Protein 2K1O (pdb70)

Structure (mmCIF, N/CA/C/O backbone):
data_2K1O
#
_entry.id   2K1O
#
loop_
_atom_site.group_PDB
_atom_site.id
_atom_site.type_symbol
_atom_site.label_atom_id
_atom_site.label_alt_id
_atom_site.label_comp_id
_atom_site.label_asym_id
_atom_site.label_entity_id
_atom_site.label_seq_id
_atom_site.pdbx_PDB_ins_code
_atom_site.Cartn_x
_atom_site.Cartn_y
_atom_site.Cartn_z
_atom_site.occupancy
_atom_site.B_iso_or_equiv
_atom_site.auth_seq_id
_atom_site.auth_comp_id
_atom_site.auth_asym_id
_atom_site.auth_atom_id
_atom_site.pdbx_PDB_model_num
ATOM 1 N N . LYS A 1 13 ? -3.185 -3.077 -0.099 1.00 0.00 21 LYS A N 1
ATOM 2 C CA . LYS A 1 13 ? -1.923 -3.011 -0.903 1.00 0.00 21 LYS A CA 1
ATOM 3 C C . LYS A 1 13 ? -1.991 -3.956 -2.118 1.00 0.00 21 LYS A C 1
ATOM 4 O O . LYS A 1 13 ? -2.738 -4.937 -2.099 1.00 0.00 21 LYS A O 1
ATOM 23 N N . ARG A 1 14 ? -1.212 -3.673 -3.177 1.00 0.00 22 ARG A N 1
ATOM 24 C CA . ARG A 1 14 ? -1.107 -4.474 -4.425 1.00 0.00 22 ARG A CA 1
ATOM 25 C C . ARG A 1 14 ? 0.351 -4.615 -4.890 1.00 0.00 22 ARG A C 1
ATOM 26 O O . ARG A 1 14 ? 1.220 -3.847 -4.476 1.00 0.00 22 ARG A O 1
ATOM 47 N N . ASN A 1 15 ? 0.598 -5.574 -5.783 1.00 0.00 23 ASN A N 1
ATOM 48 C CA . ASN A 1 15 ? 1.889 -5.867 -6.415 1.00 0.00 23 ASN A CA 1
ATOM 49 C C . ASN A 1 15 ? 1.678 -6.193 -7.906 1.00 0.00 23 ASN A C 1
ATOM 50 O O . ASN A 1 15 ? 0.637 -6.725 -8.300 1.00 0.00 23 ASN A O 1
ATOM 61 N N . PHE A 1 16 ? 2.680 -5.881 -8.726 1.00 0.00 24 PHE A N 1
ATOM 62 C CA . PHE A 1 16 ? 2.643 -5.966 -10.191 1.00 0.00 24 PHE A CA 1
ATOM 63 C C . PHE A 1 16 ? 3.701 -6.965 -10.674 1.00 0.00 24 PHE A C 1
ATOM 64 O O . PHE A 1 16 ? 4.901 -6.689 -10.634 1.00 0.00 24 PHE A O 1
ATOM 81 N N . SER A 1 17 ? 3.271 -8.176 -11.032 1.00 0.00 25 SER A N 1
ATOM 82 C CA . SER A 1 17 ? 4.185 -9.284 -11.337 1.00 0.00 25 SER A CA 1
ATOM 83 C C . SER A 1 17 ? 4.887 -9.144 -12.696 1.00 0.00 25 SER A C 1
ATOM 84 O O . SER A 1 17 ? 4.436 -8.422 -13.593 1.00 0.00 25 SER A O 1
ATOM 92 N N . VAL A 1 18 ? 5.999 -9.870 -12.852 1.00 0.00 26 VAL A N 1
ATOM 93 C CA . VAL A 1 18 ? 6.783 -9.979 -14.092 1.00 0.00 26 VAL A CA 1
ATOM 94 C C . VAL A 1 18 ? 7.212 -11.442 -14.273 1.00 0.00 26 VAL A C 1
ATOM 95 O O . VAL A 1 18 ? 7.649 -12.091 -13.320 1.00 0.00 26 VAL A O 1
ATOM 108 N N . THR A 1 19 ? 7.067 -11.975 -15.490 1.00 0.00 27 THR A N 1
ATOM 109 C CA . THR A 1 19 ? 7.286 -13.400 -15.807 1.00 0.00 27 THR A CA 1
ATOM 110 C C . THR A 1 19 ? 7.684 -13.584 -17.278 1.00 0.00 27 THR A C 1
ATOM 111 O O . THR A 1 19 ? 6.995 -13.084 -18.168 1.00 0.00 27 THR A O 1
ATOM 122 N N . PHE A 1 20 ? 8.814 -14.249 -17.549 1.00 0.00 28 PHE A N 1
ATOM 123 C CA . PHE A 1 20 ? 9.340 -14.483 -18.909 1.00 0.00 28 PHE A CA 1
ATOM 124 C C . PHE A 1 20 ? 10.308 -15.687 -18.983 1.00 0.00 28 PHE A C 1
ATOM 125 O O . PHE A 1 20 ? 10.582 -16.354 -17.981 1.00 0.00 28 PHE A O 1
ATOM 142 N N . TYR A 1 21 ? 10.836 -15.956 -20.184 1.00 0.00 29 TYR A N 1
ATOM 143 C CA . TYR A 1 21 ? 11.702 -17.098 -20.513 1.00 0.00 29 TYR A CA 1
ATOM 144 C C . TYR A 1 21 ? 13.026 -16.670 -21.172 1.00 0.00 29 TYR A C 1
ATOM 145 O O . TYR A 1 21 ? 13.115 -15.615 -21.799 1.00 0.00 29 TYR A O 1
ATOM 163 N N . LEU A 1 22 ? 14.048 -17.519 -21.028 1.00 0.00 30 LEU A N 1
ATOM 164 C CA . LEU A 1 22 ? 15.446 -17.334 -21.436 1.00 0.00 30 LEU A CA 1
ATOM 165 C C . LEU A 1 22 ? 16.058 -18.660 -21.934 1.00 0.00 30 LEU A C 1
ATOM 166 O O . LEU A 1 22 ? 15.495 -19.746 -21.762 1.00 0.00 30 LEU A O 1
ATOM 182 N N . SER A 1 23 ? 17.255 -18.554 -22.510 1.00 0.00 31 SER A N 1
ATOM 183 C CA . SER A 1 23 ? 18.089 -19.696 -22.935 1.00 0.00 31 SER A CA 1
ATOM 184 C C . SER A 1 23 ? 18.827 -20.340 -21.751 1.00 0.00 31 SER A C 1
ATOM 185 O O . SER A 1 23 ? 19.019 -19.697 -20.716 1.00 0.00 31 SER A O 1
ATOM 193 N N . LYS A 1 24 ? 19.303 -21.585 -21.916 1.00 0.00 32 LYS A N 1
ATOM 194 C CA . LYS A 1 24 ? 20.053 -22.330 -20.881 1.00 0.00 32 LYS A CA 1
ATOM 195 C C . LYS A 1 24 ? 21.269 -21.549 -20.368 1.00 0.00 32 LYS A C 1
ATOM 196 O O . LYS A 1 24 ? 21.415 -21.320 -19.170 1.00 0.00 32 LYS A O 1
ATOM 215 N N . GLU A 1 25 ? 22.118 -21.108 -21.296 1.00 0.00 33 GLU A N 1
ATOM 216 C CA . GLU A 1 25 ? 23.373 -20.403 -21.018 1.00 0.00 33 GLU A CA 1
ATOM 217 C C . GLU A 1 25 ? 23.128 -19.006 -20.431 1.00 0.00 33 GLU A C 1
ATOM 218 O O . GLU A 1 25 ? 23.828 -18.588 -19.514 1.00 0.00 33 GLU A O 1
ATOM 230 N N . GLU A 1 26 ? 22.103 -18.297 -20.915 1.00 0.00 34 GLU A N 1
ATOM 231 C CA . GLU A 1 26 ? 21.684 -16.998 -20.374 1.00 0.00 34 GLU A CA 1
ATOM 232 C C . GLU A 1 26 ? 21.236 -17.117 -18.909 1.00 0.00 34 GLU A C 1
ATOM 233 O O . GLU A 1 26 ? 21.713 -16.378 -18.044 1.00 0.00 34 GLU A O 1
ATOM 245 N N . HIS A 1 27 ? 20.354 -18.079 -18.613 1.00 0.00 35 HIS A N 1
ATOM 246 C CA . HIS A 1 27 ? 19.919 -18.347 -17.241 1.00 0.00 35 HIS A CA 1
ATOM 247 C C . HIS A 1 27 ? 21.082 -18.793 -16.343 1.00 0.00 35 HIS A C 1
ATOM 248 O O . HIS A 1 27 ? 21.169 -18.350 -15.202 1.00 0.00 35 HIS A O 1
ATOM 262 N N . ASP A 1 28 ? 22.023 -19.593 -16.856 1.00 0.00 36 ASP A N 1
ATOM 263 C CA . ASP A 1 28 ? 23.244 -19.966 -16.131 1.00 0.00 36 ASP A CA 1
ATOM 264 C C . ASP A 1 28 ? 24.210 -18.792 -15.874 1.00 0.00 36 ASP A C 1
ATOM 265 O O . ASP A 1 28 ? 24.811 -18.730 -14.800 1.00 0.00 36 ASP A O 1
ATOM 274 N N . VAL A 1 29 ? 24.329 -17.824 -16.792 1.00 0.00 37 VAL A N 1
ATOM 275 C CA . VAL A 1 29 ? 25.048 -16.561 -16.539 1.00 0.00 37 VAL A CA 1
ATOM 276 C C . VAL A 1 29 ? 24.377 -15.780 -15.406 1.00 0.00 37 VAL A C 1
ATOM 277 O O . VAL A 1 29 ? 25.059 -15.394 -14.455 1.00 0.00 37 VAL A O 1
ATOM 290 N N . LEU A 1 30 ? 23.049 -15.605 -15.441 1.00 0.00 38 LEU A N 1
ATOM 291 C CA . LEU A 1 30 ? 22.315 -14.967 -14.337 1.00 0.00 38 LEU A CA 1
ATOM 292 C C . LEU A 1 30 ? 22.473 -15.739 -13.013 1.00 0.00 38 LEU A C 1
ATOM 293 O O . LEU A 1 30 ? 22.714 -15.121 -11.980 1.00 0.00 38 LEU A O 1
ATOM 309 N N . ARG A 1 31 ? 22.416 -17.078 -13.036 1.00 0.00 39 ARG A N 1
ATOM 310 C CA . ARG A 1 31 ? 22.654 -17.965 -11.881 1.00 0.00 39 ARG A CA 1
ATOM 311 C C . ARG A 1 31 ? 24.038 -17.765 -11.263 1.00 0.00 39 ARG A C 1
ATOM 312 O O . ARG A 1 31 ? 24.122 -17.609 -10.047 1.00 0.00 39 ARG A O 1
ATOM 333 N N . ARG A 1 32 ? 25.110 -17.721 -12.065 1.00 0.00 40 ARG A N 1
ATOM 334 C CA . ARG A 1 32 ? 26.476 -17.465 -11.566 1.00 0.00 40 ARG A CA 1
ATOM 335 C C . ARG A 1 32 ? 26.597 -16.065 -10.954 1.00 0.00 40 ARG A C 1
ATOM 336 O O . ARG A 1 32 ? 27.066 -15.923 -9.824 1.00 0.00 40 ARG A O 1
ATOM 357 N N . LEU A 1 33 ? 26.156 -15.036 -11.684 1.00 0.00 41 LEU A N 1
ATOM 358 C CA . LEU A 1 33 ? 26.210 -13.641 -11.229 1.00 0.00 41 LEU A CA 1
ATOM 359 C C . LEU A 1 33 ? 25.386 -13.417 -9.946 1.00 0.00 41 LEU A C 1
ATOM 360 O O . LEU A 1 33 ? 25.814 -12.662 -9.072 1.00 0.00 41 LEU A O 1
ATOM 376 N N . ALA A 1 34 ? 24.252 -14.113 -9.804 1.00 0.00 42 ALA A N 1
ATOM 377 C CA . ALA A 1 34 ? 23.486 -14.170 -8.566 1.00 0.00 42 ALA A CA 1
ATOM 378 C C . ALA A 1 34 ? 24.278 -14.865 -7.445 1.00 0.00 42 ALA A C 1
ATOM 379 O O . ALA A 1 34 ? 24.577 -14.238 -6.435 1.00 0.00 42 ALA A O 1
ATOM 386 N N . ASP A 1 35 ? 24.675 -16.129 -7.623 1.00 0.00 43 ASP A N 1
ATOM 387 C CA . ASP A 1 35 ? 25.386 -16.937 -6.618 1.00 0.00 43 ASP A CA 1
ATOM 388 C C . ASP A 1 35 ? 26.688 -16.298 -6.086 1.00 0.00 43 ASP A C 1
ATOM 389 O O . ASP A 1 35 ? 27.058 -16.524 -4.931 1.00 0.00 43 ASP A O 1
ATOM 398 N N . GLU A 1 36 ? 27.353 -15.455 -6.884 1.00 0.00 44 GLU A N 1
ATOM 399 C CA . GLU A 1 36 ? 28.504 -14.642 -6.461 1.00 0.00 44 GLU A CA 1
ATOM 400 C C . GLU A 1 36 ? 28.215 -13.681 -5.275 1.00 0.00 44 GLU A C 1
ATOM 401 O O . GLU A 1 36 ? 29.149 -13.298 -4.565 1.00 0.00 44 GLU A O 1
ATOM 413 N N . GLU A 1 37 ? 26.949 -13.320 -5.007 1.00 0.00 45 GLU A N 1
ATOM 414 C CA . GLU A 1 37 ? 26.555 -12.370 -3.942 1.00 0.00 45 GLU A CA 1
ATOM 415 C C . GLU A 1 37 ? 25.244 -12.726 -3.203 1.00 0.00 45 GLU A C 1
ATOM 416 O O . GLU A 1 37 ? 25.167 -12.599 -1.978 1.00 0.00 45 GLU A O 1
ATOM 428 N N . VAL A 1 38 ? 24.215 -13.156 -3.940 1.00 0.00 46 VAL A N 1
ATOM 429 C CA . VAL A 1 38 ? 22.822 -13.386 -3.517 1.00 0.00 46 VAL A CA 1
ATOM 430 C C . VAL A 1 38 ? 22.220 -14.544 -4.330 1.00 0.00 46 VAL A C 1
ATOM 431 O O . VAL A 1 38 ? 21.686 -14.353 -5.419 1.00 0.00 46 VAL A O 1
ATOM 444 N N . GLU A 1 39 ? 22.342 -15.771 -3.816 1.00 0.00 47 GLU A N 1
ATOM 445 C CA . GLU A 1 39 ? 21.932 -17.060 -4.424 1.00 0.00 47 GLU A CA 1
ATOM 446 C C . GLU A 1 39 ? 20.411 -17.301 -4.598 1.00 0.00 47 GLU A C 1
ATOM 447 O O . GLU A 1 39 ? 19.855 -18.354 -4.276 1.00 0.00 47 GLU A O 1
ATOM 459 N N . SER A 1 40 ? 19.740 -16.295 -5.143 1.00 0.00 48 SER A N 1
ATOM 460 C CA . SER A 1 40 ? 18.304 -16.223 -5.442 1.00 0.00 48 SER A CA 1
ATOM 461 C C . SER A 1 40 ? 18.097 -15.478 -6.766 1.00 0.00 48 SER A C 1
ATOM 462 O O . SER A 1 40 ? 18.057 -14.247 -6.801 1.00 0.00 48 SER A O 1
ATOM 470 N N . VAL A 1 41 ? 18.048 -16.218 -7.883 1.00 0.00 49 VAL A N 1
ATOM 471 C CA . VAL A 1 41 ? 18.090 -15.657 -9.255 1.00 0.00 49 VAL A CA 1
ATOM 472 C C . VAL A 1 41 ? 16.972 -14.638 -9.507 1.00 0.00 49 VAL A C 1
ATOM 473 O O . VAL A 1 41 ? 17.224 -13.587 -10.085 1.00 0.00 49 VAL A O 1
ATOM 486 N N . ASN A 1 42 ? 15.755 -14.890 -9.020 1.00 0.00 50 ASN A N 1
ATOM 487 C CA . ASN A 1 42 ? 14.632 -13.946 -9.104 1.00 0.00 50 ASN A CA 1
ATOM 488 C C . ASN A 1 42 ? 14.902 -12.618 -8.365 1.00 0.00 50 ASN A C 1
ATOM 489 O O . ASN A 1 42 ? 14.692 -11.544 -8.933 1.00 0.00 50 ASN A O 1
ATOM 500 N N . SER A 1 43 ? 15.418 -12.676 -7.131 1.00 0.00 51 SER A N 1
ATOM 501 C CA . SER A 1 43 ? 15.785 -11.483 -6.349 1.00 0.00 51 SER A CA 1
ATOM 502 C C . SER A 1 43 ? 16.943 -10.719 -7.004 1.00 0.00 51 SER A C 1
ATOM 503 O O . SER A 1 43 ? 16.871 -9.500 -7.182 1.00 0.00 51 SER A O 1
ATOM 511 N N . PHE A 1 44 ? 17.969 -11.445 -7.462 1.00 0.00 52 PHE A N 1
ATOM 512 C CA . PHE A 1 44 ? 19.084 -10.901 -8.238 1.00 0.00 52 PHE A CA 1
ATOM 513 C C . PHE A 1 44 ? 18.617 -10.185 -9.513 1.00 0.00 52 PHE A C 1
ATOM 514 O O . PHE A 1 44 ? 19.041 -9.059 -9.762 1.00 0.00 52 PHE A O 1
ATOM 531 N N . VAL A 1 45 ? 17.720 -10.787 -10.304 1.00 0.00 53 VAL A N 1
ATOM 532 C CA . VAL A 1 45 ? 17.172 -10.157 -11.518 1.00 0.00 53 VAL A CA 1
ATOM 533 C C . VAL A 1 45 ? 16.378 -8.893 -11.177 1.00 0.00 53 VAL A C 1
ATOM 534 O O . VAL A 1 45 ? 16.610 -7.859 -11.799 1.00 0.00 53 VAL A O 1
ATOM 547 N N . LYS A 1 46 ? 15.513 -8.909 -10.152 1.00 0.00 54 LYS A N 1
ATOM 548 C CA . LYS A 1 46 ? 14.795 -7.699 -9.700 1.00 0.00 54 LYS A CA 1
ATOM 549 C C . LYS A 1 46 ? 15.769 -6.571 -9.313 1.00 0.00 54 LYS A C 1
ATOM 550 O O . LYS A 1 46 ? 15.611 -5.438 -9.773 1.00 0.00 54 LYS A O 1
ATOM 569 N N . ARG A 1 47 ? 16.824 -6.890 -8.548 1.00 0.00 55 ARG A N 1
ATOM 570 C CA . ARG A 1 47 ? 17.925 -5.969 -8.187 1.00 0.00 55 ARG A CA 1
ATOM 571 C C . ARG A 1 47 ? 18.669 -5.431 -9.418 1.00 0.00 55 ARG A C 1
ATOM 572 O O . ARG A 1 47 ? 18.879 -4.226 -9.521 1.00 0.00 55 ARG A O 1
ATOM 593 N N . HIS A 1 48 ? 19.028 -6.307 -10.360 1.00 0.00 56 HIS A N 1
ATOM 594 C CA . HIS A 1 48 ? 19.683 -5.975 -11.637 1.00 0.00 56 HIS A CA 1
ATOM 595 C C . HIS A 1 48 ? 18.878 -4.960 -12.443 1.00 0.00 56 HIS A C 1
ATOM 596 O O . HIS A 1 48 ? 19.408 -3.924 -12.840 1.00 0.00 56 HIS A O 1
ATOM 610 N N . ILE A 1 49 ? 17.581 -5.207 -12.617 1.00 0.00 57 ILE A N 1
ATOM 611 C CA . ILE A 1 49 ? 16.666 -4.312 -13.338 1.00 0.00 57 ILE A CA 1
ATOM 612 C C . ILE A 1 49 ? 16.576 -2.957 -12.631 1.00 0.00 57 ILE A C 1
ATOM 613 O O . ILE A 1 49 ? 16.800 -1.927 -13.263 1.00 0.00 57 ILE A O 1
ATOM 629 N N . LEU A 1 50 ? 16.326 -2.946 -11.315 1.00 0.00 58 LEU A N 1
ATOM 630 C CA . LEU A 1 50 ? 16.257 -1.720 -10.527 1.00 0.00 58 LEU A CA 1
ATOM 631 C C . LEU A 1 50 ? 17.539 -0.880 -10.679 1.00 0.00 58 LEU A C 1
ATOM 632 O O . LEU A 1 50 ? 17.458 0.269 -11.114 1.00 0.00 58 LEU A O 1
ATOM 648 N N . LYS A 1 51 ? 18.713 -1.463 -10.388 1.00 0.00 59 LYS A N 1
ATOM 649 C CA . LYS A 1 51 ? 20.011 -0.764 -10.407 1.00 0.00 59 LYS A CA 1
ATOM 650 C C . LYS A 1 51 ? 20.399 -0.241 -11.797 1.00 0.00 59 LYS A C 1
ATOM 651 O O . LYS A 1 51 ? 20.944 0.857 -11.914 1.00 0.00 59 LYS A O 1
ATOM 670 N N . THR A 1 52 ? 20.114 -1.007 -12.855 1.00 0.00 60 THR A N 1
ATOM 671 C CA . THR A 1 52 ? 20.403 -0.597 -14.246 1.00 0.00 60 THR A CA 1
ATOM 672 C C . THR A 1 52 ? 19.472 0.514 -14.751 1.00 0.00 60 THR A C 1
ATOM 673 O O . THR A 1 52 ? 19.898 1.324 -15.578 1.00 0.00 60 THR A O 1
ATOM 684 N N . ILE A 1 53 ? 18.239 0.614 -14.235 1.00 0.00 61 ILE A N 1
ATOM 685 C CA . ILE A 1 53 ? 17.332 1.745 -14.505 1.00 0.00 61 ILE A CA 1
ATOM 686 C C . ILE A 1 53 ? 17.757 3.000 -13.718 1.00 0.00 61 ILE A C 1
ATOM 687 O O . ILE A 1 53 ? 17.860 4.079 -14.308 1.00 0.00 61 ILE A O 1
ATOM 703 N N . ILE A 1 54 ? 18.016 2.883 -12.407 1.00 0.00 62 ILE A N 1
ATOM 704 C CA . ILE A 1 54 ? 18.333 4.007 -11.509 1.00 0.00 62 ILE A CA 1
ATOM 705 C C . ILE A 1 54 ? 19.074 3.532 -10.241 1.00 0.00 62 ILE A C 1
ATOM 706 O O . ILE A 1 54 ? 18.939 2.388 -9.811 1.00 0.00 62 ILE A O 1
ATOM 722 N N . TYR A 1 55 ? 19.834 4.422 -9.602 1.00 0.00 63 TYR A N 1
ATOM 723 C CA . TYR A 1 55 ? 20.587 4.151 -8.378 1.00 0.00 63 TYR A CA 1
ATOM 724 C C . TYR A 1 55 ? 20.596 5.391 -7.468 1.00 0.00 63 TYR A C 1
ATOM 725 O O . TYR A 1 55 ? 20.653 6.530 -7.941 1.00 0.00 63 TYR A O 1
ATOM 743 N N . LYS A 1 56 ? 20.502 5.147 -6.155 1.00 0.00 64 LYS A N 1
ATOM 744 C CA . LYS A 1 56 ? 20.333 6.146 -5.071 1.00 0.00 64 LYS A CA 1
ATOM 745 C C . LYS A 1 56 ? 19.215 7.174 -5.351 1.00 0.00 64 LYS A C 1
ATOM 746 O O . LYS A 1 56 ? 19.386 8.381 -5.151 1.00 0.00 64 LYS A O 1
ATOM 765 N N . LYS A 1 57 ? 18.075 6.683 -5.859 1.00 0.00 65 LYS A N 1
ATOM 766 C CA . LYS A 1 57 ? 16.881 7.478 -6.219 1.00 0.00 65 LYS A CA 1
ATOM 767 C C . LYS A 1 57 ? 16.252 8.220 -5.025 1.00 0.00 65 LYS A C 1
ATOM 768 O O . LYS A 1 57 ? 16.481 7.865 -3.866 1.00 0.00 65 LYS A O 1
ATOM 787 N N . GLY A 1 58 ? 15.400 9.205 -5.325 1.00 0.00 66 GLY A N 1
ATOM 788 C CA . GLY A 1 58 ? 14.683 10.029 -4.334 1.00 0.00 66 GLY A CA 1
ATOM 789 C C . GLY A 1 58 ? 13.154 9.872 -4.341 1.00 0.00 66 GLY A C 1
ATOM 790 O O . GLY A 1 58 ? 12.475 10.498 -3.524 1.00 0.00 66 GLY A O 1
ATOM 794 N N . THR A 1 59 ? 12.594 9.051 -5.239 1.00 0.00 67 THR A N 1
ATOM 795 C CA . THR A 1 59 ? 11.141 8.807 -5.360 1.00 0.00 67 THR A CA 1
ATOM 796 C C . THR A 1 59 ? 10.562 8.040 -4.165 1.00 0.00 67 THR A C 1
ATOM 797 O O . THR A 1 59 ? 9.492 8.391 -3.664 1.00 0.00 67 THR A O 1
ATOM 808 N N . ASN A 1 60 ? 11.283 7.020 -3.684 1.00 0.00 68 ASN A N 1
ATOM 809 C CA . ASN A 1 60 ? 11.008 6.256 -2.459 1.00 0.00 68 ASN A CA 1
ATOM 810 C C . ASN A 1 60 ? 12.266 5.495 -1.983 1.00 0.00 68 ASN A C 1
ATOM 811 O O . ASN A 1 60 ? 13.221 5.315 -2.746 1.00 0.00 68 ASN A O 1
ATOM 822 N N . GLN A 1 61 ? 12.247 5.015 -0.737 1.00 0.00 69 GLN A N 1
ATOM 823 C CA . GLN A 1 61 ? 13.311 4.205 -0.122 1.00 0.00 69 GLN A CA 1
ATOM 824 C C . GLN A 1 61 ? 12.759 3.240 0.949 1.00 0.00 69 GLN A C 1
ATOM 825 O O . GLN A 1 61 ? 11.615 3.373 1.394 1.00 0.00 69 GLN A O 1
ATOM 839 N N . ASP A 1 62 ? 13.580 2.279 1.381 1.00 0.00 70 ASP A N 1
ATOM 840 C CA . ASP A 1 62 ? 13.256 1.287 2.421 1.00 0.00 70 ASP A CA 1
ATOM 841 C C . ASP A 1 62 ? 14.524 0.859 3.203 1.00 0.00 70 ASP A C 1
ATOM 842 O O . ASP A 1 62 ? 15.642 1.279 2.882 1.00 0.00 70 ASP A O 1
ATOM 851 N N . SER A 1 63 ? 14.358 0.019 4.226 1.00 0.00 71 SER A N 1
ATOM 852 C CA . SER A 1 63 ? 15.415 -0.476 5.128 1.00 0.00 71 SER A CA 1
ATOM 853 C C . SER A 1 63 ? 15.233 -1.943 5.563 1.00 0.00 71 SER A C 1
ATOM 854 O O . SER A 1 63 ? 15.997 -2.446 6.394 1.00 0.00 71 SER A O 1
ATOM 862 N N . SER A 1 64 ? 14.251 -2.647 4.991 1.00 0.00 72 SER A N 1
ATOM 863 C CA . SER A 1 64 ? 13.912 -4.048 5.289 1.00 0.00 72 SER A CA 1
ATOM 864 C C . SER A 1 64 ? 13.464 -4.822 4.032 1.00 0.00 72 SER A C 1
ATOM 865 O O . SER A 1 64 ? 13.386 -4.264 2.932 1.00 0.00 72 SER A O 1
ATOM 873 N N . ILE A 1 65 ? 13.188 -6.122 4.190 1.00 0.00 73 ILE A N 1
ATOM 874 C CA . ILE A 1 65 ? 12.844 -7.086 3.127 1.00 0.00 73 ILE A CA 1
ATOM 875 C C . ILE A 1 65 ? 11.728 -8.056 3.569 1.00 0.00 73 ILE A C 1
ATOM 876 O O . ILE A 1 65 ? 11.420 -8.176 4.760 1.00 0.00 73 ILE A O 1
ATOM 892 N N . ASN A 1 66 ? 11.119 -8.749 2.596 1.00 0.00 74 ASN A N 1
ATOM 893 C CA . ASN A 1 66 ? 10.105 -9.797 2.806 1.00 0.00 74 ASN A CA 1
ATOM 894 C C . ASN A 1 66 ? 10.609 -10.989 3.652 1.00 0.00 74 ASN A C 1
ATOM 895 O O . ASN A 1 66 ? 9.798 -11.539 4.433 1.00 0.00 74 ASN A O 1
ATOM 907 N N . LYS B 1 13 ? 16.984 -26.702 -28.298 1.00 0.00 21 LYS B N 1
ATOM 908 C CA . LYS B 1 13 ? 17.424 -26.587 -26.871 1.00 0.00 21 LYS B CA 1
ATOM 909 C C . LYS B 1 13 ? 16.228 -26.368 -25.927 1.00 0.00 21 LYS B C 1
ATOM 910 O O . LYS B 1 13 ? 15.198 -25.830 -26.338 1.00 0.00 21 LYS B O 1
ATOM 929 N N . ARG B 1 14 ? 16.369 -26.764 -24.650 1.00 0.00 22 ARG B N 1
ATOM 930 C CA . ARG B 1 14 ? 15.429 -26.436 -23.548 1.00 0.00 22 ARG B CA 1
ATOM 931 C C . ARG B 1 14 ? 15.380 -24.924 -23.255 1.00 0.00 22 ARG B C 1
ATOM 932 O O . ARG B 1 14 ? 16.235 -24.164 -23.709 1.00 0.00 22 ARG B O 1
ATOM 953 N N . ASN B 1 15 ? 14.405 -24.506 -22.446 1.00 0.00 23 ASN B N 1
ATOM 954 C CA . ASN B 1 15 ? 14.172 -23.122 -22.029 1.00 0.00 23 ASN B CA 1
ATOM 955 C C . ASN B 1 15 ? 14.085 -23.032 -20.496 1.00 0.00 23 ASN B C 1
ATOM 956 O O . ASN B 1 15 ? 13.679 -23.975 -19.814 1.00 0.00 23 ASN B O 1
ATOM 967 N N . PHE B 1 16 ? 14.465 -21.869 -19.975 1.00 0.00 24 PHE B N 1
ATOM 968 C CA . PHE B 1 16 ? 14.631 -21.568 -18.548 1.00 0.00 24 PHE B CA 1
ATOM 969 C C . PHE B 1 16 ? 13.879 -20.286 -18.187 1.00 0.00 24 PHE B C 1
ATOM 970 O O . PHE B 1 16 ? 13.924 -19.318 -18.941 1.00 0.00 24 PHE B O 1
ATOM 987 N N . SER B 1 17 ? 13.181 -20.258 -17.051 1.00 0.00 25 SER B N 1
ATOM 988 C CA . SER B 1 17 ? 12.180 -19.219 -16.769 1.00 0.00 25 SER B CA 1
ATOM 989 C C . SER B 1 17 ? 12.550 -18.340 -15.567 1.00 0.00 25 SER B C 1
ATOM 990 O O . SER B 1 17 ? 13.342 -18.730 -14.702 1.00 0.00 25 SER B O 1
ATOM 998 N N . VAL B 1 18 ? 11.994 -17.127 -15.530 1.00 0.00 26 VAL B N 1
ATOM 999 C CA . VAL B 1 18 ? 12.273 -16.102 -14.512 1.00 0.00 26 VAL B CA 1
ATOM 1000 C C . VAL B 1 18 ? 10.960 -15.422 -14.112 1.00 0.00 26 VAL B C 1
ATOM 1001 O O . VAL B 1 18 ? 10.213 -14.960 -14.979 1.00 0.00 26 VAL B O 1
ATOM 1014 N N . THR B 1 19 ? 10.687 -15.341 -12.805 1.00 0.00 27 THR B N 1
ATOM 1015 C CA . THR B 1 19 ? 9.458 -14.751 -12.237 1.00 0.00 27 THR B CA 1
ATOM 1016 C C . THR B 1 19 ? 9.750 -13.959 -10.954 1.00 0.00 27 THR B C 1
ATOM 1017 O O . THR B 1 19 ? 10.523 -14.405 -10.105 1.00 0.00 27 THR B O 1
ATOM 1028 N N . PHE B 1 20 ? 9.158 -12.768 -10.815 1.00 0.00 28 PHE B N 1
ATOM 1029 C CA . PHE B 1 20 ? 9.316 -11.866 -9.656 1.00 0.00 28 PHE B CA 1
ATOM 1030 C C . PHE B 1 20 ? 8.204 -10.794 -9.616 1.00 0.00 28 PHE B C 1
ATOM 1031 O O . PHE B 1 20 ? 7.260 -10.828 -10.410 1.00 0.00 28 PHE B O 1
ATOM 1048 N N . TYR B 1 21 ? 8.321 -9.825 -8.701 1.00 0.00 29 TYR B N 1
ATOM 1049 C CA . TYR B 1 21 ? 7.352 -8.742 -8.495 1.00 0.00 29 TYR B CA 1
ATOM 1050 C C . TYR B 1 21 ? 7.995 -7.350 -8.530 1.00 0.00 29 TYR B C 1
ATOM 1051 O O . TYR B 1 21 ? 9.133 -7.146 -8.097 1.00 0.00 29 TYR B O 1
ATOM 1069 N N . LEU B 1 22 ? 7.207 -6.374 -8.979 1.00 0.00 30 LEU B N 1
ATOM 1070 C CA . LEU B 1 22 ? 7.493 -4.941 -8.977 1.00 0.00 30 LEU B CA 1
ATOM 1071 C C . LEU B 1 22 ? 6.378 -4.175 -8.252 1.00 0.00 30 LEU B C 1
ATOM 1072 O O . LEU B 1 22 ? 5.262 -4.666 -8.054 1.00 0.00 30 LEU B O 1
ATOM 1088 N N . SER B 1 23 ? 6.701 -2.943 -7.883 1.00 0.00 31 SER B N 1
ATOM 1089 C CA . SER B 1 23 ? 5.752 -1.965 -7.335 1.00 0.00 31 SER B CA 1
ATOM 1090 C C . SER B 1 23 ? 4.909 -1.319 -8.443 1.00 0.00 31 SER B C 1
ATOM 1091 O O . SER B 1 23 ? 5.306 -1.301 -9.613 1.00 0.00 31 SER B O 1
ATOM 1099 N N . LYS B 1 24 ? 3.755 -0.744 -8.069 1.00 0.00 32 LYS B N 1
ATOM 1100 C CA . LYS B 1 24 ? 2.790 -0.137 -9.009 1.00 0.00 32 LYS B CA 1
ATOM 1101 C C . LYS B 1 24 ? 3.441 0.891 -9.939 1.00 0.00 32 LYS B C 1
ATOM 1102 O O . LYS B 1 24 ? 3.279 0.829 -11.156 1.00 0.00 32 LYS B O 1
ATOM 1121 N N . GLU B 1 25 ? 4.210 1.815 -9.357 1.00 0.00 33 GLU B N 1
ATOM 1122 C CA . GLU B 1 25 ? 4.812 2.939 -10.086 1.00 0.00 33 GLU B CA 1
ATOM 1123 C C . GLU B 1 25 ? 5.960 2.496 -11.002 1.00 0.00 33 GLU B C 1
ATOM 1124 O O . GLU B 1 25 ? 6.009 2.909 -12.159 1.00 0.00 33 GLU B O 1
ATOM 1136 N N . GLU B 1 26 ? 6.872 1.635 -10.529 1.00 0.00 34 GLU B N 1
ATOM 1137 C CA . GLU B 1 26 ? 7.997 1.177 -11.360 1.00 0.00 34 GLU B CA 1
ATOM 1138 C C . GLU B 1 26 ? 7.530 0.270 -12.513 1.00 0.00 34 GLU B C 1
ATOM 1139 O O . GLU B 1 26 ? 8.035 0.394 -13.632 1.00 0.00 34 GLU B O 1
ATOM 1151 N N . HIS B 1 27 ? 6.520 -0.585 -12.282 1.00 0.00 35 HIS B N 1
ATOM 1152 C CA . HIS B 1 27 ? 5.898 -1.363 -13.359 1.00 0.00 35 HIS B CA 1
ATOM 1153 C C . HIS B 1 27 ? 5.170 -0.457 -14.364 1.00 0.00 35 HIS B C 1
ATOM 1154 O O . HIS B 1 27 ? 5.369 -0.617 -15.564 1.00 0.00 35 HIS B O 1
ATOM 1168 N N . ASP B 1 28 ? 4.405 0.546 -13.912 1.00 0.00 36 ASP B N 1
ATOM 1169 C CA . ASP B 1 28 ? 3.743 1.518 -14.797 1.00 0.00 36 ASP B CA 1
ATOM 1170 C C . ASP B 1 28 ? 4.731 2.347 -15.645 1.00 0.00 36 ASP B C 1
ATOM 1171 O O . ASP B 1 28 ? 4.506 2.537 -16.844 1.00 0.00 36 ASP B O 1
ATOM 1180 N N . VAL B 1 29 ? 5.857 2.787 -15.066 1.00 0.00 37 VAL B N 1
ATOM 1181 C CA . VAL B 1 29 ? 6.951 3.433 -15.813 1.00 0.00 37 VAL B CA 1
ATOM 1182 C C . VAL B 1 29 ? 7.517 2.486 -16.873 1.00 0.00 37 VAL B C 1
ATOM 1183 O O . VAL B 1 29 ? 7.603 2.867 -18.042 1.00 0.00 37 VAL B O 1
ATOM 1196 N N . LEU B 1 30 ? 7.846 1.238 -16.519 1.00 0.00 38 LEU B N 1
ATOM 1197 C CA . LEU B 1 30 ? 8.315 0.256 -17.503 1.00 0.00 38 LEU B CA 1
ATOM 1198 C C . LEU B 1 30 ? 7.251 -0.095 -18.556 1.00 0.00 38 LEU B C 1
ATOM 1199 O O . LEU B 1 30 ? 7.610 -0.305 -19.711 1.00 0.00 38 LEU B O 1
ATOM 1215 N N . ARG B 1 31 ? 5.955 -0.079 -18.218 1.00 0.00 39 ARG B N 1
ATOM 1216 C CA . ARG B 1 31 ? 4.851 -0.217 -19.181 1.00 0.00 39 ARG B CA 1
ATOM 1217 C C . ARG B 1 31 ? 4.827 0.933 -20.184 1.00 0.00 39 ARG B C 1
ATOM 1218 O O . ARG B 1 31 ? 4.679 0.669 -21.371 1.00 0.00 39 ARG B O 1
ATOM 1239 N N . ARG B 1 32 ? 5.011 2.187 -19.755 1.00 0.00 40 ARG B N 1
ATOM 1240 C CA . ARG B 1 32 ? 5.111 3.354 -20.659 1.00 0.00 40 ARG B CA 1
ATOM 1241 C C . ARG B 1 32 ? 6.336 3.262 -21.582 1.00 0.00 40 ARG B C 1
ATOM 1242 O O . ARG B 1 32 ? 6.212 3.404 -22.800 1.00 0.00 40 ARG B O 1
ATOM 1263 N N . LEU B 1 33 ? 7.504 2.964 -21.008 1.00 0.00 41 LEU B N 1
ATOM 1264 C CA . LEU B 1 33 ? 8.758 2.766 -21.750 1.00 0.00 41 LEU B CA 1
ATOM 1265 C C . LEU B 1 33 ? 8.669 1.597 -22.753 1.00 0.00 41 LEU B C 1
ATOM 1266 O O . LEU B 1 33 ? 9.198 1.705 -23.860 1.00 0.00 41 LEU B O 1
ATOM 1282 N N . ALA B 1 34 ? 7.959 0.518 -22.406 1.00 0.00 42 ALA B N 1
ATOM 1283 C CA . ALA B 1 34 ? 7.623 -0.564 -23.326 1.00 0.00 42 ALA B CA 1
ATOM 1284 C C . ALA B 1 34 ? 6.649 -0.098 -24.424 1.00 0.00 42 ALA B C 1
ATOM 1285 O O . ALA B 1 34 ? 6.957 -0.227 -25.604 1.00 0.00 42 ALA B O 1
ATOM 1292 N N . ASP B 1 35 ? 5.503 0.490 -24.063 1.00 0.00 43 ASP B N 1
ATOM 1293 C CA . ASP B 1 35 ? 4.465 0.986 -24.983 1.00 0.00 43 ASP B CA 1
ATOM 1294 C C . ASP B 1 35 ? 4.979 1.990 -26.036 1.00 0.00 43 ASP B C 1
ATOM 1295 O O . ASP B 1 35 ? 4.446 2.046 -27.146 1.00 0.00 43 ASP B O 1
ATOM 1304 N N . GLU B 1 36 ? 6.048 2.732 -25.729 1.00 0.00 44 GLU B N 1
ATOM 1305 C CA . GLU B 1 36 ? 6.774 3.571 -26.694 1.00 0.00 44 GLU B CA 1
ATOM 1306 C C . GLU B 1 36 ? 7.294 2.816 -27.948 1.00 0.00 44 GLU B C 1
ATOM 1307 O O . GLU B 1 36 ? 7.437 3.434 -29.006 1.00 0.00 44 GLU B O 1
ATOM 1319 N N . GLU B 1 37 ? 7.544 1.497 -27.875 1.00 0.00 45 GLU B N 1
ATOM 1320 C CA . GLU B 1 37 ? 8.140 0.701 -28.973 1.00 0.00 45 GLU B CA 1
ATOM 1321 C C . GLU B 1 37 ? 7.569 -0.728 -29.130 1.00 0.00 45 GLU B C 1
ATOM 1322 O O . GLU B 1 37 ? 7.269 -1.152 -30.249 1.00 0.00 45 GLU B O 1
ATOM 1334 N N . VAL B 1 38 ? 7.418 -1.466 -28.025 1.00 0.00 46 VAL B N 1
ATOM 1335 C CA . VAL B 1 38 ? 6.994 -2.878 -27.929 1.00 0.00 46 VAL B CA 1
ATOM 1336 C C . VAL B 1 38 ? 6.210 -3.093 -26.623 1.00 0.00 46 VAL B C 1
ATOM 1337 O O . VAL B 1 38 ? 6.775 -3.412 -25.581 1.00 0.00 46 VAL B O 1
ATOM 1350 N N . GLU B 1 39 ? 4.891 -2.871 -26.661 1.00 0.00 47 GLU B N 1
ATOM 1351 C CA . GLU B 1 39 ? 4.007 -2.781 -25.477 1.00 0.00 47 GLU B CA 1
ATOM 1352 C C . GLU B 1 39 ? 3.967 -4.003 -24.532 1.00 0.00 47 GLU B C 1
ATOM 1353 O O . GLU B 1 39 ? 3.494 -3.886 -23.400 1.00 0.00 47 GLU B O 1
ATOM 1365 N N . SER B 1 40 ? 4.457 -5.167 -24.971 1.00 0.00 48 SER B N 1
ATOM 1366 C CA . SER B 1 40 ? 4.612 -6.384 -24.159 1.00 0.00 48 SER B CA 1
ATOM 1367 C C . SER B 1 40 ? 5.669 -6.200 -23.051 1.00 0.00 48 SER B C 1
ATOM 1368 O O . SER B 1 40 ? 6.865 -6.394 -23.273 1.00 0.00 48 SER B O 1
ATOM 1376 N N . VAL B 1 41 ? 5.242 -5.771 -21.854 1.00 0.00 49 VAL B N 1
ATOM 1377 C CA . VAL B 1 41 ? 6.129 -5.314 -20.757 1.00 0.00 49 VAL B CA 1
ATOM 1378 C C . VAL B 1 41 ? 7.145 -6.376 -20.323 1.00 0.00 49 VAL B C 1
ATOM 1379 O O . VAL B 1 41 ? 8.321 -6.069 -20.148 1.00 0.00 49 VAL B O 1
ATOM 1392 N N . ASN B 1 42 ? 6.732 -7.640 -20.191 1.00 0.00 50 ASN B N 1
ATOM 1393 C CA . ASN B 1 42 ? 7.646 -8.734 -19.843 1.00 0.00 50 ASN B CA 1
ATOM 1394 C C . ASN B 1 42 ? 8.686 -9.019 -20.948 1.00 0.00 50 ASN B C 1
ATOM 1395 O O . ASN B 1 42 ? 9.845 -9.288 -20.634 1.00 0.00 50 ASN B O 1
ATOM 1406 N N . SER B 1 43 ? 8.318 -8.882 -22.228 1.00 0.00 51 SER B N 1
ATOM 1407 C CA . SER B 1 43 ? 9.263 -8.948 -23.354 1.00 0.00 51 SER B CA 1
ATOM 1408 C C . SER B 1 43 ? 10.224 -7.755 -23.360 1.00 0.00 51 SER B C 1
ATOM 1409 O O . SER B 1 43 ? 11.427 -7.936 -23.521 1.00 0.00 51 SER B O 1
ATOM 1417 N N . PHE B 1 44 ? 9.738 -6.541 -23.084 1.00 0.00 52 PHE B N 1
ATOM 1418 C CA . PHE B 1 44 ? 10.578 -5.350 -22.904 1.00 0.00 52 PHE B CA 1
ATOM 1419 C C . PHE B 1 44 ? 11.608 -5.523 -21.771 1.00 0.00 52 PHE B C 1
ATOM 1420 O O . PHE B 1 44 ? 12.788 -5.230 -21.962 1.00 0.00 52 PHE B O 1
ATOM 1437 N N . VAL B 1 45 ? 11.201 -6.074 -20.620 1.00 0.00 53 VAL B N 1
ATOM 1438 C CA . VAL B 1 45 ? 12.116 -6.418 -19.513 1.00 0.00 53 VAL B CA 1
ATOM 1439 C C . VAL B 1 45 ? 13.129 -7.498 -19.924 1.00 0.00 53 VAL B C 1
ATOM 1440 O O . VAL B 1 45 ? 14.328 -7.309 -19.719 1.00 0.00 53 VAL B O 1
ATOM 1453 N N . LYS B 1 46 ? 12.695 -8.584 -20.582 1.00 0.00 54 LYS B N 1
ATOM 1454 C CA . LYS B 1 46 ? 13.593 -9.608 -21.156 1.00 0.00 54 LYS B CA 1
ATOM 1455 C C . LYS B 1 46 ? 14.658 -8.979 -22.068 1.00 0.00 54 LYS B C 1
ATOM 1456 O O . LYS B 1 46 ? 15.848 -9.227 -21.889 1.00 0.00 54 LYS B O 1
ATOM 1475 N N . ARG B 1 47 ? 14.238 -8.118 -23.003 1.00 0.00 55 ARG B N 1
ATOM 1476 C CA . ARG B 1 47 ? 15.109 -7.380 -23.944 1.00 0.00 55 ARG B CA 1
ATOM 1477 C C . ARG B 1 47 ? 16.097 -6.458 -23.222 1.00 0.00 55 ARG B C 1
ATOM 1478 O O . ARG B 1 47 ? 17.278 -6.466 -23.560 1.00 0.00 55 ARG B O 1
ATOM 1499 N N . HIS B 1 48 ? 15.651 -5.728 -22.194 1.00 0.00 56 HIS B N 1
ATOM 1500 C CA . HIS B 1 48 ? 16.507 -4.904 -21.322 1.00 0.00 56 HIS B CA 1
ATOM 1501 C C . HIS B 1 48 ? 17.633 -5.715 -20.673 1.00 0.00 56 HIS B C 1
ATOM 1502 O O . HIS B 1 48 ? 18.802 -5.330 -20.744 1.00 0.00 56 HIS B O 1
ATOM 1516 N N . ILE B 1 49 ? 17.294 -6.870 -20.096 1.00 0.00 57 ILE B N 1
ATOM 1517 C CA . ILE B 1 49 ? 18.266 -7.755 -19.439 1.00 0.00 57 ILE B CA 1
ATOM 1518 C C . ILE B 1 49 ? 19.250 -8.324 -20.463 1.00 0.00 57 ILE B C 1
ATOM 1519 O O . ILE B 1 49 ? 20.458 -8.183 -20.274 1.00 0.00 57 ILE B O 1
ATOM 1535 N N . LEU B 1 50 ? 18.750 -8.885 -21.573 1.00 0.00 58 LEU B N 1
ATOM 1536 C CA . LEU B 1 50 ? 19.585 -9.411 -22.658 1.00 0.00 58 LEU B CA 1
ATOM 1537 C C . LEU B 1 50 ? 20.577 -8.354 -23.160 1.00 0.00 58 LEU B C 1
ATOM 1538 O O . LEU B 1 50 ? 21.779 -8.594 -23.102 1.00 0.00 58 LEU B O 1
ATOM 1554 N N . LYS B 1 51 ? 20.095 -7.170 -23.570 1.00 0.00 59 LYS B N 1
ATOM 1555 C CA . LYS B 1 51 ? 20.927 -6.075 -24.103 1.00 0.00 59 LYS B CA 1
ATOM 1556 C C . LYS B 1 51 ? 22.024 -5.624 -23.128 1.00 0.00 59 LYS B C 1
ATOM 1557 O O . LYS B 1 51 ? 23.135 -5.302 -23.552 1.00 0.00 59 LYS B O 1
ATOM 1576 N N . THR B 1 52 ? 21.727 -5.622 -21.825 1.00 0.00 60 THR B N 1
ATOM 1577 C CA . THR B 1 52 ? 22.700 -5.284 -20.770 1.00 0.00 60 THR B CA 1
ATOM 1578 C C . THR B 1 52 ? 23.755 -6.385 -20.581 1.00 0.00 60 THR B C 1
ATOM 1579 O O . THR B 1 52 ? 24.945 -6.084 -20.462 1.00 0.00 60 THR B O 1
ATOM 1590 N N . ILE B 1 53 ? 23.341 -7.657 -20.556 1.00 0.00 61 ILE B N 1
ATOM 1591 C CA . ILE B 1 53 ? 24.211 -8.810 -20.267 1.00 0.00 61 ILE B CA 1
ATOM 1592 C C . ILE B 1 53 ? 25.081 -9.219 -21.474 1.00 0.00 61 ILE B C 1
ATOM 1593 O O . ILE B 1 53 ? 26.241 -9.596 -21.285 1.00 0.00 61 ILE B O 1
ATOM 1609 N N . ILE B 1 54 ? 24.560 -9.136 -22.705 1.00 0.00 62 ILE B N 1
ATOM 1610 C CA . ILE B 1 54 ? 25.206 -9.648 -23.926 1.00 0.00 62 ILE B CA 1
ATOM 1611 C C . ILE B 1 54 ? 24.775 -8.864 -25.186 1.00 0.00 62 ILE B C 1
ATOM 1612 O O . ILE B 1 54 ? 23.619 -8.469 -25.334 1.00 0.00 62 ILE B O 1
ATOM 1628 N N . TYR B 1 55 ? 25.712 -8.656 -26.122 1.00 0.00 63 TYR B N 1
ATOM 1629 C CA . TYR B 1 55 ? 25.480 -7.873 -27.353 1.00 0.00 63 TYR B CA 1
ATOM 1630 C C . TYR B 1 55 ? 26.018 -8.541 -28.642 1.00 0.00 63 TYR B C 1
ATOM 1631 O O . TYR B 1 55 ? 25.943 -7.961 -29.729 1.00 0.00 63 TYR B O 1
ATOM 1649 N N . LYS B 1 56 ? 26.544 -9.775 -28.540 1.00 0.00 64 LYS B N 1
ATOM 1650 C CA . LYS B 1 56 ? 27.149 -10.549 -29.646 1.00 0.00 64 LYS B CA 1
ATOM 1651 C C . LYS B 1 56 ? 26.859 -12.061 -29.522 1.00 0.00 64 LYS B C 1
ATOM 1652 O O . LYS B 1 56 ? 27.742 -12.902 -29.705 1.00 0.00 64 LYS B O 1
ATOM 1671 N N . LYS B 1 57 ? 25.619 -12.409 -29.141 1.00 0.00 65 LYS B N 1
ATOM 1672 C CA . LYS B 1 57 ? 25.133 -13.800 -29.001 1.00 0.00 65 LYS B CA 1
ATOM 1673 C C . LYS B 1 57 ? 25.340 -14.595 -30.305 1.00 0.00 65 LYS B C 1
ATOM 1674 O O . LYS B 1 57 ? 25.083 -14.080 -31.395 1.00 0.00 65 LYS B O 1
ATOM 1693 N N . GLY B 1 58 ? 25.809 -15.841 -30.191 1.00 0.00 66 GLY B N 1
ATOM 1694 C CA . GLY B 1 58 ? 26.271 -16.650 -31.331 1.00 0.00 66 GLY B CA 1
ATOM 1695 C C . GLY B 1 58 ? 25.185 -17.019 -32.352 1.00 0.00 66 GLY B C 1
ATOM 1696 O O . GLY B 1 58 ? 25.442 -16.982 -33.559 1.00 0.00 66 GLY B O 1
ATOM 1700 N N . THR B 1 59 ? 23.970 -17.330 -31.882 1.00 0.00 67 THR B N 1
ATOM 1701 C CA . THR B 1 59 ? 22.834 -17.772 -32.721 1.00 0.00 67 THR B CA 1
ATOM 1702 C C . THR B 1 59 ? 21.492 -17.320 -32.119 1.00 0.00 67 THR B C 1
ATOM 1703 O O . THR B 1 59 ? 21.389 -17.090 -30.910 1.00 0.00 67 THR B O 1
ATOM 1714 N N . ASN B 1 60 ? 20.462 -17.173 -32.961 1.00 0.00 68 ASN B N 1
ATOM 1715 C CA . ASN B 1 60 ? 19.181 -16.522 -32.640 1.00 0.00 68 ASN B CA 1
ATOM 1716 C C . ASN B 1 60 ? 17.968 -17.225 -33.303 1.00 0.00 68 ASN B C 1
ATOM 1717 O O . ASN B 1 60 ? 17.108 -16.579 -33.908 1.00 0.00 68 ASN B O 1
ATOM 1728 N N . GLN B 1 61 ? 17.924 -18.561 -33.231 1.00 0.00 69 GLN B N 1
ATOM 1729 C CA . GLN B 1 61 ? 16.873 -19.407 -33.823 1.00 0.00 69 GLN B CA 1
ATOM 1730 C C . GLN B 1 61 ? 15.447 -19.088 -33.313 1.00 0.00 69 GLN B C 1
ATOM 1731 O O . GLN B 1 61 ? 15.259 -18.539 -32.223 1.00 0.00 69 GLN B O 1
ATOM 1745 N N . ASP B 1 62 ? 14.436 -19.529 -34.070 1.00 0.00 70 ASP B N 1
ATOM 1746 C CA . ASP B 1 62 ? 13.006 -19.492 -33.718 1.00 0.00 70 ASP B CA 1
ATOM 1747 C C . ASP B 1 62 ? 12.293 -20.793 -34.148 1.00 0.00 70 ASP B C 1
ATOM 1748 O O . ASP B 1 62 ? 12.776 -21.525 -35.019 1.00 0.00 70 ASP B O 1
ATOM 1757 N N . SER B 1 63 ? 11.129 -21.072 -33.548 1.00 0.00 71 SER B N 1
ATOM 1758 C CA . SER B 1 63 ? 10.376 -22.334 -33.713 1.00 0.00 71 SER B CA 1
ATOM 1759 C C . SER B 1 63 ? 8.849 -22.158 -33.843 1.00 0.00 71 SER B C 1
ATOM 1760 O O . SER B 1 63 ? 8.100 -23.140 -33.805 1.00 0.00 71 SER B O 1
ATOM 1768 N N . SER B 1 64 ? 8.370 -20.919 -34.010 1.00 0.00 72 SER B N 1
ATOM 1769 C CA . SER B 1 64 ? 6.944 -20.601 -34.207 1.00 0.00 72 SER B CA 1
ATOM 1770 C C . SER B 1 64 ? 6.378 -21.213 -35.502 1.00 0.00 72 SER B C 1
ATOM 1771 O O . SER B 1 64 ? 7.094 -21.360 -36.500 1.00 0.00 72 SER B O 1
ATOM 1779 N N . ILE B 1 65 ? 5.083 -21.549 -35.493 1.00 0.00 73 ILE B N 1
ATOM 1780 C CA . ILE B 1 65 ? 4.348 -22.220 -36.582 1.00 0.00 73 ILE B CA 1
ATOM 1781 C C . ILE B 1 65 ? 2.911 -21.677 -36.740 1.00 0.00 73 ILE B C 1
ATOM 1782 O O . ILE B 1 65 ? 2.382 -20.994 -35.856 1.00 0.00 73 ILE B O 1
ATOM 1798 N N . ASN B 1 66 ? 2.287 -21.960 -37.893 1.00 0.00 74 ASN B N 1
ATOM 1799 C CA . ASN B 1 66 ? 0.902 -21.575 -38.221 1.00 0.00 74 ASN B CA 1
ATOM 1800 C C . ASN B 1 66 ? -0.135 -22.258 -37.300 1.00 0.00 74 ASN B C 1
ATOM 1801 O O . ASN B 1 66 ? -1.125 -21.584 -36.934 1.00 0.00 74 ASN B O 1
ATOM 1813 N N . LYS A 1 13 ? -1.722 -2.919 -0.467 1.00 0.00 21 LYS A N 2
ATOM 1814 C CA . LYS A 1 13 ? -0.849 -3.689 -1.409 1.00 0.00 21 LYS A CA 2
ATOM 1815 C C . LYS A 1 13 ? -0.904 -3.095 -2.827 1.00 0.00 21 LYS A C 2
ATOM 1816 O O . LYS A 1 13 ? -1.978 -2.700 -3.287 1.00 0.00 21 LYS A O 2
ATOM 1835 N N . ARG A 1 14 ? 0.242 -3.039 -3.529 1.00 0.00 22 ARG A N 2
ATOM 1836 C CA . ARG A 1 14 ? 0.380 -2.520 -4.919 1.00 0.00 22 ARG A CA 2
ATOM 1837 C C . ARG A 1 14 ? 1.383 -3.329 -5.767 1.00 0.00 22 ARG A C 2
ATOM 1838 O O . ARG A 1 14 ? 2.147 -2.782 -6.558 1.00 0.00 22 ARG A O 2
ATOM 1859 N N . ASN A 1 15 ? 1.393 -4.644 -5.547 1.00 0.00 23 ASN A N 2
ATOM 1860 C CA . ASN A 1 15 ? 2.209 -5.652 -6.223 1.00 0.00 23 ASN A CA 2
ATOM 1861 C C . ASN A 1 15 ? 1.811 -5.790 -7.704 1.00 0.00 23 ASN A C 2
ATOM 1862 O O . ASN A 1 15 ? 0.656 -6.068 -8.036 1.00 0.00 23 ASN A O 2
ATOM 1873 N N . PHE A 1 16 ? 2.805 -5.649 -8.577 1.00 0.00 24 PHE A N 2
ATOM 1874 C CA . PHE A 1 16 ? 2.717 -5.805 -10.035 1.00 0.00 24 PHE A CA 2
ATOM 1875 C C . PHE A 1 16 ? 3.778 -6.802 -10.519 1.00 0.00 24 PHE A C 2
ATOM 1876 O O . PHE A 1 16 ? 4.980 -6.543 -10.442 1.00 0.00 24 PHE A O 2
ATOM 1893 N N . SER A 1 17 ? 3.337 -7.995 -10.928 1.00 0.00 25 SER A N 2
ATOM 1894 C CA . SER A 1 17 ? 4.225 -9.122 -11.243 1.00 0.00 25 SER A CA 2
ATOM 1895 C C . SER A 1 17 ? 4.922 -8.994 -12.605 1.00 0.00 25 SER A C 2
ATOM 1896 O O . SER A 1 17 ? 4.466 -8.286 -13.509 1.00 0.00 25 SER A O 2
ATOM 1904 N N . VAL A 1 18 ? 6.031 -9.719 -12.764 1.00 0.00 26 VAL A N 2
ATOM 1905 C CA . VAL A 1 18 ? 6.814 -9.823 -14.004 1.00 0.00 26 VAL A CA 2
ATOM 1906 C C . VAL A 1 18 ? 7.216 -11.292 -14.204 1.00 0.00 26 VAL A C 2
ATOM 1907 O O . VAL A 1 18 ? 7.643 -11.959 -13.261 1.00 0.00 26 VAL A O 2
ATOM 1920 N N . THR A 1 19 ? 7.054 -11.810 -15.427 1.00 0.00 27 THR A N 2
ATOM 1921 C CA . THR A 1 19 ? 7.246 -13.235 -15.761 1.00 0.00 27 THR A CA 2
ATOM 1922 C C . THR A 1 19 ? 7.620 -13.414 -17.239 1.00 0.00 27 THR A C 2
ATOM 1923 O O . THR A 1 19 ? 6.923 -12.907 -18.120 1.00 0.00 27 THR A O 2
ATOM 1934 N N . PHE A 1 20 ? 8.742 -14.086 -17.524 1.00 0.00 28 PHE A N 2
ATOM 1935 C CA . PHE A 1 20 ? 9.261 -14.297 -18.890 1.00 0.00 28 PHE A CA 2
ATOM 1936 C C . PHE A 1 20 ? 10.210 -15.513 -18.997 1.00 0.00 28 PHE A C 2
ATOM 1937 O O . PHE A 1 20 ? 10.506 -16.189 -18.007 1.00 0.00 28 PHE A O 2
ATOM 1954 N N . TYR A 1 21 ? 10.703 -15.777 -20.214 1.00 0.00 29 TYR A N 2
ATOM 1955 C CA . TYR A 1 21 ? 11.542 -16.931 -20.568 1.00 0.00 29 TYR A CA 2
ATOM 1956 C C . TYR A 1 21 ? 12.869 -16.522 -21.230 1.00 0.00 29 TYR A C 2
ATOM 1957 O O . TYR A 1 21 ? 12.958 -15.498 -21.908 1.00 0.00 29 TYR A O 2
ATOM 1975 N N . LEU A 1 22 ? 13.892 -17.356 -21.034 1.00 0.00 30 LEU A N 2
ATOM 1976 C CA . LEU A 1 22 ? 15.294 -17.180 -21.432 1.00 0.00 30 LEU A CA 2
ATOM 1977 C C . LEU A 1 22 ? 15.873 -18.502 -21.971 1.00 0.00 30 LEU A C 2
ATOM 1978 O O . LEU A 1 22 ? 15.211 -19.543 -21.986 1.00 0.00 30 LEU A O 2
ATOM 1994 N N . SER A 1 23 ? 17.136 -18.462 -22.385 1.00 0.00 31 SER A N 2
ATOM 1995 C CA . SER A 1 23 ? 17.946 -19.643 -22.742 1.00 0.00 31 SER A CA 2
ATOM 1996 C C . SER A 1 23 ? 18.667 -20.221 -21.517 1.00 0.00 31 SER A C 2
ATOM 1997 O O . SER A 1 23 ? 18.932 -19.502 -20.549 1.00 0.00 31 SER A O 2
ATOM 2005 N N . LYS A 1 24 ? 19.030 -21.510 -21.563 1.00 0.00 32 LYS A N 2
ATOM 2006 C CA . LYS A 1 24 ? 19.824 -22.194 -20.525 1.00 0.00 32 LYS A CA 2
ATOM 2007 C C . LYS A 1 24 ? 21.145 -21.481 -20.224 1.00 0.00 32 LYS A C 2
ATOM 2008 O O . LYS A 1 24 ? 21.479 -21.289 -19.060 1.00 0.00 32 LYS A O 2
ATOM 2027 N N . GLU A 1 25 ? 21.875 -21.051 -21.256 1.00 0.00 33 GLU A N 2
ATOM 2028 C CA . GLU A 1 25 ? 23.162 -20.347 -21.097 1.00 0.00 33 GLU A CA 2
ATOM 2029 C C . GLU A 1 25 ? 22.997 -18.987 -20.396 1.00 0.00 33 GLU A C 2
ATOM 2030 O O . GLU A 1 25 ? 23.775 -18.639 -19.506 1.00 0.00 33 GLU A O 2
ATOM 2042 N N . GLU A 1 26 ? 21.956 -18.233 -20.768 1.00 0.00 34 GLU A N 2
ATOM 2043 C CA . GLU A 1 26 ? 21.606 -16.955 -20.137 1.00 0.00 34 GLU A CA 2
ATOM 2044 C C . GLU A 1 26 ? 21.215 -17.145 -18.664 1.00 0.00 34 GLU A C 2
ATOM 2045 O O . GLU A 1 26 ? 21.730 -16.455 -17.782 1.00 0.00 34 GLU A O 2
ATOM 2057 N N . HIS A 1 27 ? 20.321 -18.096 -18.377 1.00 0.00 35 HIS A N 2
ATOM 2058 C CA . HIS A 1 27 ? 19.890 -18.377 -17.004 1.00 0.00 35 HIS A CA 2
ATOM 2059 C C . HIS A 1 27 ? 21.055 -18.858 -16.127 1.00 0.00 35 HIS A C 2
ATOM 2060 O O . HIS A 1 27 ? 21.200 -18.402 -14.993 1.00 0.00 35 HIS A O 2
ATOM 2074 N N . ASP A 1 28 ? 21.940 -19.703 -16.668 1.00 0.00 36 ASP A N 2
ATOM 2075 C CA . ASP A 1 28 ? 23.157 -20.157 -15.993 1.00 0.00 36 ASP A CA 2
ATOM 2076 C C . ASP A 1 28 ? 24.130 -19.009 -15.667 1.00 0.00 36 ASP A C 2
ATOM 2077 O O . ASP A 1 28 ? 24.576 -18.915 -14.521 1.00 0.00 36 ASP A O 2
ATOM 2086 N N . VAL A 1 29 ? 24.443 -18.110 -16.614 1.00 0.00 37 VAL A N 2
ATOM 2087 C CA . VAL A 1 29 ? 25.345 -16.977 -16.322 1.00 0.00 37 VAL A CA 2
ATOM 2088 C C . VAL A 1 29 ? 24.718 -15.970 -15.347 1.00 0.00 37 VAL A C 2
ATOM 2089 O O . VAL A 1 29 ? 25.405 -15.511 -14.434 1.00 0.00 37 VAL A O 2
ATOM 2102 N N . LEU A 1 30 ? 23.410 -15.695 -15.446 1.00 0.00 38 LEU A N 2
ATOM 2103 C CA . LEU A 1 30 ? 22.684 -14.910 -14.436 1.00 0.00 38 LEU A CA 2
ATOM 2104 C C . LEU A 1 30 ? 22.767 -15.572 -13.049 1.00 0.00 38 LEU A C 2
ATOM 2105 O O . LEU A 1 30 ? 23.092 -14.899 -12.073 1.00 0.00 38 LEU A O 2
ATOM 2121 N N . ARG A 1 31 ? 22.548 -16.894 -12.951 1.00 0.00 39 ARG A N 2
ATOM 2122 C CA . ARG A 1 31 ? 22.705 -17.654 -11.700 1.00 0.00 39 ARG A CA 2
ATOM 2123 C C . ARG A 1 31 ? 24.137 -17.623 -11.168 1.00 0.00 39 ARG A C 2
ATOM 2124 O O . ARG A 1 31 ? 24.300 -17.534 -9.958 1.00 0.00 39 ARG A O 2
ATOM 2145 N N . ARG A 1 32 ? 25.174 -17.649 -12.012 1.00 0.00 40 ARG A N 2
ATOM 2146 C CA . ARG A 1 32 ? 26.588 -17.525 -11.591 1.00 0.00 40 ARG A CA 2
ATOM 2147 C C . ARG A 1 32 ? 26.861 -16.152 -10.960 1.00 0.00 40 ARG A C 2
ATOM 2148 O O . ARG A 1 32 ? 27.330 -16.072 -9.823 1.00 0.00 40 ARG A O 2
ATOM 2169 N N . LEU A 1 33 ? 26.488 -15.079 -11.663 1.00 0.00 41 LEU A N 2
ATOM 2170 C CA . LEU A 1 33 ? 26.605 -13.703 -11.166 1.00 0.00 41 LEU A CA 2
ATOM 2171 C C . LEU A 1 33 ? 25.781 -13.468 -9.885 1.00 0.00 41 LEU A C 2
ATOM 2172 O O . LEU A 1 33 ? 26.216 -12.710 -9.014 1.00 0.00 41 LEU A O 2
ATOM 2188 N N . ALA A 1 34 ? 24.637 -14.145 -9.732 1.00 0.00 42 ALA A N 2
ATOM 2189 C CA . ALA A 1 34 ? 23.890 -14.190 -8.478 1.00 0.00 42 ALA A CA 2
ATOM 2190 C C . ALA A 1 34 ? 24.655 -14.957 -7.377 1.00 0.00 42 ALA A C 2
ATOM 2191 O O . ALA A 1 34 ? 24.887 -14.415 -6.301 1.00 0.00 42 ALA A O 2
ATOM 2198 N N . ASP A 1 35 ? 25.083 -16.197 -7.641 1.00 0.00 43 ASP A N 2
ATOM 2199 C CA . ASP A 1 35 ? 25.774 -17.105 -6.709 1.00 0.00 43 ASP A CA 2
ATOM 2200 C C . ASP A 1 35 ? 27.097 -16.549 -6.147 1.00 0.00 43 ASP A C 2
ATOM 2201 O O . ASP A 1 35 ? 27.484 -16.898 -5.029 1.00 0.00 43 ASP A O 2
ATOM 2210 N N . GLU A 1 36 ? 27.752 -15.631 -6.864 1.00 0.00 44 GLU A N 2
ATOM 2211 C CA . GLU A 1 36 ? 28.849 -14.809 -6.323 1.00 0.00 44 GLU A CA 2
ATOM 2212 C C . GLU A 1 36 ? 28.495 -14.006 -5.043 1.00 0.00 44 GLU A C 2
ATOM 2213 O O . GLU A 1 36 ? 29.409 -13.587 -4.328 1.00 0.00 44 GLU A O 2
ATOM 2225 N N . GLU A 1 37 ? 27.207 -13.827 -4.705 1.00 0.00 45 GLU A N 2
ATOM 2226 C CA . GLU A 1 37 ? 26.741 -13.182 -3.460 1.00 0.00 45 GLU A CA 2
ATOM 2227 C C . GLU A 1 37 ? 25.514 -13.874 -2.821 1.00 0.00 45 GLU A C 2
ATOM 2228 O O . GLU A 1 37 ? 25.560 -14.246 -1.646 1.00 0.00 45 GLU A O 2
ATOM 2240 N N . VAL A 1 38 ? 24.425 -14.053 -3.582 1.00 0.00 46 VAL A N 2
ATOM 2241 C CA . VAL A 1 38 ? 23.115 -14.604 -3.183 1.00 0.00 46 VAL A CA 2
ATOM 2242 C C . VAL A 1 38 ? 22.469 -15.223 -4.432 1.00 0.00 46 VAL A C 2
ATOM 2243 O O . VAL A 1 38 ? 21.955 -14.511 -5.293 1.00 0.00 46 VAL A O 2
ATOM 2256 N N . GLU A 1 39 ? 22.528 -16.552 -4.561 1.00 0.00 47 GLU A N 2
ATOM 2257 C CA . GLU A 1 39 ? 22.145 -17.294 -5.783 1.00 0.00 47 GLU A CA 2
ATOM 2258 C C . GLU A 1 39 ? 20.685 -17.154 -6.263 1.00 0.00 47 GLU A C 2
ATOM 2259 O O . GLU A 1 39 ? 20.383 -17.549 -7.389 1.00 0.00 47 GLU A O 2
ATOM 2271 N N . SER A 1 40 ? 19.782 -16.623 -5.432 1.00 0.00 48 SER A N 2
ATOM 2272 C CA . SER A 1 40 ? 18.345 -16.435 -5.700 1.00 0.00 48 SER A CA 2
ATOM 2273 C C . SER A 1 40 ? 18.070 -15.573 -6.945 1.00 0.00 48 SER A C 2
ATOM 2274 O O . SER A 1 40 ? 18.018 -14.342 -6.861 1.00 0.00 48 SER A O 2
ATOM 2282 N N . VAL A 1 41 ? 17.907 -16.212 -8.113 1.00 0.00 49 VAL A N 2
ATOM 2283 C CA . VAL A 1 41 ? 17.824 -15.546 -9.432 1.00 0.00 49 VAL A CA 2
ATOM 2284 C C . VAL A 1 41 ? 16.701 -14.507 -9.498 1.00 0.00 49 VAL A C 2
ATOM 2285 O O . VAL A 1 41 ? 16.911 -13.429 -10.042 1.00 0.00 49 VAL A O 2
ATOM 2298 N N . ASN A 1 42 ? 15.536 -14.775 -8.901 1.00 0.00 50 ASN A N 2
ATOM 2299 C CA . ASN A 1 42 ? 14.420 -13.820 -8.819 1.00 0.00 50 ASN A CA 2
ATOM 2300 C C . ASN A 1 42 ? 14.815 -12.486 -8.145 1.00 0.00 50 ASN A C 2
ATOM 2301 O O . ASN A 1 42 ? 14.628 -11.415 -8.728 1.00 0.00 50 ASN A O 2
ATOM 2312 N N . SER A 1 43 ? 15.422 -12.549 -6.955 1.00 0.00 51 SER A N 2
ATOM 2313 C CA . SER A 1 43 ? 15.928 -11.384 -6.211 1.00 0.00 51 SER A CA 2
ATOM 2314 C C . SER A 1 43 ? 17.072 -10.692 -6.958 1.00 0.00 51 SER A C 2
ATOM 2315 O O . SER A 1 43 ? 17.039 -9.477 -7.157 1.00 0.00 51 SER A O 2
ATOM 2323 N N . PHE A 1 44 ? 18.045 -11.465 -7.454 1.00 0.00 52 PHE A N 2
ATOM 2324 C CA . PHE A 1 44 ? 19.167 -10.951 -8.243 1.00 0.00 52 PHE A CA 2
ATOM 2325 C C . PHE A 1 44 ? 18.701 -10.178 -9.486 1.00 0.00 52 PHE A C 2
ATOM 2326 O O . PHE A 1 44 ? 19.125 -9.042 -9.693 1.00 0.00 52 PHE A O 2
ATOM 2343 N N . VAL A 1 45 ? 17.792 -10.750 -10.284 1.00 0.00 53 VAL A N 2
ATOM 2344 C CA . VAL A 1 45 ? 17.242 -10.104 -11.487 1.00 0.00 53 VAL A CA 2
ATOM 2345 C C . VAL A 1 45 ? 16.430 -8.853 -11.127 1.00 0.00 53 VAL A C 2
ATOM 2346 O O . VAL A 1 45 ? 16.668 -7.804 -11.721 1.00 0.00 53 VAL A O 2
ATOM 2359 N N . LYS A 1 46 ? 15.557 -8.897 -10.109 1.00 0.00 54 LYS A N 2
ATOM 2360 C CA . LYS A 1 46 ? 14.829 -7.709 -9.611 1.00 0.00 54 LYS A CA 2
ATOM 2361 C C . LYS A 1 46 ? 15.781 -6.549 -9.263 1.00 0.00 54 LYS A C 2
ATOM 2362 O O . LYS A 1 46 ? 15.602 -5.425 -9.738 1.00 0.00 54 LYS A O 2
ATOM 2381 N N . ARG A 1 47 ? 16.829 -6.837 -8.483 1.00 0.00 55 ARG A N 2
ATOM 2382 C CA . ARG A 1 47 ? 17.866 -5.873 -8.058 1.00 0.00 55 ARG A CA 2
ATOM 2383 C C . ARG A 1 47 ? 18.708 -5.357 -9.231 1.00 0.00 55 ARG A C 2
ATOM 2384 O O . ARG A 1 47 ? 18.938 -4.154 -9.325 1.00 0.00 55 ARG A O 2
ATOM 2405 N N . HIS A 1 48 ? 19.096 -6.236 -10.159 1.00 0.00 56 HIS A N 2
ATOM 2406 C CA . HIS A 1 48 ? 19.783 -5.899 -11.418 1.00 0.00 56 HIS A CA 2
ATOM 2407 C C . HIS A 1 48 ? 18.997 -4.895 -12.261 1.00 0.00 56 HIS A C 2
ATOM 2408 O O . HIS A 1 48 ? 19.540 -3.873 -12.681 1.00 0.00 56 HIS A O 2
ATOM 2422 N N . ILE A 1 49 ? 17.704 -5.148 -12.453 1.00 0.00 57 ILE A N 2
ATOM 2423 C CA . ILE A 1 49 ? 16.802 -4.275 -13.213 1.00 0.00 57 ILE A CA 2
ATOM 2424 C C . ILE A 1 49 ? 16.677 -2.911 -12.531 1.00 0.00 57 ILE A C 2
ATOM 2425 O O . ILE A 1 49 ? 16.928 -1.893 -13.177 1.00 0.00 57 ILE A O 2
ATOM 2441 N N . LEU A 1 50 ? 16.370 -2.893 -11.227 1.00 0.00 58 LEU A N 2
ATOM 2442 C CA . LEU A 1 50 ? 16.257 -1.667 -10.433 1.00 0.00 58 LEU A CA 2
ATOM 2443 C C . LEU A 1 50 ? 17.530 -0.811 -10.545 1.00 0.00 58 LEU A C 2
ATOM 2444 O O . LEU A 1 50 ? 17.448 0.341 -10.971 1.00 0.00 58 LEU A O 2
ATOM 2460 N N . LYS A 1 51 ? 18.704 -1.388 -10.247 1.00 0.00 59 LYS A N 2
ATOM 2461 C CA . LYS A 1 51 ? 20.005 -0.700 -10.318 1.00 0.00 59 LYS A CA 2
ATOM 2462 C C . LYS A 1 51 ? 20.302 -0.148 -11.720 1.00 0.00 59 LYS A C 2
ATOM 2463 O O . LYS A 1 51 ? 20.724 0.999 -11.851 1.00 0.00 59 LYS A O 2
ATOM 2482 N N . THR A 1 52 ? 20.056 -0.942 -12.766 1.00 0.00 60 THR A N 2
ATOM 2483 C CA . THR A 1 52 ? 20.288 -0.529 -14.164 1.00 0.00 60 THR A CA 2
ATOM 2484 C C . THR A 1 52 ? 19.377 0.636 -14.578 1.00 0.00 60 THR A C 2
ATOM 2485 O O . THR A 1 52 ? 19.828 1.551 -15.270 1.00 0.00 60 THR A O 2
ATOM 2496 N N . ILE A 1 53 ? 18.108 0.639 -14.141 1.00 0.00 61 ILE A N 2
ATOM 2497 C CA . ILE A 1 53 ? 17.165 1.745 -14.384 1.00 0.00 61 ILE A CA 2
ATOM 2498 C C . ILE A 1 53 ? 17.564 3.005 -13.593 1.00 0.00 61 ILE A C 2
ATOM 2499 O O . ILE A 1 53 ? 17.555 4.104 -14.157 1.00 0.00 61 ILE A O 2
ATOM 2515 N N . ILE A 1 54 ? 17.928 2.866 -12.312 1.00 0.00 62 ILE A N 2
ATOM 2516 C CA . ILE A 1 54 ? 18.256 3.988 -11.422 1.00 0.00 62 ILE A CA 2
ATOM 2517 C C . ILE A 1 54 ? 19.265 3.598 -10.323 1.00 0.00 62 ILE A C 2
ATOM 2518 O O . ILE A 1 54 ? 19.067 2.663 -9.545 1.00 0.00 62 ILE A O 2
ATOM 2534 N N . TYR A 1 55 ? 20.346 4.374 -10.227 1.00 0.00 63 TYR A N 2
ATOM 2535 C CA . TYR A 1 55 ? 21.475 4.156 -9.307 1.00 0.00 63 TYR A CA 2
ATOM 2536 C C . TYR A 1 55 ? 21.247 4.851 -7.947 1.00 0.00 63 TYR A C 2
ATOM 2537 O O . TYR A 1 55 ? 22.059 5.661 -7.491 1.00 0.00 63 TYR A O 2
ATOM 2555 N N . LYS A 1 56 ? 20.101 4.555 -7.313 1.00 0.00 64 LYS A N 2
ATOM 2556 C CA . LYS A 1 56 ? 19.620 5.141 -6.048 1.00 0.00 64 LYS A CA 2
ATOM 2557 C C . LYS A 1 56 ? 19.097 4.031 -5.125 1.00 0.00 64 LYS A C 2
ATOM 2558 O O . LYS A 1 56 ? 17.983 3.530 -5.297 1.00 0.00 64 LYS A O 2
ATOM 2577 N N . LYS A 1 57 ? 19.933 3.641 -4.158 1.00 0.00 65 LYS A N 2
ATOM 2578 C CA . LYS A 1 57 ? 19.692 2.571 -3.167 1.00 0.00 65 LYS A CA 2
ATOM 2579 C C . LYS A 1 57 ? 20.050 3.070 -1.760 1.00 0.00 65 LYS A C 2
ATOM 2580 O O . LYS A 1 57 ? 21.184 3.480 -1.514 1.00 0.00 65 LYS A O 2
ATOM 2599 N N . GLY A 1 58 ? 19.075 3.027 -0.848 1.00 0.00 66 GLY A N 2
ATOM 2600 C CA . GLY A 1 58 ? 19.227 3.432 0.562 1.00 0.00 66 GLY A CA 2
ATOM 2601 C C . GLY A 1 58 ? 17.904 3.765 1.266 1.00 0.00 66 GLY A C 2
ATOM 2602 O O . GLY A 1 58 ? 17.764 3.530 2.468 1.00 0.00 66 GLY A O 2
ATOM 2606 N N . THR A 1 59 ? 16.912 4.264 0.518 1.00 0.00 67 THR A N 2
ATOM 2607 C CA . THR A 1 59 ? 15.559 4.611 1.011 1.00 0.00 67 THR A CA 2
ATOM 2608 C C . THR A 1 59 ? 14.777 3.398 1.547 1.00 0.00 67 THR A C 2
ATOM 2609 O O . THR A 1 59 ? 13.919 3.545 2.423 1.00 0.00 67 THR A O 2
ATOM 2620 N N . ASN A 1 60 ? 15.092 2.192 1.060 1.00 0.00 68 ASN A N 2
ATOM 2621 C CA . ASN A 1 60 ? 14.469 0.914 1.429 1.00 0.00 68 ASN A CA 2
ATOM 2622 C C . ASN A 1 60 ? 15.532 -0.199 1.584 1.00 0.00 68 ASN A C 2
ATOM 2623 O O . ASN A 1 60 ? 16.687 -0.032 1.182 1.00 0.00 68 ASN A O 2
ATOM 2634 N N . GLN A 1 61 ? 15.132 -1.342 2.155 1.00 0.00 69 GLN A N 2
ATOM 2635 C CA . GLN A 1 61 ? 16.024 -2.454 2.532 1.00 0.00 69 GLN A CA 2
ATOM 2636 C C . GLN A 1 61 ? 15.413 -3.843 2.234 1.00 0.00 69 GLN A C 2
ATOM 2637 O O . GLN A 1 61 ? 15.549 -4.781 3.021 1.00 0.00 69 GLN A O 2
ATOM 2651 N N . ASP A 1 62 ? 14.679 -3.959 1.124 1.00 0.00 70 ASP A N 2
ATOM 2652 C CA . ASP A 1 62 ? 14.009 -5.189 0.673 1.00 0.00 70 ASP A CA 2
ATOM 2653 C C . ASP A 1 62 ? 14.971 -6.394 0.542 1.00 0.00 70 ASP A C 2
ATOM 2654 O O . ASP A 1 62 ? 15.805 -6.444 -0.369 1.00 0.00 70 ASP A O 2
ATOM 2663 N N . SER A 1 63 ? 14.842 -7.368 1.451 1.00 0.00 71 SER A N 2
ATOM 2664 C CA . SER A 1 63 ? 15.671 -8.589 1.515 1.00 0.00 71 SER A CA 2
ATOM 2665 C C . SER A 1 63 ? 14.909 -9.844 1.991 1.00 0.00 71 SER A C 2
ATOM 2666 O O . SER A 1 63 ? 15.515 -10.892 2.238 1.00 0.00 71 SER A O 2
ATOM 2674 N N . SER A 1 64 ? 13.581 -9.751 2.126 1.00 0.00 72 SER A N 2
ATOM 2675 C CA . SER A 1 64 ? 12.701 -10.818 2.631 1.00 0.00 72 SER A CA 2
ATOM 2676 C C . SER A 1 64 ? 12.702 -12.079 1.751 1.00 0.00 72 SER A C 2
ATOM 2677 O O . SER A 1 64 ? 12.915 -12.009 0.535 1.00 0.00 72 SER A O 2
ATOM 2685 N N . ILE A 1 65 ? 12.411 -13.237 2.358 1.00 0.00 73 ILE A N 2
ATOM 2686 C CA . ILE A 1 65 ? 12.279 -14.530 1.663 1.00 0.00 73 ILE A CA 2
ATOM 2687 C C . ILE A 1 65 ? 11.217 -14.476 0.541 1.00 0.00 73 ILE A C 2
ATOM 2688 O O . ILE A 1 65 ? 10.080 -14.046 0.761 1.00 0.00 73 ILE A O 2
ATOM 2704 N N . ASN A 1 66 ? 11.607 -14.900 -0.669 1.00 0.00 74 ASN A N 2
ATOM 2705 C CA . ASN A 1 66 ? 10.797 -14.893 -1.898 1.00 0.00 74 ASN A CA 2
ATOM 2706 C C . ASN A 1 66 ? 11.155 -16.089 -2.802 1.00 0.00 74 ASN A C 2
ATOM 2707 O O . ASN A 1 66 ? 10.280 -16.962 -3.004 1.00 0.00 74 ASN A O 2
ATOM 2719 N N . LYS B 1 13 ? 14.498 -28.511 -21.634 1.00 0.00 21 LYS B N 2
ATOM 2720 C CA . LYS B 1 13 ? 15.997 -28.510 -21.683 1.00 0.00 21 LYS B CA 2
ATOM 2721 C C . LYS B 1 13 ? 16.621 -27.173 -22.137 1.00 0.00 21 LYS B C 2
ATOM 2722 O O . LYS B 1 13 ? 17.425 -26.609 -21.396 1.00 0.00 21 LYS B O 2
ATOM 2741 N N . ARG B 1 14 ? 16.294 -26.642 -23.332 1.00 0.00 22 ARG B N 2
ATOM 2742 C CA . ARG B 1 14 ? 16.983 -25.472 -23.946 1.00 0.00 22 ARG B CA 2
ATOM 2743 C C . ARG B 1 14 ? 16.625 -24.104 -23.351 1.00 0.00 22 ARG B C 2
ATOM 2744 O O . ARG B 1 14 ? 17.390 -23.148 -23.469 1.00 0.00 22 ARG B O 2
ATOM 2765 N N . ASN B 1 15 ? 15.489 -24.021 -22.672 1.00 0.00 23 ASN B N 2
ATOM 2766 C CA . ASN B 1 15 ? 14.882 -22.790 -22.167 1.00 0.00 23 ASN B CA 2
ATOM 2767 C C . ASN B 1 15 ? 14.532 -22.891 -20.677 1.00 0.00 23 ASN B C 2
ATOM 2768 O O . ASN B 1 15 ? 14.187 -23.952 -20.153 1.00 0.00 23 ASN B O 2
ATOM 2779 N N . PHE B 1 16 ? 14.644 -21.740 -20.019 1.00 0.00 24 PHE B N 2
ATOM 2780 C CA . PHE B 1 16 ? 14.593 -21.532 -18.568 1.00 0.00 24 PHE B CA 2
ATOM 2781 C C . PHE B 1 16 ? 13.831 -20.238 -18.257 1.00 0.00 24 PHE B C 2
ATOM 2782 O O . PHE B 1 16 ? 13.881 -19.297 -19.044 1.00 0.00 24 PHE B O 2
ATOM 2799 N N . SER B 1 17 ? 13.137 -20.164 -17.121 1.00 0.00 25 SER B N 2
ATOM 2800 C CA . SER B 1 17 ? 12.152 -19.101 -16.860 1.00 0.00 25 SER B CA 2
ATOM 2801 C C . SER B 1 17 ? 12.490 -18.266 -15.617 1.00 0.00 25 SER B C 2
ATOM 2802 O O . SER B 1 17 ? 13.234 -18.705 -14.732 1.00 0.00 25 SER B O 2
ATOM 2810 N N . VAL B 1 18 ? 11.967 -17.037 -15.561 1.00 0.00 26 VAL B N 2
ATOM 2811 C CA . VAL B 1 18 ? 12.233 -16.054 -14.496 1.00 0.00 26 VAL B CA 2
ATOM 2812 C C . VAL B 1 18 ? 10.930 -15.343 -14.114 1.00 0.00 26 VAL B C 2
ATOM 2813 O O . VAL B 1 18 ? 10.189 -14.881 -14.987 1.00 0.00 26 VAL B O 2
ATOM 2826 N N . THR B 1 19 ? 10.671 -15.228 -12.806 1.00 0.00 27 THR B N 2
ATOM 2827 C CA . THR B 1 19 ? 9.476 -14.582 -12.233 1.00 0.00 27 THR B CA 2
ATOM 2828 C C . THR B 1 19 ? 9.818 -13.791 -10.963 1.00 0.00 27 THR B C 2
ATOM 2829 O O . THR B 1 19 ? 10.657 -14.218 -10.165 1.00 0.00 27 THR B O 2
ATOM 2840 N N . PHE B 1 20 ? 9.189 -12.625 -10.776 1.00 0.00 28 PHE B N 2
ATOM 2841 C CA . PHE B 1 20 ? 9.345 -11.739 -9.606 1.00 0.00 28 PHE B CA 2
ATOM 2842 C C . PHE B 1 20 ? 8.223 -10.678 -9.556 1.00 0.00 28 PHE B C 2
ATOM 2843 O O . PHE B 1 20 ? 7.283 -10.708 -10.355 1.00 0.00 28 PHE B O 2
ATOM 2860 N N . TYR B 1 21 ? 8.326 -9.719 -8.629 1.00 0.00 29 TYR B N 2
ATOM 2861 C CA . TYR B 1 21 ? 7.386 -8.604 -8.454 1.00 0.00 29 TYR B CA 2
ATOM 2862 C C . TYR B 1 21 ? 8.090 -7.243 -8.479 1.00 0.00 29 TYR B C 2
ATOM 2863 O O . TYR B 1 21 ? 9.259 -7.123 -8.116 1.00 0.00 29 TYR B O 2
ATOM 2881 N N . LEU B 1 22 ? 7.332 -6.209 -8.847 1.00 0.00 30 LEU B N 2
ATOM 2882 C CA . LEU B 1 22 ? 7.676 -4.787 -8.766 1.00 0.00 30 LEU B CA 2
ATOM 2883 C C . LEU B 1 22 ? 6.499 -4.015 -8.142 1.00 0.00 30 LEU B C 2
ATOM 2884 O O . LEU B 1 22 ? 5.427 -4.570 -7.884 1.00 0.00 30 LEU B O 2
ATOM 2900 N N . SER B 1 23 ? 6.702 -2.721 -7.910 1.00 0.00 31 SER B N 2
ATOM 2901 C CA . SER B 1 23 ? 5.627 -1.806 -7.493 1.00 0.00 31 SER B CA 2
ATOM 2902 C C . SER B 1 23 ? 4.759 -1.379 -8.683 1.00 0.00 31 SER B C 2
ATOM 2903 O O . SER B 1 23 ? 5.216 -1.376 -9.829 1.00 0.00 31 SER B O 2
ATOM 2911 N N . LYS B 1 24 ? 3.519 -0.946 -8.414 1.00 0.00 32 LYS B N 2
ATOM 2912 C CA . LYS B 1 24 ? 2.644 -0.308 -9.414 1.00 0.00 32 LYS B CA 2
ATOM 2913 C C . LYS B 1 24 ? 3.327 0.864 -10.124 1.00 0.00 32 LYS B C 2
ATOM 2914 O O . LYS B 1 24 ? 3.187 1.000 -11.334 1.00 0.00 32 LYS B O 2
ATOM 2933 N N . GLU B 1 25 ? 4.084 1.686 -9.395 1.00 0.00 33 GLU B N 2
ATOM 2934 C CA . GLU B 1 25 ? 4.762 2.866 -9.958 1.00 0.00 33 GLU B CA 2
ATOM 2935 C C . GLU B 1 25 ? 5.852 2.467 -10.969 1.00 0.00 33 GLU B C 2
ATOM 2936 O O . GLU B 1 25 ? 5.872 2.956 -12.101 1.00 0.00 33 GLU B O 2
ATOM 2948 N N . GLU B 1 26 ? 6.729 1.536 -10.580 1.00 0.00 34 GLU B N 2
ATOM 2949 C CA . GLU B 1 26 ? 7.778 0.995 -11.449 1.00 0.00 34 GLU B CA 2
ATOM 2950 C C . GLU B 1 26 ? 7.173 0.318 -12.684 1.00 0.00 34 GLU B C 2
ATOM 2951 O O . GLU B 1 26 ? 7.574 0.595 -13.818 1.00 0.00 34 GLU B O 2
ATOM 2963 N N . HIS B 1 27 ? 6.186 -0.558 -12.474 1.00 0.00 35 HIS B N 2
ATOM 2964 C CA . HIS B 1 27 ? 5.546 -1.300 -13.555 1.00 0.00 35 HIS B CA 2
ATOM 2965 C C . HIS B 1 27 ? 4.789 -0.379 -14.520 1.00 0.00 35 HIS B C 2
ATOM 2966 O O . HIS B 1 27 ? 4.884 -0.574 -15.725 1.00 0.00 35 HIS B O 2
ATOM 2980 N N . ASP B 1 28 ? 4.119 0.673 -14.034 1.00 0.00 36 ASP B N 2
ATOM 2981 C CA . ASP B 1 28 ? 3.484 1.697 -14.876 1.00 0.00 36 ASP B CA 2
ATOM 2982 C C . ASP B 1 28 ? 4.500 2.495 -15.718 1.00 0.00 36 ASP B C 2
ATOM 2983 O O . ASP B 1 28 ? 4.287 2.683 -16.920 1.00 0.00 36 ASP B O 2
ATOM 2992 N N . VAL B 1 29 ? 5.627 2.921 -15.126 1.00 0.00 37 VAL B N 2
ATOM 2993 C CA . VAL B 1 29 ? 6.715 3.586 -15.869 1.00 0.00 37 VAL B CA 2
ATOM 2994 C C . VAL B 1 29 ? 7.290 2.667 -16.954 1.00 0.00 37 VAL B C 2
ATOM 2995 O O . VAL B 1 29 ? 7.379 3.069 -18.118 1.00 0.00 37 VAL B O 2
ATOM 3008 N N . LEU B 1 30 ? 7.629 1.419 -16.613 1.00 0.00 38 LEU B N 2
ATOM 3009 C CA . LEU B 1 30 ? 8.121 0.433 -17.580 1.00 0.00 38 LEU B CA 2
ATOM 3010 C C . LEU B 1 30 ? 7.061 0.050 -18.625 1.00 0.00 38 LEU B C 2
ATOM 3011 O O . LEU B 1 30 ? 7.417 -0.161 -19.780 1.00 0.00 38 LEU B O 2
ATOM 3027 N N . ARG B 1 31 ? 5.768 0.022 -18.274 1.00 0.00 39 ARG B N 2
ATOM 3028 C CA . ARG B 1 31 ? 4.663 -0.193 -19.221 1.00 0.00 39 ARG B CA 2
ATOM 3029 C C . ARG B 1 31 ? 4.580 0.924 -20.255 1.00 0.00 39 ARG B C 2
ATOM 3030 O O . ARG B 1 31 ? 4.524 0.616 -21.440 1.00 0.00 39 ARG B O 2
ATOM 3051 N N . ARG B 1 32 ? 4.644 2.200 -19.854 1.00 0.00 40 ARG B N 2
ATOM 3052 C CA . ARG B 1 32 ? 4.692 3.338 -20.796 1.00 0.00 40 ARG B CA 2
ATOM 3053 C C . ARG B 1 32 ? 5.925 3.263 -21.708 1.00 0.00 40 ARG B C 2
ATOM 3054 O O . ARG B 1 32 ? 5.809 3.373 -22.931 1.00 0.00 40 ARG B O 2
ATOM 3075 N N . LEU B 1 33 ? 7.096 3.008 -21.116 1.00 0.00 41 LEU B N 2
ATOM 3076 C CA . LEU B 1 33 ? 8.363 2.875 -21.840 1.00 0.00 41 LEU B CA 2
ATOM 3077 C C . LEU B 1 33 ? 8.360 1.696 -22.837 1.00 0.00 41 LEU B C 2
ATOM 3078 O O . LEU B 1 33 ? 8.893 1.825 -23.939 1.00 0.00 41 LEU B O 2
ATOM 3094 N N . ALA B 1 34 ? 7.714 0.578 -22.490 1.00 0.00 42 ALA B N 2
ATOM 3095 C CA . ALA B 1 34 ? 7.469 -0.543 -23.395 1.00 0.00 42 ALA B CA 2
ATOM 3096 C C . ALA B 1 34 ? 6.417 -0.210 -24.468 1.00 0.00 42 ALA B C 2
ATOM 3097 O O . ALA B 1 34 ? 6.639 -0.494 -25.641 1.00 0.00 42 ALA B O 2
ATOM 3104 N N . ASP B 1 35 ? 5.287 0.405 -24.115 1.00 0.00 43 ASP B N 2
ATOM 3105 C CA . ASP B 1 35 ? 4.222 0.802 -25.051 1.00 0.00 43 ASP B CA 2
ATOM 3106 C C . ASP B 1 35 ? 4.700 1.790 -26.130 1.00 0.00 43 ASP B C 2
ATOM 3107 O O . ASP B 1 35 ? 4.162 1.799 -27.239 1.00 0.00 43 ASP B O 2
ATOM 3116 N N . GLU B 1 36 ? 5.743 2.578 -25.845 1.00 0.00 44 GLU B N 2
ATOM 3117 C CA . GLU B 1 36 ? 6.419 3.427 -26.834 1.00 0.00 44 GLU B CA 2
ATOM 3118 C C . GLU B 1 36 ? 7.015 2.656 -28.043 1.00 0.00 44 GLU B C 2
ATOM 3119 O O . GLU B 1 36 ? 7.103 3.223 -29.136 1.00 0.00 44 GLU B O 2
ATOM 3131 N N . GLU B 1 37 ? 7.425 1.382 -27.891 1.00 0.00 45 GLU B N 2
ATOM 3132 C CA . GLU B 1 37 ? 8.254 0.685 -28.906 1.00 0.00 45 GLU B CA 2
ATOM 3133 C C . GLU B 1 37 ? 8.176 -0.865 -28.980 1.00 0.00 45 GLU B C 2
ATOM 3134 O O . GLU B 1 37 ? 8.681 -1.449 -29.943 1.00 0.00 45 GLU B O 2
ATOM 3146 N N . VAL B 1 38 ? 7.544 -1.545 -28.015 1.00 0.00 46 VAL B N 2
ATOM 3147 C CA . VAL B 1 38 ? 7.455 -3.024 -27.896 1.00 0.00 46 VAL B CA 2
ATOM 3148 C C . VAL B 1 38 ? 6.035 -3.512 -27.547 1.00 0.00 46 VAL B C 2
ATOM 3149 O O . VAL B 1 38 ? 5.645 -4.601 -27.968 1.00 0.00 46 VAL B O 2
ATOM 3162 N N . GLU B 1 39 ? 5.235 -2.710 -26.829 1.00 0.00 47 GLU B N 2
ATOM 3163 C CA . GLU B 1 39 ? 3.817 -2.968 -26.482 1.00 0.00 47 GLU B CA 2
ATOM 3164 C C . GLU B 1 39 ? 3.560 -4.170 -25.536 1.00 0.00 47 GLU B C 2
ATOM 3165 O O . GLU B 1 39 ? 2.410 -4.545 -25.288 1.00 0.00 47 GLU B O 2
ATOM 3177 N N . SER B 1 40 ? 4.625 -4.745 -24.966 1.00 0.00 48 SER B N 2
ATOM 3178 C CA . SER B 1 40 ? 4.596 -5.893 -24.040 1.00 0.00 48 SER B CA 2
ATOM 3179 C C . SER B 1 40 ? 5.671 -5.737 -22.958 1.00 0.00 48 SER B C 2
ATOM 3180 O O . SER B 1 40 ? 6.870 -5.774 -23.241 1.00 0.00 48 SER B O 2
ATOM 3188 N N . VAL B 1 41 ? 5.250 -5.514 -21.705 1.00 0.00 49 VAL B N 2
ATOM 3189 C CA . VAL B 1 41 ? 6.151 -5.122 -20.598 1.00 0.00 49 VAL B CA 2
ATOM 3190 C C . VAL B 1 41 ? 7.159 -6.221 -20.250 1.00 0.00 49 VAL B C 2
ATOM 3191 O O . VAL B 1 41 ? 8.340 -5.942 -20.059 1.00 0.00 49 VAL B O 2
ATOM 3204 N N . ASN B 1 42 ? 6.722 -7.482 -20.195 1.00 0.00 50 ASN B N 2
ATOM 3205 C CA . ASN B 1 42 ? 7.591 -8.601 -19.817 1.00 0.00 50 ASN B CA 2
ATOM 3206 C C . ASN B 1 42 ? 8.668 -8.917 -20.873 1.00 0.00 50 ASN B C 2
ATOM 3207 O O . ASN B 1 42 ? 9.821 -9.140 -20.508 1.00 0.00 50 ASN B O 2
ATOM 3218 N N . SER B 1 43 ? 8.342 -8.871 -22.170 1.00 0.00 51 SER B N 2
ATOM 3219 C CA . SER B 1 43 ? 9.335 -9.040 -23.244 1.00 0.00 51 SER B CA 2
ATOM 3220 C C . SER B 1 43 ? 10.255 -7.821 -23.381 1.00 0.00 51 SER B C 2
ATOM 3221 O O . SER B 1 43 ? 11.451 -7.993 -23.612 1.00 0.00 51 SER B O 2
ATOM 3229 N N . PHE B 1 44 ? 9.757 -6.602 -23.131 1.00 0.00 52 PHE B N 2
ATOM 3230 C CA . PHE B 1 44 ? 10.594 -5.405 -22.975 1.00 0.00 52 PHE B CA 2
ATOM 3231 C C . PHE B 1 44 ? 11.622 -5.564 -21.838 1.00 0.00 52 PHE B C 2
ATOM 3232 O O . PHE B 1 44 ? 12.809 -5.310 -22.043 1.00 0.00 52 PHE B O 2
ATOM 3249 N N . VAL B 1 45 ? 11.207 -6.049 -20.660 1.00 0.00 53 VAL B N 2
ATOM 3250 C CA . VAL B 1 45 ? 12.119 -6.349 -19.535 1.00 0.00 53 VAL B CA 2
ATOM 3251 C C . VAL B 1 45 ? 13.113 -7.468 -19.886 1.00 0.00 53 VAL B C 2
ATOM 3252 O O . VAL B 1 45 ? 14.311 -7.313 -19.654 1.00 0.00 53 VAL B O 2
ATOM 3265 N N . LYS B 1 46 ? 12.668 -8.556 -20.526 1.00 0.00 54 LYS B N 2
ATOM 3266 C CA . LYS B 1 46 ? 13.552 -9.623 -21.041 1.00 0.00 54 LYS B CA 2
ATOM 3267 C C . LYS B 1 46 ? 14.636 -9.073 -21.984 1.00 0.00 54 LYS B C 2
ATOM 3268 O O . LYS B 1 46 ? 15.816 -9.373 -21.805 1.00 0.00 54 LYS B O 2
ATOM 3287 N N . ARG B 1 47 ? 14.254 -8.208 -22.932 1.00 0.00 55 ARG B N 2
ATOM 3288 C CA . ARG B 1 47 ? 15.173 -7.487 -23.839 1.00 0.00 55 ARG B CA 2
ATOM 3289 C C . ARG B 1 47 ? 16.149 -6.584 -23.074 1.00 0.00 55 ARG B C 2
ATOM 3290 O O . ARG B 1 47 ? 17.343 -6.633 -23.343 1.00 0.00 55 ARG B O 2
ATOM 3311 N N . HIS B 1 48 ? 15.664 -5.810 -22.099 1.00 0.00 56 HIS B N 2
ATOM 3312 C CA . HIS B 1 48 ? 16.477 -4.949 -21.219 1.00 0.00 56 HIS B CA 2
ATOM 3313 C C . HIS B 1 48 ? 17.601 -5.723 -20.520 1.00 0.00 56 HIS B C 2
ATOM 3314 O O . HIS B 1 48 ? 18.764 -5.319 -20.574 1.00 0.00 56 HIS B O 2
ATOM 3328 N N . ILE B 1 49 ? 17.281 -6.879 -19.937 1.00 0.00 57 ILE B N 2
ATOM 3329 C CA . ILE B 1 49 ? 18.265 -7.741 -19.262 1.00 0.00 57 ILE B CA 2
ATOM 3330 C C . ILE B 1 49 ? 19.259 -8.321 -20.276 1.00 0.00 57 ILE B C 2
ATOM 3331 O O . ILE B 1 49 ? 20.469 -8.184 -20.089 1.00 0.00 57 ILE B O 2
ATOM 3347 N N . LEU B 1 50 ? 18.761 -8.900 -21.376 1.00 0.00 58 LEU B N 2
ATOM 3348 C CA . LEU B 1 50 ? 19.577 -9.505 -22.421 1.00 0.00 58 LEU B CA 2
ATOM 3349 C C . LEU B 1 50 ? 20.571 -8.497 -23.022 1.00 0.00 58 LEU B C 2
ATOM 3350 O O . LEU B 1 50 ? 21.761 -8.790 -23.100 1.00 0.00 58 LEU B O 2
ATOM 3366 N N . LYS B 1 51 ? 20.118 -7.286 -23.370 1.00 0.00 59 LYS B N 2
ATOM 3367 C CA . LYS B 1 51 ? 20.968 -6.197 -23.884 1.00 0.00 59 LYS B CA 2
ATOM 3368 C C . LYS B 1 51 ? 22.073 -5.798 -22.894 1.00 0.00 59 LYS B C 2
ATOM 3369 O O . LYS B 1 51 ? 23.212 -5.588 -23.300 1.00 0.00 59 LYS B O 2
ATOM 3388 N N . THR B 1 52 ? 21.749 -5.744 -21.599 1.00 0.00 60 THR B N 2
ATOM 3389 C CA . THR B 1 52 ? 22.676 -5.360 -20.513 1.00 0.00 60 THR B CA 2
ATOM 3390 C C . THR B 1 52 ? 23.728 -6.442 -20.186 1.00 0.00 60 THR B C 2
ATOM 3391 O O . THR B 1 52 ? 24.732 -6.142 -19.539 1.00 0.00 60 THR B O 2
ATOM 3402 N N . ILE B 1 53 ? 23.548 -7.691 -20.643 1.00 0.00 61 ILE B N 2
ATOM 3403 C CA . ILE B 1 53 ? 24.411 -8.841 -20.291 1.00 0.00 61 ILE B CA 2
ATOM 3404 C C . ILE B 1 53 ? 25.091 -9.475 -21.525 1.00 0.00 61 ILE B C 2
ATOM 3405 O O . ILE B 1 53 ? 26.219 -9.960 -21.421 1.00 0.00 61 ILE B O 2
ATOM 3421 N N . ILE B 1 54 ? 24.465 -9.403 -22.704 1.00 0.00 62 ILE B N 2
ATOM 3422 C CA . ILE B 1 54 ? 24.874 -10.032 -23.974 1.00 0.00 62 ILE B CA 2
ATOM 3423 C C . ILE B 1 54 ? 24.852 -8.963 -25.085 1.00 0.00 62 ILE B C 2
ATOM 3424 O O . ILE B 1 54 ? 24.038 -8.959 -26.011 1.00 0.00 62 ILE B O 2
ATOM 3440 N N . TYR B 1 55 ? 25.750 -7.991 -24.938 1.00 0.00 63 TYR B N 2
ATOM 3441 C CA . TYR B 1 55 ? 25.915 -6.837 -25.838 1.00 0.00 63 TYR B CA 2
ATOM 3442 C C . TYR B 1 55 ? 26.220 -7.211 -27.305 1.00 0.00 63 TYR B C 2
ATOM 3443 O O . TYR B 1 55 ? 25.831 -6.476 -28.218 1.00 0.00 63 TYR B O 2
ATOM 3461 N N . LYS B 1 56 ? 26.916 -8.336 -27.539 1.00 0.00 64 LYS B N 2
ATOM 3462 C CA . LYS B 1 56 ? 27.372 -8.809 -28.856 1.00 0.00 64 LYS B CA 2
ATOM 3463 C C . LYS B 1 56 ? 27.658 -10.318 -28.815 1.00 0.00 64 LYS B C 2
ATOM 3464 O O . LYS B 1 56 ? 28.532 -10.771 -28.074 1.00 0.00 64 LYS B O 2
ATOM 3483 N N . LYS B 1 57 ? 26.927 -11.079 -29.638 1.00 0.00 65 LYS B N 2
ATOM 3484 C CA . LYS B 1 57 ? 27.083 -12.542 -29.835 1.00 0.00 65 LYS B CA 2
ATOM 3485 C C . LYS B 1 57 ? 27.064 -12.978 -31.316 1.00 0.00 65 LYS B C 2
ATOM 3486 O O . LYS B 1 57 ? 26.926 -14.160 -31.635 1.00 0.00 65 LYS B O 2
ATOM 3505 N N . GLY B 1 58 ? 27.211 -12.015 -32.227 1.00 0.00 66 GLY B N 2
ATOM 3506 C CA . GLY B 1 58 ? 27.049 -12.197 -33.680 1.00 0.00 66 GLY B CA 2
ATOM 3507 C C . GLY B 1 58 ? 25.685 -12.785 -34.085 1.00 0.00 66 GLY B C 2
ATOM 3508 O O . GLY B 1 58 ? 24.714 -12.737 -33.323 1.00 0.00 66 GLY B O 2
ATOM 3512 N N . THR B 1 59 ? 25.601 -13.338 -35.298 1.00 0.00 67 THR B N 2
ATOM 3513 C CA . THR B 1 59 ? 24.466 -14.180 -35.731 1.00 0.00 67 THR B CA 2
ATOM 3514 C C . THR B 1 59 ? 24.455 -15.536 -35.007 1.00 0.00 67 THR B C 2
ATOM 3515 O O . THR B 1 59 ? 25.491 -16.041 -34.563 1.00 0.00 67 THR B O 2
ATOM 3526 N N . ASN B 1 60 ? 23.269 -16.147 -34.902 1.00 0.00 68 ASN B N 2
ATOM 3527 C CA . ASN B 1 60 ? 23.032 -17.432 -34.220 1.00 0.00 68 ASN B CA 2
ATOM 3528 C C . ASN B 1 60 ? 21.997 -18.309 -34.980 1.00 0.00 68 ASN B C 2
ATOM 3529 O O . ASN B 1 60 ? 21.428 -19.249 -34.419 1.00 0.00 68 ASN B O 2
ATOM 3540 N N . GLN B 1 61 ? 21.715 -17.973 -36.243 1.00 0.00 69 GLN B N 2
ATOM 3541 C CA . GLN B 1 61 ? 20.682 -18.570 -37.100 1.00 0.00 69 GLN B CA 2
ATOM 3542 C C . GLN B 1 61 ? 20.999 -18.372 -38.598 1.00 0.00 69 GLN B C 2
ATOM 3543 O O . GLN B 1 61 ? 21.877 -17.583 -38.959 1.00 0.00 69 GLN B O 2
ATOM 3557 N N . ASP B 1 62 ? 20.254 -19.052 -39.475 1.00 0.00 70 ASP B N 2
ATOM 3558 C CA . ASP B 1 62 ? 20.305 -18.885 -40.936 1.00 0.00 70 ASP B CA 2
ATOM 3559 C C . ASP B 1 62 ? 18.936 -19.177 -41.587 1.00 0.00 70 ASP B C 2
ATOM 3560 O O . ASP B 1 62 ? 18.193 -20.059 -41.145 1.00 0.00 70 ASP B O 2
ATOM 3569 N N . SER B 1 63 ? 18.622 -18.444 -42.659 1.00 0.00 71 SER B N 2
ATOM 3570 C CA . SER B 1 63 ? 17.398 -18.570 -43.467 1.00 0.00 71 SER B CA 2
ATOM 3571 C C . SER B 1 63 ? 17.622 -18.297 -44.969 1.00 0.00 71 SER B C 2
ATOM 3572 O O . SER B 1 63 ? 16.658 -18.162 -45.731 1.00 0.00 71 SER B O 2
ATOM 3580 N N . SER B 1 64 ? 18.883 -18.204 -45.412 1.00 0.00 72 SER B N 2
ATOM 3581 C CA . SER B 1 64 ? 19.253 -17.906 -46.806 1.00 0.00 72 SER B CA 2
ATOM 3582 C C . SER B 1 64 ? 18.782 -18.982 -47.806 1.00 0.00 72 SER B C 2
ATOM 3583 O O . SER B 1 64 ? 18.637 -20.161 -47.461 1.00 0.00 72 SER B O 2
ATOM 3591 N N . ILE B 1 65 ? 18.544 -18.573 -49.058 1.00 0.00 73 ILE B N 2
ATOM 3592 C CA . ILE B 1 65 ? 18.123 -19.444 -50.168 1.00 0.00 73 ILE B CA 2
ATOM 3593 C C . ILE B 1 65 ? 19.180 -20.518 -50.514 1.00 0.00 73 ILE B C 2
ATOM 3594 O O . ILE B 1 65 ? 20.388 -20.295 -50.374 1.00 0.00 73 ILE B O 2
ATOM 3610 N N . ASN B 1 66 ? 18.720 -21.683 -50.990 1.00 0.00 74 ASN B N 2
ATOM 3611 C CA . ASN B 1 66 ? 19.543 -22.820 -51.440 1.00 0.00 74 ASN B CA 2
ATOM 3612 C C . ASN B 1 66 ? 18.853 -23.600 -52.581 1.00 0.00 74 ASN B C 2
ATOM 3613 O O . ASN B 1 66 ? 17.605 -23.711 -52.583 1.00 0.00 74 ASN B O 2
ATOM 3625 N N . LYS A 1 13 ? -2.241 -0.132 -0.709 1.00 0.00 21 LYS A N 3
ATOM 3626 C CA . LYS A 1 13 ? -1.005 -0.632 -1.392 1.00 0.00 21 LYS A CA 3
ATOM 3627 C C . LYS A 1 13 ? -1.342 -1.746 -2.397 1.00 0.00 21 LYS A C 3
ATOM 3628 O O . LYS A 1 13 ? -2.269 -2.526 -2.167 1.00 0.00 21 LYS A O 3
ATOM 3647 N N . ARG A 1 14 ? -0.596 -1.835 -3.511 1.00 0.00 22 ARG A N 3
ATOM 3648 C CA . ARG A 1 14 ? -0.734 -2.858 -4.581 1.00 0.00 22 ARG A CA 3
ATOM 3649 C C . ARG A 1 14 ? 0.639 -3.324 -5.091 1.00 0.00 22 ARG A C 3
ATOM 3650 O O . ARG A 1 14 ? 1.625 -2.593 -4.997 1.00 0.00 22 ARG A O 3
ATOM 3671 N N . ASN A 1 15 ? 0.679 -4.514 -5.690 1.00 0.00 23 ASN A N 3
ATOM 3672 C CA . ASN A 1 15 ? 1.870 -5.140 -6.269 1.00 0.00 23 ASN A CA 3
ATOM 3673 C C . ASN A 1 15 ? 1.551 -5.766 -7.636 1.00 0.00 23 ASN A C 3
ATOM 3674 O O . ASN A 1 15 ? 0.427 -6.193 -7.910 1.00 0.00 23 ASN A O 3
ATOM 3685 N N . PHE A 1 16 ? 2.571 -5.792 -8.489 1.00 0.00 24 PHE A N 3
ATOM 3686 C CA . PHE A 1 16 ? 2.504 -6.098 -9.921 1.00 0.00 24 PHE A CA 3
ATOM 3687 C C . PHE A 1 16 ? 3.674 -7.003 -10.315 1.00 0.00 24 PHE A C 3
ATOM 3688 O O . PHE A 1 16 ? 4.768 -6.862 -9.772 1.00 0.00 24 PHE A O 3
ATOM 3705 N N . SER A 1 17 ? 3.464 -7.933 -11.248 1.00 0.00 25 SER A N 3
ATOM 3706 C CA . SER A 1 17 ? 4.403 -9.040 -11.489 1.00 0.00 25 SER A CA 3
ATOM 3707 C C . SER A 1 17 ? 4.986 -9.030 -12.905 1.00 0.00 25 SER A C 3
ATOM 3708 O O . SER A 1 17 ? 4.442 -8.418 -13.830 1.00 0.00 25 SER A O 3
ATOM 3716 N N . VAL A 1 18 ? 6.124 -9.708 -13.069 1.00 0.00 26 VAL A N 3
ATOM 3717 C CA . VAL A 1 18 ? 6.875 -9.818 -14.327 1.00 0.00 26 VAL A CA 3
ATOM 3718 C C . VAL A 1 18 ? 7.282 -11.286 -14.515 1.00 0.00 26 VAL A C 3
ATOM 3719 O O . VAL A 1 18 ? 7.776 -11.919 -13.580 1.00 0.00 26 VAL A O 3
ATOM 3732 N N . THR A 1 19 ? 7.050 -11.842 -15.710 1.00 0.00 27 THR A N 3
ATOM 3733 C CA . THR A 1 19 ? 7.212 -13.282 -16.004 1.00 0.00 27 THR A CA 3
ATOM 3734 C C . THR A 1 19 ? 7.525 -13.529 -17.489 1.00 0.00 27 THR A C 3
ATOM 3735 O O . THR A 1 19 ? 6.782 -13.088 -18.368 1.00 0.00 27 THR A O 3
ATOM 3746 N N . PHE A 1 20 ? 8.663 -14.176 -17.773 1.00 0.00 28 PHE A N 3
ATOM 3747 C CA . PHE A 1 20 ? 9.219 -14.385 -19.124 1.00 0.00 28 PHE A CA 3
ATOM 3748 C C . PHE A 1 20 ? 10.201 -15.579 -19.173 1.00 0.00 28 PHE A C 3
ATOM 3749 O O . PHE A 1 20 ? 10.362 -16.315 -18.197 1.00 0.00 28 PHE A O 3
ATOM 3766 N N . TYR A 1 21 ? 10.882 -15.760 -20.312 1.00 0.00 29 TYR A N 3
ATOM 3767 C CA . TYR A 1 21 ? 11.871 -16.817 -20.558 1.00 0.00 29 TYR A CA 3
ATOM 3768 C C . TYR A 1 21 ? 13.206 -16.270 -21.081 1.00 0.00 29 TYR A C 3
ATOM 3769 O O . TYR A 1 21 ? 13.251 -15.257 -21.780 1.00 0.00 29 TYR A O 3
ATOM 3787 N N . LEU A 1 22 ? 14.281 -17.006 -20.789 1.00 0.00 30 LEU A N 3
ATOM 3788 C CA . LEU A 1 22 ? 15.630 -16.861 -21.346 1.00 0.00 30 LEU A CA 3
ATOM 3789 C C . LEU A 1 22 ? 16.174 -18.248 -21.745 1.00 0.00 30 LEU A C 3
ATOM 3790 O O . LEU A 1 22 ? 15.516 -19.277 -21.558 1.00 0.00 30 LEU A O 3
ATOM 3806 N N . SER A 1 23 ? 17.380 -18.274 -22.306 1.00 0.00 31 SER A N 3
ATOM 3807 C CA . SER A 1 23 ? 18.063 -19.515 -22.713 1.00 0.00 31 SER A CA 3
ATOM 3808 C C . SER A 1 23 ? 18.792 -20.158 -21.528 1.00 0.00 31 SER A C 3
ATOM 3809 O O . SER A 1 23 ? 19.267 -19.450 -20.642 1.00 0.00 31 SER A O 3
ATOM 3817 N N . LYS A 1 24 ? 18.960 -21.487 -21.539 1.00 0.00 32 LYS A N 3
ATOM 3818 C CA . LYS A 1 24 ? 19.697 -22.268 -20.520 1.00 0.00 32 LYS A CA 3
ATOM 3819 C C . LYS A 1 24 ? 21.059 -21.671 -20.151 1.00 0.00 32 LYS A C 3
ATOM 3820 O O . LYS A 1 24 ? 21.381 -21.539 -18.976 1.00 0.00 32 LYS A O 3
ATOM 3839 N N . GLU A 1 25 ? 21.848 -21.296 -21.157 1.00 0.00 33 GLU A N 3
ATOM 3840 C CA . GLU A 1 25 ? 23.202 -20.741 -20.981 1.00 0.00 33 GLU A CA 3
ATOM 3841 C C . GLU A 1 25 ? 23.180 -19.343 -20.337 1.00 0.00 33 GLU A C 3
ATOM 3842 O O . GLU A 1 25 ? 23.954 -19.064 -19.421 1.00 0.00 33 GLU A O 3
ATOM 3854 N N . GLU A 1 26 ? 22.251 -18.478 -20.763 1.00 0.00 34 GLU A N 3
ATOM 3855 C CA . GLU A 1 26 ? 22.016 -17.172 -20.131 1.00 0.00 34 GLU A CA 3
ATOM 3856 C C . GLU A 1 26 ? 21.564 -17.339 -18.673 1.00 0.00 34 GLU A C 3
ATOM 3857 O O . GLU A 1 26 ? 22.113 -16.707 -17.771 1.00 0.00 34 GLU A O 3
ATOM 3869 N N . HIS A 1 27 ? 20.591 -18.224 -18.423 1.00 0.00 35 HIS A N 3
ATOM 3870 C CA . HIS A 1 27 ? 20.108 -18.516 -17.071 1.00 0.00 35 HIS A CA 3
ATOM 3871 C C . HIS A 1 27 ? 21.217 -19.055 -16.160 1.00 0.00 35 HIS A C 3
ATOM 3872 O O . HIS A 1 27 ? 21.344 -18.595 -15.032 1.00 0.00 35 HIS A O 3
ATOM 3886 N N . ASP A 1 28 ? 22.066 -19.961 -16.652 1.00 0.00 36 ASP A N 3
ATOM 3887 C CA . ASP A 1 28 ? 23.249 -20.460 -15.938 1.00 0.00 36 ASP A CA 3
ATOM 3888 C C . ASP A 1 28 ? 24.245 -19.336 -15.582 1.00 0.00 36 ASP A C 3
ATOM 3889 O O . ASP A 1 28 ? 24.671 -19.238 -14.427 1.00 0.00 36 ASP A O 3
ATOM 3898 N N . VAL A 1 29 ? 24.568 -18.443 -16.528 1.00 0.00 37 VAL A N 3
ATOM 3899 C CA . VAL A 1 29 ? 25.417 -17.265 -16.264 1.00 0.00 37 VAL A CA 3
ATOM 3900 C C . VAL A 1 29 ? 24.792 -16.346 -15.207 1.00 0.00 37 VAL A C 3
ATOM 3901 O O . VAL A 1 29 ? 25.456 -16.016 -14.222 1.00 0.00 37 VAL A O 3
ATOM 3914 N N . LEU A 1 30 ? 23.514 -15.975 -15.355 1.00 0.00 38 LEU A N 3
ATOM 3915 C CA . LEU A 1 30 ? 22.786 -15.160 -14.372 1.00 0.00 38 LEU A CA 3
ATOM 3916 C C . LEU A 1 30 ? 22.723 -15.835 -12.993 1.00 0.00 38 LEU A C 3
ATOM 3917 O O . LEU A 1 30 ? 22.894 -15.162 -11.981 1.00 0.00 38 LEU A O 3
ATOM 3933 N N . ARG A 1 31 ? 22.529 -17.158 -12.938 1.00 0.00 39 ARG A N 3
ATOM 3934 C CA . ARG A 1 31 ? 22.492 -17.957 -11.704 1.00 0.00 39 ARG A CA 3
ATOM 3935 C C . ARG A 1 31 ? 23.826 -17.939 -10.959 1.00 0.00 39 ARG A C 3
ATOM 3936 O O . ARG A 1 31 ? 23.829 -17.713 -9.752 1.00 0.00 39 ARG A O 3
ATOM 3957 N N . ARG A 1 32 ? 24.958 -18.092 -11.657 1.00 0.00 40 ARG A N 3
ATOM 3958 C CA . ARG A 1 32 ? 26.303 -17.968 -11.054 1.00 0.00 40 ARG A CA 3
ATOM 3959 C C . ARG A 1 32 ? 26.572 -16.544 -10.549 1.00 0.00 40 ARG A C 3
ATOM 3960 O O . ARG A 1 32 ? 27.005 -16.363 -9.410 1.00 0.00 40 ARG A O 3
ATOM 3981 N N . LEU A 1 33 ? 26.250 -15.532 -11.360 1.00 0.00 41 LEU A N 3
ATOM 3982 C CA . LEU A 1 33 ? 26.388 -14.121 -10.976 1.00 0.00 41 LEU A CA 3
ATOM 3983 C C . LEU A 1 33 ? 25.499 -13.765 -9.762 1.00 0.00 41 LEU A C 3
ATOM 3984 O O . LEU A 1 33 ? 25.935 -13.039 -8.872 1.00 0.00 41 LEU A O 3
ATOM 4000 N N . ALA A 1 34 ? 24.294 -14.340 -9.674 1.00 0.00 42 ALA A N 3
ATOM 4001 C CA . ALA A 1 34 ? 23.444 -14.260 -8.489 1.00 0.00 42 ALA A CA 3
ATOM 4002 C C . ALA A 1 34 ? 24.065 -14.985 -7.282 1.00 0.00 42 ALA A C 3
ATOM 4003 O O . ALA A 1 34 ? 24.141 -14.402 -6.205 1.00 0.00 42 ALA A O 3
ATOM 4010 N N . ASP A 1 35 ? 24.528 -16.227 -7.430 1.00 0.00 43 ASP A N 3
ATOM 4011 C CA . ASP A 1 35 ? 25.146 -17.011 -6.348 1.00 0.00 43 ASP A CA 3
ATOM 4012 C C . ASP A 1 35 ? 26.382 -16.332 -5.727 1.00 0.00 43 ASP A C 3
ATOM 4013 O O . ASP A 1 35 ? 26.628 -16.489 -4.528 1.00 0.00 43 ASP A O 3
ATOM 4022 N N . GLU A 1 36 ? 27.130 -15.537 -6.500 1.00 0.00 44 GLU A N 3
ATOM 4023 C CA . GLU A 1 36 ? 28.250 -14.734 -5.988 1.00 0.00 44 GLU A CA 3
ATOM 4024 C C . GLU A 1 36 ? 27.867 -13.623 -4.977 1.00 0.00 44 GLU A C 3
ATOM 4025 O O . GLU A 1 36 ? 28.742 -13.192 -4.221 1.00 0.00 44 GLU A O 3
ATOM 4037 N N . GLU A 1 37 ? 26.611 -13.142 -4.928 1.00 0.00 45 GLU A N 3
ATOM 4038 C CA . GLU A 1 37 ? 26.249 -11.949 -4.120 1.00 0.00 45 GLU A CA 3
ATOM 4039 C C . GLU A 1 37 ? 24.785 -11.816 -3.622 1.00 0.00 45 GLU A C 3
ATOM 4040 O O . GLU A 1 37 ? 24.519 -10.974 -2.760 1.00 0.00 45 GLU A O 3
ATOM 4052 N N . VAL A 1 38 ? 23.840 -12.628 -4.112 1.00 0.00 46 VAL A N 3
ATOM 4053 C CA . VAL A 1 38 ? 22.386 -12.546 -3.817 1.00 0.00 46 VAL A CA 3
ATOM 4054 C C . VAL A 1 38 ? 21.748 -13.922 -3.549 1.00 0.00 46 VAL A C 3
ATOM 4055 O O . VAL A 1 38 ? 20.807 -14.013 -2.762 1.00 0.00 46 VAL A O 3
ATOM 4068 N N . GLU A 1 39 ? 22.260 -15.002 -4.156 1.00 0.00 47 GLU A N 3
ATOM 4069 C CA . GLU A 1 39 ? 21.841 -16.410 -3.961 1.00 0.00 47 GLU A CA 3
ATOM 4070 C C . GLU A 1 39 ? 20.396 -16.760 -4.407 1.00 0.00 47 GLU A C 3
ATOM 4071 O O . GLU A 1 39 ? 19.934 -17.888 -4.216 1.00 0.00 47 GLU A O 3
ATOM 4083 N N . SER A 1 40 ? 19.697 -15.819 -5.055 1.00 0.00 48 SER A N 3
ATOM 4084 C CA . SER A 1 40 ? 18.296 -15.941 -5.503 1.00 0.00 48 SER A CA 3
ATOM 4085 C C . SER A 1 40 ? 18.110 -15.257 -6.862 1.00 0.00 48 SER A C 3
ATOM 4086 O O . SER A 1 40 ? 18.136 -14.030 -6.944 1.00 0.00 48 SER A O 3
ATOM 4094 N N . VAL A 1 41 ? 17.974 -16.036 -7.945 1.00 0.00 49 VAL A N 3
ATOM 4095 C CA . VAL A 1 41 ? 18.001 -15.529 -9.340 1.00 0.00 49 VAL A CA 3
ATOM 4096 C C . VAL A 1 41 ? 16.881 -14.520 -9.624 1.00 0.00 49 VAL A C 3
ATOM 4097 O O . VAL A 1 41 ? 17.123 -13.494 -10.254 1.00 0.00 49 VAL A O 3
ATOM 4110 N N . ASN A 1 42 ? 15.674 -14.762 -9.110 1.00 0.00 50 ASN A N 3
ATOM 4111 C CA . ASN A 1 42 ? 14.536 -13.837 -9.195 1.00 0.00 50 ASN A CA 3
ATOM 4112 C C . ASN A 1 42 ? 14.853 -12.456 -8.586 1.00 0.00 50 ASN A C 3
ATOM 4113 O O . ASN A 1 42 ? 14.741 -11.435 -9.269 1.00 0.00 50 ASN A O 3
ATOM 4124 N N . SER A 1 43 ? 15.316 -12.426 -7.333 1.00 0.00 51 SER A N 3
ATOM 4125 C CA . SER A 1 43 ? 15.717 -11.198 -6.632 1.00 0.00 51 SER A CA 3
ATOM 4126 C C . SER A 1 43 ? 16.904 -10.517 -7.314 1.00 0.00 51 SER A C 3
ATOM 4127 O O . SER A 1 43 ? 16.906 -9.298 -7.472 1.00 0.00 51 SER A O 3
ATOM 4135 N N . PHE A 1 44 ? 17.884 -11.296 -7.778 1.00 0.00 52 PHE A N 3
ATOM 4136 C CA . PHE A 1 44 ? 19.043 -10.800 -8.520 1.00 0.00 52 PHE A CA 3
ATOM 4137 C C . PHE A 1 44 ? 18.642 -10.086 -9.817 1.00 0.00 52 PHE A C 3
ATOM 4138 O O . PHE A 1 44 ? 19.058 -8.950 -10.029 1.00 0.00 52 PHE A O 3
ATOM 4155 N N . VAL A 1 45 ? 17.800 -10.697 -10.660 1.00 0.00 53 VAL A N 3
ATOM 4156 C CA . VAL A 1 45 ? 17.328 -10.066 -11.909 1.00 0.00 53 VAL A CA 3
ATOM 4157 C C . VAL A 1 45 ? 16.482 -8.820 -11.612 1.00 0.00 53 VAL A C 3
ATOM 4158 O O . VAL A 1 45 ? 16.719 -7.773 -12.212 1.00 0.00 53 VAL A O 3
ATOM 4171 N N . LYS A 1 46 ? 15.570 -8.875 -10.630 1.00 0.00 54 LYS A N 3
ATOM 4172 C CA . LYS A 1 46 ? 14.787 -7.710 -10.166 1.00 0.00 54 LYS A CA 3
ATOM 4173 C C . LYS A 1 46 ? 15.691 -6.530 -9.761 1.00 0.00 54 LYS A C 3
ATOM 4174 O O . LYS A 1 46 ? 15.518 -5.412 -10.250 1.00 0.00 54 LYS A O 3
ATOM 4193 N N . ARG A 1 47 ? 16.700 -6.790 -8.920 1.00 0.00 55 ARG A N 3
ATOM 4194 C CA . ARG A 1 47 ? 17.700 -5.797 -8.469 1.00 0.00 55 ARG A CA 3
ATOM 4195 C C . ARG A 1 47 ? 18.603 -5.302 -9.604 1.00 0.00 55 ARG A C 3
ATOM 4196 O O . ARG A 1 47 ? 18.848 -4.103 -9.681 1.00 0.00 55 ARG A O 3
ATOM 4217 N N . HIS A 1 48 ? 19.029 -6.175 -10.518 1.00 0.00 56 HIS A N 3
ATOM 4218 C CA . HIS A 1 48 ? 19.785 -5.819 -11.731 1.00 0.00 56 HIS A CA 3
ATOM 4219 C C . HIS A 1 48 ? 19.047 -4.795 -12.592 1.00 0.00 56 HIS A C 3
ATOM 4220 O O . HIS A 1 48 ? 19.614 -3.768 -12.968 1.00 0.00 56 HIS A O 3
ATOM 4234 N N . ILE A 1 49 ? 17.760 -5.032 -12.848 1.00 0.00 57 ILE A N 3
ATOM 4235 C CA . ILE A 1 49 ? 16.906 -4.118 -13.619 1.00 0.00 57 ILE A CA 3
ATOM 4236 C C . ILE A 1 49 ? 16.746 -2.787 -12.879 1.00 0.00 57 ILE A C 3
ATOM 4237 O O . ILE A 1 49 ? 16.995 -1.739 -13.474 1.00 0.00 57 ILE A O 3
ATOM 4253 N N . LEU A 1 50 ? 16.415 -2.828 -11.580 1.00 0.00 58 LEU A N 3
ATOM 4254 C CA . LEU A 1 50 ? 16.307 -1.637 -10.731 1.00 0.00 58 LEU A CA 3
ATOM 4255 C C . LEU A 1 50 ? 17.586 -0.782 -10.801 1.00 0.00 58 LEU A C 3
ATOM 4256 O O . LEU A 1 50 ? 17.520 0.372 -11.216 1.00 0.00 58 LEU A O 3
ATOM 4272 N N . LYS A 1 51 ? 18.752 -1.364 -10.481 1.00 0.00 59 LYS A N 3
ATOM 4273 C CA . LYS A 1 51 ? 20.063 -0.691 -10.484 1.00 0.00 59 LYS A CA 3
ATOM 4274 C C . LYS A 1 51 ? 20.438 -0.112 -11.853 1.00 0.00 59 LYS A C 3
ATOM 4275 O O . LYS A 1 51 ? 20.947 1.006 -11.922 1.00 0.00 59 LYS A O 3
ATOM 4294 N N . THR A 1 52 ? 20.179 -0.848 -12.937 1.00 0.00 60 THR A N 3
ATOM 4295 C CA . THR A 1 52 ? 20.469 -0.389 -14.311 1.00 0.00 60 THR A CA 3
ATOM 4296 C C . THR A 1 52 ? 19.592 0.807 -14.708 1.00 0.00 60 THR A C 3
ATOM 4297 O O . THR A 1 52 ? 20.080 1.750 -15.334 1.00 0.00 60 THR A O 3
ATOM 4308 N N . ILE A 1 53 ? 18.307 0.793 -14.332 1.00 0.00 61 ILE A N 3
ATOM 4309 C CA . ILE A 1 53 ? 17.350 1.874 -14.624 1.00 0.00 61 ILE A CA 3
ATOM 4310 C C . ILE A 1 53 ? 17.590 3.111 -13.740 1.00 0.00 61 ILE A C 3
ATOM 4311 O O . ILE A 1 53 ? 17.523 4.237 -14.244 1.00 0.00 61 ILE A O 3
ATOM 4327 N N . ILE A 1 54 ? 17.891 2.928 -12.449 1.00 0.00 62 ILE A N 3
ATOM 4328 C CA . ILE A 1 54 ? 18.085 4.018 -11.484 1.00 0.00 62 ILE A CA 3
ATOM 4329 C C . ILE A 1 54 ? 19.071 3.640 -10.361 1.00 0.00 62 ILE A C 3
ATOM 4330 O O . ILE A 1 54 ? 18.941 2.625 -9.679 1.00 0.00 62 ILE A O 3
ATOM 4346 N N . TYR A 1 55 ? 20.057 4.513 -10.137 1.00 0.00 63 TYR A N 3
ATOM 4347 C CA . TYR A 1 55 ? 21.138 4.335 -9.156 1.00 0.00 63 TYR A CA 3
ATOM 4348 C C . TYR A 1 55 ? 20.751 4.925 -7.783 1.00 0.00 63 TYR A C 3
ATOM 4349 O O . TYR A 1 55 ? 21.400 5.839 -7.266 1.00 0.00 63 TYR A O 3
ATOM 4367 N N . LYS A 1 56 ? 19.642 4.425 -7.214 1.00 0.00 64 LYS A N 3
ATOM 4368 C CA . LYS A 1 56 ? 19.019 4.907 -5.968 1.00 0.00 64 LYS A CA 3
ATOM 4369 C C . LYS A 1 56 ? 18.481 3.733 -5.135 1.00 0.00 64 LYS A C 3
ATOM 4370 O O . LYS A 1 56 ? 17.427 3.167 -5.432 1.00 0.00 64 LYS A O 3
ATOM 4389 N N . LYS A 1 57 ? 19.245 3.360 -4.102 1.00 0.00 65 LYS A N 3
ATOM 4390 C CA . LYS A 1 57 ? 18.883 2.368 -3.063 1.00 0.00 65 LYS A CA 3
ATOM 4391 C C . LYS A 1 57 ? 17.643 2.793 -2.249 1.00 0.00 65 LYS A C 3
ATOM 4392 O O . LYS A 1 57 ? 17.232 3.957 -2.282 1.00 0.00 65 LYS A O 3
ATOM 4411 N N . GLY A 1 58 ? 17.081 1.858 -1.478 1.00 0.00 66 GLY A N 3
ATOM 4412 C CA . GLY A 1 58 ? 15.930 2.115 -0.592 1.00 0.00 66 GLY A CA 3
ATOM 4413 C C . GLY A 1 58 ? 15.653 1.023 0.451 1.00 0.00 66 GLY A C 3
ATOM 4414 O O . GLY A 1 58 ? 15.303 1.342 1.589 1.00 0.00 66 GLY A O 3
ATOM 4418 N N . THR A 1 59 ? 15.857 -0.255 0.103 1.00 0.00 67 THR A N 3
ATOM 4419 C CA . THR A 1 59 ? 15.651 -1.419 0.990 1.00 0.00 67 THR A CA 3
ATOM 4420 C C . THR A 1 59 ? 16.760 -2.464 0.832 1.00 0.00 67 THR A C 3
ATOM 4421 O O . THR A 1 59 ? 17.366 -2.583 -0.237 1.00 0.00 67 THR A O 3
ATOM 4432 N N . ASN A 1 60 ? 17.001 -3.260 1.879 1.00 0.00 68 ASN A N 3
ATOM 4433 C CA . ASN A 1 60 ? 17.855 -4.457 1.822 1.00 0.00 68 ASN A CA 3
ATOM 4434 C C . ASN A 1 60 ? 17.119 -5.654 1.175 1.00 0.00 68 ASN A C 3
ATOM 4435 O O . ASN A 1 60 ? 15.898 -5.627 0.991 1.00 0.00 68 ASN A O 3
ATOM 4446 N N . GLN A 1 61 ? 17.857 -6.723 0.852 1.00 0.00 69 GLN A N 3
ATOM 4447 C CA . GLN A 1 61 ? 17.295 -7.998 0.377 1.00 0.00 69 GLN A CA 3
ATOM 4448 C C . GLN A 1 61 ? 16.357 -8.639 1.426 1.00 0.00 69 GLN A C 3
ATOM 4449 O O . GLN A 1 61 ? 16.625 -8.595 2.630 1.00 0.00 69 GLN A O 3
ATOM 4463 N N . ASP A 1 62 ? 15.282 -9.281 0.960 1.00 0.00 70 ASP A N 3
ATOM 4464 C CA . ASP A 1 62 ? 14.319 -10.039 1.774 1.00 0.00 70 ASP A CA 3
ATOM 4465 C C . ASP A 1 62 ? 13.716 -11.214 0.971 1.00 0.00 70 ASP A C 3
ATOM 4466 O O . ASP A 1 62 ? 13.731 -11.208 -0.264 1.00 0.00 70 ASP A O 3
ATOM 4475 N N . SER A 1 63 ? 13.190 -12.229 1.665 1.00 0.00 71 SER A N 3
ATOM 4476 C CA . SER A 1 63 ? 12.573 -13.427 1.086 1.00 0.00 71 SER A CA 3
ATOM 4477 C C . SER A 1 63 ? 11.709 -14.140 2.133 1.00 0.00 71 SER A C 3
ATOM 4478 O O . SER A 1 63 ? 12.214 -14.729 3.094 1.00 0.00 71 SER A O 3
ATOM 4486 N N . SER A 1 64 ? 10.391 -14.084 1.943 1.00 0.00 72 SER A N 3
ATOM 4487 C CA . SER A 1 64 ? 9.384 -14.770 2.778 1.00 0.00 72 SER A CA 3
ATOM 4488 C C . SER A 1 64 ? 9.343 -16.302 2.612 1.00 0.00 72 SER A C 3
ATOM 4489 O O . SER A 1 64 ? 8.591 -16.982 3.316 1.00 0.00 72 SER A O 3
ATOM 4497 N N . ILE A 1 65 ? 10.123 -16.858 1.678 1.00 0.00 73 ILE A N 3
ATOM 4498 C CA . ILE A 1 65 ? 10.196 -18.301 1.383 1.00 0.00 73 ILE A CA 3
ATOM 4499 C C . ILE A 1 65 ? 10.792 -19.062 2.587 1.00 0.00 73 ILE A C 3
ATOM 4500 O O . ILE A 1 65 ? 11.826 -18.662 3.135 1.00 0.00 73 ILE A O 3
ATOM 4516 N N . ASN A 1 66 ? 10.134 -20.158 2.996 1.00 0.00 74 ASN A N 3
ATOM 4517 C CA . ASN A 1 66 ? 10.551 -21.031 4.110 1.00 0.00 74 ASN A CA 3
ATOM 4518 C C . ASN A 1 66 ? 11.944 -21.663 3.906 1.00 0.00 74 ASN A C 3
ATOM 4519 O O . ASN A 1 66 ? 12.772 -21.592 4.842 1.00 0.00 74 ASN A O 3
ATOM 4531 N N . LYS B 1 13 ? 13.293 -28.099 -23.223 1.00 0.00 21 LYS B N 3
ATOM 4532 C CA . LYS B 1 13 ? 14.776 -28.249 -23.080 1.00 0.00 21 LYS B CA 3
ATOM 4533 C C . LYS B 1 13 ? 15.484 -26.911 -22.783 1.00 0.00 21 LYS B C 3
ATOM 4534 O O . LYS B 1 13 ? 15.854 -26.670 -21.635 1.00 0.00 21 LYS B O 3
ATOM 4553 N N . ARG B 1 14 ? 15.696 -26.034 -23.784 1.00 0.00 22 ARG B N 3
ATOM 4554 C CA . ARG B 1 14 ? 16.557 -24.821 -23.674 1.00 0.00 22 ARG B CA 3
ATOM 4555 C C . ARG B 1 14 ? 15.890 -23.587 -23.043 1.00 0.00 22 ARG B C 3
ATOM 4556 O O . ARG B 1 14 ? 16.579 -22.651 -22.653 1.00 0.00 22 ARG B O 3
ATOM 4577 N N . ASN B 1 15 ? 14.568 -23.606 -22.907 1.00 0.00 23 ASN B N 3
ATOM 4578 C CA . ASN B 1 15 ? 13.753 -22.574 -22.256 1.00 0.00 23 ASN B CA 3
ATOM 4579 C C . ASN B 1 15 ? 13.894 -22.644 -20.725 1.00 0.00 23 ASN B C 3
ATOM 4580 O O . ASN B 1 15 ? 13.502 -23.627 -20.092 1.00 0.00 23 ASN B O 3
ATOM 4591 N N . PHE B 1 16 ? 14.424 -21.569 -20.145 1.00 0.00 24 PHE B N 3
ATOM 4592 C CA . PHE B 1 16 ? 14.641 -21.370 -18.707 1.00 0.00 24 PHE B CA 3
ATOM 4593 C C . PHE B 1 16 ? 13.930 -20.091 -18.241 1.00 0.00 24 PHE B C 3
ATOM 4594 O O . PHE B 1 16 ? 14.245 -18.985 -18.684 1.00 0.00 24 PHE B O 3
ATOM 4611 N N . SER B 1 17 ? 12.897 -20.250 -17.409 1.00 0.00 25 SER B N 3
ATOM 4612 C CA . SER B 1 17 ? 11.975 -19.165 -17.052 1.00 0.00 25 SER B CA 3
ATOM 4613 C C . SER B 1 17 ? 12.517 -18.236 -15.955 1.00 0.00 25 SER B C 3
ATOM 4614 O O . SER B 1 17 ? 13.378 -18.611 -15.150 1.00 0.00 25 SER B O 3
ATOM 4622 N N . VAL B 1 18 ? 11.999 -17.005 -15.911 1.00 0.00 26 VAL B N 3
ATOM 4623 C CA . VAL B 1 18 ? 12.355 -15.965 -14.932 1.00 0.00 26 VAL B CA 3
ATOM 4624 C C . VAL B 1 18 ? 11.081 -15.228 -14.508 1.00 0.00 26 VAL B C 3
ATOM 4625 O O . VAL B 1 18 ? 10.321 -14.756 -15.358 1.00 0.00 26 VAL B O 3
ATOM 4638 N N . THR B 1 19 ? 10.849 -15.115 -13.198 1.00 0.00 27 THR B N 3
ATOM 4639 C CA . THR B 1 19 ? 9.663 -14.458 -12.615 1.00 0.00 27 THR B CA 3
ATOM 4640 C C . THR B 1 19 ? 10.024 -13.671 -11.350 1.00 0.00 27 THR B C 3
ATOM 4641 O O . THR B 1 19 ? 10.898 -14.090 -10.590 1.00 0.00 27 THR B O 3
ATOM 4652 N N . PHE B 1 20 ? 9.369 -12.528 -11.116 1.00 0.00 28 PHE B N 3
ATOM 4653 C CA . PHE B 1 20 ? 9.512 -11.706 -9.897 1.00 0.00 28 PHE B CA 3
ATOM 4654 C C . PHE B 1 20 ? 8.360 -10.688 -9.739 1.00 0.00 28 PHE B C 3
ATOM 4655 O O . PHE B 1 20 ? 7.470 -10.595 -10.587 1.00 0.00 28 PHE B O 3
ATOM 4672 N N . TYR B 1 21 ? 8.390 -9.912 -8.647 1.00 0.00 29 TYR B N 3
ATOM 4673 C CA . TYR B 1 21 ? 7.351 -8.949 -8.262 1.00 0.00 29 TYR B CA 3
ATOM 4674 C C . TYR B 1 21 ? 7.911 -7.542 -8.000 1.00 0.00 29 TYR B C 3
ATOM 4675 O O . TYR B 1 21 ? 9.069 -7.365 -7.613 1.00 0.00 29 TYR B O 3
ATOM 4693 N N . LEU B 1 22 ? 7.053 -6.542 -8.211 1.00 0.00 30 LEU B N 3
ATOM 4694 C CA . LEU B 1 22 ? 7.311 -5.100 -8.173 1.00 0.00 30 LEU B CA 3
ATOM 4695 C C . LEU B 1 22 ? 6.128 -4.363 -7.514 1.00 0.00 30 LEU B C 3
ATOM 4696 O O . LEU B 1 22 ? 5.105 -4.958 -7.159 1.00 0.00 30 LEU B O 3
ATOM 4712 N N . SER B 1 23 ? 6.259 -3.047 -7.394 1.00 0.00 31 SER B N 3
ATOM 4713 C CA . SER B 1 23 ? 5.192 -2.129 -6.948 1.00 0.00 31 SER B CA 3
ATOM 4714 C C . SER B 1 23 ? 4.410 -1.561 -8.143 1.00 0.00 31 SER B C 3
ATOM 4715 O O . SER B 1 23 ? 4.918 -1.538 -9.265 1.00 0.00 31 SER B O 3
ATOM 4723 N N . LYS B 1 24 ? 3.185 -1.065 -7.914 1.00 0.00 32 LYS B N 3
ATOM 4724 C CA . LYS B 1 24 ? 2.309 -0.510 -8.971 1.00 0.00 32 LYS B CA 3
ATOM 4725 C C . LYS B 1 24 ? 2.965 0.623 -9.765 1.00 0.00 32 LYS B C 3
ATOM 4726 O O . LYS B 1 24 ? 2.950 0.599 -10.991 1.00 0.00 32 LYS B O 3
ATOM 4745 N N . GLU B 1 25 ? 3.562 1.597 -9.077 1.00 0.00 33 GLU B N 3
ATOM 4746 C CA . GLU B 1 25 ? 4.223 2.748 -9.719 1.00 0.00 33 GLU B CA 3
ATOM 4747 C C . GLU B 1 25 ? 5.450 2.320 -10.546 1.00 0.00 33 GLU B C 3
ATOM 4748 O O . GLU B 1 25 ? 5.627 2.771 -11.677 1.00 0.00 33 GLU B O 3
ATOM 4760 N N . GLU B 1 26 ? 6.263 1.398 -10.020 1.00 0.00 34 GLU B N 3
ATOM 4761 C CA . GLU B 1 26 ? 7.404 0.818 -10.740 1.00 0.00 34 GLU B CA 3
ATOM 4762 C C . GLU B 1 26 ? 6.958 0.098 -12.022 1.00 0.00 34 GLU B C 3
ATOM 4763 O O . GLU B 1 26 ? 7.521 0.326 -13.095 1.00 0.00 34 GLU B O 3
ATOM 4775 N N . HIS B 1 27 ? 5.933 -0.756 -11.925 1.00 0.00 35 HIS B N 3
ATOM 4776 C CA . HIS B 1 27 ? 5.408 -1.487 -13.079 1.00 0.00 35 HIS B CA 3
ATOM 4777 C C . HIS B 1 27 ? 4.756 -0.554 -14.108 1.00 0.00 35 HIS B C 3
ATOM 4778 O O . HIS B 1 27 ? 4.962 -0.742 -15.301 1.00 0.00 35 HIS B O 3
ATOM 4792 N N . ASP B 1 28 ? 4.051 0.499 -13.681 1.00 0.00 36 ASP B N 3
ATOM 4793 C CA . ASP B 1 28 ? 3.504 1.529 -14.574 1.00 0.00 36 ASP B CA 3
ATOM 4794 C C . ASP B 1 28 ? 4.599 2.310 -15.333 1.00 0.00 36 ASP B C 3
ATOM 4795 O O . ASP B 1 28 ? 4.481 2.520 -16.545 1.00 0.00 36 ASP B O 3
ATOM 4804 N N . VAL B 1 29 ? 5.695 2.682 -14.657 1.00 0.00 37 VAL B N 3
ATOM 4805 C CA . VAL B 1 29 ? 6.878 3.286 -15.297 1.00 0.00 37 VAL B CA 3
ATOM 4806 C C . VAL B 1 29 ? 7.500 2.329 -16.320 1.00 0.00 37 VAL B C 3
ATOM 4807 O O . VAL B 1 29 ? 7.728 2.731 -17.462 1.00 0.00 37 VAL B O 3
ATOM 4820 N N . LEU B 1 30 ? 7.709 1.054 -15.962 1.00 0.00 38 LEU B N 3
ATOM 4821 C CA . LEU B 1 30 ? 8.168 0.031 -16.911 1.00 0.00 38 LEU B CA 3
ATOM 4822 C C . LEU B 1 30 ? 7.193 -0.155 -18.081 1.00 0.00 38 LEU B C 3
ATOM 4823 O O . LEU B 1 30 ? 7.641 -0.274 -19.216 1.00 0.00 38 LEU B O 3
ATOM 4839 N N . ARG B 1 31 ? 5.876 -0.144 -17.843 1.00 0.00 39 ARG B N 3
ATOM 4840 C CA . ARG B 1 31 ? 4.841 -0.289 -18.876 1.00 0.00 39 ARG B CA 3
ATOM 4841 C C . ARG B 1 31 ? 4.892 0.842 -19.901 1.00 0.00 39 ARG B C 3
ATOM 4842 O O . ARG B 1 31 ? 4.875 0.552 -21.092 1.00 0.00 39 ARG B O 3
ATOM 4863 N N . ARG B 1 32 ? 5.028 2.103 -19.473 1.00 0.00 40 ARG B N 3
ATOM 4864 C CA . ARG B 1 32 ? 5.218 3.255 -20.380 1.00 0.00 40 ARG B CA 3
ATOM 4865 C C . ARG B 1 32 ? 6.531 3.150 -21.170 1.00 0.00 40 ARG B C 3
ATOM 4866 O O . ARG B 1 32 ? 6.530 3.237 -22.401 1.00 0.00 40 ARG B O 3
ATOM 4887 N N . LEU B 1 33 ? 7.637 2.909 -20.458 1.00 0.00 41 LEU B N 3
ATOM 4888 C CA . LEU B 1 33 ? 8.981 2.765 -21.029 1.00 0.00 41 LEU B CA 3
ATOM 4889 C C . LEU B 1 33 ? 9.056 1.627 -22.067 1.00 0.00 41 LEU B C 3
ATOM 4890 O O . LEU B 1 33 ? 9.693 1.781 -23.109 1.00 0.00 41 LEU B O 3
ATOM 4906 N N . ALA B 1 34 ? 8.362 0.516 -21.803 1.00 0.00 42 ALA B N 3
ATOM 4907 C CA . ALA B 1 34 ? 8.171 -0.582 -22.738 1.00 0.00 42 ALA B CA 3
ATOM 4908 C C . ALA B 1 34 ? 7.283 -0.172 -23.923 1.00 0.00 42 ALA B C 3
ATOM 4909 O O . ALA B 1 34 ? 7.744 -0.212 -25.059 1.00 0.00 42 ALA B O 3
ATOM 4916 N N . ASP B 1 35 ? 6.042 0.266 -23.676 1.00 0.00 43 ASP B N 3
ATOM 4917 C CA . ASP B 1 35 ? 5.037 0.588 -24.701 1.00 0.00 43 ASP B CA 3
ATOM 4918 C C . ASP B 1 35 ? 5.471 1.674 -25.707 1.00 0.00 43 ASP B C 3
ATOM 4919 O O . ASP B 1 35 ? 4.974 1.697 -26.836 1.00 0.00 43 ASP B O 3
ATOM 4928 N N . GLU B 1 36 ? 6.444 2.519 -25.349 1.00 0.00 44 GLU B N 3
ATOM 4929 C CA . GLU B 1 36 ? 7.173 3.379 -26.298 1.00 0.00 44 GLU B CA 3
ATOM 4930 C C . GLU B 1 36 ? 7.719 2.630 -27.547 1.00 0.00 44 GLU B C 3
ATOM 4931 O O . GLU B 1 36 ? 7.810 3.223 -28.625 1.00 0.00 44 GLU B O 3
ATOM 4943 N N . GLU B 1 37 ? 8.046 1.331 -27.436 1.00 0.00 45 GLU B N 3
ATOM 4944 C CA . GLU B 1 37 ? 8.659 0.513 -28.508 1.00 0.00 45 GLU B CA 3
ATOM 4945 C C . GLU B 1 37 ? 8.158 -0.951 -28.596 1.00 0.00 45 GLU B C 3
ATOM 4946 O O . GLU B 1 37 ? 8.202 -1.553 -29.672 1.00 0.00 45 GLU B O 3
ATOM 4958 N N . VAL B 1 38 ? 7.702 -1.537 -27.482 1.00 0.00 46 VAL B N 3
ATOM 4959 C CA . VAL B 1 38 ? 7.399 -2.964 -27.267 1.00 0.00 46 VAL B CA 3
ATOM 4960 C C . VAL B 1 38 ? 6.258 -3.064 -26.243 1.00 0.00 46 VAL B C 3
ATOM 4961 O O . VAL B 1 38 ? 6.475 -3.014 -25.035 1.00 0.00 46 VAL B O 3
ATOM 4974 N N . GLU B 1 39 ? 5.018 -3.168 -26.724 1.00 0.00 47 GLU B N 3
ATOM 4975 C CA . GLU B 1 39 ? 3.800 -3.200 -25.885 1.00 0.00 47 GLU B CA 3
ATOM 4976 C C . GLU B 1 39 ? 3.774 -4.289 -24.787 1.00 0.00 47 GLU B C 3
ATOM 4977 O O . GLU B 1 39 ? 3.143 -4.096 -23.746 1.00 0.00 47 GLU B O 3
ATOM 4989 N N . SER B 1 40 ? 4.473 -5.416 -24.986 1.00 0.00 48 SER B N 3
ATOM 4990 C CA . SER B 1 40 ? 4.658 -6.460 -23.964 1.00 0.00 48 SER B CA 3
ATOM 4991 C C . SER B 1 40 ? 5.757 -6.075 -22.965 1.00 0.00 48 SER B C 3
ATOM 4992 O O . SER B 1 40 ? 6.948 -6.127 -23.280 1.00 0.00 48 SER B O 3
ATOM 5000 N N . VAL B 1 41 ? 5.365 -5.721 -21.735 1.00 0.00 49 VAL B N 3
ATOM 5001 C CA . VAL B 1 41 ? 6.292 -5.340 -20.645 1.00 0.00 49 VAL B CA 3
ATOM 5002 C C . VAL B 1 41 ? 7.293 -6.459 -20.335 1.00 0.00 49 VAL B C 3
ATOM 5003 O O . VAL B 1 41 ? 8.478 -6.196 -20.142 1.00 0.00 49 VAL B O 3
ATOM 5016 N N . ASN B 1 42 ? 6.855 -7.724 -20.342 1.00 0.00 50 ASN B N 3
ATOM 5017 C CA . ASN B 1 42 ? 7.747 -8.855 -20.076 1.00 0.00 50 ASN B CA 3
ATOM 5018 C C . ASN B 1 42 ? 8.717 -9.142 -21.242 1.00 0.00 50 ASN B C 3
ATOM 5019 O O . ASN B 1 42 ? 9.884 -9.454 -20.995 1.00 0.00 50 ASN B O 3
ATOM 5030 N N . SER B 1 43 ? 8.297 -8.943 -22.502 1.00 0.00 51 SER B N 3
ATOM 5031 C CA . SER B 1 43 ? 9.202 -9.033 -23.662 1.00 0.00 51 SER B CA 3
ATOM 5032 C C . SER B 1 43 ? 10.219 -7.888 -23.672 1.00 0.00 51 SER B C 3
ATOM 5033 O O . SER B 1 43 ? 11.402 -8.114 -23.922 1.00 0.00 51 SER B O 3
ATOM 5041 N N . PHE B 1 44 ? 9.796 -6.675 -23.299 1.00 0.00 52 PHE B N 3
ATOM 5042 C CA . PHE B 1 44 ? 10.688 -5.540 -23.049 1.00 0.00 52 PHE B CA 3
ATOM 5043 C C . PHE B 1 44 ? 11.731 -5.845 -21.962 1.00 0.00 52 PHE B C 3
ATOM 5044 O O . PHE B 1 44 ? 12.912 -5.597 -22.181 1.00 0.00 52 PHE B O 3
ATOM 5061 N N . VAL B 1 45 ? 11.338 -6.433 -20.823 1.00 0.00 53 VAL B N 3
ATOM 5062 C CA . VAL B 1 45 ? 12.289 -6.844 -19.768 1.00 0.00 53 VAL B CA 3
ATOM 5063 C C . VAL B 1 45 ? 13.286 -7.893 -20.282 1.00 0.00 53 VAL B C 3
ATOM 5064 O O . VAL B 1 45 ? 14.492 -7.722 -20.104 1.00 0.00 53 VAL B O 3
ATOM 5077 N N . LYS B 1 46 ? 12.823 -8.931 -20.992 1.00 0.00 54 LYS B N 3
ATOM 5078 C CA . LYS B 1 46 ? 13.694 -9.906 -21.678 1.00 0.00 54 LYS B CA 3
ATOM 5079 C C . LYS B 1 46 ? 14.699 -9.215 -22.616 1.00 0.00 54 LYS B C 3
ATOM 5080 O O . LYS B 1 46 ? 15.902 -9.455 -22.510 1.00 0.00 54 LYS B O 3
ATOM 5099 N N . ARG B 1 47 ? 14.230 -8.305 -23.481 1.00 0.00 55 ARG B N 3
ATOM 5100 C CA . ARG B 1 47 ? 15.073 -7.495 -24.384 1.00 0.00 55 ARG B CA 3
ATOM 5101 C C . ARG B 1 47 ? 16.086 -6.640 -23.616 1.00 0.00 55 ARG B C 3
ATOM 5102 O O . ARG B 1 47 ? 17.255 -6.642 -23.977 1.00 0.00 55 ARG B O 3
ATOM 5123 N N . HIS B 1 48 ? 15.671 -5.970 -22.541 1.00 0.00 56 HIS B N 3
ATOM 5124 C CA . HIS B 1 48 ? 16.533 -5.168 -21.659 1.00 0.00 56 HIS B CA 3
ATOM 5125 C C . HIS B 1 48 ? 17.699 -5.977 -21.088 1.00 0.00 56 HIS B C 3
ATOM 5126 O O . HIS B 1 48 ? 18.854 -5.564 -21.198 1.00 0.00 56 HIS B O 3
ATOM 5140 N N . ILE B 1 49 ? 17.416 -7.157 -20.537 1.00 0.00 57 ILE B N 3
ATOM 5141 C CA . ILE B 1 49 ? 18.437 -8.048 -19.966 1.00 0.00 57 ILE B CA 3
ATOM 5142 C C . ILE B 1 49 ? 19.402 -8.523 -21.059 1.00 0.00 57 ILE B C 3
ATOM 5143 O O . ILE B 1 49 ? 20.617 -8.393 -20.897 1.00 0.00 57 ILE B O 3
ATOM 5159 N N . LEU B 1 50 ? 18.873 -8.989 -22.199 1.00 0.00 58 LEU B N 3
ATOM 5160 C CA . LEU B 1 50 ? 19.686 -9.413 -23.343 1.00 0.00 58 LEU B CA 3
ATOM 5161 C C . LEU B 1 50 ? 20.588 -8.277 -23.855 1.00 0.00 58 LEU B C 3
ATOM 5162 O O . LEU B 1 50 ? 21.802 -8.450 -23.900 1.00 0.00 58 LEU B O 3
ATOM 5178 N N . LYS B 1 51 ? 20.041 -7.093 -24.158 1.00 0.00 59 LYS B N 3
ATOM 5179 C CA . LYS B 1 51 ? 20.801 -5.922 -24.643 1.00 0.00 59 LYS B CA 3
ATOM 5180 C C . LYS B 1 51 ? 21.867 -5.413 -23.659 1.00 0.00 59 LYS B C 3
ATOM 5181 O O . LYS B 1 51 ? 22.849 -4.809 -24.089 1.00 0.00 59 LYS B O 3
ATOM 5200 N N . THR B 1 52 ? 21.699 -5.666 -22.358 1.00 0.00 60 THR B N 3
ATOM 5201 C CA . THR B 1 52 ? 22.669 -5.292 -21.307 1.00 0.00 60 THR B CA 3
ATOM 5202 C C . THR B 1 52 ? 23.848 -6.279 -21.192 1.00 0.00 60 THR B C 3
ATOM 5203 O O . THR B 1 52 ? 24.887 -5.924 -20.633 1.00 0.00 60 THR B O 3
ATOM 5214 N N . ILE B 1 53 ? 23.729 -7.508 -21.722 1.00 0.00 61 ILE B N 3
ATOM 5215 C CA . ILE B 1 53 ? 24.651 -8.628 -21.422 1.00 0.00 61 ILE B CA 3
ATOM 5216 C C . ILE B 1 53 ? 25.188 -9.329 -22.692 1.00 0.00 61 ILE B C 3
ATOM 5217 O O . ILE B 1 53 ? 26.306 -9.849 -22.680 1.00 0.00 61 ILE B O 3
ATOM 5233 N N . ILE B 1 54 ? 24.447 -9.290 -23.802 1.00 0.00 62 ILE B N 3
ATOM 5234 C CA . ILE B 1 54 ? 24.698 -10.025 -25.051 1.00 0.00 62 ILE B CA 3
ATOM 5235 C C . ILE B 1 54 ? 24.742 -9.037 -26.228 1.00 0.00 62 ILE B C 3
ATOM 5236 O O . ILE B 1 54 ? 23.847 -8.205 -26.397 1.00 0.00 62 ILE B O 3
ATOM 5252 N N . TYR B 1 55 ? 25.783 -9.160 -27.059 1.00 0.00 63 TYR B N 3
ATOM 5253 C CA . TYR B 1 55 ? 26.108 -8.198 -28.130 1.00 0.00 63 TYR B CA 3
ATOM 5254 C C . TYR B 1 55 ? 26.446 -8.856 -29.488 1.00 0.00 63 TYR B C 3
ATOM 5255 O O . TYR B 1 55 ? 26.738 -8.150 -30.457 1.00 0.00 63 TYR B O 3
ATOM 5273 N N . LYS B 1 56 ? 26.398 -10.197 -29.574 1.00 0.00 64 LYS B N 3
ATOM 5274 C CA . LYS B 1 56 ? 26.761 -11.007 -30.753 1.00 0.00 64 LYS B CA 3
ATOM 5275 C C . LYS B 1 56 ? 25.841 -12.235 -30.865 1.00 0.00 64 LYS B C 3
ATOM 5276 O O . LYS B 1 56 ? 26.003 -13.211 -30.130 1.00 0.00 64 LYS B O 3
ATOM 5295 N N . LYS B 1 57 ? 24.875 -12.169 -31.788 1.00 0.00 65 LYS B N 3
ATOM 5296 C CA . LYS B 1 57 ? 23.973 -13.275 -32.180 1.00 0.00 65 LYS B CA 3
ATOM 5297 C C . LYS B 1 57 ? 23.661 -13.266 -33.688 1.00 0.00 65 LYS B C 3
ATOM 5298 O O . LYS B 1 57 ? 24.047 -12.336 -34.402 1.00 0.00 65 LYS B O 3
ATOM 5317 N N . GLY B 1 58 ? 22.932 -14.279 -34.163 1.00 0.00 66 GLY B N 3
ATOM 5318 C CA . GLY B 1 58 ? 22.422 -14.356 -35.541 1.00 0.00 66 GLY B CA 3
ATOM 5319 C C . GLY B 1 58 ? 21.250 -13.404 -35.828 1.00 0.00 66 GLY B C 3
ATOM 5320 O O . GLY B 1 58 ? 20.662 -12.806 -34.924 1.00 0.00 66 GLY B O 3
ATOM 5324 N N . THR B 1 59 ? 20.888 -13.274 -37.105 1.00 0.00 67 THR B N 3
ATOM 5325 C CA . THR B 1 59 ? 19.806 -12.390 -37.594 1.00 0.00 67 THR B CA 3
ATOM 5326 C C . THR B 1 59 ? 18.393 -12.816 -37.173 1.00 0.00 67 THR B C 3
ATOM 5327 O O . THR B 1 59 ? 17.487 -11.983 -37.126 1.00 0.00 67 THR B O 3
ATOM 5338 N N . ASN B 1 60 ? 18.196 -14.103 -36.871 1.00 0.00 68 ASN B N 3
ATOM 5339 C CA . ASN B 1 60 ? 16.905 -14.709 -36.521 1.00 0.00 68 ASN B CA 3
ATOM 5340 C C . ASN B 1 60 ? 16.232 -14.092 -35.270 1.00 0.00 68 ASN B C 3
ATOM 5341 O O . ASN B 1 60 ? 16.901 -13.632 -34.338 1.00 0.00 68 ASN B O 3
ATOM 5352 N N . GLN B 1 61 ? 14.896 -14.134 -35.242 1.00 0.00 69 GLN B N 3
ATOM 5353 C CA . GLN B 1 61 ? 14.018 -13.688 -34.150 1.00 0.00 69 GLN B CA 3
ATOM 5354 C C . GLN B 1 61 ? 12.670 -14.446 -34.165 1.00 0.00 69 GLN B C 3
ATOM 5355 O O . GLN B 1 61 ? 12.380 -15.202 -35.095 1.00 0.00 69 GLN B O 3
ATOM 5369 N N . ASP B 1 62 ? 11.820 -14.217 -33.158 1.00 0.00 70 ASP B N 3
ATOM 5370 C CA . ASP B 1 62 ? 10.451 -14.756 -33.079 1.00 0.00 70 ASP B CA 3
ATOM 5371 C C . ASP B 1 62 ? 9.482 -13.773 -32.387 1.00 0.00 70 ASP B C 3
ATOM 5372 O O . ASP B 1 62 ? 9.876 -12.98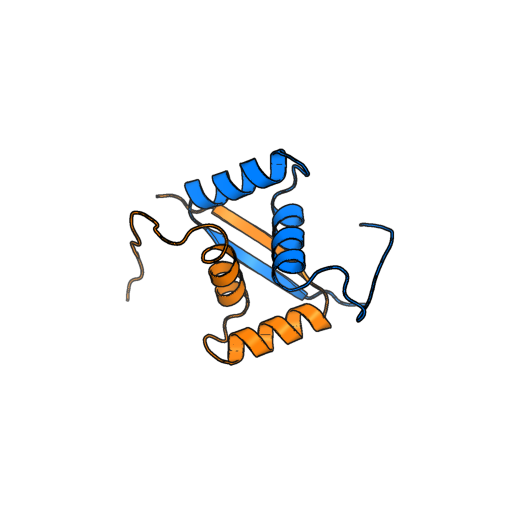4 -31.522 1.00 0.00 70 ASP B O 3
ATOM 5381 N N . SER B 1 63 ? 8.204 -13.845 -32.767 1.00 0.00 71 SER B N 3
ATOM 5382 C CA . SER B 1 63 ? 7.091 -13.026 -32.259 1.00 0.00 71 SER B CA 3
ATOM 5383 C C . SER B 1 63 ? 5.739 -13.770 -32.231 1.00 0.00 71 SER B C 3
ATOM 5384 O O . SER B 1 63 ? 4.694 -13.154 -31.997 1.00 0.00 71 SER B O 3
ATOM 5392 N N . SER B 1 64 ? 5.738 -15.089 -32.469 1.00 0.00 72 SER B N 3
ATOM 5393 C CA . SER B 1 64 ? 4.528 -15.929 -32.510 1.00 0.00 72 SER B CA 3
ATOM 5394 C C . SER B 1 64 ? 3.729 -15.901 -31.195 1.00 0.00 72 SER B C 3
ATOM 5395 O O . SER B 1 64 ? 4.303 -15.883 -30.099 1.00 0.00 72 SER B O 3
ATOM 5403 N N . ILE B 1 65 ? 2.395 -15.911 -31.304 1.00 0.00 73 ILE B N 3
ATOM 5404 C CA . ILE B 1 65 ? 1.437 -15.861 -30.185 1.00 0.00 73 ILE B CA 3
ATOM 5405 C C . ILE B 1 65 ? 0.093 -16.507 -30.584 1.00 0.00 73 ILE B C 3
ATOM 5406 O O . ILE B 1 65 ? -0.266 -16.539 -31.768 1.00 0.00 73 ILE B O 3
ATOM 5422 N N . ASN B 1 66 ? -0.657 -17.018 -29.597 1.00 0.00 74 ASN B N 3
ATOM 5423 C CA . ASN B 1 66 ? -1.984 -17.634 -29.754 1.00 0.00 74 ASN B CA 3
ATOM 5424 C C . ASN B 1 66 ? -2.871 -17.410 -28.512 1.00 0.00 74 ASN B C 3
ATOM 5425 O O . ASN B 1 66 ? -2.395 -17.640 -27.375 1.00 0.00 74 ASN B O 3
ATOM 5437 N N . LYS A 1 13 ? -0.894 -4.445 0.499 1.00 0.00 21 LYS A N 4
ATOM 5438 C CA . LYS A 1 13 ? -0.732 -3.414 -0.579 1.00 0.00 21 LYS A CA 4
ATOM 5439 C C . LYS A 1 13 ? -0.758 -4.068 -1.975 1.00 0.00 21 LYS A C 4
ATOM 5440 O O . LYS A 1 13 ? -0.501 -5.267 -2.104 1.00 0.00 21 LYS A O 4
ATOM 5459 N N . ARG A 1 14 ? -1.070 -3.295 -3.030 1.00 0.00 22 ARG A N 4
ATOM 5460 C CA . ARG A 1 14 ? -1.003 -3.742 -4.445 1.00 0.00 22 ARG A CA 4
ATOM 5461 C C . ARG A 1 14 ? 0.440 -4.070 -4.869 1.00 0.00 22 ARG A C 4
ATOM 5462 O O . ARG A 1 14 ? 1.389 -3.428 -4.421 1.00 0.00 22 ARG A O 4
ATOM 5483 N N . ASN A 1 15 ? 0.583 -5.021 -5.793 1.00 0.00 23 ASN A N 4
ATOM 5484 C CA . ASN A 1 15 ? 1.834 -5.416 -6.450 1.00 0.00 23 ASN A CA 4
ATOM 5485 C C . ASN A 1 15 ? 1.563 -5.849 -7.902 1.00 0.00 23 ASN A C 4
ATOM 5486 O O . ASN A 1 15 ? 0.455 -6.260 -8.256 1.00 0.00 23 ASN A O 4
ATOM 5497 N N . PHE A 1 16 ? 2.602 -5.756 -8.732 1.00 0.00 24 PHE A N 4
ATOM 5498 C CA . PHE A 1 16 ? 2.556 -5.965 -10.183 1.00 0.00 24 PHE A CA 4
ATOM 5499 C C . PHE A 1 16 ? 3.612 -6.999 -10.583 1.00 0.00 24 PHE A C 4
ATOM 5500 O O . PHE A 1 16 ? 4.782 -6.846 -10.234 1.00 0.00 24 PHE A O 4
ATOM 5517 N N . SER A 1 17 ? 3.219 -8.076 -11.262 1.00 0.00 25 SER A N 4
ATOM 5518 C CA . SER A 1 17 ? 4.113 -9.216 -11.511 1.00 0.00 25 SER A CA 4
ATOM 5519 C C . SER A 1 17 ? 4.824 -9.136 -12.870 1.00 0.00 25 SER A C 4
ATOM 5520 O O . SER A 1 17 ? 4.400 -8.413 -13.778 1.00 0.00 25 SER A O 4
ATOM 5528 N N . VAL A 1 18 ? 5.917 -9.894 -13.008 1.00 0.00 26 VAL A N 4
ATOM 5529 C CA . VAL A 1 18 ? 6.707 -10.031 -14.241 1.00 0.00 26 VAL A CA 4
ATOM 5530 C C . VAL A 1 18 ? 7.100 -11.505 -14.417 1.00 0.00 26 VAL A C 4
ATOM 5531 O O . VAL A 1 18 ? 7.497 -12.171 -13.460 1.00 0.00 26 VAL A O 4
ATOM 5544 N N . THR A 1 19 ? 6.973 -12.028 -15.641 1.00 0.00 27 THR A N 4
ATOM 5545 C CA . THR A 1 19 ? 7.169 -13.455 -15.962 1.00 0.00 27 THR A CA 4
ATOM 5546 C C . THR A 1 19 ? 7.566 -13.644 -17.432 1.00 0.00 27 THR A C 4
ATOM 5547 O O . THR A 1 19 ? 6.861 -13.181 -18.331 1.00 0.00 27 THR A O 4
ATOM 5558 N N . PHE A 1 20 ? 8.714 -14.284 -17.691 1.00 0.00 28 PHE A N 4
ATOM 5559 C CA . PHE A 1 20 ? 9.236 -14.538 -19.048 1.00 0.00 28 PHE A CA 4
ATOM 5560 C C . PHE A 1 20 ? 10.162 -15.768 -19.113 1.00 0.00 28 PHE A C 4
ATOM 5561 O O . PHE A 1 20 ? 10.635 -16.269 -18.092 1.00 0.00 28 PHE A O 4
ATOM 5578 N N . TYR A 1 21 ? 10.456 -16.231 -20.333 1.00 0.00 29 TYR A N 4
ATOM 5579 C CA . TYR A 1 21 ? 11.412 -17.311 -20.604 1.00 0.00 29 TYR A CA 4
ATOM 5580 C C . TYR A 1 21 ? 12.779 -16.781 -21.068 1.00 0.00 29 TYR A C 4
ATOM 5581 O O . TYR A 1 21 ? 12.895 -15.709 -21.663 1.00 0.00 29 TYR A O 4
ATOM 5599 N N . LEU A 1 22 ? 13.809 -17.594 -20.831 1.00 0.00 30 LEU A N 4
ATOM 5600 C CA . LEU A 1 22 ? 15.202 -17.416 -21.233 1.00 0.00 30 LEU A CA 4
ATOM 5601 C C . LEU A 1 22 ? 15.750 -18.716 -21.837 1.00 0.00 30 LEU A C 4
ATOM 5602 O O . LEU A 1 22 ? 15.223 -19.810 -21.622 1.00 0.00 30 LEU A O 4
ATOM 5618 N N . SER A 1 23 ? 16.867 -18.582 -22.540 1.00 0.00 31 SER A N 4
ATOM 5619 C CA . SER A 1 23 ? 17.751 -19.694 -22.909 1.00 0.00 31 SER A CA 4
ATOM 5620 C C . SER A 1 23 ? 18.483 -20.232 -21.676 1.00 0.00 31 SER A C 4
ATOM 5621 O O . SER A 1 23 ? 18.766 -19.485 -20.736 1.00 0.00 31 SER A O 4
ATOM 5629 N N . LYS A 1 24 ? 18.868 -21.515 -21.707 1.00 0.00 32 LYS A N 4
ATOM 5630 C CA . LYS A 1 24 ? 19.769 -22.121 -20.712 1.00 0.00 32 LYS A CA 4
ATOM 5631 C C . LYS A 1 24 ? 21.058 -21.313 -20.522 1.00 0.00 32 LYS A C 4
ATOM 5632 O O . LYS A 1 24 ? 21.523 -21.169 -19.398 1.00 0.00 32 LYS A O 4
ATOM 5651 N N . GLU A 1 25 ? 21.622 -20.770 -21.604 1.00 0.00 33 GLU A N 4
ATOM 5652 C CA . GLU A 1 25 ? 22.906 -20.048 -21.565 1.00 0.00 33 GLU A CA 4
ATOM 5653 C C . GLU A 1 25 ? 22.802 -18.706 -20.822 1.00 0.00 33 GLU A C 4
ATOM 5654 O O . GLU A 1 25 ? 23.555 -18.457 -19.880 1.00 0.00 33 GLU A O 4
ATOM 5666 N N . GLU A 1 26 ? 21.850 -17.845 -21.201 1.00 0.00 34 GLU A N 4
ATOM 5667 C CA . GLU A 1 26 ? 21.661 -16.548 -20.532 1.00 0.00 34 GLU A CA 4
ATOM 5668 C C . GLU A 1 26 ? 21.128 -16.711 -19.095 1.00 0.00 34 GLU A C 4
ATOM 5669 O O . GLU A 1 26 ? 21.544 -15.974 -18.199 1.00 0.00 34 GLU A O 4
ATOM 5681 N N . HIS A 1 27 ? 20.269 -17.714 -18.847 1.00 0.00 35 HIS A N 4
ATOM 5682 C CA . HIS A 1 27 ? 19.834 -18.066 -17.490 1.00 0.00 35 HIS A CA 4
ATOM 5683 C C . HIS A 1 27 ? 21.010 -18.522 -16.617 1.00 0.00 35 HIS A C 4
ATOM 5684 O O . HIS A 1 27 ? 21.157 -18.018 -15.507 1.00 0.00 35 HIS A O 4
ATOM 5698 N N . ASP A 1 28 ? 21.895 -19.391 -17.121 1.00 0.00 36 ASP A N 4
ATOM 5699 C CA . ASP A 1 28 ? 23.109 -19.800 -16.405 1.00 0.00 36 ASP A CA 4
ATOM 5700 C C . ASP A 1 28 ? 24.032 -18.610 -16.092 1.00 0.00 36 ASP A C 4
ATOM 5701 O O . ASP A 1 28 ? 24.469 -18.476 -14.951 1.00 0.00 36 ASP A O 4
ATOM 5710 N N . VAL A 1 29 ? 24.273 -17.702 -17.051 1.00 0.00 37 VAL A N 4
ATOM 5711 C CA . VAL A 1 29 ? 25.042 -16.464 -16.804 1.00 0.00 37 VAL A CA 4
ATOM 5712 C C . VAL A 1 29 ? 24.434 -15.658 -15.648 1.00 0.00 37 VAL A C 4
ATOM 5713 O O . VAL A 1 29 ? 25.140 -15.352 -14.682 1.00 0.00 37 VAL A O 4
ATOM 5726 N N . LEU A 1 30 ? 23.126 -15.371 -15.696 1.00 0.00 38 LEU A N 4
ATOM 5727 C CA . LEU A 1 30 ? 22.423 -14.683 -14.605 1.00 0.00 38 LEU A CA 4
ATOM 5728 C C . LEU A 1 30 ? 22.495 -15.460 -13.281 1.00 0.00 38 LEU A C 4
ATOM 5729 O O . LEU A 1 30 ? 22.696 -14.847 -12.236 1.00 0.00 38 LEU A O 4
ATOM 5745 N N . ARG A 1 31 ? 22.380 -16.794 -13.306 1.00 0.00 39 ARG A N 4
ATOM 5746 C CA . ARG A 1 31 ? 22.479 -17.660 -12.121 1.00 0.00 39 ARG A CA 4
ATOM 5747 C C . ARG A 1 31 ? 23.847 -17.570 -11.446 1.00 0.00 39 ARG A C 4
ATOM 5748 O O . ARG A 1 31 ? 23.889 -17.381 -10.234 1.00 0.00 39 ARG A O 4
ATOM 5769 N N . ARG A 1 32 ? 24.962 -17.646 -12.186 1.00 0.00 40 ARG A N 4
ATOM 5770 C CA . ARG A 1 32 ? 26.309 -17.501 -11.590 1.00 0.00 40 ARG A CA 4
ATOM 5771 C C . ARG A 1 32 ? 26.549 -16.081 -11.064 1.00 0.00 40 ARG A C 4
ATOM 5772 O O . ARG A 1 32 ? 27.046 -15.920 -9.948 1.00 0.00 40 ARG A O 4
ATOM 5793 N N . LEU A 1 33 ? 26.123 -15.058 -11.817 1.00 0.00 41 LEU A N 4
ATOM 5794 C CA . LEU A 1 33 ? 26.198 -13.660 -11.365 1.00 0.00 41 LEU A CA 4
ATOM 5795 C C . LEU A 1 33 ? 25.360 -13.421 -10.086 1.00 0.00 41 LEU A C 4
ATOM 5796 O O . LEU A 1 33 ? 25.810 -12.725 -9.177 1.00 0.00 41 LEU A O 4
ATOM 5812 N N . ALA A 1 34 ? 24.189 -14.058 -9.971 1.00 0.00 42 ALA A N 4
ATOM 5813 C CA . ALA A 1 34 ? 23.383 -14.063 -8.752 1.00 0.00 42 ALA A CA 4
ATOM 5814 C C . ALA A 1 34 ? 24.058 -14.828 -7.603 1.00 0.00 42 ALA A C 4
ATOM 5815 O O . ALA A 1 34 ? 24.153 -14.302 -6.498 1.00 0.00 42 ALA A O 4
ATOM 5822 N N . ASP A 1 35 ? 24.543 -16.051 -7.830 1.00 0.00 43 ASP A N 4
ATOM 5823 C CA . ASP A 1 35 ? 25.206 -16.881 -6.813 1.00 0.00 43 ASP A CA 4
ATOM 5824 C C . ASP A 1 35 ? 26.468 -16.223 -6.223 1.00 0.00 43 ASP A C 4
ATOM 5825 O O . ASP A 1 35 ? 26.802 -16.465 -5.061 1.00 0.00 43 ASP A O 4
ATOM 5834 N N . GLU A 1 36 ? 27.144 -15.356 -6.986 1.00 0.00 44 GLU A N 4
ATOM 5835 C CA . GLU A 1 36 ? 28.277 -14.556 -6.503 1.00 0.00 44 GLU A CA 4
ATOM 5836 C C . GLU A 1 36 ? 27.931 -13.569 -5.358 1.00 0.00 44 GLU A C 4
ATOM 5837 O O . GLU A 1 36 ? 28.812 -13.256 -4.552 1.00 0.00 44 GLU A O 4
ATOM 5849 N N . GLU A 1 37 ? 26.681 -13.082 -5.244 1.00 0.00 45 GLU A N 4
ATOM 5850 C CA . GLU A 1 37 ? 26.341 -11.967 -4.326 1.00 0.00 45 GLU A CA 4
ATOM 5851 C C . GLU A 1 37 ? 24.900 -11.903 -3.754 1.00 0.00 45 GLU A C 4
ATOM 5852 O O . GLU A 1 37 ? 24.654 -11.115 -2.837 1.00 0.00 45 GLU A O 4
ATOM 5864 N N . VAL A 1 38 ? 23.952 -12.718 -4.236 1.00 0.00 46 VAL A N 4
ATOM 5865 C CA . VAL A 1 38 ? 22.521 -12.712 -3.833 1.00 0.00 46 VAL A CA 4
ATOM 5866 C C . VAL A 1 38 ? 21.951 -14.128 -3.617 1.00 0.00 46 VAL A C 4
ATOM 5867 O O . VAL A 1 38 ? 21.116 -14.318 -2.734 1.00 0.00 46 VAL A O 4
ATOM 5880 N N . GLU A 1 39 ? 22.414 -15.132 -4.375 1.00 0.00 47 GLU A N 4
ATOM 5881 C CA . GLU A 1 39 ? 22.039 -16.563 -4.264 1.00 0.00 47 GLU A CA 4
ATOM 5882 C C . GLU A 1 39 ? 20.550 -16.899 -4.544 1.00 0.00 47 GLU A C 4
ATOM 5883 O O . GLU A 1 39 ? 20.105 -18.031 -4.334 1.00 0.00 47 GLU A O 4
ATOM 5895 N N . SER A 1 40 ? 19.788 -15.933 -5.073 1.00 0.00 48 SER A N 4
ATOM 5896 C CA . SER A 1 40 ? 18.356 -16.039 -5.406 1.00 0.00 48 SER A CA 4
ATOM 5897 C C . SER A 1 40 ? 18.070 -15.312 -6.722 1.00 0.00 48 SER A C 4
ATOM 5898 O O . SER A 1 40 ? 17.990 -14.084 -6.749 1.00 0.00 48 SER A O 4
ATOM 5906 N N . VAL A 1 41 ? 17.974 -16.054 -7.834 1.00 0.00 49 VAL A N 4
ATOM 5907 C CA . VAL A 1 41 ? 17.948 -15.497 -9.208 1.00 0.00 49 VAL A CA 4
ATOM 5908 C C . VAL A 1 41 ? 16.798 -14.504 -9.426 1.00 0.00 49 VAL A C 4
ATOM 5909 O O . VAL A 1 41 ? 17.012 -13.455 -10.025 1.00 0.00 49 VAL A O 4
ATOM 5922 N N . ASN A 1 42 ? 15.603 -14.769 -8.893 1.00 0.00 50 ASN A N 4
ATOM 5923 C CA . ASN A 1 42 ? 14.460 -13.847 -8.980 1.00 0.00 50 ASN A CA 4
ATOM 5924 C C . ASN A 1 42 ? 14.745 -12.483 -8.311 1.00 0.00 50 ASN A C 4
ATOM 5925 O O . ASN A 1 42 ? 14.531 -11.431 -8.916 1.00 0.00 50 ASN A O 4
ATOM 5936 N N . SER A 1 43 ? 15.292 -12.498 -7.090 1.00 0.00 51 SER A N 4
ATOM 5937 C CA . SER A 1 43 ? 15.684 -11.299 -6.337 1.00 0.00 51 SER A CA 4
ATOM 5938 C C . SER A 1 43 ? 16.840 -10.559 -7.010 1.00 0.00 51 SER A C 4
ATOM 5939 O O . SER A 1 43 ? 16.791 -9.339 -7.171 1.00 0.00 51 SER A O 4
ATOM 5947 N N . PHE A 1 44 ? 17.835 -11.304 -7.504 1.00 0.00 52 PHE A N 4
ATOM 5948 C CA . PHE A 1 44 ? 18.928 -10.762 -8.308 1.00 0.00 52 PHE A CA 4
ATOM 5949 C C . PHE A 1 44 ? 18.427 -10.052 -9.572 1.00 0.00 52 PHE A C 4
ATOM 5950 O O . PHE A 1 44 ? 18.847 -8.930 -9.836 1.00 0.00 52 PHE A O 4
ATOM 5967 N N . VAL A 1 45 ? 17.501 -10.649 -10.332 1.00 0.00 53 VAL A N 4
ATOM 5968 C CA . VAL A 1 45 ? 16.922 -10.020 -11.533 1.00 0.00 53 VAL A CA 4
ATOM 5969 C C . VAL A 1 45 ? 16.122 -8.760 -11.177 1.00 0.00 53 VAL A C 4
ATOM 5970 O O . VAL A 1 45 ? 16.326 -7.726 -11.808 1.00 0.00 53 VAL A O 4
ATOM 5983 N N . LYS A 1 46 ? 15.297 -8.780 -10.119 1.00 0.00 54 LYS A N 4
ATOM 5984 C CA . LYS A 1 46 ? 14.590 -7.585 -9.602 1.00 0.00 54 LYS A CA 4
ATOM 5985 C C . LYS A 1 46 ? 15.575 -6.441 -9.290 1.00 0.00 54 LYS A C 4
ATOM 5986 O O . LYS A 1 46 ? 15.421 -5.320 -9.783 1.00 0.00 54 LYS A O 4
ATOM 6005 N N . ARG A 1 47 ? 16.635 -6.749 -8.530 1.00 0.00 55 ARG A N 4
ATOM 6006 C CA . ARG A 1 47 ? 17.738 -5.833 -8.175 1.00 0.00 55 ARG A CA 4
ATOM 6007 C C . ARG A 1 47 ? 18.503 -5.321 -9.402 1.00 0.00 55 ARG A C 4
ATOM 6008 O O . ARG A 1 47 ? 18.752 -4.124 -9.491 1.00 0.00 55 ARG A O 4
ATOM 6029 N N . HIS A 1 48 ? 18.822 -6.194 -10.357 1.00 0.00 56 HIS A N 4
ATOM 6030 C CA . HIS A 1 48 ? 19.466 -5.864 -11.638 1.00 0.00 56 HIS A CA 4
ATOM 6031 C C . HIS A 1 48 ? 18.658 -4.850 -12.439 1.00 0.00 56 HIS A C 4
ATOM 6032 O O . HIS A 1 48 ? 19.201 -3.838 -12.875 1.00 0.00 56 HIS A O 4
ATOM 6046 N N . ILE A 1 49 ? 17.352 -5.070 -12.582 1.00 0.00 57 ILE A N 4
ATOM 6047 C CA . ILE A 1 49 ? 16.461 -4.154 -13.306 1.00 0.00 57 ILE A CA 4
ATOM 6048 C C . ILE A 1 49 ? 16.391 -2.804 -12.592 1.00 0.00 57 ILE A C 4
ATOM 6049 O O . ILE A 1 49 ? 16.578 -1.778 -13.240 1.00 0.00 57 ILE A O 4
ATOM 6065 N N . LEU A 1 50 ? 16.214 -2.779 -11.263 1.00 0.00 58 LEU A N 4
ATOM 6066 C CA . LEU A 1 50 ? 16.258 -1.533 -10.493 1.00 0.00 58 LEU A CA 4
ATOM 6067 C C . LEU A 1 50 ? 17.580 -0.775 -10.721 1.00 0.00 58 LEU A C 4
ATOM 6068 O O . LEU A 1 50 ? 17.557 0.375 -11.159 1.00 0.00 58 LEU A O 4
ATOM 6084 N N . LYS A 1 51 ? 18.724 -1.438 -10.497 1.00 0.00 59 LYS A N 4
ATOM 6085 C CA . LYS A 1 51 ? 20.078 -0.870 -10.629 1.00 0.00 59 LYS A CA 4
ATOM 6086 C C . LYS A 1 51 ? 20.367 -0.315 -12.030 1.00 0.00 59 LYS A C 4
ATOM 6087 O O . LYS A 1 51 ? 21.006 0.727 -12.158 1.00 0.00 59 LYS A O 4
ATOM 6106 N N . THR A 1 52 ? 19.913 -1.003 -13.079 1.00 0.00 60 THR A N 4
ATOM 6107 C CA . THR A 1 52 ? 20.152 -0.607 -14.482 1.00 0.00 60 THR A CA 4
ATOM 6108 C C . THR A 1 52 ? 19.177 0.463 -14.990 1.00 0.00 60 THR A C 4
ATOM 6109 O O . THR A 1 52 ? 19.536 1.243 -15.874 1.00 0.00 60 THR A O 4
ATOM 6120 N N . ILE A 1 53 ? 17.966 0.551 -14.423 1.00 0.00 61 ILE A N 4
ATOM 6121 C CA . ILE A 1 53 ? 16.987 1.611 -14.717 1.00 0.00 61 ILE A CA 4
ATOM 6122 C C . ILE A 1 53 ? 17.315 2.923 -13.980 1.00 0.00 61 ILE A C 4
ATOM 6123 O O . ILE A 1 53 ? 17.159 3.997 -14.568 1.00 0.00 61 ILE A O 4
ATOM 6139 N N . ILE A 1 54 ? 17.781 2.867 -12.724 1.00 0.00 62 ILE A N 4
ATOM 6140 C CA . ILE A 1 54 ? 18.032 4.051 -11.885 1.00 0.00 62 ILE A CA 4
ATOM 6141 C C . ILE A 1 54 ? 19.196 3.836 -10.894 1.00 0.00 62 ILE A C 4
ATOM 6142 O O . ILE A 1 54 ? 19.381 2.756 -10.332 1.00 0.00 62 ILE A O 4
ATOM 6158 N N . TYR A 1 55 ? 19.969 4.902 -10.657 1.00 0.00 63 TYR A N 4
ATOM 6159 C CA . TYR A 1 55 ? 21.278 4.881 -9.973 1.00 0.00 63 TYR A CA 4
ATOM 6160 C C . TYR A 1 55 ? 21.300 5.778 -8.712 1.00 0.00 63 TYR A C 4
ATOM 6161 O O . TYR A 1 55 ? 22.337 6.326 -8.333 1.00 0.00 63 TYR A O 4
ATOM 6179 N N . LYS A 1 56 ? 20.140 5.942 -8.054 1.00 0.00 64 LYS A N 4
ATOM 6180 C CA . LYS A 1 56 ? 19.869 6.840 -6.901 1.00 0.00 64 LYS A CA 4
ATOM 6181 C C . LYS A 1 56 ? 20.554 6.468 -5.560 1.00 0.00 64 LYS A C 4
ATOM 6182 O O . LYS A 1 56 ? 20.036 6.784 -4.485 1.00 0.00 64 LYS A O 4
ATOM 6201 N N . LYS A 1 57 ? 21.696 5.771 -5.608 1.00 0.00 65 LYS A N 4
ATOM 6202 C CA . LYS A 1 57 ? 22.501 5.338 -4.445 1.00 0.00 65 LYS A CA 4
ATOM 6203 C C . LYS A 1 57 ? 22.988 6.524 -3.588 1.00 0.00 65 LYS A C 4
ATOM 6204 O O . LYS A 1 57 ? 23.133 7.646 -4.081 1.00 0.00 65 LYS A O 4
ATOM 6223 N N . GLY A 1 58 ? 23.285 6.256 -2.313 1.00 0.00 66 GLY A N 4
ATOM 6224 C CA . GLY A 1 58 ? 23.841 7.243 -1.370 1.00 0.00 66 GLY A CA 4
ATOM 6225 C C . GLY A 1 58 ? 23.832 6.803 0.102 1.00 0.00 66 GLY A C 4
ATOM 6226 O O . GLY A 1 58 ? 24.759 7.134 0.847 1.00 0.00 66 GLY A O 4
ATOM 6230 N N . THR A 1 59 ? 22.830 6.010 0.506 1.00 0.00 67 THR A N 4
ATOM 6231 C CA . THR A 1 59 ? 22.650 5.492 1.881 1.00 0.00 67 THR A CA 4
ATOM 6232 C C . THR A 1 59 ? 22.145 4.043 1.841 1.00 0.00 67 THR A C 4
ATOM 6233 O O . THR A 1 59 ? 21.413 3.657 0.925 1.00 0.00 67 THR A O 4
ATOM 6244 N N . ASN A 1 60 ? 22.527 3.230 2.831 1.00 0.00 68 ASN A N 4
ATOM 6245 C CA . ASN A 1 60 ? 22.111 1.827 2.951 1.00 0.00 68 ASN A CA 4
ATOM 6246 C C . ASN A 1 60 ? 20.581 1.689 3.135 1.00 0.00 68 ASN A C 4
ATOM 6247 O O . ASN A 1 60 ? 19.992 2.336 4.006 1.00 0.00 68 ASN A O 4
ATOM 6258 N N . GLN A 1 61 ? 19.952 0.826 2.330 1.00 0.00 69 GLN A N 4
ATOM 6259 C CA . GLN A 1 61 ? 18.522 0.488 2.390 1.00 0.00 69 GLN A CA 4
ATOM 6260 C C . GLN A 1 61 ? 18.284 -0.909 1.778 1.00 0.00 69 GLN A C 4
ATOM 6261 O O . GLN A 1 61 ? 19.038 -1.350 0.905 1.00 0.00 69 GLN A O 4
ATOM 6275 N N . ASP A 1 62 ? 17.230 -1.606 2.211 1.00 0.00 70 ASP A N 4
ATOM 6276 C CA . ASP A 1 62 ? 16.775 -2.865 1.601 1.00 0.00 70 ASP A CA 4
ATOM 6277 C C . ASP A 1 62 ? 16.409 -2.710 0.106 1.00 0.00 70 ASP A C 4
ATOM 6278 O O . ASP A 1 62 ? 15.819 -1.707 -0.308 1.00 0.00 70 ASP A O 4
ATOM 6287 N N . SER A 1 63 ? 16.770 -3.712 -0.705 1.00 0.00 71 SER A N 4
ATOM 6288 C CA . SER A 1 63 ? 16.563 -3.735 -2.165 1.00 0.00 71 SER A CA 4
ATOM 6289 C C . SER A 1 63 ? 16.606 -5.182 -2.689 1.00 0.00 71 SER A C 4
ATOM 6290 O O . SER A 1 63 ? 17.548 -5.614 -3.359 1.00 0.00 71 SER A O 4
ATOM 6298 N N . SER A 1 64 ? 15.615 -5.974 -2.269 1.00 0.00 72 SER A N 4
ATOM 6299 C CA . SER A 1 64 ? 15.506 -7.425 -2.497 1.00 0.00 72 SER A CA 4
ATOM 6300 C C . SER A 1 64 ? 14.056 -7.923 -2.334 1.00 0.00 72 SER A C 4
ATOM 6301 O O . SER A 1 64 ? 13.191 -7.193 -1.835 1.00 0.00 72 SER A O 4
ATOM 6309 N N . ILE A 1 65 ? 13.788 -9.172 -2.738 1.00 0.00 73 ILE A N 4
ATOM 6310 C CA . ILE A 1 65 ? 12.494 -9.871 -2.580 1.00 0.00 73 ILE A CA 4
ATOM 6311 C C . ILE A 1 65 ? 12.684 -11.330 -2.107 1.00 0.00 73 ILE A C 4
ATOM 6312 O O . ILE A 1 65 ? 13.806 -11.845 -2.072 1.00 0.00 73 ILE A O 4
ATOM 6328 N N . ASN A 1 66 ? 11.578 -11.986 -1.724 1.00 0.00 74 ASN A N 4
ATOM 6329 C CA . ASN A 1 66 ? 11.522 -13.383 -1.256 1.00 0.00 74 ASN A CA 4
ATOM 6330 C C . ASN A 1 66 ? 12.147 -14.396 -2.242 1.00 0.00 74 ASN A C 4
ATOM 6331 O O . ASN A 1 66 ? 12.931 -15.258 -1.781 1.00 0.00 74 ASN A O 4
ATOM 6343 N N . LYS B 1 13 ? 16.899 -25.647 -28.533 1.00 0.00 21 LYS B N 4
ATOM 6344 C CA . LYS B 1 13 ? 17.658 -25.247 -27.304 1.00 0.00 21 LYS B CA 4
ATOM 6345 C C . LYS B 1 13 ? 16.779 -25.396 -26.046 1.00 0.00 21 LYS B C 4
ATOM 6346 O O . LYS B 1 13 ? 15.575 -25.149 -26.114 1.00 0.00 21 LYS B O 4
ATOM 6365 N N . ARG B 1 14 ? 17.353 -25.797 -24.897 1.00 0.00 22 ARG B N 4
ATOM 6366 C CA . ARG B 1 14 ? 16.650 -25.826 -23.588 1.00 0.00 22 ARG B CA 4
ATOM 6367 C C . ARG B 1 14 ? 16.193 -24.419 -23.162 1.00 0.00 22 ARG B C 4
ATOM 6368 O O . ARG B 1 14 ? 16.857 -23.427 -23.464 1.00 0.00 22 ARG B O 4
ATOM 6389 N N . ASN B 1 15 ? 15.093 -24.354 -22.409 1.00 0.00 23 ASN B N 4
ATOM 6390 C CA . ASN B 1 15 ? 14.426 -23.121 -21.984 1.00 0.00 23 ASN B CA 4
ATOM 6391 C C . ASN B 1 15 ? 14.216 -23.114 -20.461 1.00 0.00 23 ASN B C 4
ATOM 6392 O O . ASN B 1 15 ? 13.881 -24.132 -19.851 1.00 0.00 23 ASN B O 4
ATOM 6403 N N . PHE B 1 16 ? 14.410 -21.939 -19.870 1.00 0.00 24 PHE B N 4
ATOM 6404 C CA . PHE B 1 16 ? 14.437 -21.677 -18.429 1.00 0.00 24 PHE B CA 4
ATOM 6405 C C . PHE B 1 16 ? 13.632 -20.408 -18.122 1.00 0.00 24 PHE B C 4
ATOM 6406 O O . PHE B 1 16 ? 13.920 -19.350 -18.674 1.00 0.00 24 PHE B O 4
ATOM 6423 N N . SER B 1 17 ? 12.608 -20.494 -17.275 1.00 0.00 25 SER B N 4
ATOM 6424 C CA . SER B 1 17 ? 11.713 -19.361 -16.982 1.00 0.00 25 SER B CA 4
ATOM 6425 C C . SER B 1 17 ? 12.133 -18.599 -15.717 1.00 0.00 25 SER B C 4
ATOM 6426 O O . SER B 1 17 ? 12.788 -19.143 -14.821 1.00 0.00 25 SER B O 4
ATOM 6434 N N . VAL B 1 18 ? 11.773 -17.312 -15.665 1.00 0.00 26 VAL B N 4
ATOM 6435 C CA . VAL B 1 18 ? 12.084 -16.354 -14.597 1.00 0.00 26 VAL B CA 4
ATOM 6436 C C . VAL B 1 18 ? 10.807 -15.583 -14.243 1.00 0.00 26 VAL B C 4
ATOM 6437 O O . VAL B 1 18 ? 10.139 -15.037 -15.126 1.00 0.00 26 VAL B O 4
ATOM 6450 N N . THR B 1 19 ? 10.483 -15.522 -12.946 1.00 0.00 27 THR B N 4
ATOM 6451 C CA . THR B 1 19 ? 9.270 -14.870 -12.417 1.00 0.00 27 THR B CA 4
ATOM 6452 C C . THR B 1 19 ? 9.563 -14.106 -11.120 1.00 0.00 27 THR B C 4
ATOM 6453 O O . THR B 1 19 ? 10.355 -14.554 -10.288 1.00 0.00 27 THR B O 4
ATOM 6464 N N . PHE B 1 20 ? 8.949 -12.930 -10.954 1.00 0.00 28 PHE B N 4
ATOM 6465 C CA . PHE B 1 20 ? 9.108 -12.052 -9.781 1.00 0.00 28 PHE B CA 4
ATOM 6466 C C . PHE B 1 20 ? 7.987 -10.995 -9.693 1.00 0.00 28 PHE B C 4
ATOM 6467 O O . PHE B 1 20 ? 7.084 -10.944 -10.533 1.00 0.00 28 PHE B O 4
ATOM 6484 N N . TYR B 1 21 ? 8.060 -10.135 -8.674 1.00 0.00 29 TYR B N 4
ATOM 6485 C CA . TYR B 1 21 ? 7.093 -9.072 -8.391 1.00 0.00 29 TYR B CA 4
ATOM 6486 C C . TYR B 1 21 ? 7.766 -7.701 -8.238 1.00 0.00 29 TYR B C 4
ATOM 6487 O O . TYR B 1 21 ? 8.936 -7.593 -7.864 1.00 0.00 29 TYR B O 4
ATOM 6505 N N . LEU B 1 22 ? 6.989 -6.654 -8.515 1.00 0.00 30 LEU B N 4
ATOM 6506 C CA . LEU B 1 22 ? 7.368 -5.242 -8.514 1.00 0.00 30 LEU B CA 4
ATOM 6507 C C . LEU B 1 22 ? 6.313 -4.391 -7.796 1.00 0.00 30 LEU B C 4
ATOM 6508 O O . LEU B 1 22 ? 5.185 -4.820 -7.524 1.00 0.00 30 LEU B O 4
ATOM 6524 N N . SER B 1 23 ? 6.701 -3.153 -7.521 1.00 0.00 31 SER B N 4
ATOM 6525 C CA . SER B 1 23 ? 5.822 -2.069 -7.073 1.00 0.00 31 SER B CA 4
ATOM 6526 C C . SER B 1 23 ? 5.050 -1.452 -8.249 1.00 0.00 31 SER B C 4
ATOM 6527 O O . SER B 1 23 ? 5.467 -1.542 -9.410 1.00 0.00 31 SER B O 4
ATOM 6535 N N . LYS B 1 24 ? 3.932 -0.783 -7.938 1.00 0.00 32 LYS B N 4
ATOM 6536 C CA . LYS B 1 24 ? 3.056 -0.119 -8.920 1.00 0.00 32 LYS B CA 4
ATOM 6537 C C . LYS B 1 24 ? 3.820 0.898 -9.773 1.00 0.00 32 LYS B C 4
ATOM 6538 O O . LYS B 1 24 ? 3.673 0.919 -10.991 1.00 0.00 32 LYS B O 4
ATOM 6557 N N . GLU B 1 25 ? 4.660 1.715 -9.132 1.00 0.00 33 GLU B N 4
ATOM 6558 C CA . GLU B 1 25 ? 5.405 2.798 -9.789 1.00 0.00 33 GLU B CA 4
ATOM 6559 C C . GLU B 1 25 ? 6.525 2.274 -10.703 1.00 0.00 33 GLU B C 4
ATOM 6560 O O . GLU B 1 25 ? 6.637 2.708 -11.848 1.00 0.00 33 GLU B O 4
ATOM 6572 N N . GLU B 1 26 ? 7.343 1.320 -10.238 1.00 0.00 34 GLU B N 4
ATOM 6573 C CA . GLU B 1 26 ? 8.428 0.777 -11.070 1.00 0.00 34 GLU B CA 4
ATOM 6574 C C . GLU B 1 26 ? 7.885 -0.064 -12.241 1.00 0.00 34 GLU B C 4
ATOM 6575 O O . GLU B 1 26 ? 8.409 0.033 -13.354 1.00 0.00 34 GLU B O 4
ATOM 6587 N N . HIS B 1 27 ? 6.793 -0.823 -12.039 1.00 0.00 35 HIS B N 4
ATOM 6588 C CA . HIS B 1 27 ? 6.113 -1.501 -13.150 1.00 0.00 35 HIS B CA 4
ATOM 6589 C C . HIS B 1 27 ? 5.481 -0.504 -14.136 1.00 0.00 35 HIS B C 4
ATOM 6590 O O . HIS B 1 27 ? 5.650 -0.670 -15.339 1.00 0.00 35 HIS B O 4
ATOM 6604 N N . ASP B 1 28 ? 4.841 0.575 -13.665 1.00 0.00 36 ASP B N 4
ATOM 6605 C CA . ASP B 1 28 ? 4.321 1.654 -14.523 1.00 0.00 36 ASP B CA 4
ATOM 6606 C C . ASP B 1 28 ? 5.414 2.305 -15.393 1.00 0.00 36 ASP B C 4
ATOM 6607 O O . ASP B 1 28 ? 5.206 2.484 -16.596 1.00 0.00 36 ASP B O 4
ATOM 6616 N N . VAL B 1 29 ? 6.592 2.597 -14.826 1.00 0.00 37 VAL B N 4
ATOM 6617 C CA . VAL B 1 29 ? 7.756 3.094 -15.583 1.00 0.00 37 VAL B CA 4
ATOM 6618 C C . VAL B 1 29 ? 8.200 2.080 -16.642 1.00 0.00 37 VAL B C 4
ATOM 6619 O O . VAL B 1 29 ? 8.309 2.440 -17.816 1.00 0.00 37 VAL B O 4
ATOM 6632 N N . LEU B 1 30 ? 8.399 0.807 -16.273 1.00 0.00 38 LEU B N 4
ATOM 6633 C CA . LEU B 1 30 ? 8.760 -0.240 -17.238 1.00 0.00 38 LEU B CA 4
ATOM 6634 C C . LEU B 1 30 ? 7.702 -0.398 -18.342 1.00 0.00 38 LEU B C 4
ATOM 6635 O O . LEU B 1 30 ? 8.063 -0.486 -19.511 1.00 0.00 38 LEU B O 4
ATOM 6651 N N . ARG B 1 31 ? 6.406 -0.375 -18.008 1.00 0.00 39 ARG B N 4
ATOM 6652 C CA . ARG B 1 31 ? 5.297 -0.470 -18.971 1.00 0.00 39 ARG B CA 4
ATOM 6653 C C . ARG B 1 31 ? 5.228 0.729 -19.915 1.00 0.00 39 ARG B C 4
ATOM 6654 O O . ARG B 1 31 ? 4.944 0.533 -21.090 1.00 0.00 39 ARG B O 4
ATOM 6675 N N . ARG B 1 32 ? 5.516 1.952 -19.453 1.00 0.00 40 ARG B N 4
ATOM 6676 C CA . ARG B 1 32 ? 5.609 3.149 -20.316 1.00 0.00 40 ARG B CA 4
ATOM 6677 C C . ARG B 1 32 ? 6.777 3.039 -21.307 1.00 0.00 40 ARG B C 4
ATOM 6678 O O . ARG B 1 32 ? 6.583 3.179 -22.517 1.00 0.00 40 ARG B O 4
ATOM 6699 N N . LEU B 1 33 ? 7.975 2.731 -20.802 1.00 0.00 41 LEU B N 4
ATOM 6700 C CA . LEU B 1 33 ? 9.174 2.544 -21.631 1.00 0.00 41 LEU B CA 4
ATOM 6701 C C . LEU B 1 33 ? 9.040 1.346 -22.595 1.00 0.00 41 LEU B C 4
ATOM 6702 O O . LEU B 1 33 ? 9.556 1.405 -23.712 1.00 0.00 41 LEU B O 4
ATOM 6718 N N . ALA B 1 34 ? 8.301 0.301 -22.205 1.00 0.00 42 ALA B N 4
ATOM 6719 C CA . ALA B 1 34 ? 7.889 -0.782 -23.089 1.00 0.00 42 ALA B CA 4
ATOM 6720 C C . ALA B 1 34 ? 6.926 -0.282 -24.182 1.00 0.00 42 ALA B C 4
ATOM 6721 O O . ALA B 1 34 ? 7.247 -0.364 -25.363 1.00 0.00 42 ALA B O 4
ATOM 6728 N N . ASP B 1 35 ? 5.775 0.291 -23.813 1.00 0.00 43 ASP B N 4
ATOM 6729 C CA . ASP B 1 35 ? 4.744 0.799 -24.735 1.00 0.00 43 ASP B CA 4
ATOM 6730 C C . ASP B 1 35 ? 5.258 1.827 -25.764 1.00 0.00 43 ASP B C 4
ATOM 6731 O O . ASP B 1 35 ? 4.709 1.924 -26.865 1.00 0.00 43 ASP B O 4
ATOM 6740 N N . GLU B 1 36 ? 6.345 2.543 -25.457 1.00 0.00 44 GLU B N 4
ATOM 6741 C CA . GLU B 1 36 ? 7.078 3.384 -26.416 1.00 0.00 44 GLU B CA 4
ATOM 6742 C C . GLU B 1 36 ? 7.534 2.655 -27.711 1.00 0.00 44 GLU B C 4
ATOM 6743 O O . GLU B 1 36 ? 7.680 3.306 -28.750 1.00 0.00 44 GLU B O 4
ATOM 6755 N N . GLU B 1 37 ? 7.731 1.326 -27.694 1.00 0.00 45 GLU B N 4
ATOM 6756 C CA . GLU B 1 37 ? 8.235 0.555 -28.854 1.00 0.00 45 GLU B CA 4
ATOM 6757 C C . GLU B 1 37 ? 7.844 -0.944 -28.917 1.00 0.00 45 GLU B C 4
ATOM 6758 O O . GLU B 1 37 ? 7.693 -1.487 -30.014 1.00 0.00 45 GLU B O 4
ATOM 6770 N N . VAL B 1 38 ? 7.663 -1.614 -27.773 1.00 0.00 46 VAL B N 4
ATOM 6771 C CA . VAL B 1 38 ? 7.363 -3.050 -27.606 1.00 0.00 46 VAL B CA 4
ATOM 6772 C C . VAL B 1 38 ? 6.433 -3.213 -26.394 1.00 0.00 46 VAL B C 4
ATOM 6773 O O . VAL B 1 38 ? 6.881 -3.442 -25.274 1.00 0.00 46 VAL B O 4
ATOM 6786 N N . GLU B 1 39 ? 5.123 -3.039 -26.598 1.00 0.00 47 GLU B N 4
ATOM 6787 C CA . GLU B 1 39 ? 4.106 -2.998 -25.524 1.00 0.00 47 GLU B CA 4
ATOM 6788 C C . GLU B 1 39 ? 4.014 -4.248 -24.622 1.00 0.00 47 GLU B C 4
ATOM 6789 O O . GLU B 1 39 ? 3.477 -4.168 -23.516 1.00 0.00 47 GLU B O 4
ATOM 6801 N N . SER B 1 40 ? 4.546 -5.396 -25.061 1.00 0.00 48 SER B N 4
ATOM 6802 C CA . SER B 1 40 ? 4.724 -6.604 -24.241 1.00 0.00 48 SER B CA 4
ATOM 6803 C C . SER B 1 40 ? 5.786 -6.380 -23.151 1.00 0.00 48 SER B C 4
ATOM 6804 O O . SER B 1 40 ? 6.981 -6.575 -23.381 1.00 0.00 48 SER B O 4
ATOM 6812 N N . VAL B 1 41 ? 5.362 -5.933 -21.960 1.00 0.00 49 VAL B N 4
ATOM 6813 C CA . VAL B 1 41 ? 6.249 -5.518 -20.849 1.00 0.00 49 VAL B CA 4
ATOM 6814 C C . VAL B 1 41 ? 7.247 -6.611 -20.459 1.00 0.00 49 VAL B C 4
ATOM 6815 O O . VAL B 1 41 ? 8.428 -6.333 -20.269 1.00 0.00 49 VAL B O 4
ATOM 6828 N N . ASN B 1 42 ? 6.808 -7.869 -20.388 1.00 0.00 50 ASN B N 4
ATOM 6829 C CA . ASN B 1 42 ? 7.682 -9.002 -20.084 1.00 0.00 50 ASN B CA 4
ATOM 6830 C C . ASN B 1 42 ? 8.733 -9.266 -21.182 1.00 0.00 50 ASN B C 4
ATOM 6831 O O . ASN B 1 42 ? 9.892 -9.520 -20.858 1.00 0.00 50 ASN B O 4
ATOM 6842 N N . SER B 1 43 ? 8.374 -9.139 -22.467 1.00 0.00 51 SER B N 4
ATOM 6843 C CA . SER B 1 43 ? 9.334 -9.234 -23.582 1.00 0.00 51 SER B CA 4
ATOM 6844 C C . SER B 1 43 ? 10.325 -8.061 -23.581 1.00 0.00 51 SER B C 4
ATOM 6845 O O . SER B 1 43 ? 11.531 -8.257 -23.731 1.00 0.00 51 SER B O 4
ATOM 6853 N N . PHE B 1 44 ? 9.842 -6.844 -23.305 1.00 0.00 52 PHE B N 4
ATOM 6854 C CA . PHE B 1 44 ? 10.675 -5.660 -23.086 1.00 0.00 52 PHE B CA 4
ATOM 6855 C C . PHE B 1 44 ? 11.681 -5.858 -21.937 1.00 0.00 52 PHE B C 4
ATOM 6856 O O . PHE B 1 44 ? 12.863 -5.569 -22.113 1.00 0.00 52 PHE B O 4
ATOM 6873 N N . VAL B 1 45 ? 11.262 -6.408 -20.790 1.00 0.00 53 VAL B N 4
ATOM 6874 C CA . VAL B 1 45 ? 12.174 -6.729 -19.673 1.00 0.00 53 VAL B CA 4
ATOM 6875 C C . VAL B 1 45 ? 13.192 -7.811 -20.067 1.00 0.00 53 VAL B C 4
ATOM 6876 O O . VAL B 1 45 ? 14.384 -7.626 -19.826 1.00 0.00 53 VAL B O 4
ATOM 6889 N N . LYS B 1 46 ? 12.774 -8.890 -20.747 1.00 0.00 54 LYS B N 4
ATOM 6890 C CA . LYS B 1 46 ? 13.679 -9.923 -21.300 1.00 0.00 54 LYS B CA 4
ATOM 6891 C C . LYS B 1 46 ? 14.771 -9.288 -22.182 1.00 0.00 54 LYS B C 4
ATOM 6892 O O . LYS B 1 46 ? 15.960 -9.526 -21.969 1.00 0.00 54 LYS B O 4
ATOM 6911 N N . ARG B 1 47 ? 14.373 -8.417 -23.120 1.00 0.00 55 ARG B N 4
ATOM 6912 C CA . ARG B 1 47 ? 15.262 -7.633 -24.004 1.00 0.00 55 ARG B CA 4
ATOM 6913 C C . ARG B 1 47 ? 16.195 -6.695 -23.226 1.00 0.00 55 ARG B C 4
ATOM 6914 O O . ARG B 1 47 ? 17.393 -6.691 -23.490 1.00 0.00 55 ARG B O 4
ATOM 6935 N N . HIS B 1 48 ? 15.675 -5.954 -22.245 1.00 0.00 56 HIS B N 4
ATOM 6936 C CA . HIS B 1 48 ? 16.442 -5.058 -21.362 1.00 0.00 56 HIS B CA 4
ATOM 6937 C C . HIS B 1 48 ? 17.580 -5.780 -20.644 1.00 0.00 56 HIS B C 4
ATOM 6938 O O . HIS B 1 48 ? 18.726 -5.326 -20.675 1.00 0.00 56 HIS B O 4
ATOM 6952 N N . ILE B 1 49 ? 17.284 -6.939 -20.054 1.00 0.00 57 ILE B N 4
ATOM 6953 C CA . ILE B 1 49 ? 18.280 -7.766 -19.364 1.00 0.00 57 ILE B CA 4
ATOM 6954 C C . ILE B 1 49 ? 19.312 -8.288 -20.366 1.00 0.00 57 ILE B C 4
ATOM 6955 O O . ILE B 1 49 ? 20.505 -8.073 -20.165 1.00 0.00 57 ILE B O 4
ATOM 6971 N N . LEU B 1 50 ? 18.864 -8.896 -21.472 1.00 0.00 58 LEU B N 4
ATOM 6972 C CA . LEU B 1 50 ? 19.731 -9.430 -22.519 1.00 0.00 58 LEU B CA 4
ATOM 6973 C C . LEU B 1 50 ? 20.722 -8.371 -23.027 1.00 0.00 58 LEU B C 4
ATOM 6974 O O . LEU B 1 50 ? 21.929 -8.577 -22.917 1.00 0.00 58 LEU B O 4
ATOM 6990 N N . LYS B 1 51 ? 20.224 -7.231 -23.527 1.00 0.00 59 LYS B N 4
ATOM 6991 C CA . LYS B 1 51 ? 21.044 -6.178 -24.157 1.00 0.00 59 LYS B CA 4
ATOM 6992 C C . LYS B 1 51 ? 22.020 -5.502 -23.187 1.00 0.00 59 LYS B C 4
ATOM 6993 O O . LYS B 1 51 ? 23.080 -5.043 -23.614 1.00 0.00 59 LYS B O 4
ATOM 7012 N N . THR B 1 52 ? 21.692 -5.457 -21.893 1.00 0.00 60 THR B N 4
ATOM 7013 C CA . THR B 1 52 ? 22.599 -4.935 -20.853 1.00 0.00 60 THR B CA 4
ATOM 7014 C C . THR B 1 52 ? 23.691 -5.951 -20.484 1.00 0.00 60 THR B C 4
ATOM 7015 O O . THR B 1 52 ? 24.850 -5.570 -20.302 1.00 0.00 60 THR B O 4
ATOM 7026 N N . ILE B 1 53 ? 23.350 -7.243 -20.398 1.00 0.00 61 ILE B N 4
ATOM 7027 C CA . ILE B 1 53 ? 24.287 -8.327 -20.051 1.00 0.00 61 ILE B CA 4
ATOM 7028 C C . ILE B 1 53 ? 25.270 -8.636 -21.199 1.00 0.00 61 ILE B C 4
ATOM 7029 O O . ILE B 1 53 ? 26.456 -8.859 -20.935 1.00 0.00 61 ILE B O 4
ATOM 7045 N N . ILE B 1 54 ? 24.816 -8.635 -22.459 1.00 0.00 62 ILE B N 4
ATOM 7046 C CA . ILE B 1 54 ? 25.616 -9.003 -23.643 1.00 0.00 62 ILE B CA 4
ATOM 7047 C C . ILE B 1 54 ? 25.055 -8.371 -24.936 1.00 0.00 62 ILE B C 4
ATOM 7048 O O . ILE B 1 54 ? 23.857 -8.113 -25.048 1.00 0.00 62 ILE B O 4
ATOM 7064 N N . TYR B 1 55 ? 25.917 -8.148 -25.936 1.00 0.00 63 TYR B N 4
ATOM 7065 C CA . TYR B 1 55 ? 25.535 -7.503 -27.210 1.00 0.00 63 TYR B CA 4
ATOM 7066 C C . TYR B 1 55 ? 25.968 -8.267 -28.481 1.00 0.00 63 TYR B C 4
ATOM 7067 O O . TYR B 1 55 ? 25.425 -8.023 -29.561 1.00 0.00 63 TYR B O 4
ATOM 7085 N N . LYS B 1 56 ? 26.904 -9.225 -28.361 1.00 0.00 64 LYS B N 4
ATOM 7086 C CA . LYS B 1 56 ? 27.486 -10.020 -29.469 1.00 0.00 64 LYS B CA 4
ATOM 7087 C C . LYS B 1 56 ? 27.584 -11.513 -29.097 1.00 0.00 64 LYS B C 4
ATOM 7088 O O . LYS B 1 56 ? 28.651 -12.126 -29.180 1.00 0.00 64 LYS B O 4
ATOM 7107 N N . LYS B 1 57 ? 26.471 -12.069 -28.595 1.00 0.00 65 LYS B N 4
ATOM 7108 C CA . LYS B 1 57 ? 26.345 -13.459 -28.100 1.00 0.00 65 LYS B CA 4
ATOM 7109 C C . LYS B 1 57 ? 26.765 -14.533 -29.123 1.00 0.00 65 LYS B C 4
ATOM 7110 O O . LYS B 1 57 ? 26.716 -14.312 -30.334 1.00 0.00 65 LYS B O 4
ATOM 7129 N N . GLY B 1 58 ? 27.104 -15.723 -28.618 1.00 0.00 66 GLY B N 4
ATOM 7130 C CA . GLY B 1 58 ? 27.508 -16.890 -29.422 1.00 0.00 66 GLY B CA 4
ATOM 7131 C C . GLY B 1 58 ? 26.384 -17.902 -29.704 1.00 0.00 66 GLY B C 4
ATOM 7132 O O . GLY B 1 58 ? 26.578 -18.822 -30.502 1.00 0.00 66 GLY B O 4
ATOM 7136 N N . THR B 1 59 ? 25.216 -17.751 -29.070 1.00 0.00 67 THR B N 4
ATOM 7137 C CA . THR B 1 59 ? 24.042 -18.632 -29.233 1.00 0.00 67 THR B CA 4
ATOM 7138 C C . THR B 1 59 ? 23.532 -18.652 -30.685 1.00 0.00 67 THR B C 4
ATOM 7139 O O . THR B 1 59 ? 23.517 -17.623 -31.366 1.00 0.00 67 THR B O 4
ATOM 7150 N N . ASN B 1 60 ? 23.088 -19.822 -31.154 1.00 0.00 68 ASN B N 4
ATOM 7151 C CA . ASN B 1 60 ? 22.515 -20.021 -32.496 1.00 0.00 68 ASN B CA 4
ATOM 7152 C C . ASN B 1 60 ? 21.092 -19.427 -32.640 1.00 0.00 68 ASN B C 4
ATOM 7153 O O . ASN B 1 60 ? 20.476 -18.993 -31.660 1.00 0.00 68 ASN B O 4
ATOM 7164 N N . GLN B 1 61 ? 20.555 -19.446 -33.865 1.00 0.00 69 GLN B N 4
ATOM 7165 C CA . GLN B 1 61 ? 19.190 -19.011 -34.207 1.00 0.00 69 GLN B CA 4
ATOM 7166 C C . GLN B 1 61 ? 18.535 -19.914 -35.277 1.00 0.00 69 GLN B C 4
ATOM 7167 O O . GLN B 1 61 ? 19.113 -20.913 -35.712 1.00 0.00 69 GLN B O 4
ATOM 7181 N N . ASP B 1 62 ? 17.346 -19.520 -35.743 1.00 0.00 70 ASP B N 4
ATOM 7182 C CA . ASP B 1 62 ? 16.615 -20.123 -36.868 1.00 0.00 70 ASP B CA 4
ATOM 7183 C C . ASP B 1 62 ? 16.264 -19.061 -37.933 1.00 0.00 70 ASP B C 4
ATOM 7184 O O . ASP B 1 62 ? 16.491 -17.861 -37.738 1.00 0.00 70 ASP B O 4
ATOM 7193 N N . SER B 1 63 ? 15.704 -19.496 -39.067 1.00 0.00 71 SER B N 4
ATOM 7194 C CA . SER B 1 63 ? 15.258 -18.639 -40.185 1.00 0.00 71 SER B CA 4
ATOM 7195 C C . SER B 1 63 ? 13.928 -17.896 -39.946 1.00 0.00 71 SER B C 4
ATOM 7196 O O . SER B 1 63 ? 13.435 -17.192 -40.833 1.00 0.00 71 SER B O 4
ATOM 7204 N N . SER B 1 64 ? 13.342 -18.049 -38.756 1.00 0.00 72 SER B N 4
ATOM 7205 C CA . SER B 1 64 ? 12.067 -17.453 -38.322 1.00 0.00 72 SER B CA 4
ATOM 7206 C C . SER B 1 64 ? 12.044 -15.913 -38.371 1.00 0.00 72 SER B C 4
ATOM 7207 O O . SER B 1 64 ? 13.087 -15.253 -38.306 1.00 0.00 72 SER B O 4
ATOM 7215 N N . ILE B 1 65 ? 10.835 -15.336 -38.421 1.00 0.00 73 ILE B N 4
ATOM 7216 C CA . ILE B 1 65 ? 10.576 -13.886 -38.478 1.00 0.00 73 ILE B CA 4
ATOM 7217 C C . ILE B 1 65 ? 9.481 -13.522 -37.456 1.00 0.00 73 ILE B C 4
ATOM 7218 O O . ILE B 1 65 ? 8.484 -14.241 -37.327 1.00 0.00 73 ILE B O 4
ATOM 7234 N N . ASN B 1 66 ? 9.675 -12.416 -36.723 1.00 0.00 74 ASN B N 4
ATOM 7235 C CA . ASN B 1 66 ? 8.731 -11.877 -35.728 1.00 0.00 74 ASN B CA 4
ATOM 7236 C C . ASN B 1 66 ? 7.330 -11.577 -36.310 1.00 0.00 74 ASN B C 4
ATOM 7237 O O . ASN B 1 66 ? 7.234 -10.895 -37.357 1.00 0.00 74 ASN B O 4
ATOM 7249 N N . LYS A 1 13 ? -3.383 -2.313 -3.301 1.00 0.00 21 LYS A N 5
ATOM 7250 C CA . LYS A 1 13 ? -2.020 -2.812 -2.925 1.00 0.00 21 LYS A CA 5
ATOM 7251 C C . LYS A 1 13 ? -1.006 -2.534 -4.057 1.00 0.00 21 LYS A C 5
ATOM 7252 O O . LYS A 1 13 ? -1.406 -2.408 -5.215 1.00 0.00 21 LYS A O 5
ATOM 7271 N N . ARG A 1 14 ? 0.300 -2.410 -3.746 1.00 0.00 22 ARG A N 5
ATOM 7272 C CA . ARG A 1 14 ? 1.326 -1.822 -4.652 1.00 0.00 22 ARG A CA 5
ATOM 7273 C C . ARG A 1 14 ? 2.313 -2.797 -5.312 1.00 0.00 22 ARG A C 5
ATOM 7274 O O . ARG A 1 14 ? 3.185 -2.353 -6.055 1.00 0.00 22 ARG A O 5
ATOM 7295 N N . ASN A 1 15 ? 2.175 -4.103 -5.076 1.00 0.00 23 ASN A N 5
ATOM 7296 C CA . ASN A 1 15 ? 2.927 -5.147 -5.777 1.00 0.00 23 ASN A CA 5
ATOM 7297 C C . ASN A 1 15 ? 2.388 -5.340 -7.207 1.00 0.00 23 ASN A C 5
ATOM 7298 O O . ASN A 1 15 ? 1.186 -5.496 -7.433 1.00 0.00 23 ASN A O 5
ATOM 7309 N N . PHE A 1 16 ? 3.311 -5.303 -8.165 1.00 0.00 24 PHE A N 5
ATOM 7310 C CA . PHE A 1 16 ? 3.077 -5.419 -9.609 1.00 0.00 24 PHE A CA 5
ATOM 7311 C C . PHE A 1 16 ? 4.090 -6.397 -10.221 1.00 0.00 24 PHE A C 5
ATOM 7312 O O . PHE A 1 16 ? 5.298 -6.157 -10.200 1.00 0.00 24 PHE A O 5
ATOM 7329 N N . SER A 1 17 ? 3.612 -7.558 -10.673 1.00 0.00 25 SER A N 5
ATOM 7330 C CA . SER A 1 17 ? 4.469 -8.701 -11.016 1.00 0.00 25 SER A CA 5
ATOM 7331 C C . SER A 1 17 ? 5.096 -8.609 -12.416 1.00 0.00 25 SER A C 5
ATOM 7332 O O . SER A 1 17 ? 4.582 -7.937 -13.316 1.00 0.00 25 SER A O 5
ATOM 7340 N N . VAL A 1 18 ? 6.221 -9.305 -12.608 1.00 0.00 26 VAL A N 5
ATOM 7341 C CA . VAL A 1 18 ? 6.988 -9.364 -13.863 1.00 0.00 26 VAL A CA 5
ATOM 7342 C C . VAL A 1 18 ? 7.452 -10.805 -14.088 1.00 0.00 26 VAL A C 5
ATOM 7343 O O . VAL A 1 18 ? 8.040 -11.422 -13.198 1.00 0.00 26 VAL A O 5
ATOM 7356 N N . THR A 1 19 ? 7.189 -11.350 -15.278 1.00 0.00 27 THR A N 5
ATOM 7357 C CA . THR A 1 19 ? 7.500 -12.744 -15.636 1.00 0.00 27 THR A CA 5
ATOM 7358 C C . THR A 1 19 ? 7.958 -12.833 -17.094 1.00 0.00 27 THR A C 5
ATOM 7359 O O . THR A 1 19 ? 7.427 -12.124 -17.948 1.00 0.00 27 THR A O 5
ATOM 7370 N N . PHE A 1 20 ? 8.955 -13.678 -17.386 1.00 0.00 28 PHE A N 5
ATOM 7371 C CA . PHE A 1 20 ? 9.448 -13.969 -18.746 1.00 0.00 28 PHE A CA 5
ATOM 7372 C C . PHE A 1 20 ? 10.324 -15.240 -18.780 1.00 0.00 28 PHE A C 5
ATOM 7373 O O . PHE A 1 20 ? 10.499 -15.925 -17.769 1.00 0.00 28 PHE A O 5
ATOM 7390 N N . TYR A 1 21 ? 10.888 -15.545 -19.952 1.00 0.00 29 TYR A N 5
ATOM 7391 C CA . TYR A 1 21 ? 11.773 -16.688 -20.205 1.00 0.00 29 TYR A CA 5
ATOM 7392 C C . TYR A 1 21 ? 13.151 -16.247 -20.726 1.00 0.00 29 TYR A C 5
ATOM 7393 O O . TYR A 1 21 ? 13.294 -15.160 -21.277 1.00 0.00 29 TYR A O 5
ATOM 7411 N N . LEU A 1 22 ? 14.150 -17.119 -20.573 1.00 0.00 30 LEU A N 5
ATOM 7412 C CA . LEU A 1 22 ? 15.537 -16.970 -21.031 1.00 0.00 30 LEU A CA 5
ATOM 7413 C C . LEU A 1 22 ? 16.053 -18.296 -21.611 1.00 0.00 30 LEU A C 5
ATOM 7414 O O . LEU A 1 22 ? 15.387 -19.335 -21.516 1.00 0.00 30 LEU A O 5
ATOM 7430 N N . SER A 1 23 ? 17.241 -18.271 -22.209 1.00 0.00 31 SER A N 5
ATOM 7431 C CA . SER A 1 23 ? 17.935 -19.487 -22.680 1.00 0.00 31 SER A CA 5
ATOM 7432 C C . SER A 1 23 ? 18.625 -20.255 -21.540 1.00 0.00 31 SER A C 5
ATOM 7433 O O . SER A 1 23 ? 18.797 -19.733 -20.435 1.00 0.00 31 SER A O 5
ATOM 7441 N N . LYS A 1 24 ? 19.037 -21.504 -21.808 1.00 0.00 32 LYS A N 5
ATOM 7442 C CA . LYS A 1 24 ? 19.717 -22.370 -20.824 1.00 0.00 32 LYS A CA 5
ATOM 7443 C C . LYS A 1 24 ? 21.040 -21.762 -20.345 1.00 0.00 32 LYS A C 5
ATOM 7444 O O . LYS A 1 24 ? 21.265 -21.596 -19.147 1.00 0.00 32 LYS A O 5
ATOM 7463 N N . GLU A 1 25 ? 21.900 -21.388 -21.295 1.00 0.00 33 GLU A N 5
ATOM 7464 C CA . GLU A 1 25 ? 23.215 -20.792 -21.018 1.00 0.00 33 GLU A CA 5
ATOM 7465 C C . GLU A 1 25 ? 23.091 -19.361 -20.476 1.00 0.00 33 GLU A C 5
ATOM 7466 O O . GLU A 1 25 ? 23.842 -18.966 -19.588 1.00 0.00 33 GLU A O 5
ATOM 7478 N N . GLU A 1 26 ? 22.113 -18.593 -20.960 1.00 0.00 34 GLU A N 5
ATOM 7479 C CA . GLU A 1 26 ? 21.799 -17.250 -20.465 1.00 0.00 34 GLU A CA 5
ATOM 7480 C C . GLU A 1 26 ? 21.402 -17.261 -18.981 1.00 0.00 34 GLU A C 5
ATOM 7481 O O . GLU A 1 26 ? 21.964 -16.513 -18.178 1.00 0.00 34 GLU A O 5
ATOM 7493 N N . HIS A 1 27 ? 20.470 -18.138 -18.597 1.00 0.00 35 HIS A N 5
ATOM 7494 C CA . HIS A 1 27 ? 20.051 -18.288 -17.203 1.00 0.00 35 HIS A CA 5
ATOM 7495 C C . HIS A 1 27 ? 21.167 -18.877 -16.327 1.00 0.00 35 HIS A C 5
ATOM 7496 O O . HIS A 1 27 ? 21.347 -18.420 -15.204 1.00 0.00 35 HIS A O 5
ATOM 7510 N N . ASP A 1 28 ? 21.981 -19.810 -16.839 1.00 0.00 36 ASP A N 5
ATOM 7511 C CA . ASP A 1 28 ? 23.174 -20.307 -16.135 1.00 0.00 36 ASP A CA 5
ATOM 7512 C C . ASP A 1 28 ? 24.229 -19.209 -15.864 1.00 0.00 36 ASP A C 5
ATOM 7513 O O . ASP A 1 28 ? 24.768 -19.131 -14.758 1.00 0.00 36 ASP A O 5
ATOM 7522 N N . VAL A 1 29 ? 24.484 -18.314 -16.829 1.00 0.00 37 VAL A N 5
ATOM 7523 C CA . VAL A 1 29 ? 25.332 -17.123 -16.626 1.00 0.00 37 VAL A CA 5
ATOM 7524 C C . VAL A 1 29 ? 24.730 -16.202 -15.562 1.00 0.00 37 VAL A C 5
ATOM 7525 O O . VAL A 1 29 ? 25.436 -15.822 -14.625 1.00 0.00 37 VAL A O 5
ATOM 7538 N N . LEU A 1 30 ? 23.428 -15.893 -15.631 1.00 0.00 38 LEU A N 5
ATOM 7539 C CA . LEU A 1 30 ? 22.765 -15.136 -14.563 1.00 0.00 38 LEU A CA 5
ATOM 7540 C C . LEU A 1 30 ? 22.836 -15.857 -13.208 1.00 0.00 38 LEU A C 5
ATOM 7541 O O . LEU A 1 30 ? 23.020 -15.188 -12.197 1.00 0.00 38 LEU A O 5
ATOM 7557 N N . ARG A 1 31 ? 22.764 -17.194 -13.157 1.00 0.00 39 ARG A N 5
ATOM 7558 C CA . ARG A 1 31 ? 22.940 -17.977 -11.923 1.00 0.00 39 ARG A CA 5
ATOM 7559 C C . ARG A 1 31 ? 24.352 -17.868 -11.352 1.00 0.00 39 ARG A C 5
ATOM 7560 O O . ARG A 1 31 ? 24.467 -17.745 -10.140 1.00 0.00 39 ARG A O 5
ATOM 7581 N N . ARG A 1 32 ? 25.414 -17.826 -12.165 1.00 0.00 40 ARG A N 5
ATOM 7582 C CA . ARG A 1 32 ? 26.783 -17.534 -11.685 1.00 0.00 40 ARG A CA 5
ATOM 7583 C C . ARG A 1 32 ? 26.890 -16.117 -11.098 1.00 0.00 40 ARG A C 5
ATOM 7584 O O . ARG A 1 32 ? 27.328 -15.936 -9.958 1.00 0.00 40 ARG A O 5
ATOM 7605 N N . LEU A 1 33 ? 26.424 -15.121 -11.859 1.00 0.00 41 LEU A N 5
ATOM 7606 C CA . LEU A 1 33 ? 26.378 -13.711 -11.443 1.00 0.00 41 LEU A CA 5
ATOM 7607 C C . LEU A 1 33 ? 25.556 -13.508 -10.152 1.00 0.00 41 LEU A C 5
ATOM 7608 O O . LEU A 1 33 ? 25.944 -12.715 -9.295 1.00 0.00 41 LEU A O 5
ATOM 7624 N N . ALA A 1 34 ? 24.463 -14.256 -9.991 1.00 0.00 42 ALA A N 5
ATOM 7625 C CA . ALA A 1 34 ? 23.658 -14.309 -8.778 1.00 0.00 42 ALA A CA 5
ATOM 7626 C C . ALA A 1 34 ? 24.397 -15.015 -7.622 1.00 0.00 42 ALA A C 5
ATOM 7627 O O . ALA A 1 34 ? 24.549 -14.434 -6.551 1.00 0.00 42 ALA A O 5
ATOM 7634 N N . ASP A 1 35 ? 24.906 -16.234 -7.831 1.00 0.00 43 ASP A N 5
ATOM 7635 C CA . ASP A 1 35 ? 25.639 -17.051 -6.847 1.00 0.00 43 ASP A CA 5
ATOM 7636 C C . ASP A 1 35 ? 26.898 -16.370 -6.275 1.00 0.00 43 ASP A C 5
ATOM 7637 O O . ASP A 1 35 ? 27.321 -16.694 -5.162 1.00 0.00 43 ASP A O 5
ATOM 7646 N N . GLU A 1 36 ? 27.450 -15.372 -6.976 1.00 0.00 44 GLU A N 5
ATOM 7647 C CA . GLU A 1 36 ? 28.415 -14.411 -6.412 1.00 0.00 44 GLU A CA 5
ATOM 7648 C C . GLU A 1 36 ? 27.990 -13.787 -5.054 1.00 0.00 44 GLU A C 5
ATOM 7649 O O . GLU A 1 36 ? 28.855 -13.419 -4.255 1.00 0.00 44 GLU A O 5
ATOM 7661 N N . GLU A 1 37 ? 26.684 -13.691 -4.752 1.00 0.00 45 GLU A N 5
ATOM 7662 C CA . GLU A 1 37 ? 26.164 -13.105 -3.500 1.00 0.00 45 GLU A CA 5
ATOM 7663 C C . GLU A 1 37 ? 24.786 -13.626 -3.018 1.00 0.00 45 GLU A C 5
ATOM 7664 O O . GLU A 1 37 ? 24.596 -13.793 -1.811 1.00 0.00 45 GLU A O 5
ATOM 7676 N N . VAL A 1 38 ? 23.837 -13.893 -3.925 1.00 0.00 46 VAL A N 5
ATOM 7677 C CA . VAL A 1 38 ? 22.435 -14.287 -3.672 1.00 0.00 46 VAL A CA 5
ATOM 7678 C C . VAL A 1 38 ? 21.956 -15.145 -4.853 1.00 0.00 46 VAL A C 5
ATOM 7679 O O . VAL A 1 38 ? 21.527 -14.617 -5.876 1.00 0.00 46 VAL A O 5
ATOM 7692 N N . GLU A 1 39 ? 22.091 -16.471 -4.752 1.00 0.00 47 GLU A N 5
ATOM 7693 C CA . GLU A 1 39 ? 21.969 -17.411 -5.889 1.00 0.00 47 GLU A CA 5
ATOM 7694 C C . GLU A 1 39 ? 20.611 -17.466 -6.625 1.00 0.00 47 GLU A C 5
ATOM 7695 O O . GLU A 1 39 ? 20.544 -17.992 -7.739 1.00 0.00 47 GLU A O 5
ATOM 7707 N N . SER A 1 40 ? 19.530 -16.967 -6.022 1.00 0.00 48 SER A N 5
ATOM 7708 C CA . SER A 1 40 ? 18.183 -16.932 -6.608 1.00 0.00 48 SER A CA 5
ATOM 7709 C C . SER A 1 40 ? 18.086 -15.925 -7.767 1.00 0.00 48 SER A C 5
ATOM 7710 O O . SER A 1 40 ? 17.978 -14.715 -7.562 1.00 0.00 48 SER A O 5
ATOM 7718 N N . VAL A 1 41 ? 18.128 -16.424 -9.013 1.00 0.00 49 VAL A N 5
ATOM 7719 C CA . VAL A 1 41 ? 18.180 -15.603 -10.246 1.00 0.00 49 VAL A CA 5
ATOM 7720 C C . VAL A 1 41 ? 17.052 -14.574 -10.331 1.00 0.00 49 VAL A C 5
ATOM 7721 O O . VAL A 1 41 ? 17.299 -13.441 -10.726 1.00 0.00 49 VAL A O 5
ATOM 7734 N N . ASN A 1 42 ? 15.828 -14.913 -9.925 1.00 0.00 50 ASN A N 5
ATOM 7735 C CA . ASN A 1 42 ? 14.712 -13.960 -9.929 1.00 0.00 50 ASN A CA 5
ATOM 7736 C C . ASN A 1 42 ? 14.908 -12.788 -8.942 1.00 0.00 50 ASN A C 5
ATOM 7737 O O . ASN A 1 42 ? 14.658 -11.637 -9.303 1.00 0.00 50 ASN A O 5
ATOM 7748 N N . SER A 1 43 ? 15.427 -13.048 -7.736 1.00 0.00 51 SER A N 5
ATOM 7749 C CA . SER A 1 43 ? 15.803 -11.999 -6.774 1.00 0.00 51 SER A CA 5
ATOM 7750 C C . SER A 1 43 ? 16.988 -11.174 -7.283 1.00 0.00 51 SER A C 5
ATOM 7751 O O . SER A 1 43 ? 16.961 -9.947 -7.214 1.00 0.00 51 SER A O 5
ATOM 7759 N N . PHE A 1 44 ? 17.993 -11.822 -7.880 1.00 0.00 52 PHE A N 5
ATOM 7760 C CA . PHE A 1 44 ? 19.113 -11.144 -8.536 1.00 0.00 52 PHE A CA 5
ATOM 7761 C C . PHE A 1 44 ? 18.649 -10.211 -9.667 1.00 0.00 52 PHE A C 5
ATOM 7762 O O . PHE A 1 44 ? 19.059 -9.054 -9.699 1.00 0.00 52 PHE A O 5
ATOM 7779 N N . VAL A 1 45 ? 17.743 -10.658 -10.545 1.00 0.00 53 VAL A N 5
ATOM 7780 C CA . VAL A 1 45 ? 17.132 -9.826 -11.600 1.00 0.00 53 VAL A CA 5
ATOM 7781 C C . VAL A 1 45 ? 16.360 -8.643 -11.002 1.00 0.00 53 VAL A C 5
ATOM 7782 O O . VAL A 1 45 ? 16.554 -7.516 -11.452 1.00 0.00 53 VAL A O 5
ATOM 7795 N N . LYS A 1 46 ? 15.560 -8.846 -9.943 1.00 0.00 54 LYS A N 5
ATOM 7796 C CA . LYS A 1 46 ? 14.881 -7.743 -9.232 1.00 0.00 54 LYS A CA 5
ATOM 7797 C C . LYS A 1 46 ? 15.875 -6.690 -8.714 1.00 0.00 54 LYS A C 5
ATOM 7798 O O . LYS A 1 46 ? 15.700 -5.501 -8.973 1.00 0.00 54 LYS A O 5
ATOM 7817 N N . ARG A 1 47 ? 16.949 -7.120 -8.040 1.00 0.00 55 ARG A N 5
ATOM 7818 C CA . ARG A 1 47 ? 18.027 -6.245 -7.519 1.00 0.00 55 ARG A CA 5
ATOM 7819 C C . ARG A 1 47 ? 18.764 -5.512 -8.649 1.00 0.00 55 ARG A C 5
ATOM 7820 O O . ARG A 1 47 ? 18.921 -4.296 -8.601 1.00 0.00 55 ARG A O 5
ATOM 7841 N N . HIS A 1 48 ? 19.134 -6.236 -9.707 1.00 0.00 56 HIS A N 5
ATOM 7842 C CA . HIS A 1 48 ? 19.731 -5.712 -10.943 1.00 0.00 56 HIS A CA 5
ATOM 7843 C C . HIS A 1 48 ? 18.902 -4.580 -11.548 1.00 0.00 56 HIS A C 5
ATOM 7844 O O . HIS A 1 48 ? 19.433 -3.503 -11.803 1.00 0.00 56 HIS A O 5
ATOM 7858 N N . ILE A 1 49 ? 17.588 -4.767 -11.676 1.00 0.00 57 ILE A N 5
ATOM 7859 C CA . ILE A 1 49 ? 16.647 -3.736 -12.142 1.00 0.00 57 ILE A CA 5
ATOM 7860 C C . ILE A 1 49 ? 16.620 -2.541 -11.177 1.00 0.00 57 ILE A C 5
ATOM 7861 O O . ILE A 1 49 ? 16.858 -1.410 -11.608 1.00 0.00 57 ILE A O 5
ATOM 7877 N N . LEU A 1 50 ? 16.453 -2.787 -9.873 1.00 0.00 58 LEU A N 5
ATOM 7878 C CA . LEU A 1 50 ? 16.507 -1.770 -8.809 1.00 0.00 58 LEU A CA 5
ATOM 7879 C C . LEU A 1 50 ? 17.865 -1.035 -8.684 1.00 0.00 58 LEU A C 5
ATOM 7880 O O . LEU A 1 50 ? 17.932 -0.012 -7.998 1.00 0.00 58 LEU A O 5
ATOM 7896 N N . LYS A 1 51 ? 18.923 -1.528 -9.348 1.00 0.00 59 LYS A N 5
ATOM 7897 C CA . LYS A 1 51 ? 20.278 -0.941 -9.371 1.00 0.00 59 LYS A CA 5
ATOM 7898 C C . LYS A 1 51 ? 20.751 -0.486 -10.772 1.00 0.00 59 LYS A C 5
ATOM 7899 O O . LYS A 1 51 ? 21.870 0.013 -10.893 1.00 0.00 59 LYS A O 5
ATOM 7918 N N . THR A 1 52 ? 19.931 -0.618 -11.827 1.00 0.00 60 THR A N 5
ATOM 7919 C CA . THR A 1 52 ? 20.313 -0.216 -13.204 1.00 0.00 60 THR A CA 5
ATOM 7920 C C . THR A 1 52 ? 19.198 0.453 -14.024 1.00 0.00 60 THR A C 5
ATOM 7921 O O . THR A 1 52 ? 19.471 1.391 -14.774 1.00 0.00 60 THR A O 5
ATOM 7932 N N . ILE A 1 53 ? 17.932 0.047 -13.849 1.00 0.00 61 ILE A N 5
ATOM 7933 C CA . ILE A 1 53 ? 16.756 0.759 -14.396 1.00 0.00 61 ILE A CA 5
ATOM 7934 C C . ILE A 1 53 ? 16.442 2.024 -13.571 1.00 0.00 61 ILE A C 5
ATOM 7935 O O . ILE A 1 53 ? 15.876 2.991 -14.085 1.00 0.00 61 ILE A O 5
ATOM 7951 N N . ILE A 1 54 ? 16.869 2.026 -12.305 1.00 0.00 62 ILE A N 5
ATOM 7952 C CA . ILE A 1 54 ? 16.793 3.122 -11.335 1.00 0.00 62 ILE A CA 5
ATOM 7953 C C . ILE A 1 54 ? 18.036 3.058 -10.422 1.00 0.00 62 ILE A C 5
ATOM 7954 O O . ILE A 1 54 ? 18.684 2.014 -10.321 1.00 0.00 62 ILE A O 5
ATOM 7970 N N . TYR A 1 55 ? 18.391 4.175 -9.780 1.00 0.00 63 TYR A N 5
ATOM 7971 C CA . TYR A 1 55 ? 19.573 4.301 -8.913 1.00 0.00 63 TYR A CA 5
ATOM 7972 C C . TYR A 1 55 ? 19.292 5.281 -7.754 1.00 0.00 63 TYR A C 5
ATOM 7973 O O . TYR A 1 55 ? 19.894 6.354 -7.641 1.00 0.00 63 TYR A O 5
ATOM 7991 N N . LYS A 1 56 ? 18.289 4.938 -6.931 1.00 0.00 64 LYS A N 5
ATOM 7992 C CA . LYS A 1 56 ? 17.650 5.827 -5.936 1.00 0.00 64 LYS A CA 5
ATOM 7993 C C . LYS A 1 56 ? 17.507 5.148 -4.559 1.00 0.00 64 LYS A C 5
ATOM 7994 O O . LYS A 1 56 ? 16.434 5.127 -3.952 1.00 0.00 64 LYS A O 5
ATOM 8013 N N . LYS A 1 57 ? 18.605 4.532 -4.099 1.00 0.00 65 LYS A N 5
ATOM 8014 C CA . LYS A 1 57 ? 18.749 3.898 -2.768 1.00 0.00 65 LYS A CA 5
ATOM 8015 C C . LYS A 1 57 ? 18.484 4.864 -1.597 1.00 0.00 65 LYS A C 5
ATOM 8016 O O . LYS A 1 57 ? 18.493 6.085 -1.768 1.00 0.00 65 LYS A O 5
ATOM 8035 N N . GLY A 1 58 ? 18.289 4.309 -0.395 1.00 0.00 66 GLY A N 5
ATOM 8036 C CA . GLY A 1 58 ? 18.126 5.088 0.847 1.00 0.00 66 GLY A CA 5
ATOM 8037 C C . GLY A 1 58 ? 17.412 4.374 2.005 1.00 0.00 66 GLY A C 5
ATOM 8038 O O . GLY A 1 58 ? 17.478 4.849 3.142 1.00 0.00 66 GLY A O 5
ATOM 8042 N N . THR A 1 59 ? 16.733 3.248 1.749 1.00 0.00 67 THR A N 5
ATOM 8043 C CA . THR A 1 59 ? 15.973 2.476 2.756 1.00 0.00 67 THR A CA 5
ATOM 8044 C C . THR A 1 59 ? 15.971 0.964 2.458 1.00 0.00 67 THR A C 5
ATOM 8045 O O . THR A 1 59 ? 16.507 0.518 1.438 1.00 0.00 67 THR A O 5
ATOM 8056 N N . ASN A 1 60 ? 15.377 0.165 3.350 1.00 0.00 68 ASN A N 5
ATOM 8057 C CA . ASN A 1 60 ? 15.287 -1.298 3.284 1.00 0.00 68 ASN A CA 5
ATOM 8058 C C . ASN A 1 60 ? 13.931 -1.792 3.841 1.00 0.00 68 ASN A C 5
ATOM 8059 O O . ASN A 1 60 ? 13.289 -1.111 4.646 1.00 0.00 68 ASN A O 5
ATOM 8070 N N . GLN A 1 61 ? 13.493 -2.980 3.417 1.00 0.00 69 GLN A N 5
ATOM 8071 C CA . GLN A 1 61 ? 12.241 -3.609 3.858 1.00 0.00 69 GLN A CA 5
ATOM 8072 C C . GLN A 1 61 ? 12.328 -4.113 5.315 1.00 0.00 69 GLN A C 5
ATOM 8073 O O . GLN A 1 61 ? 13.414 -4.346 5.853 1.00 0.00 69 GLN A O 5
ATOM 8087 N N . ASP A 1 62 ? 11.170 -4.373 5.931 1.00 0.00 70 ASP A N 5
ATOM 8088 C CA . ASP A 1 62 ? 11.055 -5.061 7.233 1.00 0.00 70 ASP A CA 5
ATOM 8089 C C . ASP A 1 62 ? 11.333 -6.583 7.157 1.00 0.00 70 ASP A C 5
ATOM 8090 O O . ASP A 1 62 ? 11.371 -7.266 8.184 1.00 0.00 70 ASP A O 5
ATOM 8099 N N . SER A 1 63 ? 11.527 -7.119 5.947 1.00 0.00 71 SER A N 5
ATOM 8100 C CA . SER A 1 63 ? 11.798 -8.528 5.650 1.00 0.00 71 SER A CA 5
ATOM 8101 C C . SER A 1 63 ? 12.513 -8.639 4.294 1.00 0.00 71 SER A C 5
ATOM 8102 O O . SER A 1 63 ? 11.910 -8.456 3.230 1.00 0.00 71 SER A O 5
ATOM 8110 N N . SER A 1 64 ? 13.814 -8.921 4.353 1.00 0.00 72 SER A N 5
ATOM 8111 C CA . SER A 1 64 ? 14.717 -9.138 3.206 1.00 0.00 72 SER A CA 5
ATOM 8112 C C . SER A 1 64 ? 15.535 -10.429 3.383 1.00 0.00 72 SER A C 5
ATOM 8113 O O . SER A 1 64 ? 15.680 -10.936 4.501 1.00 0.00 72 SER A O 5
ATOM 8121 N N . ILE A 1 65 ? 16.082 -10.960 2.281 1.00 0.00 73 ILE A N 5
ATOM 8122 C CA . ILE A 1 65 ? 16.754 -12.276 2.224 1.00 0.00 73 ILE A CA 5
ATOM 8123 C C . ILE A 1 65 ? 18.074 -12.236 1.435 1.00 0.00 73 ILE A C 5
ATOM 8124 O O . ILE A 1 65 ? 18.288 -11.349 0.601 1.00 0.00 73 ILE A O 5
ATOM 8140 N N . ASN A 1 66 ? 18.937 -13.228 1.676 1.00 0.00 74 ASN A N 5
ATOM 8141 C CA . ASN A 1 66 ? 20.208 -13.484 0.977 1.00 0.00 74 ASN A CA 5
ATOM 8142 C C . ASN A 1 66 ? 20.546 -14.992 0.942 1.00 0.00 74 ASN A C 5
ATOM 8143 O O . ASN A 1 66 ? 20.111 -15.735 1.855 1.00 0.00 74 ASN A O 5
ATOM 8155 N N . LYS B 1 13 ? 10.613 -27.061 -27.924 1.00 0.00 21 LYS B N 5
ATOM 8156 C CA . LYS B 1 13 ? 11.693 -26.168 -27.393 1.00 0.00 21 LYS B CA 5
ATOM 8157 C C . LYS B 1 13 ? 11.765 -26.233 -25.855 1.00 0.00 21 LYS B C 5
ATOM 8158 O O . LYS B 1 13 ? 10.808 -26.665 -25.208 1.00 0.00 21 LYS B O 5
ATOM 8177 N N . ARG B 1 14 ? 12.883 -25.785 -25.257 1.00 0.00 22 ARG B N 5
ATOM 8178 C CA . ARG B 1 14 ? 13.066 -25.602 -23.796 1.00 0.00 22 ARG B CA 5
ATOM 8179 C C . ARG B 1 14 ? 13.589 -24.193 -23.483 1.00 0.00 22 ARG B C 5
ATOM 8180 O O . ARG B 1 14 ? 14.376 -23.634 -24.247 1.00 0.00 22 ARG B O 5
ATOM 8201 N N . ASN B 1 15 ? 13.176 -23.644 -22.340 1.00 0.00 23 ASN B N 5
ATOM 8202 C CA . ASN B 1 15 ? 13.573 -22.336 -21.815 1.00 0.00 23 ASN B CA 5
ATOM 8203 C C . ASN B 1 15 ? 13.615 -22.350 -20.275 1.00 0.00 23 ASN B C 5
ATOM 8204 O O . ASN B 1 15 ? 13.021 -23.208 -19.619 1.00 0.00 23 ASN B O 5
ATOM 8215 N N . PHE B 1 16 ? 14.318 -21.368 -19.711 1.00 0.00 24 PHE B N 5
ATOM 8216 C CA . PHE B 1 16 ? 14.553 -21.182 -18.274 1.00 0.00 24 PHE B CA 5
ATOM 8217 C C . PHE B 1 16 ? 13.840 -19.912 -17.799 1.00 0.00 24 PHE B C 5
ATOM 8218 O O . PHE B 1 16 ? 14.067 -18.833 -18.346 1.00 0.00 24 PHE B O 5
ATOM 8235 N N . SER B 1 17 ? 12.917 -20.035 -16.845 1.00 0.00 25 SER B N 5
ATOM 8236 C CA . SER B 1 17 ? 11.970 -18.960 -16.521 1.00 0.00 25 SER B CA 5
ATOM 8237 C C . SER B 1 17 ? 12.475 -18.006 -15.427 1.00 0.00 25 SER B C 5
ATOM 8238 O O . SER B 1 17 ? 13.365 -18.336 -14.635 1.00 0.00 25 SER B O 5
ATOM 8246 N N . VAL B 1 18 ? 11.903 -16.798 -15.388 1.00 0.00 26 VAL B N 5
ATOM 8247 C CA . VAL B 1 18 ? 12.244 -15.717 -14.447 1.00 0.00 26 VAL B CA 5
ATOM 8248 C C . VAL B 1 18 ? 10.942 -15.051 -13.979 1.00 0.00 26 VAL B C 5
ATOM 8249 O O . VAL B 1 18 ? 10.156 -14.598 -14.812 1.00 0.00 26 VAL B O 5
ATOM 8262 N N . THR B 1 19 ? 10.692 -15.001 -12.664 1.00 0.00 27 THR B N 5
ATOM 8263 C CA . THR B 1 19 ? 9.402 -14.568 -12.074 1.00 0.00 27 THR B CA 5
ATOM 8264 C C . THR B 1 19 ? 9.593 -13.784 -10.762 1.00 0.00 27 THR B C 5
ATOM 8265 O O . THR B 1 19 ? 10.121 -14.308 -9.780 1.00 0.00 27 THR B O 5
ATOM 8276 N N . PHE B 1 20 ? 9.206 -12.503 -10.734 1.00 0.00 28 PHE B N 5
ATOM 8277 C CA . PHE B 1 20 ? 9.444 -11.578 -9.607 1.00 0.00 28 PHE B CA 5
ATOM 8278 C C . PHE B 1 20 ? 8.408 -10.429 -9.546 1.00 0.00 28 PHE B C 5
ATOM 8279 O O . PHE B 1 20 ? 7.396 -10.448 -10.250 1.00 0.00 28 PHE B O 5
ATOM 8296 N N . TYR B 1 21 ? 8.659 -9.422 -8.700 1.00 0.00 29 TYR B N 5
ATOM 8297 C CA . TYR B 1 21 ? 7.782 -8.267 -8.462 1.00 0.00 29 TYR B CA 5
ATOM 8298 C C . TYR B 1 21 ? 8.533 -6.929 -8.501 1.00 0.00 29 TYR B C 5
ATOM 8299 O O . TYR B 1 21 ? 9.712 -6.857 -8.162 1.00 0.00 29 TYR B O 5
ATOM 8317 N N . LEU B 1 22 ? 7.802 -5.865 -8.845 1.00 0.00 30 LEU B N 5
ATOM 8318 C CA . LEU B 1 22 ? 8.195 -4.453 -8.770 1.00 0.00 30 LEU B CA 5
ATOM 8319 C C . LEU B 1 22 ? 7.057 -3.626 -8.135 1.00 0.00 30 LEU B C 5
ATOM 8320 O O . LEU B 1 22 ? 5.992 -4.152 -7.795 1.00 0.00 30 LEU B O 5
ATOM 8336 N N . SER B 1 23 ? 7.288 -2.325 -7.974 1.00 0.00 31 SER B N 5
ATOM 8337 C CA . SER B 1 23 ? 6.308 -1.369 -7.423 1.00 0.00 31 SER B CA 5
ATOM 8338 C C . SER B 1 23 ? 5.376 -0.808 -8.505 1.00 0.00 31 SER B C 5
ATOM 8339 O O . SER B 1 23 ? 5.768 -0.701 -9.666 1.00 0.00 31 SER B O 5
ATOM 8347 N N . LYS B 1 24 ? 4.157 -0.395 -8.129 1.00 0.00 32 LYS B N 5
ATOM 8348 C CA . LYS B 1 24 ? 3.108 0.117 -9.041 1.00 0.00 32 LYS B CA 5
ATOM 8349 C C . LYS B 1 24 ? 3.576 1.208 -10.010 1.00 0.00 32 LYS B C 5
ATOM 8350 O O . LYS B 1 24 ? 3.390 1.076 -11.216 1.00 0.00 32 LYS B O 5
ATOM 8369 N N . GLU B 1 25 ? 4.182 2.283 -9.499 1.00 0.00 33 GLU B N 5
ATOM 8370 C CA . GLU B 1 25 ? 4.613 3.427 -10.327 1.00 0.00 33 GLU B CA 5
ATOM 8371 C C . GLU B 1 25 ? 5.789 3.062 -11.252 1.00 0.00 33 GLU B C 5
ATOM 8372 O O . GLU B 1 25 ? 5.803 3.426 -12.427 1.00 0.00 33 GLU B O 5
ATOM 8384 N N . GLU B 1 26 ? 6.746 2.284 -10.742 1.00 0.00 34 GLU B N 5
ATOM 8385 C CA . GLU B 1 26 ? 7.848 1.708 -11.524 1.00 0.00 34 GLU B CA 5
ATOM 8386 C C . GLU B 1 26 ? 7.327 0.828 -12.670 1.00 0.00 34 GLU B C 5
ATOM 8387 O O . GLU B 1 26 ? 7.721 1.011 -13.823 1.00 0.00 34 GLU B O 5
ATOM 8399 N N . HIS B 1 27 ? 6.412 -0.097 -12.370 1.00 0.00 35 HIS B N 5
ATOM 8400 C CA . HIS B 1 27 ? 5.795 -0.976 -13.362 1.00 0.00 35 HIS B CA 5
ATOM 8401 C C . HIS B 1 27 ? 5.000 -0.195 -14.413 1.00 0.00 35 HIS B C 5
ATOM 8402 O O . HIS B 1 27 ? 5.166 -0.453 -15.601 1.00 0.00 35 HIS B O 5
ATOM 8416 N N . ASP B 1 28 ? 4.211 0.809 -14.011 1.00 0.00 36 ASP B N 5
ATOM 8417 C CA . ASP B 1 28 ? 3.501 1.707 -14.929 1.00 0.00 36 ASP B CA 5
ATOM 8418 C C . ASP B 1 28 ? 4.453 2.426 -15.901 1.00 0.00 36 ASP B C 5
ATOM 8419 O O . ASP B 1 28 ? 4.241 2.378 -17.115 1.00 0.00 36 ASP B O 5
ATOM 8428 N N . VAL B 1 29 ? 5.530 3.040 -15.397 1.00 0.00 37 VAL B N 5
ATOM 8429 C CA . VAL B 1 29 ? 6.548 3.702 -16.232 1.00 0.00 37 VAL B CA 5
ATOM 8430 C C . VAL B 1 29 ? 7.215 2.712 -17.194 1.00 0.00 37 VAL B C 5
ATOM 8431 O O . VAL B 1 29 ? 7.314 3.001 -18.387 1.00 0.00 37 VAL B O 5
ATOM 8444 N N . LEU B 1 30 ? 7.619 1.525 -16.725 1.00 0.00 38 LEU B N 5
ATOM 8445 C CA . LEU B 1 30 ? 8.205 0.485 -17.581 1.00 0.00 38 LEU B CA 5
ATOM 8446 C C . LEU B 1 30 ? 7.209 -0.056 -18.622 1.00 0.00 38 LEU B C 5
ATOM 8447 O O . LEU B 1 30 ? 7.598 -0.295 -19.763 1.00 0.00 38 LEU B O 5
ATOM 8463 N N . ARG B 1 31 ? 5.922 -0.193 -18.278 1.00 0.00 39 ARG B N 5
ATOM 8464 C CA . ARG B 1 31 ? 4.841 -0.588 -19.198 1.00 0.00 39 ARG B CA 5
ATOM 8465 C C . ARG B 1 31 ? 4.581 0.465 -20.277 1.00 0.00 39 ARG B C 5
ATOM 8466 O O . ARG B 1 31 ? 4.395 0.101 -21.433 1.00 0.00 39 ARG B O 5
ATOM 8487 N N . ARG B 1 32 ? 4.637 1.757 -19.942 1.00 0.00 40 ARG B N 5
ATOM 8488 C CA . ARG B 1 32 ? 4.587 2.871 -20.914 1.00 0.00 40 ARG B CA 5
ATOM 8489 C C . ARG B 1 32 ? 5.805 2.871 -21.848 1.00 0.00 40 ARG B C 5
ATOM 8490 O O . ARG B 1 32 ? 5.651 2.992 -23.065 1.00 0.00 40 ARG B O 5
ATOM 8511 N N . LEU B 1 33 ? 7.005 2.648 -21.302 1.00 0.00 41 LEU B N 5
ATOM 8512 C CA . LEU B 1 33 ? 8.239 2.491 -22.085 1.00 0.00 41 LEU B CA 5
ATOM 8513 C C . LEU B 1 33 ? 8.169 1.269 -23.028 1.00 0.00 41 LEU B C 5
ATOM 8514 O O . LEU B 1 33 ? 8.555 1.365 -24.192 1.00 0.00 41 LEU B O 5
ATOM 8530 N N . ALA B 1 34 ? 7.605 0.147 -22.566 1.00 0.00 42 ALA B N 5
ATOM 8531 C CA . ALA B 1 34 ? 7.315 -1.014 -23.405 1.00 0.00 42 ALA B CA 5
ATOM 8532 C C . ALA B 1 34 ? 6.288 -0.690 -24.503 1.00 0.00 42 ALA B C 5
ATOM 8533 O O . ALA B 1 34 ? 6.535 -0.979 -25.670 1.00 0.00 42 ALA B O 5
ATOM 8540 N N . ASP B 1 35 ? 5.159 -0.061 -24.169 1.00 0.00 43 ASP B N 5
ATOM 8541 C CA . ASP B 1 35 ? 4.118 0.343 -25.125 1.00 0.00 43 ASP B CA 5
ATOM 8542 C C . ASP B 1 35 ? 4.640 1.267 -26.243 1.00 0.00 43 ASP B C 5
ATOM 8543 O O . ASP B 1 35 ? 4.181 1.180 -27.384 1.00 0.00 43 ASP B O 5
ATOM 8552 N N . GLU B 1 36 ? 5.633 2.111 -25.944 1.00 0.00 44 GLU B N 5
ATOM 8553 C CA . GLU B 1 36 ? 6.287 2.989 -26.924 1.00 0.00 44 GLU B CA 5
ATOM 8554 C C . GLU B 1 36 ? 7.026 2.250 -28.069 1.00 0.00 44 GLU B C 5
ATOM 8555 O O . GLU B 1 36 ? 7.134 2.807 -29.166 1.00 0.00 44 GLU B O 5
ATOM 8567 N N . GLU B 1 37 ? 7.521 1.015 -27.867 1.00 0.00 45 GLU B N 5
ATOM 8568 C CA . GLU B 1 37 ? 8.420 0.349 -28.842 1.00 0.00 45 GLU B CA 5
ATOM 8569 C C . GLU B 1 37 ? 8.392 -1.200 -28.921 1.00 0.00 45 GLU B C 5
ATOM 8570 O O . GLU B 1 37 ? 8.989 -1.763 -29.843 1.00 0.00 45 GLU B O 5
ATOM 8582 N N . VAL B 1 38 ? 7.694 -1.905 -28.020 1.00 0.00 46 VAL B N 5
ATOM 8583 C CA . VAL B 1 38 ? 7.627 -3.390 -27.952 1.00 0.00 46 VAL B CA 5
ATOM 8584 C C . VAL B 1 38 ? 6.204 -3.927 -27.690 1.00 0.00 46 VAL B C 5
ATOM 8585 O O . VAL B 1 38 ? 5.886 -5.040 -28.104 1.00 0.00 46 VAL B O 5
ATOM 8598 N N . GLU B 1 39 ? 5.330 -3.139 -27.049 1.00 0.00 47 GLU B N 5
ATOM 8599 C CA . GLU B 1 39 ? 3.903 -3.419 -26.767 1.00 0.00 47 GLU B CA 5
ATOM 8600 C C . GLU B 1 39 ? 3.607 -4.548 -25.750 1.00 0.00 47 GLU B C 5
ATOM 8601 O O . GLU B 1 39 ? 2.445 -4.749 -25.387 1.00 0.00 47 GLU B O 5
ATOM 8613 N N . SER B 1 40 ? 4.634 -5.229 -25.227 1.00 0.00 48 SER B N 5
ATOM 8614 C CA . SER B 1 40 ? 4.519 -6.339 -24.261 1.00 0.00 48 SER B CA 5
ATOM 8615 C C . SER B 1 40 ? 5.625 -6.278 -23.201 1.00 0.00 48 SER B C 5
ATOM 8616 O O . SER B 1 40 ? 6.813 -6.262 -23.526 1.00 0.00 48 SER B O 5
ATOM 8624 N N . VAL B 1 41 ? 5.246 -6.228 -21.916 1.00 0.00 49 VAL B N 5
ATOM 8625 C CA . VAL B 1 41 ? 6.188 -6.029 -20.790 1.00 0.00 49 VAL B CA 5
ATOM 8626 C C . VAL B 1 41 ? 7.173 -7.194 -20.648 1.00 0.00 49 VAL B C 5
ATOM 8627 O O . VAL B 1 41 ? 8.361 -6.963 -20.437 1.00 0.00 49 VAL B O 5
ATOM 8640 N N . ASN B 1 42 ? 6.715 -8.441 -20.802 1.00 0.00 50 ASN B N 5
ATOM 8641 C CA . ASN B 1 42 ? 7.564 -9.629 -20.644 1.00 0.00 50 ASN B CA 5
ATOM 8642 C C . ASN B 1 42 ? 8.745 -9.636 -21.635 1.00 0.00 50 ASN B C 5
ATOM 8643 O O . ASN B 1 42 ? 9.899 -9.780 -21.227 1.00 0.00 50 ASN B O 5
ATOM 8654 N N . SER B 1 43 ? 8.479 -9.416 -22.928 1.00 0.00 51 SER B N 5
ATOM 8655 C CA . SER B 1 43 ? 9.510 -9.359 -23.968 1.00 0.00 51 SER B CA 5
ATOM 8656 C C . SER B 1 43 ? 10.333 -8.069 -23.896 1.00 0.00 51 SER B C 5
ATOM 8657 O O . SER B 1 43 ? 11.540 -8.122 -24.120 1.00 0.00 51 SER B O 5
ATOM 8665 N N . PHE B 1 44 ? 9.739 -6.937 -23.494 1.00 0.00 52 PHE B N 5
ATOM 8666 C CA . PHE B 1 44 ? 10.475 -5.695 -23.225 1.00 0.00 52 PHE B CA 5
ATOM 8667 C C . PHE B 1 44 ? 11.540 -5.864 -22.128 1.00 0.00 52 PHE B C 5
ATOM 8668 O O . PHE B 1 44 ? 12.704 -5.530 -22.353 1.00 0.00 52 PHE B O 5
ATOM 8685 N N . VAL B 1 45 ? 11.183 -6.426 -20.964 1.00 0.00 53 VAL B N 5
ATOM 8686 C CA . VAL B 1 45 ? 12.158 -6.678 -19.886 1.00 0.00 53 VAL B CA 5
ATOM 8687 C C . VAL B 1 45 ? 13.160 -7.761 -20.301 1.00 0.00 53 VAL B C 5
ATOM 8688 O O . VAL B 1 45 ? 14.354 -7.553 -20.115 1.00 0.00 53 VAL B O 5
ATOM 8701 N N . LYS B 1 46 ? 12.743 -8.847 -20.970 1.00 0.00 54 LYS B N 5
ATOM 8702 C CA . LYS B 1 46 ? 13.674 -9.845 -21.545 1.00 0.00 54 LYS B CA 5
ATOM 8703 C C . LYS B 1 46 ? 14.742 -9.200 -22.446 1.00 0.00 54 LYS B C 5
ATOM 8704 O O . LYS B 1 46 ? 15.935 -9.432 -22.258 1.00 0.00 54 LYS B O 5
ATOM 8723 N N . ARG B 1 47 ? 14.316 -8.342 -23.383 1.00 0.00 55 ARG B N 5
ATOM 8724 C CA . ARG B 1 47 ? 15.171 -7.552 -24.293 1.00 0.00 55 ARG B CA 5
ATOM 8725 C C . ARG B 1 47 ? 16.115 -6.608 -23.542 1.00 0.00 55 ARG B C 5
ATOM 8726 O O . ARG B 1 47 ? 17.309 -6.601 -23.831 1.00 0.00 55 ARG B O 5
ATOM 8747 N N . HIS B 1 48 ? 15.611 -5.871 -22.546 1.00 0.00 56 HIS B N 5
ATOM 8748 C CA . HIS B 1 48 ? 16.425 -5.020 -21.661 1.00 0.00 56 HIS B CA 5
ATOM 8749 C C . HIS B 1 48 ? 17.528 -5.807 -20.948 1.00 0.00 56 HIS B C 5
ATOM 8750 O O . HIS B 1 48 ? 18.704 -5.447 -21.023 1.00 0.00 56 HIS B O 5
ATOM 8764 N N . ILE B 1 49 ? 17.151 -6.908 -20.297 1.00 0.00 57 ILE B N 5
ATOM 8765 C CA . ILE B 1 49 ? 18.045 -7.747 -19.492 1.00 0.00 57 ILE B CA 5
ATOM 8766 C C . ILE B 1 49 ? 19.106 -8.427 -20.364 1.00 0.00 57 ILE B C 5
ATOM 8767 O O . ILE B 1 49 ? 20.277 -8.409 -19.995 1.00 0.00 57 ILE B O 5
ATOM 8783 N N . LEU B 1 50 ? 18.738 -8.926 -21.552 1.00 0.00 58 LEU B N 5
ATOM 8784 C CA . LEU B 1 50 ? 19.690 -9.381 -22.564 1.00 0.00 58 LEU B CA 5
ATOM 8785 C C . LEU B 1 50 ? 20.682 -8.262 -22.923 1.00 0.00 58 LEU B C 5
ATOM 8786 O O . LEU B 1 50 ? 21.879 -8.409 -22.679 1.00 0.00 58 LEU B O 5
ATOM 8802 N N . LYS B 1 51 ? 20.188 -7.133 -23.457 1.00 0.00 59 LYS B N 5
ATOM 8803 C CA . LYS B 1 51 ? 21.020 -6.052 -24.011 1.00 0.00 59 LYS B CA 5
ATOM 8804 C C . LYS B 1 51 ? 22.002 -5.465 -22.989 1.00 0.00 59 LYS B C 5
ATOM 8805 O O . LYS B 1 51 ? 23.182 -5.304 -23.298 1.00 0.00 59 LYS B O 5
ATOM 8824 N N . THR B 1 52 ? 21.534 -5.162 -21.775 1.00 0.00 60 THR B N 5
ATOM 8825 C CA . THR B 1 52 ? 22.374 -4.539 -20.735 1.00 0.00 60 THR B CA 5
ATOM 8826 C C . THR B 1 52 ? 23.447 -5.489 -20.176 1.00 0.00 60 THR B C 5
ATOM 8827 O O . THR B 1 52 ? 24.548 -5.047 -19.836 1.00 0.00 60 THR B O 5
ATOM 8838 N N . ILE B 1 53 ? 23.174 -6.804 -20.128 1.00 0.00 61 ILE B N 5
ATOM 8839 C CA . ILE B 1 53 ? 24.158 -7.831 -19.743 1.00 0.00 61 ILE B CA 5
ATOM 8840 C C . ILE B 1 53 ? 25.163 -8.092 -20.881 1.00 0.00 61 ILE B C 5
ATOM 8841 O O . ILE B 1 53 ? 26.367 -8.170 -20.620 1.00 0.00 61 ILE B O 5
ATOM 8857 N N . ILE B 1 54 ? 24.697 -8.202 -22.132 1.00 0.00 62 ILE B N 5
ATOM 8858 C CA . ILE B 1 54 ? 25.535 -8.487 -23.307 1.00 0.00 62 ILE B CA 5
ATOM 8859 C C . ILE B 1 54 ? 24.927 -7.939 -24.614 1.00 0.00 62 ILE B C 5
ATOM 8860 O O . ILE B 1 54 ? 23.783 -8.214 -24.981 1.00 0.00 62 ILE B O 5
ATOM 8876 N N . TYR B 1 55 ? 25.735 -7.188 -25.366 1.00 0.00 63 TYR B N 5
ATOM 8877 C CA . TYR B 1 55 ? 25.359 -6.536 -26.631 1.00 0.00 63 TYR B CA 5
ATOM 8878 C C . TYR B 1 55 ? 25.451 -7.502 -27.835 1.00 0.00 63 TYR B C 5
ATOM 8879 O O . TYR B 1 55 ? 26.176 -7.258 -28.805 1.00 0.00 63 TYR B O 5
ATOM 8897 N N . LYS B 1 56 ? 24.730 -8.632 -27.752 1.00 0.00 64 LYS B N 5
ATOM 8898 C CA . LYS B 1 56 ? 24.779 -9.770 -28.695 1.00 0.00 64 LYS B CA 5
ATOM 8899 C C . LYS B 1 56 ? 23.366 -10.204 -29.132 1.00 0.00 64 LYS B C 5
ATOM 8900 O O . LYS B 1 56 ? 22.930 -11.335 -28.906 1.00 0.00 64 LYS B O 5
ATOM 8919 N N . LYS B 1 57 ? 22.628 -9.251 -29.716 1.00 0.00 65 LYS B N 5
ATOM 8920 C CA . LYS B 1 57 ? 21.311 -9.459 -30.360 1.00 0.00 65 LYS B CA 5
ATOM 8921 C C . LYS B 1 57 ? 21.357 -10.467 -31.528 1.00 0.00 65 LYS B C 5
ATOM 8922 O O . LYS B 1 57 ? 22.430 -10.783 -32.047 1.00 0.00 65 LYS B O 5
ATOM 8941 N N . GLY B 1 58 ? 20.182 -10.931 -31.965 1.00 0.00 66 GLY B N 5
ATOM 8942 C CA . GLY B 1 58 ? 20.007 -11.777 -33.161 1.00 0.00 66 GLY B CA 5
ATOM 8943 C C . GLY B 1 58 ? 19.615 -13.237 -32.882 1.00 0.00 66 GLY B C 5
ATOM 8944 O O . GLY B 1 58 ? 19.522 -14.036 -33.818 1.00 0.00 66 GLY B O 5
ATOM 8948 N N . THR B 1 59 ? 19.397 -13.607 -31.616 1.00 0.00 67 THR B N 5
ATOM 8949 C CA . THR B 1 59 ? 18.932 -14.944 -31.193 1.00 0.00 67 THR B CA 5
ATOM 8950 C C . THR B 1 59 ? 17.519 -15.277 -31.705 1.00 0.00 67 THR B C 5
ATOM 8951 O O . THR B 1 59 ? 16.711 -14.387 -31.993 1.00 0.00 67 THR B O 5
ATOM 8962 N N . ASN B 1 60 ? 17.207 -16.577 -31.821 1.00 0.00 68 ASN B N 5
ATOM 8963 C CA . ASN B 1 60 ? 15.870 -17.063 -32.198 1.00 0.00 68 ASN B CA 5
ATOM 8964 C C . ASN B 1 60 ? 14.798 -16.747 -31.124 1.00 0.00 68 ASN B C 5
ATOM 8965 O O . ASN B 1 60 ? 15.116 -16.539 -29.949 1.00 0.00 68 ASN B O 5
ATOM 8976 N N . GLN B 1 61 ? 13.524 -16.690 -31.534 1.00 0.00 69 GLN B N 5
ATOM 8977 C CA . GLN B 1 61 ? 12.429 -16.186 -30.687 1.00 0.00 69 GLN B CA 5
ATOM 8978 C C . GLN B 1 61 ? 12.048 -17.102 -29.506 1.00 0.00 69 GLN B C 5
ATOM 8979 O O . GLN B 1 61 ? 12.017 -18.331 -29.618 1.00 0.00 69 GLN B O 5
ATOM 8993 N N . ASP B 1 62 ? 11.683 -16.474 -28.387 1.00 0.00 70 ASP B N 5
ATOM 8994 C CA . ASP B 1 62 ? 11.015 -17.054 -27.212 1.00 0.00 70 ASP B CA 5
ATOM 8995 C C . ASP B 1 62 ? 10.348 -15.938 -26.376 1.00 0.00 70 ASP B C 5
ATOM 8996 O O . ASP B 1 62 ? 10.624 -14.752 -26.577 1.00 0.00 70 ASP B O 5
ATOM 9005 N N . SER B 1 63 ? 9.433 -16.301 -25.465 1.00 0.00 71 SER B N 5
ATOM 9006 C CA . SER B 1 63 ? 8.547 -15.366 -24.732 1.00 0.00 71 SER B CA 5
ATOM 9007 C C . SER B 1 63 ? 7.750 -14.405 -25.651 1.00 0.00 71 SER B C 5
ATOM 9008 O O . SER B 1 63 ? 7.343 -13.314 -25.250 1.00 0.00 71 SER B O 5
ATOM 9016 N N . SER B 1 64 ? 7.520 -14.798 -26.910 1.00 0.00 72 SER B N 5
ATOM 9017 C CA . SER B 1 64 ? 6.875 -13.989 -27.962 1.00 0.00 72 SER B CA 5
ATOM 9018 C C . SER B 1 64 ? 5.335 -13.942 -27.893 1.00 0.00 72 SER B C 5
ATOM 9019 O O . SER B 1 64 ? 4.692 -13.303 -28.731 1.00 0.00 72 SER B O 5
ATOM 9027 N N . ILE B 1 65 ? 4.733 -14.600 -26.896 1.00 0.00 73 ILE B N 5
ATOM 9028 C CA . ILE B 1 65 ? 3.280 -14.726 -26.688 1.00 0.00 73 ILE B CA 5
ATOM 9029 C C . ILE B 1 65 ? 2.942 -14.804 -25.183 1.00 0.00 73 ILE B C 5
ATOM 9030 O O . ILE B 1 65 ? 3.798 -15.157 -24.363 1.00 0.00 73 ILE B O 5
ATOM 9046 N N . ASN B 1 66 ? 1.693 -14.479 -24.821 1.00 0.00 74 ASN B N 5
ATOM 9047 C CA . ASN B 1 66 ? 1.152 -14.486 -23.451 1.00 0.00 74 ASN B CA 5
ATOM 9048 C C . ASN B 1 66 ? -0.261 -15.099 -23.406 1.00 0.00 74 ASN B C 5
ATOM 9049 O O . ASN B 1 66 ? -0.498 -15.984 -22.551 1.00 0.00 74 ASN B O 5
ATOM 9061 N N . LYS A 1 13 ? -1.653 -0.082 -1.169 1.00 0.00 21 LYS A N 6
ATOM 9062 C CA . LYS A 1 13 ? -0.347 -0.643 -1.637 1.00 0.00 21 LYS A CA 6
ATOM 9063 C C . LYS A 1 13 ? -0.566 -1.886 -2.520 1.00 0.00 21 LYS A C 6
ATOM 9064 O O . LYS A 1 13 ? -1.426 -2.713 -2.213 1.00 0.00 21 LYS A O 6
ATOM 9083 N N . ARG A 1 14 ? 0.200 -2.022 -3.615 1.00 0.00 22 ARG A N 6
ATOM 9084 C CA . ARG A 1 14 ? 0.155 -3.151 -4.579 1.00 0.00 22 ARG A CA 6
ATOM 9085 C C . ARG A 1 14 ? 1.564 -3.604 -4.993 1.00 0.00 22 ARG A C 6
ATOM 9086 O O . ARG A 1 14 ? 2.543 -2.885 -4.795 1.00 0.00 22 ARG A O 6
ATOM 9107 N N . ASN A 1 15 ? 1.646 -4.776 -5.628 1.00 0.00 23 ASN A N 6
ATOM 9108 C CA . ASN A 1 15 ? 2.855 -5.355 -6.222 1.00 0.00 23 ASN A CA 6
ATOM 9109 C C . ASN A 1 15 ? 2.534 -5.864 -7.638 1.00 0.00 23 ASN A C 6
ATOM 9110 O O . ASN A 1 15 ? 1.423 -6.324 -7.915 1.00 0.00 23 ASN A O 6
ATOM 9121 N N . PHE A 1 16 ? 3.513 -5.758 -8.535 1.00 0.00 24 PHE A N 6
ATOM 9122 C CA . PHE A 1 16 ? 3.351 -5.903 -9.985 1.00 0.00 24 PHE A CA 6
ATOM 9123 C C . PHE A 1 16 ? 4.423 -6.844 -10.546 1.00 0.00 24 PHE A C 6
ATOM 9124 O O . PHE A 1 16 ? 5.604 -6.504 -10.576 1.00 0.00 24 PHE A O 6
ATOM 9141 N N . SER A 1 17 ? 4.036 -8.068 -10.908 1.00 0.00 25 SER A N 6
ATOM 9142 C CA . SER A 1 17 ? 4.980 -9.136 -11.271 1.00 0.00 25 SER A CA 6
ATOM 9143 C C . SER A 1 17 ? 5.374 -9.125 -12.759 1.00 0.00 25 SER A C 6
ATOM 9144 O O . SER A 1 17 ? 4.693 -8.542 -13.610 1.00 0.00 25 SER A O 6
ATOM 9152 N N . VAL A 1 18 ? 6.505 -9.766 -13.061 1.00 0.00 26 VAL A N 6
ATOM 9153 C CA . VAL A 1 18 ? 7.156 -9.868 -14.373 1.00 0.00 26 VAL A CA 6
ATOM 9154 C C . VAL A 1 18 ? 7.622 -11.319 -14.575 1.00 0.00 26 VAL A C 6
ATOM 9155 O O . VAL A 1 18 ? 8.265 -11.895 -13.691 1.00 0.00 26 VAL A O 6
ATOM 9168 N N . THR A 1 19 ? 7.289 -11.922 -15.725 1.00 0.00 27 THR A N 6
ATOM 9169 C CA . THR A 1 19 ? 7.462 -13.367 -15.994 1.00 0.00 27 THR A CA 6
ATOM 9170 C C . THR A 1 19 ? 7.849 -13.645 -17.461 1.00 0.00 27 THR A C 6
ATOM 9171 O O . THR A 1 19 ? 7.108 -13.300 -18.381 1.00 0.00 27 THR A O 6
ATOM 9182 N N . PHE A 1 20 ? 9.021 -14.243 -17.713 1.00 0.00 28 PHE A N 6
ATOM 9183 C CA . PHE A 1 20 ? 9.544 -14.485 -19.076 1.00 0.00 28 PHE A CA 6
ATOM 9184 C C . PHE A 1 20 ? 10.498 -15.696 -19.177 1.00 0.00 28 PHE A C 6
ATOM 9185 O O . PHE A 1 20 ? 10.769 -16.388 -18.192 1.00 0.00 28 PHE A O 6
ATOM 9202 N N . TYR A 1 21 ? 11.018 -15.940 -20.387 1.00 0.00 29 TYR A N 6
ATOM 9203 C CA . TYR A 1 21 ? 11.888 -17.067 -20.746 1.00 0.00 29 TYR A CA 6
ATOM 9204 C C . TYR A 1 21 ? 13.232 -16.618 -21.344 1.00 0.00 29 TYR A C 6
ATOM 9205 O O . TYR A 1 21 ? 13.347 -15.550 -21.944 1.00 0.00 29 TYR A O 6
ATOM 9223 N N . LEU A 1 22 ? 14.239 -17.478 -21.190 1.00 0.00 30 LEU A N 6
ATOM 9224 C CA . LEU A 1 22 ? 15.647 -17.321 -21.563 1.00 0.00 30 LEU A CA 6
ATOM 9225 C C . LEU A 1 22 ? 16.211 -18.646 -22.111 1.00 0.00 30 LEU A C 6
ATOM 9226 O O . LEU A 1 22 ? 15.578 -19.705 -22.026 1.00 0.00 30 LEU A O 6
ATOM 9242 N N . SER A 1 23 ? 17.431 -18.581 -22.639 1.00 0.00 31 SER A N 6
ATOM 9243 C CA . SER A 1 23 ? 18.210 -19.757 -23.062 1.00 0.00 31 SER A CA 6
ATOM 9244 C C . SER A 1 23 ? 18.920 -20.433 -21.874 1.00 0.00 31 SER A C 6
ATOM 9245 O O . SER A 1 23 ? 19.106 -19.820 -20.822 1.00 0.00 31 SER A O 6
ATOM 9253 N N . LYS A 1 24 ? 19.339 -21.697 -22.030 1.00 0.00 32 LYS A N 6
ATOM 9254 C CA . LYS A 1 24 ? 19.981 -22.506 -20.973 1.00 0.00 32 LYS A CA 6
ATOM 9255 C C . LYS A 1 24 ? 21.293 -21.900 -20.466 1.00 0.00 32 LYS A C 6
ATOM 9256 O O . LYS A 1 24 ? 21.461 -21.727 -19.263 1.00 0.00 32 LYS A O 6
ATOM 9275 N N . GLU A 1 25 ? 22.217 -21.563 -21.368 1.00 0.00 33 GLU A N 6
ATOM 9276 C CA . GLU A 1 25 ? 23.525 -20.985 -21.003 1.00 0.00 33 GLU A CA 6
ATOM 9277 C C . GLU A 1 25 ? 23.375 -19.577 -20.398 1.00 0.00 33 GLU A C 6
ATOM 9278 O O . GLU A 1 25 ? 24.022 -19.239 -19.410 1.00 0.00 33 GLU A O 6
ATOM 9290 N N . GLU A 1 26 ? 22.466 -18.775 -20.952 1.00 0.00 34 GLU A N 6
ATOM 9291 C CA . GLU A 1 26 ? 22.071 -17.460 -20.434 1.00 0.00 34 GLU A CA 6
ATOM 9292 C C . GLU A 1 26 ? 21.524 -17.545 -18.996 1.00 0.00 34 GLU A C 6
ATOM 9293 O O . GLU A 1 26 ? 21.987 -16.825 -18.108 1.00 0.00 34 GLU A O 6
ATOM 9305 N N . HIS A 1 27 ? 20.581 -18.456 -18.743 1.00 0.00 35 HIS A N 6
ATOM 9306 C CA . HIS A 1 27 ? 20.044 -18.698 -17.401 1.00 0.00 35 HIS A CA 6
ATOM 9307 C C . HIS A 1 27 ? 21.107 -19.230 -16.429 1.00 0.00 35 HIS A C 6
ATOM 9308 O O . HIS A 1 27 ? 21.182 -18.759 -15.298 1.00 0.00 35 HIS A O 6
ATOM 9322 N N . ASP A 1 28 ? 21.984 -20.137 -16.871 1.00 0.00 36 ASP A N 6
ATOM 9323 C CA . ASP A 1 28 ? 23.121 -20.625 -16.079 1.00 0.00 36 ASP A CA 6
ATOM 9324 C C . ASP A 1 28 ? 24.108 -19.502 -15.693 1.00 0.00 36 ASP A C 6
ATOM 9325 O O . ASP A 1 28 ? 24.577 -19.457 -14.553 1.00 0.00 36 ASP A O 6
ATOM 9334 N N . VAL A 1 29 ? 24.376 -18.551 -16.598 1.00 0.00 37 VAL A N 6
ATOM 9335 C CA . VAL A 1 29 ? 25.140 -17.330 -16.292 1.00 0.00 37 VAL A CA 6
ATOM 9336 C C . VAL A 1 29 ? 24.422 -16.473 -15.244 1.00 0.00 37 VAL A C 6
ATOM 9337 O O . VAL A 1 29 ? 25.058 -16.077 -14.267 1.00 0.00 37 VAL A O 6
ATOM 9350 N N . LEU A 1 30 ? 23.108 -16.228 -15.372 1.00 0.00 38 LEU A N 6
ATOM 9351 C CA . LEU A 1 30 ? 22.352 -15.507 -14.332 1.00 0.00 38 LEU A CA 6
ATOM 9352 C C . LEU A 1 30 ? 22.358 -16.241 -12.979 1.00 0.00 38 LEU A C 6
ATOM 9353 O O . LEU A 1 30 ? 22.560 -15.602 -11.949 1.00 0.00 38 LEU A O 6
ATOM 9369 N N . ARG A 1 31 ? 22.206 -17.574 -12.965 1.00 0.00 39 ARG A N 6
ATOM 9370 C CA . ARG A 1 31 ? 22.329 -18.425 -11.765 1.00 0.00 39 ARG A CA 6
ATOM 9371 C C . ARG A 1 31 ? 23.690 -18.257 -11.088 1.00 0.00 39 ARG A C 6
ATOM 9372 O O . ARG A 1 31 ? 23.727 -18.018 -9.885 1.00 0.00 39 ARG A O 6
ATOM 9393 N N . ARG A 1 32 ? 24.795 -18.321 -11.840 1.00 0.00 40 ARG A N 6
ATOM 9394 C CA . ARG A 1 32 ? 26.161 -18.123 -11.319 1.00 0.00 40 ARG A CA 6
ATOM 9395 C C . ARG A 1 32 ? 26.357 -16.714 -10.746 1.00 0.00 40 ARG A C 6
ATOM 9396 O O . ARG A 1 32 ? 26.788 -16.571 -9.603 1.00 0.00 40 ARG A O 6
ATOM 9417 N N . LEU A 1 33 ? 25.995 -15.682 -11.513 1.00 0.00 41 LEU A N 6
ATOM 9418 C CA . LEU A 1 33 ? 26.096 -14.279 -11.087 1.00 0.00 41 LEU A CA 6
ATOM 9419 C C . LEU A 1 33 ? 25.268 -13.992 -9.821 1.00 0.00 41 LEU A C 6
ATOM 9420 O O . LEU A 1 33 ? 25.742 -13.290 -8.926 1.00 0.00 41 LEU A O 6
ATOM 9436 N N . ALA A 1 34 ? 24.063 -14.564 -9.718 1.00 0.00 42 ALA A N 6
ATOM 9437 C CA . ALA A 1 34 ? 23.241 -14.476 -8.517 1.00 0.00 42 ALA A CA 6
ATOM 9438 C C . ALA A 1 34 ? 23.847 -15.253 -7.336 1.00 0.00 42 ALA A C 6
ATOM 9439 O O . ALA A 1 34 ? 23.932 -14.716 -6.234 1.00 0.00 42 ALA A O 6
ATOM 9446 N N . ASP A 1 35 ? 24.303 -16.492 -7.538 1.00 0.00 43 ASP A N 6
ATOM 9447 C CA . ASP A 1 35 ? 24.915 -17.326 -6.494 1.00 0.00 43 ASP A CA 6
ATOM 9448 C C . ASP A 1 35 ? 26.165 -16.686 -5.859 1.00 0.00 43 ASP A C 6
ATOM 9449 O O . ASP A 1 35 ? 26.366 -16.799 -4.648 1.00 0.00 43 ASP A O 6
ATOM 9458 N N . GLU A 1 36 ? 26.972 -15.964 -6.644 1.00 0.00 44 GLU A N 6
ATOM 9459 C CA . GLU A 1 36 ? 28.126 -15.204 -6.137 1.00 0.00 44 GLU A CA 6
ATOM 9460 C C . GLU A 1 36 ? 27.772 -13.993 -5.237 1.00 0.00 44 GLU A C 6
ATOM 9461 O O . GLU A 1 36 ? 28.666 -13.470 -4.565 1.00 0.00 44 GLU A O 6
ATOM 9473 N N . GLU A 1 37 ? 26.511 -13.534 -5.188 1.00 0.00 45 GLU A N 6
ATOM 9474 C CA . GLU A 1 37 ? 26.151 -12.234 -4.580 1.00 0.00 45 GLU A CA 6
ATOM 9475 C C . GLU A 1 37 ? 24.890 -12.239 -3.690 1.00 0.00 45 GLU A C 6
ATOM 9476 O O . GLU A 1 37 ? 24.886 -11.599 -2.635 1.00 0.00 45 GLU A O 6
ATOM 9488 N N . VAL A 1 38 ? 23.819 -12.934 -4.098 1.00 0.00 46 VAL A N 6
ATOM 9489 C CA . VAL A 1 38 ? 22.455 -12.823 -3.527 1.00 0.00 46 VAL A CA 6
ATOM 9490 C C . VAL A 1 38 ? 21.674 -14.150 -3.459 1.00 0.00 46 VAL A C 6
ATOM 9491 O O . VAL A 1 38 ? 20.536 -14.169 -2.996 1.00 0.00 46 VAL A O 6
ATOM 9504 N N . GLU A 1 39 ? 22.266 -15.260 -3.914 1.00 0.00 47 GLU A N 6
ATOM 9505 C CA . GLU A 1 39 ? 21.763 -16.648 -3.847 1.00 0.00 47 GLU A CA 6
ATOM 9506 C C . GLU A 1 39 ? 20.580 -16.995 -4.785 1.00 0.00 47 GLU A C 6
ATOM 9507 O O . GLU A 1 39 ? 20.432 -18.166 -5.145 1.00 0.00 47 GLU A O 6
ATOM 9519 N N . SER A 1 40 ? 19.775 -16.025 -5.247 1.00 0.00 48 SER A N 6
ATOM 9520 C CA . SER A 1 40 ? 18.571 -16.284 -6.068 1.00 0.00 48 SER A CA 6
ATOM 9521 C C . SER A 1 40 ? 18.387 -15.317 -7.249 1.00 0.00 48 SER A C 6
ATOM 9522 O O . SER A 1 40 ? 18.583 -14.104 -7.144 1.00 0.00 48 SER A O 6
ATOM 9530 N N . VAL A 1 41 ? 17.988 -15.868 -8.407 1.00 0.00 49 VAL A N 6
ATOM 9531 C CA . VAL A 1 41 ? 17.842 -15.112 -9.674 1.00 0.00 49 VAL A CA 6
ATOM 9532 C C . VAL A 1 41 ? 16.687 -14.108 -9.610 1.00 0.00 49 VAL A C 6
ATOM 9533 O O . VAL A 1 41 ? 16.821 -13.006 -10.132 1.00 0.00 49 VAL A O 6
ATOM 9546 N N . ASN A 1 42 ? 15.578 -14.429 -8.931 1.00 0.00 50 ASN A N 6
ATOM 9547 C CA . ASN A 1 42 ? 14.435 -13.509 -8.817 1.00 0.00 50 ASN A CA 6
ATOM 9548 C C . ASN A 1 42 ? 14.834 -12.184 -8.131 1.00 0.00 50 ASN A C 6
ATOM 9549 O O . ASN A 1 42 ? 14.519 -11.100 -8.629 1.00 0.00 50 ASN A O 6
ATOM 9560 N N . SER A 1 43 ? 15.599 -12.258 -7.036 1.00 0.00 51 SER A N 6
ATOM 9561 C CA . SER A 1 43 ? 16.102 -11.073 -6.327 1.00 0.00 51 SER A CA 6
ATOM 9562 C C . SER A 1 43 ? 17.278 -10.406 -7.043 1.00 0.00 51 SER A C 6
ATOM 9563 O O . SER A 1 43 ? 17.333 -9.177 -7.083 1.00 0.00 51 SER A O 6
ATOM 9571 N N . PHE A 1 44 ? 18.157 -11.179 -7.690 1.00 0.00 52 PHE A N 6
ATOM 9572 C CA . PHE A 1 44 ? 19.194 -10.642 -8.582 1.00 0.00 52 PHE A CA 6
ATOM 9573 C C . PHE A 1 44 ? 18.600 -9.754 -9.685 1.00 0.00 52 PHE A C 6
ATOM 9574 O O . PHE A 1 44 ? 19.006 -8.603 -9.842 1.00 0.00 52 PHE A O 6
ATOM 9591 N N . VAL A 1 45 ? 17.599 -10.257 -10.418 1.00 0.00 53 VAL A N 6
ATOM 9592 C CA . VAL A 1 45 ? 16.978 -9.526 -11.533 1.00 0.00 53 VAL A CA 6
ATOM 9593 C C . VAL A 1 45 ? 16.129 -8.350 -11.038 1.00 0.00 53 VAL A C 6
ATOM 9594 O O . VAL A 1 45 ? 16.272 -7.254 -11.584 1.00 0.00 53 VAL A O 6
ATOM 9607 N N . LYS A 1 46 ? 15.316 -8.499 -9.973 1.00 0.00 54 LYS A N 6
ATOM 9608 C CA . LYS A 1 46 ? 14.558 -7.343 -9.444 1.00 0.00 54 LYS A CA 6
ATOM 9609 C C . LYS A 1 46 ? 15.488 -6.202 -8.986 1.00 0.00 54 LYS A C 6
ATOM 9610 O O . LYS A 1 46 ? 15.241 -5.051 -9.343 1.00 0.00 54 LYS A O 6
ATOM 9629 N N . ARG A 1 47 ? 16.609 -6.503 -8.298 1.00 0.00 55 ARG A N 6
ATOM 9630 C CA . ARG A 1 47 ? 17.626 -5.485 -7.944 1.00 0.00 55 ARG A CA 6
ATOM 9631 C C . ARG A 1 47 ? 18.385 -4.928 -9.150 1.00 0.00 55 ARG A C 6
ATOM 9632 O O . ARG A 1 47 ? 18.638 -3.729 -9.174 1.00 0.00 55 ARG A O 6
ATOM 9653 N N . HIS A 1 48 ? 18.694 -5.741 -10.164 1.00 0.00 56 HIS A N 6
ATOM 9654 C CA . HIS A 1 48 ? 19.300 -5.273 -11.425 1.00 0.00 56 HIS A CA 6
ATOM 9655 C C . HIS A 1 48 ? 18.454 -4.187 -12.097 1.00 0.00 56 HIS A C 6
ATOM 9656 O O . HIS A 1 48 ? 18.961 -3.114 -12.427 1.00 0.00 56 HIS A O 6
ATOM 9670 N N . ILE A 1 49 ? 17.148 -4.434 -12.223 1.00 0.00 57 ILE A N 6
ATOM 9671 C CA . ILE A 1 49 ? 16.184 -3.491 -12.808 1.00 0.00 57 ILE A CA 6
ATOM 9672 C C . ILE A 1 49 ? 16.049 -2.234 -11.936 1.00 0.00 57 ILE A C 6
ATOM 9673 O O . ILE A 1 49 ? 16.171 -1.121 -12.453 1.00 0.00 57 ILE A O 6
ATOM 9689 N N . LEU A 1 50 ? 15.884 -2.403 -10.616 1.00 0.00 58 LEU A N 6
ATOM 9690 C CA . LEU A 1 50 ? 15.821 -1.304 -9.646 1.00 0.00 58 LEU A CA 6
ATOM 9691 C C . LEU A 1 50 ? 17.053 -0.394 -9.764 1.00 0.00 58 LEU A C 6
ATOM 9692 O O . LEU A 1 50 ? 16.904 0.801 -10.006 1.00 0.00 58 LEU A O 6
ATOM 9708 N N . LYS A 1 51 ? 18.268 -0.955 -9.682 1.00 0.00 59 LYS A N 6
ATOM 9709 C CA . LYS A 1 51 ? 19.530 -0.216 -9.827 1.00 0.00 59 LYS A CA 6
ATOM 9710 C C . LYS A 1 51 ? 19.595 0.536 -11.158 1.00 0.00 59 LYS A C 6
ATOM 9711 O O . LYS A 1 51 ? 19.724 1.757 -11.163 1.00 0.00 59 LYS A O 6
ATOM 9730 N N . THR A 1 52 ? 19.500 -0.180 -12.283 1.00 0.00 60 THR A N 6
ATOM 9731 C CA . THR A 1 52 ? 19.833 0.373 -13.609 1.00 0.00 60 THR A CA 6
ATOM 9732 C C . THR A 1 52 ? 18.823 1.407 -14.144 1.00 0.00 60 THR A C 6
ATOM 9733 O O . THR A 1 52 ? 19.155 2.177 -15.048 1.00 0.00 60 THR A O 6
ATOM 9744 N N . ILE A 1 53 ? 17.616 1.487 -13.558 1.00 0.00 61 ILE A N 6
ATOM 9745 C CA . ILE A 1 53 ? 16.557 2.445 -13.945 1.00 0.00 61 ILE A CA 6
ATOM 9746 C C . ILE A 1 53 ? 16.264 3.478 -12.834 1.00 0.00 61 ILE A C 6
ATOM 9747 O O . ILE A 1 53 ? 15.873 4.605 -13.139 1.00 0.00 61 ILE A O 6
ATOM 9763 N N . ILE A 1 54 ? 16.493 3.141 -11.557 1.00 0.00 62 ILE A N 6
ATOM 9764 C CA . ILE A 1 54 ? 16.037 3.909 -10.382 1.00 0.00 62 ILE A CA 6
ATOM 9765 C C . ILE A 1 54 ? 17.163 4.058 -9.337 1.00 0.00 62 ILE A C 6
ATOM 9766 O O . ILE A 1 54 ? 17.051 3.684 -8.166 1.00 0.00 62 ILE A O 6
ATOM 9782 N N . TYR A 1 55 ? 18.256 4.683 -9.763 1.00 0.00 63 TYR A N 6
ATOM 9783 C CA . TYR A 1 55 ? 19.371 5.134 -8.907 1.00 0.00 63 TYR A CA 6
ATOM 9784 C C . TYR A 1 55 ? 18.957 6.055 -7.735 1.00 0.00 63 TYR A C 6
ATOM 9785 O O . TYR A 1 55 ? 19.709 6.195 -6.768 1.00 0.00 63 TYR A O 6
ATOM 9803 N N . LYS A 1 56 ? 17.735 6.615 -7.763 1.00 0.00 64 LYS A N 6
ATOM 9804 C CA . LYS A 1 56 ? 17.063 7.298 -6.634 1.00 0.00 64 LYS A CA 6
ATOM 9805 C C . LYS A 1 56 ? 16.628 6.369 -5.476 1.00 0.00 64 LYS A C 6
ATOM 9806 O O . LYS A 1 56 ? 15.944 6.815 -4.553 1.00 0.00 64 LYS A O 6
ATOM 9825 N N . LYS A 1 57 ? 17.032 5.092 -5.513 1.00 0.00 65 LYS A N 6
ATOM 9826 C CA . LYS A 1 57 ? 16.790 4.035 -4.508 1.00 0.00 65 LYS A CA 6
ATOM 9827 C C . LYS A 1 57 ? 15.295 3.833 -4.196 1.00 0.00 65 LYS A C 6
ATOM 9828 O O . LYS A 1 57 ? 14.822 4.081 -3.083 1.00 0.00 65 LYS A O 6
ATOM 9847 N N . GLY A 1 58 ? 14.548 3.405 -5.218 1.00 0.00 66 GLY A N 6
ATOM 9848 C CA . GLY A 1 58 ? 13.130 3.027 -5.109 1.00 0.00 66 GLY A CA 6
ATOM 9849 C C . GLY A 1 58 ? 12.863 1.826 -4.181 1.00 0.00 66 GLY A C 6
ATOM 9850 O O . GLY A 1 58 ? 13.787 1.161 -3.702 1.00 0.00 66 GLY A O 6
ATOM 9854 N N . THR A 1 59 ? 11.581 1.543 -3.930 1.00 0.00 67 THR A N 6
ATOM 9855 C CA . THR A 1 59 ? 11.111 0.396 -3.123 1.00 0.00 67 THR A CA 6
ATOM 9856 C C . THR A 1 59 ? 11.407 -0.966 -3.781 1.00 0.00 67 THR A C 6
ATOM 9857 O O . THR A 1 59 ? 11.694 -1.051 -4.977 1.00 0.00 67 THR A O 6
ATOM 9868 N N . ASN A 1 60 ? 11.353 -2.045 -2.986 1.00 0.00 68 ASN A N 6
ATOM 9869 C CA . ASN A 1 60 ? 11.780 -3.398 -3.378 1.00 0.00 68 ASN A CA 6
ATOM 9870 C C . ASN A 1 60 ? 10.910 -4.500 -2.721 1.00 0.00 68 ASN A C 6
ATOM 9871 O O . ASN A 1 60 ? 10.145 -4.234 -1.792 1.00 0.00 68 ASN A O 6
ATOM 9882 N N . GLN A 1 61 ? 11.062 -5.750 -3.179 1.00 0.00 69 GLN A N 6
ATOM 9883 C CA . GLN A 1 61 ? 10.337 -6.946 -2.717 1.00 0.00 69 GLN A CA 6
ATOM 9884 C C . GLN A 1 61 ? 11.318 -8.068 -2.316 1.00 0.00 69 GLN A C 6
ATOM 9885 O O . GLN A 1 61 ? 11.290 -9.181 -2.845 1.00 0.00 69 GLN A O 6
ATOM 9899 N N . ASP A 1 62 ? 12.234 -7.742 -1.398 1.00 0.00 70 ASP A N 6
ATOM 9900 C CA . ASP A 1 62 ? 13.171 -8.680 -0.746 1.00 0.00 70 ASP A CA 6
ATOM 9901 C C . ASP A 1 62 ? 13.425 -8.309 0.740 1.00 0.00 70 ASP A C 6
ATOM 9902 O O . ASP A 1 62 ? 14.473 -8.613 1.312 1.00 0.00 70 ASP A O 6
ATOM 9911 N N . SER A 1 63 ? 12.474 -7.599 1.366 1.00 0.00 71 SER A N 6
ATOM 9912 C CA . SER A 1 63 ? 12.600 -7.014 2.718 1.00 0.00 71 SER A CA 6
ATOM 9913 C C . SER A 1 63 ? 11.251 -7.006 3.473 1.00 0.00 71 SER A C 6
ATOM 9914 O O . SER A 1 63 ? 10.905 -6.061 4.188 1.00 0.00 71 SER A O 6
ATOM 9922 N N . SER A 1 64 ? 10.452 -8.060 3.268 1.00 0.00 72 SER A N 6
ATOM 9923 C CA . SER A 1 64 ? 9.040 -8.166 3.688 1.00 0.00 72 SER A CA 6
ATOM 9924 C C . SER A 1 64 ? 8.724 -9.401 4.554 1.00 0.00 72 SER A C 6
ATOM 9925 O O . SER A 1 64 ? 7.567 -9.620 4.924 1.00 0.00 72 SER A O 6
ATOM 9933 N N . ILE A 1 65 ? 9.746 -10.190 4.918 1.00 0.00 73 ILE A N 6
ATOM 9934 C CA . ILE A 1 65 ? 9.659 -11.429 5.713 1.00 0.00 73 ILE A CA 6
ATOM 9935 C C . ILE A 1 65 ? 10.740 -11.401 6.812 1.00 0.00 73 ILE A C 6
ATOM 9936 O O . ILE A 1 65 ? 11.873 -10.973 6.566 1.00 0.00 73 ILE A O 6
ATOM 9952 N N . ASN A 1 66 ? 10.380 -11.840 8.027 1.00 0.00 74 ASN A N 6
ATOM 9953 C CA . ASN A 1 66 ? 11.255 -11.890 9.213 1.00 0.00 74 ASN A CA 6
ATOM 9954 C C . ASN A 1 66 ? 12.521 -12.751 9.011 1.00 0.00 74 ASN A C 6
ATOM 9955 O O . ASN A 1 66 ? 13.627 -12.265 9.340 1.00 0.00 74 ASN A O 6
ATOM 9967 N N . LYS B 1 13 ? 16.790 -29.881 -23.480 1.00 0.00 21 LYS B N 6
ATOM 9968 C CA . LYS B 1 13 ? 16.066 -28.689 -22.933 1.00 0.00 21 LYS B CA 6
ATOM 9969 C C . LYS B 1 13 ? 16.501 -27.404 -23.665 1.00 0.00 21 LYS B C 6
ATOM 9970 O O . LYS B 1 13 ? 17.701 -27.180 -23.832 1.00 0.00 21 LYS B O 6
ATOM 9989 N N . ARG B 1 14 ? 15.548 -26.553 -24.095 1.00 0.00 22 ARG B N 6
ATOM 9990 C CA . ARG B 1 14 ? 15.802 -25.338 -24.921 1.00 0.00 22 ARG B CA 6
ATOM 9991 C C . ARG B 1 14 ? 15.229 -24.027 -24.344 1.00 0.00 22 ARG B C 6
ATOM 9992 O O . ARG B 1 14 ? 15.416 -22.961 -24.926 1.00 0.00 22 ARG B O 6
ATOM 10013 N N . ASN B 1 15 ? 14.578 -24.090 -23.182 1.00 0.00 23 ASN B N 6
ATOM 10014 C CA . ASN B 1 15 ? 13.928 -22.960 -22.501 1.00 0.00 23 ASN B CA 6
ATOM 10015 C C . ASN B 1 15 ? 14.130 -23.038 -20.979 1.00 0.00 23 ASN B C 6
ATOM 10016 O O . ASN B 1 15 ? 13.982 -24.102 -20.376 1.00 0.00 23 ASN B O 6
ATOM 10027 N N . PHE B 1 16 ? 14.433 -21.894 -20.368 1.00 0.00 24 PHE B N 6
ATOM 10028 C CA . PHE B 1 16 ? 14.644 -21.698 -18.928 1.00 0.00 24 PHE B CA 6
ATOM 10029 C C . PHE B 1 16 ? 13.964 -20.392 -18.497 1.00 0.00 24 PHE B C 6
ATOM 10030 O O . PHE B 1 16 ? 13.995 -19.420 -19.245 1.00 0.00 24 PHE B O 6
ATOM 10047 N N . SER B 1 17 ? 13.321 -20.347 -17.328 1.00 0.00 25 SER B N 6
ATOM 10048 C CA . SER B 1 17 ? 12.334 -19.296 -17.018 1.00 0.00 25 SER B CA 6
ATOM 10049 C C . SER B 1 17 ? 12.710 -18.434 -15.807 1.00 0.00 25 SER B C 6
ATOM 10050 O O . SER B 1 17 ? 13.463 -18.856 -14.922 1.00 0.00 25 SER B O 6
ATOM 10058 N N . VAL B 1 18 ? 12.195 -17.200 -15.774 1.00 0.00 26 VAL B N 6
ATOM 10059 C CA . VAL B 1 18 ? 12.498 -16.181 -14.754 1.00 0.00 26 VAL B CA 6
ATOM 10060 C C . VAL B 1 18 ? 11.204 -15.459 -14.359 1.00 0.00 26 VAL B C 6
ATOM 10061 O O . VAL B 1 18 ? 10.454 -15.003 -15.223 1.00 0.00 26 VAL B O 6
ATOM 10074 N N . THR B 1 19 ? 10.947 -15.341 -13.052 1.00 0.00 27 THR B N 6
ATOM 10075 C CA . THR B 1 19 ? 9.722 -14.742 -12.486 1.00 0.00 27 THR B CA 6
ATOM 10076 C C . THR B 1 19 ? 10.036 -13.950 -11.206 1.00 0.00 27 THR B C 6
ATOM 10077 O O . THR B 1 19 ? 10.771 -14.436 -10.345 1.00 0.00 27 THR B O 6
ATOM 10088 N N . PHE B 1 20 ? 9.521 -12.719 -11.073 1.00 0.00 28 PHE B N 6
ATOM 10089 C CA . PHE B 1 20 ? 9.737 -11.857 -9.889 1.00 0.00 28 PHE B CA 6
ATOM 10090 C C . PHE B 1 20 ? 8.725 -10.702 -9.787 1.00 0.00 28 PHE B C 6
ATOM 10091 O O . PHE B 1 20 ? 8.209 -10.218 -10.795 1.00 0.00 28 PHE B O 6
ATOM 10108 N N . TYR B 1 21 ? 8.488 -10.208 -8.566 1.00 0.00 29 TYR B N 6
ATOM 10109 C CA . TYR B 1 21 ? 7.739 -8.966 -8.329 1.00 0.00 29 TYR B CA 6
ATOM 10110 C C . TYR B 1 21 ? 8.588 -7.698 -8.547 1.00 0.00 29 TYR B C 6
ATOM 10111 O O . TYR B 1 21 ? 9.794 -7.691 -8.296 1.00 0.00 29 TYR B O 6
ATOM 10129 N N . LEU B 1 22 ? 7.903 -6.612 -8.921 1.00 0.00 30 LEU B N 6
ATOM 10130 C CA . LEU B 1 22 ? 8.347 -5.214 -8.917 1.00 0.00 30 LEU B CA 6
ATOM 10131 C C . LEU B 1 22 ? 7.289 -4.332 -8.223 1.00 0.00 30 LEU B C 6
ATOM 10132 O O . LEU B 1 22 ? 6.202 -4.795 -7.851 1.00 0.00 30 LEU B O 6
ATOM 10148 N N . SER B 1 23 ? 7.596 -3.045 -8.072 1.00 0.00 31 SER B N 6
ATOM 10149 C CA . SER B 1 23 ? 6.676 -2.037 -7.512 1.00 0.00 31 SER B CA 6
ATOM 10150 C C . SER B 1 23 ? 5.736 -1.448 -8.578 1.00 0.00 31 SER B C 6
ATOM 10151 O O . SER B 1 23 ? 6.042 -1.482 -9.769 1.00 0.00 31 SER B O 6
ATOM 10159 N N . LYS B 1 24 ? 4.597 -0.873 -8.162 1.00 0.00 32 LYS B N 6
ATOM 10160 C CA . LYS B 1 24 ? 3.565 -0.315 -9.067 1.00 0.00 32 LYS B CA 6
ATOM 10161 C C . LYS B 1 24 ? 4.101 0.770 -10.003 1.00 0.00 32 LYS B C 6
ATOM 10162 O O . LYS B 1 24 ? 3.943 0.670 -11.215 1.00 0.00 32 LYS B O 6
ATOM 10181 N N . GLU B 1 25 ? 4.744 1.801 -9.452 1.00 0.00 33 GLU B N 6
ATOM 10182 C CA . GLU B 1 25 ? 5.260 2.935 -10.243 1.00 0.00 33 GLU B CA 6
ATOM 10183 C C . GLU B 1 25 ? 6.442 2.524 -11.136 1.00 0.00 33 GLU B C 6
ATOM 10184 O O . GLU B 1 25 ? 6.560 2.976 -12.271 1.00 0.00 33 GLU B O 6
ATOM 10196 N N . GLU B 1 26 ? 7.283 1.608 -10.653 1.00 0.00 34 GLU B N 6
ATOM 10197 C CA . GLU B 1 26 ? 8.355 0.968 -11.426 1.00 0.00 34 GLU B CA 6
ATOM 10198 C C . GLU B 1 26 ? 7.805 0.193 -12.637 1.00 0.00 34 GLU B C 6
ATOM 10199 O O . GLU B 1 26 ? 8.252 0.407 -13.765 1.00 0.00 34 GLU B O 6
ATOM 10211 N N . HIS B 1 27 ? 6.804 -0.668 -12.429 1.00 0.00 35 HIS B N 6
ATOM 10212 C CA . HIS B 1 27 ? 6.137 -1.400 -13.512 1.00 0.00 35 HIS B CA 6
ATOM 10213 C C . HIS B 1 27 ? 5.400 -0.467 -14.488 1.00 0.00 35 HIS B C 6
ATOM 10214 O O . HIS B 1 27 ? 5.458 -0.685 -15.694 1.00 0.00 35 HIS B O 6
ATOM 10228 N N . ASP B 1 28 ? 4.785 0.620 -14.009 1.00 0.00 36 ASP B N 6
ATOM 10229 C CA . ASP B 1 28 ? 4.171 1.653 -14.860 1.00 0.00 36 ASP B CA 6
ATOM 10230 C C . ASP B 1 28 ? 5.197 2.410 -15.733 1.00 0.00 36 ASP B C 6
ATOM 10231 O O . ASP B 1 28 ? 4.954 2.636 -16.923 1.00 0.00 36 ASP B O 6
ATOM 10240 N N . VAL B 1 29 ? 6.374 2.747 -15.186 1.00 0.00 37 VAL B N 6
ATOM 10241 C CA . VAL B 1 29 ? 7.503 3.291 -15.963 1.00 0.00 37 VAL B CA 6
ATOM 10242 C C . VAL B 1 29 ? 7.961 2.291 -17.029 1.00 0.00 37 VAL B C 6
ATOM 10243 O O . VAL B 1 29 ? 8.084 2.665 -18.195 1.00 0.00 37 VAL B O 6
ATOM 10256 N N . LEU B 1 30 ? 8.140 1.011 -16.677 1.00 0.00 38 LEU B N 6
ATOM 10257 C CA . LEU B 1 30 ? 8.442 -0.041 -17.656 1.00 0.00 38 LEU B CA 6
ATOM 10258 C C . LEU B 1 30 ? 7.345 -0.172 -18.725 1.00 0.00 38 LEU B C 6
ATOM 10259 O O . LEU B 1 30 ? 7.671 -0.299 -19.902 1.00 0.00 38 LEU B O 6
ATOM 10275 N N . ARG B 1 31 ? 6.060 -0.089 -18.355 1.00 0.00 39 ARG B N 6
ATOM 10276 C CA . ARG B 1 31 ? 4.916 -0.115 -19.284 1.00 0.00 39 ARG B CA 6
ATOM 10277 C C . ARG B 1 31 ? 4.966 1.029 -20.288 1.00 0.00 39 ARG B C 6
ATOM 10278 O O . ARG B 1 31 ? 4.770 0.762 -21.466 1.00 0.00 39 ARG B O 6
ATOM 10299 N N . ARG B 1 32 ? 5.289 2.260 -19.880 1.00 0.00 40 ARG B N 6
ATOM 10300 C CA . ARG B 1 32 ? 5.487 3.395 -20.810 1.00 0.00 40 ARG B CA 6
ATOM 10301 C C . ARG B 1 32 ? 6.701 3.206 -21.729 1.00 0.00 40 ARG B C 6
ATOM 10302 O O . ARG B 1 32 ? 6.566 3.318 -22.950 1.00 0.00 40 ARG B O 6
ATOM 10323 N N . LEU B 1 33 ? 7.857 2.852 -21.160 1.00 0.00 41 LEU B N 6
ATOM 10324 C CA . LEU B 1 33 ? 9.086 2.576 -21.919 1.00 0.00 41 LEU B CA 6
ATOM 10325 C C . LEU B 1 33 ? 8.895 1.448 -22.954 1.00 0.00 41 LEU B C 6
ATOM 10326 O O . LEU B 1 33 ? 9.407 1.538 -24.071 1.00 0.00 41 LEU B O 6
ATOM 10342 N N . ALA B 1 34 ? 8.120 0.418 -22.602 1.00 0.00 42 ALA B N 6
ATOM 10343 C CA . ALA B 1 34 ? 7.683 -0.638 -23.507 1.00 0.00 42 ALA B CA 6
ATOM 10344 C C . ALA B 1 34 ? 6.684 -0.111 -24.561 1.00 0.00 42 ALA B C 6
ATOM 10345 O O . ALA B 1 34 ? 6.902 -0.288 -25.756 1.00 0.00 42 ALA B O 6
ATOM 10352 N N . ASP B 1 35 ? 5.612 0.572 -24.141 1.00 0.00 43 ASP B N 6
ATOM 10353 C CA . ASP B 1 35 ? 4.526 1.106 -24.982 1.00 0.00 43 ASP B CA 6
ATOM 10354 C C . ASP B 1 35 ? 4.980 2.113 -26.059 1.00 0.00 43 ASP B C 6
ATOM 10355 O O . ASP B 1 35 ? 4.309 2.248 -27.084 1.00 0.00 43 ASP B O 6
ATOM 10364 N N . GLU B 1 36 ? 6.139 2.762 -25.893 1.00 0.00 44 GLU B N 6
ATOM 10365 C CA . GLU B 1 36 ? 6.812 3.473 -26.998 1.00 0.00 44 GLU B CA 6
ATOM 10366 C C . GLU B 1 36 ? 7.084 2.608 -28.260 1.00 0.00 44 GLU B C 6
ATOM 10367 O O . GLU B 1 36 ? 7.259 3.170 -29.344 1.00 0.00 44 GLU B O 6
ATOM 10379 N N . GLU B 1 37 ? 7.079 1.268 -28.166 1.00 0.00 45 GLU B N 6
ATOM 10380 C CA . GLU B 1 37 ? 7.275 0.341 -29.300 1.00 0.00 45 GLU B CA 6
ATOM 10381 C C . GLU B 1 37 ? 6.371 -0.914 -29.248 1.00 0.00 45 GLU B C 6
ATOM 10382 O O . GLU B 1 37 ? 5.668 -1.203 -30.219 1.00 0.00 45 GLU B O 6
ATOM 10394 N N . VAL B 1 38 ? 6.383 -1.656 -28.132 1.00 0.00 46 VAL B N 6
ATOM 10395 C CA . VAL B 1 38 ? 5.688 -2.931 -27.883 1.00 0.00 46 VAL B CA 6
ATOM 10396 C C . VAL B 1 38 ? 5.433 -3.031 -26.372 1.00 0.00 46 VAL B C 6
ATOM 10397 O O . VAL B 1 38 ? 6.336 -3.337 -25.595 1.00 0.00 46 VAL B O 6
ATOM 10410 N N . GLU B 1 39 ? 4.207 -2.730 -25.949 1.00 0.00 47 GLU B N 6
ATOM 10411 C CA . GLU B 1 39 ? 3.761 -2.560 -24.553 1.00 0.00 47 GLU B CA 6
ATOM 10412 C C . GLU B 1 39 ? 3.890 -3.778 -23.613 1.00 0.00 47 GLU B C 6
ATOM 10413 O O . GLU B 1 39 ? 3.676 -3.650 -22.404 1.00 0.00 47 GLU B O 6
ATOM 10425 N N . SER B 1 40 ? 4.216 -4.956 -24.144 1.00 0.00 48 SER B N 6
ATOM 10426 C CA . SER B 1 40 ? 4.447 -6.212 -23.410 1.00 0.00 48 SER B CA 6
ATOM 10427 C C . SER B 1 40 ? 5.654 -6.131 -22.459 1.00 0.00 48 SER B C 6
ATOM 10428 O O . SER B 1 40 ? 6.773 -6.487 -22.831 1.00 0.00 48 SER B O 6
ATOM 10436 N N . VAL B 1 41 ? 5.437 -5.654 -21.224 1.00 0.00 49 VAL B N 6
ATOM 10437 C CA . VAL B 1 41 ? 6.489 -5.391 -20.211 1.00 0.00 49 VAL B CA 6
ATOM 10438 C C . VAL B 1 41 ? 7.439 -6.568 -20.008 1.00 0.00 49 VAL B C 6
ATOM 10439 O O . VAL B 1 41 ? 8.646 -6.364 -19.960 1.00 0.00 49 VAL B O 6
ATOM 10452 N N . ASN B 1 42 ? 6.935 -7.799 -19.918 1.00 0.00 50 ASN B N 6
ATOM 10453 C CA . ASN B 1 42 ? 7.787 -8.975 -19.723 1.00 0.00 50 ASN B CA 6
ATOM 10454 C C . ASN B 1 42 ? 8.750 -9.232 -20.899 1.00 0.00 50 ASN B C 6
ATOM 10455 O O . ASN B 1 42 ? 9.943 -9.425 -20.675 1.00 0.00 50 ASN B O 6
ATOM 10466 N N . SER B 1 43 ? 8.270 -9.151 -22.144 1.00 0.00 51 SER B N 6
ATOM 10467 C CA . SER B 1 43 ? 9.107 -9.250 -23.351 1.00 0.00 51 SER B CA 6
ATOM 10468 C C . SER B 1 43 ? 10.102 -8.089 -23.451 1.00 0.00 51 SER B C 6
ATOM 10469 O O . SER B 1 43 ? 11.279 -8.307 -23.736 1.00 0.00 51 SER B O 6
ATOM 10477 N N . PHE B 1 44 ? 9.658 -6.865 -23.146 1.00 0.00 52 PHE B N 6
ATOM 10478 C CA . PHE B 1 44 ? 10.503 -5.669 -23.076 1.00 0.00 52 PHE B CA 6
ATOM 10479 C C . PHE B 1 44 ? 11.639 -5.815 -22.045 1.00 0.00 52 PHE B C 6
ATOM 10480 O O . PHE B 1 44 ? 12.802 -5.588 -22.375 1.00 0.00 52 PHE B O 6
ATOM 10497 N N . VAL B 1 45 ? 11.333 -6.265 -20.821 1.00 0.00 53 VAL B N 6
ATOM 10498 C CA . VAL B 1 45 ? 12.328 -6.533 -19.765 1.00 0.00 53 VAL B CA 6
ATOM 10499 C C . VAL B 1 45 ? 13.294 -7.649 -20.177 1.00 0.00 53 VAL B C 6
ATOM 10500 O O . VAL B 1 45 ? 14.502 -7.488 -20.018 1.00 0.00 53 VAL B O 6
ATOM 10513 N N . LYS B 1 46 ? 12.807 -8.741 -20.782 1.00 0.00 54 LYS B N 6
ATOM 10514 C CA . LYS B 1 46 ? 13.654 -9.815 -21.336 1.00 0.00 54 LYS B CA 6
ATOM 10515 C C . LYS B 1 46 ? 14.663 -9.273 -22.360 1.00 0.00 54 LYS B C 6
ATOM 10516 O O . LYS B 1 46 ? 15.860 -9.534 -22.246 1.00 0.00 54 LYS B O 6
ATOM 10535 N N . ARG B 1 47 ? 14.194 -8.460 -23.319 1.00 0.00 55 ARG B N 6
ATOM 10536 C CA . ARG B 1 47 ? 15.016 -7.778 -24.345 1.00 0.00 55 ARG B CA 6
ATOM 10537 C C . ARG B 1 47 ? 16.049 -6.834 -23.711 1.00 0.00 55 ARG B C 6
ATOM 10538 O O . ARG B 1 47 ? 17.223 -6.884 -24.071 1.00 0.00 55 ARG B O 6
ATOM 10559 N N . HIS B 1 48 ? 15.631 -6.028 -22.735 1.00 0.00 56 HIS B N 6
ATOM 10560 C CA . HIS B 1 48 ? 16.486 -5.127 -21.945 1.00 0.00 56 HIS B CA 6
ATOM 10561 C C . HIS B 1 48 ? 17.630 -5.862 -21.240 1.00 0.00 56 HIS B C 6
ATOM 10562 O O . HIS B 1 48 ? 18.791 -5.482 -21.383 1.00 0.00 56 HIS B O 6
ATOM 10576 N N . ILE B 1 49 ? 17.327 -6.951 -20.533 1.00 0.00 57 ILE B N 6
ATOM 10577 C CA . ILE B 1 49 ? 18.327 -7.757 -19.815 1.00 0.00 57 ILE B CA 6
ATOM 10578 C C . ILE B 1 49 ? 19.303 -8.414 -20.796 1.00 0.00 57 ILE B C 6
ATOM 10579 O O . ILE B 1 49 ? 20.514 -8.319 -20.594 1.00 0.00 57 ILE B O 6
ATOM 10595 N N . LEU B 1 50 ? 18.799 -8.994 -21.894 1.00 0.00 58 LEU B N 6
ATOM 10596 C CA . LEU B 1 50 ? 19.619 -9.536 -22.978 1.00 0.00 58 LEU B CA 6
ATOM 10597 C C . LEU B 1 50 ? 20.605 -8.479 -23.501 1.00 0.00 58 LEU B C 6
ATOM 10598 O O . LEU B 1 50 ? 21.812 -8.685 -23.409 1.00 0.00 58 LEU B O 6
ATOM 10614 N N . LYS B 1 51 ? 20.119 -7.317 -23.962 1.00 0.00 59 LYS B N 6
ATOM 10615 C CA . LYS B 1 51 ? 20.966 -6.224 -24.482 1.00 0.00 59 LYS B CA 6
ATOM 10616 C C . LYS B 1 51 ? 21.939 -5.630 -23.454 1.00 0.00 59 LYS B C 6
ATOM 10617 O O . LYS B 1 51 ? 22.988 -5.119 -23.843 1.00 0.00 59 LYS B O 6
ATOM 10636 N N . THR B 1 52 ? 21.623 -5.700 -22.159 1.00 0.00 60 THR B N 6
ATOM 10637 C CA . THR B 1 52 ? 22.506 -5.226 -21.073 1.00 0.00 60 THR B CA 6
ATOM 10638 C C . THR B 1 52 ? 23.661 -6.198 -20.771 1.00 0.00 60 THR B C 6
ATOM 10639 O O . THR B 1 52 ? 24.700 -5.771 -20.260 1.00 0.00 60 THR B O 6
ATOM 10650 N N . ILE B 1 53 ? 23.519 -7.492 -21.094 1.00 0.00 61 ILE B N 6
ATOM 10651 C CA . ILE B 1 53 ? 24.433 -8.564 -20.642 1.00 0.00 61 ILE B CA 6
ATOM 10652 C C . ILE B 1 53 ? 25.121 -9.293 -21.821 1.00 0.00 61 ILE B C 6
ATOM 10653 O O . ILE B 1 53 ? 26.226 -9.817 -21.657 1.00 0.00 61 ILE B O 6
ATOM 10669 N N . ILE B 1 54 ? 24.537 -9.263 -23.025 1.00 0.00 62 ILE B N 6
ATOM 10670 C CA . ILE B 1 54 ? 25.029 -9.914 -24.250 1.00 0.00 62 ILE B CA 6
ATOM 10671 C C . ILE B 1 54 ? 24.985 -8.913 -25.421 1.00 0.00 62 ILE B C 6
ATOM 10672 O O . ILE B 1 54 ? 23.983 -8.227 -25.631 1.00 0.00 62 ILE B O 6
ATOM 10688 N N . TYR B 1 55 ? 26.072 -8.861 -26.203 1.00 0.00 63 TYR B N 6
ATOM 10689 C CA . TYR B 1 55 ? 26.263 -7.878 -27.288 1.00 0.00 63 TYR B CA 6
ATOM 10690 C C . TYR B 1 55 ? 26.625 -8.512 -28.646 1.00 0.00 63 TYR B C 6
ATOM 10691 O O . TYR B 1 55 ? 26.190 -8.009 -29.686 1.00 0.00 63 TYR B O 6
ATOM 10709 N N . LYS B 1 56 ? 27.370 -9.630 -28.648 1.00 0.00 64 LYS B N 6
ATOM 10710 C CA . LYS B 1 56 ? 27.719 -10.448 -29.826 1.00 0.00 64 LYS B CA 6
ATOM 10711 C C . LYS B 1 56 ? 28.162 -11.851 -29.379 1.00 0.00 64 LYS B C 6
ATOM 10712 O O . LYS B 1 56 ? 29.147 -11.997 -28.655 1.00 0.00 64 LYS B O 6
ATOM 10731 N N . LYS B 1 57 ? 27.394 -12.877 -29.768 1.00 0.00 65 LYS B N 6
ATOM 10732 C CA . LYS B 1 57 ? 27.565 -14.282 -29.318 1.00 0.00 65 LYS B CA 6
ATOM 10733 C C . LYS B 1 57 ? 27.286 -15.340 -30.405 1.00 0.00 65 LYS B C 6
ATOM 10734 O O . LYS B 1 57 ? 27.039 -16.508 -30.105 1.00 0.00 65 LYS B O 6
ATOM 10753 N N . GLY B 1 58 ? 27.323 -14.928 -31.671 1.00 0.00 66 GLY B N 6
ATOM 10754 C CA . GLY B 1 58 ? 27.102 -15.793 -32.841 1.00 0.00 66 GLY B CA 6
ATOM 10755 C C . GLY B 1 58 ? 26.677 -15.047 -34.112 1.00 0.00 66 GLY B C 6
ATOM 10756 O O . GLY B 1 58 ? 26.561 -13.817 -34.125 1.00 0.00 66 GLY B O 6
ATOM 10760 N N . THR B 1 59 ? 26.422 -15.811 -35.179 1.00 0.00 67 THR B N 6
ATOM 10761 C CA . THR B 1 59 ? 26.019 -15.318 -36.518 1.00 0.00 67 THR B CA 6
ATOM 10762 C C . THR B 1 59 ? 24.627 -15.788 -36.959 1.00 0.00 67 THR B C 6
ATOM 10763 O O . THR B 1 59 ? 23.988 -15.152 -37.800 1.00 0.00 67 THR B O 6
ATOM 10774 N N . ASN B 1 60 ? 24.159 -16.900 -36.391 1.00 0.00 68 ASN B N 6
ATOM 10775 C CA . ASN B 1 60 ? 22.916 -17.603 -36.728 1.00 0.00 68 ASN B CA 6
ATOM 10776 C C . ASN B 1 60 ? 22.289 -18.276 -35.485 1.00 0.00 68 ASN B C 6
ATOM 10777 O O . ASN B 1 60 ? 22.939 -18.397 -34.441 1.00 0.00 68 ASN B O 6
ATOM 10788 N N . GLN B 1 61 ? 21.031 -18.719 -35.595 1.00 0.00 69 GLN B N 6
ATOM 10789 C CA . GLN B 1 61 ? 20.259 -19.321 -34.495 1.00 0.00 69 GLN B CA 6
ATOM 10790 C C . GLN B 1 61 ? 19.196 -20.331 -34.978 1.00 0.00 69 GLN B C 6
ATOM 10791 O O . GLN B 1 61 ? 18.917 -20.444 -36.174 1.00 0.00 69 GLN B O 6
ATOM 10805 N N . ASP B 1 62 ? 18.559 -21.020 -34.025 1.00 0.00 70 ASP B N 6
ATOM 10806 C CA . ASP B 1 62 ? 17.423 -21.932 -34.232 1.00 0.00 70 ASP B CA 6
ATOM 10807 C C . ASP B 1 62 ? 16.368 -21.706 -33.133 1.00 0.00 70 ASP B C 6
ATOM 10808 O O . ASP B 1 62 ? 16.695 -21.690 -31.940 1.00 0.00 70 ASP B O 6
ATOM 10817 N N . SER B 1 63 ? 15.108 -21.509 -33.534 1.00 0.00 71 SER B N 6
ATOM 10818 C CA . SER B 1 63 ? 14.034 -20.963 -32.679 1.00 0.00 71 SER B CA 6
ATOM 10819 C C . SER B 1 63 ? 12.642 -21.570 -32.954 1.00 0.00 71 SER B C 6
ATOM 10820 O O . SER B 1 63 ? 11.616 -20.993 -32.573 1.00 0.00 71 SER B O 6
ATOM 10828 N N . SER B 1 64 ? 12.587 -22.730 -33.621 1.00 0.00 72 SER B N 6
ATOM 10829 C CA . SER B 1 64 ? 11.349 -23.472 -33.920 1.00 0.00 72 SER B CA 6
ATOM 10830 C C . SER B 1 64 ? 10.569 -23.916 -32.665 1.00 0.00 72 SER B C 6
ATOM 10831 O O . SER B 1 64 ? 11.112 -23.985 -31.556 1.00 0.00 72 SER B O 6
ATOM 10839 N N . ILE B 1 65 ? 9.278 -24.235 -32.847 1.00 0.00 73 ILE B N 6
ATOM 10840 C CA . ILE B 1 65 ? 8.309 -24.541 -31.774 1.00 0.00 73 ILE B CA 6
ATOM 10841 C C . ILE B 1 65 ? 7.515 -25.832 -32.102 1.00 0.00 73 ILE B C 6
ATOM 10842 O O . ILE B 1 65 ? 6.320 -25.950 -31.811 1.00 0.00 73 ILE B O 6
ATOM 10858 N N . ASN B 1 66 ? 8.195 -26.802 -32.735 1.00 0.00 74 ASN B N 6
ATOM 10859 C CA . ASN B 1 66 ? 7.658 -28.068 -33.274 1.00 0.00 74 ASN B CA 6
ATOM 10860 C C . ASN B 1 66 ? 6.330 -27.898 -34.055 1.00 0.00 74 ASN B C 6
ATOM 10861 O O . ASN B 1 66 ? 5.307 -28.539 -33.713 1.00 0.00 74 ASN B O 6
ATOM 10873 N N . LYS A 1 13 ? -1.275 0.385 -0.352 1.00 0.00 21 LYS A N 7
ATOM 10874 C CA . LYS A 1 13 ? -0.227 0.197 -1.407 1.00 0.00 21 LYS A CA 7
ATOM 10875 C C . LYS A 1 13 ? -0.435 -1.133 -2.160 1.00 0.00 21 LYS A C 7
ATOM 10876 O O . LYS A 1 13 ? -1.140 -2.017 -1.666 1.00 0.00 21 LYS A O 7
ATOM 10895 N N . ARG A 1 14 ? 0.165 -1.289 -3.353 1.00 0.00 22 ARG A N 7
ATOM 10896 C CA . ARG A 1 14 ? 0.067 -2.490 -4.220 1.00 0.00 22 ARG A CA 7
ATOM 10897 C C . ARG A 1 14 ? 1.430 -2.908 -4.793 1.00 0.00 22 ARG A C 7
ATOM 10898 O O . ARG A 1 14 ? 2.370 -2.116 -4.835 1.00 0.00 22 ARG A O 7
ATOM 10919 N N . ASN A 1 15 ? 1.501 -4.143 -5.293 1.00 0.00 23 ASN A N 7
ATOM 10920 C CA . ASN A 1 15 ? 2.668 -4.747 -5.937 1.00 0.00 23 ASN A CA 7
ATOM 10921 C C . ASN A 1 15 ? 2.266 -5.429 -7.251 1.00 0.00 23 ASN A C 7
ATOM 10922 O O . ASN A 1 15 ? 1.134 -5.885 -7.427 1.00 0.00 23 ASN A O 7
ATOM 10933 N N . PHE A 1 16 ? 3.219 -5.463 -8.177 1.00 0.00 24 PHE A N 7
ATOM 10934 C CA . PHE A 1 16 ? 3.030 -5.795 -9.593 1.00 0.00 24 PHE A CA 7
ATOM 10935 C C . PHE A 1 16 ? 4.138 -6.740 -10.062 1.00 0.00 24 PHE A C 7
ATOM 10936 O O . PHE A 1 16 ? 5.269 -6.642 -9.590 1.00 0.00 24 PHE A O 7
ATOM 10953 N N . SER A 1 17 ? 3.834 -7.661 -10.979 1.00 0.00 25 SER A N 7
ATOM 10954 C CA . SER A 1 17 ? 4.692 -8.825 -11.245 1.00 0.00 25 SER A CA 7
ATOM 10955 C C . SER A 1 17 ? 5.173 -8.894 -12.701 1.00 0.00 25 SER A C 7
ATOM 10956 O O . SER A 1 17 ? 4.568 -8.312 -13.608 1.00 0.00 25 SER A O 7
ATOM 10964 N N . VAL A 1 18 ? 6.293 -9.589 -12.924 1.00 0.00 26 VAL A N 7
ATOM 10965 C CA . VAL A 1 18 ? 6.968 -9.707 -14.225 1.00 0.00 26 VAL A CA 7
ATOM 10966 C C . VAL A 1 18 ? 7.431 -11.156 -14.419 1.00 0.00 26 VAL A C 7
ATOM 10967 O O . VAL A 1 18 ? 8.114 -11.710 -13.554 1.00 0.00 26 VAL A O 7
ATOM 10980 N N . THR A 1 19 ? 7.065 -11.768 -15.553 1.00 0.00 27 THR A N 7
ATOM 10981 C CA . THR A 1 19 ? 7.347 -13.183 -15.876 1.00 0.00 27 THR A CA 7
ATOM 10982 C C . THR A 1 19 ? 7.691 -13.371 -17.361 1.00 0.00 27 THR A C 7
ATOM 10983 O O . THR A 1 19 ? 7.064 -12.764 -18.233 1.00 0.00 27 THR A O 7
ATOM 10994 N N . PHE A 1 20 ? 8.711 -14.187 -17.660 1.00 0.00 28 PHE A N 7
ATOM 10995 C CA . PHE A 1 20 ? 9.216 -14.461 -19.023 1.00 0.00 28 PHE A CA 7
ATOM 10996 C C . PHE A 1 20 ? 10.170 -15.679 -19.049 1.00 0.00 28 PHE A C 7
ATOM 10997 O O . PHE A 1 20 ? 10.358 -16.366 -18.042 1.00 0.00 28 PHE A O 7
ATOM 11014 N N . TYR A 1 21 ? 10.795 -15.934 -20.204 1.00 0.00 29 TYR A N 7
ATOM 11015 C CA . TYR A 1 21 ? 11.733 -17.037 -20.444 1.00 0.00 29 TYR A CA 7
ATOM 11016 C C . TYR A 1 21 ? 13.069 -16.556 -21.030 1.00 0.00 29 TYR A C 7
ATOM 11017 O O . TYR A 1 21 ? 13.121 -15.567 -21.762 1.00 0.00 29 TYR A O 7
ATOM 11035 N N . LEU A 1 22 ? 14.136 -17.305 -20.741 1.00 0.00 30 LEU A N 7
ATOM 11036 C CA . LEU A 1 22 ? 15.506 -17.117 -21.231 1.00 0.00 30 LEU A CA 7
ATOM 11037 C C . LEU A 1 22 ? 16.104 -18.453 -21.709 1.00 0.00 30 LEU A C 7
ATOM 11038 O O . LEU A 1 22 ? 15.527 -19.531 -21.527 1.00 0.00 30 LEU A O 7
ATOM 11054 N N . SER A 1 23 ? 17.286 -18.360 -22.314 1.00 0.00 31 SER A N 7
ATOM 11055 C CA . SER A 1 23 ? 18.066 -19.504 -22.820 1.00 0.00 31 SER A CA 7
ATOM 11056 C C . SER A 1 23 ? 18.912 -20.149 -21.713 1.00 0.00 31 SER A C 7
ATOM 11057 O O . SER A 1 23 ? 19.181 -19.521 -20.687 1.00 0.00 31 SER A O 7
ATOM 11065 N N . LYS A 1 24 ? 19.380 -21.388 -21.932 1.00 0.00 32 LYS A N 7
ATOM 11066 C CA . LYS A 1 24 ? 20.137 -22.177 -20.935 1.00 0.00 32 LYS A CA 7
ATOM 11067 C C . LYS A 1 24 ? 21.377 -21.440 -20.409 1.00 0.00 32 LYS A C 7
ATOM 11068 O O . LYS A 1 24 ? 21.525 -21.239 -19.206 1.00 0.00 32 LYS A O 7
ATOM 11087 N N . GLU A 1 25 ? 22.243 -20.994 -21.325 1.00 0.00 33 GLU A N 7
ATOM 11088 C CA . GLU A 1 25 ? 23.514 -20.332 -20.984 1.00 0.00 33 GLU A CA 7
ATOM 11089 C C . GLU A 1 25 ? 23.311 -18.927 -20.396 1.00 0.00 33 GLU A C 7
ATOM 11090 O O . GLU A 1 25 ? 24.040 -18.530 -19.490 1.00 0.00 33 GLU A O 7
ATOM 11102 N N . GLU A 1 26 ? 22.295 -18.189 -20.859 1.00 0.00 34 GLU A N 7
ATOM 11103 C CA . GLU A 1 26 ? 21.898 -16.909 -20.255 1.00 0.00 34 GLU A CA 7
ATOM 11104 C C . GLU A 1 26 ? 21.493 -17.105 -18.785 1.00 0.00 34 GLU A C 7
ATOM 11105 O O . GLU A 1 26 ? 22.032 -16.452 -17.889 1.00 0.00 34 GLU A O 7
ATOM 11117 N N . HIS A 1 27 ? 20.573 -18.041 -18.522 1.00 0.00 35 HIS A N 7
ATOM 11118 C CA . HIS A 1 27 ? 20.132 -18.338 -17.158 1.00 0.00 35 HIS A CA 7
ATOM 11119 C C . HIS A 1 27 ? 21.277 -18.850 -16.270 1.00 0.00 35 HIS A C 7
ATOM 11120 O O . HIS A 1 27 ? 21.382 -18.420 -15.124 1.00 0.00 35 HIS A O 7
ATOM 11134 N N . ASP A 1 28 ? 22.188 -19.678 -16.796 1.00 0.00 36 ASP A N 7
ATOM 11135 C CA . ASP A 1 28 ? 23.402 -20.108 -16.086 1.00 0.00 36 ASP A CA 7
ATOM 11136 C C . ASP A 1 28 ? 24.331 -18.934 -15.711 1.00 0.00 36 ASP A C 7
ATOM 11137 O O . ASP A 1 28 ? 24.816 -18.879 -14.578 1.00 0.00 36 ASP A O 7
ATOM 11146 N N . VAL A 1 29 ? 24.563 -17.974 -16.618 1.00 0.00 37 VAL A N 7
ATOM 11147 C CA . VAL A 1 29 ? 25.339 -16.754 -16.326 1.00 0.00 37 VAL A CA 7
ATOM 11148 C C . VAL A 1 29 ? 24.650 -15.912 -15.249 1.00 0.00 37 VAL A C 7
ATOM 11149 O O . VAL A 1 29 ? 25.286 -15.566 -14.252 1.00 0.00 37 VAL A O 7
ATOM 11162 N N . LEU A 1 30 ? 23.350 -15.626 -15.389 1.00 0.00 38 LEU A N 7
ATOM 11163 C CA . LEU A 1 30 ? 22.589 -14.888 -14.374 1.00 0.00 38 LEU A CA 7
ATOM 11164 C C . LEU A 1 30 ? 22.587 -15.615 -13.019 1.00 0.00 38 LEU A C 7
ATOM 11165 O O . LEU A 1 30 ? 22.748 -14.968 -11.986 1.00 0.00 38 LEU A O 7
ATOM 11181 N N . ARG A 1 31 ? 22.478 -16.950 -13.004 1.00 0.00 39 ARG A N 7
ATOM 11182 C CA . ARG A 1 31 ? 22.583 -17.778 -11.793 1.00 0.00 39 ARG A CA 7
ATOM 11183 C C . ARG A 1 31 ? 23.956 -17.663 -11.132 1.00 0.00 39 ARG A C 7
ATOM 11184 O O . ARG A 1 31 ? 24.001 -17.466 -9.924 1.00 0.00 39 ARG A O 7
ATOM 11205 N N . ARG A 1 32 ? 25.066 -17.725 -11.876 1.00 0.00 40 ARG A N 7
ATOM 11206 C CA . ARG A 1 32 ? 26.424 -17.548 -11.315 1.00 0.00 40 ARG A CA 7
ATOM 11207 C C . ARG A 1 32 ? 26.616 -16.149 -10.714 1.00 0.00 40 ARG A C 7
ATOM 11208 O O . ARG A 1 32 ? 27.055 -16.016 -9.569 1.00 0.00 40 ARG A O 7
ATOM 11229 N N . LEU A 1 33 ? 26.236 -15.110 -11.462 1.00 0.00 41 LEU A N 7
ATOM 11230 C CA . LEU A 1 33 ? 26.298 -13.715 -11.013 1.00 0.00 41 LEU A CA 7
ATOM 11231 C C . LEU A 1 33 ? 25.390 -13.451 -9.794 1.00 0.00 41 LEU A C 7
ATOM 11232 O O . LEU A 1 33 ? 25.766 -12.669 -8.918 1.00 0.00 41 LEU A O 7
ATOM 11248 N N . ALA A 1 34 ? 24.243 -14.132 -9.689 1.00 0.00 42 ALA A N 7
ATOM 11249 C CA . ALA A 1 34 ? 23.419 -14.130 -8.484 1.00 0.00 42 ALA A CA 7
ATOM 11250 C C . ALA A 1 34 ? 24.086 -14.887 -7.323 1.00 0.00 42 ALA A C 7
ATOM 11251 O O . ALA A 1 34 ? 24.213 -14.340 -6.232 1.00 0.00 42 ALA A O 7
ATOM 11258 N N . ASP A 1 35 ? 24.539 -16.123 -7.537 1.00 0.00 43 ASP A N 7
ATOM 11259 C CA . ASP A 1 35 ? 25.178 -16.990 -6.534 1.00 0.00 43 ASP A CA 7
ATOM 11260 C C . ASP A 1 35 ? 26.460 -16.390 -5.927 1.00 0.00 43 ASP A C 7
ATOM 11261 O O . ASP A 1 35 ? 26.833 -16.748 -4.807 1.00 0.00 43 ASP A O 7
ATOM 11270 N N . GLU A 1 36 ? 27.102 -15.441 -6.617 1.00 0.00 44 GLU A N 7
ATOM 11271 C CA . GLU A 1 36 ? 28.173 -14.603 -6.060 1.00 0.00 44 GLU A CA 7
ATOM 11272 C C . GLU A 1 36 ? 27.807 -13.903 -4.727 1.00 0.00 44 GLU A C 7
ATOM 11273 O O . GLU A 1 36 ? 28.679 -13.776 -3.861 1.00 0.00 44 GLU A O 7
ATOM 11285 N N . GLU A 1 37 ? 26.544 -13.486 -4.518 1.00 0.00 45 GLU A N 7
ATOM 11286 C CA . GLU A 1 37 ? 26.093 -12.852 -3.255 1.00 0.00 45 GLU A CA 7
ATOM 11287 C C . GLU A 1 37 ? 24.565 -12.801 -2.999 1.00 0.00 45 GLU A C 7
ATOM 11288 O O . GLU A 1 37 ? 24.147 -12.788 -1.838 1.00 0.00 45 GLU A O 7
ATOM 11300 N N . VAL A 1 38 ? 23.718 -12.779 -4.038 1.00 0.00 46 VAL A N 7
ATOM 11301 C CA . VAL A 1 38 ? 22.241 -12.710 -3.931 1.00 0.00 46 VAL A CA 7
ATOM 11302 C C . VAL A 1 38 ? 21.598 -14.097 -3.744 1.00 0.00 46 VAL A C 7
ATOM 11303 O O . VAL A 1 38 ? 20.580 -14.218 -3.064 1.00 0.00 46 VAL A O 7
ATOM 11316 N N . GLU A 1 39 ? 22.209 -15.149 -4.307 1.00 0.00 47 GLU A N 7
ATOM 11317 C CA . GLU A 1 39 ? 21.835 -16.573 -4.149 1.00 0.00 47 GLU A CA 7
ATOM 11318 C C . GLU A 1 39 ? 20.501 -16.996 -4.812 1.00 0.00 47 GLU A C 7
ATOM 11319 O O . GLU A 1 39 ? 20.081 -18.147 -4.677 1.00 0.00 47 GLU A O 7
ATOM 11331 N N . SER A 1 40 ? 19.840 -16.104 -5.566 1.00 0.00 48 SER A N 7
ATOM 11332 C CA . SER A 1 40 ? 18.621 -16.420 -6.339 1.00 0.00 48 SER A CA 7
ATOM 11333 C C . SER A 1 40 ? 18.438 -15.537 -7.586 1.00 0.00 48 SER A C 7
ATOM 11334 O O . SER A 1 40 ? 18.573 -14.312 -7.533 1.00 0.00 48 SER A O 7
ATOM 11342 N N . VAL A 1 41 ? 18.119 -16.160 -8.735 1.00 0.00 49 VAL A N 7
ATOM 11343 C CA . VAL A 1 41 ? 17.946 -15.461 -10.031 1.00 0.00 49 VAL A CA 7
ATOM 11344 C C . VAL A 1 41 ? 16.813 -14.434 -10.021 1.00 0.00 49 VAL A C 7
ATOM 11345 O O . VAL A 1 41 ? 16.966 -13.362 -10.594 1.00 0.00 49 VAL A O 7
ATOM 11358 N N . ASN A 1 42 ? 15.690 -14.723 -9.360 1.00 0.00 50 ASN A N 7
ATOM 11359 C CA . ASN A 1 42 ? 14.533 -13.823 -9.328 1.00 0.00 50 ASN A CA 7
ATOM 11360 C C . ASN A 1 42 ? 14.845 -12.506 -8.597 1.00 0.00 50 ASN A C 7
ATOM 11361 O O . ASN A 1 42 ? 14.643 -11.426 -9.154 1.00 0.00 50 ASN A O 7
ATOM 11372 N N . SER A 1 43 ? 15.416 -12.584 -7.390 1.00 0.00 51 SER A N 7
ATOM 11373 C CA . SER A 1 43 ? 15.833 -11.404 -6.622 1.00 0.00 51 SER A CA 7
ATOM 11374 C C . SER A 1 43 ? 16.997 -10.667 -7.296 1.00 0.00 51 SER A C 7
ATOM 11375 O O . SER A 1 43 ? 17.004 -9.436 -7.343 1.00 0.00 51 SER A O 7
ATOM 11383 N N . PHE A 1 44 ? 17.933 -11.402 -7.912 1.00 0.00 52 PHE A N 7
ATOM 11384 C CA . PHE A 1 44 ? 19.017 -10.817 -8.706 1.00 0.00 52 PHE A CA 7
ATOM 11385 C C . PHE A 1 44 ? 18.503 -10.004 -9.902 1.00 0.00 52 PHE A C 7
ATOM 11386 O O . PHE A 1 44 ? 18.854 -8.835 -10.030 1.00 0.00 52 PHE A O 7
ATOM 11403 N N . VAL A 1 45 ? 17.645 -10.577 -10.756 1.00 0.00 53 VAL A N 7
ATOM 11404 C CA . VAL A 1 45 ? 17.104 -9.879 -11.940 1.00 0.00 53 VAL A CA 7
ATOM 11405 C C . VAL A 1 45 ? 16.230 -8.686 -11.533 1.00 0.00 53 VAL A C 7
ATOM 11406 O O . VAL A 1 45 ? 16.391 -7.603 -12.098 1.00 0.00 53 VAL A O 7
ATOM 11419 N N . LYS A 1 46 ? 15.395 -8.826 -10.493 1.00 0.00 54 LYS A N 7
ATOM 11420 C CA . LYS A 1 46 ? 14.666 -7.710 -9.853 1.00 0.00 54 LYS A CA 7
ATOM 11421 C C . LYS A 1 46 ? 15.607 -6.542 -9.508 1.00 0.00 54 LYS A C 7
ATOM 11422 O O . LYS A 1 46 ? 15.419 -5.421 -9.987 1.00 0.00 54 LYS A O 7
ATOM 11441 N N . ARG A 1 47 ? 16.651 -6.811 -8.712 1.00 0.00 55 ARG A N 7
ATOM 11442 C CA . ARG A 1 47 ? 17.637 -5.808 -8.263 1.00 0.00 55 ARG A CA 7
ATOM 11443 C C . ARG A 1 47 ? 18.445 -5.216 -9.423 1.00 0.00 55 ARG A C 7
ATOM 11444 O O . ARG A 1 47 ? 18.636 -4.006 -9.464 1.00 0.00 55 ARG A O 7
ATOM 11465 N N . HIS A 1 48 ? 18.854 -6.040 -10.389 1.00 0.00 56 HIS A N 7
ATOM 11466 C CA . HIS A 1 48 ? 19.549 -5.636 -11.622 1.00 0.00 56 HIS A CA 7
ATOM 11467 C C . HIS A 1 48 ? 18.756 -4.600 -12.420 1.00 0.00 56 HIS A C 7
ATOM 11468 O O . HIS A 1 48 ? 19.284 -3.542 -12.761 1.00 0.00 56 HIS A O 7
ATOM 11482 N N . ILE A 1 49 ? 17.471 -4.860 -12.667 1.00 0.00 57 ILE A N 7
ATOM 11483 C CA . ILE A 1 49 ? 16.598 -3.938 -13.406 1.00 0.00 57 ILE A CA 7
ATOM 11484 C C . ILE A 1 49 ? 16.362 -2.657 -12.600 1.00 0.00 57 ILE A C 7
ATOM 11485 O O . ILE A 1 49 ? 16.524 -1.569 -13.151 1.00 0.00 57 ILE A O 7
ATOM 11501 N N . LEU A 1 50 ? 16.085 -2.759 -11.294 1.00 0.00 58 LEU A N 7
ATOM 11502 C CA . LEU A 1 50 ? 15.937 -1.584 -10.425 1.00 0.00 58 LEU A CA 7
ATOM 11503 C C . LEU A 1 50 ? 17.185 -0.680 -10.442 1.00 0.00 58 LEU A C 7
ATOM 11504 O O . LEU A 1 50 ? 17.068 0.519 -10.693 1.00 0.00 58 LEU A O 7
ATOM 11520 N N . LYS A 1 51 ? 18.387 -1.249 -10.264 1.00 0.00 59 LYS A N 7
ATOM 11521 C CA . LYS A 1 51 ? 19.659 -0.505 -10.341 1.00 0.00 59 LYS A CA 7
ATOM 11522 C C . LYS A 1 51 ? 19.928 0.100 -11.727 1.00 0.00 59 LYS A C 7
ATOM 11523 O O . LYS A 1 51 ? 20.518 1.177 -11.819 1.00 0.00 59 LYS A O 7
ATOM 11542 N N . THR A 1 52 ? 19.482 -0.564 -12.798 1.00 0.00 60 THR A N 7
ATOM 11543 C CA . THR A 1 52 ? 19.637 -0.082 -14.185 1.00 0.00 60 THR A CA 7
ATOM 11544 C C . THR A 1 52 ? 18.650 1.044 -14.543 1.00 0.00 60 THR A C 7
ATOM 11545 O O . THR A 1 52 ? 19.016 1.952 -15.292 1.00 0.00 60 THR A O 7
ATOM 11556 N N . ILE A 1 53 ? 17.420 1.019 -14.008 1.00 0.00 61 ILE A N 7
ATOM 11557 C CA . ILE A 1 53 ? 16.318 1.900 -14.438 1.00 0.00 61 ILE A CA 7
ATOM 11558 C C . ILE A 1 53 ? 16.036 3.013 -13.412 1.00 0.00 61 ILE A C 7
ATOM 11559 O O . ILE A 1 53 ? 16.236 4.186 -13.737 1.00 0.00 61 ILE A O 7
ATOM 11575 N N . ILE A 1 54 ? 15.607 2.679 -12.185 1.00 0.00 62 ILE A N 7
ATOM 11576 C CA . ILE A 1 54 ? 15.326 3.644 -11.103 1.00 0.00 62 ILE A CA 7
ATOM 11577 C C . ILE A 1 54 ? 15.233 2.963 -9.721 1.00 0.00 62 ILE A C 7
ATOM 11578 O O . ILE A 1 54 ? 14.593 1.921 -9.552 1.00 0.00 62 ILE A O 7
ATOM 11594 N N . TYR A 1 55 ? 15.853 3.592 -8.717 1.00 0.00 63 TYR A N 7
ATOM 11595 C CA . TYR A 1 55 ? 15.820 3.238 -7.297 1.00 0.00 63 TYR A CA 7
ATOM 11596 C C . TYR A 1 55 ? 16.221 4.475 -6.466 1.00 0.00 63 TYR A C 7
ATOM 11597 O O . TYR A 1 55 ? 16.850 5.408 -6.981 1.00 0.00 63 TYR A O 7
ATOM 11615 N N . LYS A 1 56 ? 15.857 4.487 -5.180 1.00 0.00 64 LYS A N 7
ATOM 11616 C CA . LYS A 1 56 ? 16.101 5.600 -4.237 1.00 0.00 64 LYS A CA 7
ATOM 11617 C C . LYS A 1 56 ? 16.422 5.064 -2.833 1.00 0.00 64 LYS A C 7
ATOM 11618 O O . LYS A 1 56 ? 15.534 4.908 -1.993 1.00 0.00 64 LYS A O 7
ATOM 11637 N N . LYS A 1 57 ? 17.699 4.707 -2.620 1.00 0.00 65 LYS A N 7
ATOM 11638 C CA . LYS A 1 57 ? 18.216 3.959 -1.445 1.00 0.00 65 LYS A CA 7
ATOM 11639 C C . LYS A 1 57 ? 17.460 2.632 -1.192 1.00 0.00 65 LYS A C 7
ATOM 11640 O O . LYS A 1 57 ? 17.335 2.166 -0.059 1.00 0.00 65 LYS A O 7
ATOM 11659 N N . GLY A 1 58 ? 16.914 2.049 -2.266 1.00 0.00 66 GLY A N 7
ATOM 11660 C CA . GLY A 1 58 ? 16.007 0.893 -2.258 1.00 0.00 66 GLY A CA 7
ATOM 11661 C C . GLY A 1 58 ? 14.714 1.151 -3.042 1.00 0.00 66 GLY A C 7
ATOM 11662 O O . GLY A 1 58 ? 14.606 2.122 -3.799 1.00 0.00 66 GLY A O 7
ATOM 11666 N N . THR A 1 59 ? 13.728 0.271 -2.846 1.00 0.00 67 THR A N 7
ATOM 11667 C CA . THR A 1 59 ? 12.310 0.448 -3.223 1.00 0.00 67 THR A CA 7
ATOM 11668 C C . THR A 1 59 ? 11.417 -0.515 -2.422 1.00 0.00 67 THR A C 7
ATOM 11669 O O . THR A 1 59 ? 11.924 -1.403 -1.729 1.00 0.00 67 THR A O 7
ATOM 11680 N N . ASN A 1 60 ? 10.093 -0.374 -2.531 1.00 0.00 68 ASN A N 7
ATOM 11681 C CA . ASN A 1 60 ? 9.107 -1.275 -1.922 1.00 0.00 68 ASN A CA 7
ATOM 11682 C C . ASN A 1 60 ? 9.249 -2.723 -2.448 1.00 0.00 68 ASN A C 7
ATOM 11683 O O . ASN A 1 60 ? 9.101 -2.982 -3.645 1.00 0.00 68 ASN A O 7
ATOM 11694 N N . GLN A 1 61 ? 9.540 -3.657 -1.539 1.00 0.00 69 GLN A N 7
ATOM 11695 C CA . GLN A 1 61 ? 9.844 -5.076 -1.796 1.00 0.00 69 GLN A CA 7
ATOM 11696 C C . GLN A 1 61 ? 9.229 -5.971 -0.694 1.00 0.00 69 GLN A C 7
ATOM 11697 O O . GLN A 1 61 ? 8.723 -5.473 0.316 1.00 0.00 69 GLN A O 7
ATOM 11711 N N . ASP A 1 62 ? 9.293 -7.296 -0.865 1.00 0.00 70 ASP A N 7
ATOM 11712 C CA . ASP A 1 62 ? 8.771 -8.292 0.088 1.00 0.00 70 ASP A CA 7
ATOM 11713 C C . ASP A 1 62 ? 9.713 -9.509 0.221 1.00 0.00 70 ASP A C 7
ATOM 11714 O O . ASP A 1 62 ? 10.414 -9.874 -0.728 1.00 0.00 70 ASP A O 7
ATOM 11723 N N . SER A 1 63 ? 9.723 -10.137 1.402 1.00 0.00 71 SER A N 7
ATOM 11724 C CA . SER A 1 63 ? 10.583 -11.281 1.759 1.00 0.00 71 SER A CA 7
ATOM 11725 C C . SER A 1 63 ? 9.889 -12.313 2.672 1.00 0.00 71 SER A C 7
ATOM 11726 O O . SER A 1 63 ? 10.546 -13.185 3.249 1.00 0.00 71 SER A O 7
ATOM 11734 N N . SER A 1 64 ? 8.558 -12.241 2.813 1.00 0.00 72 SER A N 7
ATOM 11735 C CA . SER A 1 64 ? 7.761 -13.033 3.773 1.00 0.00 72 SER A CA 7
ATOM 11736 C C . SER A 1 64 ? 7.524 -14.504 3.372 1.00 0.00 72 SER A C 7
ATOM 11737 O O . SER A 1 64 ? 6.841 -15.238 4.092 1.00 0.00 72 SER A O 7
ATOM 11745 N N . ILE A 1 65 ? 8.081 -14.954 2.242 1.00 0.00 73 ILE A N 7
ATOM 11746 C CA . ILE A 1 65 ? 8.001 -16.334 1.732 1.00 0.00 73 ILE A CA 7
ATOM 11747 C C . ILE A 1 65 ? 9.299 -16.728 0.997 1.00 0.00 73 ILE A C 7
ATOM 11748 O O . ILE A 1 65 ? 9.975 -15.876 0.408 1.00 0.00 73 ILE A O 7
ATOM 11764 N N . ASN A 1 66 ? 9.660 -18.018 1.059 1.00 0.00 74 ASN A N 7
ATOM 11765 C CA . ASN A 1 66 ? 10.836 -18.607 0.395 1.00 0.00 74 ASN A CA 7
ATOM 11766 C C . ASN A 1 66 ? 10.811 -18.448 -1.143 1.00 0.00 74 ASN A C 7
ATOM 11767 O O . ASN A 1 66 ? 11.839 -18.016 -1.712 1.00 0.00 74 ASN A O 7
ATOM 11779 N N . LYS B 1 13 ? 15.601 -29.743 -20.158 1.00 0.00 21 LYS B N 7
ATOM 11780 C CA . LYS B 1 13 ? 14.718 -28.648 -20.677 1.00 0.00 21 LYS B CA 7
ATOM 11781 C C . LYS B 1 13 ? 15.502 -27.681 -21.582 1.00 0.00 21 LYS B C 7
ATOM 11782 O O . LYS B 1 13 ? 16.711 -27.521 -21.412 1.00 0.00 21 LYS B O 7
ATOM 11801 N N . ARG B 1 14 ? 14.820 -27.009 -22.529 1.00 0.00 22 ARG B N 7
ATOM 11802 C CA . ARG B 1 14 ? 15.419 -26.076 -23.525 1.00 0.00 22 ARG B CA 7
ATOM 11803 C C . ARG B 1 14 ? 15.054 -24.594 -23.316 1.00 0.00 22 ARG B C 7
ATOM 11804 O O . ARG B 1 14 ? 15.493 -23.735 -24.077 1.00 0.00 22 ARG B O 7
ATOM 11825 N N . ASN B 1 15 ? 14.290 -24.296 -22.266 1.00 0.00 23 ASN B N 7
ATOM 11826 C CA . ASN B 1 15 ? 13.849 -22.956 -21.857 1.00 0.00 23 ASN B CA 7
ATOM 11827 C C . ASN B 1 15 ? 13.931 -22.830 -20.326 1.00 0.00 23 ASN B C 7
ATOM 11828 O O . ASN B 1 15 ? 13.591 -23.763 -19.596 1.00 0.00 23 ASN B O 7
ATOM 11839 N N . PHE B 1 16 ? 14.384 -21.668 -19.851 1.00 0.00 24 PHE B N 7
ATOM 11840 C CA . PHE B 1 16 ? 14.707 -21.392 -18.448 1.00 0.00 24 PHE B CA 7
ATOM 11841 C C . PHE B 1 16 ? 13.980 -20.125 -17.986 1.00 0.00 24 PHE B C 7
ATOM 11842 O O . PHE B 1 16 ? 14.255 -19.024 -18.465 1.00 0.00 24 PHE B O 7
ATOM 11859 N N . SER B 1 17 ? 12.970 -20.291 -17.131 1.00 0.00 25 SER B N 7
ATOM 11860 C CA . SER B 1 17 ? 12.029 -19.217 -16.790 1.00 0.00 25 SER B CA 7
ATOM 11861 C C . SER B 1 17 ? 12.577 -18.236 -15.741 1.00 0.00 25 SER B C 7
ATOM 11862 O O . SER B 1 17 ? 13.486 -18.554 -14.965 1.00 0.00 25 SER B O 7
ATOM 11870 N N . VAL B 1 18 ? 11.995 -17.035 -15.707 1.00 0.00 26 VAL B N 7
ATOM 11871 C CA . VAL B 1 18 ? 12.279 -15.978 -14.725 1.00 0.00 26 VAL B CA 7
ATOM 11872 C C . VAL B 1 18 ? 10.952 -15.331 -14.301 1.00 0.00 26 VAL B C 7
ATOM 11873 O O . VAL B 1 18 ? 10.089 -15.057 -15.137 1.00 0.00 26 VAL B O 7
ATOM 11886 N N . THR B 1 19 ? 10.772 -15.111 -12.995 1.00 0.00 27 THR B N 7
ATOM 11887 C CA . THR B 1 19 ? 9.511 -14.636 -12.392 1.00 0.00 27 THR B CA 7
ATOM 11888 C C . THR B 1 19 ? 9.776 -13.898 -11.073 1.00 0.00 27 THR B C 7
ATOM 11889 O O . THR B 1 19 ? 10.415 -14.449 -10.175 1.00 0.00 27 THR B O 7
ATOM 11900 N N . PHE B 1 20 ? 9.341 -12.635 -10.962 1.00 0.00 28 PHE B N 7
ATOM 11901 C CA . PHE B 1 20 ? 9.569 -11.776 -9.783 1.00 0.00 28 PHE B CA 7
ATOM 11902 C C . PHE B 1 20 ? 8.512 -10.662 -9.620 1.00 0.00 28 PHE B C 7
ATOM 11903 O O . PHE B 1 20 ? 7.611 -10.503 -10.448 1.00 0.00 28 PHE B O 7
ATOM 11920 N N . TYR B 1 21 ? 8.642 -9.877 -8.542 1.00 0.00 29 TYR B N 7
ATOM 11921 C CA . TYR B 1 21 ? 7.703 -8.828 -8.121 1.00 0.00 29 TYR B CA 7
ATOM 11922 C C . TYR B 1 21 ? 8.388 -7.467 -7.910 1.00 0.00 29 TYR B C 7
ATOM 11923 O O . TYR B 1 21 ? 9.573 -7.389 -7.581 1.00 0.00 29 TYR B O 7
ATOM 11941 N N . LEU B 1 22 ? 7.611 -6.396 -8.100 1.00 0.00 30 LEU B N 7
ATOM 11942 C CA . LEU B 1 22 ? 8.003 -4.981 -8.109 1.00 0.00 30 LEU B CA 7
ATOM 11943 C C . LEU B 1 22 ? 6.914 -4.118 -7.446 1.00 0.00 30 LEU B C 7
ATOM 11944 O O . LEU B 1 22 ? 5.862 -4.608 -7.016 1.00 0.00 30 LEU B O 7
ATOM 11960 N N . SER B 1 23 ? 7.152 -2.810 -7.389 1.00 0.00 31 SER B N 7
ATOM 11961 C CA . SER B 1 23 ? 6.157 -1.806 -6.978 1.00 0.00 31 SER B CA 7
ATOM 11962 C C . SER B 1 23 ? 5.244 -1.396 -8.145 1.00 0.00 31 SER B C 7
ATOM 11963 O O . SER B 1 23 ? 5.591 -1.573 -9.316 1.00 0.00 31 SER B O 7
ATOM 11971 N N . LYS B 1 24 ? 4.084 -0.796 -7.835 1.00 0.00 32 LYS B N 7
ATOM 11972 C CA . LYS B 1 24 ? 3.204 -0.166 -8.841 1.00 0.00 32 LYS B CA 7
ATOM 11973 C C . LYS B 1 24 ? 3.930 0.925 -9.637 1.00 0.00 32 LYS B C 7
ATOM 11974 O O . LYS B 1 24 ? 3.794 0.992 -10.855 1.00 0.00 32 LYS B O 7
ATOM 11993 N N . GLU B 1 25 ? 4.725 1.749 -8.952 1.00 0.00 33 GLU B N 7
ATOM 11994 C CA . GLU B 1 25 ? 5.504 2.835 -9.565 1.00 0.00 33 GLU B CA 7
ATOM 11995 C C . GLU B 1 25 ? 6.519 2.299 -10.591 1.00 0.00 33 GLU B C 7
ATOM 11996 O O . GLU B 1 25 ? 6.559 2.761 -11.732 1.00 0.00 33 GLU B O 7
ATOM 12008 N N . GLU B 1 26 ? 7.309 1.283 -10.219 1.00 0.00 34 GLU B N 7
ATOM 12009 C CA . GLU B 1 26 ? 8.268 0.663 -11.137 1.00 0.00 34 GLU B CA 7
ATOM 12010 C C . GLU B 1 26 ? 7.567 -0.030 -12.312 1.00 0.00 34 GLU B C 7
ATOM 12011 O O . GLU B 1 26 ? 7.989 0.136 -13.458 1.00 0.00 34 GLU B O 7
ATOM 12023 N N . HIS B 1 27 ? 6.490 -0.789 -12.067 1.00 0.00 35 HIS B N 7
ATOM 12024 C CA . HIS B 1 27 ? 5.764 -1.438 -13.162 1.00 0.00 35 HIS B CA 7
ATOM 12025 C C . HIS B 1 27 ? 5.156 -0.412 -14.128 1.00 0.00 35 HIS B C 7
ATOM 12026 O O . HIS B 1 27 ? 5.268 -0.597 -15.333 1.00 0.00 35 HIS B O 7
ATOM 12040 N N . ASP B 1 28 ? 4.610 0.710 -13.646 1.00 0.00 36 ASP B N 7
ATOM 12041 C CA . ASP B 1 28 ? 4.138 1.811 -14.498 1.00 0.00 36 ASP B CA 7
ATOM 12042 C C . ASP B 1 28 ? 5.265 2.469 -15.325 1.00 0.00 36 ASP B C 7
ATOM 12043 O O . ASP B 1 28 ? 5.083 2.728 -16.521 1.00 0.00 36 ASP B O 7
ATOM 12052 N N . VAL B 1 29 ? 6.449 2.683 -14.734 1.00 0.00 37 VAL B N 7
ATOM 12053 C CA . VAL B 1 29 ? 7.648 3.122 -15.472 1.00 0.00 37 VAL B CA 7
ATOM 12054 C C . VAL B 1 29 ? 8.013 2.118 -16.572 1.00 0.00 37 VAL B C 7
ATOM 12055 O O . VAL B 1 29 ? 8.181 2.523 -17.724 1.00 0.00 37 VAL B O 7
ATOM 12068 N N . LEU B 1 30 ? 8.080 0.816 -16.267 1.00 0.00 38 LEU B N 7
ATOM 12069 C CA . LEU B 1 30 ? 8.351 -0.225 -17.265 1.00 0.00 38 LEU B CA 7
ATOM 12070 C C . LEU B 1 30 ? 7.251 -0.326 -18.335 1.00 0.00 38 LEU B C 7
ATOM 12071 O O . LEU B 1 30 ? 7.583 -0.477 -19.508 1.00 0.00 38 LEU B O 7
ATOM 12087 N N . ARG B 1 31 ? 5.966 -0.177 -17.979 1.00 0.00 39 ARG B N 7
ATOM 12088 C CA . ARG B 1 31 ? 4.830 -0.116 -18.921 1.00 0.00 39 ARG B CA 7
ATOM 12089 C C . ARG B 1 31 ? 5.028 0.996 -19.947 1.00 0.00 39 ARG B C 7
ATOM 12090 O O . ARG B 1 31 ? 4.994 0.713 -21.140 1.00 0.00 39 ARG B O 7
ATOM 12111 N N . ARG B 1 32 ? 5.289 2.233 -19.506 1.00 0.00 40 ARG B N 7
ATOM 12112 C CA . ARG B 1 32 ? 5.529 3.383 -20.403 1.00 0.00 40 ARG B CA 7
ATOM 12113 C C . ARG B 1 32 ? 6.789 3.197 -21.261 1.00 0.00 40 ARG B C 7
ATOM 12114 O O . ARG B 1 32 ? 6.739 3.349 -22.484 1.00 0.00 40 ARG B O 7
ATOM 12135 N N . LEU B 1 33 ? 7.903 2.827 -20.624 1.00 0.00 41 LEU B N 7
ATOM 12136 C CA . LEU B 1 33 ? 9.201 2.628 -21.276 1.00 0.00 41 LEU B CA 7
ATOM 12137 C C . LEU B 1 33 ? 9.159 1.516 -22.342 1.00 0.00 41 LEU B C 7
ATOM 12138 O O . LEU B 1 33 ? 9.766 1.661 -23.404 1.00 0.00 41 LEU B O 7
ATOM 12154 N N . ALA B 1 34 ? 8.404 0.440 -22.088 1.00 0.00 42 ALA B N 7
ATOM 12155 C CA . ALA B 1 34 ? 8.112 -0.598 -23.066 1.00 0.00 42 ALA B CA 7
ATOM 12156 C C . ALA B 1 34 ? 7.160 -0.093 -24.169 1.00 0.00 42 ALA B C 7
ATOM 12157 O O . ALA B 1 34 ? 7.516 -0.142 -25.343 1.00 0.00 42 ALA B O 7
ATOM 12164 N N . ASP B 1 35 ? 5.985 0.442 -23.811 1.00 0.00 43 ASP B N 7
ATOM 12165 C CA . ASP B 1 35 ? 4.944 0.926 -24.738 1.00 0.00 43 ASP B CA 7
ATOM 12166 C C . ASP B 1 35 ? 5.422 1.991 -25.744 1.00 0.00 43 ASP B C 7
ATOM 12167 O O . ASP B 1 35 ? 4.864 2.093 -26.840 1.00 0.00 43 ASP B O 7
ATOM 12176 N N . GLU B 1 36 ? 6.487 2.735 -25.424 1.00 0.00 44 GLU B N 7
ATOM 12177 C CA . GLU B 1 36 ? 7.218 3.584 -26.378 1.00 0.00 44 GLU B CA 7
ATOM 12178 C C . GLU B 1 36 ? 7.635 2.862 -27.689 1.00 0.00 44 GLU B C 7
ATOM 12179 O O . GLU B 1 36 ? 7.746 3.512 -28.732 1.00 0.00 44 GLU B O 7
ATOM 12191 N N . GLU B 1 37 ? 7.816 1.532 -27.671 1.00 0.00 45 GLU B N 7
ATOM 12192 C CA . GLU B 1 37 ? 8.234 0.720 -28.835 1.00 0.00 45 GLU B CA 7
ATOM 12193 C C . GLU B 1 37 ? 7.520 -0.647 -28.965 1.00 0.00 45 GLU B C 7
ATOM 12194 O O . GLU B 1 37 ? 7.243 -1.090 -30.083 1.00 0.00 45 GLU B O 7
ATOM 12206 N N . VAL B 1 38 ? 7.219 -1.317 -27.846 1.00 0.00 46 VAL B N 7
ATOM 12207 C CA . VAL B 1 38 ? 6.694 -2.688 -27.725 1.00 0.00 46 VAL B CA 7
ATOM 12208 C C . VAL B 1 38 ? 5.882 -2.824 -26.428 1.00 0.00 46 VAL B C 7
ATOM 12209 O O . VAL B 1 38 ? 6.425 -3.024 -25.346 1.00 0.00 46 VAL B O 7
ATOM 12222 N N . GLU B 1 39 ? 4.555 -2.708 -26.527 1.00 0.00 47 GLU B N 7
ATOM 12223 C CA . GLU B 1 39 ? 3.610 -2.773 -25.390 1.00 0.00 47 GLU B CA 7
ATOM 12224 C C . GLU B 1 39 ? 3.722 -4.021 -24.481 1.00 0.00 47 GLU B C 7
ATOM 12225 O O . GLU B 1 39 ? 3.313 -3.978 -23.320 1.00 0.00 47 GLU B O 7
ATOM 12237 N N . SER B 1 40 ? 4.283 -5.126 -24.988 1.00 0.00 48 SER B N 7
ATOM 12238 C CA . SER B 1 40 ? 4.598 -6.341 -24.221 1.00 0.00 48 SER B CA 7
ATOM 12239 C C . SER B 1 40 ? 5.753 -6.111 -23.230 1.00 0.00 48 SER B C 7
ATOM 12240 O O . SER B 1 40 ? 6.928 -6.208 -23.593 1.00 0.00 48 SER B O 7
ATOM 12248 N N . VAL B 1 41 ? 5.431 -5.814 -21.962 1.00 0.00 49 VAL B N 7
ATOM 12249 C CA . VAL B 1 41 ? 6.426 -5.606 -20.885 1.00 0.00 49 VAL B CA 7
ATOM 12250 C C . VAL B 1 41 ? 7.332 -6.829 -20.703 1.00 0.00 49 VAL B C 7
ATOM 12251 O O . VAL B 1 41 ? 8.537 -6.674 -20.538 1.00 0.00 49 VAL B O 7
ATOM 12264 N N . ASN B 1 42 ? 6.795 -8.050 -20.789 1.00 0.00 50 ASN B N 7
ATOM 12265 C CA . ASN B 1 42 ? 7.591 -9.279 -20.709 1.00 0.00 50 ASN B CA 7
ATOM 12266 C C . ASN B 1 42 ? 8.601 -9.418 -21.869 1.00 0.00 50 ASN B C 7
ATOM 12267 O O . ASN B 1 42 ? 9.766 -9.734 -21.621 1.00 0.00 50 ASN B O 7
ATOM 12278 N N . SER B 1 43 ? 8.204 -9.115 -23.113 1.00 0.00 51 SER B N 7
ATOM 12279 C CA . SER B 1 43 ? 9.133 -9.082 -24.259 1.00 0.00 51 SER B CA 7
ATOM 12280 C C . SER B 1 43 ? 10.184 -7.974 -24.110 1.00 0.00 51 SER B C 7
ATOM 12281 O O . SER B 1 43 ? 11.378 -8.216 -24.293 1.00 0.00 51 SER B O 7
ATOM 12289 N N . PHE B 1 44 ? 9.764 -6.775 -23.688 1.00 0.00 52 PHE B N 7
ATOM 12290 C CA . PHE B 1 44 ? 10.660 -5.656 -23.391 1.00 0.00 52 PHE B CA 7
ATOM 12291 C C . PHE B 1 44 ? 11.714 -6.018 -22.332 1.00 0.00 52 PHE B C 7
ATOM 12292 O O . PHE B 1 44 ? 12.904 -5.821 -22.569 1.00 0.00 52 PHE B O 7
ATOM 12309 N N . VAL B 1 45 ? 11.310 -6.591 -21.190 1.00 0.00 53 VAL B N 7
ATOM 12310 C CA . VAL B 1 45 ? 12.240 -7.005 -20.124 1.00 0.00 53 VAL B CA 7
ATOM 12311 C C . VAL B 1 45 ? 13.183 -8.116 -20.601 1.00 0.00 53 VAL B C 7
ATOM 12312 O O . VAL B 1 45 ? 14.386 -8.021 -20.362 1.00 0.00 53 VAL B O 7
ATOM 12325 N N . LYS B 1 46 ? 12.695 -9.117 -21.352 1.00 0.00 54 LYS B N 7
ATOM 12326 C CA . LYS B 1 46 ? 13.557 -10.135 -21.985 1.00 0.00 54 LYS B CA 7
ATOM 12327 C C . LYS B 1 46 ? 14.636 -9.492 -22.871 1.00 0.00 54 LYS B C 7
ATOM 12328 O O . LYS B 1 46 ? 15.825 -9.748 -22.676 1.00 0.00 54 LYS B O 7
ATOM 12347 N N . ARG B 1 47 ? 14.243 -8.608 -23.796 1.00 0.00 55 ARG B N 7
ATOM 12348 C CA . ARG B 1 47 ? 15.159 -7.865 -24.688 1.00 0.00 55 ARG B CA 7
ATOM 12349 C C . ARG B 1 47 ? 16.149 -6.981 -23.918 1.00 0.00 55 ARG B C 7
ATOM 12350 O O . ARG B 1 47 ? 17.336 -6.991 -24.231 1.00 0.00 55 ARG B O 7
ATOM 12371 N N . HIS B 1 48 ? 15.685 -6.279 -22.882 1.00 0.00 56 HIS B N 7
ATOM 12372 C CA . HIS B 1 48 ? 16.502 -5.464 -21.969 1.00 0.00 56 HIS B CA 7
ATOM 12373 C C . HIS B 1 48 ? 17.622 -6.272 -21.308 1.00 0.00 56 HIS B C 7
ATOM 12374 O O . HIS B 1 48 ? 18.783 -5.860 -21.336 1.00 0.00 56 HIS B O 7
ATOM 12388 N N . ILE B 1 49 ? 17.300 -7.451 -20.777 1.00 0.00 57 ILE B N 7
ATOM 12389 C CA . ILE B 1 49 ? 18.264 -8.362 -20.144 1.00 0.00 57 ILE B CA 7
ATOM 12390 C C . ILE B 1 49 ? 19.268 -8.890 -21.175 1.00 0.00 57 ILE B C 7
ATOM 12391 O O . ILE B 1 49 ? 20.475 -8.746 -20.970 1.00 0.00 57 ILE B O 7
ATOM 12407 N N . LEU B 1 50 ? 18.787 -9.417 -22.310 1.00 0.00 58 LEU B N 7
ATOM 12408 C CA . LEU B 1 50 ? 19.648 -9.900 -23.397 1.00 0.00 58 LEU B CA 7
ATOM 12409 C C . LEU B 1 50 ? 20.647 -8.820 -23.848 1.00 0.00 58 LEU B C 7
ATOM 12410 O O . LEU B 1 50 ? 21.850 -9.069 -23.847 1.00 0.00 58 LEU B O 7
ATOM 12426 N N . LYS B 1 51 ? 20.166 -7.607 -24.160 1.00 0.00 59 LYS B N 7
ATOM 12427 C CA . LYS B 1 51 ? 20.997 -6.468 -24.589 1.00 0.00 59 LYS B CA 7
ATOM 12428 C C . LYS B 1 51 ? 22.013 -6.031 -23.522 1.00 0.00 59 LYS B C 7
ATOM 12429 O O . LYS B 1 51 ? 23.163 -5.735 -23.853 1.00 0.00 59 LYS B O 7
ATOM 12448 N N . THR B 1 52 ? 21.605 -5.989 -22.251 1.00 0.00 60 THR B N 7
ATOM 12449 C CA . THR B 1 52 ? 22.449 -5.490 -21.148 1.00 0.00 60 THR B CA 7
ATOM 12450 C C . THR B 1 52 ? 23.582 -6.462 -20.780 1.00 0.00 60 THR B C 7
ATOM 12451 O O . THR B 1 52 ? 24.698 -6.006 -20.521 1.00 0.00 60 THR B O 7
ATOM 12462 N N . ILE B 1 53 ? 23.340 -7.782 -20.786 1.00 0.00 61 ILE B N 7
ATOM 12463 C CA . ILE B 1 53 ? 24.357 -8.787 -20.410 1.00 0.00 61 ILE B CA 7
ATOM 12464 C C . ILE B 1 53 ? 25.143 -9.323 -21.630 1.00 0.00 61 ILE B C 7
ATOM 12465 O O . ILE B 1 53 ? 26.309 -9.697 -21.475 1.00 0.00 61 ILE B O 7
ATOM 12481 N N . ILE B 1 54 ? 24.581 -9.298 -22.848 1.00 0.00 62 ILE B N 7
ATOM 12482 C CA . ILE B 1 54 ? 25.204 -9.849 -24.069 1.00 0.00 62 ILE B CA 7
ATOM 12483 C C . ILE B 1 54 ? 25.165 -8.824 -25.217 1.00 0.00 62 ILE B C 7
ATOM 12484 O O . ILE B 1 54 ? 24.118 -8.490 -25.772 1.00 0.00 62 ILE B O 7
ATOM 12500 N N . TYR B 1 55 ? 26.352 -8.348 -25.596 1.00 0.00 63 TYR B N 7
ATOM 12501 C CA . TYR B 1 55 ? 26.553 -7.365 -26.674 1.00 0.00 63 TYR B CA 7
ATOM 12502 C C . TYR B 1 55 ? 26.328 -7.954 -28.084 1.00 0.00 63 TYR B C 7
ATOM 12503 O O . TYR B 1 55 ? 25.730 -7.300 -28.943 1.00 0.00 63 TYR B O 7
ATOM 12521 N N . LYS B 1 56 ? 26.767 -9.204 -28.306 1.00 0.00 64 LYS B N 7
ATOM 12522 C CA . LYS B 1 56 ? 26.694 -9.955 -29.574 1.00 0.00 64 LYS B CA 7
ATOM 12523 C C . LYS B 1 56 ? 26.420 -11.436 -29.282 1.00 0.00 64 LYS B C 7
ATOM 12524 O O . LYS B 1 56 ? 27.302 -12.162 -28.816 1.00 0.00 64 LYS B O 7
ATOM 12543 N N . LYS B 1 57 ? 25.173 -11.860 -29.511 1.00 0.00 65 LYS B N 7
ATOM 12544 C CA . LYS B 1 57 ? 24.683 -13.246 -29.331 1.00 0.00 65 LYS B CA 7
ATOM 12545 C C . LYS B 1 57 ? 25.496 -14.276 -30.136 1.00 0.00 65 LYS B C 7
ATOM 12546 O O . LYS B 1 57 ? 26.050 -13.963 -31.192 1.00 0.00 65 LYS B O 7
ATOM 12565 N N . GLY B 1 58 ? 25.490 -15.530 -29.673 1.00 0.00 66 GLY B N 7
ATOM 12566 C CA . GLY B 1 58 ? 26.105 -16.672 -30.369 1.00 0.00 66 GLY B CA 7
ATOM 12567 C C . GLY B 1 58 ? 25.308 -17.185 -31.582 1.00 0.00 66 GLY B C 7
ATOM 12568 O O . GLY B 1 58 ? 25.881 -17.827 -32.465 1.00 0.00 66 GLY B O 7
ATOM 12572 N N . THR B 1 59 ? 24.008 -16.865 -31.652 1.00 0.00 67 THR B N 7
ATOM 12573 C CA . THR B 1 59 ? 23.073 -17.286 -32.717 1.00 0.00 67 THR B CA 7
ATOM 12574 C C . THR B 1 59 ? 22.105 -16.141 -33.054 1.00 0.00 67 THR B C 7
ATOM 12575 O O . THR B 1 59 ? 21.744 -15.343 -32.187 1.00 0.00 67 THR B O 7
ATOM 12586 N N . ASN B 1 60 ? 21.666 -16.053 -34.315 1.00 0.00 68 ASN B N 7
ATOM 12587 C CA . ASN B 1 60 ? 20.857 -14.938 -34.843 1.00 0.00 68 ASN B CA 7
ATOM 12588 C C . ASN B 1 60 ? 19.357 -14.975 -34.463 1.00 0.00 68 ASN B C 7
ATOM 12589 O O . ASN B 1 60 ? 18.619 -14.041 -34.784 1.00 0.00 68 ASN B O 7
ATOM 12600 N N . GLN B 1 61 ? 18.895 -16.042 -33.803 1.00 0.00 69 GLN B N 7
ATOM 12601 C CA . GLN B 1 61 ? 17.487 -16.262 -33.430 1.00 0.00 69 GLN B CA 7
ATOM 12602 C C . GLN B 1 61 ? 16.951 -15.223 -32.422 1.00 0.00 69 GLN B C 7
ATOM 12603 O O . GLN B 1 61 ? 17.703 -14.644 -31.632 1.00 0.00 69 GLN B O 7
ATOM 12617 N N . ASP B 1 62 ? 15.633 -15.012 -32.430 1.00 0.00 70 ASP B N 7
ATOM 12618 C CA . ASP B 1 62 ? 14.894 -14.095 -31.547 1.00 0.00 70 ASP B CA 7
ATOM 12619 C C . ASP B 1 62 ? 13.401 -14.489 -31.423 1.00 0.00 70 ASP B C 7
ATOM 12620 O O . ASP B 1 62 ? 12.935 -15.419 -32.089 1.00 0.00 70 ASP B O 7
ATOM 12629 N N . SER B 1 63 ? 12.643 -13.758 -30.594 1.00 0.00 71 SER B N 7
ATOM 12630 C CA . SER B 1 63 ? 11.195 -13.945 -30.375 1.00 0.00 71 SER B CA 7
ATOM 12631 C C . SER B 1 63 ? 10.381 -12.642 -30.513 1.00 0.00 71 SER B C 7
ATOM 12632 O O . SER B 1 63 ? 9.251 -12.551 -30.029 1.00 0.00 71 SER B O 7
ATOM 12640 N N . SER B 1 64 ? 10.935 -11.624 -31.179 1.00 0.00 72 SER B N 7
ATOM 12641 C CA . SER B 1 64 ? 10.333 -10.294 -31.394 1.00 0.00 72 SER B CA 7
ATOM 12642 C C . SER B 1 64 ? 9.326 -10.292 -32.568 1.00 0.00 72 SER B C 7
ATOM 12643 O O . SER B 1 64 ? 9.391 -9.468 -33.488 1.00 0.00 72 SER B O 7
ATOM 12651 N N . ILE B 1 65 ? 8.427 -11.286 -32.590 1.00 0.00 73 ILE B N 7
ATOM 12652 C CA . ILE B 1 65 ? 7.432 -11.509 -33.653 1.00 0.00 73 ILE B CA 7
ATOM 12653 C C . ILE B 1 65 ? 6.377 -10.384 -33.768 1.00 0.00 73 ILE B C 7
ATOM 12654 O O . ILE B 1 65 ? 6.236 -9.536 -32.880 1.00 0.00 73 ILE B O 7
ATOM 12670 N N . ASN B 1 66 ? 5.627 -10.387 -34.879 1.00 0.00 74 ASN B N 7
ATOM 12671 C CA . ASN B 1 66 ? 4.568 -9.420 -35.212 1.00 0.00 74 ASN B CA 7
ATOM 12672 C C . ASN B 1 66 ? 3.439 -10.074 -36.036 1.00 0.00 74 ASN B C 7
ATOM 12673 O O . ASN B 1 66 ? 2.268 -10.006 -35.599 1.00 0.00 74 ASN B O 7
ATOM 12685 N N . LYS A 1 13 ? 1.345 0.408 -0.689 1.00 0.00 21 LYS A N 8
ATOM 12686 C CA . LYS A 1 13 ? 1.046 0.641 -2.138 1.00 0.00 21 LYS A CA 8
ATOM 12687 C C . LYS A 1 13 ? 0.958 -0.699 -2.898 1.00 0.00 21 LYS A C 8
ATOM 12688 O O . LYS A 1 13 ? 1.626 -1.661 -2.516 1.00 0.00 21 LYS A O 8
ATOM 12707 N N . ARG A 1 14 ? 0.118 -0.790 -3.946 1.00 0.00 22 ARG A N 8
ATOM 12708 C CA . ARG A 1 14 ? -0.114 -2.032 -4.731 1.00 0.00 22 ARG A CA 8
ATOM 12709 C C . ARG A 1 14 ? 1.148 -2.547 -5.443 1.00 0.00 22 ARG A C 8
ATOM 12710 O O . ARG A 1 14 ? 2.070 -1.784 -5.737 1.00 0.00 22 ARG A O 8
ATOM 12731 N N . ASN A 1 15 ? 1.144 -3.839 -5.781 1.00 0.00 23 ASN A N 8
ATOM 12732 C CA . ASN A 1 15 ? 2.251 -4.569 -6.396 1.00 0.00 23 ASN A CA 8
ATOM 12733 C C . ASN A 1 15 ? 1.809 -5.260 -7.697 1.00 0.00 23 ASN A C 8
ATOM 12734 O O . ASN A 1 15 ? 0.652 -5.649 -7.871 1.00 0.00 23 ASN A O 8
ATOM 12745 N N . PHE A 1 16 ? 2.770 -5.388 -8.607 1.00 0.00 24 PHE A N 8
ATOM 12746 C CA . PHE A 1 16 ? 2.620 -5.771 -10.014 1.00 0.00 24 PHE A CA 8
ATOM 12747 C C . PHE A 1 16 ? 3.767 -6.690 -10.444 1.00 0.00 24 PHE A C 8
ATOM 12748 O O . PHE A 1 16 ? 4.889 -6.551 -9.961 1.00 0.00 24 PHE A O 8
ATOM 12765 N N . SER A 1 17 ? 3.501 -7.637 -11.346 1.00 0.00 25 SER A N 8
ATOM 12766 C CA . SER A 1 17 ? 4.389 -8.787 -11.568 1.00 0.00 25 SER A CA 8
ATOM 12767 C C . SER A 1 17 ? 4.953 -8.844 -12.993 1.00 0.00 25 SER A C 8
ATOM 12768 O O . SER A 1 17 ? 4.403 -8.251 -13.930 1.00 0.00 25 SER A O 8
ATOM 12776 N N . VAL A 1 18 ? 6.080 -9.546 -13.152 1.00 0.00 26 VAL A N 8
ATOM 12777 C CA . VAL A 1 18 ? 6.819 -9.693 -14.414 1.00 0.00 26 VAL A CA 8
ATOM 12778 C C . VAL A 1 18 ? 7.282 -11.151 -14.554 1.00 0.00 26 VAL A C 8
ATOM 12779 O O . VAL A 1 18 ? 7.930 -11.690 -13.652 1.00 0.00 26 VAL A O 8
ATOM 12792 N N . THR A 1 19 ? 6.948 -11.790 -15.684 1.00 0.00 27 THR A N 8
ATOM 12793 C CA . THR A 1 19 ? 7.189 -13.226 -15.941 1.00 0.00 27 THR A CA 8
ATOM 12794 C C . THR A 1 19 ? 7.577 -13.492 -17.405 1.00 0.00 27 THR A C 8
ATOM 12795 O O . THR A 1 19 ? 6.896 -13.045 -18.329 1.00 0.00 27 THR A O 8
ATOM 12806 N N . PHE A 1 20 ? 8.687 -14.199 -17.640 1.00 0.00 28 PHE A N 8
ATOM 12807 C CA . PHE A 1 20 ? 9.208 -14.516 -18.985 1.00 0.00 28 PHE A CA 8
ATOM 12808 C C . PHE A 1 20 ? 10.156 -15.736 -18.977 1.00 0.00 28 PHE A C 8
ATOM 12809 O O . PHE A 1 20 ? 10.347 -16.388 -17.949 1.00 0.00 28 PHE A O 8
ATOM 12826 N N . TYR A 1 21 ? 10.769 -16.037 -20.130 1.00 0.00 29 TYR A N 8
ATOM 12827 C CA . TYR A 1 21 ? 11.689 -17.163 -20.332 1.00 0.00 29 TYR A CA 8
ATOM 12828 C C . TYR A 1 21 ? 13.035 -16.728 -20.926 1.00 0.00 29 TYR A C 8
ATOM 12829 O O . TYR A 1 21 ? 13.116 -15.776 -21.704 1.00 0.00 29 TYR A O 8
ATOM 12847 N N . LEU A 1 22 ? 14.080 -17.487 -20.594 1.00 0.00 30 LEU A N 8
ATOM 12848 C CA . LEU A 1 22 ? 15.457 -17.370 -21.080 1.00 0.00 30 LEU A CA 8
ATOM 12849 C C . LEU A 1 22 ? 15.988 -18.743 -21.528 1.00 0.00 30 LEU A C 8
ATOM 12850 O O . LEU A 1 22 ? 15.368 -19.789 -21.304 1.00 0.00 30 LEU A O 8
ATOM 12866 N N . SER A 1 23 ? 17.167 -18.721 -22.141 1.00 0.00 31 SER A N 8
ATOM 12867 C CA . SER A 1 23 ? 17.927 -19.921 -22.533 1.00 0.00 31 SER A CA 8
ATOM 12868 C C . SER A 1 23 ? 18.710 -20.495 -21.344 1.00 0.00 31 SER A C 8
ATOM 12869 O O . SER A 1 23 ? 19.029 -19.771 -20.400 1.00 0.00 31 SER A O 8
ATOM 12877 N N . LYS A 1 24 ? 19.075 -21.784 -21.397 1.00 0.00 32 LYS A N 8
ATOM 12878 C CA . LYS A 1 24 ? 19.823 -22.475 -20.325 1.00 0.00 32 LYS A CA 8
ATOM 12879 C C . LYS A 1 24 ? 21.150 -21.795 -19.982 1.00 0.00 32 LYS A C 8
ATOM 12880 O O . LYS A 1 24 ? 21.428 -21.539 -18.815 1.00 0.00 32 LYS A O 8
ATOM 12899 N N . GLU A 1 25 ? 21.958 -21.475 -20.994 1.00 0.00 33 GLU A N 8
ATOM 12900 C CA . GLU A 1 25 ? 23.275 -20.839 -20.802 1.00 0.00 33 GLU A CA 8
ATOM 12901 C C . GLU A 1 25 ? 23.156 -19.403 -20.263 1.00 0.00 33 GLU A C 8
ATOM 12902 O O . GLU A 1 25 ? 23.912 -19.010 -19.377 1.00 0.00 33 GLU A O 8
ATOM 12914 N N . GLU A 1 26 ? 22.170 -18.635 -20.742 1.00 0.00 34 GLU A N 8
ATOM 12915 C CA . GLU A 1 26 ? 21.847 -17.302 -20.214 1.00 0.00 34 GLU A CA 8
ATOM 12916 C C . GLU A 1 26 ? 21.462 -17.375 -18.728 1.00 0.00 34 GLU A C 8
ATOM 12917 O O . GLU A 1 26 ? 22.048 -16.689 -17.887 1.00 0.00 34 GLU A O 8
ATOM 12929 N N . HIS A 1 27 ? 20.493 -18.232 -18.388 1.00 0.00 35 HIS A N 8
ATOM 12930 C CA . HIS A 1 27 ? 20.021 -18.396 -17.011 1.00 0.00 35 HIS A CA 8
ATOM 12931 C C . HIS A 1 27 ? 21.133 -18.892 -16.072 1.00 0.00 35 HIS A C 8
ATOM 12932 O O . HIS A 1 27 ? 21.263 -18.383 -14.961 1.00 0.00 35 HIS A O 8
ATOM 12946 N N . ASP A 1 28 ? 21.999 -19.804 -16.528 1.00 0.00 36 ASP A N 8
ATOM 12947 C CA . ASP A 1 28 ? 23.182 -20.258 -15.785 1.00 0.00 36 ASP A CA 8
ATOM 12948 C C . ASP A 1 28 ? 24.221 -19.140 -15.553 1.00 0.00 36 ASP A C 8
ATOM 12949 O O . ASP A 1 28 ? 24.737 -19.007 -14.442 1.00 0.00 36 ASP A O 8
ATOM 12958 N N . VAL A 1 29 ? 24.495 -18.286 -16.549 1.00 0.00 37 VAL A N 8
ATOM 12959 C CA . VAL A 1 29 ? 25.338 -17.089 -16.368 1.00 0.00 37 VAL A CA 8
ATOM 12960 C C . VAL A 1 29 ? 24.726 -16.132 -15.341 1.00 0.00 37 VAL A C 8
ATOM 12961 O O . VAL A 1 29 ? 25.426 -15.710 -14.417 1.00 0.00 37 VAL A O 8
ATOM 12974 N N . LEU A 1 30 ? 23.420 -15.842 -15.423 1.00 0.00 38 LEU A N 8
ATOM 12975 C CA . LEU A 1 30 ? 22.728 -15.059 -14.392 1.00 0.00 38 LEU A CA 8
ATOM 12976 C C . LEU A 1 30 ? 22.807 -15.732 -13.011 1.00 0.00 38 LEU A C 8
ATOM 12977 O O . LEU A 1 30 ? 23.027 -15.039 -12.022 1.00 0.00 38 LEU A O 8
ATOM 12993 N N . ARG A 1 31 ? 22.693 -17.065 -12.923 1.00 0.00 39 ARG A N 8
ATOM 12994 C CA . ARG A 1 31 ? 22.821 -17.828 -11.668 1.00 0.00 39 ARG A CA 8
ATOM 12995 C C . ARG A 1 31 ? 24.206 -17.690 -11.040 1.00 0.00 39 ARG A C 8
ATOM 12996 O O . ARG A 1 31 ? 24.281 -17.518 -9.831 1.00 0.00 39 ARG A O 8
ATOM 13017 N N . ARG A 1 32 ? 25.292 -17.686 -11.825 1.00 0.00 40 ARG A N 8
ATOM 13018 C CA . ARG A 1 32 ? 26.669 -17.425 -11.335 1.00 0.00 40 ARG A CA 8
ATOM 13019 C C . ARG A 1 32 ? 26.843 -15.982 -10.838 1.00 0.00 40 ARG A C 8
ATOM 13020 O O . ARG A 1 32 ? 27.304 -15.753 -9.715 1.00 0.00 40 ARG A O 8
ATOM 13041 N N . LEU A 1 33 ? 26.413 -15.014 -11.654 1.00 0.00 41 LEU A N 8
ATOM 13042 C CA . LEU A 1 33 ? 26.433 -13.585 -11.306 1.00 0.00 41 LEU A CA 8
ATOM 13043 C C . LEU A 1 33 ? 25.615 -13.290 -10.034 1.00 0.00 41 LEU A C 8
ATOM 13044 O O . LEU A 1 33 ? 26.027 -12.472 -9.211 1.00 0.00 41 LEU A O 8
ATOM 13060 N N . ALA A 1 34 ? 24.497 -13.996 -9.844 1.00 0.00 42 ALA A N 8
ATOM 13061 C CA . ALA A 1 34 ? 23.712 -13.988 -8.616 1.00 0.00 42 ALA A CA 8
ATOM 13062 C C . ALA A 1 34 ? 24.440 -14.690 -7.450 1.00 0.00 42 ALA A C 8
ATOM 13063 O O . ALA A 1 34 ? 24.567 -14.107 -6.378 1.00 0.00 42 ALA A O 8
ATOM 13070 N N . ASP A 1 35 ? 24.959 -15.909 -7.651 1.00 0.00 43 ASP A N 8
ATOM 13071 C CA . ASP A 1 35 ? 25.669 -16.733 -6.652 1.00 0.00 43 ASP A CA 8
ATOM 13072 C C . ASP A 1 35 ? 26.935 -16.073 -6.071 1.00 0.00 43 ASP A C 8
ATOM 13073 O O . ASP A 1 35 ? 27.356 -16.418 -4.964 1.00 0.00 43 ASP A O 8
ATOM 13082 N N . GLU A 1 36 ? 27.492 -15.066 -6.753 1.00 0.00 44 GLU A N 8
ATOM 13083 C CA . GLU A 1 36 ? 28.422 -14.093 -6.150 1.00 0.00 44 GLU A CA 8
ATOM 13084 C C . GLU A 1 36 ? 27.948 -13.514 -4.785 1.00 0.00 44 GLU A C 8
ATOM 13085 O O . GLU A 1 36 ? 28.783 -13.154 -3.951 1.00 0.00 44 GLU A O 8
ATOM 13097 N N . GLU A 1 37 ? 26.632 -13.484 -4.515 1.00 0.00 45 GLU A N 8
ATOM 13098 C CA . GLU A 1 37 ? 26.028 -13.070 -3.232 1.00 0.00 45 GLU A CA 8
ATOM 13099 C C . GLU A 1 37 ? 24.865 -13.975 -2.759 1.00 0.00 45 GLU A C 8
ATOM 13100 O O . GLU A 1 37 ? 24.795 -14.316 -1.575 1.00 0.00 45 GLU A O 8
ATOM 13112 N N . VAL A 1 38 ? 23.949 -14.361 -3.660 1.00 0.00 46 VAL A N 8
ATOM 13113 C CA . VAL A 1 38 ? 22.728 -15.150 -3.422 1.00 0.00 46 VAL A CA 8
ATOM 13114 C C . VAL A 1 38 ? 22.149 -15.586 -4.779 1.00 0.00 46 VAL A C 8
ATOM 13115 O O . VAL A 1 38 ? 21.685 -14.769 -5.568 1.00 0.00 46 VAL A O 8
ATOM 13128 N N . GLU A 1 39 ? 22.231 -16.884 -5.081 1.00 0.00 47 GLU A N 8
ATOM 13129 C CA . GLU A 1 39 ? 21.992 -17.480 -6.416 1.00 0.00 47 GLU A CA 8
ATOM 13130 C C . GLU A 1 39 ? 20.609 -17.267 -7.072 1.00 0.00 47 GLU A C 8
ATOM 13131 O O . GLU A 1 39 ? 20.448 -17.578 -8.251 1.00 0.00 47 GLU A O 8
ATOM 13143 N N . SER A 1 40 ? 19.614 -16.768 -6.333 1.00 0.00 48 SER A N 8
ATOM 13144 C CA . SER A 1 40 ? 18.232 -16.525 -6.781 1.00 0.00 48 SER A CA 8
ATOM 13145 C C . SER A 1 40 ? 18.135 -15.592 -8.003 1.00 0.00 48 SER A C 8
ATOM 13146 O O . SER A 1 40 ? 18.097 -14.368 -7.861 1.00 0.00 48 SER A O 8
ATOM 13154 N N . VAL A 1 41 ? 18.085 -16.163 -9.216 1.00 0.00 49 VAL A N 8
ATOM 13155 C CA . VAL A 1 41 ? 18.114 -15.424 -10.499 1.00 0.00 49 VAL A CA 8
ATOM 13156 C C . VAL A 1 41 ? 17.018 -14.364 -10.601 1.00 0.00 49 VAL A C 8
ATOM 13157 O O . VAL A 1 41 ? 17.286 -13.257 -11.055 1.00 0.00 49 VAL A O 8
ATOM 13170 N N . ASN A 1 42 ? 15.796 -14.655 -10.154 1.00 0.00 50 ASN A N 8
ATOM 13171 C CA . ASN A 1 42 ? 14.693 -13.690 -10.194 1.00 0.00 50 ASN A CA 8
ATOM 13172 C C . ASN A 1 42 ? 14.923 -12.462 -9.284 1.00 0.00 50 ASN A C 8
ATOM 13173 O O . ASN A 1 42 ? 14.715 -11.329 -9.717 1.00 0.00 50 ASN A O 8
ATOM 13184 N N . SER A 1 43 ? 15.434 -12.660 -8.065 1.00 0.00 51 SER A N 8
ATOM 13185 C CA . SER A 1 43 ? 15.845 -11.569 -7.162 1.00 0.00 51 SER A CA 8
ATOM 13186 C C . SER A 1 43 ? 17.036 -10.785 -7.720 1.00 0.00 51 SER A C 8
ATOM 13187 O O . SER A 1 43 ? 17.040 -9.556 -7.689 1.00 0.00 51 SER A O 8
ATOM 13195 N N . PHE A 1 44 ? 18.020 -11.477 -8.303 1.00 0.00 52 PHE A N 8
ATOM 13196 C CA . PHE A 1 44 ? 19.144 -10.849 -9.006 1.00 0.00 52 PHE A CA 8
ATOM 13197 C C . PHE A 1 44 ? 18.678 -9.981 -10.186 1.00 0.00 52 PHE A C 8
ATOM 13198 O O . PHE A 1 44 ? 19.118 -8.842 -10.314 1.00 0.00 52 PHE A O 8
ATOM 13215 N N . VAL A 1 45 ? 17.736 -10.466 -11.001 1.00 0.00 53 VAL A N 8
ATOM 13216 C CA . VAL A 1 45 ? 17.107 -9.689 -12.083 1.00 0.00 53 VAL A CA 8
ATOM 13217 C C . VAL A 1 45 ? 16.373 -8.456 -11.542 1.00 0.00 53 VAL A C 8
ATOM 13218 O O . VAL A 1 45 ? 16.560 -7.367 -12.082 1.00 0.00 53 VAL A O 8
ATOM 13231 N N . LYS A 1 46 ? 15.617 -8.568 -10.438 1.00 0.00 54 LYS A N 8
ATOM 13232 C CA . LYS A 1 46 ? 14.997 -7.400 -9.778 1.00 0.00 54 LYS A CA 8
ATOM 13233 C C . LYS A 1 46 ? 16.046 -6.337 -9.408 1.00 0.00 54 LYS A C 8
ATOM 13234 O O . LYS A 1 46 ? 15.901 -5.168 -9.766 1.00 0.00 54 LYS A O 8
ATOM 13253 N N . ARG A 1 47 ? 17.140 -6.752 -8.752 1.00 0.00 55 ARG A N 8
ATOM 13254 C CA . ARG A 1 47 ? 18.277 -5.881 -8.377 1.00 0.00 55 ARG A CA 8
ATOM 13255 C C . ARG A 1 47 ? 18.984 -5.272 -9.595 1.00 0.00 55 ARG A C 8
ATOM 13256 O O . ARG A 1 47 ? 19.282 -4.083 -9.585 1.00 0.00 55 ARG A O 8
ATOM 13277 N N . HIS A 1 48 ? 19.184 -6.045 -10.664 1.00 0.00 56 HIS A N 8
ATOM 13278 C CA . HIS A 1 48 ? 19.741 -5.590 -11.948 1.00 0.00 56 HIS A CA 8
ATOM 13279 C C . HIS A 1 48 ? 18.921 -4.460 -12.574 1.00 0.00 56 HIS A C 8
ATOM 13280 O O . HIS A 1 48 ? 19.469 -3.418 -12.938 1.00 0.00 56 HIS A O 8
ATOM 13294 N N . ILE A 1 49 ? 17.600 -4.627 -12.644 1.00 0.00 57 ILE A N 8
ATOM 13295 C CA . ILE A 1 49 ? 16.677 -3.621 -13.188 1.00 0.00 57 ILE A CA 8
ATOM 13296 C C . ILE A 1 49 ? 16.673 -2.360 -12.312 1.00 0.00 57 ILE A C 8
ATOM 13297 O O . ILE A 1 49 ? 16.816 -1.255 -12.838 1.00 0.00 57 ILE A O 8
ATOM 13313 N N . LEU A 1 50 ? 16.607 -2.517 -10.984 1.00 0.00 58 LEU A N 8
ATOM 13314 C CA . LEU A 1 50 ? 16.716 -1.406 -10.031 1.00 0.00 58 LEU A CA 8
ATOM 13315 C C . LEU A 1 50 ? 18.022 -0.614 -10.214 1.00 0.00 58 LEU A C 8
ATOM 13316 O O . LEU A 1 50 ? 17.961 0.594 -10.427 1.00 0.00 58 LEU A O 8
ATOM 13332 N N . LYS A 1 51 ? 19.188 -1.276 -10.218 1.00 0.00 59 LYS A N 8
ATOM 13333 C CA . LYS A 1 51 ? 20.499 -0.629 -10.438 1.00 0.00 59 LYS A CA 8
ATOM 13334 C C . LYS A 1 51 ? 20.614 0.073 -11.797 1.00 0.00 59 LYS A C 8
ATOM 13335 O O . LYS A 1 51 ? 21.256 1.121 -11.895 1.00 0.00 59 LYS A O 8
ATOM 13354 N N . THR A 1 52 ? 19.991 -0.481 -12.840 1.00 0.00 60 THR A N 8
ATOM 13355 C CA . THR A 1 52 ? 20.013 0.085 -14.203 1.00 0.00 60 THR A CA 8
ATOM 13356 C C . THR A 1 52 ? 19.144 1.347 -14.341 1.00 0.00 60 THR A C 8
ATOM 13357 O O . THR A 1 52 ? 19.468 2.221 -15.146 1.00 0.00 60 THR A O 8
ATOM 13368 N N . ILE A 1 53 ? 18.065 1.476 -13.554 1.00 0.00 61 ILE A N 8
ATOM 13369 C CA . ILE A 1 53 ? 17.024 2.510 -13.747 1.00 0.00 61 ILE A CA 8
ATOM 13370 C C . ILE A 1 53 ? 16.993 3.555 -12.610 1.00 0.00 61 ILE A C 8
ATOM 13371 O O . ILE A 1 53 ? 16.624 4.707 -12.852 1.00 0.00 61 ILE A O 8
ATOM 13387 N N . ILE A 1 54 ? 17.438 3.206 -11.397 1.00 0.00 62 ILE A N 8
ATOM 13388 C CA . ILE A 1 54 ? 17.328 4.024 -10.176 1.00 0.00 62 ILE A CA 8
ATOM 13389 C C . ILE A 1 54 ? 18.718 4.240 -9.551 1.00 0.00 62 ILE A C 8
ATOM 13390 O O . ILE A 1 54 ? 19.477 3.294 -9.332 1.00 0.00 62 ILE A O 8
ATOM 13406 N N . TYR A 1 55 ? 19.023 5.501 -9.224 1.00 0.00 63 TYR A N 8
ATOM 13407 C CA . TYR A 1 55 ? 20.283 5.926 -8.580 1.00 0.00 63 TYR A CA 8
ATOM 13408 C C . TYR A 1 55 ? 20.096 6.996 -7.476 1.00 0.00 63 TYR A C 8
ATOM 13409 O O . TYR A 1 55 ? 21.075 7.502 -6.924 1.00 0.00 63 TYR A O 8
ATOM 13427 N N . LYS A 1 56 ? 18.836 7.311 -7.124 1.00 0.00 64 LYS A N 8
ATOM 13428 C CA . LYS A 1 56 ? 18.409 8.295 -6.101 1.00 0.00 64 LYS A CA 8
ATOM 13429 C C . LYS A 1 56 ? 17.312 7.711 -5.183 1.00 0.00 64 LYS A C 8
ATOM 13430 O O . LYS A 1 56 ? 16.365 8.400 -4.794 1.00 0.00 64 LYS A O 8
ATOM 13449 N N . LYS A 1 57 ? 17.414 6.406 -4.891 1.00 0.00 65 LYS A N 8
ATOM 13450 C CA . LYS A 1 57 ? 16.454 5.608 -4.098 1.00 0.00 65 LYS A CA 8
ATOM 13451 C C . LYS A 1 57 ? 16.148 6.241 -2.727 1.00 0.00 65 LYS A C 8
ATOM 13452 O O . LYS A 1 57 ? 17.053 6.727 -2.045 1.00 0.00 65 LYS A O 8
ATOM 13471 N N . GLY A 1 58 ? 14.878 6.184 -2.315 1.00 0.00 66 GLY A N 8
ATOM 13472 C CA . GLY A 1 58 ? 14.386 6.724 -1.034 1.00 0.00 66 GLY A CA 8
ATOM 13473 C C . GLY A 1 58 ? 13.177 5.978 -0.443 1.00 0.00 66 GLY A C 8
ATOM 13474 O O . GLY A 1 58 ? 12.483 6.519 0.420 1.00 0.00 66 GLY A O 8
ATOM 13478 N N . THR A 1 59 ? 12.916 4.751 -0.905 1.00 0.00 67 THR A N 8
ATOM 13479 C CA . THR A 1 59 ? 11.783 3.886 -0.527 1.00 0.00 67 THR A CA 8
ATOM 13480 C C . THR A 1 59 ? 12.216 2.415 -0.444 1.00 0.00 67 THR A C 8
ATOM 13481 O O . THR A 1 59 ? 13.260 2.033 -0.983 1.00 0.00 67 THR A O 8
ATOM 13492 N N . ASN A 1 60 ? 11.428 1.577 0.239 1.00 0.00 68 ASN A N 8
ATOM 13493 C CA . ASN A 1 60 ? 11.711 0.149 0.450 1.00 0.00 68 ASN A CA 8
ATOM 13494 C C . ASN A 1 60 ? 10.429 -0.700 0.623 1.00 0.00 68 ASN A C 8
ATOM 13495 O O . ASN A 1 60 ? 9.328 -0.168 0.787 1.00 0.00 68 ASN A O 8
ATOM 13506 N N . GLN A 1 61 ? 10.590 -2.030 0.614 1.00 0.00 69 GLN A N 8
ATOM 13507 C CA . GLN A 1 61 ? 9.527 -3.033 0.803 1.00 0.00 69 GLN A CA 8
ATOM 13508 C C . GLN A 1 61 ? 10.033 -4.193 1.688 1.00 0.00 69 GLN A C 8
ATOM 13509 O O . GLN A 1 61 ? 10.054 -5.358 1.284 1.00 0.00 69 GLN A O 8
ATOM 13523 N N . ASP A 1 62 ? 10.523 -3.864 2.890 1.00 0.00 70 ASP A N 8
ATOM 13524 C CA . ASP A 1 62 ? 11.029 -4.843 3.864 1.00 0.00 70 ASP A CA 8
ATOM 13525 C C . ASP A 1 62 ? 10.000 -5.932 4.244 1.00 0.00 70 ASP A C 8
ATOM 13526 O O . ASP A 1 62 ? 8.784 -5.718 4.198 1.00 0.00 70 ASP A O 8
ATOM 13535 N N . SER A 1 63 ? 10.503 -7.112 4.631 1.00 0.00 71 SER A N 8
ATOM 13536 C CA . SER A 1 63 ? 9.726 -8.319 4.979 1.00 0.00 71 SER A CA 8
ATOM 13537 C C . SER A 1 63 ? 8.834 -8.891 3.850 1.00 0.00 71 SER A C 8
ATOM 13538 O O . SER A 1 63 ? 8.027 -9.797 4.081 1.00 0.00 71 SER A O 8
ATOM 13546 N N . SER A 1 64 ? 8.983 -8.404 2.610 1.00 0.00 72 SER A N 8
ATOM 13547 C CA . SER A 1 64 ? 8.359 -9.000 1.415 1.00 0.00 72 SER A CA 8
ATOM 13548 C C . SER A 1 64 ? 8.960 -10.377 1.075 1.00 0.00 72 SER A C 8
ATOM 13549 O O . SER A 1 64 ? 10.093 -10.695 1.450 1.00 0.00 72 SER A O 8
ATOM 13557 N N . ILE A 1 65 ? 8.198 -11.185 0.331 1.00 0.00 73 ILE A N 8
ATOM 13558 C CA . ILE A 1 65 ? 8.497 -12.579 -0.053 1.00 0.00 73 ILE A CA 8
ATOM 13559 C C . ILE A 1 65 ? 8.169 -12.843 -1.542 1.00 0.00 73 ILE A C 8
ATOM 13560 O O . ILE A 1 65 ? 7.849 -13.970 -1.934 1.00 0.00 73 ILE A O 8
ATOM 13576 N N . ASN A 1 66 ? 8.207 -11.788 -2.370 1.00 0.00 74 ASN A N 8
ATOM 13577 C CA . ASN A 1 66 ? 7.602 -11.726 -3.711 1.00 0.00 74 ASN A CA 8
ATOM 13578 C C . ASN A 1 66 ? 8.627 -11.369 -4.807 1.00 0.00 74 ASN A C 8
ATOM 13579 O O . ASN A 1 66 ? 9.344 -10.352 -4.661 1.00 0.00 74 ASN A O 8
ATOM 13591 N N . LYS B 1 13 ? 16.873 -25.212 -27.666 1.00 0.00 21 LYS B N 8
ATOM 13592 C CA . LYS B 1 13 ? 15.922 -26.296 -27.261 1.00 0.00 21 LYS B CA 8
ATOM 13593 C C . LYS B 1 13 ? 15.372 -26.143 -25.829 1.00 0.00 21 LYS B C 8
ATOM 13594 O O . LYS B 1 13 ? 14.154 -26.055 -25.666 1.00 0.00 21 LYS B O 8
ATOM 13613 N N . ARG B 1 14 ? 16.219 -26.111 -24.782 1.00 0.00 22 ARG B N 8
ATOM 13614 C CA . ARG B 1 14 ? 15.792 -25.930 -23.370 1.00 0.00 22 ARG B CA 8
ATOM 13615 C C . ARG B 1 14 ? 15.188 -24.537 -23.102 1.00 0.00 22 ARG B C 8
ATOM 13616 O O . ARG B 1 14 ? 15.434 -23.585 -23.842 1.00 0.00 22 ARG B O 8
ATOM 13637 N N . ASN B 1 15 ? 14.439 -24.429 -22.003 1.00 0.00 23 ASN B N 8
ATOM 13638 C CA . ASN B 1 15 ? 13.744 -23.225 -21.529 1.00 0.00 23 ASN B CA 8
ATOM 13639 C C . ASN B 1 15 ? 13.887 -23.075 -20.001 1.00 0.00 23 ASN B C 8
ATOM 13640 O O . ASN B 1 15 ? 13.696 -24.031 -19.249 1.00 0.00 23 ASN B O 8
ATOM 13651 N N . PHE B 1 16 ? 14.230 -21.865 -19.555 1.00 0.00 24 PHE B N 8
ATOM 13652 C CA . PHE B 1 16 ? 14.553 -21.529 -18.163 1.00 0.00 24 PHE B CA 8
ATOM 13653 C C . PHE B 1 16 ? 13.834 -20.235 -17.759 1.00 0.00 24 PHE B C 8
ATOM 13654 O O . PHE B 1 16 ? 14.111 -19.165 -18.303 1.00 0.00 24 PHE B O 8
ATOM 13671 N N . SER B 1 17 ? 12.839 -20.340 -16.877 1.00 0.00 25 SER B N 8
ATOM 13672 C CA . SER B 1 17 ? 11.906 -19.241 -16.591 1.00 0.00 25 SER B CA 8
ATOM 13673 C C . SER B 1 17 ? 12.436 -18.231 -15.562 1.00 0.00 25 SER B C 8
ATOM 13674 O O . SER B 1 17 ? 13.329 -18.526 -14.759 1.00 0.00 25 SER B O 8
ATOM 13682 N N . VAL B 1 18 ? 11.859 -17.027 -15.571 1.00 0.00 26 VAL B N 8
ATOM 13683 C CA . VAL B 1 18 ? 12.145 -15.930 -14.632 1.00 0.00 26 VAL B CA 8
ATOM 13684 C C . VAL B 1 18 ? 10.812 -15.284 -14.223 1.00 0.00 26 VAL B C 8
ATOM 13685 O O . VAL B 1 18 ? 9.974 -14.990 -15.077 1.00 0.00 26 VAL B O 8
ATOM 13698 N N . THR B 1 19 ? 10.593 -15.079 -12.919 1.00 0.00 27 THR B N 8
ATOM 13699 C CA . THR B 1 19 ? 9.306 -14.622 -12.354 1.00 0.00 27 THR B CA 8
ATOM 13700 C C . THR B 1 19 ? 9.506 -13.843 -11.047 1.00 0.00 27 THR B C 8
ATOM 13701 O O . THR B 1 19 ? 10.124 -14.351 -10.108 1.00 0.00 27 THR B O 8
ATOM 13712 N N . PHE B 1 20 ? 9.045 -12.587 -10.991 1.00 0.00 28 PHE B N 8
ATOM 13713 C CA . PHE B 1 20 ? 9.229 -11.687 -9.837 1.00 0.00 28 PHE B CA 8
ATOM 13714 C C . PHE B 1 20 ? 8.155 -10.583 -9.747 1.00 0.00 28 PHE B C 8
ATOM 13715 O O . PHE B 1 20 ? 7.317 -10.423 -10.640 1.00 0.00 28 PHE B O 8
ATOM 13732 N N . TYR B 1 21 ? 8.206 -9.801 -8.663 1.00 0.00 29 TYR B N 8
ATOM 13733 C CA . TYR B 1 21 ? 7.253 -8.736 -8.327 1.00 0.00 29 TYR B CA 8
ATOM 13734 C C . TYR B 1 21 ? 7.932 -7.377 -8.096 1.00 0.00 29 TYR B C 8
ATOM 13735 O O . TYR B 1 21 ? 9.079 -7.297 -7.656 1.00 0.00 29 TYR B O 8
ATOM 13753 N N . LEU B 1 22 ? 7.179 -6.315 -8.380 1.00 0.00 30 LEU B N 8
ATOM 13754 C CA . LEU B 1 22 ? 7.543 -4.894 -8.355 1.00 0.00 30 LEU B CA 8
ATOM 13755 C C . LEU B 1 22 ? 6.370 -4.081 -7.773 1.00 0.00 30 LEU B C 8
ATOM 13756 O O . LEU B 1 22 ? 5.299 -4.624 -7.495 1.00 0.00 30 LEU B O 8
ATOM 13772 N N . SER B 1 23 ? 6.543 -2.768 -7.643 1.00 0.00 31 SER B N 8
ATOM 13773 C CA . SER B 1 23 ? 5.448 -1.850 -7.268 1.00 0.00 31 SER B CA 8
ATOM 13774 C C . SER B 1 23 ? 4.599 -1.432 -8.476 1.00 0.00 31 SER B C 8
ATOM 13775 O O . SER B 1 23 ? 5.033 -1.549 -9.626 1.00 0.00 31 SER B O 8
ATOM 13783 N N . LYS B 1 24 ? 3.389 -0.906 -8.228 1.00 0.00 32 LYS B N 8
ATOM 13784 C CA . LYS B 1 24 ? 2.521 -0.330 -9.272 1.00 0.00 32 LYS B CA 8
ATOM 13785 C C . LYS B 1 24 ? 3.221 0.773 -10.074 1.00 0.00 32 LYS B C 8
ATOM 13786 O O . LYS B 1 24 ? 3.193 0.747 -11.299 1.00 0.00 32 LYS B O 8
ATOM 13805 N N . GLU B 1 25 ? 3.877 1.712 -9.392 1.00 0.00 33 GLU B N 8
ATOM 13806 C CA . GLU B 1 25 ? 4.556 2.850 -10.035 1.00 0.00 33 GLU B CA 8
ATOM 13807 C C . GLU B 1 25 ? 5.794 2.416 -10.838 1.00 0.00 33 GLU B C 8
ATOM 13808 O O . GLU B 1 25 ? 6.020 2.908 -11.944 1.00 0.00 33 GLU B O 8
ATOM 13820 N N . GLU B 1 26 ? 6.571 1.455 -10.330 1.00 0.00 34 GLU B N 8
ATOM 13821 C CA . GLU B 1 26 ? 7.676 0.853 -11.082 1.00 0.00 34 GLU B CA 8
ATOM 13822 C C . GLU B 1 26 ? 7.177 0.118 -12.335 1.00 0.00 34 GLU B C 8
ATOM 13823 O O . GLU B 1 26 ? 7.725 0.309 -13.424 1.00 0.00 34 GLU B O 8
ATOM 13835 N N . HIS B 1 27 ? 6.117 -0.686 -12.205 1.00 0.00 35 HIS B N 8
ATOM 13836 C CA . HIS B 1 27 ? 5.509 -1.366 -13.347 1.00 0.00 35 HIS B CA 8
ATOM 13837 C C . HIS B 1 27 ? 4.922 -0.372 -14.356 1.00 0.00 35 HIS B C 8
ATOM 13838 O O . HIS B 1 27 ? 5.126 -0.559 -15.546 1.00 0.00 35 HIS B O 8
ATOM 13852 N N . ASP B 1 28 ? 4.287 0.718 -13.915 1.00 0.00 36 ASP B N 8
ATOM 13853 C CA . ASP B 1 28 ? 3.823 1.812 -14.781 1.00 0.00 36 ASP B CA 8
ATOM 13854 C C . ASP B 1 28 ? 4.969 2.462 -15.578 1.00 0.00 36 ASP B C 8
ATOM 13855 O O . ASP B 1 28 ? 4.830 2.673 -16.785 1.00 0.00 36 ASP B O 8
ATOM 13864 N N . VAL B 1 29 ? 6.119 2.745 -14.947 1.00 0.00 37 VAL B N 8
ATOM 13865 C CA . VAL B 1 29 ? 7.315 3.249 -15.651 1.00 0.00 37 VAL B CA 8
ATOM 13866 C C . VAL B 1 29 ? 7.802 2.243 -16.700 1.00 0.00 37 VAL B C 8
ATOM 13867 O O . VAL B 1 29 ? 7.952 2.608 -17.869 1.00 0.00 37 VAL B O 8
ATOM 13880 N N . LEU B 1 30 ? 7.989 0.969 -16.328 1.00 0.00 38 LEU B N 8
ATOM 13881 C CA . LEU B 1 30 ? 8.383 -0.080 -17.280 1.00 0.00 38 LEU B CA 8
ATOM 13882 C C . LEU B 1 30 ? 7.361 -0.243 -18.415 1.00 0.00 38 LEU B C 8
ATOM 13883 O O . LEU B 1 30 ? 7.754 -0.383 -19.566 1.00 0.00 38 LEU B O 8
ATOM 13899 N N . ARG B 1 31 ? 6.060 -0.172 -18.116 1.00 0.00 39 ARG B N 8
ATOM 13900 C CA . ARG B 1 31 ? 4.947 -0.276 -19.071 1.00 0.00 39 ARG B CA 8
ATOM 13901 C C . ARG B 1 31 ? 4.954 0.852 -20.098 1.00 0.00 39 ARG B C 8
ATOM 13902 O O . ARG B 1 31 ? 4.786 0.571 -21.279 1.00 0.00 39 ARG B O 8
ATOM 13923 N N . ARG B 1 32 ? 5.208 2.101 -19.688 1.00 0.00 40 ARG B N 8
ATOM 13924 C CA . ARG B 1 32 ? 5.368 3.250 -20.604 1.00 0.00 40 ARG B CA 8
ATOM 13925 C C . ARG B 1 32 ? 6.610 3.101 -21.494 1.00 0.00 40 ARG B C 8
ATOM 13926 O O . ARG B 1 32 ? 6.507 3.182 -22.722 1.00 0.00 40 ARG B O 8
ATOM 13947 N N . LEU B 1 33 ? 7.767 2.826 -20.881 1.00 0.00 41 LEU B N 8
ATOM 13948 C CA . LEU B 1 33 ? 9.035 2.616 -21.597 1.00 0.00 41 LEU B CA 8
ATOM 13949 C C . LEU B 1 33 ? 8.966 1.428 -22.577 1.00 0.00 41 LEU B C 8
ATOM 13950 O O . LEU B 1 33 ? 9.545 1.498 -23.663 1.00 0.00 41 LEU B O 8
ATOM 13966 N N . ALA B 1 34 ? 8.222 0.375 -22.227 1.00 0.00 42 ALA B N 8
ATOM 13967 C CA . ALA B 1 34 ? 7.885 -0.726 -23.120 1.00 0.00 42 ALA B CA 8
ATOM 13968 C C . ALA B 1 34 ? 6.951 -0.263 -24.253 1.00 0.00 42 ALA B C 8
ATOM 13969 O O . ALA B 1 34 ? 7.344 -0.296 -25.415 1.00 0.00 42 ALA B O 8
ATOM 13976 N N . ASP B 1 35 ? 5.743 0.218 -23.931 1.00 0.00 43 ASP B N 8
ATOM 13977 C CA . ASP B 1 35 ? 4.687 0.592 -24.886 1.00 0.00 43 ASP B CA 8
ATOM 13978 C C . ASP B 1 35 ? 5.099 1.659 -25.921 1.00 0.00 43 ASP B C 8
ATOM 13979 O O . ASP B 1 35 ? 4.518 1.715 -27.007 1.00 0.00 43 ASP B O 8
ATOM 13988 N N . GLU B 1 36 ? 6.137 2.454 -25.637 1.00 0.00 44 GLU B N 8
ATOM 13989 C CA . GLU B 1 36 ? 6.830 3.290 -26.630 1.00 0.00 44 GLU B CA 8
ATOM 13990 C C . GLU B 1 36 ? 7.253 2.540 -27.924 1.00 0.00 44 GLU B C 8
ATOM 13991 O O . GLU B 1 36 ? 7.338 3.156 -28.990 1.00 0.00 44 GLU B O 8
ATOM 14003 N N . GLU B 1 37 ? 7.479 1.218 -27.866 1.00 0.00 45 GLU B N 8
ATOM 14004 C CA . GLU B 1 37 ? 7.937 0.391 -29.002 1.00 0.00 45 GLU B CA 8
ATOM 14005 C C . GLU B 1 37 ? 7.515 -1.102 -28.979 1.00 0.00 45 GLU B C 8
ATOM 14006 O O . GLU B 1 37 ? 7.480 -1.744 -30.031 1.00 0.00 45 GLU B O 8
ATOM 14018 N N . VAL B 1 38 ? 7.184 -1.662 -27.809 1.00 0.00 46 VAL B N 8
ATOM 14019 C CA . VAL B 1 38 ? 6.913 -3.084 -27.527 1.00 0.00 46 VAL B CA 8
ATOM 14020 C C . VAL B 1 38 ? 5.881 -3.161 -26.391 1.00 0.00 46 VAL B C 8
ATOM 14021 O O . VAL B 1 38 ? 6.226 -3.119 -25.214 1.00 0.00 46 VAL B O 8
ATOM 14034 N N . GLU B 1 39 ? 4.594 -3.248 -26.730 1.00 0.00 47 GLU B N 8
ATOM 14035 C CA . GLU B 1 39 ? 3.491 -3.312 -25.745 1.00 0.00 47 GLU B CA 8
ATOM 14036 C C . GLU B 1 39 ? 3.591 -4.471 -24.725 1.00 0.00 47 GLU B C 8
ATOM 14037 O O . GLU B 1 39 ? 3.066 -4.367 -23.613 1.00 0.00 47 GLU B O 8
ATOM 14049 N N . SER B 1 40 ? 4.279 -5.564 -25.078 1.00 0.00 48 SER B N 8
ATOM 14050 C CA . SER B 1 40 ? 4.549 -6.726 -24.214 1.00 0.00 48 SER B CA 8
ATOM 14051 C C . SER B 1 40 ? 5.633 -6.425 -23.167 1.00 0.00 48 SER B C 8
ATOM 14052 O O . SER B 1 40 ? 6.813 -6.708 -23.384 1.00 0.00 48 SER B O 8
ATOM 14060 N N . VAL B 1 41 ? 5.244 -5.839 -22.026 1.00 0.00 49 VAL B N 8
ATOM 14061 C CA . VAL B 1 41 ? 6.148 -5.372 -20.946 1.00 0.00 49 VAL B CA 8
ATOM 14062 C C . VAL B 1 41 ? 7.161 -6.435 -20.508 1.00 0.00 49 VAL B C 8
ATOM 14063 O O . VAL B 1 41 ? 8.342 -6.139 -20.355 1.00 0.00 49 VAL B O 8
ATOM 14076 N N . ASN B 1 42 ? 6.733 -7.689 -20.351 1.00 0.00 50 ASN B N 8
ATOM 14077 C CA . ASN B 1 42 ? 7.616 -8.798 -19.977 1.00 0.00 50 ASN B CA 8
ATOM 14078 C C . ASN B 1 42 ? 8.672 -9.129 -21.052 1.00 0.00 50 ASN B C 8
ATOM 14079 O O . ASN B 1 42 ? 9.843 -9.300 -20.719 1.00 0.00 50 ASN B O 8
ATOM 14090 N N . SER B 1 43 ? 8.299 -9.151 -22.335 1.00 0.00 51 SER B N 8
ATOM 14091 C CA . SER B 1 43 ? 9.232 -9.350 -23.460 1.00 0.00 51 SER B CA 8
ATOM 14092 C C . SER B 1 43 ? 10.191 -8.165 -23.636 1.00 0.00 51 SER B C 8
ATOM 14093 O O . SER B 1 43 ? 11.370 -8.359 -23.937 1.00 0.00 51 SER B O 8
ATOM 14101 N N . PHE B 1 44 ? 9.714 -6.941 -23.385 1.00 0.00 52 PHE B N 8
ATOM 14102 C CA . PHE B 1 44 ? 10.556 -5.747 -23.266 1.00 0.00 52 PHE B CA 8
ATOM 14103 C C . PHE B 1 44 ? 11.591 -5.898 -22.139 1.00 0.00 52 PHE B C 8
ATOM 14104 O O . PHE B 1 44 ? 12.778 -5.708 -22.389 1.00 0.00 52 PHE B O 8
ATOM 14121 N N . VAL B 1 45 ? 11.184 -6.310 -20.928 1.00 0.00 53 VAL B N 8
ATOM 14122 C CA . VAL B 1 45 ? 12.116 -6.559 -19.806 1.00 0.00 53 VAL B CA 8
ATOM 14123 C C . VAL B 1 45 ? 13.125 -7.665 -20.148 1.00 0.00 53 VAL B C 8
ATOM 14124 O O . VAL B 1 45 ? 14.321 -7.476 -19.945 1.00 0.00 53 VAL B O 8
ATOM 14137 N N . LYS B 1 46 ? 12.686 -8.779 -20.748 1.00 0.00 54 LYS B N 8
ATOM 14138 C CA . LYS B 1 46 ? 13.567 -9.863 -21.230 1.00 0.00 54 LYS B CA 8
ATOM 14139 C C . LYS B 1 46 ? 14.665 -9.337 -22.168 1.00 0.00 54 LYS B C 8
ATOM 14140 O O . LYS B 1 46 ? 15.851 -9.584 -21.940 1.00 0.00 54 LYS B O 8
ATOM 14159 N N . ARG B 1 47 ? 14.287 -8.564 -23.196 1.00 0.00 55 ARG B N 8
ATOM 14160 C CA . ARG B 1 47 ? 15.244 -7.945 -24.138 1.00 0.00 55 ARG B CA 8
ATOM 14161 C C . ARG B 1 47 ? 16.094 -6.834 -23.510 1.00 0.00 55 ARG B C 8
ATOM 14162 O O . ARG B 1 47 ? 17.272 -6.740 -23.836 1.00 0.00 55 ARG B O 8
ATOM 14183 N N . HIS B 1 48 ? 15.564 -6.062 -22.561 1.00 0.00 56 HIS B N 8
ATOM 14184 C CA . HIS B 1 48 ? 16.328 -5.099 -21.749 1.00 0.00 56 HIS B CA 8
ATOM 14185 C C . HIS B 1 48 ? 17.474 -5.767 -20.984 1.00 0.00 56 HIS B C 8
ATOM 14186 O O . HIS B 1 48 ? 18.611 -5.298 -21.035 1.00 0.00 56 HIS B O 8
ATOM 14200 N N . ILE B 1 49 ? 17.202 -6.902 -20.338 1.00 0.00 57 ILE B N 8
ATOM 14201 C CA . ILE B 1 49 ? 18.212 -7.693 -19.620 1.00 0.00 57 ILE B CA 8
ATOM 14202 C C . ILE B 1 49 ? 19.235 -8.273 -20.600 1.00 0.00 57 ILE B C 8
ATOM 14203 O O . ILE B 1 49 ? 20.436 -8.128 -20.377 1.00 0.00 57 ILE B O 8
ATOM 14219 N N . LEU B 1 50 ? 18.788 -8.850 -21.725 1.00 0.00 58 LEU B N 8
ATOM 14220 C CA . LEU B 1 50 ? 19.684 -9.318 -22.787 1.00 0.00 58 LEU B CA 8
ATOM 14221 C C . LEU B 1 50 ? 20.651 -8.202 -23.230 1.00 0.00 58 LEU B C 8
ATOM 14222 O O . LEU B 1 50 ? 21.865 -8.377 -23.142 1.00 0.00 58 LEU B O 8
ATOM 14238 N N . LYS B 1 51 ? 20.128 -7.025 -23.596 1.00 0.00 59 LYS B N 8
ATOM 14239 C CA . LYS B 1 51 ? 20.895 -5.834 -24.024 1.00 0.00 59 LYS B CA 8
ATOM 14240 C C . LYS B 1 51 ? 21.800 -5.209 -22.945 1.00 0.00 59 LYS B C 8
ATOM 14241 O O . LYS B 1 51 ? 22.555 -4.284 -23.253 1.00 0.00 59 LYS B O 8
ATOM 14260 N N . THR B 1 52 ? 21.763 -5.704 -21.703 1.00 0.00 60 THR B N 8
ATOM 14261 C CA . THR B 1 52 ? 22.582 -5.230 -20.566 1.00 0.00 60 THR B CA 8
ATOM 14262 C C . THR B 1 52 ? 23.401 -6.349 -19.898 1.00 0.00 60 THR B C 8
ATOM 14263 O O . THR B 1 52 ? 24.045 -6.122 -18.871 1.00 0.00 60 THR B O 8
ATOM 14274 N N . ILE B 1 53 ? 23.431 -7.545 -20.507 1.00 0.00 61 ILE B N 8
ATOM 14275 C CA . ILE B 1 53 ? 24.202 -8.727 -20.071 1.00 0.00 61 ILE B CA 8
ATOM 14276 C C . ILE B 1 53 ? 24.972 -9.369 -21.248 1.00 0.00 61 ILE B C 8
ATOM 14277 O O . ILE B 1 53 ? 26.048 -9.934 -21.040 1.00 0.00 61 ILE B O 8
ATOM 14293 N N . ILE B 1 54 ? 24.482 -9.222 -22.486 1.00 0.00 62 ILE B N 8
ATOM 14294 C CA . ILE B 1 54 ? 25.024 -9.791 -23.728 1.00 0.00 62 ILE B CA 8
ATOM 14295 C C . ILE B 1 54 ? 25.220 -8.663 -24.757 1.00 0.00 62 ILE B C 8
ATOM 14296 O O . ILE B 1 54 ? 24.397 -7.755 -24.883 1.00 0.00 62 ILE B O 8
ATOM 14312 N N . TYR B 1 55 ? 26.326 -8.739 -25.504 1.00 0.00 63 TYR B N 8
ATOM 14313 C CA . TYR B 1 55 ? 26.843 -7.669 -26.371 1.00 0.00 63 TYR B CA 8
ATOM 14314 C C . TYR B 1 55 ? 27.304 -8.236 -27.730 1.00 0.00 63 TYR B C 8
ATOM 14315 O O . TYR B 1 55 ? 28.461 -8.094 -28.140 1.00 0.00 63 TYR B O 8
ATOM 14333 N N . LYS B 1 56 ? 26.381 -8.936 -28.407 1.00 0.00 64 LYS B N 8
ATOM 14334 C CA . LYS B 1 56 ? 26.593 -9.685 -29.658 1.00 0.00 64 LYS B CA 8
ATOM 14335 C C . LYS B 1 56 ? 25.388 -9.502 -30.596 1.00 0.00 64 LYS B C 8
ATOM 14336 O O . LYS B 1 56 ? 24.338 -10.121 -30.410 1.00 0.00 64 LYS B O 8
ATOM 14355 N N . LYS B 1 57 ? 25.549 -8.612 -31.580 1.00 0.00 65 LYS B N 8
ATOM 14356 C CA . LYS B 1 57 ? 24.535 -8.212 -32.581 1.00 0.00 65 LYS B CA 8
ATOM 14357 C C . LYS B 1 57 ? 25.178 -7.998 -33.963 1.00 0.00 65 LYS B C 8
ATOM 14358 O O . LYS B 1 57 ? 26.352 -7.632 -34.053 1.00 0.00 65 LYS B O 8
ATOM 14377 N N . GLY B 1 58 ? 24.404 -8.204 -35.033 1.00 0.00 66 GLY B N 8
ATOM 14378 C CA . GLY B 1 58 ? 24.867 -8.015 -36.422 1.00 0.00 66 GLY B CA 8
ATOM 14379 C C . GLY B 1 58 ? 23.817 -8.224 -37.526 1.00 0.00 66 GLY B C 8
ATOM 14380 O O . GLY B 1 58 ? 24.037 -7.800 -38.664 1.00 0.00 66 GLY B O 8
ATOM 14384 N N . THR B 1 59 ? 22.675 -8.846 -37.216 1.00 0.00 67 THR B N 8
ATOM 14385 C CA . THR B 1 59 ? 21.509 -8.989 -38.113 1.00 0.00 67 THR B CA 8
ATOM 14386 C C . THR B 1 59 ? 20.874 -7.648 -38.522 1.00 0.00 67 THR B C 8
ATOM 14387 O O . THR B 1 59 ? 21.057 -6.620 -37.863 1.00 0.00 67 THR B O 8
ATOM 14398 N N . ASN B 1 60 ? 20.104 -7.668 -39.617 1.00 0.00 68 ASN B N 8
ATOM 14399 C CA . ASN B 1 60 ? 19.538 -6.480 -40.280 1.00 0.00 68 ASN B CA 8
ATOM 14400 C C . ASN B 1 60 ? 18.101 -6.724 -40.803 1.00 0.00 68 ASN B C 8
ATOM 14401 O O . ASN B 1 60 ? 17.720 -6.236 -41.871 1.00 0.00 68 ASN B O 8
ATOM 14412 N N . GLN B 1 61 ? 17.312 -7.526 -40.076 1.00 0.00 69 GLN B N 8
ATOM 14413 C CA . GLN B 1 61 ? 15.996 -8.030 -40.515 1.00 0.00 69 GLN B CA 8
ATOM 14414 C C . GLN B 1 61 ? 14.872 -6.970 -40.555 1.00 0.00 69 GLN B C 8
ATOM 14415 O O . GLN B 1 61 ? 13.765 -7.257 -41.017 1.00 0.00 69 GLN B O 8
ATOM 14429 N N . ASP B 1 62 ? 15.144 -5.747 -40.094 1.00 0.00 70 ASP B N 8
ATOM 14430 C CA . ASP B 1 62 ? 14.236 -4.591 -40.124 1.00 0.00 70 ASP B CA 8
ATOM 14431 C C . ASP B 1 62 ? 14.996 -3.261 -40.319 1.00 0.00 70 ASP B C 8
ATOM 14432 O O . ASP B 1 62 ? 16.207 -3.177 -40.083 1.00 0.00 70 ASP B O 8
ATOM 14441 N N . SER B 1 63 ? 14.276 -2.223 -40.756 1.00 0.00 71 SER B N 8
ATOM 14442 C CA . SER B 1 63 ? 14.832 -0.911 -41.147 1.00 0.00 71 SER B CA 8
ATOM 14443 C C . SER B 1 63 ? 13.903 0.281 -40.836 1.00 0.00 71 SER B C 8
ATOM 14444 O O . SER B 1 63 ? 14.103 1.387 -41.351 1.00 0.00 71 SER B O 8
ATOM 14452 N N . SER B 1 64 ? 12.872 0.070 -40.006 1.00 0.00 72 SER B N 8
ATOM 14453 C CA . SER B 1 64 ? 11.818 1.049 -39.685 1.00 0.00 72 SER B CA 8
ATOM 14454 C C . SER B 1 64 ? 12.351 2.380 -39.128 1.00 0.00 72 SER B C 8
ATOM 14455 O O . SER B 1 64 ? 13.299 2.409 -38.335 1.00 0.00 72 SER B O 8
ATOM 14463 N N . ILE B 1 65 ? 11.713 3.489 -39.523 1.00 0.00 73 ILE B N 8
ATOM 14464 C CA . ILE B 1 65 ? 12.025 4.849 -39.045 1.00 0.00 73 ILE B CA 8
ATOM 14465 C C . ILE B 1 65 ? 11.700 5.053 -37.550 1.00 0.00 73 ILE B C 8
ATOM 14466 O O . ILE B 1 65 ? 10.902 4.312 -36.961 1.00 0.00 73 ILE B O 8
ATOM 14482 N N . ASN B 1 66 ? 12.310 6.081 -36.943 1.00 0.00 74 ASN B N 8
ATOM 14483 C CA . ASN B 1 66 ? 12.032 6.541 -35.571 1.00 0.00 74 ASN B CA 8
ATOM 14484 C C . ASN B 1 66 ? 10.562 6.977 -35.369 1.00 0.00 74 ASN B C 8
ATOM 14485 O O . ASN B 1 66 ? 10.040 7.762 -36.196 1.00 0.00 74 ASN B O 8
ATOM 14497 N N . LYS A 1 13 ? 0.505 -3.960 -0.833 1.00 0.00 21 LYS A N 9
ATOM 14498 C CA . LYS A 1 13 ? 0.002 -3.047 -1.912 1.00 0.00 21 LYS A CA 9
ATOM 14499 C C . LYS A 1 13 ? 1.100 -2.740 -2.952 1.00 0.00 21 LYS A C 9
ATOM 14500 O O . LYS A 1 13 ? 2.281 -2.971 -2.694 1.00 0.00 21 LYS A O 9
ATOM 14519 N N . ARG A 1 14 ? 0.714 -2.210 -4.129 1.00 0.00 22 ARG A N 9
ATOM 14520 C CA . ARG A 1 14 ? 1.590 -1.745 -5.243 1.00 0.00 22 ARG A CA 9
ATOM 14521 C C . ARG A 1 14 ? 2.570 -2.789 -5.825 1.00 0.00 22 ARG A C 9
ATOM 14522 O O . ARG A 1 14 ? 3.562 -2.418 -6.450 1.00 0.00 22 ARG A O 9
ATOM 14543 N N . ASN A 1 15 ? 2.279 -4.083 -5.671 1.00 0.00 23 ASN A N 9
ATOM 14544 C CA . ASN A 1 15 ? 3.029 -5.189 -6.277 1.00 0.00 23 ASN A CA 9
ATOM 14545 C C . ASN A 1 15 ? 2.549 -5.434 -7.718 1.00 0.00 23 ASN A C 9
ATOM 14546 O O . ASN A 1 15 ? 1.384 -5.759 -7.957 1.00 0.00 23 ASN A O 9
ATOM 14557 N N . PHE A 1 16 ? 3.474 -5.302 -8.667 1.00 0.00 24 PHE A N 9
ATOM 14558 C CA . PHE A 1 16 ? 3.267 -5.447 -10.112 1.00 0.00 24 PHE A CA 9
ATOM 14559 C C . PHE A 1 16 ? 4.246 -6.482 -10.680 1.00 0.00 24 PHE A C 9
ATOM 14560 O O . PHE A 1 16 ? 5.449 -6.242 -10.792 1.00 0.00 24 PHE A O 9
ATOM 14577 N N . SER A 1 17 ? 3.740 -7.690 -10.938 1.00 0.00 25 SER A N 9
ATOM 14578 C CA . SER A 1 17 ? 4.559 -8.858 -11.281 1.00 0.00 25 SER A CA 9
ATOM 14579 C C . SER A 1 17 ? 5.179 -8.786 -12.686 1.00 0.00 25 SER A C 9
ATOM 14580 O O . SER A 1 17 ? 4.669 -8.108 -13.587 1.00 0.00 25 SER A O 9
ATOM 14588 N N . VAL A 1 18 ? 6.286 -9.513 -12.874 1.00 0.00 26 VAL A N 9
ATOM 14589 C CA . VAL A 1 18 ? 7.012 -9.653 -14.147 1.00 0.00 26 VAL A CA 9
ATOM 14590 C C . VAL A 1 18 ? 7.525 -11.093 -14.278 1.00 0.00 26 VAL A C 9
ATOM 14591 O O . VAL A 1 18 ? 8.101 -11.648 -13.339 1.00 0.00 26 VAL A O 9
ATOM 14604 N N . THR A 1 19 ? 7.333 -11.702 -15.449 1.00 0.00 27 THR A N 9
ATOM 14605 C CA . THR A 1 19 ? 7.733 -13.090 -15.749 1.00 0.00 27 THR A CA 9
ATOM 14606 C C . THR A 1 19 ? 8.220 -13.208 -17.198 1.00 0.00 27 THR A C 9
ATOM 14607 O O . THR A 1 19 ? 7.624 -12.610 -18.095 1.00 0.00 27 THR A O 9
ATOM 14618 N N . PHE A 1 20 ? 9.299 -13.962 -17.452 1.00 0.00 28 PHE A N 9
ATOM 14619 C CA . PHE A 1 20 ? 9.764 -14.265 -18.822 1.00 0.00 28 PHE A CA 9
ATOM 14620 C C . PHE A 1 20 ? 10.741 -15.450 -18.890 1.00 0.00 28 PHE A C 9
ATOM 14621 O O . PHE A 1 20 ? 11.477 -15.735 -17.942 1.00 0.00 28 PHE A O 9
ATOM 14638 N N . TYR A 1 21 ? 10.789 -16.108 -20.054 1.00 0.00 29 TYR A N 9
ATOM 14639 C CA . TYR A 1 21 ? 11.819 -17.096 -20.390 1.00 0.00 29 TYR A CA 9
ATOM 14640 C C . TYR A 1 21 ? 13.169 -16.451 -20.752 1.00 0.00 29 TYR A C 9
ATOM 14641 O O . TYR A 1 21 ? 13.221 -15.353 -21.304 1.00 0.00 29 TYR A O 9
ATOM 14659 N N . LEU A 1 22 ? 14.251 -17.199 -20.519 1.00 0.00 30 LEU A N 9
ATOM 14660 C CA . LEU A 1 22 ? 15.622 -16.973 -20.990 1.00 0.00 30 LEU A CA 9
ATOM 14661 C C . LEU A 1 22 ? 16.203 -18.288 -21.547 1.00 0.00 30 LEU A C 9
ATOM 14662 O O . LEU A 1 22 ? 15.580 -19.354 -21.471 1.00 0.00 30 LEU A O 9
ATOM 14678 N N . SER A 1 23 ? 17.414 -18.212 -22.095 1.00 0.00 31 SER A N 9
ATOM 14679 C CA . SER A 1 23 ? 18.164 -19.377 -22.603 1.00 0.00 31 SER A CA 9
ATOM 14680 C C . SER A 1 23 ? 18.875 -20.128 -21.468 1.00 0.00 31 SER A C 9
ATOM 14681 O O . SER A 1 23 ? 19.210 -19.532 -20.445 1.00 0.00 31 SER A O 9
ATOM 14689 N N . LYS A 1 24 ? 19.158 -21.429 -21.649 1.00 0.00 32 LYS A N 9
ATOM 14690 C CA . LYS A 1 24 ? 19.821 -22.281 -20.636 1.00 0.00 32 LYS A CA 9
ATOM 14691 C C . LYS A 1 24 ? 21.175 -21.727 -20.173 1.00 0.00 32 LYS A C 9
ATOM 14692 O O . LYS A 1 24 ? 21.410 -21.586 -18.975 1.00 0.00 32 LYS A O 9
ATOM 14711 N N . GLU A 1 25 ? 22.052 -21.388 -21.119 1.00 0.00 33 GLU A N 9
ATOM 14712 C CA . GLU A 1 25 ? 23.396 -20.868 -20.820 1.00 0.00 33 GLU A CA 9
ATOM 14713 C C . GLU A 1 25 ? 23.336 -19.506 -20.109 1.00 0.00 33 GLU A C 9
ATOM 14714 O O . GLU A 1 25 ? 24.031 -19.298 -19.119 1.00 0.00 33 GLU A O 9
ATOM 14726 N N . GLU A 1 26 ? 22.461 -18.605 -20.568 1.00 0.00 34 GLU A N 9
ATOM 14727 C CA . GLU A 1 26 ? 22.175 -17.308 -19.933 1.00 0.00 34 GLU A CA 9
ATOM 14728 C C . GLU A 1 26 ? 21.656 -17.462 -18.497 1.00 0.00 34 GLU A C 9
ATOM 14729 O O . GLU A 1 26 ? 22.177 -16.827 -17.581 1.00 0.00 34 GLU A O 9
ATOM 14741 N N . HIS A 1 27 ? 20.664 -18.329 -18.274 1.00 0.00 35 HIS A N 9
ATOM 14742 C CA . HIS A 1 27 ? 20.155 -18.621 -16.932 1.00 0.00 35 HIS A CA 9
ATOM 14743 C C . HIS A 1 27 ? 21.252 -19.181 -16.012 1.00 0.00 35 HIS A C 9
ATOM 14744 O O . HIS A 1 27 ? 21.349 -18.765 -14.860 1.00 0.00 35 HIS A O 9
ATOM 14758 N N . ASP A 1 28 ? 22.132 -20.049 -16.527 1.00 0.00 36 ASP A N 9
ATOM 14759 C CA . ASP A 1 28 ? 23.278 -20.584 -15.784 1.00 0.00 36 ASP A CA 9
ATOM 14760 C C . ASP A 1 28 ? 24.345 -19.523 -15.439 1.00 0.00 36 ASP A C 9
ATOM 14761 O O . ASP A 1 28 ? 24.791 -19.468 -14.292 1.00 0.00 36 ASP A O 9
ATOM 14770 N N . VAL A 1 29 ? 24.736 -18.635 -16.366 1.00 0.00 37 VAL A N 9
ATOM 14771 C CA . VAL A 1 29 ? 25.674 -17.538 -16.040 1.00 0.00 37 VAL A CA 9
ATOM 14772 C C . VAL A 1 29 ? 25.065 -16.528 -15.063 1.00 0.00 37 VAL A C 9
ATOM 14773 O O . VAL A 1 29 ? 25.746 -16.096 -14.134 1.00 0.00 37 VAL A O 9
ATOM 14786 N N . LEU A 1 30 ? 23.770 -16.211 -15.190 1.00 0.00 38 LEU A N 9
ATOM 14787 C CA . LEU A 1 30 ? 23.056 -15.394 -14.204 1.00 0.00 38 LEU A CA 9
ATOM 14788 C C . LEU A 1 30 ? 22.957 -16.105 -12.843 1.00 0.00 38 LEU A C 9
ATOM 14789 O O . LEU A 1 30 ? 23.135 -15.452 -11.820 1.00 0.00 38 LEU A O 9
ATOM 14805 N N . ARG A 1 31 ? 22.769 -17.434 -12.800 1.00 0.00 39 ARG A N 9
ATOM 14806 C CA . ARG A 1 31 ? 22.830 -18.241 -11.566 1.00 0.00 39 ARG A CA 9
ATOM 14807 C C . ARG A 1 31 ? 24.205 -18.184 -10.896 1.00 0.00 39 ARG A C 9
ATOM 14808 O O . ARG A 1 31 ? 24.255 -18.054 -9.680 1.00 0.00 39 ARG A O 9
ATOM 14829 N N . ARG A 1 32 ? 25.316 -18.218 -11.644 1.00 0.00 40 ARG A N 9
ATOM 14830 C CA . ARG A 1 32 ? 26.682 -18.052 -11.087 1.00 0.00 40 ARG A CA 9
ATOM 14831 C C . ARG A 1 32 ? 26.898 -16.648 -10.503 1.00 0.00 40 ARG A C 9
ATOM 14832 O O . ARG A 1 32 ? 27.328 -16.503 -9.355 1.00 0.00 40 ARG A O 9
ATOM 14853 N N . LEU A 1 33 ? 26.536 -15.615 -11.271 1.00 0.00 41 LEU A N 9
ATOM 14854 C CA . LEU A 1 33 ? 26.600 -14.213 -10.836 1.00 0.00 41 LEU A CA 9
ATOM 14855 C C . LEU A 1 33 ? 25.709 -13.940 -9.609 1.00 0.00 41 LEU A C 9
ATOM 14856 O O . LEU A 1 33 ? 26.099 -13.177 -8.724 1.00 0.00 41 LEU A O 9
ATOM 14872 N N . ALA A 1 34 ? 24.551 -14.603 -9.519 1.00 0.00 42 ALA A N 9
ATOM 14873 C CA . ALA A 1 34 ? 23.702 -14.616 -8.334 1.00 0.00 42 ALA A CA 9
ATOM 14874 C C . ALA A 1 34 ? 24.372 -15.352 -7.158 1.00 0.00 42 ALA A C 9
ATOM 14875 O O . ALA A 1 34 ? 24.521 -14.776 -6.084 1.00 0.00 42 ALA A O 9
ATOM 14882 N N . ASP A 1 35 ? 24.827 -16.596 -7.349 1.00 0.00 43 ASP A N 9
ATOM 14883 C CA . ASP A 1 35 ? 25.477 -17.446 -6.335 1.00 0.00 43 ASP A CA 9
ATOM 14884 C C . ASP A 1 35 ? 26.729 -16.818 -5.691 1.00 0.00 43 ASP A C 9
ATOM 14885 O O . ASP A 1 35 ? 27.042 -17.119 -4.537 1.00 0.00 43 ASP A O 9
ATOM 14894 N N . GLU A 1 36 ? 27.400 -15.894 -6.386 1.00 0.00 44 GLU A N 9
ATOM 14895 C CA . GLU A 1 36 ? 28.431 -15.022 -5.801 1.00 0.00 44 GLU A CA 9
ATOM 14896 C C . GLU A 1 36 ? 27.981 -14.260 -4.522 1.00 0.00 44 GLU A C 9
ATOM 14897 O O . GLU A 1 36 ? 28.824 -13.955 -3.673 1.00 0.00 44 GLU A O 9
ATOM 14909 N N . GLU A 1 37 ? 26.678 -13.989 -4.336 1.00 0.00 45 GLU A N 9
ATOM 14910 C CA . GLU A 1 37 ? 26.134 -13.222 -3.194 1.00 0.00 45 GLU A CA 9
ATOM 14911 C C . GLU A 1 37 ? 24.774 -13.732 -2.657 1.00 0.00 45 GLU A C 9
ATOM 14912 O O . GLU A 1 37 ? 24.618 -13.909 -1.447 1.00 0.00 45 GLU A O 9
ATOM 14924 N N . VAL A 1 38 ? 23.790 -13.961 -3.539 1.00 0.00 46 VAL A N 9
ATOM 14925 C CA . VAL A 1 38 ? 22.387 -14.323 -3.252 1.00 0.00 46 VAL A CA 9
ATOM 14926 C C . VAL A 1 38 ? 21.877 -15.200 -4.407 1.00 0.00 46 VAL A C 9
ATOM 14927 O O . VAL A 1 38 ? 21.471 -14.697 -5.451 1.00 0.00 46 VAL A O 9
ATOM 14940 N N . GLU A 1 39 ? 21.975 -16.524 -4.250 1.00 0.00 47 GLU A N 9
ATOM 14941 C CA . GLU A 1 39 ? 21.862 -17.522 -5.336 1.00 0.00 47 GLU A CA 9
ATOM 14942 C C . GLU A 1 39 ? 20.552 -17.554 -6.150 1.00 0.00 47 GLU A C 9
ATOM 14943 O O . GLU A 1 39 ? 20.541 -18.084 -7.263 1.00 0.00 47 GLU A O 9
ATOM 14955 N N . SER A 1 40 ? 19.449 -17.015 -5.626 1.00 0.00 48 SER A N 9
ATOM 14956 C CA . SER A 1 40 ? 18.140 -16.982 -6.294 1.00 0.00 48 SER A CA 9
ATOM 14957 C C . SER A 1 40 ? 18.126 -16.046 -7.518 1.00 0.00 48 SER A C 9
ATOM 14958 O O . SER A 1 40 ? 18.104 -14.820 -7.391 1.00 0.00 48 SER A O 9
ATOM 14966 N N . VAL A 1 41 ? 18.116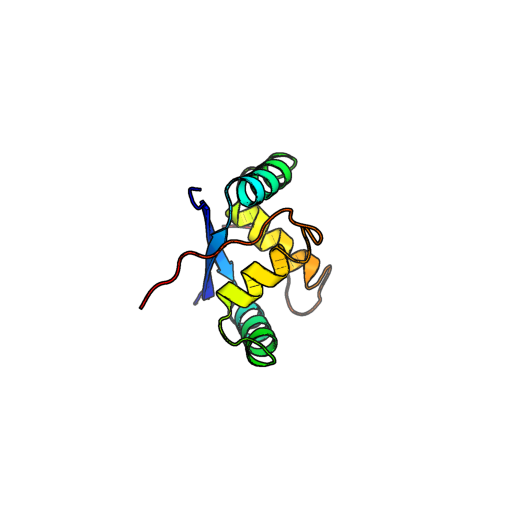 -16.631 -8.729 1.00 0.00 49 VAL A N 9
ATOM 14967 C CA . VAL A 1 41 ? 18.141 -15.902 -10.022 1.00 0.00 49 VAL A CA 9
ATOM 14968 C C . VAL A 1 41 ? 17.095 -14.792 -10.129 1.00 0.00 49 VAL A C 9
ATOM 14969 O O . VAL A 1 41 ? 17.387 -13.730 -10.668 1.00 0.00 49 VAL A O 9
ATOM 14982 N N . ASN A 1 42 ? 15.886 -15.001 -9.607 1.00 0.00 50 ASN A N 9
ATOM 14983 C CA . ASN A 1 42 ? 14.808 -14.014 -9.691 1.00 0.00 50 ASN A CA 9
ATOM 14984 C C . ASN A 1 42 ? 15.026 -12.804 -8.765 1.00 0.00 50 ASN A C 9
ATOM 14985 O O . ASN A 1 42 ? 14.816 -11.671 -9.193 1.00 0.00 50 ASN A O 9
ATOM 14996 N N . SER A 1 43 ? 15.534 -13.014 -7.545 1.00 0.00 51 SER A N 9
ATOM 14997 C CA . SER A 1 43 ? 15.974 -11.936 -6.645 1.00 0.00 51 SER A CA 9
ATOM 14998 C C . SER A 1 43 ? 17.154 -11.162 -7.239 1.00 0.00 51 SER A C 9
ATOM 14999 O O . SER A 1 43 ? 17.142 -9.930 -7.271 1.00 0.00 51 SER A O 9
ATOM 15007 N N . PHE A 1 44 ? 18.136 -11.877 -7.799 1.00 0.00 52 PHE A N 9
ATOM 15008 C CA . PHE A 1 44 ? 19.268 -11.287 -8.513 1.00 0.00 52 PHE A CA 9
ATOM 15009 C C . PHE A 1 44 ? 18.827 -10.431 -9.713 1.00 0.00 52 PHE A C 9
ATOM 15010 O O . PHE A 1 44 ? 19.282 -9.298 -9.855 1.00 0.00 52 PHE A O 9
ATOM 15027 N N . VAL A 1 45 ? 17.896 -10.918 -10.543 1.00 0.00 53 VAL A N 9
ATOM 15028 C CA . VAL A 1 45 ? 17.325 -10.154 -11.668 1.00 0.00 53 VAL A CA 9
ATOM 15029 C C . VAL A 1 45 ? 16.518 -8.940 -11.187 1.00 0.00 53 VAL A C 9
ATOM 15030 O O . VAL A 1 45 ? 16.724 -7.844 -11.699 1.00 0.00 53 VAL A O 9
ATOM 15043 N N . LYS A 1 46 ? 15.678 -9.065 -10.151 1.00 0.00 54 LYS A N 9
ATOM 15044 C CA . LYS A 1 46 ? 14.967 -7.925 -9.529 1.00 0.00 54 LYS A CA 9
ATOM 15045 C C . LYS A 1 46 ? 15.948 -6.835 -9.056 1.00 0.00 54 LYS A C 9
ATOM 15046 O O . LYS A 1 46 ? 15.767 -5.653 -9.358 1.00 0.00 54 LYS A O 9
ATOM 15065 N N . ARG A 1 47 ? 17.035 -7.238 -8.387 1.00 0.00 55 ARG A N 9
ATOM 15066 C CA . ARG A 1 47 ? 18.148 -6.361 -7.964 1.00 0.00 55 ARG A CA 9
ATOM 15067 C C . ARG A 1 47 ? 18.912 -5.741 -9.142 1.00 0.00 55 ARG A C 9
ATOM 15068 O O . ARG A 1 47 ? 19.192 -4.545 -9.110 1.00 0.00 55 ARG A O 9
ATOM 15089 N N . HIS A 1 48 ? 19.173 -6.495 -10.212 1.00 0.00 56 HIS A N 9
ATOM 15090 C CA . HIS A 1 48 ? 19.738 -5.980 -11.472 1.00 0.00 56 HIS A CA 9
ATOM 15091 C C . HIS A 1 48 ? 18.884 -4.860 -12.074 1.00 0.00 56 HIS A C 9
ATOM 15092 O O . HIS A 1 48 ? 19.402 -3.799 -12.422 1.00 0.00 56 HIS A O 9
ATOM 15106 N N . ILE A 1 49 ? 17.567 -5.059 -12.138 1.00 0.00 57 ILE A N 9
ATOM 15107 C CA . ILE A 1 49 ? 16.612 -4.089 -12.692 1.00 0.00 57 ILE A CA 9
ATOM 15108 C C . ILE A 1 49 ? 16.585 -2.813 -11.846 1.00 0.00 57 ILE A C 9
ATOM 15109 O O . ILE A 1 49 ? 16.804 -1.727 -12.389 1.00 0.00 57 ILE A O 9
ATOM 15125 N N . LEU A 1 50 ? 16.401 -2.922 -10.521 1.00 0.00 58 LEU A N 9
ATOM 15126 C CA . LEU A 1 50 ? 16.381 -1.732 -9.658 1.00 0.00 58 LEU A CA 9
ATOM 15127 C C . LEU A 1 50 ? 17.717 -0.968 -9.700 1.00 0.00 58 LEU A C 9
ATOM 15128 O O . LEU A 1 50 ? 17.703 0.254 -9.807 1.00 0.00 58 LEU A O 9
ATOM 15144 N N . LYS A 1 51 ? 18.866 -1.665 -9.722 1.00 0.00 59 LYS A N 9
ATOM 15145 C CA . LYS A 1 51 ? 20.200 -1.048 -9.858 1.00 0.00 59 LYS A CA 9
ATOM 15146 C C . LYS A 1 51 ? 20.395 -0.337 -11.207 1.00 0.00 59 LYS A C 9
ATOM 15147 O O . LYS A 1 51 ? 21.014 0.727 -11.264 1.00 0.00 59 LYS A O 9
ATOM 15166 N N . THR A 1 52 ? 19.851 -0.898 -12.290 1.00 0.00 60 THR A N 9
ATOM 15167 C CA . THR A 1 52 ? 19.928 -0.323 -13.649 1.00 0.00 60 THR A CA 9
ATOM 15168 C C . THR A 1 52 ? 19.082 0.952 -13.801 1.00 0.00 60 THR A C 9
ATOM 15169 O O . THR A 1 52 ? 19.466 1.849 -14.554 1.00 0.00 60 THR A O 9
ATOM 15180 N N . ILE A 1 53 ? 17.953 1.064 -13.084 1.00 0.00 61 ILE A N 9
ATOM 15181 C CA . ILE A 1 53 ? 16.928 2.106 -13.314 1.00 0.00 61 ILE A CA 9
ATOM 15182 C C . ILE A 1 53 ? 16.850 3.150 -12.174 1.00 0.00 61 ILE A C 9
ATOM 15183 O O . ILE A 1 53 ? 16.401 4.274 -12.410 1.00 0.00 61 ILE A O 9
ATOM 15199 N N . ILE A 1 54 ? 17.348 2.840 -10.970 1.00 0.00 62 ILE A N 9
ATOM 15200 C CA . ILE A 1 54 ? 17.316 3.704 -9.777 1.00 0.00 62 ILE A CA 9
ATOM 15201 C C . ILE A 1 54 ? 18.714 3.769 -9.132 1.00 0.00 62 ILE A C 9
ATOM 15202 O O . ILE A 1 54 ? 19.389 2.753 -8.957 1.00 0.00 62 ILE A O 9
ATOM 15218 N N . TYR A 1 55 ? 19.130 4.979 -8.744 1.00 0.00 63 TYR A N 9
ATOM 15219 C CA . TYR A 1 55 ? 20.392 5.255 -8.047 1.00 0.00 63 TYR A CA 9
ATOM 15220 C C . TYR A 1 55 ? 20.190 6.361 -6.994 1.00 0.00 63 TYR A C 9
ATOM 15221 O O . TYR A 1 55 ? 20.205 7.557 -7.306 1.00 0.00 63 TYR A O 9
ATOM 15239 N N . LYS A 1 56 ? 19.934 5.947 -5.744 1.00 0.00 64 LYS A N 9
ATOM 15240 C CA . LYS A 1 56 ? 19.584 6.819 -4.605 1.00 0.00 64 LYS A CA 9
ATOM 15241 C C . LYS A 1 56 ? 20.148 6.246 -3.291 1.00 0.00 64 LYS A C 9
ATOM 15242 O O . LYS A 1 56 ? 19.412 5.769 -2.423 1.00 0.00 64 LYS A O 9
ATOM 15261 N N . LYS A 1 57 ? 21.484 6.215 -3.197 1.00 0.00 65 LYS A N 9
ATOM 15262 C CA . LYS A 1 57 ? 22.247 5.689 -2.043 1.00 0.00 65 LYS A CA 9
ATOM 15263 C C . LYS A 1 57 ? 21.902 6.406 -0.724 1.00 0.00 65 LYS A C 9
ATOM 15264 O O . LYS A 1 57 ? 21.498 7.572 -0.721 1.00 0.00 65 LYS A O 9
ATOM 15283 N N . GLY A 1 58 ? 22.098 5.707 0.396 1.00 0.00 66 GLY A N 9
ATOM 15284 C CA . GLY A 1 58 ? 21.855 6.216 1.757 1.00 0.00 66 GLY A CA 9
ATOM 15285 C C . GLY A 1 58 ? 21.733 5.120 2.827 1.00 0.00 66 GLY A C 9
ATOM 15286 O O . GLY A 1 58 ? 22.067 5.350 3.992 1.00 0.00 66 GLY A O 9
ATOM 15290 N N . THR A 1 59 ? 21.308 3.917 2.429 1.00 0.00 67 THR A N 9
ATOM 15291 C CA . THR A 1 59 ? 21.151 2.715 3.272 1.00 0.00 67 THR A CA 9
ATOM 15292 C C . THR A 1 59 ? 21.703 1.464 2.569 1.00 0.00 67 THR A C 9
ATOM 15293 O O . THR A 1 59 ? 21.998 1.487 1.370 1.00 0.00 67 THR A O 9
ATOM 15304 N N . ASN A 1 60 ? 21.852 0.364 3.314 1.00 0.00 68 ASN A N 9
ATOM 15305 C CA . ASN A 1 60 ? 22.503 -0.884 2.875 1.00 0.00 68 ASN A CA 9
ATOM 15306 C C . ASN A 1 60 ? 21.659 -2.132 3.232 1.00 0.00 68 ASN A C 9
ATOM 15307 O O . ASN A 1 60 ? 22.200 -3.199 3.533 1.00 0.00 68 ASN A O 9
ATOM 15318 N N . GLN A 1 61 ? 20.325 -1.981 3.263 1.00 0.00 69 GLN A N 9
ATOM 15319 C CA . GLN A 1 61 ? 19.360 -2.924 3.868 1.00 0.00 69 GLN A CA 9
ATOM 15320 C C . GLN A 1 61 ? 19.683 -3.279 5.340 1.00 0.00 69 GLN A C 9
ATOM 15321 O O . GLN A 1 61 ? 19.305 -4.331 5.856 1.00 0.00 69 GLN A O 9
ATOM 15335 N N . ASP A 1 62 ? 20.354 -2.357 6.038 1.00 0.00 70 ASP A N 9
ATOM 15336 C CA . ASP A 1 62 ? 20.744 -2.415 7.455 1.00 0.00 70 ASP A CA 9
ATOM 15337 C C . ASP A 1 62 ? 19.565 -2.409 8.457 1.00 0.00 70 ASP A C 9
ATOM 15338 O O . ASP A 1 62 ? 19.763 -2.619 9.655 1.00 0.00 70 ASP A O 9
ATOM 15347 N N . SER A 1 63 ? 18.331 -2.244 7.964 1.00 0.00 71 SER A N 9
ATOM 15348 C CA . SER A 1 63 ? 17.075 -2.480 8.704 1.00 0.00 71 SER A CA 9
ATOM 15349 C C . SER A 1 63 ? 16.720 -3.981 8.856 1.00 0.00 71 SER A C 9
ATOM 15350 O O . SER A 1 63 ? 15.636 -4.331 9.334 1.00 0.00 71 SER A O 9
ATOM 15358 N N . SER A 1 64 ? 17.630 -4.883 8.460 1.00 0.00 72 SER A N 9
ATOM 15359 C CA . SER A 1 64 ? 17.495 -6.353 8.514 1.00 0.00 72 SER A CA 9
ATOM 15360 C C . SER A 1 64 ? 16.234 -6.876 7.803 1.00 0.00 72 SER A C 9
ATOM 15361 O O . SER A 1 64 ? 15.404 -7.577 8.390 1.00 0.00 72 SER A O 9
ATOM 15369 N N . ILE A 1 65 ? 16.084 -6.509 6.523 1.00 0.00 73 ILE A N 9
ATOM 15370 C CA . ILE A 1 65 ? 14.915 -6.810 5.678 1.00 0.00 73 ILE A CA 9
ATOM 15371 C C . ILE A 1 65 ? 15.335 -7.227 4.252 1.00 0.00 73 ILE A C 9
ATOM 15372 O O . ILE A 1 65 ? 16.369 -6.781 3.743 1.00 0.00 73 ILE A O 9
ATOM 15388 N N . ASN A 1 66 ? 14.549 -8.114 3.624 1.00 0.00 74 ASN A N 9
ATOM 15389 C CA . ASN A 1 66 ? 14.770 -8.618 2.256 1.00 0.00 74 ASN A CA 9
ATOM 15390 C C . ASN A 1 66 ? 14.681 -7.525 1.167 1.00 0.00 74 ASN A C 9
ATOM 15391 O O . ASN A 1 66 ? 15.447 -7.627 0.179 1.00 0.00 74 ASN A O 9
ATOM 15403 N N . LYS B 1 13 ? 16.297 -25.359 -28.499 1.00 0.00 21 LYS B N 9
ATOM 15404 C CA . LYS B 1 13 ? 16.901 -26.393 -27.598 1.00 0.00 21 LYS B CA 9
ATOM 15405 C C . LYS B 1 13 ? 16.143 -26.501 -26.263 1.00 0.00 21 LYS B C 9
ATOM 15406 O O . LYS B 1 13 ? 15.342 -27.422 -26.099 1.00 0.00 21 LYS B O 9
ATOM 15425 N N . ARG B 1 14 ? 16.364 -25.587 -25.302 1.00 0.00 22 ARG B N 9
ATOM 15426 C CA . ARG B 1 14 ? 15.706 -25.531 -23.968 1.00 0.00 22 ARG B CA 9
ATOM 15427 C C . ARG B 1 14 ? 15.315 -24.090 -23.596 1.00 0.00 22 ARG B C 9
ATOM 15428 O O . ARG B 1 14 ? 15.815 -23.134 -24.187 1.00 0.00 22 ARG B O 9
ATOM 15449 N N . ASN B 1 15 ? 14.446 -23.946 -22.592 1.00 0.00 23 ASN B N 9
ATOM 15450 C CA . ASN B 1 15 ? 13.902 -22.673 -22.100 1.00 0.00 23 ASN B CA 9
ATOM 15451 C C . ASN B 1 15 ? 13.897 -22.653 -20.559 1.00 0.00 23 ASN B C 9
ATOM 15452 O O . ASN B 1 15 ? 13.498 -23.625 -19.916 1.00 0.00 23 ASN B O 9
ATOM 15463 N N . PHE B 1 16 ? 14.348 -21.539 -19.978 1.00 0.00 24 PHE B N 9
ATOM 15464 C CA . PHE B 1 16 ? 14.652 -21.377 -18.548 1.00 0.00 24 PHE B CA 9
ATOM 15465 C C . PHE B 1 16 ? 14.067 -20.062 -18.014 1.00 0.00 24 PHE B C 9
ATOM 15466 O O . PHE B 1 16 ? 14.536 -18.981 -18.361 1.00 0.00 24 PHE B O 9
ATOM 15483 N N . SER B 1 17 ? 12.983 -20.137 -17.238 1.00 0.00 25 SER B N 9
ATOM 15484 C CA . SER B 1 17 ? 12.179 -18.960 -16.863 1.00 0.00 25 SER B CA 9
ATOM 15485 C C . SER B 1 17 ? 12.663 -18.257 -15.584 1.00 0.00 25 SER B C 9
ATOM 15486 O O . SER B 1 17 ? 13.363 -18.840 -14.749 1.00 0.00 25 SER B O 9
ATOM 15494 N N . VAL B 1 18 ? 12.274 -16.987 -15.439 1.00 0.00 26 VAL B N 9
ATOM 15495 C CA . VAL B 1 18 ? 12.561 -16.096 -14.306 1.00 0.00 26 VAL B CA 9
ATOM 15496 C C . VAL B 1 18 ? 11.276 -15.322 -13.952 1.00 0.00 26 VAL B C 9
ATOM 15497 O O . VAL B 1 18 ? 10.601 -14.792 -14.841 1.00 0.00 26 VAL B O 9
ATOM 15510 N N . THR B 1 19 ? 10.920 -15.265 -12.658 1.00 0.00 27 THR B N 9
ATOM 15511 C CA . THR B 1 19 ? 9.606 -14.780 -12.168 1.00 0.00 27 THR B CA 9
ATOM 15512 C C . THR B 1 19 ? 9.725 -13.981 -10.857 1.00 0.00 27 THR B C 9
ATOM 15513 O O . THR B 1 19 ? 10.252 -14.476 -9.859 1.00 0.00 27 THR B O 9
ATOM 15524 N N . PHE B 1 20 ? 9.284 -12.715 -10.847 1.00 0.00 28 PHE B N 9
ATOM 15525 C CA . PHE B 1 20 ? 9.504 -11.761 -9.740 1.00 0.00 28 PHE B CA 9
ATOM 15526 C C . PHE B 1 20 ? 8.465 -10.614 -9.711 1.00 0.00 28 PHE B C 9
ATOM 15527 O O . PHE B 1 20 ? 7.484 -10.620 -10.457 1.00 0.00 28 PHE B O 9
ATOM 15544 N N . TYR B 1 21 ? 8.692 -9.611 -8.852 1.00 0.00 29 TYR B N 9
ATOM 15545 C CA . TYR B 1 21 ? 7.830 -8.436 -8.672 1.00 0.00 29 TYR B CA 9
ATOM 15546 C C . TYR B 1 21 ? 8.597 -7.113 -8.786 1.00 0.00 29 TYR B C 9
ATOM 15547 O O . TYR B 1 21 ? 9.720 -6.978 -8.298 1.00 0.00 29 TYR B O 9
ATOM 15565 N N . LEU B 1 22 ? 7.929 -6.109 -9.351 1.00 0.00 30 LEU B N 9
ATOM 15566 C CA . LEU B 1 22 ? 8.328 -4.701 -9.378 1.00 0.00 30 LEU B CA 9
ATOM 15567 C C . LEU B 1 22 ? 7.268 -3.839 -8.676 1.00 0.00 30 LEU B C 9
ATOM 15568 O O . LEU B 1 22 ? 6.180 -4.306 -8.325 1.00 0.00 30 LEU B O 9
ATOM 15584 N N . SER B 1 23 ? 7.602 -2.570 -8.468 1.00 0.00 31 SER B N 9
ATOM 15585 C CA . SER B 1 23 ? 6.689 -1.577 -7.875 1.00 0.00 31 SER B CA 9
ATOM 15586 C C . SER B 1 23 ? 5.756 -0.967 -8.932 1.00 0.00 31 SER B C 9
ATOM 15587 O O . SER B 1 23 ? 6.105 -0.914 -10.111 1.00 0.00 31 SER B O 9
ATOM 15595 N N . LYS B 1 24 ? 4.582 -0.465 -8.524 1.00 0.00 32 LYS B N 9
ATOM 15596 C CA . LYS B 1 24 ? 3.551 0.105 -9.422 1.00 0.00 32 LYS B CA 9
ATOM 15597 C C . LYS B 1 24 ? 4.078 1.167 -10.388 1.00 0.00 32 LYS B C 9
ATOM 15598 O O . LYS B 1 24 ? 3.890 1.043 -11.592 1.00 0.00 32 LYS B O 9
ATOM 15617 N N . GLU B 1 25 ? 4.742 2.205 -9.876 1.00 0.00 33 GLU B N 9
ATOM 15618 C CA . GLU B 1 25 ? 5.238 3.321 -10.705 1.00 0.00 33 GLU B CA 9
ATOM 15619 C C . GLU B 1 25 ? 6.394 2.890 -11.625 1.00 0.00 33 GLU B C 9
ATOM 15620 O O . GLU B 1 25 ? 6.448 3.279 -12.788 1.00 0.00 33 GLU B O 9
ATOM 15632 N N . GLU B 1 26 ? 7.283 2.030 -11.125 1.00 0.00 34 GLU B N 9
ATOM 15633 C CA . GLU B 1 26 ? 8.359 1.387 -11.895 1.00 0.00 34 GLU B CA 9
ATOM 15634 C C . GLU B 1 26 ? 7.804 0.565 -13.072 1.00 0.00 34 GLU B C 9
ATOM 15635 O O . GLU B 1 26 ? 8.222 0.753 -14.217 1.00 0.00 34 GLU B O 9
ATOM 15647 N N . HIS B 1 27 ? 6.824 -0.305 -12.805 1.00 0.00 35 HIS B N 9
ATOM 15648 C CA . HIS B 1 27 ? 6.136 -1.099 -13.826 1.00 0.00 35 HIS B CA 9
ATOM 15649 C C . HIS B 1 27 ? 5.411 -0.208 -14.834 1.00 0.00 35 HIS B C 9
ATOM 15650 O O . HIS B 1 27 ? 5.537 -0.432 -16.031 1.00 0.00 35 HIS B O 9
ATOM 15664 N N . ASP B 1 28 ? 4.711 0.834 -14.378 1.00 0.00 36 ASP B N 9
ATOM 15665 C CA . ASP B 1 28 ? 3.991 1.770 -15.247 1.00 0.00 36 ASP B CA 9
ATOM 15666 C C . ASP B 1 28 ? 4.916 2.570 -16.183 1.00 0.00 36 ASP B C 9
ATOM 15667 O O . ASP B 1 28 ? 4.609 2.709 -17.367 1.00 0.00 36 ASP B O 9
ATOM 15676 N N . VAL B 1 29 ? 6.078 3.028 -15.697 1.00 0.00 37 VAL B N 9
ATOM 15677 C CA . VAL B 1 29 ? 7.114 3.660 -16.535 1.00 0.00 37 VAL B CA 9
ATOM 15678 C C . VAL B 1 29 ? 7.669 2.671 -17.564 1.00 0.00 37 VAL B C 9
ATOM 15679 O O . VAL B 1 29 ? 7.676 2.978 -18.756 1.00 0.00 37 VAL B O 9
ATOM 15692 N N . LEU B 1 30 ? 8.080 1.465 -17.148 1.00 0.00 38 LEU B N 9
ATOM 15693 C CA . LEU B 1 30 ? 8.581 0.444 -18.081 1.00 0.00 38 LEU B CA 9
ATOM 15694 C C . LEU B 1 30 ? 7.519 0.040 -19.118 1.00 0.00 38 LEU B C 9
ATOM 15695 O O . LEU B 1 30 ? 7.830 -0.096 -20.297 1.00 0.00 38 LEU B O 9
ATOM 15711 N N . ARG B 1 31 ? 6.253 -0.079 -18.708 1.00 0.00 39 ARG B N 9
ATOM 15712 C CA . ARG B 1 31 ? 5.093 -0.366 -19.567 1.00 0.00 39 ARG B CA 9
ATOM 15713 C C . ARG B 1 31 ? 4.756 0.771 -20.535 1.00 0.00 39 ARG B C 9
ATOM 15714 O O . ARG B 1 31 ? 4.364 0.483 -21.661 1.00 0.00 39 ARG B O 9
ATOM 15735 N N . ARG B 1 32 ? 4.969 2.042 -20.174 1.00 0.00 40 ARG B N 9
ATOM 15736 C CA . ARG B 1 32 ? 4.886 3.185 -21.109 1.00 0.00 40 ARG B CA 9
ATOM 15737 C C . ARG B 1 32 ? 6.003 3.133 -22.162 1.00 0.00 40 ARG B C 9
ATOM 15738 O O . ARG B 1 32 ? 5.728 3.209 -23.360 1.00 0.00 40 ARG B O 9
ATOM 15759 N N . LEU B 1 33 ? 7.249 2.935 -21.721 1.00 0.00 41 LEU B N 9
ATOM 15760 C CA . LEU B 1 33 ? 8.408 2.763 -22.607 1.00 0.00 41 LEU B CA 9
ATOM 15761 C C . LEU B 1 33 ? 8.252 1.545 -23.542 1.00 0.00 41 LEU B C 9
ATOM 15762 O O . LEU B 1 33 ? 8.669 1.604 -24.701 1.00 0.00 41 LEU B O 9
ATOM 15778 N N . ALA B 1 34 ? 7.600 0.475 -23.075 1.00 0.00 42 ALA B N 9
ATOM 15779 C CA . ALA B 1 34 ? 7.151 -0.637 -23.904 1.00 0.00 42 ALA B CA 9
ATOM 15780 C C . ALA B 1 34 ? 6.068 -0.192 -24.913 1.00 0.00 42 ALA B C 9
ATOM 15781 O O . ALA B 1 34 ? 6.241 -0.361 -26.117 1.00 0.00 42 ALA B O 9
ATOM 15788 N N . ASP B 1 35 ? 4.974 0.421 -24.443 1.00 0.00 43 ASP B N 9
ATOM 15789 C CA . ASP B 1 35 ? 3.827 0.876 -25.248 1.00 0.00 43 ASP B CA 9
ATOM 15790 C C . ASP B 1 35 ? 4.180 1.855 -26.387 1.00 0.00 43 ASP B C 9
ATOM 15791 O O . ASP B 1 35 ? 3.475 1.887 -27.399 1.00 0.00 43 ASP B O 9
ATOM 15800 N N . GLU B 1 36 ? 5.292 2.594 -26.284 1.00 0.00 44 GLU B N 9
ATOM 15801 C CA . GLU B 1 36 ? 5.861 3.351 -27.415 1.00 0.00 44 GLU B CA 9
ATOM 15802 C C . GLU B 1 36 ? 6.146 2.515 -28.691 1.00 0.00 44 GLU B C 9
ATOM 15803 O O . GLU B 1 36 ? 6.254 3.098 -29.773 1.00 0.00 44 GLU B O 9
ATOM 15815 N N . GLU B 1 37 ? 6.243 1.178 -28.612 1.00 0.00 45 GLU B N 9
ATOM 15816 C CA . GLU B 1 37 ? 6.467 0.301 -29.782 1.00 0.00 45 GLU B CA 9
ATOM 15817 C C . GLU B 1 37 ? 5.920 -1.143 -29.662 1.00 0.00 45 GLU B C 9
ATOM 15818 O O . GLU B 1 37 ? 5.369 -1.658 -30.639 1.00 0.00 45 GLU B O 9
ATOM 15830 N N . VAL B 1 38 ? 6.021 -1.787 -28.494 1.00 0.00 46 VAL B N 9
ATOM 15831 C CA . VAL B 1 38 ? 5.556 -3.157 -28.184 1.00 0.00 46 VAL B CA 9
ATOM 15832 C C . VAL B 1 38 ? 5.179 -3.261 -26.695 1.00 0.00 46 VAL B C 9
ATOM 15833 O O . VAL B 1 38 ? 6.023 -3.519 -25.842 1.00 0.00 46 VAL B O 9
ATOM 15846 N N . GLU B 1 39 ? 3.904 -3.023 -26.370 1.00 0.00 47 GLU B N 9
ATOM 15847 C CA . GLU B 1 39 ? 3.385 -2.866 -24.991 1.00 0.00 47 GLU B CA 9
ATOM 15848 C C . GLU B 1 39 ? 3.623 -4.035 -24.009 1.00 0.00 47 GLU B C 9
ATOM 15849 O O . GLU B 1 39 ? 3.519 -3.846 -22.796 1.00 0.00 47 GLU B O 9
ATOM 15861 N N . SER B 1 40 ? 3.918 -5.237 -24.511 1.00 0.00 48 SER B N 9
ATOM 15862 C CA . SER B 1 40 ? 4.102 -6.478 -23.742 1.00 0.00 48 SER B CA 9
ATOM 15863 C C . SER B 1 40 ? 5.286 -6.411 -22.758 1.00 0.00 48 SER B C 9
ATOM 15864 O O . SER B 1 40 ? 6.437 -6.629 -23.146 1.00 0.00 48 SER B O 9
ATOM 15872 N N . VAL B 1 41 ? 5.017 -6.119 -21.474 1.00 0.00 49 VAL B N 9
ATOM 15873 C CA . VAL B 1 41 ? 6.050 -5.945 -20.424 1.00 0.00 49 VAL B CA 9
ATOM 15874 C C . VAL B 1 41 ? 7.017 -7.123 -20.297 1.00 0.00 49 VAL B C 9
ATOM 15875 O O . VAL B 1 41 ? 8.207 -6.898 -20.103 1.00 0.00 49 VAL B O 9
ATOM 15888 N N . ASN B 1 42 ? 6.550 -8.365 -20.446 1.00 0.00 50 ASN B N 9
ATOM 15889 C CA . ASN B 1 42 ? 7.408 -9.556 -20.412 1.00 0.00 50 ASN B CA 9
ATOM 15890 C C . ASN B 1 42 ? 8.509 -9.505 -21.489 1.00 0.00 50 ASN B C 9
ATOM 15891 O O . ASN B 1 42 ? 9.695 -9.595 -21.171 1.00 0.00 50 ASN B O 9
ATOM 15902 N N . SER B 1 43 ? 8.124 -9.282 -22.749 1.00 0.00 51 SER B N 9
ATOM 15903 C CA . SER B 1 43 ? 9.045 -9.160 -23.885 1.00 0.00 51 SER B CA 9
ATOM 15904 C C . SER B 1 43 ? 9.946 -7.929 -23.757 1.00 0.00 51 SER B C 9
ATOM 15905 O O . SER B 1 43 ? 11.165 -8.038 -23.900 1.00 0.00 51 SER B O 9
ATOM 15913 N N . PHE B 1 44 ? 9.377 -6.768 -23.407 1.00 0.00 52 PHE B N 9
ATOM 15914 C CA . PHE B 1 44 ? 10.130 -5.522 -23.240 1.00 0.00 52 PHE B CA 9
ATOM 15915 C C . PHE B 1 44 ? 11.189 -5.609 -22.129 1.00 0.00 52 PHE B C 9
ATOM 15916 O O . PHE B 1 44 ? 12.348 -5.258 -22.355 1.00 0.00 52 PHE B O 9
ATOM 15933 N N . VAL B 1 45 ? 10.828 -6.108 -20.941 1.00 0.00 53 VAL B N 9
ATOM 15934 C CA . VAL B 1 45 ? 11.766 -6.234 -19.813 1.00 0.00 53 VAL B CA 9
ATOM 15935 C C . VAL B 1 45 ? 12.819 -7.317 -20.090 1.00 0.00 53 VAL B C 9
ATOM 15936 O O . VAL B 1 45 ? 14.001 -7.061 -19.867 1.00 0.00 53 VAL B O 9
ATOM 15949 N N . LYS B 1 46 ? 12.447 -8.465 -20.688 1.00 0.00 54 LYS B N 9
ATOM 15950 C CA . LYS B 1 46 ? 13.410 -9.472 -21.186 1.00 0.00 54 LYS B CA 9
ATOM 15951 C C . LYS B 1 46 ? 14.453 -8.845 -22.126 1.00 0.00 54 LYS B C 9
ATOM 15952 O O . LYS B 1 46 ? 15.653 -8.975 -21.893 1.00 0.00 54 LYS B O 9
ATOM 15971 N N . ARG B 1 47 ? 13.991 -8.122 -23.156 1.00 0.00 55 ARG B N 9
ATOM 15972 C CA . ARG B 1 47 ? 14.814 -7.394 -24.144 1.00 0.00 55 ARG B CA 9
ATOM 15973 C C . ARG B 1 47 ? 15.742 -6.372 -23.481 1.00 0.00 55 ARG B C 9
ATOM 15974 O O . ARG B 1 47 ? 16.944 -6.413 -23.722 1.00 0.00 55 ARG B O 9
ATOM 15995 N N . HIS B 1 48 ? 15.209 -5.510 -22.613 1.00 0.00 56 HIS B N 9
ATOM 15996 C CA . HIS B 1 48 ? 15.976 -4.514 -21.846 1.00 0.00 56 HIS B CA 9
ATOM 15997 C C . HIS B 1 48 ? 17.131 -5.142 -21.059 1.00 0.00 56 HIS B C 9
ATOM 15998 O O . HIS B 1 48 ? 18.274 -4.691 -21.145 1.00 0.00 56 HIS B O 9
ATOM 16012 N N . ILE B 1 49 ? 16.850 -6.229 -20.340 1.00 0.00 57 ILE B N 9
ATOM 16013 C CA . ILE B 1 49 ? 17.838 -6.945 -19.525 1.00 0.00 57 ILE B CA 9
ATOM 16014 C C . ILE B 1 49 ? 18.891 -7.627 -20.406 1.00 0.00 57 ILE B C 9
ATOM 16015 O O . ILE B 1 49 ? 20.083 -7.450 -20.160 1.00 0.00 57 ILE B O 9
ATOM 16031 N N . LEU B 1 50 ? 18.480 -8.320 -21.472 1.00 0.00 58 LEU B N 9
ATOM 16032 C CA . LEU B 1 50 ? 19.385 -8.950 -22.436 1.00 0.00 58 LEU B CA 9
ATOM 16033 C C . LEU B 1 50 ? 20.348 -7.923 -23.057 1.00 0.00 58 LEU B C 9
ATOM 16034 O O . LEU B 1 50 ? 21.561 -8.114 -22.984 1.00 0.00 58 LEU B O 9
ATOM 16050 N N . LYS B 1 51 ? 19.832 -6.799 -23.579 1.00 0.00 59 LYS B N 9
ATOM 16051 C CA . LYS B 1 51 ? 20.640 -5.697 -24.144 1.00 0.00 59 LYS B CA 9
ATOM 16052 C C . LYS B 1 51 ? 21.566 -5.023 -23.117 1.00 0.00 59 LYS B C 9
ATOM 16053 O O . LYS B 1 51 ? 22.601 -4.472 -23.496 1.00 0.00 59 LYS B O 9
ATOM 16072 N N . THR B 1 52 ? 21.226 -5.072 -21.825 1.00 0.00 60 THR B N 9
ATOM 16073 C CA . THR B 1 52 ? 22.103 -4.600 -20.734 1.00 0.00 60 THR B CA 9
ATOM 16074 C C . THR B 1 52 ? 23.224 -5.609 -20.431 1.00 0.00 60 THR B C 9
ATOM 16075 O O . THR B 1 52 ? 24.371 -5.206 -20.228 1.00 0.00 60 THR B O 9
ATOM 16086 N N . ILE B 1 53 ? 22.924 -6.916 -20.430 1.00 0.00 61 ILE B N 9
ATOM 16087 C CA . ILE B 1 53 ? 23.898 -7.997 -20.183 1.00 0.00 61 ILE B CA 9
ATOM 16088 C C . ILE B 1 53 ? 24.915 -8.135 -21.333 1.00 0.00 61 ILE B C 9
ATOM 16089 O O . ILE B 1 53 ? 26.107 -8.323 -21.073 1.00 0.00 61 ILE B O 9
ATOM 16105 N N . ILE B 1 54 ? 24.472 -8.034 -22.593 1.00 0.00 62 ILE B N 9
ATOM 16106 C CA . ILE B 1 54 ? 25.290 -8.272 -23.791 1.00 0.00 62 ILE B CA 9
ATOM 16107 C C . ILE B 1 54 ? 24.799 -7.433 -24.984 1.00 0.00 62 ILE B C 9
ATOM 16108 O O . ILE B 1 54 ? 23.615 -7.117 -25.104 1.00 0.00 62 ILE B O 9
ATOM 16124 N N . TYR B 1 55 ? 25.712 -7.107 -25.900 1.00 0.00 63 TYR B N 9
ATOM 16125 C CA . TYR B 1 55 ? 25.419 -6.450 -27.174 1.00 0.00 63 TYR B CA 9
ATOM 16126 C C . TYR B 1 55 ? 26.351 -6.971 -28.279 1.00 0.00 63 TYR B C 9
ATOM 16127 O O . TYR B 1 55 ? 27.574 -7.019 -28.115 1.00 0.00 63 TYR B O 9
ATOM 16145 N N . LYS B 1 56 ? 25.744 -7.371 -29.401 1.00 0.00 64 LYS B N 9
ATOM 16146 C CA . LYS B 1 56 ? 26.360 -7.881 -30.629 1.00 0.00 64 LYS B CA 9
ATOM 16147 C C . LYS B 1 56 ? 25.315 -7.846 -31.753 1.00 0.00 64 LYS B C 9
ATOM 16148 O O . LYS B 1 56 ? 24.157 -8.217 -31.554 1.00 0.00 64 LYS B O 9
ATOM 16167 N N . LYS B 1 57 ? 25.743 -7.381 -32.926 1.00 0.00 65 LYS B N 9
ATOM 16168 C CA . LYS B 1 57 ? 24.908 -7.131 -34.126 1.00 0.00 65 LYS B CA 9
ATOM 16169 C C . LYS B 1 57 ? 25.529 -7.708 -35.418 1.00 0.00 65 LYS B C 9
ATOM 16170 O O . LYS B 1 57 ? 25.348 -7.177 -36.515 1.00 0.00 65 LYS B O 9
ATOM 16189 N N . GLY B 1 58 ? 26.273 -8.809 -35.275 1.00 0.00 66 GLY B N 9
ATOM 16190 C CA . GLY B 1 58 ? 26.931 -9.559 -36.361 1.00 0.00 66 GLY B CA 9
ATOM 16191 C C . GLY B 1 58 ? 26.707 -11.077 -36.285 1.00 0.00 66 GLY B C 9
ATOM 16192 O O . GLY B 1 58 ? 27.503 -11.855 -36.822 1.00 0.00 66 GLY B O 9
ATOM 16196 N N . THR B 1 59 ? 25.652 -11.508 -35.586 1.00 0.00 67 THR B N 9
ATOM 16197 C CA . THR B 1 59 ? 25.233 -12.915 -35.424 1.00 0.00 67 THR B CA 9
ATOM 16198 C C . THR B 1 59 ? 24.620 -13.511 -36.706 1.00 0.00 67 THR B C 9
ATOM 16199 O O . THR B 1 59 ? 24.337 -12.797 -37.675 1.00 0.00 67 THR B O 9
ATOM 16210 N N . ASN B 1 60 ? 24.393 -14.832 -36.710 1.00 0.00 68 ASN B N 9
ATOM 16211 C CA . ASN B 1 60 ? 23.863 -15.603 -37.847 1.00 0.00 68 ASN B CA 9
ATOM 16212 C C . ASN B 1 60 ? 22.694 -16.527 -37.422 1.00 0.00 68 ASN B C 9
ATOM 16213 O O . ASN B 1 60 ? 22.576 -17.671 -37.870 1.00 0.00 68 ASN B O 9
ATOM 16224 N N . GLN B 1 61 ? 21.854 -16.040 -36.501 1.00 0.00 69 GLN B N 9
ATOM 16225 C CA . GLN B 1 61 ? 20.693 -16.741 -35.931 1.00 0.00 69 GLN B CA 9
ATOM 16226 C C . GLN B 1 61 ? 19.536 -15.772 -35.597 1.00 0.00 69 GLN B C 9
ATOM 16227 O O . GLN B 1 61 ? 19.680 -14.551 -35.712 1.00 0.00 69 GLN B O 9
ATOM 16241 N N . ASP B 1 62 ? 18.393 -16.311 -35.164 1.00 0.00 70 ASP B N 9
ATOM 16242 C CA . ASP B 1 62 ? 17.151 -15.570 -34.878 1.00 0.00 70 ASP B CA 9
ATOM 16243 C C . ASP B 1 62 ? 16.475 -16.043 -33.573 1.00 0.00 70 ASP B C 9
ATOM 16244 O O . ASP B 1 62 ? 16.804 -17.103 -33.030 1.00 0.00 70 ASP B O 9
ATOM 16253 N N . SER B 1 63 ? 15.513 -15.255 -33.074 1.00 0.00 71 SER B N 9
ATOM 16254 C CA . SER B 1 63 ? 14.817 -15.469 -31.789 1.00 0.00 71 SER B CA 9
ATOM 16255 C C . SER B 1 63 ? 13.305 -15.169 -31.891 1.00 0.00 71 SER B C 9
ATOM 16256 O O . SER B 1 63 ? 12.677 -14.637 -30.972 1.00 0.00 71 SER B O 9
ATOM 16264 N N . SER B 1 64 ? 12.714 -15.479 -33.052 1.00 0.00 72 SER B N 9
ATOM 16265 C CA . SER B 1 64 ? 11.289 -15.285 -33.370 1.00 0.00 72 SER B CA 9
ATOM 16266 C C . SER B 1 64 ? 10.768 -16.377 -34.322 1.00 0.00 72 SER B C 9
ATOM 16267 O O . SER B 1 64 ? 11.555 -17.106 -34.937 1.00 0.00 72 SER B O 9
ATOM 16275 N N . ILE B 1 65 ? 9.441 -16.499 -34.442 1.00 0.00 73 ILE B N 9
ATOM 16276 C CA . ILE B 1 65 ? 8.731 -17.534 -35.212 1.00 0.00 73 ILE B CA 9
ATOM 16277 C C . ILE B 1 65 ? 7.581 -16.883 -36.004 1.00 0.00 73 ILE B C 9
ATOM 16278 O O . ILE B 1 65 ? 6.850 -16.038 -35.474 1.00 0.00 73 ILE B O 9
ATOM 16294 N N . ASN B 1 66 ? 7.433 -17.267 -37.281 1.00 0.00 74 ASN B N 9
ATOM 16295 C CA . ASN B 1 66 ? 6.377 -16.802 -38.197 1.00 0.00 74 ASN B CA 9
ATOM 16296 C C . ASN B 1 66 ? 4.940 -17.081 -37.699 1.00 0.00 74 ASN B C 9
ATOM 16297 O O . ASN B 1 66 ? 4.061 -16.219 -37.931 1.00 0.00 74 ASN B O 9
ATOM 16309 N N . LYS A 1 13 ? -4.738 -2.994 -3.902 1.00 0.00 21 LYS A N 10
ATOM 16310 C CA . LYS A 1 13 ? -3.470 -3.787 -4.003 1.00 0.00 21 LYS A CA 10
ATOM 16311 C C . LYS A 1 13 ? -2.374 -3.000 -4.745 1.00 0.00 21 LYS A C 10
ATOM 16312 O O . LYS A 1 13 ? -2.686 -2.172 -5.604 1.00 0.00 21 LYS A O 10
ATOM 16331 N N . ARG A 1 14 ? -1.089 -3.269 -4.447 1.00 0.00 22 ARG A N 10
ATOM 16332 C CA . ARG A 1 14 ? 0.096 -2.636 -5.092 1.00 0.00 22 ARG A CA 10
ATOM 16333 C C . ARG A 1 14 ? 1.118 -3.636 -5.663 1.00 0.00 22 ARG A C 10
ATOM 16334 O O . ARG A 1 14 ? 2.162 -3.223 -6.161 1.00 0.00 22 ARG A O 10
ATOM 16355 N N . ASN A 1 15 ? 0.825 -4.935 -5.618 1.00 0.00 23 ASN A N 10
ATOM 16356 C CA . ASN A 1 15 ? 1.664 -6.012 -6.146 1.00 0.00 23 ASN A CA 10
ATOM 16357 C C . ASN A 1 15 ? 1.424 -6.174 -7.657 1.00 0.00 23 ASN A C 10
ATOM 16358 O O . ASN A 1 15 ? 0.309 -6.460 -8.100 1.00 0.00 23 ASN A O 10
ATOM 16369 N N . PHE A 1 16 ? 2.494 -6.015 -8.429 1.00 0.00 24 PHE A N 10
ATOM 16370 C CA . PHE A 1 16 ? 2.542 -6.146 -9.891 1.00 0.00 24 PHE A CA 10
ATOM 16371 C C . PHE A 1 16 ? 3.660 -7.116 -10.285 1.00 0.00 24 PHE A C 10
ATOM 16372 O O . PHE A 1 16 ? 4.712 -7.130 -9.652 1.00 0.00 24 PHE A O 10
ATOM 16389 N N . SER A 1 17 ? 3.455 -7.949 -11.306 1.00 0.00 25 SER A N 10
ATOM 16390 C CA . SER A 1 17 ? 4.312 -9.120 -11.557 1.00 0.00 25 SER A CA 10
ATOM 16391 C C . SER A 1 17 ? 4.956 -9.111 -12.947 1.00 0.00 25 SER A C 10
ATOM 16392 O O . SER A 1 17 ? 4.484 -8.440 -13.872 1.00 0.00 25 SER A O 10
ATOM 16400 N N . VAL A 1 18 ? 6.064 -9.844 -13.093 1.00 0.00 26 VAL A N 10
ATOM 16401 C CA . VAL A 1 18 ? 6.873 -9.907 -14.322 1.00 0.00 26 VAL A CA 10
ATOM 16402 C C . VAL A 1 18 ? 7.328 -11.357 -14.554 1.00 0.00 26 VAL A C 10
ATOM 16403 O O . VAL A 1 18 ? 7.948 -11.959 -13.675 1.00 0.00 26 VAL A O 10
ATOM 16416 N N . THR A 1 19 ? 7.013 -11.924 -15.728 1.00 0.00 27 THR A N 10
ATOM 16417 C CA . THR A 1 19 ? 7.219 -13.354 -16.055 1.00 0.00 27 THR A CA 10
ATOM 16418 C C . THR A 1 19 ? 7.643 -13.566 -17.517 1.00 0.00 27 THR A C 10
ATOM 16419 O O . THR A 1 19 ? 6.964 -13.115 -18.441 1.00 0.00 27 THR A O 10
ATOM 16430 N N . PHE A 1 20 ? 8.782 -14.226 -17.753 1.00 0.00 28 PHE A N 10
ATOM 16431 C CA . PHE A 1 20 ? 9.363 -14.452 -19.093 1.00 0.00 28 PHE A CA 10
ATOM 16432 C C . PHE A 1 20 ? 10.356 -15.636 -19.119 1.00 0.00 28 PHE A C 10
ATOM 16433 O O . PHE A 1 20 ? 10.509 -16.357 -18.132 1.00 0.00 28 PHE A O 10
ATOM 16450 N N . TYR A 1 21 ? 11.049 -15.831 -20.249 1.00 0.00 29 TYR A N 10
ATOM 16451 C CA . TYR A 1 21 ? 12.025 -16.906 -20.472 1.00 0.00 29 TYR A CA 10
ATOM 16452 C C . TYR A 1 21 ? 13.368 -16.382 -20.992 1.00 0.00 29 TYR A C 10
ATOM 16453 O O . TYR A 1 21 ? 13.423 -15.443 -21.789 1.00 0.00 29 TYR A O 10
ATOM 16471 N N . LEU A 1 22 ? 14.448 -17.054 -20.595 1.00 0.00 30 LEU A N 10
ATOM 16472 C CA . LEU A 1 22 ? 15.832 -16.833 -21.022 1.00 0.00 30 LEU A CA 10
ATOM 16473 C C . LEU A 1 22 ? 16.459 -18.147 -21.515 1.00 0.00 30 LEU A C 10
ATOM 16474 O O . LEU A 1 22 ? 15.877 -19.230 -21.383 1.00 0.00 30 LEU A O 10
ATOM 16490 N N . SER A 1 23 ? 17.652 -18.041 -22.090 1.00 0.00 31 SER A N 10
ATOM 16491 C CA . SER A 1 23 ? 18.414 -19.193 -22.608 1.00 0.00 31 SER A CA 10
ATOM 16492 C C . SER A 1 23 ? 19.213 -19.902 -21.504 1.00 0.00 31 SER A C 10
ATOM 16493 O O . SER A 1 23 ? 19.520 -19.307 -20.470 1.00 0.00 31 SER A O 10
ATOM 16501 N N . LYS A 1 24 ? 19.591 -21.168 -21.733 1.00 0.00 32 LYS A N 10
ATOM 16502 C CA . LYS A 1 24 ? 20.312 -22.033 -20.773 1.00 0.00 32 LYS A CA 10
ATOM 16503 C C . LYS A 1 24 ? 21.578 -21.381 -20.197 1.00 0.00 32 LYS A C 10
ATOM 16504 O O . LYS A 1 24 ? 21.677 -21.171 -18.989 1.00 0.00 32 LYS A O 10
ATOM 16523 N N . GLU A 1 25 ? 22.541 -21.040 -21.057 1.00 0.00 33 GLU A N 10
ATOM 16524 C CA . GLU A 1 25 ? 23.828 -20.454 -20.631 1.00 0.00 33 GLU A CA 10
ATOM 16525 C C . GLU A 1 25 ? 23.685 -19.026 -20.069 1.00 0.00 33 GLU A C 10
ATOM 16526 O O . GLU A 1 25 ? 24.385 -18.649 -19.132 1.00 0.00 33 GLU A O 10
ATOM 16538 N N . GLU A 1 26 ? 22.732 -18.250 -20.592 1.00 0.00 34 GLU A N 10
ATOM 16539 C CA . GLU A 1 26 ? 22.362 -16.923 -20.081 1.00 0.00 34 GLU A CA 10
ATOM 16540 C C . GLU A 1 26 ? 21.851 -17.003 -18.633 1.00 0.00 34 GLU A C 10
ATOM 16541 O O . GLU A 1 26 ? 22.351 -16.296 -17.754 1.00 0.00 34 GLU A O 10
ATOM 16553 N N . HIS A 1 27 ? 20.894 -17.897 -18.365 1.00 0.00 35 HIS A N 10
ATOM 16554 C CA . HIS A 1 27 ? 20.375 -18.130 -17.017 1.00 0.00 35 HIS A CA 10
ATOM 16555 C C . HIS A 1 27 ? 21.448 -18.696 -16.074 1.00 0.00 35 HIS A C 10
ATOM 16556 O O . HIS A 1 27 ? 21.528 -18.247 -14.936 1.00 0.00 35 HIS A O 10
ATOM 16570 N N . ASP A 1 28 ? 22.333 -19.588 -16.539 1.00 0.00 36 ASP A N 10
ATOM 16571 C CA . ASP A 1 28 ? 23.483 -20.060 -15.746 1.00 0.00 36 ASP A CA 10
ATOM 16572 C C . ASP A 1 28 ? 24.447 -18.926 -15.341 1.00 0.00 36 ASP A C 10
ATOM 16573 O O . ASP A 1 28 ? 24.877 -18.877 -14.185 1.00 0.00 36 ASP A O 10
ATOM 16582 N N . VAL A 1 29 ? 24.773 -17.994 -16.247 1.00 0.00 37 VAL A N 10
ATOM 16583 C CA . VAL A 1 29 ? 25.590 -16.808 -15.921 1.00 0.00 37 VAL A CA 10
ATOM 16584 C C . VAL A 1 29 ? 24.880 -15.923 -14.892 1.00 0.00 37 VAL A C 10
ATOM 16585 O O . VAL A 1 29 ? 25.481 -15.571 -13.874 1.00 0.00 37 VAL A O 10
ATOM 16598 N N . LEU A 1 30 ? 23.593 -15.614 -15.095 1.00 0.00 38 LEU A N 10
ATOM 16599 C CA . LEU A 1 30 ? 22.799 -14.858 -14.117 1.00 0.00 38 LEU A CA 10
ATOM 16600 C C . LEU A 1 30 ? 22.730 -15.574 -12.757 1.00 0.00 38 LEU A C 10
ATOM 16601 O O . LEU A 1 30 ? 22.871 -14.927 -11.723 1.00 0.00 38 LEU A O 10
ATOM 16617 N N . ARG A 1 31 ? 22.581 -16.904 -12.740 1.00 0.00 39 ARG A N 10
ATOM 16618 C CA . ARG A 1 31 ? 22.581 -17.741 -11.530 1.00 0.00 39 ARG A CA 10
ATOM 16619 C C . ARG A 1 31 ? 23.913 -17.686 -10.781 1.00 0.00 39 ARG A C 10
ATOM 16620 O O . ARG A 1 31 ? 23.897 -17.499 -9.570 1.00 0.00 39 ARG A O 10
ATOM 16641 N N . ARG A 1 32 ? 25.056 -17.776 -11.471 1.00 0.00 40 ARG A N 10
ATOM 16642 C CA . ARG A 1 32 ? 26.394 -17.633 -10.861 1.00 0.00 40 ARG A CA 10
ATOM 16643 C C . ARG A 1 32 ? 26.595 -16.244 -10.240 1.00 0.00 40 ARG A C 10
ATOM 16644 O O . ARG A 1 32 ? 26.980 -16.134 -9.074 1.00 0.00 40 ARG A O 10
ATOM 16665 N N . LEU A 1 33 ? 26.291 -15.184 -10.994 1.00 0.00 41 LEU A N 10
ATOM 16666 C CA . LEU A 1 33 ? 26.406 -13.803 -10.508 1.00 0.00 41 LEU A CA 10
ATOM 16667 C C . LEU A 1 33 ? 25.408 -13.495 -9.372 1.00 0.00 41 LEU A C 10
ATOM 16668 O O . LEU A 1 33 ? 25.747 -12.738 -8.462 1.00 0.00 41 LEU A O 10
ATOM 16684 N N . ALA A 1 34 ? 24.227 -14.121 -9.365 1.00 0.00 42 ALA A N 10
ATOM 16685 C CA . ALA A 1 34 ? 23.313 -14.089 -8.226 1.00 0.00 42 ALA A CA 10
ATOM 16686 C C . ALA A 1 34 ? 23.885 -14.844 -7.014 1.00 0.00 42 ALA A C 10
ATOM 16687 O O . ALA A 1 34 ? 23.918 -14.295 -5.918 1.00 0.00 42 ALA A O 10
ATOM 16694 N N . ASP A 1 35 ? 24.360 -16.079 -7.183 1.00 0.00 43 ASP A N 10
ATOM 16695 C CA . ASP A 1 35 ? 24.949 -16.905 -6.118 1.00 0.00 43 ASP A CA 10
ATOM 16696 C C . ASP A 1 35 ? 26.170 -16.251 -5.442 1.00 0.00 43 ASP A C 10
ATOM 16697 O O . ASP A 1 35 ? 26.423 -16.493 -4.261 1.00 0.00 43 ASP A O 10
ATOM 16706 N N . GLU A 1 36 ? 26.898 -15.388 -6.158 1.00 0.00 44 GLU A N 10
ATOM 16707 C CA . GLU A 1 36 ? 27.984 -14.575 -5.596 1.00 0.00 44 GLU A CA 10
ATOM 16708 C C . GLU A 1 36 ? 27.547 -13.630 -4.447 1.00 0.00 44 GLU A C 10
ATOM 16709 O O . GLU A 1 36 ? 28.343 -13.384 -3.537 1.00 0.00 44 GLU A O 10
ATOM 16721 N N . GLU A 1 37 ? 26.311 -13.096 -4.452 1.00 0.00 45 GLU A N 10
ATOM 16722 C CA . GLU A 1 37 ? 25.921 -11.985 -3.548 1.00 0.00 45 GLU A CA 10
ATOM 16723 C C . GLU A 1 37 ? 24.417 -11.824 -3.189 1.00 0.00 45 GLU A C 10
ATOM 16724 O O . GLU A 1 37 ? 24.085 -10.985 -2.347 1.00 0.00 45 GLU A O 10
ATOM 16736 N N . VAL A 1 38 ? 23.504 -12.618 -3.765 1.00 0.00 46 VAL A N 10
ATOM 16737 C CA . VAL A 1 38 ? 22.033 -12.549 -3.555 1.00 0.00 46 VAL A CA 10
ATOM 16738 C C . VAL A 1 38 ? 21.386 -13.937 -3.372 1.00 0.00 46 VAL A C 10
ATOM 16739 O O . VAL A 1 38 ? 20.422 -14.063 -2.617 1.00 0.00 46 VAL A O 10
ATOM 16752 N N . GLU A 1 39 ? 21.917 -14.986 -4.017 1.00 0.00 47 GLU A N 10
ATOM 16753 C CA . GLU A 1 39 ? 21.490 -16.404 -3.921 1.00 0.00 47 GLU A CA 10
ATOM 16754 C C . GLU A 1 39 ? 20.029 -16.718 -4.341 1.00 0.00 47 GLU A C 10
ATOM 16755 O O . GLU A 1 39 ? 19.532 -17.825 -4.118 1.00 0.00 47 GLU A O 10
ATOM 16767 N N . SER A 1 40 ? 19.362 -15.769 -5.006 1.00 0.00 48 SER A N 10
ATOM 16768 C CA . SER A 1 40 ? 17.961 -15.849 -5.468 1.00 0.00 48 SER A CA 10
ATOM 16769 C C . SER A 1 40 ? 17.829 -15.237 -6.865 1.00 0.00 48 SER A C 10
ATOM 16770 O O . SER A 1 40 ? 17.632 -14.031 -7.001 1.00 0.00 48 SER A O 10
ATOM 16778 N N . VAL A 1 41 ? 17.990 -16.053 -7.916 1.00 0.00 49 VAL A N 10
ATOM 16779 C CA . VAL A 1 41 ? 18.192 -15.603 -9.316 1.00 0.00 49 VAL A CA 10
ATOM 16780 C C . VAL A 1 41 ? 17.129 -14.612 -9.797 1.00 0.00 49 VAL A C 10
ATOM 16781 O O . VAL A 1 41 ? 17.471 -13.564 -10.336 1.00 0.00 49 VAL A O 10
ATOM 16794 N N . ASN A 1 42 ? 15.841 -14.878 -9.556 1.00 0.00 50 ASN A N 10
ATOM 16795 C CA . ASN A 1 42 ? 14.765 -13.974 -9.988 1.00 0.00 50 ASN A CA 10
ATOM 16796 C C . ASN A 1 42 ? 14.781 -12.611 -9.260 1.00 0.00 50 ASN A C 10
ATOM 16797 O O . ASN A 1 42 ? 14.443 -11.591 -9.856 1.00 0.00 50 ASN A O 10
ATOM 16808 N N . SER A 1 43 ? 15.251 -12.564 -8.007 1.00 0.00 51 SER A N 10
ATOM 16809 C CA . SER A 1 43 ? 15.346 -11.327 -7.210 1.00 0.00 51 SER A CA 10
ATOM 16810 C C . SER A 1 43 ? 16.646 -10.556 -7.485 1.00 0.00 51 SER A C 10
ATOM 16811 O O . SER A 1 43 ? 16.671 -9.323 -7.461 1.00 0.00 51 SER A O 10
ATOM 16819 N N . PHE A 1 44 ? 17.717 -11.265 -7.851 1.00 0.00 52 PHE A N 10
ATOM 16820 C CA . PHE A 1 44 ? 18.901 -10.689 -8.498 1.00 0.00 52 PHE A CA 10
ATOM 16821 C C . PHE A 1 44 ? 18.541 -10.038 -9.844 1.00 0.00 52 PHE A C 10
ATOM 16822 O O . PHE A 1 44 ? 18.908 -8.890 -10.087 1.00 0.00 52 PHE A O 10
ATOM 16839 N N . VAL A 1 45 ? 17.757 -10.717 -10.692 1.00 0.00 53 VAL A N 10
ATOM 16840 C CA . VAL A 1 45 ? 17.256 -10.149 -11.959 1.00 0.00 53 VAL A CA 10
ATOM 16841 C C . VAL A 1 45 ? 16.347 -8.936 -11.712 1.00 0.00 53 VAL A C 10
ATOM 16842 O O . VAL A 1 45 ? 16.553 -7.905 -12.349 1.00 0.00 53 VAL A O 10
ATOM 16855 N N . LYS A 1 46 ? 15.432 -8.984 -10.727 1.00 0.00 54 LYS A N 10
ATOM 16856 C CA . LYS A 1 46 ? 14.650 -7.812 -10.268 1.00 0.00 54 LYS A CA 10
ATOM 16857 C C . LYS A 1 46 ? 15.559 -6.602 -9.978 1.00 0.00 54 LYS A C 10
ATOM 16858 O O . LYS A 1 46 ? 15.367 -5.535 -10.564 1.00 0.00 54 LYS A O 10
ATOM 16877 N N . ARG A 1 47 ? 16.593 -6.783 -9.139 1.00 0.00 55 ARG A N 10
ATOM 16878 C CA . ARG A 1 47 ? 17.600 -5.734 -8.841 1.00 0.00 55 ARG A CA 10
ATOM 16879 C C . ARG A 1 47 ? 18.327 -5.237 -10.092 1.00 0.00 55 ARG A C 10
ATOM 16880 O O . ARG A 1 47 ? 18.418 -4.031 -10.290 1.00 0.00 55 ARG A O 10
ATOM 16901 N N . HIS A 1 48 ? 18.798 -6.143 -10.950 1.00 0.00 56 HIS A N 10
ATOM 16902 C CA . HIS A 1 48 ? 19.496 -5.819 -12.205 1.00 0.00 56 HIS A CA 10
ATOM 16903 C C . HIS A 1 48 ? 18.688 -4.886 -13.107 1.00 0.00 56 HIS A C 10
ATOM 16904 O O . HIS A 1 48 ? 19.193 -3.849 -13.539 1.00 0.00 56 HIS A O 10
ATOM 16918 N N . ILE A 1 49 ? 17.416 -5.212 -13.336 1.00 0.00 57 ILE A N 10
ATOM 16919 C CA . ILE A 1 49 ? 16.513 -4.402 -14.161 1.00 0.00 57 ILE A CA 10
ATOM 16920 C C . ILE A 1 49 ? 16.283 -3.044 -13.498 1.00 0.00 57 ILE A C 10
ATOM 16921 O O . ILE A 1 49 ? 16.525 -2.007 -14.117 1.00 0.00 57 ILE A O 10
ATOM 16937 N N . LEU A 1 50 ? 15.866 -3.044 -12.225 1.00 0.00 58 LEU A N 10
ATOM 16938 C CA . LEU A 1 50 ? 15.551 -1.810 -11.504 1.00 0.00 58 LEU A CA 10
ATOM 16939 C C . LEU A 1 50 ? 16.742 -0.848 -11.462 1.00 0.00 58 LEU A C 10
ATOM 16940 O O . LEU A 1 50 ? 16.570 0.318 -11.807 1.00 0.00 58 LEU A O 10
ATOM 16956 N N . LYS A 1 51 ? 17.952 -1.329 -11.140 1.00 0.00 59 LYS A N 10
ATOM 16957 C CA . LYS A 1 51 ? 19.172 -0.504 -11.149 1.00 0.00 59 LYS A CA 10
ATOM 16958 C C . LYS A 1 51 ? 19.486 0.035 -12.548 1.00 0.00 59 LYS A C 10
ATOM 16959 O O . LYS A 1 51 ? 19.715 1.231 -12.695 1.00 0.00 59 LYS A O 10
ATOM 16978 N N . THR A 1 52 ? 19.442 -0.816 -13.578 1.00 0.00 60 THR A N 10
ATOM 16979 C CA . THR A 1 52 ? 19.782 -0.418 -14.959 1.00 0.00 60 THR A CA 10
ATOM 16980 C C . THR A 1 52 ? 18.871 0.696 -15.499 1.00 0.00 60 THR A C 10
ATOM 16981 O O . THR A 1 52 ? 19.367 1.613 -16.158 1.00 0.00 60 THR A O 10
ATOM 16992 N N . ILE A 1 53 ? 17.561 0.664 -15.205 1.00 0.00 61 ILE A N 10
ATOM 16993 C CA . ILE A 1 53 ? 16.634 1.746 -15.593 1.00 0.00 61 ILE A CA 10
ATOM 16994 C C . ILE A 1 53 ? 16.718 2.948 -14.626 1.00 0.00 61 ILE A C 10
ATOM 16995 O O . ILE A 1 53 ? 16.722 4.094 -15.084 1.00 0.00 61 ILE A O 10
ATOM 17011 N N . ILE A 1 54 ? 16.803 2.716 -13.308 1.00 0.00 62 ILE A N 10
ATOM 17012 C CA . ILE A 1 54 ? 16.757 3.756 -12.266 1.00 0.00 62 ILE A CA 10
ATOM 17013 C C . ILE A 1 54 ? 17.551 3.365 -11.005 1.00 0.00 62 ILE A C 10
ATOM 17014 O O . ILE A 1 54 ? 17.063 2.733 -10.069 1.00 0.00 62 ILE A O 10
ATOM 17030 N N . TYR A 1 55 ? 18.811 3.802 -10.984 1.00 0.00 63 TYR A N 10
ATOM 17031 C CA . TYR A 1 55 ? 19.779 3.529 -9.905 1.00 0.00 63 TYR A CA 10
ATOM 17032 C C . TYR A 1 55 ? 19.366 4.086 -8.527 1.00 0.00 63 TYR A C 10
ATOM 17033 O O . TYR A 1 55 ? 19.761 3.530 -7.499 1.00 0.00 63 TYR A O 10
ATOM 17051 N N . LYS A 1 56 ? 18.573 5.169 -8.499 1.00 0.00 64 LYS A N 10
ATOM 17052 C CA . LYS A 1 56 ? 18.132 5.894 -7.294 1.00 0.00 64 LYS A CA 10
ATOM 17053 C C . LYS A 1 56 ? 16.692 6.397 -7.471 1.00 0.00 64 LYS A C 10
ATOM 17054 O O . LYS A 1 56 ? 16.455 7.391 -8.163 1.00 0.00 64 LYS A O 10
ATOM 17073 N N . LYS A 1 57 ? 15.730 5.703 -6.853 1.00 0.00 65 LYS A N 10
ATOM 17074 C CA . LYS A 1 57 ? 14.339 6.182 -6.684 1.00 0.00 65 LYS A CA 10
ATOM 17075 C C . LYS A 1 57 ? 14.298 7.525 -5.926 1.00 0.00 65 LYS A C 10
ATOM 17076 O O . LYS A 1 57 ? 15.182 7.821 -5.117 1.00 0.00 65 LYS A O 10
ATOM 17095 N N . GLY A 1 58 ? 13.238 8.309 -6.145 1.00 0.00 66 GLY A N 10
ATOM 17096 C CA . GLY A 1 58 ? 13.019 9.605 -5.478 1.00 0.00 66 GLY A CA 10
ATOM 17097 C C . GLY A 1 58 ? 12.403 9.509 -4.072 1.00 0.00 66 GLY A C 10
ATOM 17098 O O . GLY A 1 58 ? 12.469 10.471 -3.303 1.00 0.00 66 GLY A O 10
ATOM 17102 N N . THR A 1 59 ? 11.823 8.355 -3.721 1.00 0.00 67 THR A N 10
ATOM 17103 C CA . THR A 1 59 ? 11.111 8.073 -2.459 1.00 0.00 67 THR A CA 10
ATOM 17104 C C . THR A 1 59 ? 11.407 6.651 -1.947 1.00 0.00 67 THR A C 10
ATOM 17105 O O . THR A 1 59 ? 12.043 5.847 -2.638 1.00 0.00 67 THR A O 10
ATOM 17116 N N . ASN A 1 60 ? 10.948 6.326 -0.731 1.00 0.00 68 ASN A N 10
ATOM 17117 C CA . ASN A 1 60 ? 11.126 5.022 -0.078 1.00 0.00 68 ASN A CA 10
ATOM 17118 C C . ASN A 1 60 ? 9.891 4.605 0.749 1.00 0.00 68 ASN A C 10
ATOM 17119 O O . ASN A 1 60 ? 9.091 5.446 1.171 1.00 0.00 68 ASN A O 10
ATOM 17130 N N . GLN A 1 61 ? 9.774 3.301 1.016 1.00 0.00 69 GLN A N 10
ATOM 17131 C CA . GLN A 1 61 ? 8.806 2.698 1.942 1.00 0.00 69 GLN A CA 10
ATOM 17132 C C . GLN A 1 61 ? 9.425 1.438 2.578 1.00 0.00 69 GLN A C 10
ATOM 17133 O O . GLN A 1 61 ? 10.138 0.680 1.915 1.00 0.00 69 GLN A O 10
ATOM 17147 N N . ASP A 1 62 ? 9.165 1.220 3.871 1.00 0.00 70 ASP A N 10
ATOM 17148 C CA . ASP A 1 62 ? 9.939 0.308 4.734 1.00 0.00 70 ASP A CA 10
ATOM 17149 C C . ASP A 1 62 ? 9.023 -0.527 5.661 1.00 0.00 70 ASP A C 10
ATOM 17150 O O . ASP A 1 62 ? 9.356 -0.825 6.810 1.00 0.00 70 ASP A O 10
ATOM 17159 N N . SER A 1 63 ? 7.839 -0.899 5.158 1.00 0.00 71 SER A N 10
ATOM 17160 C CA . SER A 1 63 ? 6.773 -1.638 5.868 1.00 0.00 71 SER A CA 10
ATOM 17161 C C . SER A 1 63 ? 7.086 -3.112 6.210 1.00 0.00 71 SER A C 10
ATOM 17162 O O . SER A 1 63 ? 6.206 -3.833 6.690 1.00 0.00 71 SER A O 10
ATOM 17170 N N . SER A 1 64 ? 8.319 -3.570 5.975 1.00 0.00 72 SER A N 10
ATOM 17171 C CA . SER A 1 64 ? 8.771 -4.967 6.127 1.00 0.00 72 SER A CA 10
ATOM 17172 C C . SER A 1 64 ? 10.151 -5.049 6.798 1.00 0.00 72 SER A C 10
ATOM 17173 O O . SER A 1 64 ? 10.958 -4.121 6.697 1.00 0.00 72 SER A O 10
ATOM 17181 N N . ILE A 1 65 ? 10.426 -6.173 7.476 1.00 0.00 73 ILE A N 10
ATOM 17182 C CA . ILE A 1 65 ? 11.604 -6.370 8.351 1.00 0.00 73 ILE A CA 10
ATOM 17183 C C . ILE A 1 65 ? 12.301 -7.733 8.100 1.00 0.00 73 ILE A C 10
ATOM 17184 O O . ILE A 1 65 ? 13.060 -8.228 8.939 1.00 0.00 73 ILE A O 10
ATOM 17200 N N . ASN A 1 66 ? 12.041 -8.357 6.941 1.00 0.00 74 ASN A N 10
ATOM 17201 C CA . ASN A 1 66 ? 12.587 -9.656 6.511 1.00 0.00 74 ASN A CA 10
ATOM 17202 C C . ASN A 1 66 ? 12.794 -9.707 4.984 1.00 0.00 74 ASN A C 10
ATOM 17203 O O . ASN A 1 66 ? 11.806 -9.522 4.233 1.00 0.00 74 ASN A O 10
ATOM 17215 N N . LYS B 1 13 ? 16.248 -29.764 -21.930 1.00 0.00 21 LYS B N 10
ATOM 17216 C CA . LYS B 1 13 ? 15.512 -28.500 -22.259 1.00 0.00 21 LYS B CA 10
ATOM 17217 C C . LYS B 1 13 ? 16.471 -27.294 -22.262 1.00 0.00 21 LYS B C 10
ATOM 17218 O O . LYS B 1 13 ? 17.458 -27.292 -21.525 1.00 0.00 21 LYS B O 10
ATOM 17237 N N . ARG B 1 14 ? 16.181 -26.255 -23.070 1.00 0.00 22 ARG B N 10
ATOM 17238 C CA . ARG B 1 14 ? 17.026 -25.038 -23.241 1.00 0.00 22 ARG B CA 10
ATOM 17239 C C . ARG B 1 14 ? 16.328 -23.712 -22.885 1.00 0.00 22 ARG B C 10
ATOM 17240 O O . ARG B 1 14 ? 16.947 -22.651 -22.970 1.00 0.00 22 ARG B O 10
ATOM 17261 N N . ASN B 1 15 ? 15.075 -23.774 -22.432 1.00 0.00 23 ASN B N 10
ATOM 17262 C CA . ASN B 1 15 ? 14.272 -22.633 -21.978 1.00 0.00 23 ASN B CA 10
ATOM 17263 C C . ASN B 1 15 ? 14.281 -22.579 -20.442 1.00 0.00 23 ASN B C 10
ATOM 17264 O O . ASN B 1 15 ? 13.869 -23.526 -19.770 1.00 0.00 23 ASN B O 10
ATOM 17275 N N . PHE B 1 16 ? 14.762 -21.460 -19.902 1.00 0.00 24 PHE B N 10
ATOM 17276 C CA . PHE B 1 16 ? 15.008 -21.231 -18.476 1.00 0.00 24 PHE B CA 10
ATOM 17277 C C . PHE B 1 16 ? 14.217 -20.008 -18.003 1.00 0.00 24 PHE B C 10
ATOM 17278 O O . PHE B 1 16 ? 14.502 -18.874 -18.392 1.00 0.00 24 PHE B O 10
ATOM 17295 N N . SER B 1 17 ? 13.148 -20.248 -17.242 1.00 0.00 25 SER B N 10
ATOM 17296 C CA . SER B 1 17 ? 12.166 -19.214 -16.902 1.00 0.00 25 SER B CA 10
ATOM 17297 C C . SER B 1 17 ? 12.653 -18.232 -15.825 1.00 0.00 25 SER B C 10
ATOM 17298 O O . SER B 1 17 ? 13.557 -18.523 -15.033 1.00 0.00 25 SER B O 10
ATOM 17306 N N . VAL B 1 18 ? 12.021 -17.058 -15.785 1.00 0.00 26 VAL B N 10
ATOM 17307 C CA . VAL B 1 18 ? 12.243 -15.994 -14.797 1.00 0.00 26 VAL B CA 10
ATOM 17308 C C . VAL B 1 18 ? 10.878 -15.431 -14.380 1.00 0.00 26 VAL B C 10
ATOM 17309 O O . VAL B 1 18 ? 10.040 -15.123 -15.229 1.00 0.00 26 VAL B O 10
ATOM 17322 N N . THR B 1 19 ? 10.641 -15.309 -13.071 1.00 0.00 27 THR B N 10
ATOM 17323 C CA . THR B 1 19 ? 9.345 -14.899 -12.496 1.00 0.00 27 THR B CA 10
ATOM 17324 C C . THR B 1 19 ? 9.539 -14.185 -11.154 1.00 0.00 27 THR B C 10
ATOM 17325 O O . THR B 1 19 ? 10.147 -14.741 -10.235 1.00 0.00 27 THR B O 10
ATOM 17336 N N . PHE B 1 20 ? 9.077 -12.933 -11.047 1.00 0.00 28 PHE B N 10
ATOM 17337 C CA . PHE B 1 20 ? 9.213 -12.099 -9.839 1.00 0.00 28 PHE B CA 10
ATOM 17338 C C . PHE B 1 20 ? 8.114 -11.021 -9.722 1.00 0.00 28 PHE B C 10
ATOM 17339 O O . PHE B 1 20 ? 7.264 -10.865 -10.603 1.00 0.00 28 PHE B O 10
ATOM 17356 N N . TYR B 1 21 ? 8.157 -10.257 -8.624 1.00 0.00 29 TYR B N 10
ATOM 17357 C CA . TYR B 1 21 ? 7.208 -9.189 -8.286 1.00 0.00 29 TYR B CA 10
ATOM 17358 C C . TYR B 1 21 ? 7.887 -7.822 -8.113 1.00 0.00 29 TYR B C 10
ATOM 17359 O O . TYR B 1 21 ? 9.082 -7.721 -7.829 1.00 0.00 29 TYR B O 10
ATOM 17377 N N . LEU B 1 22 ? 7.077 -6.775 -8.266 1.00 0.00 30 LEU B N 10
ATOM 17378 C CA . LEU B 1 22 ? 7.380 -5.347 -8.214 1.00 0.00 30 LEU B CA 10
ATOM 17379 C C . LEU B 1 22 ? 6.226 -4.591 -7.536 1.00 0.00 30 LEU B C 10
ATOM 17380 O O . LEU B 1 22 ? 5.111 -5.098 -7.377 1.00 0.00 30 LEU B O 10
ATOM 17396 N N . SER B 1 23 ? 6.499 -3.339 -7.189 1.00 0.00 31 SER B N 10
ATOM 17397 C CA . SER B 1 23 ? 5.476 -2.347 -6.834 1.00 0.00 31 SER B CA 10
ATOM 17398 C C . SER B 1 23 ? 4.772 -1.809 -8.087 1.00 0.00 31 SER B C 10
ATOM 17399 O O . SER B 1 23 ? 5.368 -1.742 -9.165 1.00 0.00 31 SER B O 10
ATOM 17407 N N . LYS B 1 24 ? 3.520 -1.357 -7.942 1.00 0.00 32 LYS B N 10
ATOM 17408 C CA . LYS B 1 24 ? 2.749 -0.661 -8.987 1.00 0.00 32 LYS B CA 10
ATOM 17409 C C . LYS B 1 24 ? 3.530 0.488 -9.636 1.00 0.00 32 LYS B C 10
ATOM 17410 O O . LYS B 1 24 ? 3.520 0.619 -10.855 1.00 0.00 32 LYS B O 10
ATOM 17429 N N . GLU B 1 25 ? 4.224 1.298 -8.833 1.00 0.00 33 GLU B N 10
ATOM 17430 C CA . GLU B 1 25 ? 4.956 2.480 -9.314 1.00 0.00 33 GLU B CA 10
ATOM 17431 C C . GLU B 1 25 ? 6.132 2.101 -10.236 1.00 0.00 33 GLU B C 10
ATOM 17432 O O . GLU B 1 25 ? 6.228 2.581 -11.364 1.00 0.00 33 GLU B O 10
ATOM 17444 N N . GLU B 1 26 ? 7.016 1.204 -9.787 1.00 0.00 34 GLU B N 10
ATOM 17445 C CA . GLU B 1 26 ? 8.179 0.778 -10.583 1.00 0.00 34 GLU B CA 10
ATOM 17446 C C . GLU B 1 26 ? 7.788 -0.103 -11.778 1.00 0.00 34 GLU B C 10
ATOM 17447 O O . GLU B 1 26 ? 8.384 0.023 -12.849 1.00 0.00 34 GLU B O 10
ATOM 17459 N N . HIS B 1 27 ? 6.745 -0.932 -11.646 1.00 0.00 35 HIS B N 10
ATOM 17460 C CA . HIS B 1 27 ? 6.163 -1.644 -12.788 1.00 0.00 35 HIS B CA 10
ATOM 17461 C C . HIS B 1 27 ? 5.594 -0.670 -13.829 1.00 0.00 35 HIS B C 10
ATOM 17462 O O . HIS B 1 27 ? 5.869 -0.832 -15.014 1.00 0.00 35 HIS B O 10
ATOM 17476 N N . ASP B 1 28 ? 4.890 0.391 -13.415 1.00 0.00 36 ASP B N 10
ATOM 17477 C CA . ASP B 1 28 ? 4.403 1.435 -14.324 1.00 0.00 36 ASP B CA 10
ATOM 17478 C C . ASP B 1 28 ? 5.536 2.228 -15.006 1.00 0.00 36 ASP B C 10
ATOM 17479 O O . ASP B 1 28 ? 5.428 2.538 -16.194 1.00 0.00 36 ASP B O 10
ATOM 17488 N N . VAL B 1 29 ? 6.652 2.500 -14.314 1.00 0.00 37 VAL B N 10
ATOM 17489 C CA . VAL B 1 29 ? 7.869 3.055 -14.943 1.00 0.00 37 VAL B CA 10
ATOM 17490 C C . VAL B 1 29 ? 8.398 2.115 -16.033 1.00 0.00 37 VAL B C 10
ATOM 17491 O O . VAL B 1 29 ? 8.593 2.552 -17.170 1.00 0.00 37 VAL B O 10
ATOM 17504 N N . LEU B 1 30 ? 8.572 0.819 -15.742 1.00 0.00 38 LEU B N 10
ATOM 17505 C CA . LEU B 1 30 ? 8.974 -0.161 -16.763 1.00 0.00 38 LEU B CA 10
ATOM 17506 C C . LEU B 1 30 ? 7.944 -0.275 -17.900 1.00 0.00 38 LEU B C 10
ATOM 17507 O O . LEU B 1 30 ? 8.334 -0.392 -19.058 1.00 0.00 38 LEU B O 10
ATOM 17523 N N . ARG B 1 31 ? 6.641 -0.171 -17.607 1.00 0.00 39 ARG B N 10
ATOM 17524 C CA . ARG B 1 31 ? 5.555 -0.149 -18.599 1.00 0.00 39 ARG B CA 10
ATOM 17525 C C . ARG B 1 31 ? 5.613 1.074 -19.515 1.00 0.00 39 ARG B C 10
ATOM 17526 O O . ARG B 1 31 ? 5.398 0.915 -20.711 1.00 0.00 39 ARG B O 10
ATOM 17547 N N . ARG B 1 32 ? 5.959 2.265 -19.012 1.00 0.00 40 ARG B N 10
ATOM 17548 C CA . ARG B 1 32 ? 6.194 3.470 -19.835 1.00 0.00 40 ARG B CA 10
ATOM 17549 C C . ARG B 1 32 ? 7.421 3.304 -20.744 1.00 0.00 40 ARG B C 10
ATOM 17550 O O . ARG B 1 32 ? 7.336 3.530 -21.954 1.00 0.00 40 ARG B O 10
ATOM 17571 N N . LEU B 1 33 ? 8.538 2.844 -20.171 1.00 0.00 41 LEU B N 10
ATOM 17572 C CA . LEU B 1 33 ? 9.765 2.524 -20.916 1.00 0.00 41 LEU B CA 10
ATOM 17573 C C . LEU B 1 33 ? 9.522 1.460 -22.008 1.00 0.00 41 LEU B C 10
ATOM 17574 O O . LEU B 1 33 ? 10.068 1.579 -23.105 1.00 0.00 41 LEU B O 10
ATOM 17590 N N . ALA B 1 34 ? 8.666 0.470 -21.739 1.00 0.00 42 ALA B N 10
ATOM 17591 C CA . ALA B 1 34 ? 8.203 -0.501 -22.725 1.00 0.00 42 ALA B CA 10
ATOM 17592 C C . ALA B 1 34 ? 7.300 0.145 -23.794 1.00 0.00 42 ALA B C 10
ATOM 17593 O O . ALA B 1 34 ? 7.598 0.049 -24.980 1.00 0.00 42 ALA B O 10
ATOM 17600 N N . ASP B 1 35 ? 6.230 0.841 -23.396 1.00 0.00 43 ASP B N 10
ATOM 17601 C CA . ASP B 1 35 ? 5.255 1.509 -24.276 1.00 0.00 43 ASP B CA 10
ATOM 17602 C C . ASP B 1 35 ? 5.877 2.518 -25.261 1.00 0.00 43 ASP B C 10
ATOM 17603 O O . ASP B 1 35 ? 5.335 2.727 -26.349 1.00 0.00 43 ASP B O 10
ATOM 17612 N N . GLU B 1 36 ? 7.040 3.091 -24.929 1.00 0.00 44 GLU B N 10
ATOM 17613 C CA . GLU B 1 36 ? 7.865 3.869 -25.866 1.00 0.00 44 GLU B CA 10
ATOM 17614 C C . GLU B 1 36 ? 8.200 3.132 -27.192 1.00 0.00 44 GLU B C 10
ATOM 17615 O O . GLU B 1 36 ? 8.397 3.792 -28.217 1.00 0.00 44 GLU B O 10
ATOM 17627 N N . GLU B 1 37 ? 8.22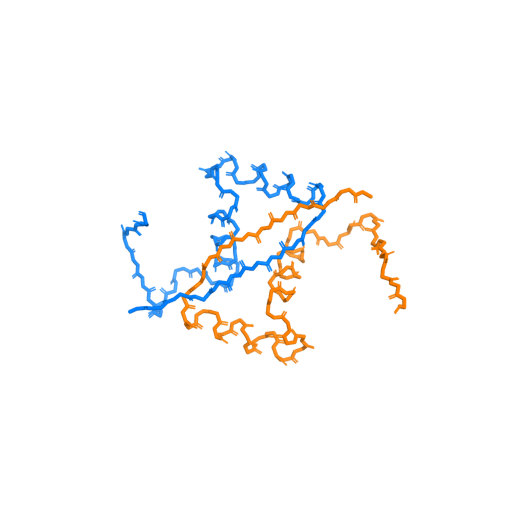4 1.788 -27.215 1.00 0.00 45 GLU B N 10
ATOM 17628 C CA . GLU B 1 37 ? 8.586 0.976 -28.398 1.00 0.00 45 GLU B CA 10
ATOM 17629 C C . GLU B 1 37 ? 7.754 -0.316 -28.579 1.00 0.00 45 GLU B C 10
ATOM 17630 O O . GLU B 1 37 ? 7.312 -0.612 -29.692 1.00 0.00 45 GLU B O 10
ATOM 17642 N N . VAL B 1 38 ? 7.539 -1.081 -27.503 1.00 0.00 46 VAL B N 10
ATOM 17643 C CA . VAL B 1 38 ? 6.901 -2.413 -27.448 1.00 0.00 46 VAL B CA 10
ATOM 17644 C C . VAL B 1 38 ? 6.218 -2.606 -26.082 1.00 0.00 46 VAL B C 10
ATOM 17645 O O . VAL B 1 38 ? 6.835 -3.041 -25.114 1.00 0.00 46 VAL B O 10
ATOM 17658 N N . GLU B 1 39 ? 4.936 -2.239 -25.984 1.00 0.00 47 GLU B N 10
ATOM 17659 C CA . GLU B 1 39 ? 4.176 -2.127 -24.719 1.00 0.00 47 GLU B CA 10
ATOM 17660 C C . GLU B 1 39 ? 4.087 -3.391 -23.832 1.00 0.00 47 GLU B C 10
ATOM 17661 O O . GLU B 1 39 ? 3.768 -3.279 -22.646 1.00 0.00 47 GLU B O 10
ATOM 17673 N N . SER B 1 40 ? 4.362 -4.582 -24.373 1.00 0.00 48 SER B N 10
ATOM 17674 C CA . SER B 1 40 ? 4.397 -5.866 -23.651 1.00 0.00 48 SER B CA 10
ATOM 17675 C C . SER B 1 40 ? 5.543 -5.927 -22.627 1.00 0.00 48 SER B C 10
ATOM 17676 O O . SER B 1 40 ? 6.640 -6.386 -22.940 1.00 0.00 48 SER B O 10
ATOM 17684 N N . VAL B 1 41 ? 5.301 -5.444 -21.400 1.00 0.00 49 VAL B N 10
ATOM 17685 C CA . VAL B 1 41 ? 6.316 -5.181 -20.350 1.00 0.00 49 VAL B CA 10
ATOM 17686 C C . VAL B 1 41 ? 7.286 -6.345 -20.121 1.00 0.00 49 VAL B C 10
ATOM 17687 O O . VAL B 1 41 ? 8.495 -6.136 -20.067 1.00 0.00 49 VAL B O 10
ATOM 17700 N N . ASN B 1 42 ? 6.789 -7.579 -20.026 1.00 0.00 50 ASN B N 10
ATOM 17701 C CA . ASN B 1 42 ? 7.631 -8.763 -19.824 1.00 0.00 50 ASN B CA 10
ATOM 17702 C C . ASN B 1 42 ? 8.534 -9.087 -21.033 1.00 0.00 50 ASN B C 10
ATOM 17703 O O . ASN B 1 42 ? 9.709 -9.406 -20.853 1.00 0.00 50 ASN B O 10
ATOM 17714 N N . SER B 1 43 ? 8.023 -8.948 -22.260 1.00 0.00 51 SER B N 10
ATOM 17715 C CA . SER B 1 43 ? 8.800 -9.105 -23.500 1.00 0.00 51 SER B CA 10
ATOM 17716 C C . SER B 1 43 ? 9.848 -7.994 -23.651 1.00 0.00 51 SER B C 10
ATOM 17717 O O . SER B 1 43 ? 11.008 -8.267 -23.967 1.00 0.00 51 SER B O 10
ATOM 17725 N N . PHE B 1 44 ? 9.481 -6.751 -23.316 1.00 0.00 52 PHE B N 10
ATOM 17726 C CA . PHE B 1 44 ? 10.414 -5.628 -23.195 1.00 0.00 52 PHE B CA 10
ATOM 17727 C C . PHE B 1 44 ? 11.545 -5.928 -22.197 1.00 0.00 52 PHE B C 10
ATOM 17728 O O . PHE B 1 44 ? 12.713 -5.795 -22.554 1.00 0.00 52 PHE B O 10
ATOM 17745 N N . VAL B 1 45 ? 11.229 -6.396 -20.982 1.00 0.00 53 VAL B N 10
ATOM 17746 C CA . VAL B 1 45 ? 12.233 -6.784 -19.971 1.00 0.00 53 VAL B CA 10
ATOM 17747 C C . VAL B 1 45 ? 13.146 -7.909 -20.482 1.00 0.00 53 VAL B C 10
ATOM 17748 O O . VAL B 1 45 ? 14.365 -7.794 -20.382 1.00 0.00 53 VAL B O 10
ATOM 17761 N N . LYS B 1 46 ? 12.594 -8.961 -21.100 1.00 0.00 54 LYS B N 10
ATOM 17762 C CA . LYS B 1 46 ? 13.366 -10.050 -21.731 1.00 0.00 54 LYS B CA 10
ATOM 17763 C C . LYS B 1 46 ? 14.363 -9.511 -22.771 1.00 0.00 54 LYS B C 10
ATOM 17764 O O . LYS B 1 46 ? 15.558 -9.800 -22.694 1.00 0.00 54 LYS B O 10
ATOM 17783 N N . ARG B 1 47 ? 13.889 -8.677 -23.707 1.00 0.00 55 ARG B N 10
ATOM 177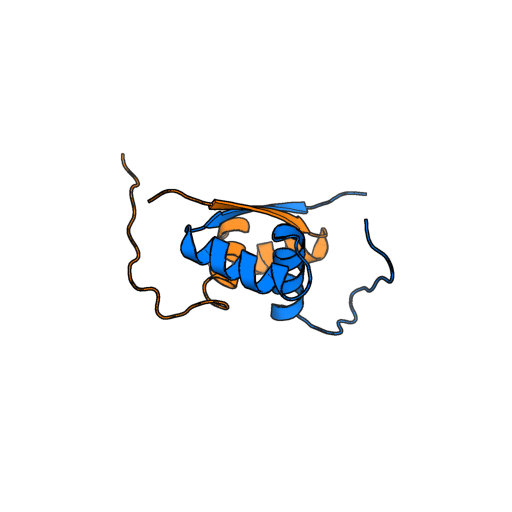84 C CA . ARG B 1 47 ? 14.709 -8.027 -24.753 1.00 0.00 55 ARG B CA 10
ATOM 17785 C C . ARG B 1 47 ? 15.776 -7.094 -24.163 1.00 0.00 55 ARG B C 10
ATOM 17786 O O . ARG B 1 47 ? 16.918 -7.122 -24.609 1.00 0.00 55 ARG B O 10
ATOM 17807 N N . HIS B 1 48 ? 15.426 -6.328 -23.130 1.00 0.00 56 HIS B N 10
ATOM 17808 C CA . HIS B 1 48 ? 16.328 -5.455 -22.366 1.00 0.00 56 HIS B CA 10
ATOM 17809 C C . HIS B 1 48 ? 17.492 -6.226 -21.742 1.00 0.00 56 HIS B C 10
ATOM 17810 O O . HIS B 1 48 ? 18.648 -5.850 -21.933 1.00 0.00 56 HIS B O 10
ATOM 17824 N N . ILE B 1 49 ? 17.216 -7.337 -21.058 1.00 0.00 57 ILE B N 10
ATOM 17825 C CA . ILE B 1 49 ? 18.244 -8.181 -20.428 1.00 0.00 57 ILE B CA 10
ATOM 17826 C C . ILE B 1 49 ? 19.146 -8.823 -21.485 1.00 0.00 57 ILE B C 10
ATOM 17827 O O . ILE B 1 49 ? 20.370 -8.747 -21.363 1.00 0.00 57 ILE B O 10
ATOM 17843 N N . LEU B 1 50 ? 18.552 -9.374 -22.554 1.00 0.00 58 LEU B N 10
ATOM 17844 C CA . LEU B 1 50 ? 19.281 -9.918 -23.694 1.00 0.00 58 LEU B CA 10
ATOM 17845 C C . LEU B 1 50 ? 20.252 -8.874 -24.271 1.00 0.00 58 LEU B C 10
ATOM 17846 O O . LEU B 1 50 ? 21.455 -9.118 -24.283 1.00 0.00 58 LEU B O 10
ATOM 17862 N N . LYS B 1 51 ? 19.758 -7.688 -24.659 1.00 0.00 59 LYS B N 10
ATOM 17863 C CA . LYS B 1 51 ? 20.563 -6.590 -25.228 1.00 0.00 59 LYS B CA 10
ATOM 17864 C C . LYS B 1 51 ? 21.652 -6.070 -24.274 1.00 0.00 59 LYS B C 10
ATOM 17865 O O . LYS B 1 51 ? 22.754 -5.740 -24.714 1.00 0.00 59 LYS B O 10
ATOM 17884 N N . THR B 1 52 ? 21.363 -6.016 -22.970 1.00 0.00 60 THR B N 10
ATOM 17885 C CA . THR B 1 52 ? 22.308 -5.550 -21.933 1.00 0.00 60 THR B CA 10
ATOM 17886 C C . THR B 1 52 ? 23.510 -6.491 -21.754 1.00 0.00 60 THR B C 10
ATOM 17887 O O . THR B 1 52 ? 24.601 -6.025 -21.418 1.00 0.00 60 THR B O 10
ATOM 17898 N N . ILE B 1 53 ? 23.344 -7.800 -21.998 1.00 0.00 61 ILE B N 10
ATOM 17899 C CA . ILE B 1 53 ? 24.335 -8.837 -21.637 1.00 0.00 61 ILE B CA 10
ATOM 17900 C C . ILE B 1 53 ? 24.941 -9.538 -22.875 1.00 0.00 61 ILE B C 10
ATOM 17901 O O . ILE B 1 53 ? 26.081 -10.005 -22.815 1.00 0.00 61 ILE B O 10
ATOM 17917 N N . ILE B 1 54 ? 24.247 -9.536 -24.020 1.00 0.00 62 ILE B N 10
ATOM 17918 C CA . ILE B 1 54 ? 24.669 -10.135 -25.297 1.00 0.00 62 ILE B CA 10
ATOM 17919 C C . ILE B 1 54 ? 24.367 -9.157 -26.450 1.00 0.00 62 ILE B C 10
ATOM 17920 O O . ILE B 1 54 ? 23.269 -8.607 -26.547 1.00 0.00 62 ILE B O 10
ATOM 17936 N N . TYR B 1 55 ? 25.331 -8.964 -27.356 1.00 0.00 63 TYR B N 10
ATOM 17937 C CA . TYR B 1 55 ? 25.178 -8.122 -28.548 1.00 0.00 63 TYR B CA 10
ATOM 17938 C C . TYR B 1 55 ? 26.039 -8.635 -29.714 1.00 0.00 63 TYR B C 10
ATOM 17939 O O . TYR B 1 55 ? 27.246 -8.854 -29.567 1.00 0.00 63 TYR B O 10
ATOM 17957 N N . LYS B 1 56 ? 25.400 -8.814 -30.876 1.00 0.00 64 LYS B N 10
ATOM 17958 C CA . LYS B 1 56 ? 25.998 -9.217 -32.158 1.00 0.00 64 LYS B CA 10
ATOM 17959 C C . LYS B 1 56 ? 25.065 -8.795 -33.301 1.00 0.00 64 LYS B C 10
ATOM 17960 O O . LYS B 1 56 ? 23.935 -9.283 -33.398 1.00 0.00 64 LYS B O 10
ATOM 17979 N N . LYS B 1 57 ? 25.523 -7.863 -34.143 1.00 0.00 65 LYS B N 10
ATOM 17980 C CA . LYS B 1 57 ? 24.784 -7.355 -35.319 1.00 0.00 65 LYS B CA 10
ATOM 17981 C C . LYS B 1 57 ? 24.420 -8.479 -36.306 1.00 0.00 65 LYS B C 10
ATOM 17982 O O . LYS B 1 57 ? 25.199 -9.415 -36.509 1.00 0.00 65 LYS B O 10
ATOM 18001 N N . GLY B 1 58 ? 23.245 -8.365 -36.930 1.00 0.00 66 GLY B N 10
ATOM 18002 C CA . GLY B 1 58 ? 22.735 -9.307 -37.942 1.00 0.00 66 GLY B CA 10
ATOM 18003 C C . GLY B 1 58 ? 21.204 -9.403 -37.991 1.00 0.00 66 GLY B C 10
ATOM 18004 O O . GLY B 1 58 ? 20.632 -9.650 -39.055 1.00 0.00 66 GLY B O 10
ATOM 18008 N N . THR B 1 59 ? 20.531 -9.179 -36.856 1.00 0.00 67 THR B N 10
ATOM 18009 C CA . THR B 1 59 ? 19.062 -9.069 -36.747 1.00 0.00 67 THR B CA 10
ATOM 18010 C C . THR B 1 59 ? 18.513 -7.801 -37.427 1.00 0.00 67 THR B C 10
ATOM 18011 O O . THR B 1 59 ? 19.239 -6.821 -37.625 1.00 0.00 67 THR B O 10
ATOM 18022 N N . ASN B 1 60 ? 17.217 -7.810 -37.775 1.00 0.00 68 ASN B N 10
ATOM 18023 C CA . ASN B 1 60 ? 16.555 -6.735 -38.542 1.00 0.00 68 ASN B CA 10
ATOM 18024 C C . ASN B 1 60 ? 15.203 -6.263 -37.952 1.00 0.00 68 ASN B C 10
ATOM 18025 O O . ASN B 1 60 ? 14.549 -5.398 -38.540 1.00 0.00 68 ASN B O 10
ATOM 18036 N N . GLN B 1 61 ? 14.775 -6.809 -36.805 1.00 0.00 69 GLN B N 10
ATOM 18037 C CA . GLN B 1 61 ? 13.496 -6.501 -36.141 1.00 0.00 69 GLN B CA 10
ATOM 18038 C C . GLN B 1 61 ? 13.630 -6.517 -34.605 1.00 0.00 69 GLN B C 10
ATOM 18039 O O . GLN B 1 61 ? 14.481 -7.219 -34.051 1.00 0.00 69 GLN B O 10
ATOM 18053 N N . ASP B 1 62 ? 12.745 -5.782 -33.922 1.00 0.00 70 ASP B N 10
ATOM 18054 C CA . ASP B 1 62 ? 12.689 -5.644 -32.452 1.00 0.00 70 ASP B CA 10
ATOM 18055 C C . ASP B 1 62 ? 11.258 -5.797 -31.879 1.00 0.00 70 ASP B C 10
ATOM 18056 O O . ASP B 1 62 ? 11.051 -5.663 -30.670 1.00 0.00 70 ASP B O 10
ATOM 18065 N N . SER B 1 63 ? 10.267 -6.078 -32.735 1.00 0.00 71 SER B N 10
ATOM 18066 C CA . SER B 1 63 ? 8.823 -5.992 -32.437 1.00 0.00 71 SER B CA 10
ATOM 18067 C C . SER B 1 63 ? 7.986 -7.105 -33.102 1.00 0.00 71 SER B C 10
ATOM 18068 O O . SER B 1 63 ? 6.767 -6.976 -33.251 1.00 0.00 71 SER B O 10
ATOM 18076 N N . SER B 1 64 ? 8.635 -8.201 -33.519 1.00 0.00 72 SER B N 10
ATOM 18077 C CA . SER B 1 64 ? 8.035 -9.336 -34.244 1.00 0.00 72 SER B CA 10
ATOM 18078 C C . SER B 1 64 ? 6.811 -9.952 -33.544 1.00 0.00 72 SER B C 10
ATOM 18079 O O . SER B 1 64 ? 6.751 -10.030 -32.311 1.00 0.00 72 SER B O 10
ATOM 18087 N N . ILE B 1 65 ? 5.844 -10.428 -34.338 1.00 0.00 73 ILE B N 10
ATOM 18088 C CA . ILE B 1 65 ? 4.621 -11.101 -33.862 1.00 0.00 73 ILE B CA 10
ATOM 18089 C C . ILE B 1 65 ? 4.924 -12.387 -33.058 1.00 0.00 73 ILE B C 10
ATOM 18090 O O . ILE B 1 65 ? 5.921 -13.075 -33.313 1.00 0.00 73 ILE B O 10
ATOM 18106 N N . ASN B 1 66 ? 4.061 -12.707 -32.083 1.00 0.00 74 ASN B N 10
ATOM 18107 C CA . ASN B 1 66 ? 4.118 -13.925 -31.256 1.00 0.00 74 ASN B CA 10
ATOM 18108 C C . ASN B 1 66 ? 4.098 -15.230 -32.084 1.00 0.00 74 ASN B C 10
ATOM 18109 O O . ASN B 1 66 ? 3.219 -15.385 -32.965 1.00 0.00 74 ASN B O 10
ATOM 18121 N N . LYS A 1 13 ? 2.732 -2.615 -0.293 1.00 0.00 21 LYS A N 11
ATOM 18122 C CA . LYS A 1 13 ? 1.252 -2.421 -0.405 1.00 0.00 21 LYS A CA 11
ATOM 18123 C C . LYS A 1 13 ? 0.693 -3.053 -1.694 1.00 0.00 21 LYS A C 11
ATOM 18124 O O . LYS A 1 13 ? 0.083 -4.121 -1.625 1.00 0.00 21 LYS A O 11
ATOM 18143 N N . ARG A 1 14 ? 0.890 -2.423 -2.867 1.00 0.00 22 ARG A N 11
ATOM 18144 C CA . ARG A 1 14 ? 0.538 -2.982 -4.197 1.00 0.00 22 ARG A CA 11
ATOM 18145 C C . ARG A 1 14 ? 1.462 -4.149 -4.597 1.00 0.00 22 ARG A C 11
ATOM 18146 O O . ARG A 1 14 ? 2.547 -4.316 -4.037 1.00 0.00 22 ARG A O 11
ATOM 18167 N N . ASN A 1 15 ? 1.047 -4.908 -5.614 1.00 0.00 23 ASN A N 11
ATOM 18168 C CA . ASN A 1 15 ? 1.801 -6.012 -6.223 1.00 0.00 23 ASN A CA 11
ATOM 18169 C C . ASN A 1 15 ? 1.625 -5.992 -7.755 1.00 0.00 23 ASN A C 11
ATOM 18170 O O . ASN A 1 15 ? 0.503 -5.962 -8.262 1.00 0.00 23 ASN A O 11
ATOM 18181 N N . PHE A 1 16 ? 2.746 -6.042 -8.480 1.00 0.00 24 PHE A N 11
ATOM 18182 C CA . PHE A 1 16 ? 2.833 -5.989 -9.944 1.00 0.00 24 PHE A CA 11
ATOM 18183 C C . PHE A 1 16 ? 3.895 -6.986 -10.439 1.00 0.00 24 PHE A C 11
ATOM 18184 O O . PHE A 1 16 ? 5.051 -6.635 -10.670 1.00 0.00 24 PHE A O 11
ATOM 18201 N N . SER A 1 17 ? 3.541 -8.273 -10.502 1.00 0.00 25 SER A N 11
ATOM 18202 C CA . SER A 1 17 ? 4.459 -9.338 -10.942 1.00 0.00 25 SER A CA 11
ATOM 18203 C C . SER A 1 17 ? 4.882 -9.207 -12.415 1.00 0.00 25 SER A C 11
ATOM 18204 O O . SER A 1 17 ? 4.137 -8.698 -13.259 1.00 0.00 25 SER A O 11
ATOM 18212 N N . VAL A 1 18 ? 6.088 -9.697 -12.718 1.00 0.00 26 VAL A N 11
ATOM 18213 C CA . VAL A 1 18 ? 6.734 -9.726 -14.037 1.00 0.00 26 VAL A CA 11
ATOM 18214 C C . VAL A 1 18 ? 7.337 -11.122 -14.248 1.00 0.00 26 VAL A C 11
ATOM 18215 O O . VAL A 1 18 ? 8.044 -11.642 -13.378 1.00 0.00 26 VAL A O 11
ATOM 18228 N N . THR A 1 19 ? 7.066 -11.729 -15.410 1.00 0.00 27 THR A N 11
ATOM 18229 C CA . THR A 1 19 ? 7.505 -13.094 -15.762 1.00 0.00 27 THR A CA 11
ATOM 18230 C C . THR A 1 19 ? 7.929 -13.190 -17.233 1.00 0.00 27 THR A C 11
ATOM 18231 O O . THR A 1 19 ? 7.344 -12.533 -18.096 1.00 0.00 27 THR A O 11
ATOM 18242 N N . PHE A 1 20 ? 8.962 -13.989 -17.529 1.00 0.00 28 PHE A N 11
ATOM 18243 C CA . PHE A 1 20 ? 9.512 -14.203 -18.882 1.00 0.00 28 PHE A CA 11
ATOM 18244 C C . PHE A 1 20 ? 10.423 -15.450 -18.943 1.00 0.00 28 PHE A C 11
ATOM 18245 O O . PHE A 1 20 ? 10.597 -16.160 -17.951 1.00 0.00 28 PHE A O 11
ATOM 18262 N N . TYR A 1 21 ? 11.017 -15.716 -20.113 1.00 0.00 29 TYR A N 11
ATOM 18263 C CA . TYR A 1 21 ? 11.867 -16.882 -20.389 1.00 0.00 29 TYR A CA 11
ATOM 18264 C C . TYR A 1 21 ? 13.200 -16.481 -21.036 1.00 0.00 29 TYR A C 11
ATOM 18265 O O . TYR A 1 21 ? 13.242 -15.602 -21.900 1.00 0.00 29 TYR A O 11
ATOM 18283 N N . LEU A 1 22 ? 14.273 -17.175 -20.651 1.00 0.00 30 LEU A N 11
ATOM 18284 C CA . LEU A 1 22 ? 15.660 -16.970 -21.083 1.00 0.00 30 LEU A CA 11
ATOM 18285 C C . LEU A 1 22 ? 16.284 -18.272 -21.609 1.00 0.00 30 LEU A C 11
ATOM 18286 O O . LEU A 1 22 ? 15.724 -19.366 -21.472 1.00 0.00 30 LEU A O 11
ATOM 18302 N N . SER A 1 23 ? 17.471 -18.138 -22.195 1.00 0.00 31 SER A N 11
ATOM 18303 C CA . SER A 1 23 ? 18.275 -19.261 -22.709 1.00 0.00 31 SER A CA 11
ATOM 18304 C C . SER A 1 23 ? 19.097 -19.943 -21.601 1.00 0.00 31 SER A C 11
ATOM 18305 O O . SER A 1 23 ? 19.327 -19.365 -20.538 1.00 0.00 31 SER A O 11
ATOM 18313 N N . LYS A 1 24 ? 19.561 -21.177 -21.854 1.00 0.00 32 LYS A N 11
ATOM 18314 C CA . LYS A 1 24 ? 20.249 -22.027 -20.858 1.00 0.00 32 LYS A CA 11
ATOM 18315 C C . LYS A 1 24 ? 21.515 -21.375 -20.289 1.00 0.00 32 LYS A C 11
ATOM 18316 O O . LYS A 1 24 ? 21.638 -21.205 -19.077 1.00 0.00 32 LYS A O 11
ATOM 18335 N N . GLU A 1 25 ? 22.444 -20.984 -21.162 1.00 0.00 33 GLU A N 11
ATOM 18336 C CA . GLU A 1 25 ? 23.730 -20.375 -20.783 1.00 0.00 33 GLU A CA 11
ATOM 18337 C C . GLU A 1 25 ? 23.543 -18.975 -20.176 1.00 0.00 33 GLU A C 11
ATOM 18338 O O . GLU A 1 25 ? 24.209 -18.614 -19.210 1.00 0.00 33 GLU A O 11
ATOM 18350 N N . GLU A 1 26 ? 22.599 -18.198 -20.713 1.00 0.00 34 GLU A N 11
ATOM 18351 C CA . GLU A 1 26 ? 22.199 -16.884 -20.194 1.00 0.00 34 GLU A CA 11
ATOM 18352 C C . GLU A 1 26 ? 21.713 -16.969 -18.739 1.00 0.00 34 GLU A C 11
ATOM 18353 O O . GLU A 1 26 ? 22.230 -16.267 -17.864 1.00 0.00 34 GLU A O 11
ATOM 18365 N N . HIS A 1 27 ? 20.756 -17.860 -18.456 1.00 0.00 35 HIS A N 11
ATOM 18366 C CA . HIS A 1 27 ? 20.263 -18.076 -17.094 1.00 0.00 35 HIS A CA 11
ATOM 18367 C C . HIS A 1 27 ? 21.343 -18.660 -16.172 1.00 0.00 35 HIS A C 11
ATOM 18368 O O . HIS A 1 27 ? 21.460 -18.217 -15.034 1.00 0.00 35 HIS A O 11
ATOM 18382 N N . ASP A 1 28 ? 22.191 -19.575 -16.655 1.00 0.00 36 ASP A N 11
ATOM 18383 C CA . ASP A 1 28 ? 23.329 -20.099 -15.888 1.00 0.00 36 ASP A CA 11
ATOM 18384 C C . ASP A 1 28 ? 24.342 -19.005 -15.484 1.00 0.00 36 ASP A C 11
ATOM 18385 O O . ASP A 1 28 ? 24.785 -18.977 -14.334 1.00 0.00 36 ASP A O 11
ATOM 18394 N N . VAL A 1 29 ? 24.662 -18.063 -16.381 1.00 0.00 37 VAL A N 11
ATOM 18395 C CA . VAL A 1 29 ? 25.487 -16.882 -16.063 1.00 0.00 37 VAL A CA 11
ATOM 18396 C C . VAL A 1 29 ? 24.799 -15.992 -15.022 1.00 0.00 37 VAL A C 11
ATOM 18397 O O . VAL A 1 29 ? 25.428 -15.637 -14.024 1.00 0.00 37 VAL A O 11
ATOM 18410 N N . LEU A 1 30 ? 23.507 -15.675 -15.189 1.00 0.00 38 LEU A N 11
ATOM 18411 C CA . LEU A 1 30 ? 22.749 -14.925 -14.176 1.00 0.00 38 LEU A CA 11
ATOM 18412 C C . LEU A 1 30 ? 22.743 -15.647 -12.817 1.00 0.00 38 LEU A C 11
ATOM 18413 O O . LEU A 1 30 ? 22.971 -15.012 -11.790 1.00 0.00 38 LEU A O 11
ATOM 18429 N N . ARG A 1 31 ? 22.557 -16.974 -12.797 1.00 0.00 39 ARG A N 11
ATOM 18430 C CA . ARG A 1 31 ? 22.609 -17.812 -11.589 1.00 0.00 39 ARG A CA 11
ATOM 18431 C C . ARG A 1 31 ? 23.983 -17.790 -10.927 1.00 0.00 39 ARG A C 11
ATOM 18432 O O . ARG A 1 31 ? 24.041 -17.689 -9.708 1.00 0.00 39 ARG A O 11
ATOM 18453 N N . ARG A 1 32 ? 25.084 -17.848 -11.685 1.00 0.00 40 ARG A N 11
ATOM 18454 C CA . ARG A 1 32 ? 26.457 -17.745 -11.150 1.00 0.00 40 ARG A CA 11
ATOM 18455 C C . ARG A 1 32 ? 26.705 -16.386 -10.484 1.00 0.00 40 ARG A C 11
ATOM 18456 O O . ARG A 1 32 ? 27.131 -16.329 -9.329 1.00 0.00 40 ARG A O 11
ATOM 18477 N N . LEU A 1 33 ? 26.391 -15.296 -11.189 1.00 0.00 41 LEU A N 11
ATOM 18478 C CA . LEU A 1 33 ? 26.536 -13.931 -10.665 1.00 0.00 41 LEU A CA 11
ATOM 18479 C C . LEU A 1 33 ? 25.603 -13.658 -9.467 1.00 0.00 41 LEU A C 11
ATOM 18480 O O . LEU A 1 33 ? 25.990 -12.929 -8.553 1.00 0.00 41 LEU A O 11
ATOM 18496 N N . ALA A 1 34 ? 24.420 -14.283 -9.428 1.00 0.00 42 ALA A N 11
ATOM 18497 C CA . ALA A 1 34 ? 23.557 -14.301 -8.250 1.00 0.00 42 ALA A CA 11
ATOM 18498 C C . ALA A 1 34 ? 24.207 -15.076 -7.086 1.00 0.00 42 ALA A C 11
ATOM 18499 O O . ALA A 1 34 ? 24.455 -14.503 -6.032 1.00 0.00 42 ALA A O 11
ATOM 18506 N N . ASP A 1 35 ? 24.541 -16.357 -7.276 1.00 0.00 43 ASP A N 11
ATOM 18507 C CA . ASP A 1 35 ? 25.135 -17.248 -6.265 1.00 0.00 43 ASP A CA 11
ATOM 18508 C C . ASP A 1 35 ? 26.443 -16.722 -5.640 1.00 0.00 43 ASP A C 11
ATOM 18509 O O . ASP A 1 35 ? 26.742 -17.032 -4.484 1.00 0.00 43 ASP A O 11
ATOM 18518 N N . GLU A 1 36 ? 27.194 -15.880 -6.358 1.00 0.00 44 GLU A N 11
ATOM 18519 C CA . GLU A 1 36 ? 28.337 -15.132 -5.816 1.00 0.00 44 GLU A CA 11
ATOM 18520 C C . GLU A 1 36 ? 28.005 -14.252 -4.579 1.00 0.00 44 GLU A C 11
ATOM 18521 O O . GLU A 1 36 ? 28.885 -14.036 -3.743 1.00 0.00 44 GLU A O 11
ATOM 18533 N N . GLU A 1 37 ? 26.760 -13.770 -4.421 1.00 0.00 45 GLU A N 11
ATOM 18534 C CA . GLU A 1 37 ? 26.369 -12.817 -3.355 1.00 0.00 45 GLU A CA 11
ATOM 18535 C C . GLU A 1 37 ? 24.955 -13.028 -2.765 1.00 0.00 45 GLU A C 11
ATOM 18536 O O . GLU A 1 37 ? 24.772 -12.935 -1.548 1.00 0.00 45 GLU A O 11
ATOM 18548 N N . VAL A 1 38 ? 23.956 -13.296 -3.613 1.00 0.00 46 VAL A N 11
ATOM 18549 C CA . VAL A 1 38 ? 22.512 -13.382 -3.317 1.00 0.00 46 VAL A CA 11
ATOM 18550 C C . VAL A 1 38 ? 21.898 -14.458 -4.229 1.00 0.00 46 VAL A C 11
ATOM 18551 O O . VAL A 1 38 ? 21.437 -14.173 -5.333 1.00 0.00 46 VAL A O 11
ATOM 18564 N N . GLU A 1 39 ? 21.966 -15.724 -3.804 1.00 0.00 47 GLU A N 11
ATOM 18565 C CA . GLU A 1 39 ? 21.643 -16.907 -4.630 1.00 0.00 47 GLU A CA 11
ATOM 18566 C C . GLU A 1 39 ? 20.212 -16.980 -5.203 1.00 0.00 47 GLU A C 11
ATOM 18567 O O . GLU A 1 39 ? 19.976 -17.720 -6.160 1.00 0.00 47 GLU A O 11
ATOM 18579 N N . SER A 1 40 ? 19.261 -16.229 -4.642 1.00 0.00 48 SER A N 11
ATOM 18580 C CA . SER A 1 40 ? 17.887 -16.078 -5.137 1.00 0.00 48 SER A CA 11
ATOM 18581 C C . SER A 1 40 ? 17.843 -15.335 -6.485 1.00 0.00 48 SER A C 11
ATOM 18582 O O . SER A 1 40 ? 17.726 -14.109 -6.546 1.00 0.00 48 SER A O 11
ATOM 18590 N N . VAL A 1 41 ? 17.976 -16.087 -7.590 1.00 0.00 49 VAL A N 11
ATOM 18591 C CA . VAL A 1 41 ? 18.084 -15.570 -8.974 1.00 0.00 49 VAL A CA 11
ATOM 18592 C C . VAL A 1 41 ? 16.946 -14.609 -9.337 1.00 0.00 49 VAL A C 11
ATOM 18593 O O . VAL A 1 41 ? 17.185 -13.577 -9.955 1.00 0.00 49 VAL A O 11
ATOM 18606 N N . ASN A 1 42 ? 15.717 -14.902 -8.905 1.00 0.00 50 ASN A N 11
ATOM 18607 C CA . ASN A 1 42 ? 14.559 -14.009 -9.036 1.00 0.00 50 ASN A CA 11
ATOM 18608 C C . ASN A 1 42 ? 14.794 -12.612 -8.421 1.00 0.00 50 ASN A C 11
ATOM 18609 O O . ASN A 1 42 ? 14.635 -11.608 -9.115 1.00 0.00 50 ASN A O 11
ATOM 18620 N N . SER A 1 43 ? 15.229 -12.535 -7.158 1.00 0.00 51 SER A N 11
ATOM 18621 C CA . SER A 1 43 ? 15.574 -11.280 -6.473 1.00 0.00 51 SER A CA 11
ATOM 18622 C C . SER A 1 43 ? 16.775 -10.590 -7.128 1.00 0.00 51 SER A C 11
ATOM 18623 O O . SER A 1 43 ? 16.719 -9.394 -7.410 1.00 0.00 51 SER A O 11
ATOM 18631 N N . PHE A 1 44 ? 17.828 -11.341 -7.467 1.00 0.00 52 PHE A N 11
ATOM 18632 C CA . PHE A 1 44 ? 18.996 -10.830 -8.192 1.00 0.00 52 PHE A CA 11
ATOM 18633 C C . PHE A 1 44 ? 18.619 -10.155 -9.525 1.00 0.00 52 PHE A C 11
ATOM 18634 O O . PHE A 1 44 ? 19.013 -9.014 -9.768 1.00 0.00 52 PHE A O 11
ATOM 18651 N N . VAL A 1 45 ? 17.816 -10.815 -10.370 1.00 0.00 53 VAL A N 11
ATOM 18652 C CA . VAL A 1 45 ? 17.357 -10.253 -11.654 1.00 0.00 53 VAL A CA 11
ATOM 18653 C C . VAL A 1 45 ? 16.419 -9.058 -11.436 1.00 0.00 53 VAL A C 11
ATOM 18654 O O . VAL A 1 45 ? 16.609 -8.022 -12.072 1.00 0.00 53 VAL A O 11
ATOM 18667 N N . LYS A 1 46 ? 15.475 -9.135 -10.487 1.00 0.00 54 LYS A N 11
ATOM 18668 C CA . LYS A 1 46 ? 14.605 -8.009 -10.089 1.00 0.00 54 LYS A CA 11
ATOM 18669 C C . LYS A 1 46 ? 15.413 -6.759 -9.718 1.00 0.00 54 LYS A C 11
ATOM 18670 O O . LYS A 1 46 ? 15.162 -5.674 -10.243 1.00 0.00 54 LYS A O 11
ATOM 18689 N N . ARG A 1 47 ? 16.423 -6.925 -8.856 1.00 0.00 55 ARG A N 11
ATOM 18690 C CA . ARG A 1 47 ? 17.364 -5.871 -8.424 1.00 0.00 55 ARG A CA 11
ATOM 18691 C C . ARG A 1 47 ? 18.191 -5.327 -9.590 1.00 0.00 55 ARG A C 11
ATOM 18692 O O . ARG A 1 47 ? 18.267 -4.112 -9.747 1.00 0.00 55 ARG A O 11
ATOM 18713 N N . HIS A 1 48 ? 18.738 -6.197 -10.442 1.00 0.00 56 HIS A N 11
ATOM 18714 C CA . HIS A 1 48 ? 19.485 -5.821 -11.656 1.00 0.00 56 HIS A CA 11
ATOM 18715 C C . HIS A 1 48 ? 18.688 -4.897 -12.580 1.00 0.00 56 HIS A C 11
ATOM 18716 O O . HIS A 1 48 ? 19.176 -3.836 -12.971 1.00 0.00 56 HIS A O 11
ATOM 18730 N N . ILE A 1 49 ? 17.440 -5.259 -12.880 1.00 0.00 57 ILE A N 11
ATOM 18731 C CA . ILE A 1 49 ? 16.554 -4.457 -13.734 1.00 0.00 57 ILE A CA 11
ATOM 18732 C C . ILE A 1 49 ? 16.231 -3.128 -13.049 1.00 0.00 57 ILE A C 11
ATOM 18733 O O . ILE A 1 49 ? 16.451 -2.069 -13.637 1.00 0.00 57 ILE A O 11
ATOM 18749 N N . LEU A 1 50 ? 15.782 -3.164 -11.788 1.00 0.00 58 LEU A N 11
ATOM 18750 C CA . LEU A 1 50 ? 15.420 -1.974 -11.028 1.00 0.00 58 LEU A CA 11
ATOM 18751 C C . LEU A 1 50 ? 16.579 -0.964 -10.971 1.00 0.00 58 LEU A C 11
ATOM 18752 O O . LEU A 1 50 ? 16.380 0.186 -11.350 1.00 0.00 58 LEU A O 11
ATOM 18768 N N . LYS A 1 51 ? 17.794 -1.402 -10.601 1.00 0.00 59 LYS A N 11
ATOM 18769 C CA . LYS A 1 51 ? 19.004 -0.558 -10.538 1.00 0.00 59 LYS A CA 11
ATOM 18770 C C . LYS A 1 51 ? 19.445 0.016 -11.893 1.00 0.00 59 LYS A C 11
ATOM 18771 O O . LYS A 1 51 ? 20.094 1.063 -11.928 1.00 0.00 59 LYS A O 11
ATOM 18790 N N . THR A 1 52 ? 19.112 -0.649 -13.002 1.00 0.00 60 THR A N 11
ATOM 18791 C CA . THR A 1 52 ? 19.498 -0.204 -14.357 1.00 0.00 60 THR A CA 11
ATOM 18792 C C . THR A 1 52 ? 18.579 0.906 -14.901 1.00 0.00 60 THR A C 11
ATOM 18793 O O . THR A 1 52 ? 19.046 1.746 -15.672 1.00 0.00 60 THR A O 11
ATOM 18804 N N . ILE A 1 53 ? 17.307 0.972 -14.472 1.00 0.00 61 ILE A N 11
ATOM 18805 C CA . ILE A 1 53 ? 16.342 2.003 -14.917 1.00 0.00 61 ILE A CA 11
ATOM 18806 C C . ILE A 1 53 ? 16.093 3.090 -13.843 1.00 0.00 61 ILE A C 11
ATOM 18807 O O . ILE A 1 53 ? 15.799 4.236 -14.191 1.00 0.00 61 ILE A O 11
ATOM 18823 N N . ILE A 1 54 ? 16.252 2.778 -12.550 1.00 0.00 62 ILE A N 11
ATOM 18824 C CA . ILE A 1 54 ? 15.897 3.630 -11.402 1.00 0.00 62 ILE A CA 11
ATOM 18825 C C . ILE A 1 54 ? 17.031 3.581 -10.357 1.00 0.00 62 ILE A C 11
ATOM 18826 O O . ILE A 1 54 ? 17.667 2.547 -10.157 1.00 0.00 62 ILE A O 11
ATOM 18842 N N . TYR A 1 55 ? 17.272 4.694 -9.659 1.00 0.00 63 TYR A N 11
ATOM 18843 C CA . TYR A 1 55 ? 18.267 4.788 -8.580 1.00 0.00 63 TYR A CA 11
ATOM 18844 C C . TYR A 1 55 ? 17.735 5.587 -7.377 1.00 0.00 63 TYR A C 11
ATOM 18845 O O . TYR A 1 55 ? 17.465 6.788 -7.475 1.00 0.00 63 TYR A O 11
ATOM 18863 N N . LYS A 1 56 ? 17.584 4.896 -6.238 1.00 0.00 64 LYS A N 11
ATOM 18864 C CA . LYS A 1 56 ? 17.102 5.436 -4.946 1.00 0.00 64 LYS A CA 11
ATOM 18865 C C . LYS A 1 56 ? 17.750 4.674 -3.769 1.00 0.00 64 LYS A C 11
ATOM 18866 O O . LYS A 1 56 ? 17.079 4.223 -2.838 1.00 0.00 64 LYS A O 11
ATOM 18885 N N . LYS A 1 57 ? 19.066 4.441 -3.879 1.00 0.00 65 LYS A N 11
ATOM 18886 C CA . LYS A 1 57 ? 19.889 3.588 -2.993 1.00 0.00 65 LYS A CA 11
ATOM 18887 C C . LYS A 1 57 ? 19.702 3.910 -1.499 1.00 0.00 65 LYS A C 11
ATOM 18888 O O . LYS A 1 57 ? 19.698 5.075 -1.095 1.00 0.00 65 LYS A O 11
ATOM 18907 N N . GLY A 1 58 ? 19.594 2.857 -0.685 1.00 0.00 66 GLY A N 11
ATOM 18908 C CA . GLY A 1 58 ? 19.439 2.912 0.774 1.00 0.00 66 GLY A CA 11
ATOM 18909 C C . GLY A 1 58 ? 19.267 1.521 1.398 1.00 0.00 66 GLY A C 11
ATOM 18910 O O . GLY A 1 58 ? 19.224 0.510 0.687 1.00 0.00 66 GLY A O 11
ATOM 18914 N N . THR A 1 59 ? 19.168 1.455 2.728 1.00 0.00 67 THR A N 11
ATOM 18915 C CA . THR A 1 59 ? 18.925 0.206 3.477 1.00 0.00 67 THR A CA 11
ATOM 18916 C C . THR A 1 59 ? 17.610 -0.468 3.053 1.00 0.00 67 THR A C 11
ATOM 18917 O O . THR A 1 59 ? 16.568 0.183 2.926 1.00 0.00 67 THR A O 11
ATOM 18928 N N . ASN A 1 60 ? 17.665 -1.780 2.790 1.00 0.00 68 ASN A N 11
ATOM 18929 C CA . ASN A 1 60 ? 16.559 -2.567 2.229 1.00 0.00 68 ASN A CA 11
ATOM 18930 C C . ASN A 1 60 ? 16.668 -4.071 2.568 1.00 0.00 68 ASN A C 11
ATOM 18931 O O . ASN A 1 60 ? 17.734 -4.558 2.955 1.00 0.00 68 ASN A O 11
ATOM 18942 N N . GLN A 1 61 ? 15.566 -4.805 2.382 1.00 0.00 69 GLN A N 11
ATOM 18943 C CA . GLN A 1 61 ? 15.473 -6.268 2.528 1.00 0.00 69 GLN A CA 11
ATOM 18944 C C . GLN A 1 61 ? 14.299 -6.844 1.708 1.00 0.00 69 GLN A C 11
ATOM 18945 O O . GLN A 1 61 ? 13.408 -6.106 1.278 1.00 0.00 69 GLN A O 11
ATOM 18959 N N . ASP A 1 62 ? 14.271 -8.168 1.524 1.00 0.00 70 ASP A N 11
ATOM 18960 C CA . ASP A 1 62 ? 13.135 -8.912 0.958 1.00 0.00 70 ASP A CA 11
ATOM 18961 C C . ASP A 1 62 ? 13.027 -10.340 1.538 1.00 0.00 70 ASP A C 11
ATOM 18962 O O . ASP A 1 62 ? 13.939 -10.815 2.226 1.00 0.00 70 ASP A O 11
ATOM 18971 N N . SER A 1 63 ? 11.919 -11.025 1.235 1.00 0.00 71 SER A N 11
ATOM 18972 C CA . SER A 1 63 ? 11.583 -12.371 1.741 1.00 0.00 71 SER A CA 11
ATOM 18973 C C . SER A 1 63 ? 11.130 -13.326 0.617 1.00 0.00 71 SER A C 11
ATOM 18974 O O . SER A 1 63 ? 10.359 -14.260 0.858 1.00 0.00 71 SER A O 11
ATOM 18982 N N . SER A 1 64 ? 11.559 -13.077 -0.629 1.00 0.00 72 SER A N 11
ATOM 18983 C CA . SER A 1 64 ? 11.182 -13.881 -1.803 1.00 0.00 72 SER A CA 11
ATOM 18984 C C . SER A 1 64 ? 11.687 -15.334 -1.727 1.00 0.00 72 SER A C 11
ATOM 18985 O O . SER A 1 64 ? 12.680 -15.635 -1.051 1.00 0.00 72 SER A O 11
ATOM 18993 N N . ILE A 1 65 ? 11.003 -16.246 -2.427 1.00 0.00 73 ILE A N 11
ATOM 18994 C CA . ILE A 1 65 ? 11.357 -17.673 -2.519 1.00 0.00 73 ILE A CA 11
ATOM 18995 C C . ILE A 1 65 ? 12.750 -17.885 -3.153 1.00 0.00 73 ILE A C 11
ATOM 18996 O O . ILE A 1 65 ? 13.145 -17.146 -4.061 1.00 0.00 73 ILE A O 11
ATOM 19012 N N . ASN A 1 66 ? 13.492 -18.892 -2.670 1.00 0.00 74 ASN A N 11
ATOM 19013 C CA . ASN A 1 66 ? 14.825 -19.281 -3.166 1.00 0.00 74 ASN A CA 11
ATOM 19014 C C . ASN A 1 66 ? 14.837 -19.648 -4.669 1.00 0.00 74 ASN A C 11
ATOM 19015 O O . ASN A 1 66 ? 15.719 -19.140 -5.399 1.00 0.00 74 ASN A O 11
ATOM 19027 N N . LYS B 1 13 ? 15.422 -25.806 -27.885 1.00 0.00 21 LYS B N 11
ATOM 19028 C CA . LYS B 1 13 ? 14.491 -26.803 -27.270 1.00 0.00 21 LYS B CA 11
ATOM 19029 C C . LYS B 1 13 ? 14.020 -26.346 -25.877 1.00 0.00 21 LYS B C 11
ATOM 19030 O O . LYS B 1 13 ? 12.958 -25.730 -25.776 1.00 0.00 21 LYS B O 11
ATOM 19049 N N . ARG B 1 14 ? 14.785 -26.617 -24.801 1.00 0.00 22 ARG B N 11
ATOM 19050 C CA . ARG B 1 14 ? 14.481 -26.164 -23.419 1.00 0.00 22 ARG B CA 11
ATOM 19051 C C . ARG B 1 14 ? 14.619 -24.641 -23.253 1.00 0.00 22 ARG B C 11
ATOM 19052 O O . ARG B 1 14 ? 15.307 -23.982 -24.033 1.00 0.00 22 ARG B O 11
ATOM 19073 N N . ASN B 1 15 ? 14.002 -24.104 -22.199 1.00 0.00 23 ASN B N 11
ATOM 19074 C CA . ASN B 1 15 ? 14.036 -22.695 -21.790 1.00 0.00 23 ASN B CA 11
ATOM 19075 C C . ASN B 1 15 ? 14.112 -22.596 -20.254 1.00 0.00 23 ASN B C 11
ATOM 19076 O O . ASN B 1 15 ? 13.695 -23.505 -19.532 1.00 0.00 23 ASN B O 11
ATOM 19087 N N . PHE B 1 16 ? 14.626 -21.469 -19.763 1.00 0.00 24 PHE B N 11
ATOM 19088 C CA . PHE B 1 16 ? 14.908 -21.201 -18.347 1.00 0.00 24 PHE B CA 11
ATOM 19089 C C . PHE B 1 16 ? 14.137 -19.960 -17.885 1.00 0.00 24 PHE B C 11
ATOM 19090 O O . PHE B 1 16 ? 14.383 -18.852 -18.361 1.00 0.00 24 PHE B O 11
ATOM 19107 N N . SER B 1 17 ? 13.135 -20.148 -17.023 1.00 0.00 25 SER B N 11
ATOM 19108 C CA . SER B 1 17 ? 12.172 -19.092 -16.689 1.00 0.00 25 SER B CA 11
ATOM 19109 C C . SER B 1 17 ? 12.679 -18.112 -15.622 1.00 0.00 25 SER B C 11
ATOM 19110 O O . SER B 1 17 ? 13.587 -18.411 -14.837 1.00 0.00 25 SER B O 11
ATOM 19118 N N . VAL B 1 18 ? 12.059 -16.930 -15.576 1.00 0.00 26 VAL B N 11
ATOM 19119 C CA . VAL B 1 18 ? 12.286 -15.880 -14.574 1.00 0.00 26 VAL B CA 11
ATOM 19120 C C . VAL B 1 18 ? 10.929 -15.308 -14.148 1.00 0.00 26 VAL B C 11
ATOM 19121 O O . VAL B 1 18 ? 10.050 -15.084 -14.981 1.00 0.00 26 VAL B O 11
ATOM 19134 N N . THR B 1 19 ? 10.747 -15.080 -12.844 1.00 0.00 27 THR B N 11
ATOM 19135 C CA . THR B 1 19 ? 9.478 -14.627 -12.248 1.00 0.00 27 THR B CA 11
ATOM 19136 C C . THR B 1 19 ? 9.729 -13.900 -10.921 1.00 0.00 27 THR B C 11
ATOM 19137 O O . THR B 1 19 ? 10.408 -14.435 -10.041 1.00 0.00 27 THR B O 11
ATOM 19148 N N . PHE B 1 20 ? 9.226 -12.667 -10.782 1.00 0.00 28 PHE B N 11
ATOM 19149 C CA . PHE B 1 20 ? 9.377 -11.845 -9.569 1.00 0.00 28 PHE B CA 11
ATOM 19150 C C . PHE B 1 20 ? 8.283 -10.767 -9.443 1.00 0.00 28 PHE B C 11
ATOM 19151 O O . PHE B 1 20 ? 7.725 -10.308 -10.440 1.00 0.00 28 PHE B O 11
ATOM 19168 N N . TYR B 1 21 ? 8.013 -10.307 -8.216 1.00 0.00 29 TYR B N 11
ATOM 19169 C CA . TYR B 1 21 ? 7.161 -9.137 -7.970 1.00 0.00 29 TYR B CA 11
ATOM 19170 C C . TYR B 1 21 ? 7.926 -7.814 -8.153 1.00 0.00 29 TYR B C 11
ATOM 19171 O O . TYR B 1 21 ? 9.037 -7.648 -7.646 1.00 0.00 29 TYR B O 11
ATOM 19189 N N . LEU B 1 22 ? 7.267 -6.838 -8.781 1.00 0.00 30 LEU B N 11
ATOM 19190 C CA . LEU B 1 22 ? 7.528 -5.403 -8.631 1.00 0.00 30 LEU B CA 11
ATOM 19191 C C . LEU B 1 22 ? 6.353 -4.746 -7.887 1.00 0.00 30 LEU B C 11
ATOM 19192 O O . LEU B 1 22 ? 5.374 -5.400 -7.514 1.00 0.00 30 LEU B O 11
ATOM 19208 N N . SER B 1 23 ? 6.437 -3.431 -7.728 1.00 0.00 31 SER B N 11
ATOM 19209 C CA . SER B 1 23 ? 5.362 -2.555 -7.251 1.00 0.00 31 SER B CA 11
ATOM 19210 C C . SER B 1 23 ? 5.025 -1.467 -8.283 1.00 0.00 31 SER B C 11
ATOM 19211 O O . SER B 1 23 ? 5.646 -1.367 -9.348 1.00 0.00 31 SER B O 11
ATOM 19219 N N . LYS B 1 24 ? 3.971 -0.697 -7.989 1.00 0.00 32 LYS B N 11
ATOM 19220 C CA . LYS B 1 24 ? 3.239 0.153 -8.940 1.00 0.00 32 LYS B CA 11
ATOM 19221 C C . LYS B 1 24 ? 4.132 1.146 -9.690 1.00 0.00 32 LYS B C 11
ATOM 19222 O O . LYS B 1 24 ? 4.030 1.241 -10.908 1.00 0.00 32 LYS B O 11
ATOM 19241 N N . GLU B 1 25 ? 5.003 1.868 -8.984 1.00 0.00 33 GLU B N 11
ATOM 19242 C CA . GLU B 1 25 ? 5.813 2.944 -9.576 1.00 0.00 33 GLU B CA 11
ATOM 19243 C C . GLU B 1 25 ? 6.853 2.419 -10.581 1.00 0.00 33 GLU B C 11
ATOM 19244 O O . GLU B 1 25 ? 6.884 2.866 -11.729 1.00 0.00 33 GLU B O 11
ATOM 19256 N N . GLU B 1 26 ? 7.679 1.444 -10.193 1.00 0.00 34 GLU B N 11
ATOM 19257 C CA . GLU B 1 26 ? 8.660 0.841 -11.099 1.00 0.00 34 GLU B CA 11
ATOM 19258 C C . GLU B 1 26 ? 7.999 0.064 -12.253 1.00 0.00 34 GLU B C 11
ATOM 19259 O O . GLU B 1 26 ? 8.494 0.119 -13.382 1.00 0.00 34 GLU B O 11
ATOM 19271 N N . HIS B 1 27 ? 6.863 -0.609 -12.009 1.00 0.00 35 HIS B N 11
ATOM 19272 C CA . HIS B 1 27 ? 6.124 -1.286 -13.077 1.00 0.00 35 HIS B CA 11
ATOM 19273 C C . HIS B 1 27 ? 5.551 -0.278 -14.077 1.00 0.00 35 HIS B C 11
ATOM 19274 O O . HIS B 1 27 ? 5.753 -0.451 -15.271 1.00 0.00 35 HIS B O 11
ATOM 19288 N N . ASP B 1 28 ? 4.931 0.813 -13.617 1.00 0.00 36 ASP B N 11
ATOM 19289 C CA . ASP B 1 28 ? 4.449 1.912 -14.464 1.00 0.00 36 ASP B CA 11
ATOM 19290 C C . ASP B 1 28 ? 5.572 2.551 -15.309 1.00 0.00 36 ASP B C 11
ATOM 19291 O O . ASP B 1 28 ? 5.381 2.774 -16.507 1.00 0.00 36 ASP B O 11
ATOM 19300 N N . VAL B 1 29 ? 6.762 2.773 -14.735 1.00 0.00 37 VAL B N 11
ATOM 19301 C CA . VAL B 1 29 ? 7.946 3.235 -15.488 1.00 0.00 37 VAL B CA 11
ATOM 19302 C C . VAL B 1 29 ? 8.323 2.245 -16.600 1.00 0.00 37 VAL B C 11
ATOM 19303 O O . VAL B 1 29 ? 8.402 2.641 -17.767 1.00 0.00 37 VAL B O 11
ATOM 19316 N N . LEU B 1 30 ? 8.504 0.956 -16.283 1.00 0.00 38 LEU B N 11
ATOM 19317 C CA . LEU B 1 30 ? 8.817 -0.066 -17.294 1.00 0.00 38 LEU B CA 11
ATOM 19318 C C . LEU B 1 30 ? 7.700 -0.224 -18.340 1.00 0.00 38 LEU B C 11
ATOM 19319 O O . LEU B 1 30 ? 7.991 -0.406 -19.518 1.00 0.00 38 LEU B O 11
ATOM 19335 N N . ARG B 1 31 ? 6.431 -0.098 -17.938 1.00 0.00 39 ARG B N 11
ATOM 19336 C CA . ARG B 1 31 ? 5.241 -0.155 -18.802 1.00 0.00 39 ARG B CA 11
ATOM 19337 C C . ARG B 1 31 ? 5.221 0.972 -19.838 1.00 0.00 39 ARG B C 11
ATOM 19338 O O . ARG B 1 31 ? 4.959 0.703 -21.005 1.00 0.00 39 ARG B O 11
ATOM 19359 N N . ARG B 1 32 ? 5.553 2.209 -19.448 1.00 0.00 40 ARG B N 11
ATOM 19360 C CA . ARG B 1 32 ? 5.680 3.356 -20.375 1.00 0.00 40 ARG B CA 11
ATOM 19361 C C . ARG B 1 32 ? 6.888 3.215 -21.307 1.00 0.00 40 ARG B C 11
ATOM 19362 O O . ARG B 1 32 ? 6.757 3.406 -22.517 1.00 0.00 40 ARG B O 11
ATOM 19383 N N . LEU B 1 33 ? 8.044 2.818 -20.763 1.00 0.00 41 LEU B N 11
ATOM 19384 C CA . LEU B 1 33 ? 9.248 2.542 -21.560 1.00 0.00 41 LEU B CA 11
ATOM 19385 C C . LEU B 1 33 ? 9.026 1.408 -22.583 1.00 0.00 41 LEU B C 11
ATOM 19386 O O . LEU B 1 33 ? 9.521 1.497 -23.707 1.00 0.00 41 LEU B O 11
ATOM 19402 N N . ALA B 1 34 ? 8.237 0.388 -22.227 1.00 0.00 42 ALA B N 11
ATOM 19403 C CA . ALA B 1 34 ? 7.764 -0.638 -23.150 1.00 0.00 42 ALA B CA 11
ATOM 19404 C C . ALA B 1 34 ? 6.799 -0.055 -24.200 1.00 0.00 42 ALA B C 11
ATOM 19405 O O . ALA B 1 34 ? 7.073 -0.145 -25.393 1.00 0.00 42 ALA B O 11
ATOM 19412 N N . ASP B 1 35 ? 5.707 0.595 -23.780 1.00 0.00 43 ASP B N 11
ATOM 19413 C CA . ASP B 1 35 ? 4.681 1.192 -24.654 1.00 0.00 43 ASP B CA 11
ATOM 19414 C C . ASP B 1 35 ? 5.231 2.174 -25.712 1.00 0.00 43 ASP B C 11
ATOM 19415 O O . ASP B 1 35 ? 4.658 2.293 -26.798 1.00 0.00 43 ASP B O 11
ATOM 19424 N N . GLU B 1 36 ? 6.367 2.828 -25.441 1.00 0.00 44 GLU B N 11
ATOM 19425 C CA . GLU B 1 36 ? 7.116 3.632 -26.418 1.00 0.00 44 GLU B CA 11
ATOM 19426 C C . GLU B 1 36 ? 7.496 2.881 -27.724 1.00 0.00 44 GLU B C 11
ATOM 19427 O O . GLU B 1 36 ? 7.644 3.520 -28.769 1.00 0.00 44 GLU B O 11
ATOM 19439 N N . GLU B 1 37 ? 7.615 1.543 -27.703 1.00 0.00 45 GLU B N 11
ATOM 19440 C CA . GLU B 1 37 ? 8.043 0.724 -28.860 1.00 0.00 45 GLU B CA 11
ATOM 19441 C C . GLU B 1 37 ? 7.295 -0.620 -29.018 1.00 0.00 45 GLU B C 11
ATOM 19442 O O . GLU B 1 37 ? 6.993 -1.033 -30.140 1.00 0.00 45 GLU B O 11
ATOM 19454 N N . VAL B 1 38 ? 7.006 -1.312 -27.911 1.00 0.00 46 VAL B N 11
ATOM 19455 C CA . VAL B 1 38 ? 6.401 -2.651 -27.831 1.00 0.00 46 VAL B CA 11
ATOM 19456 C C . VAL B 1 38 ? 5.768 -2.839 -26.442 1.00 0.00 46 VAL B C 11
ATOM 19457 O O . VAL B 1 38 ? 6.438 -3.143 -25.460 1.00 0.00 46 VAL B O 11
ATOM 19470 N N . GLU B 1 39 ? 4.456 -2.605 -26.344 1.00 0.00 47 GLU B N 11
ATOM 19471 C CA . GLU B 1 39 ? 3.698 -2.548 -25.075 1.00 0.00 47 GLU B CA 11
ATOM 19472 C C . GLU B 1 39 ? 3.714 -3.826 -24.207 1.00 0.00 47 GLU B C 11
ATOM 19473 O O . GLU B 1 39 ? 3.349 -3.772 -23.030 1.00 0.00 47 GLU B O 11
ATOM 19485 N N . SER B 1 40 ? 4.136 -4.968 -24.761 1.00 0.00 48 SER B N 11
ATOM 19486 C CA . SER B 1 40 ? 4.357 -6.229 -24.035 1.00 0.00 48 SER B CA 11
ATOM 19487 C C . SER B 1 40 ? 5.544 -6.116 -23.059 1.00 0.00 48 SER B C 11
ATOM 19488 O O . SER B 1 40 ? 6.699 -6.369 -23.412 1.00 0.00 48 SER B O 11
ATOM 19496 N N . VAL B 1 41 ? 5.273 -5.679 -21.821 1.00 0.00 49 VAL B N 11
ATOM 19497 C CA . VAL B 1 41 ? 6.302 -5.351 -20.808 1.00 0.00 49 VAL B CA 11
ATOM 19498 C C . VAL B 1 41 ? 7.255 -6.522 -20.534 1.00 0.00 49 VAL B C 11
ATOM 19499 O O . VAL B 1 41 ? 8.454 -6.316 -20.383 1.00 0.00 49 VAL B O 11
ATOM 19512 N N . ASN B 1 42 ? 6.752 -7.759 -20.527 1.00 0.00 50 ASN B N 11
ATOM 19513 C CA . ASN B 1 42 ? 7.558 -8.970 -20.343 1.00 0.00 50 ASN B CA 11
ATOM 19514 C C . ASN B 1 42 ? 8.617 -9.180 -21.445 1.00 0.00 50 ASN B C 11
ATOM 19515 O O . ASN B 1 42 ? 9.790 -9.383 -21.125 1.00 0.00 50 ASN B O 11
ATOM 19526 N N . SER B 1 43 ? 8.251 -9.097 -22.732 1.00 0.00 51 SER B N 11
ATOM 19527 C CA . SER B 1 43 ? 9.229 -9.238 -23.825 1.00 0.00 51 SER B CA 11
ATOM 19528 C C . SER B 1 43 ? 10.151 -8.019 -23.934 1.00 0.00 51 SER B C 11
ATOM 19529 O O . SER B 1 43 ? 11.342 -8.187 -24.194 1.00 0.00 51 SER B O 11
ATOM 19537 N N . PHE B 1 44 ? 9.658 -6.813 -23.625 1.00 0.00 52 PHE B N 11
ATOM 19538 C CA . PHE B 1 44 ? 10.479 -5.609 -23.457 1.00 0.00 52 PHE B CA 11
ATOM 19539 C C . PHE B 1 44 ? 11.565 -5.787 -22.378 1.00 0.00 52 PHE B C 11
ATOM 19540 O O . PHE B 1 44 ? 12.738 -5.524 -22.641 1.00 0.00 52 PHE B O 11
ATOM 19557 N N . VAL B 1 45 ? 11.209 -6.288 -21.188 1.00 0.00 53 VAL B N 11
ATOM 19558 C CA . VAL B 1 45 ? 12.170 -6.587 -20.110 1.00 0.00 53 VAL B CA 11
ATOM 19559 C C . VAL B 1 45 ? 13.174 -7.659 -20.548 1.00 0.00 53 VAL B C 11
ATOM 19560 O O . VAL B 1 45 ? 14.377 -7.467 -20.376 1.00 0.00 53 VAL B O 11
ATOM 19573 N N . LYS B 1 46 ? 12.731 -8.749 -21.191 1.00 0.00 54 LYS B N 11
ATOM 19574 C CA . LYS B 1 46 ? 13.655 -9.770 -21.723 1.00 0.00 54 LYS B CA 11
ATOM 19575 C C . LYS B 1 46 ? 14.631 -9.198 -22.764 1.00 0.00 54 LYS B C 11
ATOM 19576 O O . LYS B 1 46 ? 15.832 -9.450 -22.674 1.00 0.00 54 LYS B O 11
ATOM 19595 N N . ARG B 1 47 ? 14.145 -8.370 -23.698 1.00 0.00 55 ARG B N 11
ATOM 19596 C CA . ARG B 1 47 ? 14.959 -7.627 -24.685 1.00 0.00 55 ARG B CA 11
ATOM 19597 C C . ARG B 1 47 ? 15.986 -6.717 -24.004 1.00 0.00 55 ARG B C 11
ATOM 19598 O O . ARG B 1 47 ? 17.152 -6.728 -24.386 1.00 0.00 55 ARG B O 11
ATOM 19619 N N . HIS B 1 48 ? 15.575 -5.973 -22.975 1.00 0.00 56 HIS B N 11
ATOM 19620 C CA . HIS B 1 48 ? 16.451 -5.120 -22.160 1.00 0.00 56 HIS B CA 11
ATOM 19621 C C . HIS B 1 48 ? 17.606 -5.904 -21.530 1.00 0.00 56 HIS B C 11
ATOM 19622 O O . HIS B 1 48 ? 18.765 -5.514 -21.668 1.00 0.00 56 HIS B O 11
ATOM 19636 N N . ILE B 1 49 ? 17.313 -7.039 -20.894 1.00 0.00 57 ILE B N 11
ATOM 19637 C CA . ILE B 1 49 ? 18.325 -7.892 -20.245 1.00 0.00 57 ILE B CA 11
ATOM 19638 C C . ILE B 1 49 ? 19.285 -8.485 -21.283 1.00 0.00 57 ILE B C 11
ATOM 19639 O O . ILE B 1 49 ? 20.502 -8.403 -21.109 1.00 0.00 57 ILE B O 11
ATOM 19655 N N . LEU B 1 50 ? 18.752 -9.003 -22.396 1.00 0.00 58 LEU B N 11
ATOM 19656 C CA . LEU B 1 50 ? 19.531 -9.526 -23.513 1.00 0.00 58 LEU B CA 11
ATOM 19657 C C . LEU B 1 50 ? 20.493 -8.460 -24.068 1.00 0.00 58 LEU B C 11
ATOM 19658 O O . LEU B 1 50 ? 21.695 -8.704 -24.132 1.00 0.00 58 LEU B O 11
ATOM 19674 N N . LYS B 1 51 ? 19.991 -7.259 -24.389 1.00 0.00 59 LYS B N 11
ATOM 19675 C CA . LYS B 1 51 ? 20.787 -6.117 -24.877 1.00 0.00 59 LYS B CA 11
ATOM 19676 C C . LYS B 1 51 ? 21.857 -5.656 -23.872 1.00 0.00 59 LYS B C 11
ATOM 19677 O O . LYS B 1 51 ? 22.965 -5.295 -24.269 1.00 0.00 59 LYS B O 11
ATOM 19696 N N . THR B 1 52 ? 21.544 -5.695 -22.575 1.00 0.00 60 THR B N 11
ATOM 19697 C CA . THR B 1 52 ? 22.466 -5.313 -21.485 1.00 0.00 60 THR B CA 11
ATOM 19698 C C . THR B 1 52 ? 23.646 -6.288 -21.328 1.00 0.00 60 THR B C 11
ATOM 19699 O O . THR B 1 52 ? 24.730 -5.865 -20.923 1.00 0.00 60 THR B O 11
ATOM 19710 N N . ILE B 1 53 ? 23.470 -7.576 -21.662 1.00 0.00 61 ILE B N 11
ATOM 19711 C CA . ILE B 1 53 ? 24.414 -8.655 -21.299 1.00 0.00 61 ILE B CA 11
ATOM 19712 C C . ILE B 1 53 ? 25.076 -9.326 -22.524 1.00 0.00 61 ILE B C 11
ATOM 19713 O O . ILE B 1 53 ? 26.198 -9.826 -22.410 1.00 0.00 61 ILE B O 11
ATOM 19729 N N . ILE B 1 54 ? 24.453 -9.279 -23.709 1.00 0.00 62 ILE B N 11
ATOM 19730 C CA . ILE B 1 54 ? 24.886 -9.959 -24.941 1.00 0.00 62 ILE B CA 11
ATOM 19731 C C . ILE B 1 54 ? 24.921 -8.959 -26.111 1.00 0.00 62 ILE B C 11
ATOM 19732 O O . ILE B 1 54 ? 24.030 -8.121 -26.267 1.00 0.00 62 ILE B O 11
ATOM 19748 N N . TYR B 1 55 ? 25.942 -9.083 -26.961 1.00 0.00 63 TYR B N 11
ATOM 19749 C CA . TYR B 1 55 ? 26.130 -8.292 -28.185 1.00 0.00 63 TYR B CA 11
ATOM 19750 C C . TYR B 1 55 ? 26.712 -9.171 -29.309 1.00 0.00 63 TYR B C 11
ATOM 19751 O O . TYR B 1 55 ? 27.925 -9.395 -29.382 1.00 0.00 63 TYR B O 11
ATOM 19769 N N . LYS B 1 56 ? 25.827 -9.718 -30.157 1.00 0.00 64 LYS B N 11
ATOM 19770 C CA . LYS B 1 56 ? 26.159 -10.639 -31.262 1.00 0.00 64 LYS B CA 11
ATOM 19771 C C . LYS B 1 56 ? 25.178 -10.466 -32.435 1.00 0.00 64 LYS B C 11
ATOM 19772 O O . LYS B 1 56 ? 24.251 -11.259 -32.624 1.00 0.00 64 LYS B O 11
ATOM 19791 N N . LYS B 1 57 ? 25.345 -9.367 -33.181 1.00 0.00 65 LYS B N 11
ATOM 19792 C CA . LYS B 1 57 ? 24.542 -9.011 -34.371 1.00 0.00 65 LYS B CA 11
ATOM 19793 C C . LYS B 1 57 ? 24.628 -10.063 -35.494 1.00 0.00 65 LYS B C 11
ATOM 19794 O O . LYS B 1 57 ? 25.572 -10.856 -35.559 1.00 0.00 65 LYS B O 11
ATOM 19813 N N . GLY B 1 58 ? 23.651 -10.030 -36.403 1.00 0.00 66 GLY B N 11
ATOM 19814 C CA . GLY B 1 58 ? 23.580 -10.894 -37.594 1.00 0.00 66 GLY B CA 11
ATOM 19815 C C . GLY B 1 58 ? 22.368 -10.601 -38.490 1.00 0.00 66 GLY B C 11
ATOM 19816 O O . GLY B 1 58 ? 22.498 -10.558 -39.715 1.00 0.00 66 GLY B O 11
ATOM 19820 N N . THR B 1 59 ? 21.212 -10.314 -37.881 1.00 0.00 67 THR B N 11
ATOM 19821 C CA . THR B 1 59 ? 19.970 -9.855 -38.533 1.00 0.00 67 THR B CA 11
ATOM 19822 C C . THR B 1 59 ? 19.300 -8.746 -37.708 1.00 0.00 67 THR B C 11
ATOM 19823 O O . THR B 1 59 ? 19.454 -8.684 -36.484 1.00 0.00 67 THR B O 11
ATOM 19834 N N . ASN B 1 60 ? 18.571 -7.843 -38.376 1.00 0.00 68 ASN B N 11
ATOM 19835 C CA . ASN B 1 60 ? 17.872 -6.705 -37.759 1.00 0.00 68 ASN B CA 11
ATOM 19836 C C . ASN B 1 60 ? 16.714 -6.178 -38.638 1.00 0.00 68 ASN B C 11
ATOM 19837 O O . ASN B 1 60 ? 16.585 -6.544 -39.810 1.00 0.00 68 ASN B O 11
ATOM 19848 N N . GLN B 1 61 ? 15.898 -5.286 -38.069 1.00 0.00 69 GLN B N 11
ATOM 19849 C CA . GLN B 1 61 ? 14.850 -4.514 -38.750 1.00 0.00 69 GLN B CA 11
ATOM 19850 C C . GLN B 1 61 ? 14.619 -3.157 -38.052 1.00 0.00 69 GLN B C 11
ATOM 19851 O O . GLN B 1 61 ? 14.974 -2.981 -36.883 1.00 0.00 69 GLN B O 11
ATOM 19865 N N . ASP B 1 62 ? 14.014 -2.199 -38.760 1.00 0.00 70 ASP B N 11
ATOM 19866 C CA . ASP B 1 62 ? 13.724 -0.843 -38.264 1.00 0.00 70 ASP B CA 11
ATOM 19867 C C . ASP B 1 62 ? 12.524 -0.183 -38.984 1.00 0.00 70 ASP B C 11
ATOM 19868 O O . ASP B 1 62 ? 12.001 -0.719 -39.969 1.00 0.00 70 ASP B O 11
ATOM 19877 N N . SER B 1 63 ? 12.119 1.000 -38.504 1.00 0.00 71 SER B N 11
ATOM 19878 C CA . SER B 1 63 ? 10.957 1.769 -38.993 1.00 0.00 71 SER B CA 11
ATOM 19879 C C . SER B 1 63 ? 11.300 3.246 -39.281 1.00 0.00 71 SER B C 11
ATOM 19880 O O . SER B 1 63 ? 10.442 4.126 -39.169 1.00 0.00 71 SER B O 11
ATOM 19888 N N . SER B 1 64 ? 12.566 3.539 -39.614 1.00 0.00 72 SER B N 11
ATOM 19889 C CA . SER B 1 64 ? 13.113 4.891 -39.872 1.00 0.00 72 SER B CA 11
ATOM 19890 C C . SER B 1 64 ? 12.947 5.899 -38.711 1.00 0.00 72 SER B C 11
ATOM 19891 O O . SER B 1 64 ? 12.946 7.115 -38.926 1.00 0.00 72 SER B O 11
ATOM 19899 N N . ILE B 1 65 ? 12.792 5.406 -37.475 1.00 0.00 73 ILE B N 11
ATOM 19900 C CA . ILE B 1 65 ? 12.668 6.218 -36.250 1.00 0.00 73 ILE B CA 11
ATOM 19901 C C . ILE B 1 65 ? 13.934 7.064 -35.976 1.00 0.00 73 ILE B C 11
ATOM 19902 O O . ILE B 1 65 ? 15.051 6.664 -36.323 1.00 0.00 73 ILE B O 11
ATOM 19918 N N . ASN B 1 66 ? 13.754 8.242 -35.359 1.00 0.00 74 ASN B N 11
ATOM 19919 C CA . ASN B 1 66 ? 14.829 9.164 -34.956 1.00 0.00 74 ASN B CA 11
ATOM 19920 C C . ASN B 1 66 ? 15.873 8.520 -34.015 1.00 0.00 74 ASN B C 11
ATOM 19921 O O . ASN B 1 66 ? 15.482 7.897 -33.000 1.00 0.00 74 ASN B O 11
ATOM 19933 N N . LYS A 1 13 ? -4.671 -2.856 -4.942 1.00 0.00 21 LYS A N 12
ATOM 19934 C CA . LYS A 1 13 ? -3.286 -3.302 -4.580 1.00 0.00 21 LYS A CA 12
ATOM 19935 C C . LYS A 1 13 ? -2.214 -2.298 -5.051 1.00 0.00 21 LYS A C 12
ATOM 19936 O O . LYS A 1 13 ? -2.492 -1.458 -5.908 1.00 0.00 21 LYS A O 12
ATOM 19955 N N . ARG A 1 14 ? -0.980 -2.392 -4.520 1.00 0.00 22 ARG A N 12
ATOM 19956 C CA . ARG A 1 14 ? 0.158 -1.478 -4.825 1.00 0.00 22 ARG A CA 12
ATOM 19957 C C . ARG A 1 14 ? 1.440 -2.177 -5.314 1.00 0.00 22 ARG A C 12
ATOM 19958 O O . ARG A 1 14 ? 2.484 -1.542 -5.448 1.00 0.00 22 ARG A O 12
ATOM 19979 N N . ASN A 1 15 ? 1.354 -3.471 -5.628 1.00 0.00 23 ASN A N 12
ATOM 19980 C CA . ASN A 1 15 ? 2.448 -4.302 -6.133 1.00 0.00 23 ASN A CA 12
ATOM 19981 C C . ASN A 1 15 ? 2.002 -5.059 -7.391 1.00 0.00 23 ASN A C 12
ATOM 19982 O O . ASN A 1 15 ? 0.836 -5.418 -7.545 1.00 0.00 23 ASN A O 12
ATOM 19993 N N . PHE A 1 16 ? 2.951 -5.262 -8.298 1.00 0.00 24 PHE A N 12
ATOM 19994 C CA . PHE A 1 16 ? 2.752 -5.677 -9.691 1.00 0.00 24 PHE A CA 12
ATOM 19995 C C . PHE A 1 16 ? 3.839 -6.672 -10.102 1.00 0.00 24 PHE A C 12
ATOM 19996 O O . PHE A 1 16 ? 4.958 -6.598 -9.601 1.00 0.00 24 PHE A O 12
ATOM 20013 N N . SER A 1 17 ? 3.539 -7.603 -11.007 1.00 0.00 25 SER A N 12
ATOM 20014 C CA . SER A 1 17 ? 4.391 -8.778 -11.245 1.00 0.00 25 SER A CA 12
ATOM 20015 C C . SER A 1 17 ? 4.893 -8.861 -12.694 1.00 0.00 25 SER A C 12
ATOM 20016 O O . SER A 1 17 ? 4.313 -8.263 -13.609 1.00 0.00 25 SER A O 12
ATOM 20024 N N . VAL A 1 18 ? 6.004 -9.576 -12.898 1.00 0.00 26 VAL A N 12
ATOM 20025 C CA . VAL A 1 18 ? 6.699 -9.717 -14.189 1.00 0.00 26 VAL A CA 12
ATOM 20026 C C . VAL A 1 18 ? 7.167 -11.167 -14.359 1.00 0.00 26 VAL A C 12
ATOM 20027 O O . VAL A 1 18 ? 7.798 -11.730 -13.461 1.00 0.00 26 VAL A O 12
ATOM 20040 N N . THR A 1 19 ? 6.890 -11.759 -15.526 1.00 0.00 27 THR A N 12
ATOM 20041 C CA . THR A 1 19 ? 7.272 -13.140 -15.880 1.00 0.00 27 THR A CA 12
ATOM 20042 C C . THR A 1 19 ? 7.708 -13.234 -17.348 1.00 0.00 27 THR A C 12
ATOM 20043 O O . THR A 1 19 ? 7.159 -12.540 -18.204 1.00 0.00 27 THR A O 12
ATOM 20054 N N . PHE A 1 20 ? 8.712 -14.066 -17.646 1.00 0.00 28 PHE A N 12
ATOM 20055 C CA . PHE A 1 20 ? 9.254 -14.305 -18.999 1.00 0.00 28 PHE A CA 12
ATOM 20056 C C . PHE A 1 20 ? 10.143 -15.567 -19.037 1.00 0.00 28 PHE A C 12
ATOM 20057 O O . PHE A 1 20 ? 10.267 -16.286 -18.041 1.00 0.00 28 PHE A O 12
ATOM 20074 N N . TYR A 1 21 ? 10.786 -15.829 -20.181 1.00 0.00 29 TYR A N 12
ATOM 20075 C CA . TYR A 1 21 ? 11.661 -16.985 -20.404 1.00 0.00 29 TYR A CA 12
ATOM 20076 C C . TYR A 1 21 ? 13.060 -16.582 -20.889 1.00 0.00 29 TYR A C 12
ATOM 20077 O O . TYR A 1 21 ? 13.238 -15.642 -21.668 1.00 0.00 29 TYR A O 12
ATOM 20095 N N . LEU A 1 22 ? 14.055 -17.359 -20.467 1.00 0.00 30 LEU A N 12
ATOM 20096 C CA . LEU A 1 22 ? 15.457 -17.248 -20.858 1.00 0.00 30 LEU A CA 12
ATOM 20097 C C . LEU A 1 22 ? 15.964 -18.557 -21.469 1.00 0.00 30 LEU A C 12
ATOM 20098 O O . LEU A 1 22 ? 15.401 -19.636 -21.260 1.00 0.00 30 LEU A O 12
ATOM 20114 N N . SER A 1 23 ? 17.061 -18.443 -22.209 1.00 0.00 31 SER A N 12
ATOM 20115 C CA . SER A 1 23 ? 17.852 -19.602 -22.645 1.00 0.00 31 SER A CA 12
ATOM 20116 C C . SER A 1 23 ? 18.604 -20.228 -21.462 1.00 0.00 31 SER A C 12
ATOM 20117 O O . SER A 1 23 ? 18.876 -19.560 -20.460 1.00 0.00 31 SER A O 12
ATOM 20125 N N . LYS A 1 24 ? 18.991 -21.506 -21.585 1.00 0.00 32 LYS A N 12
ATOM 20126 C CA . LYS A 1 24 ? 19.852 -22.184 -20.596 1.00 0.00 32 LYS A CA 12
ATOM 20127 C C . LYS A 1 24 ? 21.155 -21.416 -20.347 1.00 0.00 32 LYS A C 12
ATOM 20128 O O . LYS A 1 24 ? 21.581 -21.272 -19.205 1.00 0.00 32 LYS A O 12
ATOM 20147 N N . GLU A 1 25 ? 21.766 -20.896 -21.412 1.00 0.00 33 GLU A N 12
ATOM 20148 C CA . GLU A 1 25 ? 23.045 -20.178 -21.352 1.00 0.00 33 GLU A CA 12
ATOM 20149 C C . GLU A 1 25 ? 22.925 -18.819 -20.646 1.00 0.00 33 GLU A C 12
ATOM 20150 O O . GLU A 1 25 ? 23.696 -18.535 -19.728 1.00 0.00 33 GLU A O 12
ATOM 20162 N N . GLU A 1 26 ? 21.952 -17.979 -21.022 1.00 0.00 34 GLU A N 12
ATOM 20163 C CA . GLU A 1 26 ? 21.803 -16.655 -20.401 1.00 0.00 34 GLU A CA 12
ATOM 20164 C C . GLU A 1 26 ? 21.275 -16.750 -18.957 1.00 0.00 34 GLU A C 12
ATOM 20165 O O . GLU A 1 26 ? 21.715 -15.991 -18.089 1.00 0.00 34 GLU A O 12
ATOM 20177 N N . HIS A 1 27 ? 20.402 -17.727 -18.667 1.00 0.00 35 HIS A N 12
ATOM 20178 C CA . HIS A 1 27 ? 19.981 -18.029 -17.295 1.00 0.00 35 HIS A CA 12
ATOM 20179 C C . HIS A 1 27 ? 21.156 -18.522 -16.441 1.00 0.00 35 HIS A C 12
ATOM 20180 O O . HIS A 1 27 ? 21.328 -18.021 -15.335 1.00 0.00 35 HIS A O 12
ATOM 20194 N N . ASP A 1 28 ? 22.018 -19.412 -16.950 1.00 0.00 36 ASP A N 12
ATOM 20195 C CA . ASP A 1 28 ? 23.232 -19.842 -16.237 1.00 0.00 36 ASP A CA 12
ATOM 20196 C C . ASP A 1 28 ? 24.191 -18.676 -15.944 1.00 0.00 36 ASP A C 12
ATOM 20197 O O . ASP A 1 28 ? 24.668 -18.557 -14.815 1.00 0.00 36 ASP A O 12
ATOM 20206 N N . VAL A 1 29 ? 24.433 -17.778 -16.910 1.00 0.00 37 VAL A N 12
ATOM 20207 C CA . VAL A 1 29 ? 25.240 -16.561 -16.690 1.00 0.00 37 VAL A CA 12
ATOM 20208 C C . VAL A 1 29 ? 24.649 -15.697 -15.570 1.00 0.00 37 VAL A C 12
ATOM 20209 O O . VAL A 1 29 ? 25.369 -15.323 -14.640 1.00 0.00 37 VAL A O 12
ATOM 20222 N N . LEU A 1 30 ? 23.339 -15.419 -15.601 1.00 0.00 38 LEU A N 12
ATOM 20223 C CA . LEU A 1 30 ? 22.676 -14.653 -14.538 1.00 0.00 38 LEU A CA 12
ATOM 20224 C C . LEU A 1 30 ? 22.663 -15.392 -13.191 1.00 0.00 38 LEU A C 12
ATOM 20225 O O . LEU A 1 30 ? 22.870 -14.759 -12.161 1.00 0.00 38 LEU A O 12
ATOM 20241 N N . ARG A 1 31 ? 22.490 -16.720 -13.172 1.00 0.00 39 ARG A N 12
ATOM 20242 C CA . ARG A 1 31 ? 22.578 -17.568 -11.970 1.00 0.00 39 ARG A CA 12
ATOM 20243 C C . ARG A 1 31 ? 23.976 -17.558 -11.350 1.00 0.00 39 ARG A C 12
ATOM 20244 O O . ARG A 1 31 ? 24.092 -17.506 -10.130 1.00 0.00 39 ARG A O 12
ATOM 20265 N N . ARG A 1 32 ? 25.033 -17.550 -12.166 1.00 0.00 40 ARG A N 12
ATOM 20266 C CA . ARG A 1 32 ? 26.436 -17.413 -11.729 1.00 0.00 40 ARG A CA 12
ATOM 20267 C C . ARG A 1 32 ? 26.685 -16.040 -11.089 1.00 0.00 40 ARG A C 12
ATOM 20268 O O . ARG A 1 32 ? 27.163 -15.953 -9.955 1.00 0.00 40 ARG A O 12
ATOM 20289 N N . LEU A 1 33 ? 26.269 -14.971 -11.777 1.00 0.00 41 LEU A N 12
ATOM 20290 C CA . LEU A 1 33 ? 26.352 -13.597 -11.267 1.00 0.00 41 LEU A CA 12
ATOM 20291 C C . LEU A 1 33 ? 25.523 -13.408 -9.975 1.00 0.00 41 LEU A C 12
ATOM 20292 O O . LEU A 1 33 ? 25.969 -12.741 -9.041 1.00 0.00 41 LEU A O 12
ATOM 20308 N N . ALA A 1 34 ? 24.351 -14.050 -9.889 1.00 0.00 42 ALA A N 12
ATOM 20309 C CA . ALA A 1 34 ? 23.548 -14.121 -8.674 1.00 0.00 42 ALA A CA 12
ATOM 20310 C C . ALA A 1 34 ? 24.281 -14.867 -7.546 1.00 0.00 42 ALA A C 12
ATOM 20311 O O . ALA A 1 34 ? 24.405 -14.331 -6.453 1.00 0.00 42 ALA A O 12
ATOM 20318 N N . ASP A 1 35 ? 24.813 -16.068 -7.790 1.00 0.00 43 ASP A N 12
ATOM 20319 C CA . ASP A 1 35 ? 25.576 -16.845 -6.802 1.00 0.00 43 ASP A CA 12
ATOM 20320 C C . ASP A 1 35 ? 26.793 -16.088 -6.231 1.00 0.00 43 ASP A C 12
ATOM 20321 O O . ASP A 1 35 ? 27.121 -16.249 -5.051 1.00 0.00 43 ASP A O 12
ATOM 20330 N N . GLU A 1 36 ? 27.425 -15.214 -7.022 1.00 0.00 44 GLU A N 12
ATOM 20331 C CA . GLU A 1 36 ? 28.471 -14.289 -6.545 1.00 0.00 44 GLU A CA 12
ATOM 20332 C C . GLU A 1 36 ? 28.002 -13.207 -5.530 1.00 0.00 44 GLU A C 12
ATOM 20333 O O . GLU A 1 36 ? 28.857 -12.539 -4.940 1.00 0.00 44 GLU A O 12
ATOM 20345 N N . GLU A 1 37 ? 26.695 -13.035 -5.266 1.00 0.00 45 GLU A N 12
ATOM 20346 C CA . GLU A 1 37 ? 26.160 -12.040 -4.305 1.00 0.00 45 GLU A CA 12
ATOM 20347 C C . GLU A 1 37 ? 24.961 -12.540 -3.466 1.00 0.00 45 GLU A C 12
ATOM 20348 O O . GLU A 1 37 ? 25.008 -12.511 -2.234 1.00 0.00 45 GLU A O 12
ATOM 20360 N N . VAL A 1 38 ? 23.891 -12.985 -4.132 1.00 0.00 46 VAL A N 12
ATOM 20361 C CA . VAL A 1 38 ? 22.577 -13.399 -3.606 1.00 0.00 46 VAL A CA 12
ATOM 20362 C C . VAL A 1 38 ? 21.960 -14.425 -4.573 1.00 0.00 46 VAL A C 12
ATOM 20363 O O . VAL A 1 38 ? 21.360 -14.068 -5.584 1.00 0.00 46 VAL A O 12
ATOM 20376 N N . GLU A 1 39 ? 22.155 -15.720 -4.298 1.00 0.00 47 GLU A N 12
ATOM 20377 C CA . GLU A 1 39 ? 21.875 -16.828 -5.238 1.00 0.00 47 GLU A CA 12
ATOM 20378 C C . GLU A 1 39 ? 20.408 -16.998 -5.696 1.00 0.00 47 GLU A C 12
ATOM 20379 O O . GLU A 1 39 ? 20.145 -17.748 -6.639 1.00 0.00 47 GLU A O 12
ATOM 20391 N N . SER A 1 40 ? 19.461 -16.291 -5.070 1.00 0.00 48 SER A N 12
ATOM 20392 C CA . SER A 1 40 ? 18.044 -16.176 -5.459 1.00 0.00 48 SER A CA 12
ATOM 20393 C C . SER A 1 40 ? 17.858 -15.487 -6.825 1.00 0.00 48 SER A C 12
ATOM 20394 O O . SER A 1 40 ? 17.525 -14.303 -6.888 1.00 0.00 48 SER A O 12
ATOM 20402 N N . VAL A 1 41 ? 18.091 -16.212 -7.928 1.00 0.00 49 VAL A N 12
ATOM 20403 C CA . VAL A 1 41 ? 18.223 -15.674 -9.305 1.00 0.00 49 VAL A CA 12
ATOM 20404 C C . VAL A 1 41 ? 17.129 -14.677 -9.703 1.00 0.00 49 VAL A C 12
ATOM 20405 O O . VAL A 1 41 ? 17.444 -13.603 -10.205 1.00 0.00 49 VAL A O 12
ATOM 20418 N N . ASN A 1 42 ? 15.848 -14.970 -9.452 1.00 0.00 50 ASN A N 12
ATOM 20419 C CA . ASN A 1 42 ? 14.760 -14.044 -9.814 1.00 0.00 50 ASN A CA 12
ATOM 20420 C C . ASN A 1 42 ? 14.775 -12.732 -8.998 1.00 0.00 50 ASN A C 12
ATOM 20421 O O . ASN A 1 42 ? 14.481 -11.668 -9.543 1.00 0.00 50 ASN A O 12
ATOM 20432 N N . SER A 1 43 ? 15.201 -12.778 -7.731 1.00 0.00 51 SER A N 12
ATOM 20433 C CA . SER A 1 43 ? 15.386 -11.589 -6.889 1.00 0.00 51 SER A CA 12
ATOM 20434 C C . SER A 1 43 ? 16.630 -10.795 -7.312 1.00 0.00 51 SER A C 12
ATOM 20435 O O . SER A 1 43 ? 16.571 -9.571 -7.431 1.00 0.00 51 SER A O 12
ATOM 20443 N N . PHE A 1 44 ? 17.728 -11.482 -7.657 1.00 0.00 52 PHE A N 12
ATOM 20444 C CA . PHE A 1 44 ? 18.904 -10.872 -8.292 1.00 0.00 52 PHE A CA 12
ATOM 20445 C C . PHE A 1 44 ? 18.542 -10.147 -9.601 1.00 0.00 52 PHE A C 12
ATOM 20446 O O . PHE A 1 44 ? 18.935 -8.999 -9.792 1.00 0.00 52 PHE A O 12
ATOM 20463 N N . VAL A 1 45 ? 17.744 -10.767 -10.481 1.00 0.00 53 VAL A N 12
ATOM 20464 C CA . VAL A 1 45 ? 17.256 -10.133 -11.720 1.00 0.00 53 VAL A CA 12
ATOM 20465 C C . VAL A 1 45 ? 16.375 -8.918 -11.411 1.00 0.00 53 VAL A C 12
ATOM 20466 O O . VAL A 1 45 ? 16.604 -7.852 -11.977 1.00 0.00 53 VAL A O 12
ATOM 20479 N N . LYS A 1 46 ? 15.441 -9.009 -10.453 1.00 0.00 54 LYS A N 12
ATOM 20480 C CA . LYS A 1 46 ? 14.654 -7.851 -9.985 1.00 0.00 54 LYS A CA 12
ATOM 20481 C C . LYS A 1 46 ? 15.548 -6.694 -9.509 1.00 0.00 54 LYS A C 12
ATOM 20482 O O . LYS A 1 46 ? 15.353 -5.555 -9.932 1.00 0.00 54 LYS A O 12
ATOM 20501 N N . ARG A 1 47 ? 16.567 -6.985 -8.690 1.00 0.00 55 ARG A N 12
ATOM 20502 C CA . ARG A 1 47 ? 17.583 -6.025 -8.201 1.00 0.00 55 ARG A CA 12
ATOM 20503 C C . ARG A 1 47 ? 18.367 -5.393 -9.358 1.00 0.00 55 ARG A C 12
ATOM 20504 O O . ARG A 1 47 ? 18.501 -4.174 -9.406 1.00 0.00 55 ARG A O 12
ATOM 20525 N N . HIS A 1 48 ? 18.843 -6.204 -10.305 1.00 0.00 56 HIS A N 12
ATOM 20526 C CA . HIS A 1 48 ? 19.537 -5.773 -11.533 1.00 0.00 56 HIS A CA 12
ATOM 20527 C C . HIS A 1 48 ? 18.723 -4.766 -12.349 1.00 0.00 56 HIS A C 12
ATOM 20528 O O . HIS A 1 48 ? 19.235 -3.717 -12.738 1.00 0.00 56 HIS A O 12
ATOM 20542 N N . ILE A 1 49 ? 17.438 -5.050 -12.555 1.00 0.00 57 ILE A N 12
ATOM 20543 C CA . ILE A 1 49 ? 16.509 -4.153 -13.257 1.00 0.00 57 ILE A CA 12
ATOM 20544 C C . ILE A 1 49 ? 16.318 -2.862 -12.454 1.00 0.00 57 ILE A C 12
ATOM 20545 O O . ILE A 1 49 ? 16.488 -1.777 -13.009 1.00 0.00 57 ILE A O 12
ATOM 20561 N N . LEU A 1 50 ? 16.056 -2.965 -11.144 1.00 0.00 58 LEU A N 12
ATOM 20562 C CA . LEU A 1 50 ? 15.901 -1.816 -10.250 1.00 0.00 58 LEU A CA 12
ATOM 20563 C C . LEU A 1 50 ? 17.082 -0.845 -10.394 1.00 0.00 58 LEU A C 12
ATOM 20564 O O . LEU A 1 50 ? 16.862 0.278 -10.841 1.00 0.00 58 LEU A O 12
ATOM 20580 N N . LYS A 1 51 ? 18.330 -1.282 -10.148 1.00 0.00 59 LYS A N 12
ATOM 20581 C CA . LYS A 1 51 ? 19.529 -0.416 -10.242 1.00 0.00 59 LYS A CA 12
ATOM 20582 C C . LYS A 1 51 ? 19.854 0.130 -11.649 1.00 0.00 59 LYS A C 12
ATOM 20583 O O . LYS A 1 51 ? 20.797 0.911 -11.790 1.00 0.00 59 LYS A O 12
ATOM 20602 N N . THR A 1 52 ? 19.099 -0.263 -12.679 1.00 0.00 60 THR A N 12
ATOM 20603 C CA . THR A 1 52 ? 19.314 0.125 -14.087 1.00 0.00 60 THR A CA 12
ATOM 20604 C C . THR A 1 52 ? 18.217 1.074 -14.613 1.00 0.00 60 THR A C 12
ATOM 20605 O O . THR A 1 52 ? 18.397 1.691 -15.663 1.00 0.00 60 THR A O 12
ATOM 20616 N N . ILE A 1 53 ? 17.112 1.263 -13.872 1.00 0.00 61 ILE A N 12
ATOM 20617 C CA . ILE A 1 53 ? 16.017 2.199 -14.215 1.00 0.00 61 ILE A CA 12
ATOM 20618 C C . ILE A 1 53 ? 15.655 3.146 -13.040 1.00 0.00 61 ILE A C 12
ATOM 20619 O O . ILE A 1 53 ? 15.138 4.240 -13.273 1.00 0.00 61 ILE A O 12
ATOM 20635 N N . ILE A 1 54 ? 15.960 2.779 -11.788 1.00 0.00 62 ILE A N 12
ATOM 20636 C CA . ILE A 1 54 ? 15.514 3.446 -10.551 1.00 0.00 62 ILE A CA 12
ATOM 20637 C C . ILE A 1 54 ? 16.703 3.608 -9.582 1.00 0.00 62 ILE A C 12
ATOM 20638 O O . ILE A 1 54 ? 17.562 2.733 -9.463 1.00 0.00 62 ILE A O 12
ATOM 20654 N N . TYR A 1 55 ? 16.747 4.744 -8.876 1.00 0.00 63 TYR A N 12
ATOM 20655 C CA . TYR A 1 55 ? 17.932 5.209 -8.128 1.00 0.00 63 TYR A CA 12
ATOM 20656 C C . TYR A 1 55 ? 17.608 5.735 -6.711 1.00 0.00 63 TYR A C 12
ATOM 20657 O O . TYR A 1 55 ? 18.393 6.486 -6.122 1.00 0.00 63 TYR A O 12
ATOM 20675 N N . LYS A 1 56 ? 16.452 5.340 -6.151 1.00 0.00 64 LYS A N 12
ATOM 20676 C CA . LYS A 1 56 ? 15.965 5.723 -4.813 1.00 0.00 64 LYS A CA 12
ATOM 20677 C C . LYS A 1 56 ? 15.143 4.585 -4.181 1.00 0.00 64 LYS A C 12
ATOM 20678 O O . LYS A 1 56 ? 14.000 4.338 -4.574 1.00 0.00 64 LYS A O 12
ATOM 20697 N N . LYS A 1 57 ? 15.746 3.882 -3.215 1.00 0.00 65 LYS A N 12
ATOM 20698 C CA . LYS A 1 57 ? 15.086 2.884 -2.344 1.00 0.00 65 LYS A CA 12
ATOM 20699 C C . LYS A 1 57 ? 14.012 3.503 -1.425 1.00 0.00 65 LYS A C 12
ATOM 20700 O O . LYS A 1 57 ? 13.938 4.726 -1.280 1.00 0.00 65 LYS A O 12
ATOM 20719 N N . GLY A 1 58 ? 13.212 2.657 -0.766 1.00 0.00 66 GLY A N 12
ATOM 20720 C CA . GLY A 1 58 ? 12.216 3.101 0.226 1.00 0.00 66 GLY A CA 12
ATOM 20721 C C . GLY A 1 58 ? 11.314 2.011 0.826 1.00 0.00 66 GLY A C 12
ATOM 20722 O O . GLY A 1 58 ? 10.840 2.169 1.952 1.00 0.00 66 GLY A O 12
ATOM 20726 N N . THR A 1 59 ? 11.082 0.901 0.112 1.00 0.00 67 THR A N 12
ATOM 20727 C CA . THR A 1 59 ? 10.247 -0.232 0.573 1.00 0.00 67 THR A CA 12
ATOM 20728 C C . THR A 1 59 ? 10.692 -1.576 -0.037 1.00 0.00 67 THR A C 12
ATOM 20729 O O . THR A 1 59 ? 11.601 -1.617 -0.871 1.00 0.00 67 THR A O 12
ATOM 20740 N N . ASN A 1 60 ? 10.067 -2.682 0.383 1.00 0.00 68 ASN A N 12
ATOM 20741 C CA . ASN A 1 60 ? 10.341 -4.053 -0.074 1.00 0.00 68 ASN A CA 12
ATOM 20742 C C . ASN A 1 60 ? 9.066 -4.931 -0.105 1.00 0.00 68 ASN A C 12
ATOM 20743 O O . ASN A 1 60 ? 7.990 -4.506 0.324 1.00 0.00 68 ASN A O 12
ATOM 20754 N N . GLN A 1 61 ? 9.204 -6.173 -0.587 1.00 0.00 69 GLN A N 12
ATOM 20755 C CA . GLN A 1 61 ? 8.132 -7.180 -0.660 1.00 0.00 69 GLN A CA 12
ATOM 20756 C C . GLN A 1 61 ? 8.665 -8.586 -0.290 1.00 0.00 69 GLN A C 12
ATOM 20757 O O . GLN A 1 61 ? 8.349 -9.585 -0.939 1.00 0.00 69 GLN A O 12
ATOM 20771 N N . ASP A 1 62 ? 9.544 -8.663 0.717 1.00 0.00 70 ASP A N 12
ATOM 20772 C CA . ASP A 1 62 ? 10.187 -9.906 1.176 1.00 0.00 70 ASP A CA 12
ATOM 20773 C C . ASP A 1 62 ? 9.168 -11.014 1.529 1.00 0.00 70 ASP A C 12
ATOM 20774 O O . ASP A 1 62 ? 8.309 -10.834 2.398 1.00 0.00 70 ASP A O 12
ATOM 20783 N N . SER A 1 63 ? 9.259 -12.157 0.837 1.00 0.00 71 SER A N 12
ATOM 20784 C CA . SER A 1 63 ? 8.354 -13.305 0.948 1.00 0.00 71 SER A CA 12
ATOM 20785 C C . SER A 1 63 ? 8.966 -14.507 0.215 1.00 0.00 71 SER A C 12
ATOM 20786 O O . SER A 1 63 ? 9.095 -14.509 -1.014 1.00 0.00 71 SER A O 12
ATOM 20794 N N . SER A 1 64 ? 9.383 -15.518 0.978 1.00 0.00 72 SER A N 12
ATOM 20795 C CA . SER A 1 64 ? 10.008 -16.760 0.484 1.00 0.00 72 SER A CA 12
ATOM 20796 C C . SER A 1 64 ? 9.570 -18.006 1.273 1.00 0.00 72 SER A C 12
ATOM 20797 O O . SER A 1 64 ? 9.019 -17.907 2.376 1.00 0.00 72 SER A O 12
ATOM 20805 N N . ILE A 1 65 ? 9.811 -19.190 0.695 1.00 0.00 73 ILE A N 12
ATOM 20806 C CA . ILE A 1 65 ? 9.413 -20.513 1.219 1.00 0.00 73 ILE A CA 12
ATOM 20807 C C . ILE A 1 65 ? 10.508 -21.574 0.982 1.00 0.00 73 ILE A C 12
ATOM 20808 O O . ILE A 1 65 ? 11.426 -21.371 0.180 1.00 0.00 73 ILE A O 12
ATOM 20824 N N . ASN A 1 66 ? 10.405 -22.713 1.683 1.00 0.00 74 ASN A N 12
ATOM 20825 C CA . ASN A 1 66 ? 11.282 -23.888 1.531 1.00 0.00 74 ASN A CA 12
ATOM 20826 C C . ASN A 1 66 ? 11.266 -24.474 0.103 1.00 0.00 74 ASN A C 12
ATOM 20827 O O . ASN A 1 66 ? 10.166 -24.671 -0.467 1.00 0.00 74 ASN A O 12
ATOM 20839 N N . LYS B 1 13 ? 16.185 -27.646 -27.642 1.00 0.00 21 LYS B N 12
ATOM 20840 C CA . LYS B 1 13 ? 16.964 -26.848 -26.647 1.00 0.00 21 LYS B CA 12
ATOM 20841 C C . LYS B 1 13 ? 16.061 -26.405 -25.481 1.00 0.00 21 LYS B C 12
ATOM 20842 O O . LYS B 1 13 ? 14.918 -26.003 -25.708 1.00 0.00 21 LYS B O 12
ATOM 20861 N N . ARG B 1 14 ? 16.542 -26.514 -24.229 1.00 0.00 22 ARG B N 12
ATOM 20862 C CA . ARG B 1 14 ? 15.774 -26.189 -23.001 1.00 0.00 22 ARG B CA 12
ATOM 20863 C C . ARG B 1 14 ? 15.404 -24.700 -22.882 1.00 0.00 22 ARG B C 12
ATOM 20864 O O . ARG B 1 14 ? 16.032 -23.833 -23.493 1.00 0.00 22 ARG B O 12
ATOM 20885 N N . ASN B 1 15 ? 14.427 -24.417 -22.018 1.00 0.00 23 ASN B N 12
ATOM 20886 C CA . ASN B 1 15 ? 13.947 -23.083 -21.649 1.00 0.00 23 ASN B CA 12
ATOM 20887 C C . ASN B 1 15 ? 13.915 -22.952 -20.117 1.00 0.00 23 ASN B C 12
ATOM 20888 O O . ASN B 1 15 ? 13.544 -23.887 -19.404 1.00 0.00 23 ASN B O 12
ATOM 20899 N N . PHE B 1 16 ? 14.306 -21.777 -19.627 1.00 0.00 24 PHE B N 12
ATOM 20900 C CA . PHE B 1 16 ? 14.547 -21.476 -18.213 1.00 0.00 24 PHE B CA 12
ATOM 20901 C C . PHE B 1 16 ? 13.764 -20.222 -17.814 1.00 0.00 24 PHE B C 12
ATOM 20902 O O . PHE B 1 16 ? 14.096 -19.111 -18.229 1.00 0.00 24 PHE B O 12
ATOM 20919 N N . SER B 1 17 ? 12.658 -20.395 -17.090 1.00 0.00 25 SER B N 12
ATOM 20920 C CA . SER B 1 17 ? 11.741 -19.290 -16.782 1.00 0.00 25 SER B CA 12
ATOM 20921 C C . SER B 1 17 ? 12.281 -18.334 -15.707 1.00 0.00 25 SER B C 12
ATOM 20922 O O . SER B 1 17 ? 13.174 -18.676 -14.922 1.00 0.00 25 SER B O 12
ATOM 20930 N N . VAL B 1 18 ? 11.713 -17.125 -15.660 1.00 0.00 26 VAL B N 12
ATOM 20931 C CA . VAL B 1 18 ? 11.988 -16.086 -14.657 1.00 0.00 26 VAL B CA 12
ATOM 20932 C C . VAL B 1 18 ? 10.661 -15.437 -14.241 1.00 0.00 26 VAL B C 12
ATOM 20933 O O . VAL B 1 18 ? 9.808 -15.154 -15.084 1.00 0.00 26 VAL B O 12
ATOM 20946 N N . THR B 1 19 ? 10.472 -15.214 -12.937 1.00 0.00 27 THR B N 12
ATOM 20947 C CA . THR B 1 19 ? 9.219 -14.707 -12.348 1.00 0.00 27 THR B CA 12
ATOM 20948 C C . THR B 1 19 ? 9.488 -13.982 -11.021 1.00 0.00 27 THR B C 12
ATOM 20949 O O . THR B 1 19 ? 10.109 -14.549 -10.119 1.00 0.00 27 THR B O 12
ATOM 20960 N N . PHE B 1 20 ? 9.072 -12.712 -10.913 1.00 0.00 28 PHE B N 12
ATOM 20961 C CA . PHE B 1 20 ? 9.290 -11.855 -9.733 1.00 0.00 28 PHE B CA 12
ATOM 20962 C C . PHE B 1 20 ? 8.234 -10.735 -9.599 1.00 0.00 28 PHE B C 12
ATOM 20963 O O . PHE B 1 20 ? 7.334 -10.590 -10.431 1.00 0.00 28 PHE B O 12
ATOM 20980 N N . TYR B 1 21 ? 8.356 -9.931 -8.534 1.00 0.00 29 TYR B N 12
ATOM 20981 C CA . TYR B 1 21 ? 7.385 -8.911 -8.117 1.00 0.00 29 TYR B CA 12
ATOM 20982 C C . TYR B 1 21 ? 8.043 -7.541 -7.872 1.00 0.00 29 TYR B C 12
ATOM 20983 O O . TYR B 1 21 ? 9.212 -7.456 -7.484 1.00 0.00 29 TYR B O 12
ATOM 21001 N N . LEU B 1 22 ? 7.269 -6.476 -8.093 1.00 0.00 30 LEU B N 12
ATOM 21002 C CA . LEU B 1 22 ? 7.649 -5.060 -8.147 1.00 0.00 30 LEU B CA 12
ATOM 21003 C C . LEU B 1 22 ? 6.587 -4.179 -7.461 1.00 0.00 30 LEU B C 12
ATOM 21004 O O . LEU B 1 22 ? 5.520 -4.649 -7.056 1.00 0.00 30 LEU B O 12
ATOM 21020 N N . SER B 1 23 ? 6.849 -2.878 -7.396 1.00 0.00 31 SER B N 12
ATOM 21021 C CA . SER B 1 23 ? 5.873 -1.849 -6.974 1.00 0.00 31 SER B CA 12
ATOM 21022 C C . SER B 1 23 ? 5.103 -1.255 -8.163 1.00 0.00 31 SER B C 12
ATOM 21023 O O . SER B 1 23 ? 5.570 -1.307 -9.301 1.00 0.00 31 SER B O 12
ATOM 21031 N N . LYS B 1 24 ? 3.919 -0.672 -7.916 1.00 0.00 32 LYS B N 12
ATOM 21032 C CA . LYS B 1 24 ? 3.030 -0.114 -8.958 1.00 0.00 32 LYS B CA 12
ATOM 21033 C C . LYS B 1 24 ? 3.702 0.945 -9.838 1.00 0.00 32 LYS B C 12
ATOM 21034 O O . LYS B 1 24 ? 3.671 0.827 -11.058 1.00 0.00 32 LYS B O 12
ATOM 21053 N N . GLU B 1 25 ? 4.328 1.957 -9.239 1.00 0.00 33 GLU B N 12
ATOM 21054 C CA . GLU B 1 25 ? 4.992 3.052 -9.968 1.00 0.00 33 GLU B CA 12
ATOM 21055 C C . GLU B 1 25 ? 6.202 2.550 -10.775 1.00 0.00 33 GLU B C 12
ATOM 21056 O O . GLU B 1 25 ? 6.405 2.944 -11.921 1.00 0.00 33 GLU B O 12
ATOM 21068 N N . GLU B 1 26 ? 6.980 1.632 -10.199 1.00 0.00 34 GLU B N 12
ATOM 21069 C CA . GLU B 1 26 ? 8.093 0.935 -10.857 1.00 0.00 34 GLU B CA 12
ATOM 21070 C C . GLU B 1 26 ? 7.627 0.140 -12.090 1.00 0.00 34 GLU B C 12
ATOM 21071 O O . GLU B 1 26 ? 8.190 0.289 -13.181 1.00 0.00 34 GLU B O 12
ATOM 21083 N N . HIS B 1 27 ? 6.570 -0.665 -11.938 1.00 0.00 35 HIS B N 12
ATOM 21084 C CA . HIS B 1 27 ? 5.970 -1.405 -13.049 1.00 0.00 35 HIS B CA 12
ATOM 21085 C C . HIS B 1 27 ? 5.416 -0.459 -14.116 1.00 0.00 35 HIS B C 12
ATOM 21086 O O . HIS B 1 27 ? 5.697 -0.661 -15.289 1.00 0.00 35 HIS B O 12
ATOM 21100 N N . ASP B 1 28 ? 4.713 0.610 -13.736 1.00 0.00 36 ASP B N 12
ATOM 21101 C CA . ASP B 1 28 ? 4.207 1.626 -14.665 1.00 0.00 36 ASP B CA 12
ATOM 21102 C C . ASP B 1 28 ? 5.323 2.342 -15.458 1.00 0.00 36 ASP B C 12
ATOM 21103 O O . ASP B 1 28 ? 5.167 2.579 -16.657 1.00 0.00 36 ASP B O 12
ATOM 21112 N N . VAL B 1 29 ? 6.475 2.631 -14.837 1.00 0.00 37 VAL B N 12
ATOM 21113 C CA . VAL B 1 29 ? 7.671 3.140 -15.539 1.00 0.00 37 VAL B CA 12
ATOM 21114 C C . VAL B 1 29 ? 8.189 2.116 -16.555 1.00 0.00 37 VAL B C 12
ATOM 21115 O O . VAL B 1 29 ? 8.366 2.466 -17.724 1.00 0.00 37 VAL B O 12
ATOM 21128 N N . LEU B 1 30 ? 8.377 0.847 -16.165 1.00 0.00 38 LEU B N 12
ATOM 21129 C CA . LEU B 1 30 ? 8.773 -0.209 -17.115 1.00 0.00 38 LEU B CA 12
ATOM 21130 C C . LEU B 1 30 ? 7.738 -0.411 -18.240 1.00 0.00 38 LEU B C 12
ATOM 21131 O O . LEU B 1 30 ? 8.112 -0.611 -19.392 1.00 0.00 38 LEU B O 12
ATOM 21147 N N . ARG B 1 31 ? 6.444 -0.303 -17.927 1.00 0.00 39 ARG B N 12
ATOM 21148 C CA . ARG B 1 31 ? 5.305 -0.394 -18.856 1.00 0.00 39 ARG B CA 12
ATOM 21149 C C . ARG B 1 31 ? 5.299 0.741 -19.884 1.00 0.00 39 ARG B C 12
ATOM 21150 O O . ARG B 1 31 ? 5.092 0.473 -21.064 1.00 0.00 39 ARG B O 12
ATOM 21171 N N . ARG B 1 32 ? 5.595 1.982 -19.476 1.00 0.00 40 ARG B N 12
ATOM 21172 C CA . ARG B 1 32 ? 5.766 3.119 -20.401 1.00 0.00 40 ARG B CA 12
ATOM 21173 C C . ARG B 1 32 ? 6.988 2.929 -21.302 1.00 0.00 40 ARG B C 12
ATOM 21174 O O . ARG B 1 32 ? 6.881 3.079 -22.516 1.00 0.00 40 ARG B O 12
ATOM 21195 N N . LEU B 1 33 ? 8.132 2.553 -20.719 1.00 0.00 41 LEU B N 12
ATOM 21196 C CA . LEU B 1 33 ? 9.367 2.276 -21.465 1.00 0.00 41 LEU B CA 12
ATOM 21197 C C . LEU B 1 33 ? 9.187 1.129 -22.479 1.00 0.00 41 LEU B C 12
ATOM 21198 O O . LEU B 1 33 ? 9.715 1.208 -23.588 1.00 0.00 41 LEU B O 12
ATOM 21214 N N . ALA B 1 34 ? 8.396 0.107 -22.133 1.00 0.00 42 ALA B N 12
ATOM 21215 C CA . ALA B 1 34 ? 7.963 -0.932 -23.060 1.00 0.00 42 ALA B CA 12
ATOM 21216 C C . ALA B 1 34 ? 7.064 -0.359 -24.170 1.00 0.00 42 ALA B C 12
ATOM 21217 O O . ALA B 1 34 ? 7.411 -0.462 -25.343 1.00 0.00 42 ALA B O 12
ATOM 21224 N N . ASP B 1 35 ? 5.949 0.298 -23.830 1.00 0.00 43 ASP B N 12
ATOM 21225 C CA . ASP B 1 35 ? 5.005 0.903 -24.789 1.00 0.00 43 ASP B CA 12
ATOM 21226 C C . ASP B 1 35 ? 5.657 1.878 -25.793 1.00 0.00 43 ASP B C 12
ATOM 21227 O O . ASP B 1 35 ? 5.196 2.004 -26.930 1.00 0.00 43 ASP B O 12
ATOM 21236 N N . GLU B 1 36 ? 6.759 2.524 -25.404 1.00 0.00 44 GLU B N 12
ATOM 21237 C CA . GLU B 1 36 ? 7.594 3.376 -26.259 1.00 0.00 44 GLU B CA 12
ATOM 21238 C C . GLU B 1 36 ? 8.214 2.657 -27.487 1.00 0.00 44 GLU B C 12
ATOM 21239 O O . GLU B 1 36 ? 8.562 3.328 -28.462 1.00 0.00 44 GLU B O 12
ATOM 21251 N N . GLU B 1 37 ? 8.332 1.317 -27.481 1.00 0.00 45 GLU B N 12
ATOM 21252 C CA . GLU B 1 37 ? 8.968 0.524 -28.558 1.00 0.00 45 GLU B CA 12
ATOM 21253 C C . GLU B 1 37 ? 8.308 -0.850 -28.833 1.00 0.00 45 GLU B C 12
ATOM 21254 O O . GLU B 1 37 ? 8.087 -1.204 -29.994 1.00 0.00 45 GLU B O 12
ATOM 21266 N N . VAL B 1 38 ? 7.995 -1.613 -27.779 1.00 0.00 46 VAL B N 12
ATOM 21267 C CA . VAL B 1 38 ? 7.447 -2.983 -27.773 1.00 0.00 46 VAL B CA 12
ATOM 21268 C C . VAL B 1 38 ? 6.604 -3.186 -26.505 1.00 0.00 46 VAL B C 12
ATOM 21269 O O . VAL B 1 38 ? 7.113 -3.532 -25.436 1.00 0.00 46 VAL B O 12
ATOM 21282 N N . GLU B 1 39 ? 5.299 -2.913 -26.600 1.00 0.00 47 GLU B N 12
ATOM 21283 C CA . GLU B 1 39 ? 4.360 -2.815 -25.469 1.00 0.00 47 GLU B CA 12
ATOM 21284 C C . GLU B 1 39 ? 4.222 -4.075 -24.583 1.00 0.00 47 GLU B C 12
ATOM 21285 O O . GLU B 1 39 ? 3.791 -3.973 -23.436 1.00 0.00 47 GLU B O 12
ATOM 21297 N N . SER B 1 40 ? 4.599 -5.246 -25.088 1.00 0.00 48 SER B N 12
ATOM 21298 C CA . SER B 1 40 ? 4.657 -6.520 -24.350 1.00 0.00 48 SER B CA 12
ATOM 21299 C C . SER B 1 40 ? 5.742 -6.495 -23.263 1.00 0.00 48 SER B C 12
ATOM 21300 O O . SER B 1 40 ? 6.905 -6.796 -23.537 1.00 0.00 48 SER B O 12
ATOM 21308 N N . VAL B 1 41 ? 5.383 -6.125 -22.022 1.00 0.00 49 VAL B N 12
ATOM 21309 C CA . VAL B 1 41 ? 6.322 -5.899 -20.895 1.00 0.00 49 VAL B CA 12
ATOM 21310 C C . VAL B 1 41 ? 7.256 -7.093 -20.643 1.00 0.00 49 VAL B C 12
ATOM 21311 O O . VAL B 1 41 ? 8.449 -6.900 -20.414 1.00 0.00 49 VAL B O 12
ATOM 21324 N N . ASN B 1 42 ? 6.746 -8.323 -20.748 1.00 0.00 50 ASN B N 12
ATOM 21325 C CA . ASN B 1 42 ? 7.549 -9.553 -20.657 1.00 0.00 50 ASN B CA 12
ATOM 21326 C C . ASN B 1 42 ? 8.689 -9.608 -21.698 1.00 0.00 50 ASN B C 12
ATOM 21327 O O . ASN B 1 42 ? 9.853 -9.797 -21.341 1.00 0.00 50 ASN B O 12
ATOM 21338 N N . SER B 1 43 ? 8.369 -9.381 -22.975 1.00 0.00 51 SER B N 12
ATOM 21339 C CA . SER B 1 43 ? 9.334 -9.328 -24.082 1.00 0.00 51 SER B CA 12
ATOM 21340 C C . SER B 1 43 ? 10.305 -8.151 -23.936 1.00 0.00 51 SER B C 12
ATOM 21341 O O . SER B 1 43 ? 11.514 -8.323 -24.093 1.00 0.00 51 SER B O 12
ATOM 21349 N N . PHE B 1 44 ? 9.801 -6.973 -23.546 1.00 0.00 52 PHE B N 12
ATOM 21350 C CA . PHE B 1 44 ? 10.617 -5.795 -23.245 1.00 0.00 52 PHE B CA 12
ATOM 21351 C C . PHE B 1 44 ? 11.666 -6.071 -22.157 1.00 0.00 52 PHE B C 12
ATOM 21352 O O . PHE B 1 44 ? 12.847 -5.808 -22.375 1.00 0.00 52 PHE B O 12
ATOM 21369 N N . VAL B 1 45 ? 11.271 -6.641 -21.012 1.00 0.00 53 VAL B N 12
ATOM 21370 C CA . VAL B 1 45 ? 12.206 -6.966 -19.919 1.00 0.00 53 VAL B CA 12
ATOM 21371 C C . VAL B 1 45 ? 13.211 -8.043 -20.349 1.00 0.00 53 VAL B C 12
ATOM 21372 O O . VAL B 1 45 ? 14.409 -7.864 -20.134 1.00 0.00 53 VAL B O 12
ATOM 21385 N N . LYS B 1 46 ? 12.777 -9.106 -21.045 1.00 0.00 54 LYS B N 12
ATOM 21386 C CA . LYS B 1 46 ? 13.681 -10.122 -21.630 1.00 0.00 54 LYS B CA 12
ATOM 21387 C C . LYS B 1 46 ? 14.737 -9.476 -22.542 1.00 0.00 54 LYS B C 12
ATOM 21388 O O . LYS B 1 46 ? 15.932 -9.711 -22.362 1.00 0.00 54 LYS B O 12
ATOM 21407 N N . ARG B 1 47 ? 14.312 -8.615 -23.477 1.00 0.00 55 ARG B N 12
ATOM 21408 C CA . ARG B 1 47 ? 15.185 -7.861 -24.400 1.00 0.00 55 ARG B CA 12
ATOM 21409 C C . ARG B 1 47 ? 16.137 -6.909 -23.666 1.00 0.00 55 ARG B C 12
ATOM 21410 O O . ARG B 1 47 ? 17.321 -6.885 -23.983 1.00 0.00 55 ARG B O 12
ATOM 21431 N N . HIS B 1 48 ? 15.649 -6.179 -22.661 1.00 0.00 56 HIS B N 12
ATOM 21432 C CA . HIS B 1 48 ? 16.442 -5.288 -21.798 1.00 0.00 56 HIS B CA 12
ATOM 21433 C C . HIS B 1 48 ? 17.598 -6.023 -21.115 1.00 0.00 56 HIS B C 12
ATOM 21434 O O . HIS B 1 48 ? 18.744 -5.579 -21.173 1.00 0.00 56 HIS B O 12
ATOM 21448 N N . ILE B 1 49 ? 17.313 -7.185 -20.528 1.00 0.00 57 ILE B N 12
ATOM 21449 C CA . ILE B 1 49 ? 18.312 -8.036 -19.865 1.00 0.00 57 ILE B CA 12
ATOM 21450 C C . ILE B 1 49 ? 19.319 -8.582 -20.885 1.00 0.00 57 ILE B C 12
ATOM 21451 O O . ILE B 1 49 ? 20.525 -8.421 -20.696 1.00 0.00 57 ILE B O 12
ATOM 21467 N N . LEU B 1 50 ? 18.840 -9.152 -21.998 1.00 0.00 58 LEU B N 12
ATOM 21468 C CA . LEU B 1 50 ? 19.691 -9.657 -23.079 1.00 0.00 58 LEU B CA 12
ATOM 21469 C C . LEU B 1 50 ? 20.651 -8.566 -23.580 1.00 0.00 58 LEU B C 12
ATOM 21470 O O . LEU B 1 50 ? 21.861 -8.774 -23.578 1.00 0.00 58 LEU B O 12
ATOM 21486 N N . LYS B 1 51 ? 20.142 -7.372 -23.909 1.00 0.00 59 LYS B N 12
ATOM 21487 C CA . LYS B 1 51 ? 20.947 -6.215 -24.336 1.00 0.00 59 LYS B CA 12
ATOM 21488 C C . LYS B 1 51 ? 21.982 -5.782 -23.285 1.00 0.00 59 LYS B C 12
ATOM 21489 O O . LYS B 1 51 ? 23.113 -5.464 -23.643 1.00 0.00 59 LYS B O 12
ATOM 21508 N N . THR B 1 52 ? 21.612 -5.785 -22.001 1.00 0.00 60 THR B N 12
ATOM 21509 C CA . THR B 1 52 ? 22.463 -5.286 -20.900 1.00 0.00 60 THR B CA 12
ATOM 21510 C C . THR B 1 52 ? 23.602 -6.246 -20.507 1.00 0.00 60 THR B C 12
ATOM 21511 O O . THR B 1 52 ? 24.645 -5.781 -20.047 1.00 0.00 60 THR B O 12
ATOM 21522 N N . ILE B 1 53 ? 23.458 -7.565 -20.714 1.00 0.00 61 ILE B N 12
ATOM 21523 C CA . ILE B 1 53 ? 24.497 -8.567 -20.375 1.00 0.00 61 ILE B CA 12
ATOM 21524 C C . ILE B 1 53 ? 25.189 -9.158 -21.627 1.00 0.00 61 ILE B C 12
ATOM 21525 O O . ILE B 1 53 ? 26.352 -9.557 -21.559 1.00 0.00 61 ILE B O 12
ATOM 21541 N N . ILE B 1 54 ? 24.517 -9.164 -22.785 1.00 0.00 62 ILE B N 12
ATOM 21542 C CA . ILE B 1 54 ? 24.934 -9.832 -24.033 1.00 0.00 62 ILE B CA 12
ATOM 21543 C C . ILE B 1 54 ? 24.730 -8.866 -25.221 1.00 0.00 62 ILE B C 12
ATOM 21544 O O . ILE B 1 54 ? 23.951 -9.095 -26.149 1.00 0.00 62 ILE B O 12
ATOM 21560 N N . TYR B 1 55 ? 25.438 -7.741 -25.146 1.00 0.00 63 TYR B N 12
ATOM 21561 C CA . TYR B 1 55 ? 25.399 -6.606 -26.089 1.00 0.00 63 TYR B CA 12
ATOM 21562 C C . TYR B 1 55 ? 25.450 -6.999 -27.581 1.00 0.00 63 TYR B C 12
ATOM 21563 O O . TYR B 1 55 ? 24.783 -6.369 -28.407 1.00 0.00 63 TYR B O 12
ATOM 21581 N N . LYS B 1 56 ? 26.218 -8.047 -27.920 1.00 0.00 64 LYS B N 12
ATOM 21582 C CA . LYS B 1 56 ? 26.367 -8.618 -29.272 1.00 0.00 64 LYS B CA 12
ATOM 21583 C C . LYS B 1 56 ? 26.365 -10.152 -29.200 1.00 0.00 64 LYS B C 12
ATOM 21584 O O . LYS B 1 56 ? 27.390 -10.771 -28.902 1.00 0.00 64 LYS B O 12
ATOM 21603 N N . LYS B 1 57 ? 25.188 -10.759 -29.413 1.00 0.00 65 LYS B N 12
ATOM 21604 C CA . LYS B 1 57 ? 24.980 -12.224 -29.425 1.00 0.00 65 LYS B CA 12
ATOM 21605 C C . LYS B 1 57 ? 25.801 -12.952 -30.509 1.00 0.00 65 LYS B C 12
ATOM 21606 O O . LYS B 1 57 ? 26.245 -12.343 -31.488 1.00 0.00 65 LYS B O 12
ATOM 21625 N N . GLY B 1 58 ? 25.933 -14.273 -30.364 1.00 0.00 66 GLY B N 12
ATOM 21626 C CA . GLY B 1 58 ? 26.585 -15.159 -31.340 1.00 0.00 66 GLY B CA 12
ATOM 21627 C C . GLY B 1 58 ? 28.121 -15.098 -31.343 1.00 0.00 66 GLY B C 12
ATOM 21628 O O . GLY B 1 58 ? 28.744 -14.379 -30.556 1.00 0.00 66 GLY B O 12
ATOM 21632 N N . THR B 1 59 ? 28.732 -15.878 -32.239 1.00 0.00 67 THR B N 12
ATOM 21633 C CA . THR B 1 59 ? 30.188 -16.073 -32.387 1.00 0.00 67 THR B CA 12
ATOM 21634 C C . THR B 1 59 ? 30.600 -16.190 -33.866 1.00 0.00 67 THR B C 12
ATOM 21635 O O . THR B 1 59 ? 29.752 -16.358 -34.749 1.00 0.00 67 THR B O 12
ATOM 21646 N N . ASN B 1 60 ? 31.910 -16.122 -34.144 1.00 0.00 68 ASN B N 12
ATOM 21647 C CA . ASN B 1 60 ? 32.490 -16.200 -35.500 1.00 0.00 68 ASN B CA 12
ATOM 21648 C C . ASN B 1 60 ? 33.492 -17.368 -35.679 1.00 0.00 68 ASN B C 12
ATOM 21649 O O . ASN B 1 60 ? 34.098 -17.508 -36.744 1.00 0.00 68 ASN B O 12
ATOM 21660 N N . GLN B 1 61 ? 33.664 -18.212 -34.654 1.00 0.00 69 GLN B N 12
ATOM 21661 C CA . GLN B 1 61 ? 34.527 -19.403 -34.648 1.00 0.00 69 GLN B CA 12
ATOM 21662 C C . GLN B 1 61 ? 33.997 -20.442 -33.637 1.00 0.00 69 GLN B C 12
ATOM 21663 O O . GLN B 1 61 ? 33.299 -20.086 -32.681 1.00 0.00 69 GLN B O 12
ATOM 21677 N N . ASP B 1 62 ? 34.333 -21.720 -33.830 1.00 0.00 70 ASP B N 12
ATOM 21678 C CA . ASP B 1 62 ? 33.927 -22.839 -32.963 1.00 0.00 70 ASP B CA 12
ATOM 21679 C C . ASP B 1 62 ? 35.038 -23.915 -32.850 1.00 0.00 70 ASP B C 12
ATOM 21680 O O . ASP B 1 62 ? 36.082 -23.831 -33.507 1.00 0.00 70 ASP B O 12
ATOM 21689 N N . SER B 1 63 ? 34.802 -24.937 -32.021 1.00 0.00 71 SER B N 12
ATOM 21690 C CA . SER B 1 63 ? 35.736 -26.020 -31.660 1.00 0.00 71 SER B CA 12
ATOM 21691 C C . SER B 1 63 ? 35.010 -27.380 -31.585 1.00 0.00 71 SER B C 12
ATOM 21692 O O . SER B 1 63 ? 35.319 -28.223 -30.739 1.00 0.00 71 SER B O 12
ATOM 21700 N N . SER B 1 64 ? 33.998 -27.576 -32.444 1.00 0.00 72 SER B N 12
ATOM 21701 C CA . SER B 1 64 ? 33.036 -28.696 -32.414 1.00 0.00 72 SER B CA 12
ATOM 21702 C C . SER B 1 64 ? 32.314 -28.847 -31.060 1.00 0.00 72 SER B C 12
ATOM 21703 O O . SER B 1 64 ? 32.093 -29.960 -30.570 1.00 0.00 72 SER B O 12
ATOM 21711 N N . ILE B 1 65 ? 31.969 -27.719 -30.426 1.00 0.00 73 ILE B N 12
ATOM 21712 C CA . ILE B 1 65 ? 31.254 -27.662 -29.141 1.00 0.00 73 ILE B CA 12
ATOM 21713 C C . ILE B 1 65 ? 29.819 -28.212 -29.281 1.00 0.00 73 ILE B C 12
ATOM 21714 O O . ILE B 1 65 ? 29.122 -27.902 -30.254 1.00 0.00 73 ILE B O 12
ATOM 21730 N N . ASN B 1 66 ? 29.379 -28.986 -28.275 1.00 0.00 74 ASN B N 12
ATOM 21731 C CA . ASN B 1 66 ? 28.065 -29.652 -28.158 1.00 0.00 74 ASN B CA 12
ATOM 21732 C C . ASN B 1 66 ? 27.533 -30.252 -29.485 1.00 0.00 74 ASN B C 12
ATOM 21733 O O . ASN B 1 66 ? 26.477 -29.812 -30.000 1.00 0.00 74 ASN B O 12
ATOM 21745 N N . LYS A 1 13 ? 2.674 -0.597 -1.257 1.00 0.00 21 LYS A N 13
ATOM 21746 C CA . LYS A 1 13 ? 1.257 -1.067 -1.116 1.00 0.00 21 LYS A CA 13
ATOM 21747 C C . LYS A 1 13 ? 0.968 -2.224 -2.092 1.00 0.00 21 LYS A C 13
ATOM 21748 O O . LYS A 1 13 ? 1.064 -3.387 -1.694 1.00 0.00 21 LYS A O 13
ATOM 21767 N N . ARG A 1 14 ? 0.631 -1.937 -3.363 1.00 0.00 22 ARG A N 13
ATOM 21768 C CA . ARG A 1 14 ? 0.396 -2.948 -4.426 1.00 0.00 22 ARG A CA 13
ATOM 21769 C C . ARG A 1 14 ? 1.693 -3.646 -4.874 1.00 0.00 22 ARG A C 13
ATOM 21770 O O . ARG A 1 14 ? 2.795 -3.162 -4.609 1.00 0.00 22 ARG A O 13
ATOM 21791 N N . ASN A 1 15 ? 1.546 -4.754 -5.603 1.00 0.00 23 ASN A N 13
ATOM 21792 C CA . ASN A 1 15 ? 2.627 -5.566 -6.176 1.00 0.00 23 ASN A CA 13
ATOM 21793 C C . ASN A 1 15 ? 2.304 -5.904 -7.641 1.00 0.00 23 ASN A C 13
ATOM 21794 O O . ASN A 1 15 ? 1.181 -6.297 -7.966 1.00 0.00 23 ASN A O 13
ATOM 21805 N N . PHE A 1 16 ? 3.298 -5.750 -8.518 1.00 0.00 24 PHE A N 13
ATOM 21806 C CA . PHE A 1 16 ? 3.168 -5.853 -9.975 1.00 0.00 24 PHE A CA 13
ATOM 21807 C C . PHE A 1 16 ? 4.163 -6.880 -10.522 1.00 0.00 24 PHE A C 13
ATOM 21808 O O . PHE A 1 16 ? 5.377 -6.673 -10.483 1.00 0.00 24 PHE A O 13
ATOM 21825 N N . SER A 1 17 ? 3.657 -8.042 -10.937 1.00 0.00 25 SER A N 13
ATOM 21826 C CA . SER A 1 17 ? 4.492 -9.199 -11.280 1.00 0.00 25 SER A CA 13
ATOM 21827 C C . SER A 1 17 ? 5.131 -9.102 -12.673 1.00 0.00 25 SER A C 13
ATOM 21828 O O . SER A 1 17 ? 4.666 -8.368 -13.554 1.00 0.00 25 SER A O 13
ATOM 21836 N N . VAL A 1 18 ? 6.198 -9.876 -12.880 1.00 0.00 26 VAL A N 13
ATOM 21837 C CA . VAL A 1 18 ? 6.901 -10.035 -14.161 1.00 0.00 26 VAL A CA 13
ATOM 21838 C C . VAL A 1 18 ? 7.243 -11.521 -14.346 1.00 0.00 26 VAL A C 13
ATOM 21839 O O . VAL A 1 18 ? 7.703 -12.180 -13.414 1.00 0.00 26 VAL A O 13
ATOM 21852 N N . THR A 1 19 ? 7.004 -12.060 -15.546 1.00 0.00 27 THR A N 13
ATOM 21853 C CA . THR A 1 19 ? 7.161 -13.494 -15.856 1.00 0.00 27 THR A CA 13
ATOM 21854 C C . THR A 1 19 ? 7.471 -13.709 -17.342 1.00 0.00 27 THR A C 13
ATOM 21855 O O . THR A 1 19 ? 6.726 -13.248 -18.209 1.00 0.00 27 THR A O 13
ATOM 21866 N N . PHE A 1 20 ? 8.600 -14.356 -17.650 1.00 0.00 28 PHE A N 13
ATOM 21867 C CA . PHE A 1 20 ? 9.072 -14.623 -19.020 1.00 0.00 28 PHE A CA 13
ATOM 21868 C C . PHE A 1 20 ? 10.014 -15.845 -19.091 1.00 0.00 28 PHE A C 13
ATOM 21869 O O . PHE A 1 20 ? 10.286 -16.507 -18.086 1.00 0.00 28 PHE A O 13
ATOM 21886 N N . TYR A 1 21 ? 10.536 -16.130 -20.290 1.00 0.00 29 TYR A N 13
ATOM 21887 C CA . TYR A 1 21 ? 11.468 -17.227 -20.571 1.00 0.00 29 TYR A CA 13
ATOM 21888 C C . TYR A 1 21 ? 12.782 -16.738 -21.198 1.00 0.00 29 TYR A C 13
ATOM 21889 O O . TYR A 1 21 ? 12.823 -15.731 -21.905 1.00 0.00 29 TYR A O 13
ATOM 21907 N N . LEU A 1 22 ? 13.839 -17.514 -20.966 1.00 0.00 30 LEU A N 13
ATOM 21908 C CA . LEU A 1 22 ? 15.189 -17.405 -21.519 1.00 0.00 30 LEU A CA 13
ATOM 21909 C C . LEU A 1 22 ? 15.658 -18.795 -21.987 1.00 0.00 30 LEU A C 13
ATOM 21910 O O . LEU A 1 22 ? 14.982 -19.810 -21.790 1.00 0.00 30 LEU A O 13
ATOM 21926 N N . SER A 1 23 ? 16.854 -18.833 -22.568 1.00 0.00 31 SER A N 13
ATOM 21927 C CA . SER A 1 23 ? 17.575 -20.064 -22.913 1.00 0.00 31 SER A CA 13
ATOM 21928 C C . SER A 1 23 ? 18.745 -20.317 -21.952 1.00 0.00 31 SER A C 13
ATOM 21929 O O . SER A 1 23 ? 19.100 -19.474 -21.119 1.00 0.00 31 SER A O 13
ATOM 21937 N N . LYS A 1 24 ? 19.320 -21.522 -22.037 1.00 0.00 32 LYS A N 13
ATOM 21938 C CA . LYS A 1 24 ? 20.256 -22.079 -21.050 1.00 0.00 32 LYS A CA 13
ATOM 21939 C C . LYS A 1 24 ? 21.484 -21.199 -20.813 1.00 0.00 32 LYS A C 13
ATOM 21940 O O . LYS A 1 24 ? 21.868 -21.008 -19.665 1.00 0.00 32 LYS A O 13
ATOM 21959 N N . GLU A 1 25 ? 22.086 -20.648 -21.869 1.00 0.00 33 GLU A N 13
ATOM 21960 C CA . GLU A 1 25 ? 23.322 -19.854 -21.760 1.00 0.00 33 GLU A CA 13
ATOM 21961 C C . GLU A 1 25 ? 23.115 -18.545 -20.982 1.00 0.00 33 GLU A C 13
ATOM 21962 O O . GLU A 1 25 ? 23.800 -18.302 -19.987 1.00 0.00 33 GLU A O 13
ATOM 21974 N N . GLU A 1 26 ? 22.156 -17.704 -21.384 1.00 0.00 34 GLU A N 13
ATOM 21975 C CA . GLU A 1 26 ? 21.848 -16.468 -20.656 1.00 0.00 34 GLU A CA 13
ATOM 21976 C C . GLU A 1 26 ? 21.318 -16.736 -19.235 1.00 0.00 34 GLU A C 13
ATOM 21977 O O . GLU A 1 26 ? 21.686 -16.011 -18.310 1.00 0.00 34 GLU A O 13
ATOM 21989 N N . HIS A 1 27 ? 20.509 -17.787 -19.027 1.00 0.00 35 HIS A N 13
ATOM 21990 C CA . HIS A 1 27 ? 20.042 -18.143 -17.682 1.00 0.00 35 HIS A CA 13
ATOM 21991 C C . HIS A 1 27 ? 21.194 -18.610 -16.780 1.00 0.00 35 HIS A C 13
ATOM 21992 O O . HIS A 1 27 ? 21.283 -18.163 -15.641 1.00 0.00 35 HIS A O 13
ATOM 22006 N N . ASP A 1 28 ? 22.130 -19.417 -17.293 1.00 0.00 36 ASP A N 13
ATOM 22007 C CA . ASP A 1 28 ? 23.358 -19.814 -16.590 1.00 0.00 36 ASP A CA 13
ATOM 22008 C C . ASP A 1 28 ? 24.245 -18.611 -16.216 1.00 0.00 36 ASP A C 13
ATOM 22009 O O . ASP A 1 28 ? 24.739 -18.544 -15.087 1.00 0.00 36 ASP A O 13
ATOM 22018 N N . VAL A 1 29 ? 24.410 -17.634 -17.119 1.00 0.00 37 VAL A N 13
ATOM 22019 C CA . VAL A 1 29 ? 25.117 -16.371 -16.828 1.00 0.00 37 VAL A CA 13
ATOM 22020 C C . VAL A 1 29 ? 24.434 -15.602 -15.690 1.00 0.00 37 VAL A C 13
ATOM 22021 O O . VAL A 1 29 ? 25.104 -15.246 -14.719 1.00 0.00 37 VAL A O 13
ATOM 22034 N N . LEU A 1 30 ? 23.112 -15.390 -15.755 1.00 0.00 38 LEU A N 13
ATOM 22035 C CA . LEU A 1 30 ? 22.358 -14.735 -14.674 1.00 0.00 38 LEU A CA 13
ATOM 22036 C C . LEU A 1 30 ? 22.446 -15.518 -13.354 1.00 0.00 38 LEU A C 13
ATOM 22037 O O . LEU A 1 30 ? 22.662 -14.918 -12.306 1.00 0.00 38 LEU A O 13
ATOM 22053 N N . ARG A 1 31 ? 22.331 -16.852 -13.396 1.00 0.00 39 ARG A N 13
ATOM 22054 C CA . ARG A 1 31 ? 22.441 -17.749 -12.234 1.00 0.00 39 ARG A CA 13
ATOM 22055 C C . ARG A 1 31 ? 23.790 -17.626 -11.531 1.00 0.00 39 ARG A C 13
ATOM 22056 O O . ARG A 1 31 ? 23.819 -17.484 -10.313 1.00 0.00 39 ARG A O 13
ATOM 22077 N N . ARG A 1 32 ? 24.904 -17.636 -12.270 1.00 0.00 40 ARG A N 13
ATOM 22078 C CA . ARG A 1 32 ? 26.257 -17.489 -11.693 1.00 0.00 40 ARG A CA 13
ATOM 22079 C C . ARG A 1 32 ? 26.507 -16.075 -11.159 1.00 0.00 40 ARG A C 13
ATOM 22080 O O . ARG A 1 32 ? 26.991 -15.914 -10.039 1.00 0.00 40 ARG A O 13
ATOM 22101 N N . LEU A 1 33 ? 26.110 -15.054 -11.920 1.00 0.00 41 LEU A N 13
ATOM 22102 C CA . LEU A 1 33 ? 26.221 -13.653 -11.507 1.00 0.00 41 LEU A CA 13
ATOM 22103 C C . LEU A 1 33 ? 25.358 -13.337 -10.266 1.00 0.00 41 LEU A C 13
ATOM 22104 O O . LEU A 1 33 ? 25.773 -12.547 -9.420 1.00 0.00 41 LEU A O 13
ATOM 22120 N N . ALA A 1 34 ? 24.210 -14.009 -10.106 1.00 0.00 42 ALA A N 13
ATOM 22121 C CA . ALA A 1 34 ? 23.427 -14.008 -8.873 1.00 0.00 42 ALA A CA 13
ATOM 22122 C C . ALA A 1 34 ? 24.123 -14.779 -7.737 1.00 0.00 42 ALA A C 13
ATOM 22123 O O . ALA A 1 34 ? 24.223 -14.263 -6.627 1.00 0.00 42 ALA A O 13
ATOM 22130 N N . ASP A 1 35 ? 24.614 -15.997 -7.978 1.00 0.00 43 ASP A N 13
ATOM 22131 C CA . ASP A 1 35 ? 25.294 -16.831 -6.974 1.00 0.00 43 ASP A CA 13
ATOM 22132 C C . ASP A 1 35 ? 26.523 -16.149 -6.338 1.00 0.00 43 ASP A C 13
ATOM 22133 O O . ASP A 1 35 ? 26.800 -16.347 -5.152 1.00 0.00 43 ASP A O 13
ATOM 22142 N N . GLU A 1 36 ? 27.222 -15.296 -7.093 1.00 0.00 44 GLU A N 13
ATOM 22143 C CA . GLU A 1 36 ? 28.335 -14.476 -6.589 1.00 0.00 44 GLU A CA 13
ATOM 22144 C C . GLU A 1 36 ? 27.964 -13.448 -5.491 1.00 0.00 44 GLU A C 13
ATOM 22145 O O . GLU A 1 36 ? 28.862 -13.023 -4.757 1.00 0.00 44 GLU A O 13
ATOM 22157 N N . GLU A 1 37 ? 26.694 -13.027 -5.348 1.00 0.00 45 GLU A N 13
ATOM 22158 C CA . GLU A 1 37 ? 26.331 -11.888 -4.468 1.00 0.00 45 GLU A CA 13
ATOM 22159 C C . GLU A 1 37 ? 24.892 -11.841 -3.891 1.00 0.00 45 GLU A C 13
ATOM 22160 O O . GLU A 1 37 ? 24.647 -11.078 -2.953 1.00 0.00 45 GLU A O 13
ATOM 22172 N N . VAL A 1 38 ? 23.944 -12.640 -4.399 1.00 0.00 46 VAL A N 13
ATOM 22173 C CA . VAL A 1 38 ? 22.507 -12.626 -4.019 1.00 0.00 46 VAL A CA 13
ATOM 22174 C C . VAL A 1 38 ? 21.920 -14.038 -3.818 1.00 0.00 46 VAL A C 13
ATOM 22175 O O . VAL A 1 38 ? 21.001 -14.203 -3.019 1.00 0.00 46 VAL A O 13
ATOM 22188 N N . GLU A 1 39 ? 22.458 -15.061 -4.495 1.00 0.00 47 GLU A N 13
ATOM 22189 C CA . GLU A 1 39 ? 22.118 -16.498 -4.357 1.00 0.00 47 GLU A CA 13
ATOM 22190 C C . GLU A 1 39 ? 20.685 -16.921 -4.770 1.00 0.00 47 GLU A C 13
ATOM 22191 O O . GLU A 1 39 ? 20.363 -18.112 -4.737 1.00 0.00 47 GLU A O 13
ATOM 22203 N N . SER A 1 40 ? 19.850 -15.982 -5.231 1.00 0.00 48 SER A N 13
ATOM 22204 C CA . SER A 1 40 ? 18.454 -16.204 -5.656 1.00 0.00 48 SER A CA 13
ATOM 22205 C C . SER A 1 40 ? 18.154 -15.405 -6.926 1.00 0.00 48 SER A C 13
ATOM 22206 O O . SER A 1 40 ? 18.122 -14.175 -6.895 1.00 0.00 48 SER A O 13
ATOM 22214 N N . VAL A 1 41 ? 17.978 -16.091 -8.065 1.00 0.00 49 VAL A N 13
ATOM 22215 C CA . VAL A 1 41 ? 17.922 -15.465 -9.409 1.00 0.00 49 VAL A CA 13
ATOM 22216 C C . VAL A 1 41 ? 16.764 -14.470 -9.553 1.00 0.00 49 VAL A C 13
ATOM 22217 O O . VAL A 1 41 ? 16.949 -13.399 -10.117 1.00 0.00 49 VAL A O 13
ATOM 22230 N N . ASN A 1 42 ? 15.591 -14.765 -8.989 1.00 0.00 50 ASN A N 13
ATOM 22231 C CA . ASN A 1 42 ? 14.441 -13.847 -8.973 1.00 0.00 50 ASN A CA 13
ATOM 22232 C C . ASN A 1 42 ? 14.752 -12.513 -8.254 1.00 0.00 50 ASN A C 13
ATOM 22233 O O . ASN A 1 42 ? 14.548 -11.435 -8.818 1.00 0.00 50 ASN A O 13
ATOM 22244 N N . SER A 1 43 ? 15.320 -12.589 -7.043 1.00 0.00 51 SER A N 13
ATOM 22245 C CA . SER A 1 43 ? 15.764 -11.430 -6.254 1.00 0.00 51 SER A CA 13
ATOM 22246 C C . SER A 1 43 ? 16.882 -10.664 -6.962 1.00 0.00 51 SER A C 13
ATOM 22247 O O . SER A 1 43 ? 16.849 -9.438 -7.034 1.00 0.00 51 SER A O 13
ATOM 22255 N N . PHE A 1 44 ? 17.834 -11.379 -7.565 1.00 0.00 52 PHE A N 13
ATOM 22256 C CA . PHE A 1 44 ? 18.892 -10.789 -8.381 1.00 0.00 52 PHE A CA 13
ATOM 22257 C C . PHE A 1 44 ? 18.338 -10.013 -9.585 1.00 0.00 52 PHE A C 13
ATOM 22258 O O . PHE A 1 44 ? 18.728 -8.868 -9.790 1.00 0.00 52 PHE A O 13
ATOM 22275 N N . VAL A 1 45 ? 17.406 -10.583 -10.360 1.00 0.00 53 VAL A N 13
ATOM 22276 C CA . VAL A 1 45 ? 16.848 -9.909 -11.546 1.00 0.00 53 VAL A CA 13
ATOM 22277 C C . VAL A 1 45 ? 16.009 -8.685 -11.163 1.00 0.00 53 VAL A C 13
ATOM 22278 O O . VAL A 1 45 ? 16.234 -7.617 -11.735 1.00 0.00 53 VAL A O 13
ATOM 22291 N N . LYS A 1 46 ? 15.114 -8.755 -10.162 1.00 0.00 54 LYS A N 13
ATOM 22292 C CA . LYS A 1 46 ? 14.384 -7.541 -9.719 1.00 0.00 54 LYS A CA 13
ATOM 22293 C C . LYS A 1 46 ? 15.323 -6.446 -9.185 1.00 0.00 54 LYS A C 13
ATOM 22294 O O . LYS A 1 46 ? 15.148 -5.271 -9.505 1.00 0.00 54 LYS A O 13
ATOM 22313 N N . ARG A 1 47 ? 16.377 -6.833 -8.451 1.00 0.00 55 ARG A N 13
ATOM 22314 C CA . ARG A 1 47 ? 17.437 -5.932 -7.948 1.00 0.00 55 ARG A CA 13
ATOM 22315 C C . ARG A 1 47 ? 18.267 -5.310 -9.078 1.00 0.00 55 ARG A C 13
ATOM 22316 O O . ARG A 1 47 ? 18.537 -4.114 -9.041 1.00 0.00 55 ARG A O 13
ATOM 22337 N N . HIS A 1 48 ? 18.602 -6.085 -10.110 1.00 0.00 56 HIS A N 13
ATOM 22338 C CA . HIS A 1 48 ? 19.262 -5.630 -11.344 1.00 0.00 56 HIS A CA 13
ATOM 22339 C C . HIS A 1 48 ? 18.449 -4.561 -12.073 1.00 0.00 56 HIS A C 13
ATOM 22340 O O . HIS A 1 48 ? 18.975 -3.494 -12.391 1.00 0.00 56 HIS A O 13
ATOM 22354 N N . ILE A 1 49 ? 17.154 -4.803 -12.276 1.00 0.00 57 ILE A N 13
ATOM 22355 C CA . ILE A 1 49 ? 16.245 -3.854 -12.938 1.00 0.00 57 ILE A CA 13
ATOM 22356 C C . ILE A 1 49 ? 16.125 -2.560 -12.125 1.00 0.00 57 ILE A C 13
ATOM 22357 O O . ILE A 1 49 ? 16.273 -1.473 -12.686 1.00 0.00 57 ILE A O 13
ATOM 22373 N N . LEU A 1 50 ? 15.944 -2.668 -10.801 1.00 0.00 58 LEU A N 13
ATOM 22374 C CA . LEU A 1 50 ? 15.929 -1.531 -9.886 1.00 0.00 58 LEU A CA 13
ATOM 22375 C C . LEU A 1 50 ? 17.229 -0.712 -9.992 1.00 0.00 58 LEU A C 13
ATOM 22376 O O . LEU A 1 50 ? 17.176 0.464 -10.342 1.00 0.00 58 LEU A O 13
ATOM 22392 N N . LYS A 1 51 ? 18.393 -1.338 -9.765 1.00 0.00 59 LYS A N 13
ATOM 22393 C CA . LYS A 1 51 ? 19.718 -0.689 -9.775 1.00 0.00 59 LYS A CA 13
ATOM 22394 C C . LYS A 1 51 ? 20.063 -0.019 -11.114 1.00 0.00 59 LYS A C 13
ATOM 22395 O O . LYS A 1 51 ? 20.674 1.050 -11.133 1.00 0.00 59 LYS A O 13
ATOM 22414 N N . THR A 1 52 ? 19.649 -0.622 -12.232 1.00 0.00 60 THR A N 13
ATOM 22415 C CA . THR A 1 52 ? 19.881 -0.090 -13.591 1.00 0.00 60 THR A CA 13
ATOM 22416 C C . THR A 1 52 ? 19.093 1.202 -13.876 1.00 0.00 60 THR A C 13
ATOM 22417 O O . THR A 1 52 ? 19.507 1.994 -14.725 1.00 0.00 60 THR A O 13
ATOM 22428 N N . ILE A 1 53 ? 17.984 1.451 -13.162 1.00 0.00 61 ILE A N 13
ATOM 22429 C CA . ILE A 1 53 ? 17.002 2.505 -13.495 1.00 0.00 61 ILE A CA 13
ATOM 22430 C C . ILE A 1 53 ? 16.849 3.548 -12.364 1.00 0.00 61 ILE A C 13
ATOM 22431 O O . ILE A 1 53 ? 16.534 4.709 -12.637 1.00 0.00 61 ILE A O 13
ATOM 22447 N N . ILE A 1 54 ? 17.131 3.178 -11.109 1.00 0.00 62 ILE A N 13
ATOM 22448 C CA . ILE A 1 54 ? 16.963 3.999 -9.899 1.00 0.00 62 ILE A CA 13
ATOM 22449 C C . ILE A 1 54 ? 18.178 3.804 -8.973 1.00 0.00 62 ILE A C 13
ATOM 22450 O O . ILE A 1 54 ? 18.642 2.681 -8.761 1.00 0.00 62 ILE A O 13
ATOM 22466 N N . TYR A 1 55 ? 18.666 4.896 -8.378 1.00 0.00 63 TYR A N 13
ATOM 22467 C CA . TYR A 1 55 ? 19.746 4.893 -7.381 1.00 0.00 63 TYR A CA 13
ATOM 22468 C C . TYR A 1 55 ? 19.437 5.910 -6.268 1.00 0.00 63 TYR A C 13
ATOM 22469 O O . TYR A 1 55 ? 19.520 7.125 -6.474 1.00 0.00 63 TYR A O 13
ATOM 22487 N N . LYS A 1 56 ? 19.004 5.404 -5.105 1.00 0.00 64 LYS A N 13
ATOM 22488 C CA . LYS A 1 56 ? 18.445 6.180 -3.984 1.00 0.00 64 LYS A CA 13
ATOM 22489 C C . LYS A 1 56 ? 18.722 5.457 -2.657 1.00 0.00 64 LYS A C 13
ATOM 22490 O O . LYS A 1 56 ? 18.115 4.426 -2.365 1.00 0.00 64 LYS A O 13
ATOM 22509 N N . LYS A 1 57 ? 19.672 5.994 -1.885 1.00 0.00 65 LYS A N 13
ATOM 22510 C CA . LYS A 1 57 ? 20.281 5.372 -0.683 1.00 0.00 65 LYS A CA 13
ATOM 22511 C C . LYS A 1 57 ? 20.262 6.290 0.557 1.00 0.00 65 LYS A C 13
ATOM 22512 O O . LYS A 1 57 ? 21.115 6.181 1.441 1.00 0.00 65 LYS A O 13
ATOM 22531 N N . GLY A 1 58 ? 19.288 7.201 0.613 1.00 0.00 66 GLY A N 13
ATOM 22532 C CA . GLY A 1 58 ? 19.129 8.232 1.656 1.00 0.00 66 GLY A CA 13
ATOM 22533 C C . GLY A 1 58 ? 17.744 8.252 2.320 1.00 0.00 66 GLY A C 13
ATOM 22534 O O . GLY A 1 58 ? 17.329 9.282 2.858 1.00 0.00 66 GLY A O 13
ATOM 22538 N N . THR A 1 59 ? 17.009 7.138 2.252 1.00 0.00 67 THR A N 13
ATOM 22539 C CA . THR A 1 59 ? 15.682 6.944 2.875 1.00 0.00 67 THR A CA 13
ATOM 22540 C C . THR A 1 59 ? 15.742 6.840 4.411 1.00 0.00 67 THR A C 13
ATOM 22541 O O . THR A 1 59 ? 16.812 6.654 5.001 1.00 0.00 67 THR A O 13
ATOM 22552 N N . ASN A 1 60 ? 14.576 6.933 5.069 1.00 0.00 68 ASN A N 13
ATOM 22553 C CA . ASN A 1 60 ? 14.422 6.903 6.536 1.00 0.00 68 ASN A CA 13
ATOM 22554 C C . ASN A 1 60 ? 13.325 5.914 7.009 1.00 0.00 68 ASN A C 13
ATOM 22555 O O . ASN A 1 60 ? 12.845 6.005 8.142 1.00 0.00 68 ASN A O 13
ATOM 22566 N N . GLN A 1 61 ? 12.910 4.981 6.143 1.00 0.00 69 GLN A N 13
ATOM 22567 C CA . GLN A 1 61 ? 11.832 4.002 6.371 1.00 0.00 69 GLN A CA 13
ATOM 22568 C C . GLN A 1 61 ? 12.194 2.617 5.795 1.00 0.00 69 GLN A C 13
ATOM 22569 O O . GLN A 1 61 ? 13.137 2.481 5.009 1.00 0.00 69 GLN A O 13
ATOM 22583 N N . ASP A 1 62 ? 11.429 1.586 6.168 1.00 0.00 70 ASP A N 13
ATOM 22584 C CA . ASP A 1 62 ? 11.613 0.189 5.741 1.00 0.00 70 ASP A CA 13
ATOM 22585 C C . ASP A 1 62 ? 10.273 -0.574 5.616 1.00 0.00 70 ASP A C 13
ATOM 22586 O O . ASP A 1 62 ? 9.210 -0.059 5.982 1.00 0.00 70 ASP A O 13
ATOM 22595 N N . SER A 1 63 ? 10.329 -1.813 5.108 1.00 0.00 71 SER A N 13
ATOM 22596 C CA . SER A 1 63 ? 9.154 -2.630 4.744 1.00 0.00 71 SER A CA 13
ATOM 22597 C C . SER A 1 63 ? 8.917 -3.837 5.673 1.00 0.00 71 SER A C 13
ATOM 22598 O O . SER A 1 63 ? 8.137 -4.732 5.337 1.00 0.00 71 SER A O 13
ATOM 22606 N N . SER A 1 64 ? 9.579 -3.885 6.839 1.00 0.00 72 SER A N 13
ATOM 22607 C CA . SER A 1 64 ? 9.522 -4.989 7.820 1.00 0.00 72 SER A CA 13
ATOM 22608 C C . SER A 1 64 ? 9.813 -6.384 7.218 1.00 0.00 72 SER A C 13
ATOM 22609 O O . SER A 1 64 ? 9.195 -7.395 7.574 1.00 0.00 72 SER A O 13
ATOM 22617 N N . ILE A 1 65 ? 10.739 -6.438 6.250 1.00 0.00 73 ILE A N 13
ATOM 22618 C CA . ILE A 1 65 ? 11.177 -7.670 5.570 1.00 0.00 73 ILE A CA 13
ATOM 22619 C C . ILE A 1 65 ? 11.814 -8.684 6.549 1.00 0.00 73 ILE A C 13
ATOM 22620 O O . ILE A 1 65 ? 12.408 -8.300 7.564 1.00 0.00 73 ILE A O 13
ATOM 22636 N N . ASN A 1 66 ? 11.678 -9.984 6.248 1.00 0.00 74 ASN A N 13
ATOM 22637 C CA . ASN A 1 66 ? 12.255 -11.095 7.024 1.00 0.00 74 ASN A CA 13
ATOM 22638 C C . ASN A 1 66 ? 13.799 -11.065 7.110 1.00 0.00 74 ASN A C 13
ATOM 22639 O O . ASN A 1 66 ? 14.334 -11.465 8.170 1.00 0.00 74 ASN A O 13
ATOM 22651 N N . LYS B 1 13 ? 15.172 -28.969 -27.246 1.00 0.00 21 LYS B N 13
ATOM 22652 C CA . LYS B 1 13 ? 15.977 -28.009 -26.429 1.00 0.00 21 LYS B CA 13
ATOM 22653 C C . LYS B 1 13 ? 15.159 -27.490 -25.231 1.00 0.00 21 LYS B C 13
ATOM 22654 O O . LYS B 1 13 ? 13.953 -27.266 -25.358 1.00 0.00 21 LYS B O 13
ATOM 22673 N N . ARG B 1 14 ? 15.798 -27.320 -24.060 1.00 0.00 22 ARG B N 13
ATOM 22674 C CA . ARG B 1 14 ? 15.172 -26.797 -22.820 1.00 0.00 22 ARG B CA 13
ATOM 22675 C C . ARG B 1 14 ? 14.660 -25.351 -22.950 1.00 0.00 22 ARG B C 13
ATOM 22676 O O . ARG B 1 14 ? 15.056 -24.607 -23.846 1.00 0.00 22 ARG B O 13
ATOM 22697 N N . ASN B 1 15 ? 13.843 -24.946 -21.975 1.00 0.00 23 ASN B N 13
ATOM 22698 C CA . ASN B 1 15 ? 13.400 -23.572 -21.725 1.00 0.00 23 ASN B CA 13
ATOM 22699 C C . ASN B 1 15 ? 13.657 -23.234 -20.245 1.00 0.00 23 ASN B C 13
ATOM 22700 O O . ASN B 1 15 ? 13.432 -24.065 -19.362 1.00 0.00 23 ASN B O 13
ATOM 22711 N N . PHE B 1 16 ? 14.128 -22.015 -19.980 1.00 0.00 24 PHE B N 13
ATOM 22712 C CA . PHE B 1 16 ? 14.634 -21.580 -18.674 1.00 0.00 24 PHE B CA 13
ATOM 22713 C C . PHE B 1 16 ? 13.891 -20.317 -18.213 1.00 0.00 24 PHE B C 13
ATOM 22714 O O . PHE B 1 16 ? 14.155 -19.211 -18.686 1.00 0.00 24 PHE B O 13
ATOM 22731 N N . SER B 1 17 ? 12.884 -20.494 -17.357 1.00 0.00 25 SER B N 13
ATOM 22732 C CA . SER B 1 17 ? 11.962 -19.422 -16.956 1.00 0.00 25 SER B CA 13
ATOM 22733 C C . SER B 1 17 ? 12.547 -18.458 -15.911 1.00 0.00 25 SER B C 13
ATOM 22734 O O . SER B 1 17 ? 13.495 -18.784 -15.185 1.00 0.00 25 SER B O 13
ATOM 22742 N N . VAL B 1 18 ? 11.960 -17.258 -15.822 1.00 0.00 26 VAL B N 13
ATOM 22743 C CA . VAL B 1 18 ? 12.314 -16.196 -14.864 1.00 0.00 26 VAL B CA 13
ATOM 22744 C C . VAL B 1 18 ? 11.027 -15.501 -14.396 1.00 0.00 26 VAL B C 13
ATOM 22745 O O . VAL B 1 18 ? 10.239 -15.034 -15.221 1.00 0.00 26 VAL B O 13
ATOM 22758 N N . THR B 1 19 ? 10.808 -15.425 -13.078 1.00 0.00 27 THR B N 13
ATOM 22759 C CA . THR B 1 19 ? 9.588 -14.860 -12.464 1.00 0.00 27 THR B CA 13
ATOM 22760 C C . THR B 1 19 ? 9.911 -14.090 -11.178 1.00 0.00 27 THR B C 13
ATOM 22761 O O . THR B 1 19 ? 10.732 -14.535 -10.375 1.00 0.00 27 THR B O 13
ATOM 22772 N N . PHE B 1 20 ? 9.298 -12.915 -10.986 1.00 0.00 28 PHE B N 13
ATOM 22773 C CA . PHE B 1 20 ? 9.523 -12.018 -9.836 1.00 0.00 28 PHE B CA 13
ATOM 22774 C C . PHE B 1 20 ? 8.429 -10.934 -9.719 1.00 0.00 28 PHE B C 13
ATOM 22775 O O . PHE B 1 20 ? 7.460 -10.917 -10.483 1.00 0.00 28 PHE B O 13
ATOM 22792 N N . TYR B 1 21 ? 8.601 -10.006 -8.772 1.00 0.00 29 TYR B N 13
ATOM 22793 C CA . TYR B 1 21 ? 7.710 -8.869 -8.517 1.00 0.00 29 TYR B CA 13
ATOM 22794 C C . TYR B 1 21 ? 8.459 -7.528 -8.528 1.00 0.00 29 TYR B C 13
ATOM 22795 O O . TYR B 1 21 ? 9.643 -7.455 -8.195 1.00 0.00 29 TYR B O 13
ATOM 22813 N N . LEU B 1 22 ? 7.726 -6.466 -8.871 1.00 0.00 30 LEU B N 13
ATOM 22814 C CA . LEU B 1 22 ? 8.144 -5.062 -8.887 1.00 0.00 30 LEU B CA 13
ATOM 22815 C C . LEU B 1 22 ? 7.076 -4.179 -8.220 1.00 0.00 30 LEU B C 13
ATOM 22816 O O . LEU B 1 22 ? 5.960 -4.622 -7.922 1.00 0.00 30 LEU B O 13
ATOM 22832 N N . SER B 1 23 ? 7.424 -2.913 -8.001 1.00 0.00 31 SER B N 13
ATOM 22833 C CA . SER B 1 23 ? 6.497 -1.891 -7.484 1.00 0.00 31 SER B CA 13
ATOM 22834 C C . SER B 1 23 ? 5.564 -1.355 -8.583 1.00 0.00 31 SER B C 13
ATOM 22835 O O . SER B 1 23 ? 5.873 -1.448 -9.771 1.00 0.00 31 SER B O 13
ATOM 22843 N N . LYS B 1 24 ? 4.419 -0.773 -8.200 1.00 0.00 32 LYS B N 13
ATOM 22844 C CA . LYS B 1 24 ? 3.393 -0.247 -9.123 1.00 0.00 32 LYS B CA 13
ATOM 22845 C C . LYS B 1 24 ? 3.931 0.841 -10.054 1.00 0.00 32 LYS B C 13
ATOM 22846 O O . LYS B 1 24 ? 3.776 0.744 -11.267 1.00 0.00 32 LYS B O 13
ATOM 22865 N N . GLU B 1 25 ? 4.574 1.868 -9.498 1.00 0.00 33 GLU B N 13
ATOM 22866 C CA . GLU B 1 25 ? 5.115 2.993 -10.283 1.00 0.00 33 GLU B CA 13
ATOM 22867 C C . GLU B 1 25 ? 6.305 2.560 -11.156 1.00 0.00 33 GLU B C 13
ATOM 22868 O O . GLU B 1 25 ? 6.424 2.973 -12.305 1.00 0.00 33 GLU B O 13
ATOM 22880 N N . GLU B 1 26 ? 7.152 1.671 -10.633 1.00 0.00 34 GLU B N 13
ATOM 22881 C CA . GLU B 1 26 ? 8.255 1.030 -11.362 1.00 0.00 34 GLU B CA 13
ATOM 22882 C C . GLU B 1 26 ? 7.755 0.240 -12.584 1.00 0.00 34 GLU B C 13
ATOM 22883 O O . GLU B 1 26 ? 8.222 0.461 -13.704 1.00 0.00 34 GLU B O 13
ATOM 22895 N N . HIS B 1 27 ? 6.775 -0.647 -12.389 1.00 0.00 35 HIS B N 13
ATOM 22896 C CA . HIS B 1 27 ? 6.165 -1.421 -13.471 1.00 0.00 35 HIS B CA 13
ATOM 22897 C C . HIS B 1 27 ? 5.433 -0.524 -14.479 1.00 0.00 35 HIS B C 13
ATOM 22898 O O . HIS B 1 27 ? 5.559 -0.740 -15.679 1.00 0.00 35 HIS B O 13
ATOM 22912 N N . ASP B 1 28 ? 4.747 0.533 -14.031 1.00 0.00 36 ASP B N 13
ATOM 22913 C CA . ASP B 1 28 ? 4.107 1.512 -14.919 1.00 0.00 36 ASP B CA 13
ATOM 22914 C C . ASP B 1 28 ? 5.114 2.315 -15.773 1.00 0.00 36 ASP B C 13
ATOM 22915 O O . ASP B 1 28 ? 4.874 2.530 -16.961 1.00 0.00 36 ASP B O 13
ATOM 22924 N N . VAL B 1 29 ? 6.267 2.709 -15.214 1.00 0.00 37 VAL B N 13
ATOM 22925 C CA . VAL B 1 29 ? 7.371 3.320 -15.981 1.00 0.00 37 VAL B CA 13
ATOM 22926 C C . VAL B 1 29 ? 7.922 2.342 -17.023 1.00 0.00 37 VAL B C 13
ATOM 22927 O O . VAL B 1 29 ? 8.055 2.713 -18.192 1.00 0.00 37 VAL B O 13
ATOM 22940 N N . LEU B 1 30 ? 8.173 1.080 -16.647 1.00 0.00 38 LEU B N 13
ATOM 22941 C CA . LEU B 1 30 ? 8.566 0.034 -17.599 1.00 0.00 38 LEU B CA 13
ATOM 22942 C C . LEU B 1 30 ? 7.497 -0.186 -18.682 1.00 0.00 38 LEU B C 13
ATOM 22943 O O . LEU B 1 30 ? 7.844 -0.322 -19.850 1.00 0.00 38 LEU B O 13
ATOM 22959 N N . ARG B 1 31 ? 6.205 -0.161 -18.331 1.00 0.00 39 ARG B N 13
ATOM 22960 C CA . ARG B 1 31 ? 5.071 -0.268 -19.264 1.00 0.00 39 ARG B CA 13
ATOM 22961 C C . ARG B 1 31 ? 5.003 0.898 -20.253 1.00 0.00 39 ARG B C 13
ATOM 22962 O O . ARG B 1 31 ? 4.767 0.658 -21.433 1.00 0.00 39 ARG B O 13
ATOM 22983 N N . ARG B 1 32 ? 5.264 2.138 -19.822 1.00 0.00 40 ARG B N 13
ATOM 22984 C CA . ARG B 1 32 ? 5.365 3.308 -20.718 1.00 0.00 40 ARG B CA 13
ATOM 22985 C C . ARG B 1 32 ? 6.542 3.176 -21.695 1.00 0.00 40 ARG B C 13
ATOM 22986 O O . ARG B 1 32 ? 6.375 3.361 -22.901 1.00 0.00 40 ARG B O 13
ATOM 23007 N N . LEU B 1 33 ? 7.720 2.805 -21.187 1.00 0.00 41 LEU B N 13
ATOM 23008 C CA . LEU B 1 33 ? 8.914 2.589 -22.012 1.00 0.00 41 LEU B CA 13
ATOM 23009 C C . LEU B 1 33 ? 8.725 1.407 -22.993 1.00 0.00 41 LEU B C 13
ATOM 23010 O O . LEU B 1 33 ? 9.118 1.496 -24.155 1.00 0.00 41 LEU B O 13
ATOM 23026 N N . ALA B 1 34 ? 8.044 0.341 -22.565 1.00 0.00 42 ALA B N 13
ATOM 23027 C CA . ALA B 1 34 ? 7.619 -0.755 -23.429 1.00 0.00 42 ALA B CA 13
ATOM 23028 C C . ALA B 1 34 ? 6.616 -0.287 -24.502 1.00 0.00 42 ALA B C 13
ATOM 23029 O O . ALA B 1 34 ? 6.790 -0.586 -25.676 1.00 0.00 42 ALA B O 13
ATOM 23036 N N . ASP B 1 35 ? 5.580 0.483 -24.154 1.00 0.00 43 ASP B N 13
ATOM 23037 C CA . ASP B 1 35 ? 4.637 1.042 -25.135 1.00 0.00 43 ASP B CA 13
ATOM 23038 C C . ASP B 1 35 ? 5.322 1.939 -26.191 1.00 0.00 43 ASP B C 13
ATOM 23039 O O . ASP B 1 35 ? 4.914 1.941 -27.357 1.00 0.00 43 ASP B O 13
ATOM 23048 N N . GLU B 1 36 ? 6.397 2.646 -25.824 1.00 0.00 44 GLU B N 13
ATOM 23049 C CA . GLU B 1 36 ? 7.265 3.357 -26.776 1.00 0.00 44 GLU B CA 13
ATOM 23050 C C . GLU B 1 36 ? 8.050 2.422 -27.738 1.00 0.00 44 GLU B C 13
ATOM 23051 O O . GLU B 1 36 ? 8.379 2.831 -28.856 1.00 0.00 44 GLU B O 13
ATOM 23063 N N . GLU B 1 37 ? 8.317 1.165 -27.356 1.00 0.00 45 GLU B N 13
ATOM 23064 C CA . GLU B 1 37 ? 9.044 0.152 -28.148 1.00 0.00 45 GLU B CA 13
ATOM 23065 C C . GLU B 1 37 ? 8.770 -1.304 -27.675 1.00 0.00 45 GLU B C 13
ATOM 23066 O O . GLU B 1 37 ? 9.461 -1.835 -26.802 1.00 0.00 45 GLU B O 13
ATOM 23078 N N . VAL B 1 38 ? 7.764 -1.959 -28.288 1.00 0.00 46 VAL B N 13
ATOM 23079 C CA . VAL B 1 38 ? 7.258 -3.322 -27.976 1.00 0.00 46 VAL B CA 13
ATOM 23080 C C . VAL B 1 38 ? 6.501 -3.391 -26.634 1.00 0.00 46 VAL B C 13
ATOM 23081 O O . VAL B 1 38 ? 7.063 -3.724 -25.590 1.00 0.00 46 VAL B O 13
ATOM 23094 N N . GLU B 1 39 ? 5.197 -3.077 -26.675 1.00 0.00 47 GLU B N 13
ATOM 23095 C CA . GLU B 1 39 ? 4.302 -2.879 -25.515 1.00 0.00 47 GLU B CA 13
ATOM 23096 C C . GLU B 1 39 ? 4.281 -4.008 -24.463 1.00 0.00 47 GLU B C 13
ATOM 23097 O O . GLU B 1 39 ? 4.068 -3.726 -23.282 1.00 0.00 47 GLU B O 13
ATOM 23109 N N . SER B 1 40 ? 4.504 -5.266 -24.859 1.00 0.00 48 SER B N 13
ATOM 23110 C CA . SER B 1 40 ? 4.523 -6.452 -23.981 1.00 0.00 48 SER B CA 13
ATOM 23111 C C . SER B 1 40 ? 5.598 -6.363 -22.883 1.00 0.00 48 SER B C 13
ATOM 23112 O O . SER B 1 40 ? 6.749 -6.742 -23.103 1.00 0.00 48 SER B O 13
ATOM 23120 N N . VAL B 1 41 ? 5.236 -5.853 -21.697 1.00 0.00 49 VAL B N 13
ATOM 23121 C CA . VAL B 1 41 ? 6.176 -5.428 -20.631 1.00 0.00 49 VAL B CA 13
ATOM 23122 C C . VAL B 1 41 ? 7.158 -6.527 -20.214 1.00 0.00 49 VAL B C 13
ATOM 23123 O O . VAL B 1 41 ? 8.347 -6.265 -20.055 1.00 0.00 49 VAL B O 13
ATOM 23136 N N . ASN B 1 42 ? 6.698 -7.774 -20.089 1.00 0.00 50 ASN B N 13
ATOM 23137 C CA . ASN B 1 42 ? 7.562 -8.912 -19.759 1.00 0.00 50 ASN B CA 13
ATOM 23138 C C . ASN B 1 42 ? 8.605 -9.216 -20.855 1.00 0.00 50 ASN B C 13
ATOM 23139 O O . ASN B 1 42 ? 9.774 -9.438 -20.544 1.00 0.00 50 ASN B O 13
ATOM 23150 N N . SER B 1 43 ? 8.219 -9.160 -22.134 1.00 0.00 51 SER B N 13
ATOM 23151 C CA . SER B 1 43 ? 9.132 -9.338 -23.275 1.00 0.00 51 SER B CA 13
ATOM 23152 C C . SER B 1 43 ? 10.090 -8.147 -23.439 1.00 0.00 51 SER B C 13
ATOM 23153 O O . SER B 1 43 ? 11.272 -8.327 -23.733 1.00 0.00 51 SER B O 13
ATOM 23161 N N . PHE B 1 44 ? 9.623 -6.929 -23.149 1.00 0.00 52 PHE B N 13
ATOM 23162 C CA . PHE B 1 44 ? 10.460 -5.733 -23.036 1.00 0.00 52 PHE B CA 13
ATOM 23163 C C . PHE B 1 44 ? 11.534 -5.880 -21.940 1.00 0.00 52 PHE B C 13
ATOM 23164 O O . PHE B 1 44 ? 12.713 -5.651 -22.203 1.00 0.00 52 PHE B O 13
ATOM 23181 N N . VAL B 1 45 ? 11.163 -6.333 -20.732 1.00 0.00 53 VAL B N 13
ATOM 23182 C CA . VAL B 1 45 ? 12.116 -6.603 -19.636 1.00 0.00 53 VAL B CA 13
ATOM 23183 C C . VAL B 1 45 ? 13.099 -7.726 -20.002 1.00 0.00 53 VAL B C 13
ATOM 23184 O O . VAL B 1 45 ? 14.304 -7.557 -19.826 1.00 0.00 53 VAL B O 13
ATOM 23197 N N . LYS B 1 46 ? 12.624 -8.828 -20.601 1.00 0.00 54 LYS B N 13
ATOM 23198 C CA . LYS B 1 46 ? 13.470 -9.895 -21.177 1.00 0.00 54 LYS B CA 13
ATOM 23199 C C . LYS B 1 46 ? 14.532 -9.325 -22.132 1.00 0.00 54 LYS B C 13
ATOM 23200 O O . LYS B 1 46 ? 15.722 -9.588 -21.962 1.00 0.00 54 LYS B O 13
ATOM 23219 N N . ARG B 1 47 ? 14.116 -8.501 -23.104 1.00 0.00 55 ARG B N 13
ATOM 23220 C CA . ARG B 1 47 ? 15.000 -7.837 -24.084 1.00 0.00 55 ARG B CA 13
ATOM 23221 C C . ARG B 1 47 ? 15.993 -6.875 -23.423 1.00 0.00 55 ARG B C 13
ATOM 23222 O O . ARG B 1 47 ? 17.172 -6.912 -23.763 1.00 0.00 55 ARG B O 13
ATOM 23243 N N . HIS B 1 48 ? 15.552 -6.076 -22.451 1.00 0.00 56 HIS B N 13
ATOM 23244 C CA . HIS B 1 48 ? 16.404 -5.192 -21.637 1.00 0.00 56 HIS B CA 13
ATOM 23245 C C . HIS B 1 48 ? 17.543 -5.950 -20.950 1.00 0.00 56 HIS B C 13
ATOM 23246 O O . HIS B 1 48 ? 18.707 -5.562 -21.060 1.00 0.00 56 HIS B O 13
ATOM 23260 N N . ILE B 1 49 ? 17.231 -7.074 -20.303 1.00 0.00 57 ILE B N 13
ATOM 23261 C CA . ILE B 1 49 ? 18.224 -7.914 -19.618 1.00 0.00 57 ILE B CA 13
ATOM 23262 C C . ILE B 1 49 ? 19.185 -8.550 -20.628 1.00 0.00 57 ILE B C 13
ATOM 23263 O O . ILE B 1 49 ? 20.398 -8.457 -20.448 1.00 0.00 57 ILE B O 13
ATOM 23279 N N . LEU B 1 50 ? 18.670 -9.123 -21.724 1.00 0.00 58 LEU B N 13
ATOM 23280 C CA . LEU B 1 50 ? 19.493 -9.693 -22.799 1.00 0.00 58 LEU B CA 13
ATOM 23281 C C . LEU B 1 50 ? 20.488 -8.666 -23.367 1.00 0.00 58 LEU B C 13
ATOM 23282 O O . LEU B 1 50 ? 21.686 -8.943 -23.396 1.00 0.00 58 LEU B O 13
ATOM 23298 N N . LYS B 1 51 ? 20.029 -7.460 -23.733 1.00 0.00 59 LYS B N 13
ATOM 23299 C CA . LYS B 1 51 ? 20.892 -6.370 -24.235 1.00 0.00 59 LYS B CA 13
ATOM 23300 C C . LYS B 1 51 ? 21.950 -5.925 -23.215 1.00 0.00 59 LYS B C 13
ATOM 23301 O O . LYS B 1 51 ? 23.085 -5.635 -23.596 1.00 0.00 59 LYS B O 13
ATOM 23320 N N . THR B 1 52 ? 21.592 -5.885 -21.929 1.00 0.00 60 THR B N 13
ATOM 23321 C CA . THR B 1 52 ? 22.492 -5.457 -20.838 1.00 0.00 60 THR B CA 13
ATOM 23322 C C . THR B 1 52 ? 23.561 -6.509 -20.494 1.00 0.00 60 THR B C 13
ATOM 23323 O O . THR B 1 52 ? 24.678 -6.141 -20.127 1.00 0.00 60 THR B O 13
ATOM 23334 N N . ILE B 1 53 ? 23.248 -7.806 -20.625 1.00 0.00 61 ILE B N 13
ATOM 23335 C CA . ILE B 1 53 ? 24.057 -8.910 -20.068 1.00 0.00 61 ILE B CA 13
ATOM 23336 C C . ILE B 1 53 ? 24.753 -9.764 -21.152 1.00 0.00 61 ILE B C 13
ATOM 23337 O O . ILE B 1 53 ? 25.840 -10.287 -20.899 1.00 0.00 61 ILE B O 13
ATOM 23353 N N . ILE B 1 54 ? 24.194 -9.859 -22.366 1.00 0.00 62 ILE B N 13
ATOM 23354 C CA . ILE B 1 54 ? 24.707 -10.672 -23.488 1.00 0.00 62 ILE B CA 13
ATOM 23355 C C . ILE B 1 54 ? 24.782 -9.801 -24.755 1.00 0.00 62 ILE B C 13
ATOM 23356 O O . ILE B 1 54 ? 23.847 -9.689 -25.549 1.00 0.00 62 ILE B O 13
ATOM 23372 N N . TYR B 1 55 ? 25.928 -9.145 -24.913 1.00 0.00 63 TYR B N 13
ATOM 23373 C CA . TYR B 1 55 ? 26.155 -8.026 -25.843 1.00 0.00 63 TYR B CA 13
ATOM 23374 C C . TYR B 1 55 ? 25.864 -8.328 -27.329 1.00 0.00 63 TYR B C 13
ATOM 23375 O O . TYR B 1 55 ? 25.450 -7.428 -28.064 1.00 0.00 63 TYR B O 13
ATOM 23393 N N . LYS B 1 56 ? 26.075 -9.579 -27.770 1.00 0.00 64 LYS B N 13
ATOM 23394 C CA . LYS B 1 56 ? 25.889 -10.034 -29.166 1.00 0.00 64 LYS B CA 13
ATOM 23395 C C . LYS B 1 56 ? 25.516 -11.525 -29.267 1.00 0.00 64 LYS B C 13
ATOM 23396 O O . LYS B 1 56 ? 26.213 -12.317 -29.907 1.00 0.00 64 LYS B O 13
ATOM 23415 N N . LYS B 1 57 ? 24.426 -11.921 -28.589 1.00 0.00 65 LYS B N 13
ATOM 23416 C CA . LYS B 1 57 ? 23.884 -13.301 -28.581 1.00 0.00 65 LYS B CA 13
ATOM 23417 C C . LYS B 1 57 ? 23.747 -13.884 -30.003 1.00 0.00 65 LYS B C 13
ATOM 23418 O O . LYS B 1 57 ? 23.294 -13.202 -30.925 1.00 0.00 65 LYS B O 13
ATOM 23437 N N . GLY B 1 58 ? 24.093 -15.165 -30.163 1.00 0.00 66 GLY B N 13
ATOM 23438 C CA . GLY B 1 58 ? 24.159 -15.878 -31.449 1.00 0.00 66 GLY B CA 13
ATOM 23439 C C . GLY B 1 58 ? 22.840 -16.514 -31.920 1.00 0.00 66 GLY B C 13
ATOM 23440 O O . GLY B 1 58 ? 22.863 -17.575 -32.547 1.00 0.00 66 GLY B O 13
ATOM 23444 N N . THR B 1 59 ? 21.691 -15.910 -31.593 1.00 0.00 67 THR B N 13
ATOM 23445 C CA . THR B 1 59 ? 20.343 -16.364 -31.991 1.00 0.00 67 THR B CA 13
ATOM 23446 C C . THR B 1 59 ? 20.210 -16.510 -33.519 1.00 0.00 67 THR B C 13
ATOM 23447 O O . THR B 1 59 ? 20.787 -15.726 -34.278 1.00 0.00 67 THR B O 13
ATOM 23458 N N . ASN B 1 60 ? 19.426 -17.495 -33.976 1.00 0.00 68 ASN B N 13
ATOM 23459 C CA . ASN B 1 60 ? 19.354 -17.917 -35.389 1.00 0.00 68 ASN B CA 13
ATOM 23460 C C . ASN B 1 60 ? 17.899 -18.087 -35.899 1.00 0.00 68 ASN B C 13
ATOM 23461 O O . ASN B 1 60 ? 17.644 -18.808 -36.868 1.00 0.00 68 ASN B O 13
ATOM 23472 N N . GLN B 1 61 ? 16.927 -17.448 -35.236 1.00 0.00 69 GLN B N 13
ATOM 23473 C CA . GLN B 1 61 ? 15.529 -17.376 -35.688 1.00 0.00 69 GLN B CA 13
ATOM 23474 C C . GLN B 1 61 ? 15.376 -16.480 -36.938 1.00 0.00 69 GLN B C 13
ATOM 23475 O O . GLN B 1 61 ? 16.239 -15.647 -37.234 1.00 0.00 69 GLN B O 13
ATOM 23489 N N . ASP B 1 62 ? 14.258 -16.622 -37.656 1.00 0.00 70 ASP B N 13
ATOM 23490 C CA . ASP B 1 62 ? 13.933 -15.850 -38.865 1.00 0.00 70 ASP B CA 13
ATOM 23491 C C . ASP B 1 62 ? 12.414 -15.624 -39.017 1.00 0.00 70 ASP B C 13
ATOM 23492 O O . ASP B 1 62 ? 11.605 -16.485 -38.656 1.00 0.00 70 ASP B O 13
ATOM 23501 N N . SER B 1 63 ? 12.029 -14.463 -39.561 1.00 0.00 71 SER B N 13
ATOM 23502 C CA . SER B 1 63 ? 10.633 -14.052 -39.794 1.00 0.00 71 SER B CA 13
ATOM 23503 C C . SER B 1 63 ? 10.551 -13.048 -40.962 1.00 0.00 71 SER B C 13
ATOM 23504 O O . SER B 1 63 ? 10.186 -11.879 -40.799 1.00 0.00 71 SER B O 13
ATOM 23512 N N . SER B 1 64 ? 11.002 -13.480 -42.145 1.00 0.00 72 SER B N 13
ATOM 23513 C CA . SER B 1 64 ? 11.039 -12.670 -43.376 1.00 0.00 72 SER B CA 13
ATOM 23514 C C . SER B 1 64 ? 9.655 -12.176 -43.843 1.00 0.00 72 SER B C 13
ATOM 23515 O O . SER B 1 64 ? 8.614 -12.765 -43.523 1.00 0.00 72 SER B O 13
ATOM 23523 N N . ILE B 1 65 ? 9.653 -11.094 -44.632 1.00 0.00 73 ILE B N 13
ATOM 23524 C CA . ILE B 1 65 ? 8.460 -10.414 -45.176 1.00 0.00 73 ILE B CA 13
ATOM 23525 C C . ILE B 1 65 ? 8.688 -9.943 -46.628 1.00 0.00 73 ILE B C 13
ATOM 23526 O O . ILE B 1 65 ? 9.828 -9.868 -47.098 1.00 0.00 73 ILE B O 13
ATOM 23542 N N . ASN B 1 66 ? 7.594 -9.623 -47.336 1.00 0.00 74 ASN B N 13
ATOM 23543 C CA . ASN B 1 66 ? 7.599 -9.060 -48.698 1.00 0.00 74 ASN B CA 13
ATOM 23544 C C . ASN B 1 66 ? 8.381 -7.731 -48.801 1.00 0.00 74 ASN B C 13
ATOM 23545 O O . ASN B 1 66 ? 8.080 -6.789 -48.029 1.00 0.00 74 ASN B O 13
ATOM 23557 N N . LYS A 1 13 ? -1.291 -4.332 0.233 1.00 0.00 21 LYS A N 14
ATOM 23558 C CA . LYS A 1 13 ? -0.103 -3.603 -0.313 1.00 0.00 21 LYS A CA 14
ATOM 23559 C C . LYS A 1 13 ? -0.022 -3.766 -1.841 1.00 0.00 21 LYS A C 14
ATOM 23560 O O . LYS A 1 13 ? -0.136 -4.886 -2.346 1.00 0.00 21 LYS A O 14
ATOM 23579 N N . ARG A 1 14 ? 0.173 -2.670 -2.596 1.00 0.00 22 ARG A N 14
ATOM 23580 C CA . ARG A 1 14 ? 0.318 -2.690 -4.074 1.00 0.00 22 ARG A CA 14
ATOM 23581 C C . ARG A 1 14 ? 1.465 -3.614 -4.519 1.00 0.00 22 ARG A C 14
ATOM 23582 O O . ARG A 1 14 ? 2.563 -3.559 -3.967 1.00 0.00 22 ARG A O 14
ATOM 23603 N N . ASN A 1 15 ? 1.195 -4.449 -5.522 1.00 0.00 23 ASN A N 14
ATOM 23604 C CA . ASN A 1 15 ? 2.122 -5.444 -6.072 1.00 0.00 23 ASN A CA 14
ATOM 23605 C C . ASN A 1 15 ? 1.834 -5.680 -7.568 1.00 0.00 23 ASN A C 14
ATOM 23606 O O . ASN A 1 15 ? 0.680 -5.832 -7.974 1.00 0.00 23 ASN A O 14
ATOM 23617 N N . PHE A 1 16 ? 2.895 -5.692 -8.379 1.00 0.00 24 PHE A N 14
ATOM 23618 C CA . PHE A 1 16 ? 2.855 -5.830 -9.840 1.00 0.00 24 PHE A CA 14
ATOM 23619 C C . PHE A 1 16 ? 3.952 -6.798 -10.291 1.00 0.00 24 PHE A C 14
ATOM 23620 O O . PHE A 1 16 ? 5.056 -6.764 -9.755 1.00 0.00 24 PHE A O 14
ATOM 23637 N N . SER A 1 17 ? 3.669 -7.686 -11.246 1.00 0.00 25 SER A N 14
ATOM 23638 C CA . SER A 1 17 ? 4.496 -8.883 -11.474 1.00 0.00 25 SER A CA 14
ATOM 23639 C C . SER A 1 17 ? 5.114 -8.941 -12.876 1.00 0.00 25 SER A C 14
ATOM 23640 O O . SER A 1 17 ? 4.621 -8.329 -13.828 1.00 0.00 25 SER A O 14
ATOM 23648 N N . VAL A 1 18 ? 6.224 -9.674 -13.000 1.00 0.00 26 VAL A N 14
ATOM 23649 C CA . VAL A 1 18 ? 7.026 -9.798 -14.228 1.00 0.00 26 VAL A CA 14
ATOM 23650 C C . VAL A 1 18 ? 7.412 -11.268 -14.419 1.00 0.00 26 VAL A C 14
ATOM 23651 O O . VAL A 1 18 ? 7.994 -11.879 -13.520 1.00 0.00 26 VAL A O 14
ATOM 23664 N N . THR A 1 19 ? 7.083 -11.841 -15.582 1.00 0.00 27 THR A N 14
ATOM 23665 C CA . THR A 1 19 ? 7.264 -13.275 -15.887 1.00 0.00 27 THR A CA 14
ATOM 23666 C C . THR A 1 19 ? 7.670 -13.489 -17.355 1.00 0.00 27 THR A C 14
ATOM 23667 O O . THR A 1 19 ? 7.009 -12.993 -18.269 1.00 0.00 27 THR A O 14
ATOM 23678 N N . PHE A 1 20 ? 8.783 -14.193 -17.600 1.00 0.00 28 PHE A N 14
ATOM 23679 C CA . PHE A 1 20 ? 9.330 -14.456 -18.946 1.00 0.00 28 PHE A CA 14
ATOM 23680 C C . PHE A 1 20 ? 10.275 -15.679 -18.976 1.00 0.00 28 PHE A C 14
ATOM 23681 O O . PHE A 1 20 ? 10.440 -16.382 -17.975 1.00 0.00 28 PHE A O 14
ATOM 23698 N N . TYR A 1 21 ? 10.902 -15.931 -20.132 1.00 0.00 29 TYR A N 14
ATOM 23699 C CA . TYR A 1 21 ? 11.768 -17.086 -20.403 1.00 0.00 29 TYR A CA 14
ATOM 23700 C C . TYR A 1 21 ? 13.113 -16.691 -21.032 1.00 0.00 29 TYR A C 14
ATOM 23701 O O . TYR A 1 21 ? 13.212 -15.704 -21.760 1.00 0.00 29 TYR A O 14
ATOM 23719 N N . LEU A 1 22 ? 14.134 -17.517 -20.785 1.00 0.00 30 LEU A N 14
ATOM 23720 C CA . LEU A 1 22 ? 15.504 -17.426 -21.304 1.00 0.00 30 LEU A CA 14
ATOM 23721 C C . LEU A 1 22 ? 16.017 -18.817 -21.732 1.00 0.00 30 LEU A C 14
ATOM 23722 O O . LEU A 1 22 ? 15.381 -19.847 -21.490 1.00 0.00 30 LEU A O 14
ATOM 23738 N N . SER A 1 23 ? 17.193 -18.832 -22.360 1.00 0.00 31 SER A N 14
ATOM 23739 C CA . SER A 1 23 ? 17.919 -20.061 -22.732 1.00 0.00 31 SER A CA 14
ATOM 23740 C C . SER A 1 23 ? 18.620 -20.697 -21.520 1.00 0.00 31 SER A C 14
ATOM 23741 O O . SER A 1 23 ? 18.916 -20.009 -20.540 1.00 0.00 31 SER A O 14
ATOM 23749 N N . LYS A 1 24 ? 18.925 -22.000 -21.585 1.00 0.00 32 LYS A N 14
ATOM 23750 C CA . LYS A 1 24 ? 19.620 -22.753 -20.522 1.00 0.00 32 LYS A CA 14
ATOM 23751 C C . LYS A 1 24 ? 20.991 -22.161 -20.168 1.00 0.00 32 LYS A C 14
ATOM 23752 O O . LYS A 1 24 ? 21.281 -21.941 -18.993 1.00 0.00 32 LYS A O 14
ATOM 23771 N N . GLU A 1 25 ? 21.813 -21.855 -21.174 1.00 0.00 33 GLU A N 14
ATOM 23772 C CA . GLU A 1 25 ? 23.145 -21.260 -20.969 1.00 0.00 33 GLU A CA 14
ATOM 23773 C C . GLU A 1 25 ? 23.050 -19.825 -20.427 1.00 0.00 33 GLU A C 14
ATOM 23774 O O . GLU A 1 25 ? 23.771 -19.465 -19.498 1.00 0.00 33 GLU A O 14
ATOM 23786 N N . GLU A 1 26 ? 22.127 -19.016 -20.961 1.00 0.00 34 GLU A N 14
ATOM 23787 C CA . GLU A 1 26 ? 21.857 -17.659 -20.469 1.00 0.00 34 GLU A CA 14
ATOM 23788 C C . GLU A 1 26 ? 21.444 -17.667 -18.991 1.00 0.00 34 GLU A C 14
ATOM 23789 O O . GLU A 1 26 ? 22.006 -16.931 -18.177 1.00 0.00 34 GLU A O 14
ATOM 23801 N N . HIS A 1 27 ? 20.478 -18.518 -18.634 1.00 0.00 35 HIS A N 14
ATOM 23802 C CA . HIS A 1 27 ? 20.009 -18.650 -17.257 1.00 0.00 35 HIS A CA 14
ATOM 23803 C C . HIS A 1 27 ? 21.107 -19.156 -16.319 1.00 0.00 35 HIS A C 14
ATOM 23804 O O . HIS A 1 27 ? 21.246 -18.615 -15.228 1.00 0.00 35 HIS A O 14
ATOM 23818 N N . ASP A 1 28 ? 21.941 -20.115 -16.736 1.00 0.00 36 ASP A N 14
ATOM 23819 C CA . ASP A 1 28 ? 23.076 -20.579 -15.927 1.00 0.00 36 ASP A CA 14
ATOM 23820 C C . ASP A 1 28 ? 24.149 -19.491 -15.701 1.00 0.00 36 ASP A C 14
ATOM 23821 O O . ASP A 1 28 ? 24.677 -19.367 -14.593 1.00 0.00 36 ASP A O 14
ATOM 23830 N N . VAL A 1 29 ? 24.433 -18.652 -16.708 1.00 0.00 37 VAL A N 14
ATOM 23831 C CA . VAL A 1 29 ? 25.303 -17.470 -16.555 1.00 0.00 37 VAL A CA 14
ATOM 23832 C C . VAL A 1 29 ? 24.710 -16.476 -15.549 1.00 0.00 37 VAL A C 14
ATOM 23833 O O . VAL A 1 29 ? 25.411 -16.069 -14.619 1.00 0.00 37 VAL A O 14
ATOM 23846 N N . LEU A 1 30 ? 23.418 -16.133 -15.667 1.00 0.00 38 LEU A N 14
ATOM 23847 C CA . LEU A 1 30 ? 22.734 -15.298 -14.669 1.00 0.00 38 LEU A CA 14
ATOM 23848 C C . LEU A 1 30 ? 22.740 -15.944 -13.278 1.00 0.00 38 LEU A C 14
ATOM 23849 O O . LEU A 1 30 ? 22.985 -15.253 -12.297 1.00 0.00 38 LEU A O 14
ATOM 23865 N N . ARG A 1 31 ? 22.523 -17.260 -13.178 1.00 0.00 39 ARG A N 14
ATOM 23866 C CA . ARG A 1 31 ? 22.557 -18.038 -11.930 1.00 0.00 39 ARG A CA 14
ATOM 23867 C C . ARG A 1 31 ? 23.909 -17.955 -11.230 1.00 0.00 39 ARG A C 14
ATOM 23868 O O . ARG A 1 31 ? 23.927 -17.712 -10.028 1.00 0.00 39 ARG A O 14
ATOM 23889 N N . ARG A 1 32 ? 25.031 -18.096 -11.945 1.00 0.00 40 ARG A N 14
ATOM 23890 C CA . ARG A 1 32 ? 26.380 -17.920 -11.366 1.00 0.00 40 ARG A CA 14
ATOM 23891 C C . ARG A 1 32 ? 26.609 -16.469 -10.914 1.00 0.00 40 ARG A C 14
ATOM 23892 O O . ARG A 1 32 ? 26.964 -16.228 -9.757 1.00 0.00 40 ARG A O 14
ATOM 23913 N N . LEU A 1 33 ? 26.347 -15.516 -11.813 1.00 0.00 41 LEU A N 14
ATOM 23914 C CA . LEU A 1 33 ? 26.512 -14.080 -11.566 1.00 0.00 41 LEU A CA 14
ATOM 23915 C C . LEU A 1 33 ? 25.674 -13.593 -10.366 1.00 0.00 41 LEU A C 14
ATOM 23916 O O . LEU A 1 33 ? 26.143 -12.781 -9.568 1.00 0.00 41 LEU A O 14
ATOM 23932 N N . ALA A 1 34 ? 24.462 -14.135 -10.216 1.00 0.00 42 ALA A N 14
ATOM 23933 C CA . ALA A 1 34 ? 23.614 -13.964 -9.048 1.00 0.00 42 ALA A CA 14
ATOM 23934 C C . ALA A 1 34 ? 24.226 -14.627 -7.804 1.00 0.00 42 ALA A C 14
ATOM 23935 O O . ALA A 1 34 ? 24.500 -13.933 -6.832 1.00 0.00 42 ALA A O 14
ATOM 23942 N N . ASP A 1 35 ? 24.493 -15.938 -7.834 1.00 0.00 43 ASP A N 14
ATOM 23943 C CA . ASP A 1 35 ? 24.999 -16.729 -6.701 1.00 0.00 43 ASP A CA 14
ATOM 23944 C C . ASP A 1 35 ? 26.297 -16.192 -6.065 1.00 0.00 43 ASP A C 14
ATOM 23945 O O . ASP A 1 35 ? 26.510 -16.380 -4.865 1.00 0.00 43 ASP A O 14
ATOM 23954 N N . GLU A 1 36 ? 27.135 -15.470 -6.819 1.00 0.00 44 GLU A N 14
ATOM 23955 C CA . GLU A 1 36 ? 28.259 -14.698 -6.253 1.00 0.00 44 GLU A CA 14
ATOM 23956 C C . GLU A 1 36 ? 27.872 -13.677 -5.147 1.00 0.00 44 GLU A C 14
ATOM 23957 O O . GLU A 1 36 ? 28.739 -13.297 -4.356 1.00 0.00 44 GLU A O 14
ATOM 23969 N N . GLU A 1 37 ? 26.602 -13.251 -5.045 1.00 0.00 45 GLU A N 14
ATOM 23970 C CA . GLU A 1 37 ? 26.111 -12.266 -4.053 1.00 0.00 45 GLU A CA 14
ATOM 23971 C C . GLU A 1 37 ? 24.691 -12.537 -3.495 1.00 0.00 45 GLU A C 14
ATOM 23972 O O . GLU A 1 37 ? 24.412 -12.216 -2.337 1.00 0.00 45 GLU A O 14
ATOM 23984 N N . VAL A 1 38 ? 23.789 -13.106 -4.304 1.00 0.00 46 VAL A N 14
ATOM 23985 C CA . VAL A 1 38 ? 22.339 -13.268 -4.085 1.00 0.00 46 VAL A CA 14
ATOM 23986 C C . VAL A 1 38 ? 21.888 -14.559 -4.785 1.00 0.00 46 VAL A C 14
ATOM 23987 O O . VAL A 1 38 ? 21.618 -14.574 -5.984 1.00 0.00 46 VAL A O 14
ATOM 24000 N N . GLU A 1 39 ? 21.826 -15.664 -4.041 1.00 0.00 47 GLU A N 14
ATOM 24001 C CA . GLU A 1 39 ? 21.420 -16.998 -4.534 1.00 0.00 47 GLU A CA 14
ATOM 24002 C C . GLU A 1 39 ? 20.083 -17.005 -5.312 1.00 0.00 47 GLU A C 14
ATOM 24003 O O . GLU A 1 39 ? 19.931 -17.747 -6.286 1.00 0.00 47 GLU A O 14
ATOM 24015 N N . SER A 1 40 ? 19.122 -16.165 -4.909 1.00 0.00 48 SER A N 14
ATOM 24016 C CA . SER A 1 40 ? 17.812 -15.984 -5.559 1.00 0.00 48 SER A CA 14
ATOM 24017 C C . SER A 1 40 ? 17.924 -15.290 -6.927 1.00 0.00 48 SER A C 14
ATOM 24018 O O . SER A 1 40 ? 17.799 -14.068 -7.021 1.00 0.00 48 SER A O 14
ATOM 24026 N N . VAL A 1 41 ? 18.153 -16.061 -7.999 1.00 0.00 49 VAL A N 14
ATOM 24027 C CA . VAL A 1 41 ? 18.374 -15.582 -9.388 1.00 0.00 49 VAL A CA 14
ATOM 24028 C C . VAL A 1 41 ? 17.315 -14.575 -9.853 1.00 0.00 49 VAL A C 14
ATOM 24029 O O . VAL A 1 41 ? 17.648 -13.536 -10.420 1.00 0.00 49 VAL A O 14
ATOM 24042 N N . ASN A 1 42 ? 16.038 -14.834 -9.569 1.00 0.00 50 ASN A N 14
ATOM 24043 C CA . ASN A 1 42 ? 14.937 -13.924 -9.899 1.00 0.00 50 ASN A CA 14
ATOM 24044 C C . ASN A 1 42 ? 15.009 -12.577 -9.147 1.00 0.00 50 ASN A C 14
ATOM 24045 O O . ASN A 1 42 ? 14.771 -11.528 -9.743 1.00 0.00 50 ASN A O 14
ATOM 24056 N N . SER A 1 43 ? 15.398 -12.579 -7.868 1.00 0.00 51 SER A N 14
ATOM 24057 C CA . SER A 1 43 ? 15.599 -11.353 -7.078 1.00 0.00 51 SER A CA 14
ATOM 24058 C C . SER A 1 43 ? 16.872 -10.603 -7.492 1.00 0.00 51 SER A C 14
ATOM 24059 O O . SER A 1 43 ? 16.875 -9.376 -7.550 1.00 0.00 51 SER A O 14
ATOM 24067 N N . PHE A 1 44 ? 17.930 -11.313 -7.898 1.00 0.00 52 PHE A N 14
ATOM 24068 C CA . PHE A 1 44 ? 19.085 -10.706 -8.572 1.00 0.00 52 PHE A CA 14
ATOM 24069 C C . PHE A 1 44 ? 18.676 -9.981 -9.868 1.00 0.00 52 PHE A C 14
ATOM 24070 O O . PHE A 1 44 ? 19.061 -8.830 -10.068 1.00 0.00 52 PHE A O 14
ATOM 24087 N N . VAL A 1 45 ? 17.847 -10.600 -10.721 1.00 0.00 53 VAL A N 14
ATOM 24088 C CA . VAL A 1 45 ? 17.318 -9.950 -11.938 1.00 0.00 53 VAL A CA 14
ATOM 24089 C C . VAL A 1 45 ? 16.460 -8.722 -11.596 1.00 0.00 53 VAL A C 14
ATOM 24090 O O .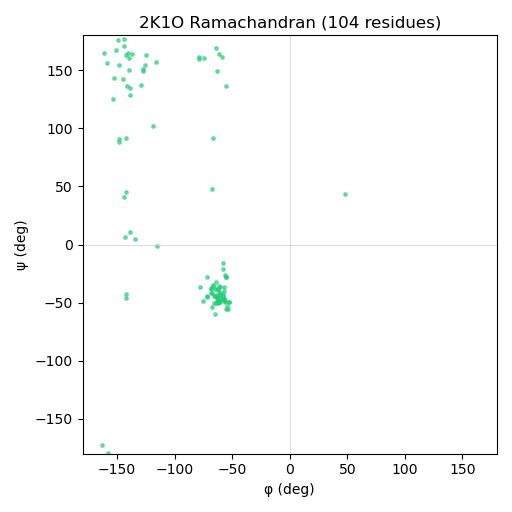 VAL A 1 45 ? 16.677 -7.653 -12.165 1.00 0.00 53 VAL A O 14
ATOM 24103 N N . LYS A 1 46 ? 15.555 -8.822 -10.612 1.00 0.00 54 LYS A N 14
ATOM 24104 C CA . LYS A 1 46 ? 14.789 -7.679 -10.068 1.00 0.00 54 LYS A CA 14
ATOM 24105 C C . LYS A 1 46 ? 15.712 -6.513 -9.669 1.00 0.00 54 LYS A C 14
ATOM 24106 O O . LYS A 1 46 ? 15.511 -5.383 -10.116 1.00 0.00 54 LYS A O 14
ATOM 24125 N N . ARG A 1 47 ? 16.757 -6.793 -8.879 1.00 0.00 55 ARG A N 14
ATOM 24126 C CA . ARG A 1 47 ? 17.780 -5.819 -8.441 1.00 0.00 55 ARG A CA 14
ATOM 24127 C C . ARG A 1 47 ? 18.559 -5.213 -9.614 1.00 0.00 55 ARG A C 14
ATOM 24128 O O . ARG A 1 47 ? 18.724 -3.997 -9.651 1.00 0.00 55 ARG A O 14
ATOM 24149 N N . HIS A 1 48 ? 18.971 -6.020 -10.595 1.00 0.00 56 HIS A N 14
ATOM 24150 C CA . HIS A 1 48 ? 19.625 -5.569 -11.838 1.00 0.00 56 HIS A CA 14
ATOM 24151 C C . HIS A 1 48 ? 18.786 -4.541 -12.602 1.00 0.00 56 HIS A C 14
ATOM 24152 O O . HIS A 1 48 ? 19.286 -3.482 -12.987 1.00 0.00 56 HIS A O 14
ATOM 24166 N N . ILE A 1 49 ? 17.494 -4.825 -12.773 1.00 0.00 57 ILE A N 14
ATOM 24167 C CA . ILE A 1 49 ? 16.561 -3.929 -13.466 1.00 0.00 57 ILE A CA 14
ATOM 24168 C C . ILE A 1 49 ? 16.394 -2.632 -12.671 1.00 0.00 57 ILE A C 14
ATOM 24169 O O . ILE A 1 49 ? 16.624 -1.561 -13.225 1.00 0.00 57 ILE A O 14
ATOM 24185 N N . LEU A 1 50 ? 16.097 -2.717 -11.368 1.00 0.00 58 LEU A N 14
ATOM 24186 C CA . LEU A 1 50 ? 15.978 -1.547 -10.488 1.00 0.00 58 LEU A CA 14
ATOM 24187 C C . LEU A 1 50 ? 17.233 -0.655 -10.544 1.00 0.00 58 LEU A C 14
ATOM 24188 O O . LEU A 1 50 ? 17.121 0.534 -10.835 1.00 0.00 58 LEU A O 14
ATOM 24204 N N . LYS A 1 51 ? 18.427 -1.236 -10.358 1.00 0.00 59 LYS A N 14
ATOM 24205 C CA . LYS A 1 51 ? 19.728 -0.540 -10.408 1.00 0.00 59 LYS A CA 14
ATOM 24206 C C . LYS A 1 51 ? 19.975 0.190 -11.738 1.00 0.00 59 LYS A C 14
ATOM 24207 O O . LYS A 1 51 ? 20.578 1.261 -11.742 1.00 0.00 59 LYS A O 14
ATOM 24226 N N . THR A 1 52 ? 19.509 -0.374 -12.855 1.00 0.00 60 THR A N 14
ATOM 24227 C CA . THR A 1 52 ? 19.660 0.221 -14.197 1.00 0.00 60 THR A CA 14
ATOM 24228 C C . THR A 1 52 ? 18.604 1.300 -14.486 1.00 0.00 60 THR A C 14
ATOM 24229 O O . THR A 1 52 ? 18.908 2.314 -15.117 1.00 0.00 60 THR A O 14
ATOM 24240 N N . ILE A 1 53 ? 17.360 1.093 -14.041 1.00 0.00 61 ILE A N 14
ATOM 24241 C CA . ILE A 1 53 ? 16.202 1.939 -14.375 1.00 0.00 61 ILE A CA 14
ATOM 24242 C C . ILE A 1 53 ? 16.095 3.185 -13.476 1.00 0.00 61 ILE A C 14
ATOM 24243 O O . ILE A 1 53 ? 15.673 4.241 -13.958 1.00 0.00 61 ILE A O 14
ATOM 24259 N N . ILE A 1 54 ? 16.477 3.100 -12.194 1.00 0.00 62 ILE A N 14
ATOM 24260 C CA . ILE A 1 54 ? 16.258 4.159 -11.198 1.00 0.00 62 ILE A CA 14
ATOM 24261 C C . ILE A 1 54 ? 17.409 4.239 -10.172 1.00 0.00 62 ILE A C 14
ATOM 24262 O O . ILE A 1 54 ? 18.084 3.254 -9.869 1.00 0.00 62 ILE A O 14
ATOM 24278 N N . TYR A 1 55 ? 17.636 5.446 -9.642 1.00 0.00 63 TYR A N 14
ATOM 24279 C CA . TYR A 1 55 ? 18.849 5.838 -8.898 1.00 0.00 63 TYR A CA 14
ATOM 24280 C C . TYR A 1 55 ? 18.518 6.568 -7.577 1.00 0.00 63 TYR A C 14
ATOM 24281 O O . TYR A 1 55 ? 19.225 7.488 -7.155 1.00 0.00 63 TYR A O 14
ATOM 24299 N N . LYS A 1 56 ? 17.418 6.160 -6.922 1.00 0.00 64 LYS A N 14
ATOM 24300 C CA . LYS A 1 56 ? 16.841 6.776 -5.707 1.00 0.00 64 LYS A CA 14
ATOM 24301 C C . LYS A 1 56 ? 16.633 5.732 -4.596 1.00 0.00 64 LYS A C 14
ATOM 24302 O O . LYS A 1 56 ? 15.512 5.487 -4.141 1.00 0.00 64 LYS A O 14
ATOM 24321 N N . LYS A 1 57 ? 17.732 5.065 -4.216 1.00 0.00 65 LYS A N 14
ATOM 24322 C CA . LYS A 1 57 ? 17.809 3.998 -3.193 1.00 0.00 65 LYS A CA 14
ATOM 24323 C C . LYS A 1 57 ? 17.167 4.400 -1.850 1.00 0.00 65 LYS A C 14
ATOM 24324 O O . LYS A 1 57 ? 17.233 5.561 -1.439 1.00 0.00 65 LYS A O 14
ATOM 24343 N N . GLY A 1 58 ? 16.598 3.418 -1.147 1.00 0.00 66 GLY A N 14
ATOM 24344 C CA . GLY A 1 58 ? 15.997 3.565 0.186 1.00 0.00 66 GLY A CA 14
ATOM 24345 C C . GLY A 1 58 ? 15.746 2.221 0.882 1.00 0.00 66 GLY A C 14
ATOM 24346 O O . GLY A 1 58 ? 16.033 1.154 0.328 1.00 0.00 66 GLY A O 14
ATOM 24350 N N . THR A 1 59 ? 15.225 2.265 2.111 1.00 0.00 67 THR A N 14
ATOM 24351 C CA . THR A 1 59 ? 14.889 1.072 2.916 1.00 0.00 67 THR A CA 14
ATOM 24352 C C . THR A 1 59 ? 13.734 0.252 2.318 1.00 0.00 67 THR A C 14
ATOM 24353 O O . THR A 1 59 ? 12.841 0.785 1.652 1.00 0.00 67 THR A O 14
ATOM 24364 N N . ASN A 1 60 ? 13.741 -1.062 2.574 1.00 0.00 68 ASN A N 14
ATOM 24365 C CA . ASN A 1 60 ? 12.745 -2.037 2.102 1.00 0.00 68 ASN A CA 14
ATOM 24366 C C . ASN A 1 60 ? 12.521 -3.160 3.139 1.00 0.00 68 ASN A C 14
ATOM 24367 O O . ASN A 1 60 ? 13.359 -3.394 4.016 1.00 0.00 68 ASN A O 14
ATOM 24378 N N . GLN A 1 61 ? 11.393 -3.870 3.021 1.00 0.00 69 GLN A N 14
ATOM 24379 C CA . GLN A 1 61 ? 10.983 -4.979 3.897 1.00 0.00 69 GLN A CA 14
ATOM 24380 C C . GLN A 1 61 ? 10.070 -5.967 3.140 1.00 0.00 69 GLN A C 14
ATOM 24381 O O . GLN A 1 61 ? 9.364 -5.585 2.203 1.00 0.00 69 GLN A O 14
ATOM 24395 N N . ASP A 1 62 ? 10.050 -7.230 3.577 1.00 0.00 70 ASP A N 14
ATOM 24396 C CA . ASP A 1 62 ? 9.153 -8.288 3.086 1.00 0.00 70 ASP A CA 14
ATOM 24397 C C . ASP A 1 62 ? 8.585 -9.150 4.237 1.00 0.00 70 ASP A C 14
ATOM 24398 O O . ASP A 1 62 ? 8.963 -8.980 5.401 1.00 0.00 70 ASP A O 14
ATOM 24407 N N . SER A 1 63 ? 7.684 -10.083 3.907 1.00 0.00 71 SER A N 14
ATOM 24408 C CA . SER A 1 63 ? 7.079 -11.041 4.849 1.00 0.00 71 SER A CA 14
ATOM 24409 C C . SER A 1 63 ? 6.893 -12.431 4.201 1.00 0.00 71 SER A C 14
ATOM 24410 O O . SER A 1 63 ? 5.871 -13.102 4.380 1.00 0.00 71 SER A O 14
ATOM 24418 N N . SER A 1 64 ? 7.860 -12.848 3.372 1.00 0.00 72 SER A N 14
ATOM 24419 C CA . SER A 1 64 ? 7.847 -14.145 2.674 1.00 0.00 72 SER A CA 14
ATOM 24420 C C . SER A 1 64 ? 7.847 -15.347 3.636 1.00 0.00 72 SER A C 14
ATOM 24421 O O . SER A 1 64 ? 8.372 -15.276 4.753 1.00 0.00 72 SER A O 14
ATOM 24429 N N . ILE A 1 65 ? 7.286 -16.472 3.174 1.00 0.00 73 ILE A N 14
ATOM 24430 C CA . ILE A 1 65 ? 7.142 -17.744 3.911 1.00 0.00 73 ILE A CA 14
ATOM 24431 C C . ILE A 1 65 ? 7.594 -18.972 3.088 1.00 0.00 73 ILE A C 14
ATOM 24432 O O . ILE A 1 65 ? 7.304 -20.115 3.454 1.00 0.00 73 ILE A O 14
ATOM 24448 N N . ASN A 1 66 ? 8.314 -18.743 1.979 1.00 0.00 74 ASN A N 14
ATOM 24449 C CA . ASN A 1 66 ? 8.815 -19.764 1.041 1.00 0.00 74 ASN A CA 14
ATOM 24450 C C . ASN A 1 66 ? 10.249 -19.453 0.536 1.00 0.00 74 ASN A C 14
ATOM 24451 O O . ASN A 1 66 ? 11.057 -18.906 1.321 1.00 0.00 74 ASN A O 14
ATOM 24463 N N . LYS B 1 13 ? 14.904 -26.553 -27.605 1.00 0.00 21 LYS B N 14
ATOM 24464 C CA . LYS B 1 13 ? 13.720 -27.282 -27.052 1.00 0.00 21 LYS B CA 14
ATOM 24465 C C . LYS B 1 13 ? 13.340 -26.770 -25.651 1.00 0.00 21 LYS B C 14
ATOM 24466 O O . LYS B 1 13 ? 12.350 -26.049 -25.522 1.00 0.00 21 LYS B O 14
ATOM 24485 N N . ARG B 1 14 ? 14.098 -27.126 -24.597 1.00 0.00 22 ARG B N 14
ATOM 24486 C CA . ARG B 1 14 ? 13.878 -26.669 -23.202 1.00 0.00 22 ARG B CA 14
ATOM 24487 C C . ARG B 1 14 ? 14.066 -25.147 -23.055 1.00 0.00 22 ARG B C 14
ATOM 24488 O O . ARG B 1 14 ? 14.843 -24.541 -23.795 1.00 0.00 22 ARG B O 14
ATOM 24509 N N . ASN B 1 15 ? 13.392 -24.547 -22.071 1.00 0.00 23 ASN B N 14
ATOM 24510 C CA . ASN B 1 15 ? 13.478 -23.131 -21.702 1.00 0.00 23 ASN B CA 14
ATOM 24511 C C . ASN B 1 15 ? 13.602 -22.983 -20.174 1.00 0.00 23 ASN B C 14
ATOM 24512 O O . ASN B 1 15 ? 13.180 -23.852 -19.408 1.00 0.00 23 ASN B O 14
ATOM 24523 N N . PHE B 1 16 ? 14.176 -21.860 -19.743 1.00 0.00 24 PHE B N 14
ATOM 24524 C CA . PHE B 1 16 ? 14.518 -21.548 -18.351 1.00 0.00 24 PHE B CA 14
ATOM 24525 C C . PHE B 1 16 ? 13.862 -20.231 -17.924 1.00 0.00 24 PHE B C 14
ATOM 24526 O O . PHE B 1 16 ? 14.152 -19.169 -18.473 1.00 0.00 24 PHE B O 14
ATOM 24543 N N . SER B 1 17 ? 12.897 -20.315 -17.006 1.00 0.00 25 SER B N 14
ATOM 24544 C CA . SER B 1 17 ? 11.989 -19.208 -16.695 1.00 0.00 25 SER B CA 14
ATOM 24545 C C . SER B 1 17 ? 12.538 -18.249 -15.627 1.00 0.00 25 SER B C 14
ATOM 24546 O O . SER B 1 17 ? 13.419 -18.595 -14.832 1.00 0.00 25 SER B O 14
ATOM 24554 N N . VAL B 1 18 ? 11.997 -17.027 -15.604 1.00 0.00 26 VAL B N 14
ATOM 24555 C CA . VAL B 1 18 ? 12.328 -15.968 -14.638 1.00 0.00 26 VAL B CA 14
ATOM 24556 C C . VAL B 1 18 ? 11.028 -15.270 -14.219 1.00 0.00 26 VAL B C 14
ATOM 24557 O O . VAL B 1 18 ? 10.280 -14.788 -15.073 1.00 0.00 26 VAL B O 14
ATOM 24570 N N . THR B 1 19 ? 10.741 -15.236 -12.912 1.00 0.00 27 THR B N 14
ATOM 24571 C CA . THR B 1 19 ? 9.458 -14.763 -12.353 1.00 0.00 27 THR B CA 14
ATOM 24572 C C . THR B 1 19 ? 9.659 -14.012 -11.027 1.00 0.00 27 THR B C 14
ATOM 24573 O O . THR B 1 19 ? 10.289 -14.531 -10.103 1.00 0.00 27 THR B O 14
ATOM 24584 N N . PHE B 1 20 ? 9.165 -12.773 -10.917 1.00 0.00 28 PHE B N 14
ATOM 24585 C CA . PHE B 1 20 ? 9.312 -11.923 -9.717 1.00 0.00 28 PHE B CA 14
ATOM 24586 C C . PHE B 1 20 ? 8.264 -10.789 -9.640 1.00 0.00 28 PHE B C 14
ATOM 24587 O O . PHE B 1 20 ? 7.401 -10.650 -10.510 1.00 0.00 28 PHE B O 14
ATOM 24604 N N . TYR B 1 21 ? 8.360 -9.961 -8.591 1.00 0.00 29 TYR B N 14
ATOM 24605 C CA . TYR B 1 21 ? 7.457 -8.843 -8.285 1.00 0.00 29 TYR B CA 14
ATOM 24606 C C . TYR B 1 21 ? 8.192 -7.499 -8.145 1.00 0.00 29 TYR B C 14
ATOM 24607 O O . TYR B 1 21 ? 9.377 -7.445 -7.810 1.00 0.00 29 TYR B O 14
ATOM 24625 N N . LEU B 1 22 ? 7.446 -6.417 -8.383 1.00 0.00 30 LEU B N 14
ATOM 24626 C CA . LEU B 1 22 ? 7.837 -5.004 -8.354 1.00 0.00 30 LEU B CA 14
ATOM 24627 C C . LEU B 1 22 ? 6.690 -4.141 -7.783 1.00 0.00 30 LEU B C 14
ATOM 24628 O O . LEU B 1 22 ? 5.572 -4.612 -7.544 1.00 0.00 30 LEU B O 14
ATOM 24644 N N . SER B 1 23 ? 6.978 -2.854 -7.601 1.00 0.00 31 SER B N 14
ATOM 24645 C CA . SER B 1 23 ? 6.014 -1.831 -7.156 1.00 0.00 31 SER B CA 14
ATOM 24646 C C . SER B 1 23 ? 5.199 -1.269 -8.331 1.00 0.00 31 SER B C 14
ATOM 24647 O O . SER B 1 23 ? 5.646 -1.319 -9.478 1.00 0.00 31 SER B O 14
ATOM 24655 N N . LYS B 1 24 ? 4.027 -0.680 -8.057 1.00 0.00 32 LYS B N 14
ATOM 24656 C CA . LYS B 1 24 ? 3.121 -0.109 -9.079 1.00 0.00 32 LYS B CA 14
ATOM 24657 C C . LYS B 1 24 ? 3.788 0.949 -9.965 1.00 0.00 32 LYS B C 14
ATOM 24658 O O . LYS B 1 24 ? 3.697 0.873 -11.186 1.00 0.00 32 LYS B O 14
ATOM 24677 N N . GLU B 1 25 ? 4.481 1.917 -9.362 1.00 0.00 33 GLU B N 14
ATOM 24678 C CA . GLU B 1 25 ? 5.150 3.004 -10.101 1.00 0.00 33 GLU B CA 14
ATOM 24679 C C . GLU B 1 25 ? 6.343 2.497 -10.930 1.00 0.00 33 GLU B C 14
ATOM 24680 O O . GLU B 1 25 ? 6.539 2.921 -12.067 1.00 0.00 33 GLU B O 14
ATOM 24692 N N . GLU B 1 26 ? 7.112 1.543 -10.394 1.00 0.00 34 GLU B N 14
ATOM 24693 C CA . GLU B 1 26 ? 8.195 0.876 -11.129 1.00 0.00 34 GLU B CA 14
ATOM 24694 C C . GLU B 1 26 ? 7.658 0.106 -12.344 1.00 0.00 34 GLU B C 14
ATOM 24695 O O . GLU B 1 26 ? 8.165 0.261 -13.457 1.00 0.00 34 GLU B O 14
ATOM 24707 N N . HIS B 1 27 ? 6.615 -0.707 -12.148 1.00 0.00 35 HIS B N 14
ATOM 24708 C CA . HIS B 1 27 ? 5.983 -1.450 -13.239 1.00 0.00 35 HIS B CA 14
ATOM 24709 C C . HIS B 1 27 ? 5.360 -0.519 -14.289 1.00 0.00 35 HIS B C 14
ATOM 24710 O O . HIS B 1 27 ? 5.510 -0.772 -15.483 1.00 0.00 35 HIS B O 14
ATOM 24724 N N . ASP B 1 28 ? 4.750 0.600 -13.880 1.00 0.00 36 ASP B N 14
ATOM 24725 C CA . ASP B 1 28 ? 4.283 1.644 -14.799 1.00 0.00 36 ASP B CA 14
ATOM 24726 C C . ASP B 1 28 ? 5.427 2.252 -15.632 1.00 0.00 36 ASP B C 14
ATOM 24727 O O . ASP B 1 28 ? 5.270 2.401 -16.843 1.00 0.00 36 ASP B O 14
ATOM 24736 N N . VAL B 1 29 ? 6.590 2.545 -15.034 1.00 0.00 37 VAL B N 14
ATOM 24737 C CA . VAL B 1 29 ? 7.785 2.986 -15.781 1.00 0.00 37 VAL B CA 14
ATOM 24738 C C . VAL B 1 29 ? 8.232 1.932 -16.801 1.00 0.00 37 VAL B C 14
ATOM 24739 O O . VAL B 1 29 ? 8.435 2.276 -17.967 1.00 0.00 37 VAL B O 14
ATOM 24752 N N . LEU B 1 30 ? 8.321 0.648 -16.425 1.00 0.00 38 LEU B N 14
ATOM 24753 C CA . LEU B 1 30 ? 8.633 -0.429 -17.378 1.00 0.00 38 LEU B CA 14
ATOM 24754 C C . LEU B 1 30 ? 7.584 -0.526 -18.501 1.00 0.00 38 LEU B C 14
ATOM 24755 O O . LEU B 1 30 ? 7.952 -0.617 -19.670 1.00 0.00 38 LEU B O 14
ATOM 24771 N N . ARG B 1 31 ? 6.287 -0.448 -18.175 1.00 0.00 39 ARG B N 14
ATOM 24772 C CA . ARG B 1 31 ? 5.178 -0.436 -19.144 1.00 0.00 39 ARG B CA 14
ATOM 24773 C C . ARG B 1 31 ? 5.251 0.752 -20.102 1.00 0.00 39 ARG B C 14
ATOM 24774 O O . ARG B 1 31 ? 5.045 0.560 -21.294 1.00 0.00 39 ARG B O 14
ATOM 24795 N N . ARG B 1 32 ? 5.587 1.950 -19.621 1.00 0.00 40 ARG B N 14
ATOM 24796 C CA . ARG B 1 32 ? 5.754 3.175 -20.429 1.00 0.00 40 ARG B CA 14
ATOM 24797 C C . ARG B 1 32 ? 6.927 3.053 -21.411 1.00 0.00 40 ARG B C 14
ATOM 24798 O O . ARG B 1 32 ? 6.768 3.273 -22.614 1.00 0.00 40 ARG B O 14
ATOM 24819 N N . LEU B 1 33 ? 8.088 2.628 -20.904 1.00 0.00 41 LEU B N 14
ATOM 24820 C CA . LEU B 1 33 ? 9.290 2.370 -21.706 1.00 0.00 41 LEU B CA 14
ATOM 24821 C C . LEU B 1 33 ? 9.075 1.245 -22.736 1.00 0.00 41 LEU B C 14
ATOM 24822 O O . LEU B 1 33 ? 9.595 1.333 -23.849 1.00 0.00 41 LEU B O 14
ATOM 24838 N N . ALA B 1 34 ? 8.277 0.224 -22.401 1.00 0.00 42 ALA B N 14
ATOM 24839 C CA . ALA B 1 34 ? 7.838 -0.797 -23.348 1.00 0.00 42 ALA B CA 14
ATOM 24840 C C . ALA B 1 34 ? 6.876 -0.219 -24.407 1.00 0.00 42 ALA B C 14
ATOM 24841 O O . ALA B 1 34 ? 7.148 -0.327 -25.600 1.00 0.00 42 ALA B O 14
ATOM 24848 N N . ASP B 1 35 ? 5.787 0.439 -23.991 1.00 0.00 43 ASP B N 14
ATOM 24849 C CA . ASP B 1 35 ? 4.756 1.058 -24.845 1.00 0.00 43 ASP B CA 14
ATOM 24850 C C . ASP B 1 35 ? 5.299 2.094 -25.849 1.00 0.00 43 ASP B C 14
ATOM 24851 O O . ASP B 1 35 ? 4.710 2.282 -26.916 1.00 0.00 43 ASP B O 14
ATOM 24860 N N . GLU B 1 36 ? 6.451 2.713 -25.562 1.00 0.00 44 GLU B N 14
ATOM 24861 C CA . GLU B 1 36 ? 7.233 3.491 -26.540 1.00 0.00 44 GLU B CA 14
ATOM 24862 C C . GLU B 1 36 ? 7.535 2.733 -27.864 1.00 0.00 44 GLU B C 14
ATOM 24863 O O . GLU B 1 36 ? 7.762 3.367 -28.897 1.00 0.00 44 GLU B O 14
ATOM 24875 N N . GLU B 1 37 ? 7.484 1.392 -27.868 1.00 0.00 45 GLU B N 14
ATOM 24876 C CA . GLU B 1 37 ? 7.709 0.529 -29.042 1.00 0.00 45 GLU B CA 14
ATOM 24877 C C . GLU B 1 37 ? 6.684 -0.624 -29.166 1.00 0.00 45 GLU B C 14
ATOM 24878 O O . GLU B 1 37 ? 6.089 -0.803 -30.231 1.00 0.00 45 GLU B O 14
ATOM 24890 N N . VAL B 1 38 ? 6.469 -1.393 -28.089 1.00 0.00 46 VAL B N 14
ATOM 24891 C CA . VAL B 1 38 ? 5.618 -2.590 -27.970 1.00 0.00 46 VAL B CA 14
ATOM 24892 C C . VAL B 1 38 ? 5.268 -2.799 -26.488 1.00 0.00 46 VAL B C 14
ATOM 24893 O O . VAL B 1 38 ? 6.119 -3.151 -25.676 1.00 0.00 46 VAL B O 14
ATOM 24906 N N . GLU B 1 39 ? 4.012 -2.545 -26.117 1.00 0.00 47 GLU B N 14
ATOM 24907 C CA . GLU B 1 39 ? 3.450 -2.717 -24.759 1.00 0.00 47 GLU B CA 14
ATOM 24908 C C . GLU B 1 39 ? 3.371 -4.194 -24.301 1.00 0.00 47 GLU B C 14
ATOM 24909 O O . GLU B 1 39 ? 2.309 -4.814 -24.202 1.00 0.00 47 GLU B O 14
ATOM 24921 N N . SER B 1 40 ? 4.551 -4.742 -24.033 1.00 0.00 48 SER B N 14
ATOM 24922 C CA . SER B 1 40 ? 4.828 -6.153 -23.719 1.00 0.00 48 SER B CA 14
ATOM 24923 C C . SER B 1 40 ? 5.938 -6.253 -22.666 1.00 0.00 48 SER B C 14
ATOM 24924 O O . SER B 1 40 ? 7.088 -6.547 -22.993 1.00 0.00 48 SER B O 14
ATOM 24932 N N . VAL B 1 41 ? 5.627 -5.943 -21.398 1.00 0.00 49 VAL B N 14
ATOM 24933 C CA . VAL B 1 41 ? 6.614 -5.823 -20.294 1.00 0.00 49 VAL B CA 14
ATOM 24934 C C . VAL B 1 41 ? 7.514 -7.058 -20.152 1.00 0.00 49 VAL B C 14
ATOM 24935 O O . VAL B 1 41 ? 8.713 -6.913 -19.938 1.00 0.00 49 VAL B O 14
ATOM 24948 N N . ASN B 1 42 ? 6.976 -8.266 -20.338 1.00 0.00 50 ASN B N 14
ATOM 24949 C CA . ASN B 1 42 ? 7.750 -9.515 -20.368 1.00 0.00 50 ASN B CA 14
ATOM 24950 C C . ASN B 1 42 ? 8.868 -9.510 -21.437 1.00 0.00 50 ASN B C 14
ATOM 24951 O O . ASN B 1 42 ? 10.041 -9.723 -21.119 1.00 0.00 50 ASN B O 14
ATOM 24962 N N . SER B 1 43 ? 8.520 -9.207 -22.692 1.00 0.00 51 SER B N 14
ATOM 24963 C CA . SER B 1 43 ? 9.462 -9.104 -23.817 1.00 0.00 51 SER B CA 14
ATOM 24964 C C . SER B 1 43 ? 10.436 -7.935 -23.634 1.00 0.00 51 SER B C 14
ATOM 24965 O O . SER B 1 43 ? 11.641 -8.094 -23.826 1.00 0.00 51 SER B O 14
ATOM 24973 N N . PHE B 1 44 ? 9.935 -6.782 -23.176 1.00 0.00 52 PHE B N 14
ATOM 24974 C CA . PHE B 1 44 ? 10.736 -5.603 -22.843 1.00 0.00 52 PHE B CA 14
ATOM 24975 C C . PHE B 1 44 ? 11.815 -5.913 -21.797 1.00 0.00 52 PHE B C 14
ATOM 24976 O O . PHE B 1 44 ? 12.988 -5.633 -22.034 1.00 0.00 52 PHE B O 14
ATOM 24993 N N . VAL B 1 45 ? 11.453 -6.539 -20.672 1.00 0.00 53 VAL B N 14
ATOM 24994 C CA . VAL B 1 45 ? 12.414 -6.935 -19.629 1.00 0.00 53 VAL B CA 14
ATOM 24995 C C . VAL B 1 45 ? 13.412 -7.972 -20.153 1.00 0.00 53 VAL B C 14
ATOM 24996 O O . VAL B 1 45 ? 14.613 -7.811 -19.937 1.00 0.00 53 VAL B O 14
ATOM 25009 N N . LYS B 1 46 ? 12.961 -8.982 -20.914 1.00 0.00 54 LYS B N 14
ATOM 25010 C CA . LYS B 1 46 ? 13.854 -9.961 -21.563 1.00 0.00 54 LYS B CA 14
ATOM 25011 C C . LYS B 1 46 ? 14.935 -9.277 -22.418 1.00 0.00 54 LYS B C 14
ATOM 25012 O O . LYS B 1 46 ? 16.128 -9.486 -22.184 1.00 0.00 54 LYS B O 14
ATOM 25031 N N . ARG B 1 47 ? 14.545 -8.410 -23.367 1.00 0.00 55 ARG B N 14
ATOM 25032 C CA . ARG B 1 47 ? 15.509 -7.683 -24.221 1.00 0.00 55 ARG B CA 14
ATOM 25033 C C . ARG B 1 47 ? 16.338 -6.643 -23.459 1.00 0.00 55 ARG B C 14
ATOM 25034 O O . ARG B 1 47 ? 17.528 -6.524 -23.732 1.00 0.00 55 ARG B O 14
ATOM 25055 N N . HIS B 1 48 ? 15.777 -5.979 -22.444 1.00 0.00 56 HIS B N 14
ATOM 25056 C CA . HIS B 1 48 ? 16.514 -5.103 -21.514 1.00 0.00 56 HIS B CA 14
ATOM 25057 C C . HIS B 1 48 ? 17.698 -5.825 -20.870 1.00 0.00 56 HIS B C 14
ATOM 25058 O O . HIS B 1 48 ? 18.821 -5.330 -20.922 1.00 0.00 56 HIS B O 14
ATOM 25072 N N . ILE B 1 49 ? 17.488 -7.032 -20.342 1.00 0.00 57 ILE B N 14
ATOM 25073 C CA . ILE B 1 49 ? 18.556 -7.852 -19.746 1.00 0.00 57 ILE B CA 14
ATOM 25074 C C . ILE B 1 49 ? 19.562 -8.293 -20.817 1.00 0.00 57 ILE B C 14
ATOM 25075 O O . ILE B 1 49 ? 20.766 -8.084 -20.655 1.00 0.00 57 ILE B O 14
ATOM 25091 N N . LEU B 1 50 ? 19.082 -8.815 -21.953 1.00 0.00 58 LEU B N 14
ATOM 25092 C CA . LEU B 1 50 ? 19.937 -9.218 -23.081 1.00 0.00 58 LEU B CA 14
ATOM 25093 C C . LEU B 1 50 ? 20.722 -8.054 -23.734 1.00 0.00 58 LEU B C 14
ATOM 25094 O O . LEU B 1 50 ? 21.689 -8.311 -24.453 1.00 0.00 58 LEU B O 14
ATOM 25110 N N . LYS B 1 51 ? 20.353 -6.794 -23.451 1.00 0.00 59 LYS B N 14
ATOM 25111 C CA . LYS B 1 51 ? 21.014 -5.555 -23.913 1.00 0.00 59 LYS B CA 14
ATOM 25112 C C . LYS B 1 51 ? 21.733 -4.783 -22.779 1.00 0.00 59 LYS B C 14
ATOM 25113 O O . LYS B 1 51 ? 22.181 -3.655 -22.988 1.00 0.00 59 LYS B O 14
ATOM 25132 N N . THR B 1 52 ? 21.879 -5.380 -21.587 1.00 0.00 60 THR B N 14
ATOM 25133 C CA . THR B 1 52 ? 22.613 -4.788 -20.439 1.00 0.00 60 THR B CA 14
ATOM 25134 C C . THR B 1 52 ? 23.615 -5.751 -19.790 1.00 0.00 60 THR B C 14
ATOM 25135 O O . THR B 1 52 ? 24.729 -5.337 -19.467 1.00 0.00 60 THR B O 14
ATOM 25146 N N . ILE B 1 53 ? 23.278 -7.040 -19.652 1.00 0.00 61 ILE B N 14
ATOM 25147 C CA . ILE B 1 53 ? 24.226 -8.113 -19.282 1.00 0.00 61 ILE B CA 14
ATOM 25148 C C . ILE B 1 53 ? 25.155 -8.474 -20.464 1.00 0.00 61 ILE B C 14
ATOM 25149 O O . ILE B 1 53 ? 26.289 -8.912 -20.259 1.00 0.00 61 ILE B O 14
ATOM 25165 N N . ILE B 1 54 ? 24.702 -8.220 -21.698 1.00 0.00 62 ILE B N 14
ATOM 25166 C CA . ILE B 1 54 ? 25.414 -8.402 -22.970 1.00 0.00 62 ILE B CA 14
ATOM 25167 C C . ILE B 1 54 ? 25.094 -7.186 -23.867 1.00 0.00 62 ILE B C 14
ATOM 25168 O O . ILE B 1 54 ? 24.148 -6.444 -23.600 1.00 0.00 62 ILE B O 14
ATOM 25184 N N . TYR B 1 55 ? 25.858 -6.982 -24.942 1.00 0.00 63 TYR B N 14
ATOM 25185 C CA . TYR B 1 55 ? 25.547 -6.030 -26.010 1.00 0.00 63 TYR B CA 14
ATOM 25186 C C . TYR B 1 55 ? 26.096 -6.540 -27.353 1.00 0.00 63 TYR B C 14
ATOM 25187 O O . TYR B 1 55 ? 27.213 -7.061 -27.424 1.00 0.00 63 TYR B O 14
ATOM 25205 N N . LYS B 1 56 ? 25.293 -6.403 -28.414 1.00 0.00 64 LYS B N 14
ATOM 25206 C CA . LYS B 1 56 ? 25.574 -6.859 -29.783 1.00 0.00 64 LYS B CA 14
ATOM 25207 C C . LYS B 1 56 ? 24.680 -6.081 -30.764 1.00 0.00 64 LYS B C 14
ATOM 25208 O O . LYS B 1 56 ? 23.452 -6.100 -30.646 1.00 0.00 64 LYS B O 14
ATOM 25227 N N . LYS B 1 57 ? 25.308 -5.409 -31.731 1.00 0.00 65 LYS B N 14
ATOM 25228 C CA . LYS B 1 57 ? 24.675 -4.694 -32.864 1.00 0.00 65 LYS B CA 14
ATOM 25229 C C . LYS B 1 57 ? 25.227 -5.145 -34.228 1.00 0.00 65 LYS B C 14
ATOM 25230 O O . LYS B 1 57 ? 26.244 -5.840 -34.293 1.00 0.00 65 LYS B O 14
ATOM 25249 N N . GLY B 1 58 ? 24.557 -4.759 -35.317 1.00 0.00 66 GLY B N 14
ATOM 25250 C CA . GLY B 1 58 ? 24.929 -5.172 -36.681 1.00 0.00 66 GLY B CA 14
ATOM 25251 C C . GLY B 1 58 ? 24.048 -4.611 -37.805 1.00 0.00 66 GLY B C 14
ATOM 25252 O O . GLY B 1 58 ? 23.789 -5.314 -38.784 1.00 0.00 66 GLY B O 14
ATOM 25256 N N . THR B 1 59 ? 23.556 -3.373 -37.668 1.00 0.00 67 THR B N 14
ATOM 25257 C CA . THR B 1 59 ? 22.601 -2.732 -38.596 1.00 0.00 67 THR B CA 14
ATOM 25258 C C . THR B 1 59 ? 22.992 -1.281 -38.915 1.00 0.00 67 THR B C 14
ATOM 25259 O O . THR B 1 59 ? 23.593 -0.581 -38.095 1.00 0.00 67 THR B O 14
ATOM 25270 N N . ASN B 1 60 ? 22.655 -0.813 -40.125 1.00 0.00 68 ASN B N 14
ATOM 25271 C CA . ASN B 1 60 ? 23.098 0.492 -40.647 1.00 0.00 68 ASN B CA 14
ATOM 25272 C C . ASN B 1 60 ? 22.450 1.711 -39.960 1.00 0.00 68 ASN B C 14
ATOM 25273 O O . ASN B 1 60 ? 23.008 2.809 -39.966 1.00 0.00 68 ASN B O 14
ATOM 25284 N N . GLN B 1 61 ? 21.287 1.509 -39.338 1.00 0.00 69 GLN B N 14
ATOM 25285 C CA . GLN B 1 61 ? 20.503 2.551 -38.647 1.00 0.00 69 GLN B CA 14
ATOM 25286 C C . GLN B 1 61 ? 21.159 3.122 -37.371 1.00 0.00 69 GLN B C 14
ATOM 25287 O O . GLN B 1 61 ? 20.693 4.120 -36.822 1.00 0.00 69 GLN B O 14
ATOM 25301 N N . ASP B 1 62 ? 22.250 2.511 -36.904 1.00 0.00 70 ASP B N 14
ATOM 25302 C CA . ASP B 1 62 ? 23.034 2.942 -35.735 1.00 0.00 70 ASP B CA 14
ATOM 25303 C C . ASP B 1 62 ? 23.743 4.307 -35.906 1.00 0.00 70 ASP B C 14
ATOM 25304 O O . ASP B 1 62 ? 24.215 4.900 -34.934 1.00 0.00 70 ASP B O 14
ATOM 25313 N N . SER B 1 63 ? 23.803 4.823 -37.137 1.00 0.00 71 SER B N 14
ATOM 25314 C CA . SER B 1 63 ? 24.457 6.094 -37.502 1.00 0.00 71 SER B CA 14
ATOM 25315 C C . SER B 1 63 ? 23.752 7.373 -37.016 1.00 0.00 71 SER B C 14
ATOM 25316 O O . SER B 1 63 ? 24.290 8.475 -37.167 1.00 0.00 71 SER B O 14
ATOM 25324 N N . SER B 1 64 ? 22.569 7.242 -36.416 1.00 0.00 72 SER B N 14
ATOM 25325 C CA . SER B 1 64 ? 21.744 8.344 -35.893 1.00 0.00 72 SER B CA 14
ATOM 25326 C C . SER B 1 64 ? 20.819 7.908 -34.742 1.00 0.00 72 SER B C 14
ATOM 25327 O O . SER B 1 64 ? 20.645 6.714 -34.473 1.00 0.00 72 SER B O 14
ATOM 25335 N N . ILE B 1 65 ? 20.220 8.893 -34.055 1.00 0.00 73 ILE B N 14
ATOM 25336 C CA . ILE B 1 65 ? 19.268 8.720 -32.945 1.00 0.00 73 ILE B CA 14
ATOM 25337 C C . ILE B 1 65 ? 18.098 9.703 -33.140 1.00 0.00 73 ILE B C 14
ATOM 25338 O O . ILE B 1 65 ? 18.316 10.879 -33.452 1.00 0.00 73 ILE B O 14
ATOM 25354 N N . ASN B 1 66 ? 16.860 9.226 -32.955 1.00 0.00 74 ASN B N 14
ATOM 25355 C CA . ASN B 1 66 ? 15.611 9.998 -33.075 1.00 0.00 74 ASN B CA 14
ATOM 25356 C C . ASN B 1 66 ? 14.525 9.475 -32.108 1.00 0.00 74 ASN B C 14
ATOM 25357 O O . ASN B 1 66 ? 14.460 8.248 -31.863 1.00 0.00 74 ASN B O 14
ATOM 25369 N N . LYS A 1 13 ? -1.658 -5.319 -2.404 1.00 0.00 21 LYS A N 15
ATOM 25370 C CA . LYS A 1 13 ? -1.420 -3.855 -2.608 1.00 0.00 21 LYS A CA 15
ATOM 25371 C C . LYS A 1 13 ? 0.024 -3.584 -3.076 1.00 0.00 21 LYS A C 15
ATOM 25372 O O . LYS A 1 13 ? 0.953 -4.245 -2.613 1.00 0.00 21 LYS A O 15
ATOM 25391 N N . ARG A 1 14 ? 0.214 -2.611 -3.989 1.00 0.00 22 ARG A N 15
ATOM 25392 C CA . ARG A 1 14 ? 1.513 -2.113 -4.521 1.00 0.00 22 ARG A CA 15
ATOM 25393 C C . ARG A 1 14 ? 2.531 -3.215 -4.879 1.00 0.00 22 ARG A C 15
ATOM 25394 O O . ARG A 1 14 ? 3.674 -3.212 -4.430 1.00 0.00 22 ARG A O 15
ATOM 25415 N N . ASN A 1 15 ? 2.096 -4.186 -5.683 1.00 0.00 23 ASN A N 15
ATOM 25416 C CA . ASN A 1 15 ? 2.918 -5.287 -6.213 1.00 0.00 23 ASN A CA 15
ATOM 25417 C C . ASN A 1 15 ? 2.465 -5.623 -7.643 1.00 0.00 23 ASN A C 15
ATOM 25418 O O . ASN A 1 15 ? 1.303 -5.956 -7.883 1.00 0.00 23 ASN A O 15
ATOM 25429 N N . PHE A 1 16 ? 3.402 -5.514 -8.584 1.00 0.00 24 PHE A N 15
ATOM 25430 C CA . PHE A 1 16 ? 3.187 -5.615 -10.031 1.00 0.00 24 PHE A CA 15
ATOM 25431 C C . PHE A 1 16 ? 4.181 -6.613 -10.633 1.00 0.00 24 PHE A C 15
ATOM 25432 O O . PHE A 1 16 ? 5.393 -6.397 -10.597 1.00 0.00 24 PHE A O 15
ATOM 25449 N N . SER A 1 17 ? 3.681 -7.761 -11.093 1.00 0.00 25 SER A N 15
ATOM 25450 C CA . SER A 1 17 ? 4.522 -8.916 -11.431 1.00 0.00 25 SER A CA 15
ATOM 25451 C C . SER A 1 17 ? 5.159 -8.827 -12.827 1.00 0.00 25 SER A C 15
ATOM 25452 O O . SER A 1 17 ? 4.682 -8.112 -13.716 1.00 0.00 25 SER A O 15
ATOM 25460 N N . VAL A 1 18 ? 6.253 -9.570 -13.022 1.00 0.00 26 VAL A N 15
ATOM 25461 C CA . VAL A 1 18 ? 7.018 -9.656 -14.276 1.00 0.00 26 VAL A CA 15
ATOM 25462 C C . VAL A 1 18 ? 7.466 -11.111 -14.485 1.00 0.00 26 VAL A C 15
ATOM 25463 O O . VAL A 1 18 ? 8.084 -11.703 -13.599 1.00 0.00 26 VAL A O 15
ATOM 25476 N N . THR A 1 19 ? 7.148 -11.695 -15.647 1.00 0.00 27 THR A N 15
ATOM 25477 C CA . THR A 1 19 ? 7.362 -13.129 -15.943 1.00 0.00 27 THR A CA 15
ATOM 25478 C C . THR A 1 19 ? 7.772 -13.356 -17.409 1.00 0.00 27 THR A C 15
ATOM 25479 O O . THR A 1 19 ? 7.054 -12.970 -18.332 1.00 0.00 27 THR A O 15
ATOM 25490 N N . PHE A 1 20 ? 8.943 -13.958 -17.650 1.00 0.00 28 PHE A N 15
ATOM 25491 C CA . PHE A 1 20 ? 9.487 -14.213 -19.000 1.00 0.00 28 PHE A CA 15
ATOM 25492 C C . PHE A 1 20 ? 10.472 -15.404 -19.031 1.00 0.00 28 PHE A C 15
ATOM 25493 O O . PHE A 1 20 ? 10.631 -16.123 -18.043 1.00 0.00 28 PHE A O 15
ATOM 25510 N N . TYR A 1 21 ? 11.139 -15.611 -20.173 1.00 0.00 29 TYR A N 15
ATOM 25511 C CA . TYR A 1 21 ? 12.092 -16.699 -20.424 1.00 0.00 29 TYR A CA 15
ATOM 25512 C C . TYR A 1 21 ? 13.448 -16.193 -20.938 1.00 0.00 29 TYR A C 15
ATOM 25513 O O . TYR A 1 21 ? 13.526 -15.181 -21.636 1.00 0.00 29 TYR A O 15
ATOM 25531 N N . LEU A 1 22 ? 14.501 -16.957 -20.640 1.00 0.00 30 LEU A N 15
ATOM 25532 C CA . LEU A 1 22 ? 15.872 -16.815 -21.137 1.00 0.00 30 LEU A CA 15
ATOM 25533 C C . LEU A 1 22 ? 16.394 -18.169 -21.653 1.00 0.00 30 LEU A C 15
ATOM 25534 O O . LEU A 1 22 ? 15.746 -19.212 -21.507 1.00 0.00 30 LEU A O 15
ATOM 25550 N N . SER A 1 23 ? 17.582 -18.145 -22.248 1.00 0.00 31 SER A N 15
ATOM 25551 C CA . SER A 1 23 ? 18.288 -19.345 -22.734 1.00 0.00 31 SER A CA 15
ATOM 25552 C C . SER A 1 23 ? 19.043 -20.058 -21.603 1.00 0.00 31 SER A C 15
ATOM 25553 O O . SER A 1 23 ? 19.408 -19.433 -20.607 1.00 0.00 31 SER A O 15
ATOM 25561 N N . LYS A 1 24 ? 19.316 -21.363 -21.757 1.00 0.00 32 LYS A N 15
ATOM 25562 C CA . LYS A 1 24 ? 19.967 -22.205 -20.730 1.00 0.00 32 LYS A CA 15
ATOM 25563 C C . LYS A 1 24 ? 21.318 -21.657 -20.254 1.00 0.00 32 LYS A C 15
ATOM 25564 O O . LYS A 1 24 ? 21.522 -21.486 -19.055 1.00 0.00 32 LYS A O 15
ATOM 25583 N N . GLU A 1 25 ? 22.233 -21.368 -21.182 1.00 0.00 33 GLU A N 15
ATOM 25584 C CA . GLU A 1 25 ? 23.584 -20.880 -20.852 1.00 0.00 33 GLU A CA 15
ATOM 25585 C C . GLU A 1 25 ? 23.553 -19.478 -20.218 1.00 0.00 33 GLU A C 15
ATOM 25586 O O . GLU A 1 25 ? 24.243 -19.219 -19.234 1.00 0.00 33 GLU A O 15
ATOM 25598 N N . GLU A 1 26 ? 22.701 -18.588 -20.738 1.00 0.00 34 GLU A N 15
ATOM 25599 C CA . GLU A 1 26 ? 22.446 -17.260 -20.165 1.00 0.00 34 GLU A CA 15
ATOM 25600 C C . GLU A 1 26 ? 21.937 -17.352 -18.718 1.00 0.00 34 GLU A C 15
ATOM 25601 O O . GLU A 1 26 ? 22.509 -16.736 -17.816 1.00 0.00 34 GLU A O 15
ATOM 25613 N N . HIS A 1 27 ? 20.891 -18.150 -18.483 1.00 0.00 35 HIS A N 15
ATOM 25614 C CA . HIS A 1 27 ? 20.330 -18.357 -17.147 1.00 0.00 35 HIS A CA 15
ATOM 25615 C C . HIS A 1 27 ? 21.344 -18.998 -16.191 1.00 0.00 35 HIS A C 15
ATOM 25616 O O . HIS A 1 27 ? 21.471 -18.543 -15.061 1.00 0.00 35 HIS A O 15
ATOM 25630 N N . ASP A 1 28 ? 22.133 -19.979 -16.644 1.00 0.00 36 ASP A N 15
ATOM 25631 C CA . ASP A 1 28 ? 23.209 -20.594 -15.857 1.00 0.00 36 ASP A CA 15
ATOM 25632 C C . ASP A 1 28 ? 24.321 -19.603 -15.453 1.00 0.00 36 ASP A C 15
ATOM 25633 O O . ASP A 1 28 ? 24.752 -19.604 -14.298 1.00 0.00 36 ASP A O 15
ATOM 25642 N N . VAL A 1 29 ? 24.755 -18.714 -16.355 1.00 0.00 37 VAL A N 15
ATOM 25643 C CA . VAL A 1 29 ? 25.708 -17.637 -16.024 1.00 0.00 37 VAL A CA 15
ATOM 25644 C C . VAL A 1 29 ? 25.111 -16.681 -14.987 1.00 0.00 37 VAL A C 15
ATOM 25645 O O . VAL A 1 29 ? 25.744 -16.417 -13.962 1.00 0.00 37 VAL A O 15
ATOM 25658 N N . LEU A 1 30 ? 23.874 -16.211 -15.191 1.00 0.00 38 LEU A N 15
ATOM 25659 C CA . LEU A 1 30 ? 23.176 -15.369 -14.211 1.00 0.00 38 LEU A CA 15
ATOM 25660 C C . LEU A 1 30 ? 22.965 -16.091 -12.869 1.00 0.00 38 LEU A C 15
ATOM 25661 O O . LEU A 1 30 ? 23.082 -15.463 -11.822 1.00 0.00 38 LEU A O 15
ATOM 25677 N N . ARG A 1 31 ? 22.722 -17.407 -12.873 1.00 0.00 39 ARG A N 15
ATOM 25678 C CA . ARG A 1 31 ? 22.605 -18.255 -11.675 1.00 0.00 39 ARG A CA 15
ATOM 25679 C C . ARG A 1 31 ? 23.906 -18.328 -10.880 1.00 0.00 39 ARG A C 15
ATOM 25680 O O . ARG A 1 31 ? 23.866 -18.167 -9.666 1.00 0.00 39 ARG A O 15
ATOM 25701 N N . ARG A 1 32 ? 25.061 -18.492 -11.534 1.00 0.00 40 ARG A N 15
ATOM 25702 C CA . ARG A 1 32 ? 26.381 -18.472 -10.863 1.00 0.00 40 ARG A CA 15
ATOM 25703 C C . ARG A 1 32 ? 26.707 -17.089 -10.286 1.00 0.00 40 ARG A C 15
ATOM 25704 O O . ARG A 1 32 ? 27.096 -16.978 -9.122 1.00 0.00 40 ARG A O 15
ATOM 25725 N N . LEU A 1 33 ? 26.457 -16.027 -11.059 1.00 0.00 41 LEU A N 15
ATOM 25726 C CA . LEU A 1 33 ? 26.581 -14.642 -10.582 1.00 0.00 41 LEU A CA 15
ATOM 25727 C C . LEU A 1 33 ? 25.634 -14.341 -9.402 1.00 0.00 41 LEU A C 15
ATOM 25728 O O . LEU A 1 33 ? 26.030 -13.654 -8.461 1.00 0.00 41 LEU A O 15
ATOM 25744 N N . ALA A 1 34 ? 24.418 -14.897 -9.409 1.00 0.00 42 ALA A N 15
ATOM 25745 C CA . ALA A 1 34 ? 23.486 -14.826 -8.287 1.00 0.00 42 ALA A CA 15
ATOM 25746 C C . ALA A 1 34 ? 23.960 -15.640 -7.072 1.00 0.00 42 ALA A C 15
ATOM 25747 O O . ALA A 1 34 ? 23.888 -15.142 -5.953 1.00 0.00 42 ALA A O 15
ATOM 25754 N N . ASP A 1 35 ? 24.471 -16.860 -7.252 1.00 0.00 43 ASP A N 15
ATOM 25755 C CA . ASP A 1 35 ? 25.023 -17.690 -6.170 1.00 0.00 43 ASP A CA 15
ATOM 25756 C C . ASP A 1 35 ? 26.208 -17.015 -5.455 1.00 0.00 43 ASP A C 15
ATOM 25757 O O . ASP A 1 35 ? 26.355 -17.156 -4.239 1.00 0.00 43 ASP A O 15
ATOM 25766 N N . GLU A 1 36 ? 27.016 -16.233 -6.177 1.00 0.00 44 GLU A N 15
ATOM 25767 C CA . GLU A 1 36 ? 28.070 -15.387 -5.594 1.00 0.00 44 GLU A CA 15
ATOM 25768 C C . GLU A 1 36 ? 27.557 -14.182 -4.760 1.00 0.00 44 GLU A C 15
ATOM 25769 O O . GLU A 1 36 ? 28.361 -13.552 -4.067 1.00 0.00 44 GLU A O 15
ATOM 25781 N N . GLU A 1 37 ? 26.256 -13.846 -4.785 1.00 0.00 45 GLU A N 15
ATOM 25782 C CA . GLU A 1 37 ? 25.730 -12.555 -4.285 1.00 0.00 45 GLU A CA 15
ATOM 25783 C C . GLU A 1 37 ? 24.438 -12.637 -3.436 1.00 0.00 45 GLU A C 15
ATOM 25784 O O . GLU A 1 37 ? 24.376 -12.021 -2.370 1.00 0.00 45 GLU A O 15
ATOM 25796 N N . VAL A 1 38 ? 23.407 -13.361 -3.894 1.00 0.00 46 VAL A N 15
ATOM 25797 C CA . VAL A 1 38 ? 22.032 -13.370 -3.331 1.00 0.00 46 VAL A CA 15
ATOM 25798 C C . VAL A 1 38 ? 21.339 -14.750 -3.331 1.00 0.00 46 VAL A C 15
ATOM 25799 O O . VAL A 1 38 ? 20.272 -14.896 -2.736 1.00 0.00 46 VAL A O 15
ATOM 25812 N N . GLU A 1 39 ? 21.936 -15.768 -3.962 1.00 0.00 47 GLU A N 15
ATOM 25813 C CA . GLU A 1 39 ? 21.516 -17.187 -3.944 1.00 0.00 47 GLU A CA 15
ATOM 25814 C C . GLU A 1 39 ? 20.205 -17.530 -4.697 1.00 0.00 47 GLU A C 15
ATOM 25815 O O . GLU A 1 39 ? 19.755 -18.678 -4.664 1.00 0.00 47 GLU A O 15
ATOM 25827 N N . SER A 1 40 ? 19.601 -16.575 -5.416 1.00 0.00 48 SER A N 15
ATOM 25828 C CA . SER A 1 40 ? 18.445 -16.818 -6.304 1.00 0.00 48 SER A CA 15
ATOM 25829 C C . SER A 1 40 ? 18.419 -15.898 -7.537 1.00 0.00 48 SER A C 15
ATOM 25830 O O . SER A 1 40 ? 18.643 -14.688 -7.455 1.00 0.00 48 SER A O 15
ATOM 25838 N N . VAL A 1 41 ? 18.170 -16.490 -8.714 1.00 0.00 49 VAL A N 15
ATOM 25839 C CA . VAL A 1 41 ? 18.329 -15.820 -10.027 1.00 0.00 49 VAL A CA 15
ATOM 25840 C C . VAL A 1 41 ? 17.286 -14.723 -10.248 1.00 0.00 49 VAL A C 15
ATOM 25841 O O . VAL A 1 41 ? 17.605 -13.656 -10.763 1.00 0.00 49 VAL A O 15
ATOM 25854 N N . ASN A 1 42 ? 16.041 -14.945 -9.823 1.00 0.00 50 ASN A N 15
ATOM 25855 C CA . ASN A 1 42 ? 14.977 -13.945 -9.946 1.00 0.00 50 ASN A CA 15
ATOM 25856 C C . ASN A 1 42 ? 15.202 -12.722 -9.033 1.00 0.00 50 ASN A C 15
ATOM 25857 O O . ASN A 1 42 ? 15.000 -11.592 -9.473 1.00 0.00 50 ASN A O 15
ATOM 25868 N N . SER A 1 43 ? 15.710 -12.922 -7.810 1.00 0.00 51 SER A N 15
ATOM 25869 C CA . SER A 1 43 ? 16.149 -11.830 -6.926 1.00 0.00 51 SER A CA 15
ATOM 25870 C C . SER A 1 43 ? 17.331 -11.062 -7.527 1.00 0.00 51 SER A C 15
ATOM 25871 O O . SER A 1 43 ? 17.322 -9.832 -7.564 1.00 0.00 51 SER A O 15
ATOM 25879 N N . PHE A 1 44 ? 18.308 -11.776 -8.099 1.00 0.00 52 PHE A N 15
ATOM 25880 C CA . PHE A 1 44 ? 19.432 -11.181 -8.830 1.00 0.00 52 PHE A CA 15
ATOM 25881 C C . PHE A 1 44 ? 18.981 -10.322 -10.025 1.00 0.00 52 PHE A C 15
ATOM 25882 O O . PHE A 1 44 ? 19.465 -9.205 -10.194 1.00 0.00 52 PHE A O 15
ATOM 25899 N N . VAL A 1 45 ? 18.001 -10.782 -10.812 1.00 0.00 53 VAL A N 15
ATOM 25900 C CA . VAL A 1 45 ? 17.381 -9.984 -11.890 1.00 0.00 53 VAL A CA 15
ATOM 25901 C C . VAL A 1 45 ? 16.629 -8.763 -11.341 1.00 0.00 53 VAL A C 15
ATOM 25902 O O . VAL A 1 45 ? 16.794 -7.662 -11.861 1.00 0.00 53 VAL A O 15
ATOM 25915 N N . LYS A 1 46 ? 15.858 -8.900 -10.255 1.00 0.00 54 LYS A N 15
ATOM 25916 C CA . LYS A 1 46 ? 15.178 -7.761 -9.604 1.00 0.00 54 LYS A CA 15
ATOM 25917 C C . LYS A 1 46 ? 16.185 -6.710 -9.102 1.00 0.00 54 LYS A C 15
ATOM 25918 O O . LYS A 1 46 ? 15.990 -5.517 -9.324 1.00 0.00 54 LYS A O 15
ATOM 25937 N N . ARG A 1 47 ? 17.316 -7.138 -8.527 1.00 0.00 55 ARG A N 15
ATOM 25938 C CA . ARG A 1 47 ? 18.465 -6.281 -8.161 1.00 0.00 55 ARG A CA 15
ATOM 25939 C C . ARG A 1 47 ? 19.111 -5.608 -9.381 1.00 0.00 55 ARG A C 15
ATOM 25940 O O . ARG A 1 47 ? 19.342 -4.402 -9.363 1.00 0.00 55 ARG A O 15
ATOM 25961 N N . HIS A 1 48 ? 19.331 -6.350 -10.471 1.00 0.00 56 HIS A N 15
ATOM 25962 C CA . HIS A 1 48 ? 19.802 -5.814 -11.761 1.00 0.00 56 HIS A CA 15
ATOM 25963 C C . HIS A 1 48 ? 18.908 -4.684 -12.282 1.00 0.00 56 HIS A C 15
ATOM 25964 O O . HIS A 1 48 ? 19.405 -3.648 -12.711 1.00 0.00 56 HIS A O 15
ATOM 25978 N N . ILE A 1 49 ? 17.589 -4.811 -12.153 1.00 0.00 57 ILE A N 15
ATOM 25979 C CA . ILE A 1 49 ? 16.621 -3.758 -12.508 1.00 0.00 57 ILE A CA 15
ATOM 25980 C C . ILE A 1 49 ? 16.724 -2.564 -11.539 1.00 0.00 57 ILE A C 15
ATOM 25981 O O . ILE A 1 49 ? 16.823 -1.420 -11.988 1.00 0.00 57 ILE A O 15
ATOM 25997 N N . LEU A 1 50 ? 16.842 -2.806 -10.229 1.00 0.00 58 LEU A N 15
ATOM 25998 C CA . LEU A 1 50 ? 17.173 -1.775 -9.228 1.00 0.00 58 LEU A CA 15
ATOM 25999 C C . LEU A 1 50 ? 18.582 -1.149 -9.381 1.00 0.00 58 LEU A C 15
ATOM 26000 O O . LEU A 1 50 ? 18.875 -0.162 -8.701 1.00 0.00 58 LEU A O 15
ATOM 26016 N N . LYS A 1 51 ? 19.437 -1.694 -10.264 1.00 0.00 59 LYS A N 15
ATOM 26017 C CA . LYS A 1 51 ? 20.748 -1.140 -10.655 1.00 0.00 59 LYS A CA 15
ATOM 26018 C C . LYS A 1 51 ? 20.767 -0.462 -12.044 1.00 0.00 59 LYS A C 15
ATOM 26019 O O . LYS A 1 51 ? 21.611 0.407 -12.272 1.00 0.00 59 LYS A O 15
ATOM 26038 N N . THR A 1 52 ? 19.864 -0.824 -12.966 1.00 0.00 60 THR A N 15
ATOM 26039 C CA . THR A 1 52 ? 19.939 -0.437 -14.402 1.00 0.00 60 THR A CA 15
ATOM 26040 C C . THR A 1 52 ? 18.667 0.202 -14.984 1.00 0.00 60 THR A C 15
ATOM 26041 O O . THR A 1 52 ? 18.713 0.774 -16.075 1.00 0.00 60 THR A O 15
ATOM 26052 N N . ILE A 1 53 ? 17.554 0.174 -14.245 1.00 0.00 61 ILE A N 15
ATOM 26053 C CA . ILE A 1 53 ? 16.272 0.848 -14.547 1.00 0.00 61 ILE A CA 15
ATOM 26054 C C . ILE A 1 53 ? 15.928 1.880 -13.453 1.00 0.00 61 ILE A C 15
ATOM 26055 O O . ILE A 1 53 ? 15.289 2.897 -13.732 1.00 0.00 61 ILE A O 15
ATOM 26071 N N . ILE A 1 54 ? 16.448 1.674 -12.239 1.00 0.00 62 ILE A N 15
ATOM 26072 C CA . ILE A 1 54 ? 16.532 2.638 -11.134 1.00 0.00 62 ILE A CA 15
ATOM 26073 C C . ILE A 1 54 ? 18.008 2.687 -10.685 1.00 0.00 62 ILE A C 15
ATOM 26074 O O . ILE A 1 54 ? 18.760 1.737 -10.908 1.00 0.00 62 ILE A O 15
ATOM 26090 N N . TYR A 1 55 ? 18.434 3.800 -10.079 1.00 0.00 63 TYR A N 15
ATOM 26091 C CA . TYR A 1 55 ? 19.762 3.962 -9.468 1.00 0.00 63 TYR A CA 15
ATOM 26092 C C . TYR A 1 55 ? 19.690 4.928 -8.269 1.00 0.00 63 TYR A C 15
ATOM 26093 O O . TYR A 1 55 ? 19.701 6.150 -8.431 1.00 0.00 63 TYR A O 15
ATOM 26111 N N . LYS A 1 56 ? 19.554 4.365 -7.058 1.00 0.00 64 LYS A N 15
ATOM 26112 C CA . LYS A 1 56 ? 19.273 5.078 -5.790 1.00 0.00 64 LYS A CA 15
ATOM 26113 C C . LYS A 1 56 ? 20.162 4.561 -4.641 1.00 0.00 64 LYS A C 15
ATOM 26114 O O . LYS A 1 56 ? 19.690 4.278 -3.536 1.00 0.00 64 LYS A O 15
ATOM 26133 N N . LYS A 1 57 ? 21.460 4.389 -4.928 1.00 0.00 65 LYS A N 15
ATOM 26134 C CA . LYS A 1 57 ? 22.496 3.909 -3.988 1.00 0.00 65 LYS A CA 15
ATOM 26135 C C . LYS A 1 57 ? 22.500 4.703 -2.668 1.00 0.00 65 LYS A C 15
ATOM 26136 O O . LYS A 1 57 ? 22.455 5.937 -2.677 1.00 0.00 65 LYS A O 15
ATOM 26155 N N . GLY A 1 58 ? 22.575 3.988 -1.542 1.00 0.00 66 GLY A N 15
ATOM 26156 C CA . GLY A 1 58 ? 22.647 4.552 -0.183 1.00 0.00 66 GLY A CA 15
ATOM 26157 C C . GLY A 1 58 ? 22.003 3.665 0.892 1.00 0.00 66 GLY A C 15
ATOM 26158 O O . GLY A 1 58 ? 22.473 3.633 2.032 1.00 0.00 66 GLY A O 15
ATOM 26162 N N . THR A 1 59 ? 20.960 2.913 0.526 1.00 0.00 67 THR A N 15
ATOM 26163 C CA . THR A 1 59 ? 20.182 2.007 1.395 1.00 0.00 67 THR A CA 15
ATOM 26164 C C . THR A 1 59 ? 19.791 0.712 0.662 1.00 0.00 67 THR A C 15
ATOM 26165 O O . THR A 1 59 ? 19.912 0.612 -0.564 1.00 0.00 67 THR A O 15
ATOM 26176 N N . ASN A 1 60 ? 19.319 -0.293 1.411 1.00 0.00 68 ASN A N 15
ATOM 26177 C CA . ASN A 1 60 ? 18.871 -1.595 0.895 1.00 0.00 68 ASN A CA 15
ATOM 26178 C C . ASN A 1 60 ? 17.743 -2.210 1.758 1.00 0.00 68 ASN A C 15
ATOM 26179 O O . ASN A 1 60 ? 17.400 -1.688 2.822 1.00 0.00 68 ASN A O 15
ATOM 26190 N N . GLN A 1 61 ? 17.202 -3.348 1.310 1.00 0.00 69 GLN A N 15
ATOM 26191 C CA . GLN A 1 61 ? 16.200 -4.162 2.018 1.00 0.00 69 GLN A CA 15
ATOM 26192 C C . GLN A 1 61 ? 16.573 -5.660 1.979 1.00 0.00 69 GLN A C 15
ATOM 26193 O O . GLN A 1 61 ? 17.500 -6.066 1.271 1.00 0.00 69 GLN A O 15
ATOM 26207 N N . ASP A 1 62 ? 15.850 -6.485 2.741 1.00 0.00 70 ASP A N 15
ATOM 26208 C CA . ASP A 1 62 ? 16.030 -7.943 2.833 1.00 0.00 70 ASP A CA 15
ATOM 26209 C C . ASP A 1 62 ? 14.695 -8.657 3.145 1.00 0.00 70 ASP A C 15
ATOM 26210 O O . ASP A 1 62 ? 13.799 -8.077 3.767 1.00 0.00 70 ASP A O 15
ATOM 26219 N N . SER A 1 63 ? 14.563 -9.921 2.724 1.00 0.00 71 SER A N 15
ATOM 26220 C CA . SER A 1 63 ? 13.387 -10.770 2.962 1.00 0.00 71 SER A CA 15
ATOM 26221 C C . SER A 1 63 ? 13.792 -12.252 2.972 1.00 0.00 71 SER A C 15
ATOM 26222 O O . SER A 1 63 ? 13.945 -12.891 1.926 1.00 0.00 71 SER A O 15
ATOM 26230 N N . SER A 1 64 ? 14.031 -12.783 4.172 1.00 0.00 72 SER A N 15
ATOM 26231 C CA . SER A 1 64 ? 14.570 -14.124 4.481 1.00 0.00 72 SER A CA 15
ATOM 26232 C C . SER A 1 64 ? 13.607 -15.310 4.225 1.00 0.00 72 SER A C 15
ATOM 26233 O O . SER A 1 64 ? 13.571 -16.281 4.990 1.00 0.00 72 SER A O 15
ATOM 26241 N N . ILE A 1 65 ? 12.807 -15.246 3.154 1.00 0.00 73 ILE A N 15
ATOM 26242 C CA . ILE A 1 65 ? 11.860 -16.293 2.721 1.00 0.00 73 ILE A CA 15
ATOM 26243 C C . ILE A 1 65 ? 12.570 -17.656 2.572 1.00 0.00 73 ILE A C 15
ATOM 26244 O O . ILE A 1 65 ? 13.622 -17.750 1.929 1.00 0.00 73 ILE A O 15
ATOM 26260 N N . ASN A 1 66 ? 11.987 -18.708 3.167 1.00 0.00 74 ASN A N 15
ATOM 26261 C CA . ASN A 1 66 ? 12.477 -20.097 3.125 1.00 0.00 74 ASN A CA 15
ATOM 26262 C C . ASN A 1 66 ? 12.600 -20.661 1.692 1.00 0.00 74 ASN A C 15
ATOM 26263 O O . ASN A 1 66 ? 11.586 -20.675 0.954 1.00 0.00 74 ASN A O 15
ATOM 26275 N N . LYS B 1 13 ? 16.690 -27.662 -28.226 1.00 0.00 21 LYS B N 15
ATOM 26276 C CA . LYS B 1 13 ? 16.504 -26.339 -27.554 1.00 0.00 21 LYS B CA 15
ATOM 26277 C C . LYS B 1 13 ? 15.829 -26.503 -26.180 1.00 0.00 21 LYS B C 15
ATOM 26278 O O . LYS B 1 13 ? 14.978 -27.377 -26.010 1.00 0.00 21 LYS B O 15
ATOM 26297 N N . ARG B 1 14 ? 16.185 -25.650 -25.204 1.00 0.00 22 ARG B N 15
ATOM 26298 C CA . ARG B 1 14 ? 15.561 -25.541 -23.862 1.00 0.00 22 ARG B CA 15
ATOM 26299 C C . ARG B 1 14 ? 15.231 -24.077 -23.526 1.00 0.00 22 ARG B C 15
ATOM 26300 O O . ARG B 1 14 ? 15.768 -23.157 -24.142 1.00 0.00 22 ARG B O 15
ATOM 26321 N N . ASN B 1 15 ? 14.369 -23.875 -22.528 1.00 0.00 23 ASN B N 15
ATOM 26322 C CA . ASN B 1 15 ? 13.879 -22.569 -22.068 1.00 0.00 23 ASN B CA 15
ATOM 26323 C C . ASN B 1 15 ? 13.936 -22.505 -20.533 1.00 0.00 23 ASN B C 15
ATOM 26324 O O . ASN B 1 15 ? 13.507 -23.433 -19.844 1.00 0.00 23 ASN B O 15
ATOM 26335 N N . PHE B 1 16 ? 14.469 -21.400 -20.006 1.00 0.00 24 PHE B N 15
ATOM 26336 C CA . PHE B 1 16 ? 14.785 -21.203 -18.588 1.00 0.00 24 PHE B CA 15
ATOM 26337 C C . PHE B 1 16 ? 14.100 -19.936 -18.066 1.00 0.00 24 PHE B C 15
ATOM 26338 O O . PHE B 1 16 ? 14.415 -18.821 -18.488 1.00 0.00 24 PHE B O 15
ATOM 26355 N N . SER B 1 17 ? 13.081 -20.111 -17.223 1.00 0.00 25 SER B N 15
ATOM 26356 C CA . SER B 1 17 ? 12.141 -19.042 -16.866 1.00 0.00 25 SER B CA 15
ATOM 26357 C C . SER B 1 17 ? 12.650 -18.114 -15.751 1.00 0.00 25 SER B C 15
ATOM 26358 O O . SER B 1 17 ? 13.527 -18.470 -14.957 1.00 0.00 25 SER B O 15
ATOM 26366 N N . VAL B 1 18 ? 12.088 -16.903 -15.694 1.00 0.00 26 VAL B N 15
ATOM 26367 C CA . VAL B 1 18 ? 12.439 -15.836 -14.743 1.00 0.00 26 VAL B CA 15
ATOM 26368 C C . VAL B 1 18 ? 11.147 -15.137 -14.295 1.00 0.00 26 VAL B C 15
ATOM 26369 O O . VAL B 1 18 ? 10.390 -14.642 -15.133 1.00 0.00 26 VAL B O 15
ATOM 26382 N N . THR B 1 19 ? 10.872 -15.110 -12.985 1.00 0.00 27 THR B N 15
ATOM 26383 C CA . THR B 1 19 ? 9.584 -14.657 -12.415 1.00 0.00 27 THR B CA 15
ATOM 26384 C C . THR B 1 19 ? 9.773 -13.887 -11.097 1.00 0.00 27 THR B C 15
ATOM 26385 O O . THR B 1 19 ? 10.367 -14.396 -10.145 1.00 0.00 27 THR B O 15
ATOM 26396 N N . PHE B 1 20 ? 9.310 -12.633 -11.034 1.00 0.00 28 PHE B N 15
ATOM 26397 C CA . PHE B 1 20 ? 9.495 -11.728 -9.880 1.00 0.00 28 PHE B CA 15
ATOM 26398 C C . PHE B 1 20 ? 8.432 -10.608 -9.823 1.00 0.00 28 PHE B C 15
ATOM 26399 O O . PHE B 1 20 ? 7.482 -10.588 -10.607 1.00 0.00 28 PHE B O 15
ATOM 26416 N N . TYR B 1 21 ? 8.604 -9.661 -8.892 1.00 0.00 29 TYR B N 15
ATOM 26417 C CA . TYR B 1 21 ? 7.703 -8.528 -8.649 1.00 0.00 29 TYR B CA 15
ATOM 26418 C C . TYR B 1 21 ? 8.444 -7.186 -8.609 1.00 0.00 29 TYR B C 15
ATOM 26419 O O . TYR B 1 21 ? 9.579 -7.100 -8.136 1.00 0.00 29 TYR B O 15
ATOM 26437 N N . LEU B 1 22 ? 7.751 -6.129 -9.036 1.00 0.00 30 LEU B N 15
ATOM 26438 C CA . LEU B 1 22 ? 8.167 -4.723 -9.027 1.00 0.00 30 LEU B CA 15
ATOM 26439 C C . LEU B 1 22 ? 7.100 -3.845 -8.348 1.00 0.00 30 LEU B C 15
ATOM 26440 O O . LEU B 1 22 ? 6.002 -4.305 -8.013 1.00 0.00 30 LEU B O 15
ATOM 26456 N N . SER B 1 23 ? 7.432 -2.572 -8.147 1.00 0.00 31 SER B N 15
ATOM 26457 C CA . SER B 1 23 ? 6.520 -1.563 -7.579 1.00 0.00 31 SER B CA 15
ATOM 26458 C C . SER B 1 23 ? 5.540 -1.018 -8.633 1.00 0.00 31 SER B C 15
ATOM 26459 O O . SER B 1 23 ? 5.781 -1.131 -9.835 1.00 0.00 31 SER B O 15
ATOM 26467 N N . LYS B 1 24 ? 4.429 -0.409 -8.194 1.00 0.00 32 LYS B N 15
ATOM 26468 C CA . LYS B 1 24 ? 3.354 0.096 -9.073 1.00 0.00 32 LYS B CA 15
ATOM 26469 C C . LYS B 1 24 ? 3.834 1.183 -10.036 1.00 0.00 32 LYS B C 15
ATOM 26470 O O . LYS B 1 24 ? 3.631 1.067 -11.240 1.00 0.00 32 LYS B O 15
ATOM 26489 N N . GLU B 1 25 ? 4.481 2.229 -9.520 1.00 0.00 33 GLU B N 15
ATOM 26490 C CA . GLU B 1 25 ? 4.971 3.352 -10.342 1.00 0.00 33 GLU B CA 15
ATOM 26491 C C . GLU B 1 25 ? 6.112 2.912 -11.277 1.00 0.00 33 GLU B C 15
ATOM 26492 O O . GLU B 1 25 ? 6.141 3.277 -12.450 1.00 0.00 33 GLU B O 15
ATOM 26504 N N . GLU B 1 26 ? 7.012 2.064 -10.773 1.00 0.00 34 GLU B N 15
ATOM 26505 C CA . GLU B 1 26 ? 8.078 1.412 -11.545 1.00 0.00 34 GLU B CA 15
ATOM 26506 C C . GLU B 1 26 ? 7.519 0.620 -12.740 1.00 0.00 34 GLU B C 15
ATOM 26507 O O . GLU B 1 26 ? 7.918 0.852 -13.884 1.00 0.00 34 GLU B O 15
ATOM 26519 N N . HIS B 1 27 ? 6.562 -0.281 -12.495 1.00 0.00 35 HIS B N 15
ATOM 26520 C CA . HIS B 1 27 ? 5.919 -1.067 -13.549 1.00 0.00 35 HIS B CA 15
ATOM 26521 C C . HIS B 1 27 ? 5.098 -0.194 -14.510 1.00 0.00 35 HIS B C 15
ATOM 26522 O O . HIS B 1 27 ? 5.164 -0.417 -15.713 1.00 0.00 35 HIS B O 15
ATOM 26536 N N . ASP B 1 28 ? 4.399 0.842 -14.034 1.00 0.00 36 ASP B N 15
ATOM 26537 C CA . ASP B 1 28 ? 3.666 1.787 -14.892 1.00 0.00 36 ASP B CA 15
ATOM 26538 C C . ASP B 1 28 ? 4.585 2.578 -15.846 1.00 0.00 36 ASP B C 15
ATOM 26539 O O . ASP B 1 28 ? 4.279 2.705 -17.034 1.00 0.00 36 ASP B O 15
ATOM 26548 N N . VAL B 1 29 ? 5.737 3.064 -15.364 1.00 0.00 37 VAL B N 15
ATOM 26549 C CA . VAL B 1 29 ? 6.759 3.703 -16.213 1.00 0.00 37 VAL B CA 15
ATOM 26550 C C . VAL B 1 29 ? 7.313 2.707 -17.237 1.00 0.00 37 VAL B C 15
ATOM 26551 O O . VAL B 1 29 ? 7.358 3.022 -18.427 1.00 0.00 37 VAL B O 15
ATOM 26564 N N . LEU B 1 30 ? 7.667 1.486 -16.819 1.00 0.00 38 LEU B N 15
ATOM 26565 C CA . LEU B 1 30 ? 8.094 0.436 -17.751 1.00 0.00 38 LEU B CA 15
ATOM 26566 C C . LEU B 1 30 ? 7.003 0.085 -18.773 1.00 0.00 38 LEU B C 15
ATOM 26567 O O . LEU B 1 30 ? 7.316 -0.085 -19.946 1.00 0.00 38 LEU B O 15
ATOM 26583 N N . ARG B 1 31 ? 5.727 0.038 -18.374 1.00 0.00 39 ARG B N 15
ATOM 26584 C CA . ARG B 1 31 ? 4.575 -0.188 -19.261 1.00 0.00 39 ARG B CA 15
ATOM 26585 C C . ARG B 1 31 ? 4.420 0.918 -20.302 1.00 0.00 39 ARG B C 15
ATOM 26586 O O . ARG B 1 31 ? 4.172 0.603 -21.460 1.00 0.00 39 ARG B O 15
ATOM 26607 N N . ARG B 1 32 ? 4.619 2.188 -19.936 1.00 0.00 40 ARG B N 15
ATOM 26608 C CA . ARG B 1 32 ? 4.608 3.332 -20.871 1.00 0.00 40 ARG B CA 15
ATOM 26609 C C . ARG B 1 32 ? 5.744 3.238 -21.902 1.00 0.00 40 ARG B C 15
ATOM 26610 O O . ARG B 1 32 ? 5.504 3.287 -23.111 1.00 0.00 40 ARG B O 15
ATOM 26631 N N . LEU B 1 33 ? 6.976 3.042 -21.421 1.00 0.00 41 LEU B N 15
ATOM 26632 C CA . LEU B 1 33 ? 8.166 2.894 -22.270 1.00 0.00 41 LEU B CA 15
ATOM 26633 C C . LEU B 1 33 ? 8.105 1.634 -23.156 1.00 0.00 41 LEU B C 15
ATOM 26634 O O . LEU B 1 33 ? 8.576 1.666 -24.294 1.00 0.00 41 LEU B O 15
ATOM 26650 N N . ALA B 1 34 ? 7.478 0.555 -22.678 1.00 0.00 42 ALA B N 15
ATOM 26651 C CA . ALA B 1 34 ? 7.150 -0.620 -23.477 1.00 0.00 42 ALA B CA 15
ATOM 26652 C C . ALA B 1 34 ? 6.089 -0.297 -24.545 1.00 0.00 42 ALA B C 15
ATOM 26653 O O . ALA B 1 34 ? 6.350 -0.479 -25.729 1.00 0.00 42 ALA B O 15
ATOM 26660 N N . ASP B 1 35 ? 4.924 0.239 -24.164 1.00 0.00 43 ASP B N 15
ATOM 26661 C CA . ASP B 1 35 ? 3.818 0.609 -25.063 1.00 0.00 43 ASP B CA 15
ATOM 26662 C C . ASP B 1 35 ? 4.222 1.568 -26.202 1.00 0.00 43 ASP B C 15
ATOM 26663 O O . ASP B 1 35 ? 3.638 1.512 -27.287 1.00 0.00 43 ASP B O 15
ATOM 26672 N N . GLU B 1 36 ? 5.252 2.395 -25.996 1.00 0.00 44 GLU B N 15
ATOM 26673 C CA . GLU B 1 36 ? 5.884 3.194 -27.059 1.00 0.00 44 GLU B CA 15
ATOM 26674 C C . GLU B 1 36 ? 6.362 2.377 -28.293 1.00 0.00 44 GLU B C 15
ATOM 26675 O O . GLU B 1 36 ? 6.410 2.925 -29.397 1.00 0.00 44 GLU B O 15
ATOM 26687 N N . GLU B 1 37 ? 6.678 1.078 -28.151 1.00 0.00 45 GLU B N 15
ATOM 26688 C CA . GLU B 1 37 ? 7.237 0.228 -29.228 1.00 0.00 45 GLU B CA 15
ATOM 26689 C C . GLU B 1 37 ? 6.735 -1.237 -29.233 1.00 0.00 45 GLU B C 15
ATOM 26690 O O . GLU B 1 37 ? 6.407 -1.774 -30.295 1.00 0.00 45 GLU B O 15
ATOM 26702 N N . VAL B 1 38 ? 6.673 -1.884 -28.064 1.00 0.00 46 VAL B N 15
ATOM 26703 C CA . VAL B 1 38 ? 6.346 -3.303 -27.824 1.00 0.00 46 VAL B CA 15
ATOM 26704 C C . VAL B 1 38 ? 5.608 -3.444 -26.480 1.00 0.00 46 VAL B C 15
ATOM 26705 O O . VAL B 1 38 ? 6.219 -3.611 -25.428 1.00 0.00 46 VAL B O 15
ATOM 26718 N N . GLU B 1 39 ? 4.277 -3.320 -26.502 1.00 0.00 47 GLU B N 15
ATOM 26719 C CA . GLU B 1 39 ? 3.417 -3.219 -25.301 1.00 0.00 47 GLU B CA 15
ATOM 26720 C C . GLU B 1 39 ? 3.493 -4.387 -24.292 1.00 0.00 47 GLU B C 15
ATOM 26721 O O . GLU B 1 39 ? 3.063 -4.239 -23.146 1.00 0.00 47 GLU B O 15
ATOM 26733 N N . SER B 1 40 ? 4.046 -5.536 -24.690 1.00 0.00 48 SER B N 15
ATOM 26734 C CA . SER B 1 40 ? 4.393 -6.673 -23.829 1.00 0.00 48 SER B CA 15
ATOM 26735 C C . SER B 1 40 ? 5.520 -6.323 -22.836 1.00 0.00 48 SER B C 15
ATOM 26736 O O . SER B 1 40 ? 6.700 -6.574 -23.081 1.00 0.00 48 SER B O 15
ATOM 26744 N N . VAL B 1 41 ? 5.158 -5.724 -21.692 1.00 0.00 49 VAL B N 15
ATOM 26745 C CA . VAL B 1 41 ? 6.090 -5.200 -20.663 1.00 0.00 49 VAL B CA 15
ATOM 26746 C C . VAL B 1 41 ? 7.136 -6.229 -20.216 1.00 0.00 49 VAL B C 15
ATOM 26747 O O . VAL B 1 41 ? 8.309 -5.899 -20.058 1.00 0.00 49 VAL B O 15
ATOM 26760 N N . ASN B 1 42 ? 6.741 -7.495 -20.063 1.00 0.00 50 ASN B N 15
ATOM 26761 C CA . ASN B 1 42 ? 7.655 -8.594 -19.743 1.00 0.00 50 ASN B CA 15
ATOM 26762 C C . ASN B 1 42 ? 8.715 -8.842 -20.839 1.00 0.00 50 ASN B C 15
ATOM 26763 O O . ASN B 1 42 ? 9.890 -9.008 -20.521 1.00 0.00 50 ASN B O 15
ATOM 26774 N N . SER B 1 43 ? 8.328 -8.800 -22.118 1.00 0.00 51 SER B N 15
ATOM 26775 C CA . SER B 1 43 ? 9.247 -8.880 -23.264 1.00 0.00 51 SER B CA 15
ATOM 26776 C C . SER B 1 43 ? 10.164 -7.656 -23.332 1.00 0.00 51 SER B C 15
ATOM 26777 O O . SER B 1 43 ? 11.372 -7.799 -23.495 1.00 0.00 51 SER B O 15
ATOM 26785 N N . PHE B 1 44 ? 9.629 -6.453 -23.107 1.00 0.00 52 PHE B N 15
ATOM 26786 C CA . PHE B 1 44 ? 10.413 -5.217 -22.992 1.00 0.00 52 PHE B CA 15
ATOM 26787 C C . PHE B 1 44 ? 11.496 -5.303 -21.896 1.00 0.00 52 PHE B C 15
ATOM 26788 O O . PHE B 1 44 ? 12.660 -4.989 -22.151 1.00 0.00 52 PHE B O 15
ATOM 26805 N N . VAL B 1 45 ? 11.153 -5.800 -20.700 1.00 0.00 53 VAL B N 15
ATOM 26806 C CA . VAL B 1 45 ? 12.121 -6.044 -19.611 1.00 0.00 53 VAL B CA 15
ATOM 26807 C C . VAL B 1 45 ? 13.137 -7.134 -19.989 1.00 0.00 53 VAL B C 15
ATOM 26808 O O . VAL B 1 45 ? 14.337 -6.918 -19.834 1.00 0.00 53 VAL B O 15
ATOM 26821 N N . LYS B 1 46 ? 12.703 -8.262 -20.571 1.00 0.00 54 LYS B N 15
ATOM 26822 C CA . LYS B 1 46 ? 13.592 -9.322 -21.097 1.00 0.00 54 LYS B CA 15
ATOM 26823 C C . LYS B 1 46 ? 14.618 -8.779 -22.105 1.00 0.00 54 LYS B C 15
ATOM 26824 O O . LYS B 1 46 ? 15.803 -9.094 -22.013 1.00 0.00 54 LYS B O 15
ATOM 26843 N N . ARG B 1 47 ? 14.178 -7.917 -23.030 1.00 0.00 55 ARG B N 15
ATOM 26844 C CA . ARG B 1 47 ? 15.019 -7.228 -24.033 1.00 0.00 55 ARG B CA 15
ATOM 26845 C C . ARG B 1 47 ? 16.014 -6.255 -23.390 1.00 0.00 55 ARG B C 15
ATOM 26846 O O . ARG B 1 47 ? 17.192 -6.303 -23.735 1.00 0.00 55 ARG B O 15
ATOM 26867 N N . HIS B 1 48 ? 15.585 -5.445 -22.414 1.00 0.00 56 HIS B N 15
ATOM 26868 C CA . HIS B 1 48 ? 16.479 -4.595 -21.603 1.00 0.00 56 HIS B CA 15
ATOM 26869 C C . HIS B 1 48 ? 17.602 -5.405 -20.956 1.00 0.00 56 HIS B C 15
ATOM 26870 O O . HIS B 1 48 ? 18.777 -5.060 -21.083 1.00 0.00 56 HIS B O 15
ATOM 26884 N N . ILE B 1 49 ? 17.242 -6.508 -20.303 1.00 0.00 57 ILE B N 15
ATOM 26885 C CA . ILE B 1 49 ? 18.177 -7.389 -19.598 1.00 0.00 57 ILE B CA 15
ATOM 26886 C C . ILE B 1 49 ? 19.194 -7.989 -20.574 1.00 0.00 57 ILE B C 15
ATOM 26887 O O . ILE B 1 49 ? 20.396 -7.821 -20.370 1.00 0.00 57 ILE B O 15
ATOM 26903 N N . LEU B 1 50 ? 18.728 -8.592 -21.674 1.00 0.00 58 LEU B N 15
ATOM 26904 C CA . LEU B 1 50 ? 19.576 -9.151 -22.725 1.00 0.00 58 LEU B CA 15
ATOM 26905 C C . LEU B 1 50 ? 20.563 -8.109 -23.279 1.00 0.00 58 LEU B C 15
ATOM 26906 O O . LEU B 1 50 ? 21.772 -8.344 -23.264 1.00 0.00 58 LEU B O 15
ATOM 26922 N N . LYS B 1 51 ? 20.071 -6.941 -23.719 1.00 0.00 59 LYS B N 15
ATOM 26923 C CA . LYS B 1 51 ? 20.909 -5.876 -24.300 1.00 0.00 59 LYS B CA 15
ATOM 26924 C C . LYS B 1 51 ? 21.924 -5.304 -23.303 1.00 0.00 59 LYS B C 15
ATOM 26925 O O . LYS B 1 51 ? 23.060 -5.029 -23.684 1.00 0.00 59 LYS B O 15
ATOM 26944 N N . THR B 1 52 ? 21.546 -5.159 -22.031 1.00 0.00 60 THR B N 15
ATOM 26945 C CA . THR B 1 52 ? 22.444 -4.663 -20.970 1.00 0.00 60 THR B CA 15
ATOM 26946 C C . THR B 1 52 ? 23.530 -5.684 -20.605 1.00 0.00 60 THR B C 15
ATOM 26947 O O . THR B 1 52 ? 24.679 -5.307 -20.370 1.00 0.00 60 THR B O 15
ATOM 26958 N N . ILE B 1 53 ? 23.201 -6.983 -20.586 1.00 0.00 61 ILE B N 15
ATOM 26959 C CA . ILE B 1 53 ? 24.175 -8.070 -20.382 1.00 0.00 61 ILE B CA 15
ATOM 26960 C C . ILE B 1 53 ? 25.140 -8.187 -21.576 1.00 0.00 61 ILE B C 15
ATOM 26961 O O . ILE B 1 53 ? 26.343 -8.377 -21.374 1.00 0.00 61 ILE B O 15
ATOM 26977 N N . ILE B 1 54 ? 24.636 -8.051 -22.808 1.00 0.00 62 ILE B N 15
ATOM 26978 C CA . ILE B 1 54 ? 25.406 -8.213 -24.048 1.00 0.00 62 ILE B CA 15
ATOM 26979 C C . ILE B 1 54 ? 24.888 -7.287 -25.164 1.00 0.00 62 ILE B C 15
ATOM 26980 O O . ILE B 1 54 ? 23.832 -7.494 -25.762 1.00 0.00 62 ILE B O 15
ATOM 26996 N N . TYR B 1 55 ? 25.681 -6.253 -25.458 1.00 0.00 63 TYR B N 15
ATOM 26997 C CA . TYR B 1 55 ? 25.394 -5.156 -26.404 1.00 0.00 63 TYR B CA 15
ATOM 26998 C C . TYR B 1 55 ? 25.542 -5.554 -27.897 1.00 0.00 63 TYR B C 15
ATOM 26999 O O . TYR B 1 55 ? 26.052 -4.788 -28.720 1.00 0.00 63 TYR B O 15
ATOM 27017 N N . LYS B 1 56 ? 25.119 -6.771 -28.260 1.00 0.00 64 LYS B N 15
ATOM 27018 C CA . LYS B 1 56 ? 25.288 -7.392 -29.585 1.00 0.00 64 LYS B CA 15
ATOM 27019 C C . LYS B 1 56 ? 24.035 -7.191 -30.453 1.00 0.00 64 LYS B C 15
ATOM 27020 O O . LYS B 1 56 ? 23.179 -8.074 -30.563 1.00 0.00 64 LYS B O 15
ATOM 27039 N N . LYS B 1 57 ? 23.918 -5.992 -31.033 1.00 0.00 65 LYS B N 15
ATOM 27040 C CA . LYS B 1 57 ? 22.891 -5.623 -32.036 1.00 0.00 65 LYS B CA 15
ATOM 27041 C C . LYS B 1 57 ? 22.926 -6.527 -33.286 1.00 0.00 65 LYS B C 15
ATOM 27042 O O . LYS B 1 57 ? 23.906 -7.235 -33.537 1.00 0.00 65 LYS B O 15
ATOM 27061 N N . GLY B 1 58 ? 21.874 -6.443 -34.103 1.00 0.00 66 GLY B N 15
ATOM 27062 C CA . GLY B 1 58 ? 21.773 -7.101 -35.417 1.00 0.00 66 GLY B CA 15
ATOM 27063 C C . GLY B 1 58 ? 20.746 -6.418 -36.326 1.00 0.00 66 GLY B C 15
ATOM 27064 O O . GLY B 1 58 ? 21.086 -5.960 -37.420 1.00 0.00 66 GLY B O 15
ATOM 27068 N N . THR B 1 59 ? 19.515 -6.246 -35.835 1.00 0.00 67 THR B N 15
ATOM 27069 C CA . THR B 1 59 ? 18.535 -5.287 -36.385 1.00 0.00 67 THR B CA 15
ATOM 27070 C C . THR B 1 59 ? 19.013 -3.847 -36.136 1.00 0.00 67 THR B C 15
ATOM 27071 O O . THR B 1 59 ? 19.676 -3.571 -35.131 1.00 0.00 67 THR B O 15
ATOM 27082 N N . ASN B 1 60 ? 18.672 -2.916 -37.032 1.00 0.00 68 ASN B N 15
ATOM 27083 C CA . ASN B 1 60 ? 19.002 -1.491 -36.892 1.00 0.00 68 ASN B CA 15
ATOM 27084 C C . ASN B 1 60 ? 18.351 -0.867 -35.637 1.00 0.00 68 ASN B C 15
ATOM 27085 O O . ASN B 1 60 ? 17.210 -1.191 -35.289 1.00 0.00 68 ASN B O 15
ATOM 27096 N N . GLN B 1 61 ? 19.062 0.056 -34.981 1.00 0.00 69 GLN B N 15
ATOM 27097 C CA . GLN B 1 61 ? 18.601 0.791 -33.793 1.00 0.00 69 GLN B CA 15
ATOM 27098 C C . GLN B 1 61 ? 19.333 2.143 -33.668 1.00 0.00 69 GLN B C 15
ATOM 27099 O O . GLN B 1 61 ? 20.487 2.277 -34.083 1.00 0.00 69 GLN B O 15
ATOM 27113 N N . ASP B 1 62 ? 18.687 3.136 -33.053 1.00 0.00 70 ASP B N 15
ATOM 27114 C CA . ASP B 1 62 ? 19.341 4.346 -32.537 1.00 0.00 70 ASP B CA 15
ATOM 27115 C C . ASP B 1 62 ? 20.283 4.058 -31.344 1.00 0.00 70 ASP B C 15
ATOM 27116 O O . ASP B 1 62 ? 20.117 3.067 -30.621 1.00 0.00 70 ASP B O 15
ATOM 27125 N N . SER B 1 63 ? 21.245 4.963 -31.117 1.00 0.00 71 SER B N 15
ATOM 27126 C CA . SER B 1 63 ? 22.285 4.852 -30.071 1.00 0.00 71 SER B CA 15
ATOM 27127 C C . SER B 1 63 ? 22.570 6.187 -29.346 1.00 0.00 71 SER B C 15
ATOM 27128 O O . SER B 1 63 ? 23.576 6.312 -28.642 1.00 0.00 71 SER B O 15
ATOM 27136 N N . SER B 1 64 ? 21.709 7.200 -29.517 1.00 0.00 72 SER B N 15
ATOM 27137 C CA . SER B 1 64 ? 21.857 8.549 -28.941 1.00 0.00 72 SER B CA 15
ATOM 27138 C C . SER B 1 64 ? 20.497 9.245 -28.747 1.00 0.00 72 SER B C 15
ATOM 27139 O O . SER B 1 64 ? 19.491 8.848 -29.344 1.00 0.00 72 SER B O 15
ATOM 27147 N N . ILE B 1 65 ? 20.480 10.304 -27.929 1.00 0.00 73 ILE B N 15
ATOM 27148 C CA . ILE B 1 65 ? 19.293 11.111 -27.572 1.00 0.00 73 ILE B CA 15
ATOM 27149 C C . ILE B 1 65 ? 19.512 12.629 -27.765 1.00 0.00 73 ILE B C 15
ATOM 27150 O O . ILE B 1 65 ? 18.698 13.443 -27.317 1.00 0.00 73 ILE B O 15
ATOM 27166 N N . ASN B 1 66 ? 20.615 13.012 -28.424 1.00 0.00 74 ASN B N 15
ATOM 27167 C CA . ASN B 1 66 ? 20.973 14.399 -28.764 1.00 0.00 74 ASN B CA 15
ATOM 27168 C C . ASN B 1 66 ? 19.904 15.109 -29.627 1.00 0.00 74 ASN B C 15
ATOM 27169 O O . ASN B 1 66 ? 19.546 16.264 -29.299 1.00 0.00 74 ASN B O 15
ATOM 27181 N N . LYS A 1 13 ? -4.628 -2.458 -6.291 1.00 0.00 21 LYS A N 16
ATOM 27182 C CA . LYS A 1 13 ? -3.327 -3.190 -6.171 1.00 0.00 21 LYS A CA 16
ATOM 27183 C C . LYS A 1 13 ? -2.147 -2.213 -6.025 1.00 0.00 21 LYS A C 16
ATOM 27184 O O . LYS A 1 13 ? -2.149 -1.155 -6.654 1.00 0.00 21 LYS A O 16
ATOM 27203 N N . ARG A 1 14 ? -1.108 -2.589 -5.256 1.00 0.00 22 ARG A N 16
ATOM 27204 C CA . ARG A 1 14 ? 0.140 -1.800 -5.058 1.00 0.00 22 ARG A CA 16
ATOM 27205 C C . ARG A 1 14 ? 1.423 -2.509 -5.520 1.00 0.00 22 ARG A C 16
ATOM 27206 O O . ARG A 1 14 ? 2.469 -1.879 -5.664 1.00 0.00 22 ARG A O 16
ATOM 27227 N N . ASN A 1 15 ? 1.319 -3.790 -5.866 1.00 0.00 23 ASN A N 16
ATOM 27228 C CA . ASN A 1 15 ? 2.403 -4.639 -6.363 1.00 0.00 23 ASN A CA 16
ATOM 27229 C C . ASN A 1 15 ? 1.967 -5.400 -7.622 1.00 0.00 23 ASN A C 16
ATOM 27230 O O . ASN A 1 15 ? 0.808 -5.792 -7.775 1.00 0.00 23 ASN A O 16
ATOM 27241 N N . PHE A 1 16 ? 2.923 -5.556 -8.534 1.00 0.00 24 PHE A N 16
ATOM 27242 C CA . PHE A 1 16 ? 2.743 -5.974 -9.928 1.00 0.00 24 PHE A CA 16
ATOM 27243 C C . PHE A 1 16 ? 3.890 -6.898 -10.347 1.00 0.00 24 PHE A C 16
ATOM 27244 O O . PHE A 1 16 ? 5.013 -6.735 -9.874 1.00 0.00 24 PHE A O 16
ATOM 27261 N N . SER A 1 17 ? 3.629 -7.868 -11.223 1.00 0.00 25 SER A N 16
ATOM 27262 C CA . SER A 1 17 ? 4.537 -9.006 -11.437 1.00 0.00 25 SER A CA 16
ATOM 27263 C C . SER A 1 17 ? 5.085 -9.071 -12.869 1.00 0.00 25 SER A C 16
ATOM 27264 O O . SER A 1 17 ? 4.513 -8.502 -13.805 1.00 0.00 25 SER A O 16
ATOM 27272 N N . VAL A 1 18 ? 6.228 -9.742 -13.033 1.00 0.00 26 VAL A N 16
ATOM 27273 C CA . VAL A 1 18 ? 6.980 -9.835 -14.293 1.00 0.00 26 VAL A CA 16
ATOM 27274 C C . VAL A 1 18 ? 7.468 -11.278 -14.481 1.00 0.00 26 VAL A C 16
ATOM 27275 O O . VAL A 1 18 ? 8.137 -11.830 -13.604 1.00 0.00 26 VAL A O 16
ATOM 27288 N N . THR A 1 19 ? 7.132 -11.888 -15.624 1.00 0.00 27 THR A N 16
ATOM 27289 C CA . THR A 1 19 ? 7.384 -13.314 -15.921 1.00 0.00 27 THR A CA 16
ATOM 27290 C C . THR A 1 19 ? 7.795 -13.530 -17.384 1.00 0.00 27 THR A C 16
ATOM 27291 O O . THR A 1 19 ? 7.115 -13.078 -18.305 1.00 0.00 27 THR A O 16
ATOM 27302 N N . PHE A 1 20 ? 8.928 -14.200 -17.619 1.00 0.00 28 PHE A N 16
ATOM 27303 C CA . PHE A 1 20 ? 9.474 -14.477 -18.960 1.00 0.00 28 PHE A CA 16
ATOM 27304 C C . PHE A 1 20 ? 10.446 -15.678 -18.956 1.00 0.00 28 PHE A C 16
ATOM 27305 O O . PHE A 1 20 ? 10.611 -16.362 -17.946 1.00 0.00 28 PHE A O 16
ATOM 27322 N N . TYR A 1 21 ? 11.103 -15.931 -20.093 1.00 0.00 29 TYR A N 16
ATOM 27323 C CA . TYR A 1 21 ? 12.073 -17.016 -20.294 1.00 0.00 29 TYR A CA 16
ATOM 27324 C C . TYR A 1 21 ? 13.415 -16.498 -20.826 1.00 0.00 29 TYR A C 16
ATOM 27325 O O . TYR A 1 21 ? 13.467 -15.500 -21.542 1.00 0.00 29 TYR A O 16
ATOM 27343 N N . LEU A 1 22 ? 14.489 -17.229 -20.517 1.00 0.00 30 LEU A N 16
ATOM 27344 C CA . LEU A 1 22 ? 15.852 -17.051 -21.025 1.00 0.00 30 LEU A CA 16
ATOM 27345 C C . LEU A 1 22 ? 16.420 -18.403 -21.496 1.00 0.00 30 LEU A C 16
ATOM 27346 O O . LEU A 1 22 ? 15.809 -19.463 -21.317 1.00 0.00 30 LEU A O 16
ATOM 27362 N N . SER A 1 23 ? 17.605 -18.354 -22.098 1.00 0.00 31 SER A N 16
ATOM 27363 C CA . SER A 1 23 ? 18.338 -19.543 -22.572 1.00 0.00 31 SER A CA 16
ATOM 27364 C C . SER A 1 23 ? 19.096 -20.231 -21.430 1.00 0.00 31 SER A C 16
ATOM 27365 O O . SER A 1 23 ? 19.433 -19.593 -20.433 1.00 0.00 31 SER A O 16
ATOM 27373 N N . LYS A 1 24 ? 19.418 -21.524 -21.579 1.00 0.00 32 LYS A N 16
ATOM 27374 C CA . LYS A 1 24 ? 20.125 -22.326 -20.555 1.00 0.00 32 LYS A CA 16
ATOM 27375 C C . LYS A 1 24 ? 21.472 -21.725 -20.142 1.00 0.00 32 LYS A C 16
ATOM 27376 O O . LYS A 1 24 ? 21.734 -21.560 -18.954 1.00 0.00 32 LYS A O 16
ATOM 27395 N N . GLU A 1 25 ? 22.314 -21.375 -21.116 1.00 0.00 33 GLU A N 16
ATOM 27396 C CA . GLU A 1 25 ? 23.648 -20.796 -20.868 1.00 0.00 33 GLU A CA 16
ATOM 27397 C C . GLU A 1 25 ? 23.551 -19.415 -20.192 1.00 0.00 33 GLU A C 16
ATOM 27398 O O . GLU A 1 25 ? 24.271 -19.116 -19.242 1.00 0.00 33 GLU A O 16
ATOM 27410 N N . GLU A 1 26 ? 22.612 -18.582 -20.649 1.00 0.00 34 GLU A N 16
ATOM 27411 C CA . GLU A 1 26 ? 22.318 -17.266 -20.070 1.00 0.00 34 GLU A CA 16
ATOM 27412 C C . GLU A 1 26 ? 21.830 -17.366 -18.616 1.00 0.00 34 GLU A C 16
ATOM 27413 O O . GLU A 1 26 ? 22.349 -16.669 -17.742 1.00 0.00 34 GLU A O 16
ATOM 27425 N N . HIS A 1 27 ? 20.870 -18.255 -18.336 1.00 0.00 35 HIS A N 16
ATOM 27426 C CA . HIS A 1 27 ? 20.389 -18.492 -16.971 1.00 0.00 35 HIS A CA 16
ATOM 27427 C C . HIS A 1 27 ? 21.485 -19.067 -16.067 1.00 0.00 35 HIS A C 16
ATOM 27428 O O . HIS A 1 27 ? 21.615 -18.614 -14.938 1.00 0.00 35 HIS A O 16
ATOM 27442 N N . ASP A 1 28 ? 22.330 -19.985 -16.552 1.00 0.00 36 ASP A N 16
ATOM 27443 C CA . ASP A 1 28 ? 23.494 -20.496 -15.811 1.00 0.00 36 ASP A CA 16
ATOM 27444 C C . ASP A 1 28 ? 24.500 -19.390 -15.432 1.00 0.00 36 ASP A C 16
ATOM 27445 O O . ASP A 1 28 ? 24.932 -19.316 -14.277 1.00 0.00 36 ASP A O 16
ATOM 27454 N N . VAL A 1 29 ? 24.834 -18.493 -16.370 1.00 0.00 37 VAL A N 16
ATOM 27455 C CA . VAL A 1 29 ? 25.675 -17.313 -16.097 1.00 0.00 37 VAL A CA 16
ATOM 27456 C C . VAL A 1 29 ? 25.029 -16.417 -15.038 1.00 0.00 37 VAL A C 16
ATOM 27457 O O . VAL A 1 29 ? 25.666 -16.119 -14.028 1.00 0.00 37 VAL A O 16
ATOM 27470 N N . LEU A 1 30 ? 23.760 -16.029 -15.209 1.00 0.00 38 LEU A N 16
ATOM 27471 C CA . LEU A 1 30 ? 23.057 -15.195 -14.225 1.00 0.00 38 LEU A CA 16
ATOM 27472 C C . LEU A 1 30 ? 22.898 -15.888 -12.862 1.00 0.00 38 LEU A C 16
ATOM 27473 O O . LEU A 1 30 ? 23.004 -15.225 -11.837 1.00 0.00 38 LEU A O 16
ATOM 27489 N N . ARG A 1 31 ? 22.716 -17.212 -12.824 1.00 0.00 39 ARG A N 16
ATOM 27490 C CA . ARG A 1 31 ? 22.655 -18.027 -11.600 1.00 0.00 39 ARG A CA 16
ATOM 27491 C C . ARG A 1 31 ? 23.975 -18.025 -10.832 1.00 0.00 39 ARG A C 16
ATOM 27492 O O . ARG A 1 31 ? 23.956 -17.876 -9.616 1.00 0.00 39 ARG A O 16
ATOM 27513 N N . ARG A 1 32 ? 25.116 -18.125 -11.520 1.00 0.00 40 ARG A N 16
ATOM 27514 C CA . ARG A 1 32 ? 26.459 -18.018 -10.914 1.00 0.00 40 ARG A CA 16
ATOM 27515 C C . ARG A 1 32 ? 26.772 -16.597 -10.421 1.00 0.00 40 ARG A C 16
ATOM 27516 O O . ARG A 1 32 ? 27.203 -16.417 -9.279 1.00 0.00 40 ARG A O 16
ATOM 27537 N N . LEU A 1 33 ? 26.472 -15.584 -11.238 1.00 0.00 41 LEU A N 16
ATOM 27538 C CA . LEU A 1 33 ? 26.574 -14.167 -10.855 1.00 0.00 41 LEU A CA 16
ATOM 27539 C C . LEU A 1 33 ? 25.662 -13.815 -9.661 1.00 0.00 41 LEU A C 16
ATOM 27540 O O . LEU A 1 33 ? 26.067 -13.042 -8.793 1.00 0.00 41 LEU A O 16
ATOM 27556 N N . ALA A 1 34 ? 24.471 -14.418 -9.577 1.00 0.00 42 ALA A N 16
ATOM 27557 C CA . ALA A 1 34 ? 23.596 -14.339 -8.411 1.00 0.00 42 ALA A CA 16
ATOM 27558 C C . ALA A 1 34 ? 24.203 -15.059 -7.194 1.00 0.00 42 ALA A C 16
ATOM 27559 O O . ALA A 1 34 ? 24.362 -14.444 -6.145 1.00 0.00 42 ALA A O 16
ATOM 27566 N N . ASP A 1 35 ? 24.599 -16.331 -7.324 1.00 0.00 43 ASP A N 16
ATOM 27567 C CA . ASP A 1 35 ? 25.209 -17.147 -6.260 1.00 0.00 43 ASP A CA 16
ATOM 27568 C C . ASP A 1 35 ? 26.460 -16.515 -5.615 1.00 0.00 43 ASP A C 16
ATOM 27569 O O . ASP A 1 35 ? 26.721 -16.743 -4.431 1.00 0.00 43 ASP A O 16
ATOM 27578 N N . GLU A 1 36 ? 27.192 -15.671 -6.349 1.00 0.00 44 GLU A N 16
ATOM 27579 C CA . GLU A 1 36 ? 28.268 -14.828 -5.802 1.00 0.00 44 GLU A CA 16
ATOM 27580 C C . GLU A 1 36 ? 27.846 -13.931 -4.605 1.00 0.00 44 GLU A C 16
ATOM 27581 O O . GLU A 1 36 ? 28.694 -13.602 -3.770 1.00 0.00 44 GLU A O 16
ATOM 27593 N N . GLU A 1 37 ? 26.560 -13.561 -4.470 1.00 0.00 45 GLU A N 16
ATOM 27594 C CA . GLU A 1 37 ? 26.057 -12.656 -3.411 1.00 0.00 45 GLU A CA 16
ATOM 27595 C C . GLU A 1 37 ? 24.664 -13.020 -2.845 1.00 0.00 45 GLU A C 16
ATOM 27596 O O . GLU A 1 37 ? 24.469 -13.003 -1.627 1.00 0.00 45 GLU A O 16
ATOM 27608 N N . VAL A 1 38 ? 23.699 -13.340 -3.716 1.00 0.00 46 VAL A N 16
ATOM 27609 C CA . VAL A 1 38 ? 22.271 -13.590 -3.435 1.00 0.00 46 VAL A CA 16
ATOM 27610 C C . VAL A 1 38 ? 21.718 -14.630 -4.426 1.00 0.00 46 VAL A C 16
ATOM 27611 O O . VAL A 1 38 ? 21.222 -14.293 -5.498 1.00 0.00 46 VAL A O 16
ATOM 27624 N N . GLU A 1 39 ? 21.844 -15.919 -4.091 1.00 0.00 47 GLU A N 16
ATOM 27625 C CA . GLU A 1 39 ? 21.590 -17.061 -4.998 1.00 0.00 47 GLU A CA 16
ATOM 27626 C C . GLU A 1 39 ? 20.189 -17.143 -5.648 1.00 0.00 47 GLU A C 16
ATOM 27627 O O . GLU A 1 39 ? 20.023 -17.839 -6.652 1.00 0.00 47 GLU A O 16
ATOM 27639 N N . SER A 1 40 ? 19.188 -16.442 -5.107 1.00 0.00 48 SER A N 16
ATOM 27640 C CA . SER A 1 40 ? 17.831 -16.312 -5.666 1.00 0.00 48 SER A CA 16
ATOM 27641 C C . SER A 1 40 ? 17.826 -15.544 -6.999 1.00 0.00 48 SER A C 16
ATOM 27642 O O . SER A 1 40 ? 17.638 -14.328 -7.022 1.00 0.00 48 SER A O 16
ATOM 27650 N N . VAL A 1 41 ? 18.034 -16.243 -8.123 1.00 0.00 49 VAL A N 16
ATOM 27651 C CA . VAL A 1 41 ? 18.272 -15.657 -9.466 1.00 0.00 49 VAL A CA 16
ATOM 27652 C C . VAL A 1 41 ? 17.225 -14.616 -9.878 1.00 0.00 49 VAL A C 16
ATOM 27653 O O . VAL A 1 41 ? 17.575 -13.559 -10.394 1.00 0.00 49 VAL A O 16
ATOM 27666 N N . ASN A 1 42 ? 15.939 -14.856 -9.604 1.00 0.00 50 ASN A N 16
ATOM 27667 C CA . ASN A 1 42 ? 14.881 -13.889 -9.928 1.00 0.00 50 ASN A CA 16
ATOM 27668 C C . ASN A 1 42 ? 14.963 -12.592 -9.089 1.00 0.00 50 ASN A C 16
ATOM 27669 O O . ASN A 1 42 ? 14.678 -11.510 -9.598 1.00 0.00 50 ASN A O 16
ATOM 27680 N N . SER A 1 43 ? 15.444 -12.671 -7.842 1.00 0.00 51 SER A N 16
ATOM 27681 C CA . SER A 1 43 ? 15.716 -11.500 -6.994 1.00 0.00 51 SER A CA 16
ATOM 27682 C C . SER A 1 43 ? 17.004 -10.781 -7.419 1.00 0.00 51 SER A C 16
ATOM 27683 O O . SER A 1 43 ? 17.065 -9.553 -7.409 1.00 0.00 51 SER A O 16
ATOM 27691 N N . PHE A 1 44 ? 18.009 -11.517 -7.907 1.00 0.00 52 PHE A N 16
ATOM 27692 C CA . PHE A 1 44 ? 19.173 -10.930 -8.582 1.00 0.00 52 PHE A CA 16
ATOM 27693 C C . PHE A 1 44 ? 18.781 -10.161 -9.860 1.00 0.00 52 PHE A C 16
ATOM 27694 O O . PHE A 1 44 ? 19.264 -9.051 -10.075 1.00 0.00 52 PHE A O 16
ATOM 27711 N N . VAL A 1 45 ? 17.845 -10.676 -10.671 1.00 0.00 53 VAL A N 16
ATOM 27712 C CA . VAL A 1 45 ? 17.262 -9.931 -11.810 1.00 0.00 53 VAL A CA 16
ATOM 27713 C C . VAL A 1 45 ? 16.481 -8.692 -11.343 1.00 0.00 53 VAL A C 16
ATOM 27714 O O . VAL A 1 45 ? 16.667 -7.608 -11.896 1.00 0.00 53 VAL A O 16
ATOM 27727 N N . LYS A 1 46 ? 15.673 -8.798 -10.278 1.00 0.00 54 LYS A N 16
ATOM 27728 C CA . LYS A 1 46 ? 15.010 -7.642 -9.643 1.00 0.00 54 LYS A CA 16
ATOM 27729 C C . LYS A 1 46 ? 16.021 -6.559 -9.222 1.00 0.00 54 LYS A C 16
ATOM 27730 O O . LYS A 1 46 ? 15.839 -5.391 -9.558 1.00 0.00 54 LYS A O 16
ATOM 27749 N N . ARG A 1 47 ? 17.129 -6.944 -8.569 1.00 0.00 55 ARG A N 16
ATOM 27750 C CA . ARG A 1 47 ? 18.261 -6.056 -8.227 1.00 0.00 55 ARG A CA 16
ATOM 27751 C C . ARG A 1 47 ? 18.897 -5.427 -9.473 1.00 0.00 55 ARG A C 16
ATOM 27752 O O . ARG A 1 47 ? 19.064 -4.213 -9.518 1.00 0.00 55 ARG A O 16
ATOM 27773 N N . HIS A 1 48 ? 19.183 -6.223 -10.507 1.00 0.00 56 HIS A N 16
ATOM 27774 C CA . HIS A 1 48 ? 19.705 -5.750 -11.801 1.00 0.00 56 HIS A CA 16
ATOM 27775 C C . HIS A 1 48 ? 18.855 -4.623 -12.392 1.00 0.00 56 HIS A C 16
ATOM 27776 O O . HIS A 1 48 ? 19.389 -3.589 -12.787 1.00 0.00 56 HIS A O 16
ATOM 27790 N N . ILE A 1 49 ? 17.530 -4.766 -12.366 1.00 0.00 57 ILE A N 16
ATOM 27791 C CA . ILE A 1 49 ? 16.587 -3.731 -12.820 1.00 0.00 57 ILE A CA 16
ATOM 27792 C C . ILE A 1 49 ? 16.622 -2.503 -11.894 1.00 0.00 57 ILE A C 16
ATOM 27793 O O . ILE A 1 49 ? 16.822 -1.384 -12.373 1.00 0.00 57 ILE A O 16
ATOM 27809 N N . LEU A 1 50 ? 16.532 -2.709 -10.575 1.00 0.00 58 LEU A N 16
ATOM 27810 C CA . LEU A 1 50 ? 16.638 -1.667 -9.540 1.00 0.00 58 LEU A CA 16
ATOM 27811 C C . LEU A 1 50 ? 17.993 -0.923 -9.508 1.00 0.00 58 LEU A C 16
ATOM 27812 O O . LEU A 1 50 ? 18.087 0.117 -8.853 1.00 0.00 58 LEU A O 16
ATOM 27828 N N . LYS A 1 51 ? 19.014 -1.433 -10.216 1.00 0.00 59 LYS A N 16
ATOM 27829 C CA . LYS A 1 51 ? 20.356 -0.834 -10.368 1.00 0.00 59 LYS A CA 16
ATOM 27830 C C . LYS A 1 51 ? 20.734 -0.492 -11.828 1.00 0.00 59 LYS A C 16
ATOM 27831 O O . LYS A 1 51 ? 21.887 -0.128 -12.073 1.00 0.00 59 LYS A O 16
ATOM 27850 N N . THR A 1 52 ? 19.796 -0.579 -12.784 1.00 0.00 60 THR A N 16
ATOM 27851 C CA . THR A 1 52 ? 20.046 -0.270 -14.216 1.00 0.00 60 THR A CA 16
ATOM 27852 C C . THR A 1 52 ? 18.927 0.545 -14.881 1.00 0.00 60 THR A C 16
ATOM 27853 O O . THR A 1 52 ? 19.221 1.481 -15.625 1.00 0.00 60 THR A O 16
ATOM 27864 N N . ILE A 1 53 ? 17.648 0.244 -14.611 1.00 0.00 61 ILE A N 16
ATOM 27865 C CA . ILE A 1 53 ? 16.514 1.103 -15.023 1.00 0.00 61 ILE A CA 16
ATOM 27866 C C . ILE A 1 53 ? 16.255 2.199 -13.964 1.00 0.00 61 ILE A C 16
ATOM 27867 O O . ILE A 1 53 ? 15.774 3.287 -14.286 1.00 0.00 61 ILE A O 16
ATOM 27883 N N . ILE A 1 54 ? 16.663 1.945 -12.715 1.00 0.00 62 ILE A N 16
ATOM 27884 C CA . ILE A 1 54 ? 16.626 2.862 -11.568 1.00 0.00 62 ILE A CA 16
ATOM 27885 C C . ILE A 1 54 ? 18.043 2.930 -10.963 1.00 0.00 62 ILE A C 16
ATOM 27886 O O . ILE A 1 54 ? 18.814 1.973 -11.063 1.00 0.00 62 ILE A O 16
ATOM 27902 N N . TYR A 1 55 ? 18.382 4.066 -10.344 1.00 0.00 63 TYR A N 16
ATOM 27903 C CA . TYR A 1 55 ? 19.678 4.304 -9.675 1.00 0.00 63 TYR A CA 16
ATOM 27904 C C . TYR A 1 55 ? 19.568 4.945 -8.273 1.00 0.00 63 TYR A C 16
ATOM 27905 O O . TYR A 1 55 ? 20.563 4.983 -7.544 1.00 0.00 63 TYR A O 16
ATOM 27923 N N . LYS A 1 56 ? 18.376 5.418 -7.868 1.00 0.00 64 LYS A N 16
ATOM 27924 C CA . LYS A 1 56 ? 18.117 6.080 -6.575 1.00 0.00 64 LYS A CA 16
ATOM 27925 C C . LYS A 1 56 ? 16.699 5.770 -6.070 1.00 0.00 64 LYS A C 16
ATOM 27926 O O . LYS A 1 56 ? 15.723 6.384 -6.509 1.00 0.00 64 LYS A O 16
ATOM 27945 N N . LYS A 1 57 ? 16.589 4.788 -5.169 1.00 0.00 65 LYS A N 16
ATOM 27946 C CA . LYS A 1 57 ? 15.347 4.450 -4.438 1.00 0.00 65 LYS A CA 16
ATOM 27947 C C . LYS A 1 57 ? 14.958 5.551 -3.431 1.00 0.00 65 LYS A C 16
ATOM 27948 O O . LYS A 1 57 ? 15.775 6.410 -3.088 1.00 0.00 65 LYS A O 16
ATOM 27967 N N . GLY A 1 58 ? 13.724 5.493 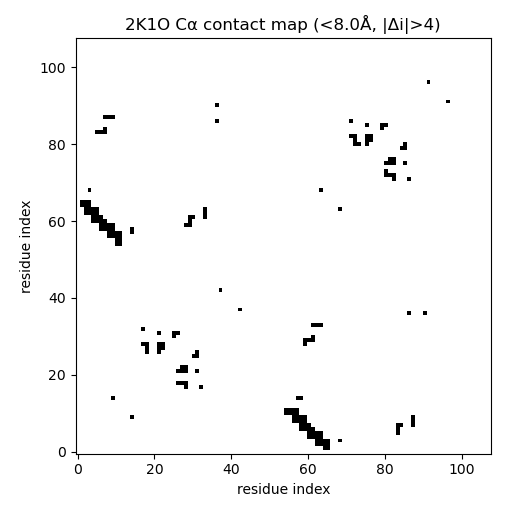-2.924 1.00 0.00 66 GLY A N 16
ATOM 27968 C CA . GLY A 1 58 ? 13.175 6.457 -1.952 1.00 0.00 66 GLY A CA 16
ATOM 27969 C C . GLY A 1 58 ? 12.131 5.873 -0.988 1.00 0.00 66 GLY A C 16
ATOM 27970 O O . GLY A 1 58 ? 11.305 6.614 -0.450 1.00 0.00 66 GLY A O 16
ATOM 27974 N N . THR A 1 59 ? 12.142 4.551 -0.786 1.00 0.00 67 THR A N 16
ATOM 27975 C CA . THR A 1 59 ? 11.149 3.776 -0.017 1.00 0.00 67 THR A CA 16
ATOM 27976 C C . THR A 1 59 ? 11.803 2.623 0.763 1.00 0.00 67 THR A C 16
ATOM 27977 O O . THR A 1 59 ? 12.946 2.237 0.495 1.00 0.00 67 THR A O 16
ATOM 27988 N N . ASN A 1 60 ? 11.070 2.054 1.728 1.00 0.00 68 ASN A N 16
ATOM 27989 C CA . ASN A 1 60 ? 11.471 0.874 2.510 1.00 0.00 68 ASN A CA 16
ATOM 27990 C C . ASN A 1 60 ? 10.248 0.031 2.928 1.00 0.00 68 ASN A C 16
ATOM 27991 O O . ASN A 1 60 ? 9.202 0.579 3.286 1.00 0.00 68 ASN A O 16
ATOM 28002 N N . GLN A 1 61 ? 10.383 -1.300 2.904 1.00 0.00 69 GLN A N 16
ATOM 28003 C CA . GLN A 1 61 ? 9.309 -2.262 3.198 1.00 0.00 69 GLN A CA 16
ATOM 28004 C C . GLN A 1 61 ? 9.887 -3.609 3.688 1.00 0.00 69 GLN A C 16
ATOM 28005 O O . GLN A 1 61 ? 10.993 -3.993 3.300 1.00 0.00 69 GLN A O 16
ATOM 28019 N N . ASP A 1 62 ? 9.123 -4.346 4.505 1.00 0.00 70 ASP A N 16
ATOM 28020 C CA . ASP A 1 62 ? 9.538 -5.618 5.136 1.00 0.00 70 ASP A CA 16
ATOM 28021 C C . ASP A 1 62 ? 8.554 -6.783 4.870 1.00 0.00 70 ASP A C 16
ATOM 28022 O O . ASP A 1 62 ? 8.696 -7.878 5.422 1.00 0.00 70 ASP A O 16
ATOM 28031 N N . SER A 1 63 ? 7.558 -6.569 4.001 1.00 0.00 71 SER A N 16
ATOM 28032 C CA . SER A 1 63 ? 6.478 -7.512 3.649 1.00 0.00 71 SER A CA 16
ATOM 28033 C C . SER A 1 63 ? 6.906 -8.688 2.748 1.00 0.00 71 SER A C 16
ATOM 28034 O O . SER A 1 63 ? 6.057 -9.446 2.276 1.00 0.00 71 SER A O 16
ATOM 28042 N N . SER A 1 64 ? 8.208 -8.857 2.494 1.00 0.00 72 SER A N 16
ATOM 28043 C CA . SER A 1 64 ? 8.801 -9.848 1.572 1.00 0.00 72 SER A CA 16
ATOM 28044 C C . SER A 1 64 ? 8.586 -11.328 1.942 1.00 0.00 72 SER A C 16
ATOM 28045 O O . SER A 1 64 ? 8.929 -12.224 1.166 1.00 0.00 72 SER A O 16
ATOM 28053 N N . ILE A 1 65 ? 7.986 -11.596 3.106 1.00 0.00 73 ILE A N 16
ATOM 28054 C CA . ILE A 1 65 ? 7.526 -12.924 3.559 1.00 0.00 73 ILE A CA 16
ATOM 28055 C C . ILE A 1 65 ? 6.244 -13.429 2.860 1.00 0.00 73 ILE A C 16
ATOM 28056 O O . ILE A 1 65 ? 5.746 -14.515 3.174 1.00 0.00 73 ILE A O 16
ATOM 28072 N N . ASN A 1 66 ? 5.703 -12.635 1.930 1.00 0.00 74 ASN A N 16
ATOM 28073 C CA . ASN A 1 66 ? 4.516 -12.927 1.110 1.00 0.00 74 ASN A CA 16
ATOM 28074 C C . ASN A 1 66 ? 4.628 -14.230 0.283 1.00 0.00 74 ASN A C 16
ATOM 28075 O O . ASN A 1 66 ? 3.587 -14.908 0.117 1.00 0.00 74 ASN A O 16
ATOM 28087 N N . LYS B 1 13 ? 16.202 -29.832 -20.626 1.00 0.00 21 LYS B N 16
ATOM 28088 C CA . LYS B 1 13 ? 15.327 -28.688 -21.054 1.00 0.00 21 LYS B CA 16
ATOM 28089 C C . LYS B 1 13 ? 16.154 -27.607 -21.784 1.00 0.00 21 LYS B C 16
ATOM 28090 O O . LYS B 1 13 ? 17.344 -27.464 -21.510 1.00 0.00 21 LYS B O 16
ATOM 28109 N N . ARG B 1 14 ? 15.530 -26.820 -22.684 1.00 0.00 22 ARG B N 16
ATOM 28110 C CA . ARG B 1 14 ? 16.183 -25.732 -23.468 1.00 0.00 22 ARG B CA 16
ATOM 28111 C C . ARG B 1 14 ? 15.638 -24.317 -23.183 1.00 0.00 22 ARG B C 16
ATOM 28112 O O . ARG B 1 14 ? 16.060 -23.350 -23.816 1.00 0.00 22 ARG B O 16
ATOM 28133 N N . ASN B 1 15 ? 14.737 -24.184 -22.206 1.00 0.00 23 ASN B N 16
ATOM 28134 C CA . ASN B 1 15 ? 14.110 -22.926 -21.775 1.00 0.00 23 ASN B CA 16
ATOM 28135 C C . ASN B 1 15 ? 14.163 -22.816 -20.243 1.00 0.00 23 ASN B C 16
ATOM 28136 O O . ASN B 1 15 ? 13.813 -23.760 -19.531 1.00 0.00 23 ASN B O 16
ATOM 28147 N N . PHE B 1 16 ? 14.610 -21.660 -19.749 1.00 0.00 24 PHE B N 16
ATOM 28148 C CA . PHE B 1 16 ? 14.930 -21.406 -18.341 1.00 0.00 24 PHE B CA 16
ATOM 28149 C C . PHE B 1 16 ? 14.207 -20.143 -17.860 1.00 0.00 24 PHE B C 16
ATOM 28150 O O . PHE B 1 16 ? 14.497 -19.034 -18.309 1.00 0.00 24 PHE B O 16
ATOM 28167 N N . SER B 1 17 ? 13.185 -20.322 -17.021 1.00 0.00 25 SER B N 16
ATOM 28168 C CA . SER B 1 17 ? 12.226 -19.260 -16.693 1.00 0.00 25 SER B CA 16
ATOM 28169 C C . SER B 1 17 ? 12.737 -18.268 -15.637 1.00 0.00 25 SER B C 16
ATOM 28170 O O . SER B 1 17 ? 13.639 -18.560 -14.845 1.00 0.00 25 SER B O 16
ATOM 28178 N N . VAL B 1 18 ? 12.134 -17.077 -15.621 1.00 0.00 26 VAL B N 16
ATOM 28179 C CA . VAL B 1 18 ? 12.422 -15.975 -14.690 1.00 0.00 26 VAL B CA 16
ATOM 28180 C C . VAL B 1 18 ? 11.086 -15.345 -14.264 1.00 0.00 26 VAL B C 16
ATOM 28181 O O . VAL B 1 18 ? 10.251 -15.022 -15.109 1.00 0.00 26 VAL B O 16
ATOM 28194 N N . THR B 1 19 ? 10.858 -15.192 -12.954 1.00 0.00 27 THR B N 16
ATOM 28195 C CA . THR B 1 19 ? 9.561 -14.768 -12.383 1.00 0.00 27 THR B CA 16
ATOM 28196 C C . THR B 1 19 ? 9.741 -14.024 -11.052 1.00 0.00 27 THR B C 16
ATOM 28197 O O . THR B 1 19 ? 10.318 -14.569 -10.109 1.00 0.00 27 THR B O 16
ATOM 28208 N N . PHE B 1 20 ? 9.301 -12.761 -10.982 1.00 0.00 28 PHE B N 16
ATOM 28209 C CA . PHE B 1 20 ? 9.476 -11.878 -9.813 1.00 0.00 28 PHE B CA 16
ATOM 28210 C C . PHE B 1 20 ? 8.387 -10.787 -9.708 1.00 0.00 28 PHE B C 16
ATOM 28211 O O . PHE B 1 20 ? 7.500 -10.677 -10.559 1.00 0.00 28 PHE B O 16
ATOM 28228 N N . TYR B 1 21 ? 8.471 -9.965 -8.653 1.00 0.00 29 TYR B N 16
ATOM 28229 C CA . TYR B 1 21 ? 7.501 -8.920 -8.303 1.00 0.00 29 TYR B CA 16
ATOM 28230 C C . TYR B 1 21 ? 8.157 -7.541 -8.123 1.00 0.00 29 TYR B C 16
ATOM 28231 O O . TYR B 1 21 ? 9.314 -7.431 -7.722 1.00 0.00 29 TYR B O 16
ATOM 28249 N N . LEU B 1 22 ? 7.373 -6.496 -8.403 1.00 0.00 30 LEU B N 16
ATOM 28250 C CA . LEU B 1 22 ? 7.707 -5.067 -8.389 1.00 0.00 30 LEU B CA 16
ATOM 28251 C C . LEU B 1 22 ? 6.543 -4.264 -7.769 1.00 0.00 30 LEU B C 16
ATOM 28252 O O . LEU B 1 22 ? 5.546 -4.830 -7.306 1.00 0.00 30 LEU B O 16
ATOM 28268 N N . SER B 1 23 ? 6.645 -2.938 -7.794 1.00 0.00 31 SER B N 16
ATOM 28269 C CA . SER B 1 23 ? 5.601 -2.000 -7.327 1.00 0.00 31 SER B CA 16
ATOM 28270 C C . SER B 1 23 ? 4.805 -1.407 -8.499 1.00 0.00 31 SER B C 16
ATOM 28271 O O . SER B 1 23 ? 5.292 -1.383 -9.630 1.00 0.00 31 SER B O 16
ATOM 28279 N N . LYS B 1 24 ? 3.581 -0.910 -8.246 1.00 0.00 32 LYS B N 16
ATOM 28280 C CA . LYS B 1 24 ? 2.674 -0.387 -9.295 1.00 0.00 32 LYS B CA 16
ATOM 28281 C C . LYS B 1 24 ? 3.318 0.715 -10.133 1.00 0.00 32 LYS B C 16
ATOM 28282 O O . LYS B 1 24 ? 3.355 0.598 -11.350 1.00 0.00 32 LYS B O 16
ATOM 28301 N N . GLU B 1 25 ? 3.844 1.761 -9.496 1.00 0.00 33 GLU B N 16
ATOM 28302 C CA . GLU B 1 25 ? 4.441 2.912 -10.199 1.00 0.00 33 GLU B CA 16
ATOM 28303 C C . GLU B 1 25 ? 5.652 2.506 -11.057 1.00 0.00 33 GLU B C 16
ATOM 28304 O O . GLU B 1 25 ? 5.809 2.976 -12.183 1.00 0.00 33 GLU B O 16
ATOM 28316 N N . GLU B 1 26 ? 6.477 1.578 -10.564 1.00 0.00 34 GLU B N 16
ATOM 28317 C CA . GLU B 1 26 ? 7.578 0.985 -11.330 1.00 0.00 34 GLU B CA 16
ATOM 28318 C C . GLU B 1 26 ? 7.074 0.206 -12.557 1.00 0.00 34 GLU B C 16
ATOM 28319 O O . GLU B 1 26 ? 7.546 0.447 -13.667 1.00 0.00 34 GLU B O 16
ATOM 28331 N N . HIS B 1 27 ? 6.098 -0.693 -12.388 1.00 0.00 35 HIS B N 16
ATOM 28332 C CA . HIS B 1 27 ? 5.524 -1.467 -13.498 1.00 0.00 35 HIS B CA 16
ATOM 28333 C C . HIS B 1 27 ? 4.818 -0.570 -14.532 1.00 0.00 35 HIS B C 16
ATOM 28334 O O . HIS B 1 27 ? 4.951 -0.785 -15.736 1.00 0.00 35 HIS B O 16
ATOM 28348 N N . ASP B 1 28 ? 4.145 0.490 -14.077 1.00 0.00 36 ASP B N 16
ATOM 28349 C CA . ASP B 1 28 ? 3.537 1.536 -14.907 1.00 0.00 36 ASP B CA 16
ATOM 28350 C C . ASP B 1 28 ? 4.594 2.275 -15.758 1.00 0.00 36 ASP B C 16
ATOM 28351 O O . ASP B 1 28 ? 4.469 2.333 -16.982 1.00 0.00 36 ASP B O 16
ATOM 28360 N N . VAL B 1 29 ? 5.687 2.751 -15.146 1.00 0.00 37 VAL B N 16
ATOM 28361 C CA . VAL B 1 29 ? 6.826 3.362 -15.861 1.00 0.00 37 VAL B CA 16
ATOM 28362 C C . VAL B 1 29 ? 7.463 2.382 -16.855 1.00 0.00 37 VAL B C 16
ATOM 28363 O O . VAL B 1 29 ? 7.690 2.756 -18.007 1.00 0.00 37 VAL B O 16
ATOM 28376 N N . LEU B 1 30 ? 7.685 1.120 -16.468 1.00 0.00 38 LEU B N 16
ATOM 28377 C CA . LEU B 1 30 ? 8.145 0.077 -17.394 1.00 0.00 38 LEU B CA 16
ATOM 28378 C C . LEU B 1 30 ? 7.172 -0.103 -18.572 1.00 0.00 38 LEU B C 16
ATOM 28379 O O . LEU B 1 30 ? 7.627 -0.232 -19.706 1.00 0.00 38 LEU B O 16
ATOM 28395 N N . ARG B 1 31 ? 5.850 -0.038 -18.349 1.00 0.00 39 ARG B N 16
ATOM 28396 C CA . ARG B 1 31 ? 4.840 -0.045 -19.420 1.00 0.00 39 ARG B CA 16
ATOM 28397 C C . ARG B 1 31 ? 4.941 1.172 -20.338 1.00 0.00 39 ARG B C 16
ATOM 28398 O O . ARG B 1 31 ? 4.799 0.986 -21.539 1.00 0.00 39 ARG B O 16
ATOM 28419 N N . ARG B 1 32 ? 5.229 2.387 -19.848 1.00 0.00 40 ARG B N 16
ATOM 28420 C CA . ARG B 1 32 ? 5.462 3.565 -20.725 1.00 0.00 40 ARG B CA 16
ATOM 28421 C C . ARG B 1 32 ? 6.698 3.377 -21.618 1.00 0.00 40 ARG B C 16
ATOM 28422 O O . ARG B 1 32 ? 6.626 3.540 -22.839 1.00 0.00 40 ARG B O 16
ATOM 28443 N N . LEU B 1 33 ? 7.819 2.980 -21.010 1.00 0.00 41 LEU B N 16
ATOM 28444 C CA . LEU B 1 33 ? 9.075 2.716 -21.723 1.00 0.00 41 LEU B CA 16
ATOM 28445 C C . LEU B 1 33 ? 8.945 1.544 -22.717 1.00 0.00 41 LEU B C 16
ATOM 28446 O O . LEU B 1 33 ? 9.545 1.591 -23.791 1.00 0.00 41 LEU B O 16
ATOM 28462 N N . ALA B 1 34 ? 8.121 0.538 -22.404 1.00 0.00 42 ALA B N 16
ATOM 28463 C CA . ALA B 1 34 ? 7.723 -0.502 -23.347 1.00 0.00 42 ALA B CA 16
ATOM 28464 C C . ALA B 1 34 ? 6.844 0.062 -24.482 1.00 0.00 42 ALA B C 16
ATOM 28465 O O . ALA B 1 34 ? 7.173 -0.109 -25.652 1.00 0.00 42 ALA B O 16
ATOM 28472 N N . ASP B 1 35 ? 5.753 0.770 -24.159 1.00 0.00 43 ASP B N 16
ATOM 28473 C CA . ASP B 1 35 ? 4.778 1.355 -25.099 1.00 0.00 43 ASP B CA 16
ATOM 28474 C C . ASP B 1 35 ? 5.389 2.341 -26.113 1.00 0.00 43 ASP B C 16
ATOM 28475 O O . ASP B 1 35 ? 4.851 2.505 -27.210 1.00 0.00 43 ASP B O 16
ATOM 28484 N N . GLU B 1 36 ? 6.548 2.932 -25.802 1.00 0.00 44 GLU B N 16
ATOM 28485 C CA . GLU B 1 36 ? 7.405 3.627 -26.779 1.00 0.00 44 GLU B CA 16
ATOM 28486 C C . GLU B 1 36 ? 7.725 2.797 -28.056 1.00 0.00 44 GLU B C 16
ATOM 28487 O O . GLU B 1 36 ? 7.992 3.377 -29.111 1.00 0.00 44 GLU B O 16
ATOM 28499 N N . GLU B 1 37 ? 7.650 1.458 -27.998 1.00 0.00 45 GLU B N 16
ATOM 28500 C CA . GLU B 1 37 ? 7.911 0.536 -29.123 1.00 0.00 45 GLU B CA 16
ATOM 28501 C C . GLU B 1 37 ? 6.900 -0.632 -29.230 1.00 0.00 45 GLU B C 16
ATOM 28502 O O . GLU B 1 37 ? 6.428 -0.941 -30.327 1.00 0.00 45 GLU B O 16
ATOM 28514 N N . VAL B 1 38 ? 6.567 -1.282 -28.107 1.00 0.00 46 VAL B N 16
ATOM 28515 C CA . VAL B 1 38 ? 5.672 -2.444 -27.962 1.00 0.00 46 VAL B CA 16
ATOM 28516 C C . VAL B 1 38 ? 5.365 -2.641 -26.467 1.00 0.00 46 VAL B C 16
ATOM 28517 O O . VAL B 1 38 ? 6.232 -3.007 -25.678 1.00 0.00 46 VAL B O 16
ATOM 28530 N N . GLU B 1 39 ? 4.132 -2.332 -26.060 1.00 0.00 47 GLU B N 16
ATOM 28531 C CA . GLU B 1 39 ? 3.710 -2.192 -24.647 1.00 0.00 47 GLU B CA 16
ATOM 28532 C C . GLU B 1 39 ? 3.856 -3.424 -23.731 1.00 0.00 47 GLU B C 16
ATOM 28533 O O . GLU B 1 39 ? 3.725 -3.287 -22.514 1.00 0.00 47 GLU B O 16
ATOM 28545 N N . SER B 1 40 ? 4.102 -4.615 -24.286 1.00 0.00 48 SER B N 16
ATOM 28546 C CA . SER B 1 40 ? 4.281 -5.891 -23.571 1.00 0.00 48 SER B CA 16
ATOM 28547 C C . SER B 1 40 ? 5.432 -5.853 -22.549 1.00 0.00 48 SER B C 16
ATOM 28548 O O . SER B 1 40 ? 6.592 -6.101 -22.883 1.00 0.00 48 SER B O 16
ATOM 28556 N N . VAL B 1 41 ? 5.121 -5.516 -21.290 1.00 0.00 49 VAL B N 16
ATOM 28557 C CA . VAL B 1 41 ? 6.113 -5.169 -20.248 1.00 0.00 49 VAL B CA 16
ATOM 28558 C C . VAL B 1 41 ? 7.133 -6.284 -19.998 1.00 0.00 49 VAL B C 16
ATOM 28559 O O . VAL B 1 41 ? 8.326 -6.016 -19.876 1.00 0.00 49 VAL B O 16
ATOM 28572 N N . ASN B 1 42 ? 6.694 -7.544 -19.950 1.00 0.00 50 ASN B N 16
ATOM 28573 C CA . ASN B 1 42 ? 7.572 -8.680 -19.663 1.00 0.00 50 ASN B CA 16
ATOM 28574 C C . ASN B 1 42 ? 8.584 -8.977 -20.787 1.00 0.00 50 ASN B C 16
ATOM 28575 O O . ASN B 1 42 ? 9.766 -9.163 -20.503 1.00 0.00 50 ASN B O 16
ATOM 28586 N N . SER B 1 43 ? 8.166 -8.969 -22.058 1.00 0.00 51 SER B N 16
ATOM 28587 C CA . SER B 1 43 ? 9.081 -9.148 -23.196 1.00 0.00 51 SER B CA 16
ATOM 28588 C C . SER B 1 43 ? 9.969 -7.918 -23.425 1.00 0.00 51 SER B C 16
ATOM 28589 O O . SER B 1 43 ? 11.138 -8.073 -23.778 1.00 0.00 51 SER B O 16
ATOM 28597 N N . PHE B 1 44 ? 9.483 -6.711 -23.117 1.00 0.00 52 PHE B N 16
ATOM 28598 C CA . PHE B 1 44 ? 10.308 -5.502 -23.010 1.00 0.00 52 PHE B CA 16
ATOM 28599 C C . PHE B 1 44 ? 11.425 -5.653 -21.959 1.00 0.00 52 PHE B C 16
ATOM 28600 O O . PHE B 1 44 ? 12.591 -5.415 -22.273 1.00 0.00 52 PHE B O 16
ATOM 28617 N N . VAL B 1 45 ? 11.108 -6.111 -20.739 1.00 0.00 53 VAL B N 16
ATOM 28618 C CA . VAL B 1 45 ? 12.115 -6.381 -19.692 1.00 0.00 53 VAL B CA 16
ATOM 28619 C C . VAL B 1 45 ? 13.102 -7.471 -20.132 1.00 0.00 53 VAL B C 16
ATOM 28620 O O . VAL B 1 45 ? 14.310 -7.267 -20.014 1.00 0.00 53 VAL B O 16
ATOM 28633 N N . LYS B 1 46 ? 12.633 -8.579 -20.730 1.00 0.00 54 LYS B N 16
ATOM 28634 C CA . LYS B 1 46 ? 13.504 -9.611 -21.334 1.00 0.00 54 LYS B CA 16
ATOM 28635 C C . LYS B 1 46 ? 14.486 -9.007 -22.350 1.00 0.00 54 LYS B C 16
ATOM 28636 O O . LYS B 1 46 ? 15.690 -9.245 -22.260 1.00 0.00 54 LYS B O 16
ATOM 28655 N N . ARG B 1 47 ? 13.987 -8.194 -23.290 1.00 0.00 55 ARG B N 16
ATOM 28656 C CA . ARG B 1 47 ? 14.784 -7.509 -24.328 1.00 0.00 55 ARG B CA 16
ATOM 28657 C C . ARG B 1 47 ? 15.805 -6.531 -23.736 1.00 0.00 55 ARG B C 16
ATOM 28658 O O . ARG B 1 47 ? 16.958 -6.547 -24.158 1.00 0.00 55 ARG B O 16
ATOM 28679 N N . HIS B 1 48 ? 15.425 -5.753 -22.719 1.00 0.00 56 HIS B N 16
ATOM 28680 C CA . HIS B 1 48 ? 16.344 -4.892 -21.957 1.00 0.00 56 HIS B CA 16
ATOM 28681 C C . HIS B 1 48 ? 17.499 -5.681 -21.335 1.00 0.00 56 HIS B C 16
ATOM 28682 O O . HIS B 1 48 ? 18.664 -5.329 -21.510 1.00 0.00 56 HIS B O 16
ATOM 28696 N N . ILE B 1 49 ? 17.185 -6.779 -20.649 1.00 0.00 57 ILE B N 16
ATOM 28697 C CA . ILE B 1 49 ? 18.169 -7.642 -19.981 1.00 0.00 57 ILE B CA 16
ATOM 28698 C C . ILE B 1 49 ? 19.123 -8.272 -21.004 1.00 0.00 57 ILE B C 16
ATOM 28699 O O . ILE B 1 49 ? 20.340 -8.139 -20.865 1.00 0.00 57 ILE B O 16
ATOM 28715 N N . LEU B 1 50 ? 18.584 -8.854 -22.080 1.00 0.00 58 LEU B N 16
ATOM 28716 C CA . LEU B 1 50 ? 19.343 -9.402 -23.202 1.00 0.00 58 LEU B CA 16
ATOM 28717 C C . LEU B 1 50 ? 20.320 -8.365 -23.786 1.00 0.00 58 LEU B C 16
ATOM 28718 O O . LEU B 1 50 ? 21.522 -8.626 -23.844 1.00 0.00 58 LEU B O 16
ATOM 28734 N N . LYS B 1 51 ? 19.814 -7.176 -24.156 1.00 0.00 59 LYS B N 16
ATOM 28735 C CA . LYS B 1 51 ? 20.588 -6.059 -24.731 1.00 0.00 59 LYS B CA 16
ATOM 28736 C C . LYS B 1 51 ? 21.647 -5.484 -23.776 1.00 0.00 59 LYS B C 16
ATOM 28737 O O . LYS B 1 51 ? 22.683 -4.991 -24.223 1.00 0.00 59 LYS B O 16
ATOM 28756 N N . THR B 1 52 ? 21.403 -5.543 -22.464 1.00 0.00 60 THR B N 16
ATOM 28757 C CA . THR B 1 52 ? 22.372 -5.106 -21.442 1.00 0.00 60 THR B CA 16
ATOM 28758 C C . THR B 1 52 ? 23.539 -6.094 -21.305 1.00 0.00 60 THR B C 16
ATOM 28759 O O . THR B 1 52 ? 24.689 -5.667 -21.187 1.00 0.00 60 THR B O 16
ATOM 28770 N N . ILE B 1 53 ? 23.265 -7.405 -21.324 1.00 0.00 61 ILE B N 16
ATOM 28771 C CA . ILE B 1 53 ? 24.272 -8.443 -21.033 1.00 0.00 61 ILE B CA 16
ATOM 28772 C C . ILE B 1 53 ? 25.094 -8.820 -22.284 1.00 0.00 61 ILE B C 16
ATOM 28773 O O . ILE B 1 53 ? 26.308 -9.017 -22.168 1.00 0.00 61 ILE B O 16
ATOM 28789 N N . ILE B 1 54 ? 24.480 -8.865 -23.476 1.00 0.00 62 ILE B N 16
ATOM 28790 C CA . ILE B 1 54 ? 25.126 -9.185 -24.765 1.00 0.00 62 ILE B CA 16
ATOM 28791 C C . ILE B 1 54 ? 24.568 -8.323 -25.918 1.00 0.00 62 ILE B C 16
ATOM 28792 O O . ILE B 1 54 ? 23.585 -7.600 -25.769 1.00 0.00 62 ILE B O 16
ATOM 28808 N N . TYR B 1 55 ? 25.186 -8.441 -27.097 1.00 0.00 63 TYR B N 16
ATOM 28809 C CA . TYR B 1 55 ? 24.911 -7.615 -28.289 1.00 0.00 63 TYR B CA 16
ATOM 28810 C C . TYR B 1 55 ? 24.565 -8.464 -29.532 1.00 0.00 63 TYR B C 16
ATOM 28811 O O . TYR B 1 55 ? 24.779 -8.046 -30.673 1.00 0.00 63 TYR B O 16
ATOM 28829 N N . LYS B 1 56 ? 24.042 -9.681 -29.314 1.00 0.00 64 LYS B N 16
ATOM 28830 C CA . LYS B 1 56 ? 23.660 -10.678 -30.336 1.00 0.00 64 LYS B CA 16
ATOM 28831 C C . LYS B 1 56 ? 22.376 -10.282 -31.095 1.00 0.00 64 LYS B C 16
ATOM 28832 O O . LYS B 1 56 ? 21.330 -10.919 -30.965 1.00 0.00 64 LYS B O 16
ATOM 28851 N N . LYS B 1 57 ? 22.458 -9.217 -31.899 1.00 0.00 65 LYS B N 16
ATOM 28852 C CA . LYS B 1 57 ? 21.422 -8.711 -32.834 1.00 0.00 65 LYS B CA 16
ATOM 28853 C C . LYS B 1 57 ? 21.231 -9.639 -34.057 1.00 0.00 65 LYS B C 16
ATOM 28854 O O . LYS B 1 57 ? 21.363 -9.224 -35.210 1.00 0.00 65 LYS B O 16
ATOM 28873 N N . GLY B 1 58 ? 20.991 -10.923 -33.791 1.00 0.00 66 GLY B N 16
ATOM 28874 C CA . GLY B 1 58 ? 21.013 -12.023 -34.765 1.00 0.00 66 GLY B CA 16
ATOM 28875 C C . GLY B 1 58 ? 20.599 -13.355 -34.133 1.00 0.00 66 GLY B C 16
ATOM 28876 O O . GLY B 1 58 ? 21.364 -14.322 -34.156 1.00 0.00 66 GLY B O 16
ATOM 28880 N N . THR B 1 59 ? 19.421 -13.382 -33.501 1.00 0.00 67 THR B N 16
ATOM 28881 C CA . THR B 1 59 ? 18.881 -14.532 -32.747 1.00 0.00 67 THR B CA 16
ATOM 28882 C C . THR B 1 59 ? 17.371 -14.724 -32.987 1.00 0.00 67 THR B C 16
ATOM 28883 O O . THR B 1 59 ? 16.740 -13.944 -33.706 1.00 0.00 67 THR B O 16
ATOM 28894 N N . ASN B 1 60 ? 16.791 -15.792 -32.429 1.00 0.00 68 ASN B N 16
ATOM 28895 C CA . ASN B 1 60 ? 15.394 -16.200 -32.631 1.00 0.00 68 ASN B CA 16
ATOM 28896 C C . ASN B 1 60 ? 14.369 -15.143 -32.159 1.00 0.00 68 ASN B C 16
ATOM 28897 O O . ASN B 1 60 ? 14.607 -14.400 -31.202 1.00 0.00 68 ASN B O 16
ATOM 28908 N N . GLN B 1 61 ? 13.201 -15.125 -32.813 1.00 0.00 69 GLN B N 16
ATOM 28909 C CA . GLN B 1 61 ? 12.063 -14.231 -32.540 1.00 0.00 69 GLN B CA 16
ATOM 28910 C C . GLN B 1 61 ? 10.718 -14.963 -32.747 1.00 0.00 69 GLN B C 16
ATOM 28911 O O . GLN B 1 61 ? 10.670 -16.045 -33.340 1.00 0.00 69 GLN B O 16
ATOM 28925 N N . ASP B 1 62 ? 9.616 -14.355 -32.296 1.00 0.00 70 ASP B N 16
ATOM 28926 C CA . ASP B 1 62 ? 8.243 -14.877 -32.413 1.00 0.00 70 ASP B CA 16
ATOM 28927 C C . ASP B 1 62 ? 7.233 -13.758 -32.745 1.00 0.00 70 ASP B C 16
ATOM 28928 O O . ASP B 1 62 ? 7.478 -12.578 -32.467 1.00 0.00 70 ASP B O 16
ATOM 28937 N N . SER B 1 63 ? 6.080 -14.142 -33.310 1.00 0.00 71 SER B N 16
ATOM 28938 C CA . SER B 1 63 ? 5.079 -13.218 -33.892 1.00 0.00 71 SER B CA 16
ATOM 28939 C C . SER B 1 63 ? 3.624 -13.555 -33.502 1.00 0.00 71 SER B C 16
ATOM 28940 O O . SER B 1 63 ? 2.679 -13.082 -34.140 1.00 0.00 71 SER B O 16
ATOM 28948 N N . SER B 1 64 ? 3.422 -14.389 -32.473 1.00 0.00 72 SER B N 16
ATOM 28949 C CA . SER B 1 64 ? 2.091 -14.780 -31.973 1.00 0.00 72 SER B CA 16
ATOM 28950 C C . SER B 1 64 ? 1.293 -13.585 -31.416 1.00 0.00 72 SER B C 16
ATOM 28951 O O . SER B 1 64 ? 1.869 -12.644 -30.858 1.00 0.00 72 SER B O 16
ATOM 28959 N N . ILE B 1 65 ? -0.038 -13.639 -31.544 1.00 0.00 73 ILE B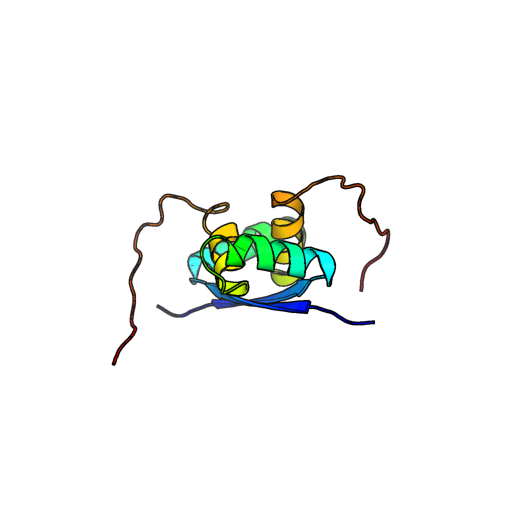 N 16
ATOM 28960 C CA . ILE B 1 65 ? -0.999 -12.598 -31.131 1.00 0.00 73 ILE B CA 16
ATOM 28961 C C . ILE B 1 65 ? -2.293 -13.208 -30.554 1.00 0.00 73 ILE B C 16
ATOM 28962 O O . ILE B 1 65 ? -2.584 -14.393 -30.757 1.00 0.00 73 ILE B O 16
ATOM 28978 N N . ASN B 1 66 ? -3.070 -12.390 -29.833 1.00 0.00 74 ASN B N 16
ATOM 28979 C CA . ASN B 1 66 ? -4.397 -12.734 -29.291 1.00 0.00 74 ASN B CA 16
ATOM 28980 C C . ASN B 1 66 ? -5.429 -13.118 -30.376 1.00 0.00 74 ASN B C 16
ATOM 28981 O O . ASN B 1 66 ? -6.263 -14.013 -30.103 1.00 0.00 74 ASN B O 16
ATOM 28993 N N . LYS A 1 13 ? -2.233 -4.608 -3.346 1.00 0.00 21 LYS A N 17
ATOM 28994 C CA . LYS A 1 13 ? -2.214 -3.209 -3.879 1.00 0.00 21 LYS A CA 17
ATOM 28995 C C . LYS A 1 13 ? -0.932 -2.894 -4.676 1.00 0.00 21 LYS A C 17
ATOM 28996 O O . LYS A 1 13 ? -0.968 -2.913 -5.905 1.00 0.00 21 LYS A O 17
ATOM 29015 N N . ARG A 1 14 ? 0.202 -2.587 -4.015 1.00 0.00 22 ARG A N 17
ATOM 29016 C CA . ARG A 1 14 ? 1.435 -2.061 -4.663 1.00 0.00 22 ARG A CA 17
ATOM 29017 C C . ARG A 1 14 ? 2.252 -3.079 -5.466 1.00 0.00 22 ARG A C 17
ATOM 29018 O O . ARG A 1 14 ? 2.986 -2.699 -6.372 1.00 0.00 22 ARG A O 17
ATOM 29039 N N . ASN A 1 15 ? 2.100 -4.358 -5.152 1.00 0.00 23 ASN A N 17
ATOM 29040 C CA . ASN A 1 15 ? 2.759 -5.487 -5.818 1.00 0.00 23 ASN A CA 17
ATOM 29041 C C . ASN A 1 15 ? 2.218 -5.685 -7.246 1.00 0.00 23 ASN A C 17
ATOM 29042 O O . ASN A 1 15 ? 1.064 -6.070 -7.448 1.00 0.00 23 ASN A O 17
ATOM 29053 N N . PHE A 1 16 ? 3.091 -5.457 -8.226 1.00 0.00 24 PHE A N 17
ATOM 29054 C CA . PHE A 1 16 ? 2.858 -5.638 -9.663 1.00 0.00 24 PHE A CA 17
ATOM 29055 C C . PHE A 1 16 ? 3.861 -6.659 -10.221 1.00 0.00 24 PHE A C 17
ATOM 29056 O O . PHE A 1 16 ? 5.071 -6.424 -10.233 1.00 0.00 24 PHE A O 17
ATOM 29073 N N . SER A 1 17 ? 3.369 -7.844 -10.591 1.00 0.00 25 SER A N 17
ATOM 29074 C CA . SER A 1 17 ? 4.215 -8.995 -10.933 1.00 0.00 25 SER A CA 17
ATOM 29075 C C . SER A 1 17 ? 4.885 -8.881 -12.309 1.00 0.00 25 SER A C 17
ATOM 29076 O O . SER A 1 17 ? 4.417 -8.173 -13.207 1.00 0.00 25 SER A O 17
ATOM 29084 N N . VAL A 1 18 ? 5.994 -9.605 -12.482 1.00 0.00 26 VAL A N 17
ATOM 29085 C CA . VAL A 1 18 ? 6.790 -9.662 -13.718 1.00 0.00 26 VAL A CA 17
ATOM 29086 C C . VAL A 1 18 ? 7.205 -11.117 -13.970 1.00 0.00 26 VAL A C 17
ATOM 29087 O O . VAL A 1 18 ? 7.658 -11.813 -13.060 1.00 0.00 26 VAL A O 17
ATOM 29100 N N . THR A 1 19 ? 7.020 -11.592 -15.202 1.00 0.00 27 THR A N 17
ATOM 29101 C CA . THR A 1 19 ? 7.200 -13.004 -15.588 1.00 0.00 27 THR A CA 17
ATOM 29102 C C . THR A 1 19 ? 7.523 -13.119 -17.081 1.00 0.00 27 THR A C 17
ATOM 29103 O O . THR A 1 19 ? 6.807 -12.553 -17.911 1.00 0.00 27 THR A O 17
ATOM 29114 N N . PHE A 1 20 ? 8.622 -13.797 -17.435 1.00 0.00 28 PHE A N 17
ATOM 29115 C CA . PHE A 1 20 ? 9.077 -13.958 -18.829 1.00 0.00 28 PHE A CA 17
ATOM 29116 C C . PHE A 1 20 ? 10.015 -15.161 -19.014 1.00 0.00 28 PHE A C 17
ATOM 29117 O O . PHE A 1 20 ? 10.624 -15.645 -18.060 1.00 0.00 28 PHE A O 17
ATOM 29134 N N . TYR A 1 21 ? 10.183 -15.612 -20.262 1.00 0.00 29 TYR A N 17
ATOM 29135 C CA . TYR A 1 21 ? 11.186 -16.613 -20.638 1.00 0.00 29 TYR A CA 17
ATOM 29136 C C . TYR A 1 21 ? 12.530 -15.977 -21.028 1.00 0.00 29 TYR A C 17
ATOM 29137 O O . TYR A 1 21 ? 12.578 -14.979 -21.749 1.00 0.00 29 TYR A O 17
ATOM 29155 N N . LEU A 1 22 ? 13.618 -16.630 -20.614 1.00 0.00 30 LEU A N 17
ATOM 29156 C CA . LEU A 1 22 ? 14.984 -16.481 -21.127 1.00 0.00 30 LEU A CA 17
ATOM 29157 C C . LEU A 1 22 ? 15.452 -17.819 -21.732 1.00 0.00 30 LEU A C 17
ATOM 29158 O O . LEU A 1 22 ? 14.736 -18.827 -21.719 1.00 0.00 30 LEU A O 17
ATOM 29174 N N . SER A 1 23 ? 16.692 -17.827 -22.207 1.00 0.00 31 SER A N 17
ATOM 29175 C CA . SER A 1 23 ? 17.424 -19.000 -22.692 1.00 0.00 31 SER A CA 17
ATOM 29176 C C . SER A 1 23 ? 18.731 -19.219 -21.908 1.00 0.00 31 SER A C 17
ATOM 29177 O O . SER A 1 23 ? 19.085 -18.450 -21.005 1.00 0.00 31 SER A O 17
ATOM 29185 N N . LYS A 1 24 ? 19.407 -20.333 -22.209 1.00 0.00 32 LYS A N 17
ATOM 29186 C CA . LYS A 1 24 ? 20.451 -20.956 -21.382 1.00 0.00 32 LYS A CA 17
ATOM 29187 C C . LYS A 1 24 ? 21.604 -20.004 -21.048 1.00 0.00 32 LYS A C 17
ATOM 29188 O O . LYS A 1 24 ? 21.955 -19.879 -19.882 1.00 0.00 32 LYS A O 17
ATOM 29207 N N . GLU A 1 25 ? 22.175 -19.313 -22.037 1.00 0.00 33 GLU A N 17
ATOM 29208 C CA . GLU A 1 25 ? 23.355 -18.453 -21.828 1.00 0.00 33 GLU A CA 17
ATOM 29209 C C . GLU A 1 25 ? 23.075 -17.294 -20.857 1.00 0.00 33 GLU A C 17
ATOM 29210 O O . GLU A 1 25 ? 23.760 -17.159 -19.841 1.00 0.00 33 GLU A O 17
ATOM 29222 N N . GLU A 1 26 ? 22.061 -16.468 -21.130 1.00 0.00 34 GLU A N 17
ATOM 29223 C CA . GLU A 1 26 ? 21.695 -15.351 -20.258 1.00 0.00 34 GLU A CA 17
ATOM 29224 C C . GLU A 1 26 ? 21.229 -15.822 -18.870 1.00 0.00 34 GLU A C 17
ATOM 29225 O O . GLU A 1 26 ? 21.610 -15.216 -17.865 1.00 0.00 34 GLU A O 17
ATOM 29237 N N . HIS A 1 27 ? 20.467 -16.922 -18.786 1.00 0.00 35 HIS A N 17
ATOM 29238 C CA . HIS A 1 27 ? 20.041 -17.474 -17.499 1.00 0.00 35 HIS A CA 17
ATOM 29239 C C . HIS A 1 27 ? 21.233 -17.992 -16.687 1.00 0.00 35 HIS A C 17
ATOM 29240 O O . HIS A 1 27 ? 21.320 -17.690 -15.499 1.00 0.00 35 HIS A O 17
ATOM 29254 N N . ASP A 1 28 ? 22.193 -18.684 -17.311 1.00 0.00 36 ASP A N 17
ATOM 29255 C CA . ASP A 1 28 ? 23.404 -19.149 -16.628 1.00 0.00 36 ASP A CA 17
ATOM 29256 C C . ASP A 1 28 ? 24.297 -17.996 -16.146 1.00 0.00 36 ASP A C 17
ATOM 29257 O O . ASP A 1 28 ? 24.816 -18.062 -15.034 1.00 0.00 36 ASP A O 17
ATOM 29266 N N . VAL A 1 29 ? 24.448 -16.916 -16.926 1.00 0.00 37 VAL A N 17
ATOM 29267 C CA . VAL A 1 29 ? 25.170 -15.715 -16.468 1.00 0.00 37 VAL A CA 17
ATOM 29268 C C . VAL A 1 29 ? 24.472 -15.087 -15.254 1.00 0.00 37 VAL A C 17
ATOM 29269 O O . VAL A 1 29 ? 25.133 -14.833 -14.248 1.00 0.00 37 VAL A O 17
ATOM 29282 N N . LEU A 1 30 ? 23.145 -14.899 -15.291 1.00 0.00 38 LEU A N 17
ATOM 29283 C CA . LEU A 1 30 ? 22.386 -14.402 -14.132 1.00 0.00 38 LEU A CA 17
ATOM 29284 C C . LEU A 1 30 ? 22.527 -15.331 -12.909 1.00 0.00 38 LEU A C 17
ATOM 29285 O O . LEU A 1 30 ? 22.838 -14.865 -11.816 1.00 0.00 38 LEU A O 17
ATOM 29301 N N . ARG A 1 31 ? 22.364 -16.646 -13.100 1.00 0.00 39 ARG A N 17
ATOM 29302 C CA . ARG A 1 31 ? 22.553 -17.703 -12.090 1.00 0.00 39 ARG A CA 17
ATOM 29303 C C . ARG A 1 31 ? 23.935 -17.642 -11.435 1.00 0.00 39 ARG A C 17
ATOM 29304 O O . ARG A 1 31 ? 24.027 -17.678 -10.212 1.00 0.00 39 ARG A O 17
ATOM 29325 N N . ARG A 1 32 ? 25.001 -17.530 -12.230 1.00 0.00 40 ARG A N 17
ATOM 29326 C CA . ARG A 1 32 ? 26.401 -17.497 -11.774 1.00 0.00 40 ARG A CA 17
ATOM 29327 C C . ARG A 1 32 ? 26.720 -16.224 -10.983 1.00 0.00 40 ARG A C 17
ATOM 29328 O O . ARG A 1 32 ? 27.229 -16.303 -9.865 1.00 0.00 40 ARG A O 17
ATOM 29349 N N . LEU A 1 33 ? 26.362 -15.057 -11.525 1.00 0.00 41 LEU A N 17
ATOM 29350 C CA . LEU A 1 33 ? 26.554 -13.766 -10.851 1.00 0.00 41 LEU A CA 17
ATOM 29351 C C . LEU A 1 33 ? 25.690 -13.637 -9.580 1.00 0.00 41 LEU A C 17
ATOM 29352 O O . LEU A 1 33 ? 26.129 -13.007 -8.616 1.00 0.00 41 LEU A O 17
ATOM 29368 N N . ALA A 1 34 ? 24.513 -14.274 -9.536 1.00 0.00 42 ALA A N 17
ATOM 29369 C CA . ALA A 1 34 ? 23.742 -14.438 -8.306 1.00 0.00 42 ALA A CA 17
ATOM 29370 C C . ALA A 1 34 ? 24.477 -15.348 -7.302 1.00 0.00 42 ALA A C 17
ATOM 29371 O O . ALA A 1 34 ? 24.749 -14.929 -6.181 1.00 0.00 42 ALA A O 17
ATOM 29378 N N . ASP A 1 35 ? 24.845 -16.573 -7.697 1.00 0.00 43 ASP A N 17
ATOM 29379 C CA . ASP A 1 35 ? 25.523 -17.570 -6.852 1.00 0.00 43 ASP A CA 17
ATOM 29380 C C . ASP A 1 35 ? 26.840 -17.076 -6.216 1.00 0.00 43 ASP A C 17
ATOM 29381 O O . ASP A 1 35 ? 27.170 -17.478 -5.098 1.00 0.00 43 ASP A O 17
ATOM 29390 N N . GLU A 1 36 ? 27.559 -16.161 -6.877 1.00 0.00 44 GLU A N 17
ATOM 29391 C CA . GLU A 1 36 ? 28.722 -15.461 -6.306 1.00 0.00 44 GLU A CA 17
ATOM 29392 C C . GLU A 1 36 ? 28.439 -14.654 -5.013 1.00 0.00 44 GLU A C 17
ATOM 29393 O O . GLU A 1 36 ? 29.389 -14.348 -4.286 1.00 0.00 44 GLU A O 17
ATOM 29405 N N . GLU A 1 37 ? 27.179 -14.325 -4.685 1.00 0.00 45 GLU A N 17
ATOM 29406 C CA . GLU A 1 37 ? 26.812 -13.529 -3.492 1.00 0.00 45 GLU A CA 17
ATOM 29407 C C . GLU A 1 37 ? 25.513 -13.985 -2.791 1.00 0.00 45 GLU A C 17
ATOM 29408 O O . GLU A 1 37 ? 25.510 -14.183 -1.573 1.00 0.00 45 GLU A O 17
ATOM 29420 N N . VAL A 1 38 ? 24.416 -14.153 -3.540 1.00 0.00 46 VAL A N 17
ATOM 29421 C CA . VAL A 1 38 ? 23.056 -14.496 -3.078 1.00 0.00 46 VAL A CA 17
ATOM 29422 C C . VAL A 1 38 ? 22.369 -15.316 -4.180 1.00 0.00 46 VAL A C 17
ATOM 29423 O O . VAL A 1 38 ? 21.821 -14.767 -5.133 1.00 0.00 46 VAL A O 17
ATOM 29436 N N . GLU A 1 39 ? 22.424 -16.647 -4.073 1.00 0.00 47 GLU A N 17
ATOM 29437 C CA . GLU A 1 39 ? 21.990 -17.603 -5.116 1.00 0.00 47 GLU A CA 17
ATOM 29438 C C . GLU A 1 39 ? 20.498 -17.571 -5.520 1.00 0.00 47 GLU A C 17
ATOM 29439 O O . GLU A 1 39 ? 20.111 -18.229 -6.486 1.00 0.00 47 GLU A O 17
ATOM 29451 N N . SER A 1 40 ? 19.658 -16.815 -4.807 1.00 0.00 48 SER A N 17
ATOM 29452 C CA . SER A 1 40 ? 18.261 -16.520 -5.174 1.00 0.00 48 SER A CA 17
ATOM 29453 C C . SER A 1 40 ? 18.175 -15.677 -6.461 1.00 0.00 48 SER A C 17
ATOM 29454 O O . SER A 1 40 ? 18.122 -14.444 -6.420 1.00 0.00 48 SER A O 17
ATOM 29462 N N . VAL A 1 41 ? 18.213 -16.339 -7.625 1.00 0.00 49 VAL A N 17
ATOM 29463 C CA . VAL A 1 41 ? 18.323 -15.695 -8.953 1.00 0.00 49 VAL A CA 17
ATOM 29464 C C . VAL A 1 41 ? 17.210 -14.675 -9.210 1.00 0.00 49 VAL A C 17
ATOM 29465 O O . VAL A 1 41 ? 17.487 -13.598 -9.721 1.00 0.00 49 VAL A O 17
ATOM 29478 N N . ASN A 1 42 ? 15.966 -14.946 -8.806 1.00 0.00 50 ASN A N 17
ATOM 29479 C CA . ASN A 1 42 ? 14.848 -13.998 -8.931 1.00 0.00 50 ASN A CA 17
ATOM 29480 C C . ASN A 1 42 ? 15.039 -12.714 -8.091 1.00 0.00 50 ASN A C 17
ATOM 29481 O O . ASN A 1 42 ? 14.778 -11.614 -8.578 1.00 0.00 50 ASN A O 17
ATOM 29492 N N . SER A 1 43 ? 15.547 -12.833 -6.860 1.00 0.00 51 SER A N 17
ATOM 29493 C CA . SER A 1 43 ? 15.871 -11.691 -5.982 1.00 0.00 51 SER A CA 17
ATOM 29494 C C . SER A 1 43 ? 17.038 -10.863 -6.547 1.00 0.00 51 SER A C 17
ATOM 29495 O O . SER A 1 43 ? 16.966 -9.635 -6.654 1.00 0.00 51 SER A O 17
ATOM 29503 N N . PHE A 1 44 ? 18.084 -11.554 -7.015 1.00 0.00 52 PHE A N 17
ATOM 29504 C CA . PHE A 1 44 ? 19.204 -10.964 -7.751 1.00 0.00 52 PHE A CA 17
ATOM 29505 C C . PHE A 1 44 ? 18.745 -10.219 -9.018 1.00 0.00 52 PHE A C 17
ATOM 29506 O O . PHE A 1 44 ? 19.131 -9.070 -9.219 1.00 0.00 52 PHE A O 17
ATOM 29523 N N . VAL A 1 45 ? 17.873 -10.820 -9.839 1.00 0.00 53 VAL A N 17
ATOM 29524 C CA . VAL A 1 45 ? 17.284 -10.183 -11.034 1.00 0.00 53 VAL A CA 17
ATOM 29525 C C . VAL A 1 45 ? 16.480 -8.935 -10.663 1.00 0.00 53 VAL A C 17
ATOM 29526 O O . VAL A 1 45 ? 16.643 -7.905 -11.313 1.00 0.00 53 VAL A O 17
ATOM 29539 N N . LYS A 1 46 ? 15.682 -8.964 -9.586 1.00 0.00 54 LYS A N 17
ATOM 29540 C CA . LYS A 1 46 ? 14.982 -7.769 -9.085 1.00 0.00 54 LYS A CA 17
ATOM 29541 C C . LYS A 1 46 ? 15.958 -6.628 -8.753 1.00 0.00 54 LYS A C 17
ATOM 29542 O O . LYS A 1 46 ? 15.761 -5.511 -9.234 1.00 0.00 54 LYS A O 17
ATOM 29561 N N . ARG A 1 47 ? 17.047 -6.895 -8.013 1.00 0.00 55 ARG A N 17
ATOM 29562 C CA . ARG A 1 47 ? 18.103 -5.882 -7.752 1.00 0.00 55 ARG A CA 17
ATOM 29563 C C . ARG A 1 47 ? 18.856 -5.425 -9.010 1.00 0.00 55 ARG A C 17
ATOM 29564 O O . ARG A 1 47 ? 19.093 -4.228 -9.158 1.00 0.00 55 ARG A O 17
ATOM 29585 N N . HIS A 1 48 ? 19.167 -6.328 -9.942 1.00 0.00 56 HIS A N 17
ATOM 29586 C CA . HIS A 1 48 ? 19.749 -6.005 -11.260 1.00 0.00 56 HIS A CA 17
ATOM 29587 C C . HIS A 1 48 ? 18.880 -5.015 -12.037 1.00 0.00 56 HIS A C 17
ATOM 29588 O O . HIS A 1 48 ? 19.372 -3.996 -12.517 1.00 0.00 56 HIS A O 17
ATOM 29602 N N . ILE A 1 49 ? 17.577 -5.280 -12.116 1.00 0.00 57 ILE A N 17
ATOM 29603 C CA . ILE A 1 49 ? 16.601 -4.440 -12.821 1.00 0.00 57 ILE A CA 17
ATOM 29604 C C . ILE A 1 49 ? 16.433 -3.081 -12.131 1.00 0.00 57 ILE A C 17
ATOM 29605 O O . ILE A 1 49 ? 16.511 -2.053 -12.803 1.00 0.00 57 ILE A O 17
ATOM 29621 N N . LEU A 1 50 ? 16.305 -3.052 -10.798 1.00 0.00 58 LEU A N 17
ATOM 29622 C CA . LEU A 1 50 ? 16.288 -1.807 -10.017 1.00 0.00 58 LEU A CA 17
ATOM 29623 C C . LEU A 1 50 ? 17.516 -0.930 -10.322 1.00 0.00 58 LEU A C 17
ATOM 29624 O O . LEU A 1 50 ? 17.361 0.229 -10.709 1.00 0.00 58 LEU A O 17
ATOM 29640 N N . LYS A 1 51 ? 18.728 -1.497 -10.208 1.00 0.00 59 LYS A N 17
ATOM 29641 C CA . LYS A 1 51 ? 19.998 -0.795 -10.456 1.00 0.00 59 LYS A CA 17
ATOM 29642 C C . LYS A 1 51 ? 20.117 -0.280 -11.897 1.00 0.00 59 LYS A C 17
ATOM 29643 O O . LYS A 1 51 ? 20.440 0.889 -12.106 1.00 0.00 59 LYS A O 17
ATOM 29662 N N . THR A 1 52 ? 19.846 -1.132 -12.888 1.00 0.00 60 THR A N 17
ATOM 29663 C CA . THR A 1 52 ? 19.981 -0.777 -14.315 1.00 0.00 60 THR A CA 17
ATOM 29664 C C . THR A 1 52 ? 18.930 0.229 -14.801 1.00 0.00 60 THR A C 17
ATOM 29665 O O . THR A 1 52 ? 19.237 1.038 -15.680 1.00 0.00 60 THR A O 17
ATOM 29676 N N . ILE A 1 53 ? 17.717 0.240 -14.228 1.00 0.00 61 ILE A N 17
ATOM 29677 C CA . ILE A 1 53 ? 16.721 1.301 -14.472 1.00 0.00 61 ILE A CA 17
ATOM 29678 C C . ILE A 1 53 ? 17.139 2.620 -13.798 1.00 0.00 61 ILE A C 17
ATOM 29679 O O . ILE A 1 53 ? 17.042 3.677 -14.428 1.00 0.00 61 ILE A O 17
ATOM 29695 N N . ILE A 1 54 ? 17.621 2.582 -12.547 1.00 0.00 62 ILE A N 17
ATOM 29696 C CA . ILE A 1 54 ? 17.964 3.780 -11.763 1.00 0.00 62 ILE A CA 17
ATOM 29697 C C . ILE A 1 54 ? 19.121 3.539 -10.771 1.00 0.00 62 ILE A C 17
ATOM 29698 O O . ILE A 1 54 ? 19.029 2.759 -9.823 1.00 0.00 62 ILE A O 17
ATOM 29714 N N . TYR A 1 55 ? 20.217 4.279 -10.978 1.00 0.00 63 TYR A N 17
ATOM 29715 C CA . TYR A 1 55 ? 21.465 4.185 -10.196 1.00 0.00 63 TYR A CA 17
ATOM 29716 C C . TYR A 1 55 ? 21.489 5.082 -8.936 1.00 0.00 63 TYR A C 17
ATOM 29717 O O . TYR A 1 55 ? 22.484 5.107 -8.207 1.00 0.00 63 TYR A O 17
ATOM 29735 N N . LYS A 1 56 ? 20.401 5.818 -8.658 1.00 0.00 64 LYS A N 17
ATOM 29736 C CA . LYS A 1 56 ? 20.200 6.699 -7.486 1.00 0.00 64 LYS A CA 17
ATOM 29737 C C . LYS A 1 56 ? 20.007 5.881 -6.190 1.00 0.00 64 LYS A C 17
ATOM 29738 O O . LYS A 1 56 ? 18.904 5.785 -5.646 1.00 0.00 64 LYS A O 17
ATOM 29757 N N . LYS A 1 57 ? 21.087 5.239 -5.731 1.00 0.00 65 LYS A N 17
ATOM 29758 C CA . LYS A 1 57 ? 21.165 4.441 -4.490 1.00 0.00 65 LYS A CA 17
ATOM 29759 C C . LYS A 1 57 ? 20.768 5.216 -3.219 1.00 0.00 65 LYS A C 17
ATOM 29760 O O . LYS A 1 57 ? 20.788 6.449 -3.191 1.00 0.00 65 LYS A O 17
ATOM 29779 N N . GLY A 1 58 ? 20.443 4.475 -2.157 1.00 0.00 66 GLY A N 17
ATOM 29780 C CA . GLY A 1 58 ? 20.065 5.017 -0.840 1.00 0.00 66 GLY A CA 17
ATOM 29781 C C . GLY A 1 58 ? 19.305 4.026 0.055 1.00 0.00 66 GLY A C 17
ATOM 29782 O O . GLY A 1 58 ? 19.408 4.098 1.282 1.00 0.00 66 GLY A O 17
ATOM 29786 N N . THR A 1 59 ? 18.600 3.066 -0.556 1.00 0.00 67 THR A N 17
ATOM 29787 C CA . THR A 1 59 ? 17.811 2.010 0.114 1.00 0.00 67 THR A CA 17
ATOM 29788 C C . THR A 1 59 ? 18.013 0.666 -0.605 1.00 0.00 67 THR A C 17
ATOM 29789 O O . THR A 1 59 ? 18.273 0.631 -1.812 1.00 0.00 67 THR A O 17
ATOM 29800 N N . ASN A 1 60 ? 17.894 -0.445 0.127 1.00 0.00 68 ASN A N 17
ATOM 29801 C CA . ASN A 1 60 ? 18.124 -1.814 -0.354 1.00 0.00 68 ASN A CA 17
ATOM 29802 C C . ASN A 1 60 ? 17.154 -2.817 0.311 1.00 0.00 68 ASN A C 17
ATOM 29803 O O . ASN A 1 60 ? 16.668 -2.579 1.421 1.00 0.00 68 ASN A O 17
ATOM 29814 N N . GLN A 1 61 ? 16.915 -3.961 -0.343 1.00 0.00 69 GLN A N 17
ATOM 29815 C CA . GLN A 1 61 ? 16.159 -5.095 0.199 1.00 0.00 69 GLN A CA 17
ATOM 29816 C C . GLN A 1 61 ? 16.735 -6.433 -0.301 1.00 0.00 69 GLN A C 17
ATOM 29817 O O . GLN A 1 61 ? 17.060 -6.590 -1.480 1.00 0.00 69 GLN A O 17
ATOM 29831 N N . ASP A 1 62 ? 16.791 -7.415 0.599 1.00 0.00 70 ASP A N 17
ATOM 29832 C CA . ASP A 1 62 ? 17.241 -8.794 0.361 1.00 0.00 70 ASP A CA 17
ATOM 29833 C C . ASP A 1 62 ? 16.207 -9.815 0.887 1.00 0.00 70 ASP A C 17
ATOM 29834 O O . ASP A 1 62 ? 15.205 -9.443 1.508 1.00 0.00 70 ASP A O 17
ATOM 29843 N N . SER A 1 63 ? 16.432 -11.105 0.619 1.00 0.00 71 SER A N 17
ATOM 29844 C CA . SER A 1 63 ? 15.577 -12.222 1.029 1.00 0.00 71 SER A CA 17
ATOM 29845 C C . SER A 1 63 ? 16.420 -13.501 1.054 1.00 0.00 71 SER A C 17
ATOM 29846 O O . SER A 1 63 ? 16.861 -14.000 0.013 1.00 0.00 71 SER A O 17
ATOM 29854 N N . SER A 1 64 ? 16.725 -13.970 2.264 1.00 0.00 72 SER A N 17
ATOM 29855 C CA . SER A 1 64 ? 17.529 -15.175 2.535 1.00 0.00 72 SER A CA 17
ATOM 29856 C C . SER A 1 64 ? 17.008 -16.445 1.836 1.00 0.00 72 SER A C 17
ATOM 29857 O O . SER A 1 64 ? 15.816 -16.588 1.541 1.00 0.00 72 SER A O 17
ATOM 29865 N N . ILE A 1 65 ? 17.927 -17.375 1.549 1.00 0.00 73 ILE A N 17
ATOM 29866 C CA . ILE A 1 65 ? 17.663 -18.590 0.758 1.00 0.00 73 ILE A CA 17
ATOM 29867 C C . ILE A 1 65 ? 16.698 -19.539 1.501 1.00 0.00 73 ILE A C 17
ATOM 29868 O O . ILE A 1 65 ? 16.830 -19.744 2.713 1.00 0.00 73 ILE A O 17
ATOM 29884 N N . ASN A 1 66 ? 15.733 -20.116 0.768 1.00 0.00 74 ASN A N 17
ATOM 29885 C CA . ASN A 1 66 ? 14.733 -21.072 1.280 1.00 0.00 74 ASN A CA 17
ATOM 29886 C C . ASN A 1 66 ? 15.359 -22.331 1.919 1.00 0.00 74 ASN A C 17
ATOM 29887 O O . ASN A 1 66 ? 14.931 -22.705 3.036 1.00 0.00 74 ASN A O 17
ATOM 29899 N N . LYS B 1 13 ? 15.529 -26.056 -27.722 1.00 0.00 21 LYS B N 17
ATOM 29900 C CA . LYS B 1 13 ? 15.038 -27.244 -26.956 1.00 0.00 21 LYS B CA 17
ATOM 29901 C C . LYS B 1 13 ? 14.537 -26.844 -25.556 1.00 0.00 21 LYS B C 17
ATOM 29902 O O . LYS B 1 13 ? 13.332 -26.645 -25.386 1.00 0.00 21 LYS B O 17
ATOM 29921 N N . ARG B 1 14 ? 15.423 -26.703 -24.553 1.00 0.00 22 ARG B N 17
ATOM 29922 C CA . ARG B 1 14 ? 15.077 -26.199 -23.199 1.00 0.00 22 ARG B CA 17
ATOM 29923 C C . ARG B 1 14 ? 14.752 -24.695 -23.218 1.00 0.00 22 ARG B C 17
ATOM 29924 O O . ARG B 1 14 ? 15.136 -23.979 -24.144 1.00 0.00 22 ARG B O 17
ATOM 29945 N N . ASN B 1 15 ? 14.073 -24.221 -22.171 1.00 0.00 23 ASN B N 17
ATOM 29946 C CA . ASN B 1 15 ? 13.696 -22.824 -21.935 1.00 0.00 23 ASN B CA 17
ATOM 29947 C C . ASN B 1 15 ? 13.836 -22.495 -20.434 1.00 0.00 23 ASN B C 17
ATOM 29948 O O . ASN B 1 15 ? 13.705 -23.376 -19.580 1.00 0.00 23 ASN B O 17
ATOM 29959 N N . PHE B 1 16 ? 14.084 -21.222 -20.117 1.00 0.00 24 PHE B N 17
ATOM 29960 C CA . PHE B 1 16 ? 14.537 -20.765 -18.795 1.00 0.00 24 PHE B CA 17
ATOM 29961 C C . PHE B 1 16 ? 13.722 -19.559 -18.295 1.00 0.00 24 PHE B C 17
ATOM 29962 O O . PHE B 1 16 ? 14.147 -18.409 -18.389 1.00 0.00 24 PHE B O 17
ATOM 29979 N N . SER B 1 17 ? 12.499 -19.809 -17.821 1.00 0.00 25 SER B N 17
ATOM 29980 C CA . SER B 1 17 ? 11.610 -18.771 -17.266 1.00 0.00 25 SER B CA 17
ATOM 29981 C C . SER B 1 17 ? 12.138 -18.146 -15.961 1.00 0.00 25 SER B C 17
ATOM 29982 O O . SER B 1 17 ? 12.836 -18.791 -15.171 1.00 0.00 25 SER B O 17
ATOM 29990 N N . VAL B 1 18 ? 11.784 -16.875 -15.743 1.00 0.00 26 VAL B N 17
ATOM 29991 C CA . VAL B 1 18 ? 12.154 -16.023 -14.602 1.00 0.00 26 VAL B CA 17
ATOM 29992 C C . VAL B 1 18 ? 10.912 -15.236 -14.147 1.00 0.00 26 VAL B C 17
ATOM 29993 O O . VAL B 1 18 ? 10.198 -14.660 -14.977 1.00 0.00 26 VAL B O 17
ATOM 30006 N N . THR B 1 19 ? 10.653 -15.199 -12.830 1.00 0.00 27 THR B N 17
ATOM 30007 C CA . THR B 1 19 ? 9.455 -14.573 -12.224 1.00 0.00 27 THR B CA 17
ATOM 30008 C C . THR B 1 19 ? 9.765 -13.868 -10.892 1.00 0.00 27 THR B C 17
ATOM 30009 O O . THR B 1 19 ? 10.569 -14.357 -10.096 1.00 0.00 27 THR B O 17
ATOM 30020 N N . PHE B 1 20 ? 9.148 -12.702 -10.654 1.00 0.00 28 PHE B N 17
ATOM 30021 C CA . PHE B 1 20 ? 9.319 -11.845 -9.460 1.00 0.00 28 PHE B CA 17
ATOM 30022 C C . PHE B 1 20 ? 8.240 -10.731 -9.409 1.00 0.00 28 PHE B C 17
ATOM 30023 O O . PHE B 1 20 ? 7.262 -10.763 -10.159 1.00 0.00 28 PHE B O 17
ATOM 30040 N N . TYR B 1 21 ? 8.418 -9.730 -8.538 1.00 0.00 29 TYR B N 17
ATOM 30041 C CA . TYR B 1 21 ? 7.531 -8.567 -8.381 1.00 0.00 29 TYR B CA 17
ATOM 30042 C C . TYR B 1 21 ? 8.294 -7.234 -8.444 1.00 0.00 29 TYR B C 17
ATOM 30043 O O . TYR B 1 21 ? 9.459 -7.156 -8.057 1.00 0.00 29 TYR B O 17
ATOM 30061 N N . LEU B 1 22 ? 7.592 -6.176 -8.857 1.00 0.00 30 LEU B N 17
ATOM 30062 C CA . LEU B 1 22 ? 7.994 -4.767 -8.779 1.00 0.00 30 LEU B CA 17
ATOM 30063 C C . LEU B 1 22 ? 6.857 -3.935 -8.153 1.00 0.00 30 LEU B C 17
ATOM 30064 O O . LEU B 1 22 ? 5.793 -4.459 -7.805 1.00 0.00 30 LEU B O 17
ATOM 30080 N N . SER B 1 23 ? 7.082 -2.631 -8.012 1.00 0.00 31 SER B N 17
ATOM 30081 C CA . SER B 1 23 ? 6.094 -1.681 -7.471 1.00 0.00 31 SER B CA 17
ATOM 30082 C C . SER B 1 23 ? 5.204 -1.103 -8.577 1.00 0.00 31 SER B C 17
ATOM 30083 O O . SER B 1 23 ? 5.657 -0.917 -9.704 1.00 0.00 31 SER B O 17
ATOM 30091 N N . LYS B 1 24 ? 3.954 -0.756 -8.245 1.00 0.00 32 LYS B N 17
ATOM 30092 C CA . LYS B 1 24 ? 2.935 -0.198 -9.159 1.00 0.00 32 LYS B CA 17
ATOM 30093 C C . LYS B 1 24 ? 3.443 0.908 -10.094 1.00 0.00 32 LYS B C 17
ATOM 30094 O O . LYS B 1 24 ? 3.290 0.803 -11.308 1.00 0.00 32 LYS B O 17
ATOM 30113 N N . GLU B 1 25 ? 4.052 1.961 -9.545 1.00 0.00 33 GLU B N 17
ATOM 30114 C CA . GLU B 1 25 ? 4.484 3.123 -10.343 1.00 0.00 33 GLU B CA 17
ATOM 30115 C C . GLU B 1 25 ? 5.697 2.802 -11.233 1.00 0.00 33 GLU B C 17
ATOM 30116 O O . GLU B 1 25 ? 5.768 3.244 -12.379 1.00 0.00 33 GLU B O 17
ATOM 30128 N N . GLU B 1 26 ? 6.625 1.975 -10.744 1.00 0.00 34 GLU B N 17
ATOM 30129 C CA . GLU B 1 26 ? 7.723 1.417 -11.545 1.00 0.00 34 GLU B CA 17
ATOM 30130 C C . GLU B 1 26 ? 7.193 0.558 -12.703 1.00 0.00 34 GLU B C 17
ATOM 30131 O O . GLU B 1 26 ? 7.611 0.732 -13.847 1.00 0.00 34 GLU B O 17
ATOM 30143 N N . HIS B 1 27 ? 6.243 -0.339 -12.429 1.00 0.00 35 HIS B N 17
ATOM 30144 C CA . HIS B 1 27 ? 5.601 -1.165 -13.452 1.00 0.00 35 HIS B CA 17
ATOM 30145 C C . HIS B 1 27 ? 4.842 -0.319 -14.490 1.00 0.00 35 HIS B C 17
ATOM 30146 O O . HIS B 1 27 ? 4.932 -0.603 -15.679 1.00 0.00 35 HIS B O 17
ATOM 30160 N N . ASP B 1 28 ? 4.179 0.770 -14.085 1.00 0.00 36 ASP B N 17
ATOM 30161 C CA . ASP B 1 28 ? 3.552 1.738 -14.998 1.00 0.00 36 ASP B CA 17
ATOM 30162 C C . ASP B 1 28 ? 4.568 2.487 -15.893 1.00 0.00 36 ASP B C 17
ATOM 30163 O O . ASP B 1 28 ? 4.336 2.654 -17.095 1.00 0.00 36 ASP B O 17
ATOM 30172 N N . VAL B 1 29 ? 5.730 2.879 -15.351 1.00 0.00 37 VAL B N 17
ATOM 30173 C CA . VAL B 1 29 ? 6.850 3.389 -16.163 1.00 0.00 37 VAL B CA 17
ATOM 30174 C C . VAL B 1 29 ? 7.321 2.327 -17.163 1.00 0.00 37 VAL B C 17
ATOM 30175 O O . VAL B 1 29 ? 7.464 2.632 -18.347 1.00 0.00 37 VAL B O 17
ATOM 30188 N N . LEU B 1 30 ? 7.500 1.071 -16.742 1.00 0.00 38 LEU B N 17
ATOM 30189 C CA . LEU B 1 30 ? 7.866 -0.022 -17.652 1.00 0.00 38 LEU B CA 17
ATOM 30190 C C . LEU B 1 30 ? 6.768 -0.354 -18.680 1.00 0.00 38 LEU B C 17
ATOM 30191 O O . LEU B 1 30 ? 7.109 -0.684 -19.811 1.00 0.00 38 LEU B O 17
ATOM 30207 N N . ARG B 1 31 ? 5.475 -0.192 -18.359 1.00 0.00 39 ARG B N 17
ATOM 30208 C CA . ARG B 1 31 ? 4.361 -0.240 -19.330 1.00 0.00 39 ARG B CA 17
ATOM 30209 C C . ARG B 1 31 ? 4.534 0.822 -20.417 1.00 0.00 39 ARG B C 17
ATOM 30210 O O . ARG B 1 31 ? 4.523 0.470 -21.593 1.00 0.00 39 ARG B O 17
ATOM 30231 N N . ARG B 1 32 ? 4.774 2.090 -20.053 1.00 0.00 40 ARG B N 17
ATOM 30232 C CA . ARG B 1 32 ? 5.026 3.179 -21.024 1.00 0.00 40 ARG B CA 17
ATOM 30233 C C . ARG B 1 32 ? 6.273 2.925 -21.886 1.00 0.00 40 ARG B C 17
ATOM 30234 O O . ARG B 1 32 ? 6.214 3.013 -23.115 1.00 0.00 40 ARG B O 17
ATOM 30255 N N . LEU B 1 33 ? 7.392 2.565 -21.253 1.00 0.00 41 LEU B N 17
ATOM 30256 C CA . LEU B 1 33 ? 8.651 2.259 -21.944 1.00 0.00 41 LEU B CA 17
ATOM 30257 C C . LEU B 1 33 ? 8.534 1.031 -22.866 1.00 0.00 41 LEU B C 17
ATOM 30258 O O . LEU B 1 33 ? 9.085 1.048 -23.967 1.00 0.00 41 LEU B O 17
ATOM 30274 N N . ALA B 1 34 ? 7.771 0.004 -22.476 1.00 0.00 42 ALA B N 17
ATOM 30275 C CA . ALA B 1 34 ? 7.437 -1.111 -23.356 1.00 0.00 42 ALA B CA 17
ATOM 30276 C C . ALA B 1 34 ? 6.511 -0.680 -24.504 1.00 0.00 42 ALA B C 17
ATOM 30277 O O . ALA B 1 34 ? 6.779 -1.026 -25.650 1.00 0.00 42 ALA B O 17
ATOM 30284 N N . ASP B 1 35 ? 5.454 0.092 -24.245 1.00 0.00 43 ASP B N 17
ATOM 30285 C CA . ASP B 1 35 ? 4.548 0.621 -25.276 1.00 0.00 43 ASP B CA 17
ATOM 30286 C C . ASP B 1 35 ? 5.276 1.456 -26.347 1.00 0.00 43 ASP B C 17
ATOM 30287 O O . ASP B 1 35 ? 4.863 1.463 -27.510 1.00 0.00 43 ASP B O 17
ATOM 30296 N N . GLU B 1 36 ? 6.382 2.117 -25.989 1.00 0.00 44 GLU B N 17
ATOM 30297 C CA . GLU B 1 36 ? 7.245 2.839 -26.936 1.00 0.00 44 GLU B CA 17
ATOM 30298 C C . GLU B 1 36 ? 7.911 1.950 -28.019 1.00 0.00 44 GLU B C 17
ATOM 30299 O O . GLU B 1 36 ? 8.166 2.442 -29.122 1.00 0.00 44 GLU B O 17
ATOM 30311 N N . GLU B 1 37 ? 8.194 0.662 -27.754 1.00 0.00 45 GLU B N 17
ATOM 30312 C CA . GLU B 1 37 ? 9.049 -0.166 -28.643 1.00 0.00 45 GLU B CA 17
ATOM 30313 C C . GLU B 1 37 ? 8.822 -1.704 -28.643 1.00 0.00 45 GLU B C 17
ATOM 30314 O O . GLU B 1 37 ? 9.543 -2.423 -29.343 1.00 0.00 45 GLU B O 17
ATOM 30326 N N . VAL B 1 38 ? 7.848 -2.229 -27.886 1.00 0.00 46 VAL B N 17
ATOM 30327 C CA . VAL B 1 38 ? 7.528 -3.676 -27.758 1.00 0.00 46 VAL B CA 17
ATOM 30328 C C . VAL B 1 38 ? 6.019 -3.950 -27.601 1.00 0.00 46 VAL B C 17
ATOM 30329 O O . VAL B 1 38 ? 5.521 -4.941 -28.134 1.00 0.00 46 VAL B O 17
ATOM 30342 N N . GLU B 1 39 ? 5.291 -3.092 -26.875 1.00 0.00 47 GLU B N 17
ATOM 30343 C CA . GLU B 1 39 ? 3.864 -3.226 -26.499 1.00 0.00 47 GLU B CA 17
ATOM 30344 C C . GLU B 1 39 ? 3.553 -4.344 -25.466 1.00 0.00 47 GLU B C 17
ATOM 30345 O O . GLU B 1 39 ? 2.392 -4.556 -25.108 1.00 0.00 47 GLU B O 17
ATOM 30357 N N . SER B 1 40 ? 4.583 -5.023 -24.939 1.00 0.00 48 SER B N 17
ATOM 30358 C CA . SER B 1 40 ? 4.469 -6.142 -23.980 1.00 0.00 48 SER B CA 17
ATOM 30359 C C . SER B 1 40 ? 5.612 -6.121 -22.953 1.00 0.00 48 SER B C 17
ATOM 30360 O O . SER B 1 40 ? 6.779 -6.276 -23.315 1.00 0.00 48 SER B O 17
ATOM 30368 N N . VAL B 1 41 ? 5.297 -5.911 -21.666 1.00 0.00 49 VAL B N 17
ATOM 30369 C CA . VAL B 1 41 ? 6.306 -5.708 -20.596 1.00 0.00 49 VAL B CA 17
ATOM 30370 C C . VAL B 1 41 ? 7.201 -6.931 -20.383 1.00 0.00 49 VAL B C 17
ATOM 30371 O O . VAL B 1 41 ? 8.401 -6.774 -20.193 1.00 0.00 49 VAL B O 17
ATOM 30384 N N . ASN B 1 42 ? 6.665 -8.150 -20.473 1.00 0.00 50 ASN B N 17
ATOM 30385 C CA . ASN B 1 42 ? 7.449 -9.391 -20.362 1.00 0.00 50 ASN B CA 17
ATOM 30386 C C . ASN B 1 42 ? 8.604 -9.452 -21.388 1.00 0.00 50 ASN B C 17
ATOM 30387 O O . ASN B 1 42 ? 9.769 -9.627 -21.022 1.00 0.00 50 ASN B O 17
ATOM 30398 N N . SER B 1 43 ? 8.299 -9.221 -22.668 1.00 0.00 51 SER B N 17
ATOM 30399 C CA . SER B 1 43 ? 9.288 -9.189 -23.751 1.00 0.00 51 SER B CA 17
ATOM 30400 C C . SER B 1 43 ? 10.191 -7.945 -23.678 1.00 0.00 51 SER B C 17
ATOM 30401 O O . SER B 1 43 ? 11.377 -8.022 -23.995 1.00 0.00 51 SER B O 17
ATOM 30409 N N . PHE B 1 44 ? 9.686 -6.815 -23.165 1.00 0.00 52 PHE B N 17
ATOM 30410 C CA . PHE B 1 44 ? 10.510 -5.633 -22.881 1.00 0.00 52 PHE B CA 17
ATOM 30411 C C . PHE B 1 44 ? 11.558 -5.886 -21.786 1.00 0.00 52 PHE B C 17
ATOM 30412 O O . PHE B 1 44 ? 12.723 -5.545 -21.971 1.00 0.00 52 PHE B O 17
ATOM 30429 N N . VAL B 1 45 ? 11.190 -6.524 -20.668 1.00 0.00 53 VAL B N 17
ATOM 30430 C CA . VAL B 1 45 ? 12.149 -6.878 -19.605 1.00 0.00 53 VAL B CA 17
ATOM 30431 C C . VAL B 1 45 ? 13.147 -7.934 -20.099 1.00 0.00 53 VAL B C 17
ATOM 30432 O O . VAL B 1 45 ? 14.343 -7.790 -19.850 1.00 0.00 53 VAL B O 17
ATOM 30445 N N . LYS B 1 46 ? 12.712 -8.917 -20.905 1.00 0.00 54 LYS B N 17
ATOM 30446 C CA . LYS B 1 46 ? 13.628 -9.802 -21.657 1.00 0.00 54 LYS B CA 17
ATOM 30447 C C . LYS B 1 46 ? 14.641 -9.000 -22.492 1.00 0.00 54 LYS B C 17
ATOM 30448 O O . LYS B 1 46 ? 15.841 -9.192 -22.319 1.00 0.00 54 LYS B O 17
ATOM 30467 N N . ARG B 1 47 ? 14.194 -8.056 -23.336 1.00 0.00 55 ARG B N 17
ATOM 30468 C CA . ARG B 1 47 ? 15.072 -7.163 -24.128 1.00 0.00 55 ARG B CA 17
ATOM 30469 C C . ARG B 1 47 ? 16.047 -6.377 -23.240 1.00 0.00 55 ARG B C 17
ATOM 30470 O O . ARG B 1 47 ? 17.247 -6.391 -23.502 1.00 0.00 55 ARG B O 17
ATOM 30491 N N . HIS B 1 48 ? 15.554 -5.758 -22.166 1.00 0.00 56 HIS B N 17
ATOM 30492 C CA . HIS B 1 48 ? 16.347 -5.005 -21.179 1.00 0.00 56 HIS B CA 17
ATOM 30493 C C . HIS B 1 48 ? 17.494 -5.827 -20.582 1.00 0.00 56 HIS B C 17
ATOM 30494 O O . HIS B 1 48 ? 18.622 -5.345 -20.478 1.00 0.00 56 HIS B O 17
ATOM 30508 N N . ILE B 1 49 ? 17.224 -7.089 -20.244 1.00 0.00 57 ILE B N 17
ATOM 30509 C CA . ILE B 1 49 ? 18.224 -8.035 -19.734 1.00 0.00 57 ILE B CA 17
ATOM 30510 C C . ILE B 1 49 ? 19.201 -8.443 -20.840 1.00 0.00 57 ILE B C 17
ATOM 30511 O O . ILE B 1 49 ? 20.412 -8.321 -20.658 1.00 0.00 57 ILE B O 17
ATOM 30527 N N . LEU B 1 50 ? 18.708 -8.882 -22.003 1.00 0.00 58 LEU B N 17
ATOM 30528 C CA . LEU B 1 50 ? 19.550 -9.357 -23.109 1.00 0.00 58 LEU B CA 17
ATOM 30529 C C . LEU B 1 50 ? 20.524 -8.287 -23.632 1.00 0.00 58 LEU B C 17
ATOM 30530 O O . LEU B 1 50 ? 21.663 -8.625 -23.942 1.00 0.00 58 LEU B O 17
ATOM 30546 N N . LYS B 1 51 ? 20.126 -7.005 -23.667 1.00 0.00 59 LYS B N 17
ATOM 30547 C CA . LYS B 1 51 ? 20.992 -5.875 -24.072 1.00 0.00 59 LYS B CA 17
ATOM 30548 C C . LYS B 1 51 ? 22.145 -5.558 -23.097 1.00 0.00 59 LYS B C 17
ATOM 30549 O O . LYS B 1 51 ? 23.020 -4.761 -23.444 1.00 0.00 59 LYS B O 17
ATOM 30568 N N . THR B 1 52 ? 22.183 -6.189 -21.918 1.00 0.00 60 THR B N 17
ATOM 30569 C CA . THR B 1 52 ? 23.187 -5.933 -20.861 1.00 0.00 60 THR B CA 17
ATOM 30570 C C . THR B 1 52 ? 23.936 -7.205 -20.442 1.00 0.00 60 THR B C 17
ATOM 30571 O O . THR B 1 52 ? 25.151 -7.166 -20.241 1.00 0.00 60 THR B O 17
ATOM 30582 N N . ILE B 1 53 ? 23.243 -8.345 -20.349 1.00 0.00 61 ILE B N 17
ATOM 30583 C CA . ILE B 1 53 ? 23.817 -9.653 -19.982 1.00 0.00 61 ILE B CA 17
ATOM 30584 C C . ILE B 1 53 ? 24.568 -10.324 -21.151 1.00 0.00 61 ILE B C 17
ATOM 30585 O O . ILE B 1 53 ? 25.477 -11.121 -20.912 1.00 0.00 61 ILE B O 17
ATOM 30601 N N . ILE B 1 54 ? 24.252 -9.964 -22.403 1.00 0.00 62 ILE B N 17
ATOM 30602 C CA . ILE B 1 54 ? 24.876 -10.478 -23.633 1.00 0.00 62 ILE B CA 17
ATOM 30603 C C . ILE B 1 54 ? 25.288 -9.289 -24.522 1.00 0.00 62 ILE B C 17
ATOM 30604 O O . ILE B 1 54 ? 24.608 -8.261 -24.571 1.00 0.00 62 ILE B O 17
ATOM 30620 N N . TYR B 1 55 ? 26.408 -9.429 -25.238 1.00 0.00 63 TYR B N 17
ATOM 30621 C CA . TYR B 1 55 ? 26.905 -8.442 -26.207 1.00 0.00 63 TYR B CA 17
ATOM 30622 C C . TYR B 1 55 ? 27.643 -9.148 -27.362 1.00 0.00 63 TYR B C 17
ATOM 30623 O O . TYR B 1 55 ? 28.866 -9.309 -27.346 1.00 0.00 63 TYR B O 17
ATOM 30641 N N . LYS B 1 56 ? 26.865 -9.642 -28.339 1.00 0.00 64 LYS B N 17
ATOM 30642 C CA . LYS B 1 56 ? 27.303 -10.581 -29.398 1.00 0.00 64 LYS B CA 17
ATOM 30643 C C . LYS B 1 56 ? 26.887 -10.108 -30.809 1.00 0.00 64 LYS B C 17
ATOM 30644 O O . LYS B 1 56 ? 26.532 -10.908 -31.679 1.00 0.00 64 LYS B O 17
ATOM 30663 N N . LYS B 1 57 ? 26.870 -8.782 -31.013 1.00 0.00 65 LYS B N 17
ATOM 30664 C CA . LYS B 1 57 ? 26.502 -8.104 -32.276 1.00 0.00 65 LYS B CA 17
ATOM 30665 C C . LYS B 1 57 ? 27.365 -8.526 -33.481 1.00 0.00 65 LYS B C 17
ATOM 30666 O O . LYS B 1 57 ? 28.491 -9.003 -33.317 1.00 0.00 65 LYS B O 17
ATOM 30685 N N . GLY B 1 58 ? 26.849 -8.297 -34.693 1.00 0.00 66 GLY B N 17
ATOM 30686 C CA . GLY B 1 58 ? 27.575 -8.490 -35.961 1.00 0.00 66 GLY B CA 17
ATOM 30687 C C . GLY B 1 58 ? 26.715 -8.956 -37.146 1.00 0.00 66 GLY B C 17
ATOM 30688 O O . GLY B 1 58 ? 27.127 -8.808 -38.300 1.00 0.00 66 GLY B O 17
ATOM 30692 N N . THR B 1 59 ? 25.530 -9.517 -36.885 1.00 0.00 67 THR B N 17
ATOM 30693 C CA . THR B 1 59 ? 24.580 -10.002 -37.908 1.00 0.00 67 THR B CA 17
ATOM 30694 C C . THR B 1 59 ? 23.993 -8.880 -38.781 1.00 0.00 67 THR B C 17
ATOM 30695 O O . THR B 1 59 ? 23.881 -7.722 -38.360 1.00 0.00 67 THR B O 17
ATOM 30706 N N . ASN B 1 60 ? 23.598 -9.229 -40.012 1.00 0.00 68 ASN B N 17
ATOM 30707 C CA . ASN B 1 60 ? 22.909 -8.328 -40.949 1.00 0.00 68 ASN B CA 17
ATOM 30708 C C . ASN B 1 60 ? 21.417 -8.132 -40.587 1.00 0.00 68 ASN B C 17
ATOM 30709 O O . ASN B 1 60 ? 20.845 -8.888 -39.794 1.00 0.00 68 ASN B O 17
ATOM 30720 N N . GLN B 1 61 ? 20.774 -7.139 -41.212 1.00 0.00 69 GLN B N 17
ATOM 30721 C CA . GLN B 1 61 ? 19.345 -6.825 -41.064 1.00 0.00 69 GLN B CA 17
ATOM 30722 C C . GLN B 1 61 ? 18.762 -6.300 -42.391 1.00 0.00 69 GLN B C 17
ATOM 30723 O O . GLN B 1 61 ? 19.430 -5.585 -43.142 1.00 0.00 69 GLN B O 17
ATOM 30737 N N . ASP B 1 62 ? 17.503 -6.651 -42.669 1.00 0.00 70 ASP B N 17
ATOM 30738 C CA . ASP B 1 62 ? 16.734 -6.223 -43.846 1.00 0.00 70 ASP B CA 17
ATOM 30739 C C . ASP B 1 62 ? 15.223 -6.201 -43.526 1.00 0.00 70 ASP B C 17
ATOM 30740 O O . ASP B 1 62 ? 14.760 -6.917 -42.633 1.00 0.00 70 ASP B O 17
ATOM 30749 N N . SER B 1 63 ? 14.446 -5.394 -44.256 1.00 0.00 71 SER B N 17
ATOM 30750 C CA . SER B 1 63 ? 13.012 -5.119 -44.022 1.00 0.00 71 SER B CA 17
ATOM 30751 C C . SER B 1 63 ? 12.046 -6.315 -44.151 1.00 0.00 71 SER B C 17
ATOM 30752 O O . SER B 1 63 ? 10.838 -6.159 -43.949 1.00 0.00 71 SER B O 17
ATOM 30760 N N . SER B 1 64 ? 12.570 -7.505 -44.449 1.00 0.00 72 SER B N 17
ATOM 30761 C CA . SER B 1 64 ? 11.830 -8.772 -44.609 1.00 0.00 72 SER B CA 17
ATOM 30762 C C . SER B 1 64 ? 12.366 -9.910 -43.719 1.00 0.00 72 SER B C 17
ATOM 30763 O O . SER B 1 64 ? 11.921 -11.055 -43.845 1.00 0.00 72 SER B O 17
ATOM 30771 N N . ILE B 1 65 ? 13.309 -9.625 -42.810 1.00 0.00 73 ILE B N 17
ATOM 30772 C CA . ILE B 1 65 ? 13.720 -10.555 -41.743 1.00 0.00 73 ILE B CA 17
ATOM 30773 C C . ILE B 1 65 ? 12.614 -10.614 -40.672 1.00 0.00 73 ILE B C 17
ATOM 30774 O O . ILE B 1 65 ? 12.299 -9.602 -40.038 1.00 0.00 73 ILE B O 17
ATOM 30790 N N . ASN B 1 66 ? 12.029 -11.803 -40.476 1.00 0.00 74 ASN B N 17
ATOM 30791 C CA . ASN B 1 66 ? 10.917 -12.080 -39.552 1.00 0.00 74 ASN B CA 17
ATOM 30792 C C . ASN B 1 66 ? 11.027 -13.489 -38.936 1.00 0.00 74 ASN B C 17
ATOM 30793 O O . ASN B 1 66 ? 11.296 -14.462 -39.682 1.00 0.00 74 ASN B O 17
ATOM 30805 N N . LYS A 1 13 ? -2.045 -1.268 -0.228 1.00 0.00 21 LYS A N 18
ATOM 30806 C CA . LYS A 1 13 ? -0.843 -1.840 -0.916 1.00 0.00 21 LYS A CA 18
ATOM 30807 C C . LYS A 1 13 ? -1.242 -2.553 -2.224 1.00 0.00 21 LYS A C 18
ATOM 30808 O O . LYS A 1 13 ? -2.294 -3.192 -2.276 1.00 0.00 21 LYS A O 18
ATOM 30827 N N . ARG A 1 14 ? -0.409 -2.458 -3.275 1.00 0.00 22 ARG A N 18
ATOM 30828 C CA . ARG A 1 14 ? -0.553 -3.181 -4.563 1.00 0.00 22 ARG A CA 18
ATOM 30829 C C . ARG A 1 14 ? 0.742 -3.918 -4.939 1.00 0.00 22 ARG A C 18
ATOM 30830 O O . ARG A 1 14 ? 1.826 -3.554 -4.481 1.00 0.00 22 ARG A O 18
ATOM 30851 N N . ASN A 1 15 ? 0.626 -4.919 -5.813 1.00 0.00 23 ASN A N 18
ATOM 30852 C CA . ASN A 1 15 ? 1.726 -5.754 -6.314 1.00 0.00 23 ASN A CA 18
ATOM 30853 C C . ASN A 1 15 ? 1.534 -6.029 -7.817 1.00 0.00 23 ASN A C 18
ATOM 30854 O O . ASN A 1 15 ? 0.433 -6.363 -8.260 1.00 0.00 23 ASN A O 18
ATOM 30865 N N . PHE A 1 16 ? 2.614 -5.896 -8.589 1.00 0.00 24 PHE A N 18
ATOM 30866 C CA . PHE A 1 16 ? 2.621 -5.959 -10.056 1.00 0.00 24 PHE A CA 18
ATOM 30867 C C . PHE A 1 16 ? 3.715 -6.916 -10.539 1.00 0.00 24 PHE A C 18
ATOM 30868 O O . PHE A 1 16 ? 4.902 -6.688 -10.304 1.00 0.00 24 PHE A O 18
ATOM 30885 N N . SER A 1 17 ? 3.316 -8.037 -11.143 1.00 0.00 25 SER A N 18
ATOM 30886 C CA . SER A 1 17 ? 4.224 -9.152 -11.439 1.00 0.00 25 SER A CA 18
ATOM 30887 C C . SER A 1 17 ? 4.922 -9.025 -12.801 1.00 0.00 25 SER A C 18
ATOM 30888 O O . SER A 1 17 ? 4.466 -8.310 -13.701 1.00 0.00 25 SER A O 18
ATOM 30896 N N . VAL A 1 18 ? 6.037 -9.744 -12.960 1.00 0.00 26 VAL A N 18
ATOM 30897 C CA . VAL A 1 18 ? 6.814 -9.845 -14.205 1.00 0.00 26 VAL A CA 18
ATOM 30898 C C . VAL A 1 18 ? 7.241 -11.306 -14.397 1.00 0.00 26 VAL A C 18
ATOM 30899 O O . VAL A 1 18 ? 7.868 -11.893 -13.511 1.00 0.00 26 VAL A O 18
ATOM 30912 N N . THR A 1 19 ? 6.894 -11.892 -15.549 1.00 0.00 27 THR A N 18
ATOM 30913 C CA . THR A 1 19 ? 7.112 -13.318 -15.869 1.00 0.00 27 THR A CA 18
ATOM 30914 C C . THR A 1 19 ? 7.489 -13.519 -17.343 1.00 0.00 27 THR A C 18
ATOM 30915 O O . THR A 1 19 ? 6.830 -12.993 -18.242 1.00 0.00 27 THR A O 18
ATOM 30926 N N . PHE A 1 20 ? 8.567 -14.263 -17.611 1.00 0.00 28 PHE A N 18
ATOM 30927 C CA . PHE A 1 20 ? 9.066 -14.565 -18.966 1.00 0.00 28 PHE A CA 18
ATOM 30928 C C . PHE A 1 20 ? 9.970 -15.816 -18.981 1.00 0.00 28 PHE A C 18
ATOM 30929 O O . PHE A 1 20 ? 10.147 -16.485 -17.961 1.00 0.00 28 PHE A O 18
ATOM 30946 N N . TYR A 1 21 ? 10.554 -16.126 -20.143 1.00 0.00 29 TYR A N 18
ATOM 30947 C CA . TYR A 1 21 ? 11.431 -17.279 -20.368 1.00 0.00 29 TYR A CA 18
ATOM 30948 C C . TYR A 1 21 ? 12.792 -16.875 -20.951 1.00 0.00 29 TYR A C 18
ATOM 30949 O O . TYR A 1 21 ? 12.926 -15.858 -21.629 1.00 0.00 29 TYR A O 18
ATOM 30967 N N . LEU A 1 22 ? 13.784 -17.733 -20.716 1.00 0.00 30 LEU A N 18
ATOM 30968 C CA . LEU A 1 22 ? 15.150 -17.683 -21.235 1.00 0.00 30 LEU A CA 18
ATOM 30969 C C . LEU A 1 22 ? 15.566 -19.070 -21.749 1.00 0.00 30 LEU A C 18
ATOM 30970 O O . LEU A 1 22 ? 14.896 -20.079 -21.502 1.00 0.00 30 LEU A O 18
ATOM 30986 N N . SER A 1 23 ? 16.698 -19.116 -22.443 1.00 0.00 31 SER A N 18
ATOM 30987 C CA . SER A 1 23 ? 17.370 -20.372 -22.820 1.00 0.00 31 SER A CA 18
ATOM 30988 C C . SER A 1 23 ? 18.152 -20.969 -21.635 1.00 0.00 31 SER A C 18
ATOM 30989 O O . SER A 1 23 ? 18.490 -20.261 -20.687 1.00 0.00 31 SER A O 18
ATOM 30997 N N . LYS A 1 24 ? 18.462 -22.273 -21.678 1.00 0.00 32 LYS A N 18
ATOM 30998 C CA . LYS A 1 24 ? 19.143 -23.011 -20.593 1.00 0.00 32 LYS A CA 18
ATOM 30999 C C . LYS A 1 24 ? 20.522 -22.438 -20.252 1.00 0.00 32 LYS A C 18
ATOM 31000 O O . LYS A 1 24 ? 20.798 -22.152 -19.090 1.00 0.00 32 LYS A O 18
ATOM 31019 N N . GLU A 1 25 ? 21.379 -22.250 -21.257 1.00 0.00 33 GLU A N 18
ATOM 31020 C CA . GLU A 1 25 ? 22.743 -21.724 -21.059 1.00 0.00 33 GLU A CA 18
ATOM 31021 C C . GLU A 1 25 ? 22.729 -20.251 -20.621 1.00 0.00 33 GLU A C 18
ATOM 31022 O O . GLU A 1 25 ? 23.477 -19.853 -19.732 1.00 0.00 33 GLU A O 18
ATOM 31034 N N . GLU A 1 26 ? 21.832 -19.450 -21.201 1.00 0.00 34 GLU A N 18
ATOM 31035 C CA . GLU A 1 26 ? 21.572 -18.054 -20.822 1.00 0.00 34 GLU A CA 18
ATOM 31036 C C . GLU A 1 26 ? 21.152 -17.925 -19.347 1.00 0.00 34 GLU A C 18
ATOM 31037 O O . GLU A 1 26 ? 21.741 -17.151 -18.585 1.00 0.00 34 GLU A O 18
ATOM 31049 N N . HIS A 1 27 ? 20.162 -18.719 -18.927 1.00 0.00 35 HIS A N 18
ATOM 31050 C CA . HIS A 1 27 ? 19.695 -18.758 -17.543 1.00 0.00 35 HIS A CA 18
ATOM 31051 C C . HIS A 1 27 ? 20.793 -19.236 -16.589 1.00 0.00 35 HIS A C 18
ATOM 31052 O O . HIS A 1 27 ? 20.989 -18.619 -15.548 1.00 0.00 35 HIS A O 18
ATOM 31066 N N . ASP A 1 28 ? 21.573 -20.261 -16.957 1.00 0.00 36 ASP A N 18
ATOM 31067 C CA . ASP A 1 28 ? 22.711 -20.722 -16.154 1.00 0.00 36 ASP A CA 18
ATOM 31068 C C . ASP A 1 28 ? 23.828 -19.668 -16.012 1.00 0.00 36 ASP A C 18
ATOM 31069 O O . ASP A 1 28 ? 24.385 -19.515 -14.925 1.00 0.00 36 ASP A O 18
ATOM 31078 N N . VAL A 1 29 ? 24.125 -18.892 -17.061 1.00 0.00 37 VAL A N 18
ATOM 31079 C CA . VAL A 1 29 ? 25.043 -17.741 -16.977 1.00 0.00 37 VAL A CA 18
ATOM 31080 C C . VAL A 1 29 ? 24.514 -16.688 -15.998 1.00 0.00 37 VAL A C 18
ATOM 31081 O O . VAL A 1 29 ? 25.262 -16.266 -15.113 1.00 0.00 37 VAL A O 18
ATOM 31094 N N . LEU A 1 30 ? 23.230 -16.307 -16.077 1.00 0.00 38 LEU A N 18
ATOM 31095 C CA . LEU A 1 30 ? 22.631 -15.409 -15.076 1.00 0.00 38 LEU A CA 18
ATOM 31096 C C . LEU A 1 30 ? 22.628 -16.019 -13.663 1.00 0.00 38 LEU A C 18
ATOM 31097 O O . LEU A 1 30 ? 22.883 -15.307 -12.695 1.00 0.00 38 LEU A O 18
ATOM 31113 N N . ARG A 1 31 ? 22.398 -17.333 -13.529 1.00 0.00 39 ARG A N 18
ATOM 31114 C CA . ARG A 1 31 ? 22.443 -18.070 -12.255 1.00 0.00 39 ARG A CA 18
ATOM 31115 C C . ARG A 1 31 ? 23.826 -18.012 -11.621 1.00 0.00 39 ARG A C 18
ATOM 31116 O O . ARG A 1 31 ? 23.916 -17.657 -10.453 1.00 0.00 39 ARG A O 18
ATOM 31137 N N . ARG A 1 32 ? 24.902 -18.283 -12.367 1.00 0.00 40 ARG A N 18
ATOM 31138 C CA . ARG A 1 32 ? 26.295 -18.144 -11.887 1.00 0.00 40 ARG A CA 18
ATOM 31139 C C . ARG A 1 32 ? 26.613 -16.699 -11.477 1.00 0.00 40 ARG A C 18
ATOM 31140 O O . ARG A 1 32 ? 27.128 -16.454 -10.385 1.00 0.00 40 ARG A O 18
ATOM 31161 N N . LEU A 1 33 ? 26.244 -15.738 -12.327 1.00 0.00 41 LEU A N 18
ATOM 31162 C CA . LEU A 1 33 ? 26.452 -14.308 -12.080 1.00 0.00 41 LEU A CA 18
ATOM 31163 C C . LEU A 1 33 ? 25.698 -13.804 -10.828 1.00 0.00 41 LEU A C 18
ATOM 31164 O O . LEU A 1 33 ? 26.225 -12.973 -10.092 1.00 0.00 41 LEU A O 18
ATOM 31180 N N . ALA A 1 34 ? 24.508 -14.349 -10.549 1.00 0.00 42 ALA A N 18
ATOM 31181 C CA . ALA A 1 34 ? 23.760 -14.112 -9.314 1.00 0.00 42 ALA A CA 18
ATOM 31182 C C . ALA A 1 34 ? 24.348 -14.863 -8.100 1.00 0.00 42 ALA A C 18
ATOM 31183 O O . ALA A 1 34 ? 24.458 -14.290 -7.020 1.00 0.00 42 ALA A O 18
ATOM 31190 N N . ASP A 1 35 ? 24.739 -16.130 -8.252 1.00 0.00 43 ASP A N 18
ATOM 31191 C CA . ASP A 1 35 ? 25.363 -16.963 -7.211 1.00 0.00 43 ASP A CA 18
ATOM 31192 C C . ASP A 1 35 ? 26.631 -16.309 -6.626 1.00 0.00 43 ASP A C 18
ATOM 31193 O O . ASP A 1 35 ? 26.854 -16.353 -5.414 1.00 0.00 43 ASP A O 18
ATOM 31202 N N . GLU A 1 36 ? 27.416 -15.626 -7.468 1.00 0.00 44 GLU A N 18
ATOM 31203 C CA . GLU A 1 36 ? 28.604 -14.865 -7.054 1.00 0.00 44 GLU A CA 18
ATOM 31204 C C . GLU A 1 36 ? 28.351 -13.696 -6.070 1.00 0.00 44 GLU A C 18
ATOM 31205 O O . GLU A 1 36 ? 29.297 -13.288 -5.390 1.00 0.00 44 GLU A O 18
ATOM 31217 N N . GLU A 1 37 ? 27.132 -13.135 -5.965 1.00 0.00 45 GLU A N 18
ATOM 31218 C CA . GLU A 1 37 ? 26.903 -11.878 -5.208 1.00 0.00 45 GLU A CA 18
ATOM 31219 C C . GLU A 1 37 ? 25.490 -11.620 -4.625 1.00 0.00 45 GLU A C 18
ATOM 31220 O O . GLU A 1 37 ? 25.343 -10.729 -3.785 1.00 0.00 45 GLU A O 18
ATOM 31232 N N . VAL A 1 38 ? 24.457 -12.376 -5.020 1.00 0.00 46 VAL A N 18
ATOM 31233 C CA . VAL A 1 38 ? 23.036 -12.159 -4.641 1.00 0.00 46 VAL A CA 18
ATOM 31234 C C . VAL A 1 38 ? 22.316 -13.450 -4.204 1.00 0.00 46 VAL A C 18
ATOM 31235 O O . VAL A 1 38 ? 21.336 -13.372 -3.465 1.00 0.00 46 VAL A O 18
ATOM 31248 N N . GLU A 1 39 ? 22.801 -14.637 -4.598 1.00 0.00 47 GLU A N 18
ATOM 31249 C CA . GLU A 1 39 ? 22.306 -15.967 -4.161 1.00 0.00 47 GLU A CA 18
ATOM 31250 C C . GLU A 1 39 ? 20.910 -16.359 -4.718 1.00 0.00 47 GLU A C 18
ATOM 31251 O O . GLU A 1 39 ? 20.377 -17.421 -4.389 1.00 0.00 47 GLU A O 18
ATOM 31263 N N . SER A 1 40 ? 20.309 -15.526 -5.578 1.00 0.00 48 SER A N 18
ATOM 31264 C CA . SER A 1 40 ? 18.976 -15.732 -6.173 1.00 0.00 48 SER A CA 18
ATOM 31265 C C . SER A 1 40 ? 18.866 -15.061 -7.544 1.00 0.00 48 SER A C 18
ATOM 31266 O O . SER A 1 40 ? 19.121 -13.862 -7.674 1.00 0.00 48 SER A O 18
ATOM 31274 N N . VAL A 1 41 ? 18.491 -15.824 -8.578 1.00 0.00 49 VAL A N 18
ATOM 31275 C CA . VAL A 1 41 ? 18.439 -15.348 -9.979 1.00 0.00 49 VAL A CA 18
ATOM 31276 C C . VAL A 1 41 ? 17.340 -14.304 -10.180 1.00 0.00 49 VAL A C 18
ATOM 31277 O O . VAL A 1 41 ? 17.580 -13.253 -10.769 1.00 0.00 49 VAL A O 18
ATOM 31290 N N . ASN A 1 42 ? 16.136 -14.547 -9.651 1.00 0.00 50 ASN A N 18
ATOM 31291 C CA . ASN A 1 42 ? 15.022 -13.600 -9.764 1.00 0.00 50 ASN A CA 18
ATOM 31292 C C . ASN A 1 42 ? 15.256 -12.319 -8.938 1.00 0.00 50 ASN A C 18
ATOM 31293 O O . ASN A 1 42 ? 14.920 -11.230 -9.404 1.00 0.00 50 ASN A O 18
ATOM 31304 N N . SER A 1 43 ? 15.904 -12.417 -7.767 1.00 0.00 51 SER A N 18
ATOM 31305 C CA . SER A 1 43 ? 16.341 -11.238 -7.000 1.00 0.00 51 SER A CA 18
ATOM 31306 C C . SER A 1 43 ? 17.408 -10.442 -7.759 1.00 0.00 51 SER A C 18
ATOM 31307 O O . SER A 1 43 ? 17.289 -9.227 -7.906 1.00 0.00 51 SER A O 18
ATOM 31315 N N . PHE A 1 44 ? 18.408 -11.121 -8.331 1.00 0.00 52 PHE A N 18
ATOM 31316 C CA . PHE A 1 44 ? 19.451 -10.512 -9.164 1.00 0.00 52 PHE A CA 18
ATOM 31317 C C . PHE A 1 44 ? 18.873 -9.758 -10.374 1.00 0.00 52 PHE A C 18
ATOM 31318 O O . PHE A 1 44 ? 19.245 -8.611 -10.620 1.00 0.00 52 PHE A O 18
ATOM 31335 N N . VAL A 1 45 ? 17.909 -10.357 -11.083 1.00 0.00 53 VAL A N 18
ATOM 31336 C CA . VAL A 1 45 ? 17.181 -9.702 -12.185 1.00 0.00 53 VAL A CA 18
ATOM 31337 C C . VAL A 1 45 ? 16.399 -8.473 -11.701 1.00 0.00 53 VAL A C 18
ATOM 31338 O O . VAL A 1 45 ? 16.562 -7.393 -12.268 1.00 0.00 53 VAL A O 18
ATOM 31351 N N . LYS A 1 46 ? 15.607 -8.583 -10.625 1.00 0.00 54 LYS A N 18
ATOM 31352 C CA . LYS A 1 46 ? 14.883 -7.442 -10.027 1.00 0.00 54 LYS A CA 18
ATOM 31353 C C . LYS A 1 46 ? 15.831 -6.289 -9.657 1.00 0.00 54 LYS A C 18
ATOM 31354 O O . LYS A 1 46 ? 15.596 -5.144 -10.046 1.00 0.00 54 LYS A O 18
ATOM 31373 N N . ARG A 1 47 ? 16.938 -6.601 -8.972 1.00 0.00 55 ARG A N 18
ATOM 31374 C CA . ARG A 1 47 ? 18.004 -5.646 -8.605 1.00 0.00 55 ARG A CA 18
ATOM 31375 C C . ARG A 1 47 ? 18.627 -4.977 -9.830 1.00 0.00 55 ARG A C 18
ATOM 31376 O O . ARG A 1 47 ? 18.755 -3.756 -9.830 1.00 0.00 55 ARG A O 18
ATOM 31397 N N . HIS A 1 48 ? 18.940 -5.730 -10.890 1.00 0.00 56 HIS A N 18
ATOM 31398 C CA . HIS A 1 48 ? 19.429 -5.188 -12.172 1.00 0.00 56 HIS A CA 18
ATOM 31399 C C . HIS A 1 48 ? 18.468 -4.174 -12.788 1.00 0.00 56 HIS A C 18
ATOM 31400 O O . HIS A 1 48 ? 18.891 -3.092 -13.195 1.00 0.00 56 HIS A O 18
ATOM 31414 N N . ILE A 1 49 ? 17.178 -4.501 -12.830 1.00 0.00 57 ILE A N 18
ATOM 31415 C CA . ILE A 1 49 ? 16.150 -3.632 -13.414 1.00 0.00 57 ILE A CA 18
ATOM 31416 C C . ILE A 1 49 ? 16.034 -2.331 -12.615 1.00 0.00 57 ILE A C 18
ATOM 31417 O O . ILE A 1 49 ? 16.150 -1.257 -13.202 1.00 0.00 57 ILE A O 18
ATOM 31433 N N . LEU A 1 50 ? 15.922 -2.406 -11.283 1.00 0.00 58 LEU A N 18
ATOM 31434 C CA . LEU A 1 50 ? 15.918 -1.215 -10.423 1.00 0.00 58 LEU A CA 18
ATOM 31435 C C . LEU A 1 50 ? 17.196 -0.375 -10.611 1.00 0.00 58 LEU A C 18
ATOM 31436 O O . LEU A 1 50 ? 17.109 0.798 -10.971 1.00 0.00 58 LEU A O 18
ATOM 31452 N N . LYS A 1 51 ? 18.383 -0.982 -10.464 1.00 0.00 59 LYS A N 18
ATOM 31453 C CA . LYS A 1 51 ? 19.701 -0.337 -10.645 1.00 0.00 59 LYS A CA 18
ATOM 31454 C C . LYS A 1 51 ? 19.818 0.435 -11.965 1.00 0.00 59 LYS A C 18
ATOM 31455 O O . LYS A 1 51 ? 20.359 1.542 -11.982 1.00 0.00 59 LYS A O 18
ATOM 31474 N N . THR A 1 52 ? 19.319 -0.140 -13.062 1.00 0.00 60 THR A N 18
ATOM 31475 C CA . THR A 1 52 ? 19.488 0.428 -14.415 1.00 0.00 60 THR A CA 18
ATOM 31476 C C . THR A 1 52 ? 18.397 1.449 -14.774 1.00 0.00 60 THR A C 18
ATOM 31477 O O . THR A 1 52 ? 18.685 2.421 -15.475 1.00 0.00 60 THR A O 18
ATOM 31488 N N . ILE A 1 53 ? 17.159 1.269 -14.292 1.00 0.00 61 ILE A N 18
ATOM 31489 C CA . ILE A 1 53 ? 16.018 2.146 -14.610 1.00 0.00 61 ILE A CA 18
ATOM 31490 C C . ILE A 1 53 ? 15.928 3.326 -13.626 1.00 0.00 61 ILE A C 18
ATOM 31491 O O . ILE A 1 53 ? 15.985 4.480 -14.058 1.00 0.00 61 ILE A O 18
ATOM 31507 N N . ILE A 1 54 ? 15.814 3.056 -12.317 1.00 0.00 62 ILE A N 18
ATOM 31508 C CA . ILE A 1 54 ? 15.752 4.063 -11.242 1.00 0.00 62 ILE A CA 18
ATOM 31509 C C . ILE A 1 54 ? 15.987 3.433 -9.856 1.00 0.00 62 ILE A C 18
ATOM 31510 O O . ILE A 1 54 ? 15.284 2.512 -9.433 1.00 0.00 62 ILE A O 18
ATOM 31526 N N . TYR A 1 55 ? 16.975 3.966 -9.132 1.00 0.00 63 TYR A N 18
ATOM 31527 C CA . TYR A 1 55 ? 17.337 3.530 -7.777 1.00 0.00 63 TYR A CA 18
ATOM 31528 C C . TYR A 1 55 ? 17.884 4.707 -6.950 1.00 0.00 63 TYR A C 18
ATOM 31529 O O . TYR A 1 55 ? 19.002 5.181 -7.178 1.00 0.00 63 TYR A O 18
ATOM 31547 N N . LYS A 1 56 ? 17.063 5.204 -6.015 1.00 0.00 64 LYS A N 18
ATOM 31548 C CA . LYS A 1 56 ? 17.299 6.367 -5.149 1.00 0.00 64 LYS A CA 18
ATOM 31549 C C . LYS A 1 56 ? 16.562 6.138 -3.823 1.00 0.00 64 LYS A C 18
ATOM 31550 O O . LYS A 1 56 ? 15.347 5.925 -3.806 1.00 0.00 64 LYS A O 18
ATOM 31569 N N . LYS A 1 57 ? 17.316 6.180 -2.728 1.00 0.00 65 LYS A N 18
ATOM 31570 C CA . LYS A 1 57 ? 16.859 5.972 -1.337 1.00 0.00 65 LYS A CA 18
ATOM 31571 C C . LYS A 1 57 ? 17.315 7.108 -0.409 1.00 0.00 65 LYS A C 18
ATOM 31572 O O . LYS A 1 57 ? 18.403 7.666 -0.575 1.00 0.00 65 LYS A O 18
ATOM 31591 N N . GLY A 1 58 ? 16.483 7.420 0.588 1.00 0.00 66 GLY A N 18
ATOM 31592 C CA . GLY A 1 58 ? 16.740 8.458 1.603 1.00 0.00 66 GLY A CA 18
ATOM 31593 C C . GLY A 1 58 ? 15.600 8.669 2.614 1.00 0.00 66 GLY A C 18
ATOM 31594 O O . GLY A 1 58 ? 15.474 9.755 3.184 1.00 0.00 66 GLY A O 18
ATOM 31598 N N . THR A 1 59 ? 14.732 7.668 2.796 1.00 0.00 67 THR A N 18
ATOM 31599 C CA . THR A 1 59 ? 13.503 7.728 3.615 1.00 0.00 67 THR A CA 18
ATOM 31600 C C . THR A 1 59 ? 13.810 7.885 5.116 1.00 0.00 67 THR A C 18
ATOM 31601 O O . THR A 1 59 ? 14.816 7.365 5.608 1.00 0.00 67 THR A O 18
ATOM 31612 N N . ASN A 1 60 ? 12.922 8.562 5.859 1.00 0.00 68 ASN A N 18
ATOM 31613 C CA . ASN A 1 60 ? 13.109 8.917 7.281 1.00 0.00 68 ASN A CA 18
ATOM 31614 C C . ASN A 1 60 ? 11.961 8.439 8.207 1.00 0.00 68 ASN A C 18
ATOM 31615 O O . ASN A 1 60 ? 11.922 8.802 9.386 1.00 0.00 68 ASN A O 18
ATOM 31626 N N . GLN A 1 61 ? 11.018 7.639 7.692 1.00 0.00 69 GLN A N 18
ATOM 31627 C CA . GLN A 1 61 ? 9.889 7.080 8.451 1.00 0.00 69 GLN A CA 18
ATOM 31628 C C . GLN A 1 61 ? 10.360 6.119 9.564 1.00 0.00 69 GLN A C 18
ATOM 31629 O O . GLN A 1 61 ? 11.317 5.361 9.389 1.00 0.00 69 GLN A O 18
ATOM 31643 N N . ASP A 1 62 ? 9.655 6.111 10.701 1.00 0.00 70 ASP A N 18
ATOM 31644 C CA . ASP A 1 62 ? 9.956 5.291 11.892 1.00 0.00 70 ASP A CA 18
ATOM 31645 C C . ASP A 1 62 ? 9.729 3.768 11.728 1.00 0.00 70 ASP A C 18
ATOM 31646 O O . ASP A 1 62 ? 10.063 2.984 12.620 1.00 0.00 70 ASP A O 18
ATOM 31655 N N . SER A 1 63 ? 9.172 3.344 10.590 1.00 0.00 71 SER A N 18
ATOM 31656 C CA . SER A 1 63 ? 8.878 1.955 10.225 1.00 0.00 71 SER A CA 18
ATOM 31657 C C . SER A 1 63 ? 8.919 1.832 8.696 1.00 0.00 71 SER A C 18
ATOM 31658 O O . SER A 1 63 ? 8.002 2.263 7.991 1.00 0.00 71 SER A O 18
ATOM 31666 N N . SER A 1 64 ? 10.043 1.324 8.185 1.00 0.00 72 SER A N 18
ATOM 31667 C CA . SER A 1 64 ? 10.364 1.223 6.751 1.00 0.00 72 SER A CA 18
ATOM 31668 C C . SER A 1 64 ? 11.178 -0.047 6.423 1.00 0.00 72 SER A C 18
ATOM 31669 O O . SER A 1 64 ? 11.420 -0.890 7.294 1.00 0.00 72 SER A O 18
ATOM 31677 N N . ILE A 1 65 ? 11.592 -0.198 5.161 1.00 0.00 73 ILE A N 18
ATOM 31678 C CA . ILE A 1 65 ? 12.310 -1.359 4.605 1.00 0.00 73 ILE A CA 18
ATOM 31679 C C . ILE A 1 65 ? 13.401 -0.914 3.606 1.00 0.00 73 ILE A C 18
ATOM 31680 O O . ILE A 1 65 ? 13.362 0.206 3.084 1.00 0.00 73 ILE A O 18
ATOM 31696 N N . ASN A 1 66 ? 14.386 -1.786 3.348 1.00 0.00 74 ASN A N 18
ATOM 31697 C CA . ASN A 1 66 ? 15.586 -1.519 2.537 1.00 0.00 74 ASN A CA 18
ATOM 31698 C C . ASN A 1 66 ? 15.911 -2.692 1.590 1.00 0.00 74 ASN A C 18
ATOM 31699 O O . ASN A 1 66 ? 16.187 -3.810 2.082 1.00 0.00 74 ASN A O 18
ATOM 31711 N N . LYS B 1 13 ? 15.030 -28.441 -28.151 1.00 0.00 21 LYS B N 18
ATOM 31712 C CA . LYS B 1 13 ? 14.612 -27.122 -27.576 1.00 0.00 21 LYS B CA 18
ATOM 31713 C C . LYS B 1 13 ? 14.632 -27.163 -26.037 1.00 0.00 21 LYS B C 18
ATOM 31714 O O . LYS B 1 13 ? 14.452 -28.230 -25.446 1.00 0.00 21 LYS B O 18
ATOM 31733 N N . ARG B 1 14 ? 14.837 -26.014 -25.373 1.00 0.00 22 ARG B N 18
ATOM 31734 C CA . ARG B 1 14 ? 14.802 -25.830 -23.898 1.00 0.00 22 ARG B CA 18
ATOM 31735 C C . ARG B 1 14 ? 14.114 -24.506 -23.523 1.00 0.00 22 ARG B C 18
ATOM 31736 O O . ARG B 1 14 ? 14.056 -23.578 -24.331 1.00 0.00 22 ARG B O 18
ATOM 31757 N N . ASN B 1 15 ? 13.633 -24.418 -22.282 1.00 0.00 23 ASN B N 18
ATOM 31758 C CA . ASN B 1 15 ? 12.959 -23.249 -21.706 1.00 0.00 23 ASN B CA 18
ATOM 31759 C C . ASN B 1 15 ? 13.195 -23.173 -20.184 1.00 0.00 23 ASN B C 18
ATOM 31760 O O . ASN B 1 15 ? 12.925 -24.124 -19.449 1.00 0.00 23 ASN B O 18
ATOM 31771 N N . PHE B 1 16 ? 13.699 -22.026 -19.722 1.00 0.00 24 PHE B N 18
ATOM 31772 C CA . PHE B 1 16 ? 14.098 -21.752 -18.336 1.00 0.00 24 PHE B CA 18
ATOM 31773 C C . PHE B 1 16 ? 13.471 -20.431 -17.874 1.00 0.00 24 PHE B C 18
ATOM 31774 O O . PHE B 1 16 ? 13.792 -19.364 -18.398 1.00 0.00 24 PHE B O 18
ATOM 31791 N N . SER B 1 17 ? 12.491 -20.506 -16.972 1.00 0.00 25 SER B N 18
ATOM 31792 C CA . SER B 1 17 ? 11.626 -19.367 -16.639 1.00 0.00 25 SER B CA 18
ATOM 31793 C C . SER B 1 17 ? 12.254 -18.377 -15.646 1.00 0.00 25 SER B C 18
ATOM 31794 O O . SER B 1 17 ? 13.163 -18.710 -14.878 1.00 0.00 25 SER B O 18
ATOM 31802 N N . VAL B 1 18 ? 11.733 -17.148 -15.642 1.00 0.00 26 VAL B N 18
ATOM 31803 C CA . VAL B 1 18 ? 12.082 -16.069 -14.706 1.00 0.00 26 VAL B CA 18
ATOM 31804 C C . VAL B 1 18 ? 10.780 -15.404 -14.239 1.00 0.00 26 VAL B C 18
ATOM 31805 O O . VAL B 1 18 ? 9.908 -15.099 -15.054 1.00 0.00 26 VAL B O 18
ATOM 31818 N N . THR B 1 19 ? 10.626 -15.205 -12.925 1.00 0.00 27 THR B N 18
ATOM 31819 C CA . THR B 1 19 ? 9.373 -14.743 -12.297 1.00 0.00 27 THR B CA 18
ATOM 31820 C C . THR B 1 19 ? 9.638 -13.966 -11.002 1.00 0.00 27 THR B C 18
ATOM 31821 O O . THR B 1 19 ? 10.381 -14.433 -10.135 1.00 0.00 27 THR B O 18
ATOM 31832 N N . PHE B 1 20 ? 9.073 -12.758 -10.882 1.00 0.00 28 PHE B N 18
ATOM 31833 C CA . PHE B 1 20 ? 9.205 -11.874 -9.708 1.00 0.00 28 PHE B CA 18
ATOM 31834 C C . PHE B 1 20 ? 8.075 -10.823 -9.626 1.00 0.00 28 PHE B C 18
ATOM 31835 O O . PHE B 1 20 ? 7.194 -10.759 -10.488 1.00 0.00 28 PHE B O 18
ATOM 31852 N N . TYR B 1 21 ? 8.115 -9.984 -8.584 1.00 0.00 29 TYR B N 18
ATOM 31853 C CA . TYR B 1 21 ? 7.121 -8.945 -8.284 1.00 0.00 29 TYR B CA 18
ATOM 31854 C C . TYR B 1 21 ? 7.765 -7.571 -8.071 1.00 0.00 29 TYR B C 18
ATOM 31855 O O . TYR B 1 21 ? 8.861 -7.459 -7.517 1.00 0.00 29 TYR B O 18
ATOM 31873 N N . LEU B 1 22 ? 7.039 -6.523 -8.462 1.00 0.00 30 LEU B N 18
ATOM 31874 C CA . LEU B 1 22 ? 7.410 -5.108 -8.381 1.00 0.00 30 LEU B CA 18
ATOM 31875 C C . LEU B 1 22 ? 6.259 -4.276 -7.787 1.00 0.00 30 LEU B C 18
ATOM 31876 O O . LEU B 1 22 ? 5.139 -4.755 -7.589 1.00 0.00 30 LEU B O 18
ATOM 31892 N N . SER B 1 23 ? 6.555 -3.003 -7.538 1.00 0.00 31 SER B N 18
ATOM 31893 C CA . SER B 1 23 ? 5.584 -1.991 -7.087 1.00 0.00 31 SER B CA 18
ATOM 31894 C C . SER B 1 23 ? 4.775 -1.435 -8.268 1.00 0.00 31 SER B C 18
ATOM 31895 O O . SER B 1 23 ? 5.241 -1.461 -9.408 1.00 0.00 31 SER B O 18
ATOM 31903 N N . LYS B 1 24 ? 3.586 -0.873 -8.006 1.00 0.00 32 LYS B N 18
ATOM 31904 C CA . LYS B 1 24 ? 2.707 -0.295 -9.045 1.00 0.00 32 LYS B CA 18
ATOM 31905 C C . LYS B 1 24 ? 3.392 0.803 -9.863 1.00 0.00 32 LYS B C 18
ATOM 31906 O O . LYS B 1 24 ? 3.360 0.763 -11.088 1.00 0.00 32 LYS B O 18
ATOM 31925 N N . GLU B 1 25 ? 4.042 1.760 -9.199 1.00 0.00 33 GLU B N 18
ATOM 31926 C CA . GLU B 1 25 ? 4.754 2.861 -9.875 1.00 0.00 33 GLU B CA 18
ATOM 31927 C C . GLU B 1 25 ? 5.987 2.385 -10.669 1.00 0.00 33 GLU B C 18
ATOM 31928 O O . GLU B 1 25 ? 6.241 2.871 -11.770 1.00 0.00 33 GLU B O 18
ATOM 31940 N N . GLU B 1 26 ? 6.716 1.386 -10.158 1.00 0.00 34 GLU B N 18
ATOM 31941 C CA . GLU B 1 26 ? 7.836 0.755 -10.870 1.00 0.00 34 GLU B CA 18
ATOM 31942 C C . GLU B 1 26 ? 7.348 0.073 -12.155 1.00 0.00 34 GLU B C 18
ATOM 31943 O O . GLU B 1 26 ? 7.878 0.323 -13.240 1.00 0.00 34 GLU B O 18
ATOM 31955 N N . HIS B 1 27 ? 6.310 -0.761 -12.043 1.00 0.00 35 HIS B N 18
ATOM 31956 C CA . HIS B 1 27 ? 5.719 -1.445 -13.193 1.00 0.00 35 HIS B CA 18
ATOM 31957 C C . HIS B 1 27 ? 5.108 -0.466 -14.203 1.00 0.00 35 HIS B C 18
ATOM 31958 O O . HIS B 1 27 ? 5.277 -0.662 -15.401 1.00 0.00 35 HIS B O 18
ATOM 31972 N N . ASP B 1 28 ? 4.480 0.626 -13.756 1.00 0.00 36 ASP B N 18
ATOM 31973 C CA . ASP B 1 28 ? 3.978 1.689 -14.635 1.00 0.00 36 ASP B CA 18
ATOM 31974 C C . ASP B 1 28 ? 5.100 2.407 -15.415 1.00 0.00 36 ASP B C 18
ATOM 31975 O O . ASP B 1 28 ? 4.958 2.633 -16.620 1.00 0.00 36 ASP B O 18
ATOM 31984 N N . VAL B 1 29 ? 6.238 2.708 -14.771 1.00 0.00 37 VAL B N 18
ATOM 31985 C CA . VAL B 1 29 ? 7.437 3.230 -15.459 1.00 0.00 37 VAL B CA 18
ATOM 31986 C C . VAL B 1 29 ? 7.941 2.238 -16.513 1.00 0.00 37 VAL B C 18
ATOM 31987 O O . VAL B 1 29 ? 8.122 2.628 -17.670 1.00 0.00 37 VAL B O 18
ATOM 32000 N N . LEU B 1 30 ? 8.104 0.953 -16.161 1.00 0.00 38 LEU B N 18
ATOM 32001 C CA . LEU B 1 30 ? 8.480 -0.091 -17.123 1.00 0.00 38 LEU B CA 18
ATOM 32002 C C . LEU B 1 30 ? 7.470 -0.199 -18.273 1.00 0.00 38 LEU B C 18
ATOM 32003 O O . LEU B 1 30 ? 7.879 -0.266 -19.427 1.00 0.00 38 LEU B O 18
ATOM 32019 N N . ARG B 1 31 ? 6.164 -0.172 -17.983 1.00 0.00 39 ARG B N 18
ATOM 32020 C CA . ARG B 1 31 ? 5.080 -0.245 -18.972 1.00 0.00 39 ARG B CA 18
ATOM 32021 C C . ARG B 1 31 ? 5.134 0.903 -19.975 1.00 0.00 39 ARG B C 18
ATOM 32022 O O . ARG B 1 31 ? 5.014 0.642 -21.167 1.00 0.00 39 ARG B O 18
ATOM 32043 N N . ARG B 1 32 ? 5.373 2.144 -19.537 1.00 0.00 40 ARG B N 18
ATOM 32044 C CA . ARG B 1 32 ? 5.557 3.303 -20.433 1.00 0.00 40 ARG B CA 18
ATOM 32045 C C . ARG B 1 32 ? 6.809 3.156 -21.310 1.00 0.00 40 ARG B C 18
ATOM 32046 O O . ARG B 1 32 ? 6.725 3.262 -22.536 1.00 0.00 40 ARG B O 18
ATOM 32067 N N . LEU B 1 33 ? 7.957 2.869 -20.684 1.00 0.00 41 LEU B N 18
ATOM 32068 C CA . LEU B 1 33 ? 9.243 2.706 -21.381 1.00 0.00 41 LEU B CA 18
ATOM 32069 C C . LEU B 1 33 ? 9.195 1.549 -22.403 1.00 0.00 41 LEU B C 18
ATOM 32070 O O . LEU B 1 33 ? 9.734 1.667 -23.503 1.00 0.00 41 LEU B O 18
ATOM 32086 N N . ALA B 1 34 ? 8.487 0.467 -22.068 1.00 0.00 42 ALA B N 18
ATOM 32087 C CA . ALA B 1 34 ? 8.166 -0.626 -22.974 1.00 0.00 42 ALA B CA 18
ATOM 32088 C C . ALA B 1 34 ? 7.239 -0.166 -24.114 1.00 0.00 42 ALA B C 18
ATOM 32089 O O . ALA B 1 34 ? 7.637 -0.208 -25.274 1.00 0.00 42 ALA B O 18
ATOM 32096 N N . ASP B 1 35 ? 6.031 0.322 -23.801 1.00 0.00 43 ASP B N 18
ATOM 32097 C CA . ASP B 1 35 ? 4.990 0.715 -24.764 1.00 0.00 43 ASP B CA 18
ATOM 32098 C C . ASP B 1 35 ? 5.426 1.792 -25.780 1.00 0.00 43 ASP B C 18
ATOM 32099 O O . ASP B 1 35 ? 4.855 1.871 -26.871 1.00 0.00 43 ASP B O 18
ATOM 32108 N N . GLU B 1 36 ? 6.473 2.567 -25.477 1.00 0.00 44 GLU B N 18
ATOM 32109 C CA . GLU B 1 36 ? 7.195 3.392 -26.460 1.00 0.00 44 GLU B CA 18
ATOM 32110 C C . GLU B 1 36 ? 7.593 2.642 -27.762 1.00 0.00 44 GLU B C 18
ATOM 32111 O O . GLU B 1 36 ? 7.684 3.260 -28.826 1.00 0.00 44 GLU B O 18
ATOM 32123 N N . GLU B 1 37 ? 7.802 1.316 -27.711 1.00 0.00 45 GLU B N 18
ATOM 32124 C CA . GLU B 1 37 ? 8.252 0.491 -28.852 1.00 0.00 45 GLU B CA 18
ATOM 32125 C C . GLU B 1 37 ? 7.827 -1.002 -28.837 1.00 0.00 45 GLU B C 18
ATOM 32126 O O . GLU B 1 37 ? 7.794 -1.636 -29.895 1.00 0.00 45 GLU B O 18
ATOM 32138 N N . VAL B 1 38 ? 7.490 -1.571 -27.673 1.00 0.00 46 VAL B N 18
ATOM 32139 C CA . VAL B 1 38 ? 7.178 -2.990 -27.415 1.00 0.00 46 VAL B CA 18
ATOM 32140 C C . VAL B 1 38 ? 6.134 -3.060 -26.291 1.00 0.00 46 VAL B C 18
ATOM 32141 O O . VAL B 1 38 ? 6.464 -3.019 -25.109 1.00 0.00 46 VAL B O 18
ATOM 32154 N N . GLU B 1 39 ? 4.853 -3.146 -26.656 1.00 0.00 47 GLU B N 18
ATOM 32155 C CA . GLU B 1 39 ? 3.714 -3.234 -25.717 1.00 0.00 47 GLU B CA 18
ATOM 32156 C C . GLU B 1 39 ? 3.864 -4.340 -24.646 1.00 0.00 47 GLU B C 18
ATOM 32157 O O . GLU B 1 39 ? 3.456 -4.157 -23.496 1.00 0.00 47 GLU B O 18
ATOM 32169 N N . SER B 1 40 ? 4.472 -5.476 -25.007 1.00 0.00 48 SER B N 18
ATOM 32170 C CA . SER B 1 40 ? 4.751 -6.619 -24.123 1.00 0.00 48 SER B CA 18
ATOM 32171 C C . SER B 1 40 ? 5.848 -6.313 -23.087 1.00 0.00 48 SER B C 18
ATOM 32172 O O . SER B 1 40 ? 7.028 -6.574 -23.325 1.00 0.00 48 SER B O 18
ATOM 32180 N N . VAL B 1 41 ? 5.463 -5.772 -21.923 1.00 0.00 49 VAL B N 18
ATOM 32181 C CA . VAL B 1 41 ? 6.371 -5.338 -20.832 1.00 0.00 49 VAL B CA 18
ATOM 32182 C C . VAL B 1 41 ? 7.382 -6.418 -20.426 1.00 0.00 49 VAL B C 18
ATOM 32183 O O . VAL B 1 41 ? 8.559 -6.127 -20.238 1.00 0.00 49 VAL B O 18
ATOM 32196 N N . ASN B 1 42 ? 6.960 -7.680 -20.344 1.00 0.00 50 ASN B N 18
ATOM 32197 C CA . ASN B 1 42 ? 7.845 -8.804 -20.016 1.00 0.00 50 ASN B CA 18
ATOM 32198 C C . ASN B 1 42 ? 8.893 -9.109 -21.112 1.00 0.00 50 ASN B C 18
ATOM 32199 O O . ASN B 1 42 ? 10.046 -9.394 -20.794 1.00 0.00 50 ASN B O 18
ATOM 32210 N N . SER B 1 43 ? 8.534 -8.981 -22.394 1.00 0.00 51 SER B N 18
ATOM 32211 C CA . SER B 1 43 ? 9.470 -9.099 -23.526 1.00 0.00 51 SER B CA 18
ATOM 32212 C C . SER B 1 43 ? 10.454 -7.921 -23.567 1.00 0.00 51 SER B C 18
ATOM 32213 O O . SER B 1 43 ? 11.658 -8.113 -23.754 1.00 0.00 51 SER B O 18
ATOM 32221 N N . PHE B 1 44 ? 9.975 -6.706 -23.278 1.00 0.00 52 PHE B N 18
ATOM 32222 C CA . PHE B 1 44 ? 10.829 -5.538 -23.041 1.00 0.00 52 PHE B CA 18
ATOM 32223 C C . PHE B 1 44 ? 11.831 -5.775 -21.894 1.00 0.00 52 PHE B C 18
ATOM 32224 O O . PHE B 1 44 ? 13.015 -5.490 -22.057 1.00 0.00 52 PHE B O 18
ATOM 32241 N N . VAL B 1 45 ? 11.404 -6.357 -20.764 1.00 0.00 53 VAL B N 18
ATOM 32242 C CA . VAL B 1 45 ? 12.311 -6.736 -19.662 1.00 0.00 53 VAL B CA 18
ATOM 32243 C C . VAL B 1 45 ? 13.342 -7.788 -20.101 1.00 0.00 53 VAL B C 18
ATOM 32244 O O . VAL B 1 45 ? 14.533 -7.605 -19.851 1.00 0.00 53 VAL B O 18
ATOM 32257 N N . LYS B 1 46 ? 12.937 -8.843 -20.824 1.00 0.00 54 LYS B N 18
ATOM 32258 C CA . LYS B 1 46 ? 13.861 -9.836 -21.412 1.00 0.00 54 LYS B CA 18
ATOM 32259 C C . LYS B 1 46 ? 14.945 -9.167 -22.278 1.00 0.00 54 LYS B C 18
ATOM 32260 O O . LYS B 1 46 ? 16.135 -9.435 -22.101 1.00 0.00 54 LYS B O 18
ATOM 32279 N N . ARG B 1 47 ? 14.552 -8.234 -23.157 1.00 0.00 55 ARG B N 18
ATOM 32280 C CA . ARG B 1 47 ? 15.460 -7.411 -23.985 1.00 0.00 55 ARG B CA 18
ATOM 32281 C C . ARG B 1 47 ? 16.377 -6.513 -23.140 1.00 0.00 55 ARG B C 18
ATOM 32282 O O . ARG B 1 47 ? 17.581 -6.495 -23.372 1.00 0.00 55 ARG B O 18
ATOM 32303 N N . HIS B 1 48 ? 15.837 -5.834 -22.128 1.00 0.00 56 HIS B N 18
ATOM 32304 C CA . HIS B 1 48 ? 16.579 -4.999 -21.165 1.00 0.00 56 HIS B CA 18
ATOM 32305 C C . HIS B 1 48 ? 17.680 -5.765 -20.416 1.00 0.00 56 HIS B C 18
ATOM 32306 O O . HIS B 1 48 ? 18.752 -5.221 -20.152 1.00 0.00 56 HIS B O 18
ATOM 32320 N N . ILE B 1 49 ? 17.441 -7.041 -20.108 1.00 0.00 57 ILE B N 18
ATOM 32321 C CA . ILE B 1 49 ? 18.433 -7.933 -19.487 1.00 0.00 57 ILE B CA 18
ATOM 32322 C C . ILE B 1 49 ? 19.481 -8.379 -20.519 1.00 0.00 57 ILE B C 18
ATOM 32323 O O . ILE B 1 49 ? 20.678 -8.263 -20.265 1.00 0.00 57 ILE B O 18
ATOM 32339 N N . LEU B 1 50 ? 19.060 -8.823 -21.710 1.00 0.00 58 LEU B N 18
ATOM 32340 C CA . LEU B 1 50 ? 19.960 -9.221 -22.797 1.00 0.00 58 LEU B CA 18
ATOM 32341 C C . LEU B 1 50 ? 20.894 -8.077 -23.257 1.00 0.00 58 LEU B C 18
ATOM 32342 O O . LEU B 1 50 ? 22.031 -8.334 -23.659 1.00 0.00 58 LEU B O 18
ATOM 32358 N N . LYS B 1 51 ? 20.448 -6.816 -23.154 1.00 0.00 59 LYS B N 18
ATOM 32359 C CA . LYS B 1 51 ? 21.246 -5.587 -23.328 1.00 0.00 59 LYS B CA 18
ATOM 32360 C C . LYS B 1 51 ? 22.341 -5.422 -22.253 1.00 0.00 59 LYS B C 18
ATOM 32361 O O . LYS B 1 51 ? 22.222 -4.630 -21.315 1.00 0.00 59 LYS B O 18
ATOM 32380 N N . THR B 1 52 ? 23.438 -6.163 -22.426 1.00 0.00 60 THR B N 18
ATOM 32381 C CA . THR B 1 52 ? 24.760 -5.890 -21.823 1.00 0.00 60 THR B CA 18
ATOM 32382 C C . THR B 1 52 ? 24.824 -6.077 -20.293 1.00 0.00 60 THR B C 18
ATOM 32383 O O . THR B 1 52 ? 25.649 -5.462 -19.614 1.00 0.00 60 THR B O 18
ATOM 32394 N N . ILE B 1 53 ? 23.989 -6.959 -19.720 1.00 0.00 61 ILE B N 18
ATOM 32395 C CA . ILE B 1 53 ? 24.208 -7.485 -18.351 1.00 0.00 61 ILE B CA 18
ATOM 32396 C C . ILE B 1 53 ? 25.464 -8.384 -18.258 1.00 0.00 61 ILE B C 18
ATOM 32397 O O . ILE B 1 53 ? 26.007 -8.599 -17.172 1.00 0.00 61 ILE B O 18
ATOM 32413 N N . ILE B 1 54 ? 25.951 -8.862 -19.411 1.00 0.00 62 ILE B N 18
ATOM 32414 C CA . ILE B 1 54 ? 27.174 -9.649 -19.603 1.00 0.00 62 ILE B CA 18
ATOM 32415 C C . ILE B 1 54 ? 28.143 -8.910 -20.545 1.00 0.00 62 ILE B C 18
ATOM 32416 O O . ILE B 1 54 ? 27.748 -8.004 -21.285 1.00 0.00 62 ILE B O 18
ATOM 32432 N N . TYR B 1 55 ? 29.409 -9.333 -20.536 1.00 0.00 63 TYR B N 18
ATOM 32433 C CA . TYR B 1 55 ? 30.521 -8.733 -21.282 1.00 0.00 63 TYR B CA 18
ATOM 32434 C C . TYR B 1 55 ? 31.474 -9.822 -21.803 1.00 0.00 63 TYR B C 18
ATOM 32435 O O . TYR B 1 55 ? 31.978 -10.647 -21.033 1.00 0.00 63 TYR B O 18
ATOM 32453 N N . LYS B 1 56 ? 31.728 -9.809 -23.117 1.00 0.00 64 LYS B N 18
ATOM 32454 C CA . LYS B 1 56 ? 32.658 -10.702 -23.835 1.00 0.00 64 LYS B CA 18
ATOM 32455 C C . LYS B 1 56 ? 33.137 -10.028 -25.132 1.00 0.00 64 LYS B C 18
ATOM 32456 O O . LYS B 1 56 ? 32.356 -9.863 -26.074 1.00 0.00 64 LYS B O 18
ATOM 32475 N N . LYS B 1 57 ? 34.408 -9.612 -25.167 1.00 0.00 65 LYS B N 18
ATOM 32476 C CA . LYS B 1 57 ? 35.063 -9.022 -26.356 1.00 0.00 65 LYS B CA 18
ATOM 32477 C C . LYS B 1 57 ? 35.073 -9.973 -27.568 1.00 0.00 65 LYS B C 18
ATOM 32478 O O . LYS B 1 57 ? 35.089 -11.198 -27.410 1.00 0.00 65 LYS B O 18
ATOM 32497 N N . GLY B 1 58 ? 35.078 -9.404 -28.775 1.00 0.00 66 GLY B N 18
ATOM 32498 C CA . GLY B 1 58 ? 35.037 -10.138 -30.049 1.00 0.00 66 GLY B CA 18
ATOM 32499 C C . GLY B 1 58 ? 34.467 -9.311 -31.209 1.00 0.00 66 GLY B C 18
ATOM 32500 O O . GLY B 1 58 ? 34.297 -8.092 -31.100 1.00 0.00 66 GLY B O 18
ATOM 32504 N N . THR B 1 59 ? 34.148 -9.982 -32.319 1.00 0.00 67 THR B N 18
ATOM 32505 C CA . THR B 1 59 ? 33.433 -9.408 -33.478 1.00 0.00 67 THR B CA 18
ATOM 32506 C C . THR B 1 59 ? 32.530 -10.448 -34.157 1.00 0.00 67 THR B C 18
ATOM 32507 O O . THR B 1 59 ? 32.700 -11.658 -33.971 1.00 0.00 67 THR B O 18
ATOM 32518 N N . ASN B 1 60 ? 31.546 -9.976 -34.924 1.00 0.00 68 ASN B N 18
ATOM 32519 C CA . ASN B 1 60 ? 30.510 -10.779 -35.586 1.00 0.00 68 ASN B CA 18
ATOM 32520 C C . ASN B 1 60 ? 29.906 -10.032 -36.799 1.00 0.00 68 ASN B C 18
ATOM 32521 O O . ASN B 1 60 ? 30.103 -8.823 -36.956 1.00 0.00 68 ASN B O 18
ATOM 32532 N N . GLN B 1 61 ? 29.136 -10.735 -37.635 1.00 0.00 69 GLN B N 18
ATOM 32533 C CA . GLN B 1 61 ? 28.357 -10.191 -38.762 1.00 0.00 69 GLN B CA 18
ATOM 32534 C C . GLN B 1 61 ? 26.969 -10.856 -38.827 1.00 0.00 69 GLN B C 18
ATOM 32535 O O . GLN B 1 61 ? 26.811 -12.031 -38.488 1.00 0.00 69 GLN B O 18
ATOM 32549 N N . ASP B 1 62 ? 25.957 -10.104 -39.273 1.00 0.00 70 ASP B N 18
ATOM 32550 C CA . ASP B 1 62 ? 24.550 -10.535 -39.336 1.00 0.00 70 ASP B CA 18
ATOM 32551 C C . ASP B 1 62 ? 23.762 -9.780 -40.431 1.00 0.00 70 ASP B C 18
ATOM 32552 O O . ASP B 1 62 ? 24.159 -8.696 -40.871 1.00 0.00 70 ASP B O 18
ATOM 32561 N N . SER B 1 63 ? 22.628 -10.349 -40.850 1.00 0.00 71 SER B N 18
ATOM 32562 C CA . SER B 1 63 ? 21.696 -9.788 -41.845 1.00 0.00 71 SER B CA 18
ATOM 32563 C C . SER B 1 63 ? 20.212 -10.107 -41.585 1.00 0.00 71 SER B C 18
ATOM 32564 O O . SER B 1 63 ? 19.343 -9.697 -42.362 1.00 0.00 71 SER B O 18
ATOM 32572 N N . SER B 1 64 ? 19.899 -10.803 -40.488 1.00 0.00 72 SER B N 18
ATOM 32573 C CA . SER B 1 64 ? 18.522 -11.097 -40.050 1.00 0.00 72 SER B CA 18
ATOM 32574 C C . SER B 1 64 ? 17.768 -9.842 -39.568 1.00 0.00 72 SER B C 18
ATOM 32575 O O . SER B 1 64 ? 18.377 -8.829 -39.207 1.00 0.00 72 SER B O 18
ATOM 32583 N N . ILE B 1 65 ? 16.430 -9.919 -39.540 1.00 0.00 73 ILE B N 18
ATOM 32584 C CA . ILE B 1 65 ? 15.524 -8.792 -39.214 1.00 0.00 73 ILE B CA 18
ATOM 32585 C C . ILE B 1 65 ? 14.339 -9.203 -38.302 1.00 0.00 73 ILE B C 18
ATOM 32586 O O . ILE B 1 65 ? 13.371 -8.457 -38.130 1.00 0.00 73 ILE B O 18
ATOM 32602 N N . ASN B 1 66 ? 14.412 -10.402 -37.706 1.00 0.00 74 ASN B N 18
ATOM 32603 C CA . ASN B 1 66 ? 13.444 -10.937 -36.733 1.00 0.00 74 ASN B CA 18
ATOM 32604 C C . ASN B 1 66 ? 13.311 -10.075 -35.456 1.00 0.00 74 ASN B C 18
ATOM 32605 O O . ASN B 1 66 ? 12.187 -10.010 -34.906 1.00 0.00 74 ASN B O 18
ATOM 32617 N N . LYS A 1 13 ? -1.007 -2.888 -1.264 1.00 0.00 21 LYS A N 19
ATOM 32618 C CA . LYS A 1 13 ? -0.681 -3.796 -2.410 1.00 0.00 21 LYS A CA 19
ATOM 32619 C C . LYS A 1 13 ? 0.722 -3.515 -2.981 1.00 0.00 21 LYS A C 19
ATOM 32620 O O . LYS A 1 13 ? 1.658 -4.234 -2.636 1.00 0.00 21 LYS A O 19
ATOM 32639 N N . ARG A 1 14 ? 0.888 -2.491 -3.842 1.00 0.00 22 ARG A N 19
ATOM 32640 C CA . ARG A 1 14 ? 2.160 -2.017 -4.462 1.00 0.00 22 ARG A CA 19
ATOM 32641 C C . ARG A 1 14 ? 3.109 -3.130 -4.967 1.00 0.00 22 ARG A C 19
ATOM 32642 O O . ARG A 1 14 ? 4.324 -3.068 -4.792 1.00 0.00 22 ARG A O 19
ATOM 32663 N N . ASN A 1 15 ? 2.537 -4.156 -5.600 1.00 0.00 23 ASN A N 19
ATOM 32664 C CA . ASN A 1 15 ? 3.244 -5.318 -6.156 1.00 0.00 23 ASN A CA 19
ATOM 32665 C C . ASN A 1 15 ? 2.674 -5.657 -7.543 1.00 0.00 23 ASN A C 19
ATOM 32666 O O . ASN A 1 15 ? 1.506 -6.022 -7.684 1.00 0.00 23 ASN A O 19
ATOM 32677 N N . PHE A 1 16 ? 3.525 -5.517 -8.559 1.00 0.00 24 PHE A N 19
ATOM 32678 C CA . PHE A 1 16 ? 3.211 -5.642 -9.984 1.00 0.00 24 PHE A CA 19
ATOM 32679 C C . PHE A 1 16 ? 4.171 -6.647 -10.628 1.00 0.00 24 PHE A C 19
ATOM 32680 O O . PHE A 1 16 ? 5.382 -6.427 -10.674 1.00 0.00 24 PHE A O 19
ATOM 32697 N N . SER A 1 17 ? 3.648 -7.809 -11.020 1.00 0.00 25 SER A N 19
ATOM 32698 C CA . SER A 1 17 ? 4.465 -8.973 -11.380 1.00 0.00 25 SER A CA 19
ATOM 32699 C C . SER A 1 17 ? 5.031 -8.911 -12.808 1.00 0.00 25 SER A C 19
ATOM 32700 O O . SER A 1 17 ? 4.502 -8.222 -13.689 1.00 0.00 25 SER A O 19
ATOM 32708 N N . VAL A 1 18 ? 6.121 -9.650 -13.037 1.00 0.00 26 VAL A N 19
ATOM 32709 C CA . VAL A 1 18 ? 6.829 -9.763 -14.323 1.00 0.00 26 VAL A CA 19
ATOM 32710 C C . VAL A 1 18 ? 7.288 -11.215 -14.514 1.00 0.00 26 VAL A C 19
ATOM 32711 O O . VAL A 1 18 ? 7.885 -11.806 -13.609 1.00 0.00 26 VAL A O 19
ATOM 32724 N N . THR A 1 19 ? 7.020 -11.795 -15.691 1.00 0.00 27 THR A N 19
ATOM 32725 C CA . THR A 1 19 ? 7.325 -13.202 -16.025 1.00 0.00 27 THR A CA 19
ATOM 32726 C C . THR A 1 19 ? 7.760 -13.350 -17.494 1.00 0.00 27 THR A C 19
ATOM 32727 O O . THR A 1 19 ? 7.168 -12.730 -18.380 1.00 0.00 27 THR A O 19
ATOM 32738 N N . PHE A 1 20 ? 8.808 -14.139 -17.765 1.00 0.00 28 PHE A N 19
ATOM 32739 C CA . PHE A 1 20 ? 9.368 -14.377 -19.115 1.00 0.00 28 PHE A CA 19
ATOM 32740 C C . PHE A 1 20 ? 10.322 -15.596 -19.146 1.00 0.00 28 PHE A C 19
ATOM 32741 O O . PHE A 1 20 ? 10.434 -16.346 -18.172 1.00 0.00 28 PHE A O 19
ATOM 32758 N N . TYR A 1 21 ? 11.031 -15.785 -20.267 1.00 0.00 29 TYR A N 19
ATOM 32759 C CA . TYR A 1 21 ? 11.995 -16.867 -20.507 1.00 0.00 29 TYR A CA 19
ATOM 32760 C C . TYR A 1 21 ? 13.367 -16.345 -20.969 1.00 0.00 29 TYR A C 19
ATOM 32761 O O . TYR A 1 21 ? 13.462 -15.321 -21.646 1.00 0.00 29 TYR A O 19
ATOM 32779 N N . LEU A 1 22 ? 14.419 -17.103 -20.651 1.00 0.00 30 LEU A N 19
ATOM 32780 C CA . LEU A 1 22 ? 15.811 -16.906 -21.070 1.00 0.00 30 LEU A CA 19
ATOM 32781 C C . LEU A 1 22 ? 16.400 -18.213 -21.630 1.00 0.00 30 LEU A C 19
ATOM 32782 O O . LEU A 1 22 ? 15.803 -19.291 -21.528 1.00 0.00 30 LEU A O 19
ATOM 32798 N N . SER A 1 23 ? 17.591 -18.106 -22.214 1.00 0.00 31 SER A N 19
ATOM 32799 C CA . SER A 1 23 ? 18.351 -19.245 -22.761 1.00 0.00 31 SER A CA 19
ATOM 32800 C C . SER A 1 23 ? 19.140 -20.001 -21.680 1.00 0.00 31 SER A C 19
ATOM 32801 O O . SER A 1 23 ? 19.388 -19.475 -20.594 1.00 0.00 31 SER A O 19
ATOM 32809 N N . LYS A 1 24 ? 19.558 -21.241 -21.983 1.00 0.00 32 LYS A N 19
ATOM 32810 C CA . LYS A 1 24 ? 20.194 -22.175 -21.027 1.00 0.00 32 LYS A CA 19
ATOM 32811 C C . LYS A 1 24 ? 21.447 -21.597 -20.354 1.00 0.00 32 LYS A C 19
ATOM 32812 O O . LYS A 1 24 ? 21.506 -21.470 -19.132 1.00 0.00 32 LYS A O 19
ATOM 32831 N N . GLU A 1 25 ? 22.440 -21.223 -21.164 1.00 0.00 33 GLU A N 19
ATOM 32832 C CA . GLU A 1 25 ? 23.731 -20.706 -20.679 1.00 0.00 33 GLU A CA 19
ATOM 32833 C C . GLU A 1 25 ? 23.596 -19.299 -20.083 1.00 0.00 33 GLU A C 19
ATOM 32834 O O . GLU A 1 25 ? 24.229 -18.988 -19.080 1.00 0.00 33 GLU A O 19
ATOM 32846 N N . GLU A 1 26 ? 22.727 -18.463 -20.658 1.00 0.00 34 GLU A N 19
ATOM 32847 C CA . GLU A 1 26 ? 22.367 -17.139 -20.132 1.00 0.00 34 GLU A CA 19
ATOM 32848 C C . GLU A 1 26 ? 21.832 -17.223 -18.694 1.00 0.00 34 GLU A C 19
ATOM 32849 O O . GLU A 1 26 ? 22.359 -16.570 -17.787 1.00 0.00 34 GLU A O 19
ATOM 32861 N N . HIS A 1 27 ? 20.816 -18.063 -18.466 1.00 0.00 35 HIS A N 19
ATOM 32862 C CA . HIS A 1 27 ? 20.244 -18.271 -17.137 1.00 0.00 35 HIS A CA 19
ATOM 32863 C C . HIS A 1 27 ? 21.256 -18.902 -16.173 1.00 0.00 35 HIS A C 19
ATOM 32864 O O . HIS A 1 27 ? 21.395 -18.416 -15.055 1.00 0.00 35 HIS A O 19
ATOM 32878 N N . ASP A 1 28 ? 22.025 -19.911 -16.606 1.00 0.00 36 ASP A N 19
ATOM 32879 C CA . ASP A 1 28 ? 23.069 -20.526 -15.774 1.00 0.00 36 ASP A CA 19
ATOM 32880 C C . ASP A 1 28 ? 24.184 -19.542 -15.358 1.00 0.00 36 ASP A C 19
ATOM 32881 O O . ASP A 1 28 ? 24.606 -19.550 -14.199 1.00 0.00 36 ASP A O 19
ATOM 32890 N N . VAL A 1 29 ? 24.628 -18.654 -16.256 1.00 0.00 37 VAL A N 19
ATOM 32891 C CA . VAL A 1 29 ? 25.575 -17.572 -15.934 1.00 0.00 37 VAL A CA 19
ATOM 32892 C C . VAL A 1 29 ? 24.969 -16.598 -14.923 1.00 0.00 37 VAL A C 19
ATOM 32893 O O . VAL A 1 29 ? 25.610 -16.308 -13.913 1.00 0.00 37 VAL A O 19
ATOM 32906 N N . LEU A 1 30 ? 23.728 -16.133 -15.122 1.00 0.00 38 LEU A N 19
ATOM 32907 C CA . LEU A 1 30 ? 23.059 -15.274 -14.133 1.00 0.00 38 LEU A CA 19
ATOM 32908 C C . LEU A 1 30 ? 22.883 -15.976 -12.776 1.00 0.00 38 LEU A C 19
ATOM 32909 O O . LEU A 1 30 ? 23.117 -15.363 -11.739 1.00 0.00 38 LEU A O 19
ATOM 32925 N N . ARG A 1 31 ? 22.556 -17.274 -12.768 1.00 0.00 39 ARG A N 19
ATOM 32926 C CA . ARG A 1 31 ? 22.504 -18.136 -11.575 1.00 0.00 39 ARG A CA 19
ATOM 32927 C C . ARG A 1 31 ? 23.857 -18.245 -10.863 1.00 0.00 39 ARG A C 19
ATOM 32928 O O . ARG A 1 31 ? 23.888 -18.141 -9.640 1.00 0.00 39 ARG A O 19
ATOM 32949 N N . ARG A 1 32 ? 24.972 -18.389 -11.588 1.00 0.00 40 ARG A N 19
ATOM 32950 C CA . ARG A 1 32 ? 26.335 -18.403 -11.015 1.00 0.00 40 ARG A CA 19
ATOM 32951 C C . ARG A 1 32 ? 26.707 -17.048 -10.396 1.00 0.00 40 ARG A C 19
ATOM 32952 O O . ARG A 1 32 ? 27.133 -16.988 -9.242 1.00 0.00 40 ARG A O 19
ATOM 32973 N N . LEU A 1 33 ? 26.502 -15.961 -11.144 1.00 0.00 41 LEU A N 19
ATOM 32974 C CA . LEU A 1 33 ? 26.757 -14.588 -10.689 1.00 0.00 41 LEU A CA 19
ATOM 32975 C C . LEU A 1 33 ? 25.871 -14.194 -9.490 1.00 0.00 41 LEU A C 19
ATOM 32976 O O . LEU A 1 33 ? 26.336 -13.476 -8.604 1.00 0.00 41 LEU A O 19
ATOM 32992 N N . ALA A 1 34 ? 24.636 -14.706 -9.422 1.00 0.00 42 ALA A N 19
ATOM 32993 C CA . ALA A 1 34 ? 23.792 -14.621 -8.238 1.00 0.00 42 ALA A CA 19
ATOM 32994 C C . ALA A 1 34 ? 24.393 -15.420 -7.067 1.00 0.00 42 ALA A C 19
ATOM 32995 O O . ALA A 1 34 ? 24.746 -14.832 -6.051 1.00 0.00 42 ALA A O 19
ATOM 33002 N N . ASP A 1 35 ? 24.576 -16.738 -7.214 1.00 0.00 43 ASP A N 19
ATOM 33003 C CA . ASP A 1 35 ? 25.078 -17.650 -6.173 1.00 0.00 43 ASP A CA 19
ATOM 33004 C C . ASP A 1 35 ? 26.425 -17.235 -5.544 1.00 0.00 43 ASP A C 19
ATOM 33005 O O . ASP A 1 35 ? 26.670 -17.520 -4.369 1.00 0.00 43 ASP A O 19
ATOM 33014 N N . GLU A 1 36 ? 27.271 -16.509 -6.283 1.00 0.00 44 GLU A N 19
ATOM 33015 C CA . GLU A 1 36 ? 28.491 -15.869 -5.768 1.00 0.00 44 GLU A CA 19
ATOM 33016 C C . GLU A 1 36 ? 28.266 -14.932 -4.550 1.00 0.00 44 GLU A C 19
ATOM 33017 O O . GLU A 1 36 ? 29.176 -14.772 -3.733 1.00 0.00 44 GLU A O 19
ATOM 33029 N N . GLU A 1 37 ? 27.070 -14.343 -4.386 1.00 0.00 45 GLU A N 19
ATOM 33030 C CA . GLU A 1 37 ? 26.760 -13.356 -3.325 1.00 0.00 45 GLU A CA 19
ATOM 33031 C C . GLU A 1 37 ? 25.350 -13.487 -2.705 1.00 0.00 45 GLU A C 19
ATOM 33032 O O . GLU A 1 37 ? 25.178 -13.263 -1.503 1.00 0.00 45 GLU A O 19
ATOM 33044 N N . VAL A 1 38 ? 24.346 -13.851 -3.510 1.00 0.00 46 VAL A N 19
ATOM 33045 C CA . VAL A 1 38 ? 22.906 -13.911 -3.204 1.00 0.00 46 VAL A CA 19
ATOM 33046 C C . VAL A 1 38 ? 22.256 -15.047 -4.009 1.00 0.00 46 VAL A C 19
ATOM 33047 O O . VAL A 1 38 ? 21.850 -14.872 -5.154 1.00 0.00 46 VAL A O 19
ATOM 33060 N N . GLU A 1 39 ? 22.191 -16.245 -3.422 1.00 0.00 47 GLU A N 19
ATOM 33061 C CA . GLU A 1 39 ? 21.657 -17.503 -3.997 1.00 0.00 47 GLU A CA 19
ATOM 33062 C C . GLU A 1 39 ? 20.131 -17.550 -4.258 1.00 0.00 47 GLU A C 19
ATOM 33063 O O . GLU A 1 39 ? 19.410 -18.476 -3.878 1.00 0.00 47 GLU A O 19
ATOM 33075 N N . SER A 1 40 ? 19.649 -16.518 -4.940 1.00 0.00 48 SER A N 19
ATOM 33076 C CA . SER A 1 40 ? 18.261 -16.273 -5.342 1.00 0.00 48 SER A CA 19
ATOM 33077 C C . SER A 1 40 ? 18.231 -15.562 -6.701 1.00 0.00 48 SER A C 19
ATOM 33078 O O . SER A 1 40 ? 18.395 -14.343 -6.792 1.00 0.00 48 SER A O 19
ATOM 33086 N N . VAL A 1 41 ? 18.078 -16.334 -7.786 1.00 0.00 49 VAL A N 19
ATOM 33087 C CA . VAL A 1 41 ? 18.168 -15.828 -9.174 1.00 0.00 49 VAL A CA 19
ATOM 33088 C C . VAL A 1 41 ? 17.120 -14.743 -9.451 1.00 0.00 49 VAL A C 19
ATOM 33089 O O . VAL A 1 41 ? 17.440 -13.719 -10.051 1.00 0.00 49 VAL A O 19
ATOM 33102 N N . ASN A 1 42 ? 15.887 -14.912 -8.963 1.00 0.00 50 ASN A N 19
ATOM 33103 C CA . ASN A 1 42 ? 14.827 -13.909 -9.109 1.00 0.00 50 ASN A CA 19
ATOM 33104 C C . ASN A 1 42 ? 15.148 -12.592 -8.373 1.00 0.00 50 ASN A C 19
ATOM 33105 O O . ASN A 1 42 ? 14.931 -11.520 -8.936 1.00 0.00 50 ASN A O 19
ATOM 33116 N N . SER A 1 43 ? 15.726 -12.653 -7.165 1.00 0.00 51 SER A N 19
ATOM 33117 C CA . SER A 1 43 ? 16.203 -11.464 -6.442 1.00 0.00 51 SER A CA 19
ATOM 33118 C C . SER A 1 43 ? 17.352 -10.782 -7.188 1.00 0.00 51 SER A C 19
ATOM 33119 O O . SER A 1 43 ? 17.310 -9.575 -7.409 1.00 0.00 51 SER A O 19
ATOM 33127 N N . PHE A 1 44 ? 18.337 -11.549 -7.664 1.00 0.00 52 PHE A N 19
ATOM 33128 C CA . PHE A 1 44 ? 19.467 -11.041 -8.448 1.00 0.00 52 PHE A CA 19
ATOM 33129 C C . PHE A 1 44 ? 19.032 -10.340 -9.749 1.00 0.00 52 PHE A C 19
ATOM 33130 O O . PHE A 1 44 ? 19.491 -9.235 -10.038 1.00 0.00 52 PHE A O 19
ATOM 33147 N N . VAL A 1 45 ? 18.104 -10.932 -10.512 1.00 0.00 53 VAL A N 19
ATOM 33148 C CA . VAL A 1 45 ? 17.552 -10.320 -11.737 1.00 0.00 53 VAL A CA 19
ATOM 33149 C C . VAL A 1 45 ? 16.752 -9.049 -11.416 1.00 0.00 53 VAL A C 19
ATOM 33150 O O . VAL A 1 45 ? 17.017 -8.002 -12.007 1.00 0.00 53 VAL A O 19
ATOM 33163 N N . LYS A 1 46 ? 15.847 -9.084 -10.425 1.00 0.00 54 LYS A N 19
ATOM 33164 C CA . LYS A 1 46 ? 15.120 -7.893 -9.935 1.00 0.00 54 LYS A CA 19
ATOM 33165 C C . LYS A 1 46 ? 16.082 -6.754 -9.553 1.00 0.00 54 LYS A C 19
ATOM 33166 O O . LYS A 1 46 ? 15.895 -5.614 -9.971 1.00 0.00 54 LYS A O 19
ATOM 33185 N N . ARG A 1 47 ? 17.144 -7.082 -8.810 1.00 0.00 55 ARG A N 19
ATOM 33186 C CA . ARG A 1 47 ? 18.216 -6.167 -8.369 1.00 0.00 55 ARG A CA 19
ATOM 33187 C C . ARG A 1 47 ? 18.990 -5.563 -9.544 1.00 0.00 55 ARG A C 19
ATOM 33188 O O . ARG A 1 47 ? 19.161 -4.348 -9.572 1.00 0.00 55 ARG A O 19
ATOM 33209 N N . HIS A 1 48 ? 19.374 -6.370 -10.538 1.00 0.00 56 HIS A N 19
ATOM 33210 C CA . HIS A 1 48 ? 19.995 -5.915 -11.797 1.00 0.00 56 HIS A CA 19
ATOM 33211 C C . HIS A 1 48 ? 19.140 -4.870 -12.520 1.00 0.00 56 HIS A C 19
ATOM 33212 O O . HIS A 1 48 ? 19.626 -3.793 -12.871 1.00 0.00 56 HIS A O 19
ATOM 33226 N N . ILE A 1 49 ? 17.851 -5.163 -12.687 1.00 0.00 57 ILE A N 19
ATOM 33227 C CA . ILE A 1 49 ? 16.893 -4.275 -13.360 1.00 0.00 57 ILE A CA 19
ATOM 33228 C C . ILE A 1 49 ? 16.748 -2.959 -12.588 1.00 0.00 57 ILE A C 19
ATOM 33229 O O . ILE A 1 49 ? 16.931 -1.884 -13.162 1.00 0.00 57 ILE A O 19
ATOM 33245 N N . LEU A 1 50 ? 16.497 -3.045 -11.277 1.00 0.00 58 LEU A N 19
ATOM 33246 C CA . LEU A 1 50 ? 16.333 -1.904 -10.385 1.00 0.00 58 LEU A CA 19
ATOM 33247 C C . LEU A 1 50 ? 17.564 -0.983 -10.400 1.00 0.00 58 LEU A C 19
ATOM 33248 O O . LEU A 1 50 ? 17.417 0.202 -10.692 1.00 0.00 58 LEU A O 19
ATOM 33264 N N . LYS A 1 51 ? 18.772 -1.521 -10.155 1.00 0.00 59 LYS A N 19
ATOM 33265 C CA . LYS A 1 51 ? 20.027 -0.738 -10.129 1.00 0.00 59 LYS A CA 19
ATOM 33266 C C . LYS A 1 51 ? 20.373 -0.099 -11.479 1.00 0.00 59 LYS A C 19
ATOM 33267 O O . LYS A 1 51 ? 20.992 0.965 -11.508 1.00 0.00 59 LYS A O 19
ATOM 33286 N N . THR A 1 52 ? 19.961 -0.711 -12.593 1.00 0.00 60 THR A N 19
ATOM 33287 C CA . THR A 1 52 ? 20.119 -0.115 -13.932 1.00 0.00 60 THR A CA 19
ATOM 33288 C C . THR A 1 52 ? 19.158 1.065 -14.143 1.00 0.00 60 THR A C 19
ATOM 33289 O O . THR A 1 52 ? 19.567 2.102 -14.671 1.00 0.00 60 THR A O 19
ATOM 33300 N N . ILE A 1 53 ? 17.893 0.935 -13.720 1.00 0.00 61 ILE A N 19
ATOM 33301 C CA . ILE A 1 53 ? 16.867 1.984 -13.872 1.00 0.00 61 ILE A CA 19
ATOM 33302 C C . ILE A 1 53 ? 17.121 3.185 -12.939 1.00 0.00 61 ILE A C 19
ATOM 33303 O O . ILE A 1 53 ? 16.952 4.332 -13.363 1.00 0.00 61 ILE A O 19
ATOM 33319 N N . ILE A 1 54 ? 17.539 2.949 -11.690 1.00 0.00 62 ILE A N 19
ATOM 33320 C CA . ILE A 1 54 ? 17.719 3.980 -10.653 1.00 0.00 62 ILE A CA 19
ATOM 33321 C C . ILE A 1 54 ? 18.773 3.554 -9.611 1.00 0.00 62 ILE A C 19
ATOM 33322 O O . ILE A 1 54 ? 18.910 2.374 -9.290 1.00 0.00 62 ILE A O 19
ATOM 33338 N N . TYR A 1 55 ? 19.510 4.522 -9.052 1.00 0.00 63 TYR A N 19
ATOM 33339 C CA . TYR A 1 55 ? 20.667 4.278 -8.168 1.00 0.00 63 TYR A CA 19
ATOM 33340 C C . TYR A 1 55 ? 20.588 5.060 -6.836 1.00 0.00 63 TYR A C 19
ATOM 33341 O O . TYR A 1 55 ? 21.599 5.350 -6.191 1.00 0.00 63 TYR A O 19
ATOM 33359 N N . LYS A 1 56 ? 19.364 5.415 -6.418 1.00 0.00 64 LYS A N 19
ATOM 33360 C CA . LYS A 1 56 ? 19.029 6.140 -5.177 1.00 0.00 64 LYS A CA 19
ATOM 33361 C C . LYS A 1 56 ? 19.109 5.213 -3.948 1.00 0.00 64 LYS A C 19
ATOM 33362 O O . LYS A 1 56 ? 18.091 4.771 -3.408 1.00 0.00 64 LYS A O 19
ATOM 33381 N N . LYS A 1 57 ? 20.341 4.872 -3.551 1.00 0.00 65 LYS A N 19
ATOM 33382 C CA . LYS A 1 57 ? 20.681 4.072 -2.352 1.00 0.00 65 LYS A CA 19
ATOM 33383 C C . LYS A 1 57 ? 20.090 4.653 -1.053 1.00 0.00 65 LYS A C 19
ATOM 33384 O O . LYS A 1 57 ? 19.774 5.843 -0.972 1.00 0.00 65 LYS A O 19
ATOM 33403 N N . GLY A 1 58 ? 19.983 3.811 -0.022 1.00 0.00 66 GLY A N 19
ATOM 33404 C CA . GLY A 1 58 ? 19.387 4.145 1.279 1.00 0.00 66 GLY A CA 19
ATOM 33405 C C . GLY A 1 58 ? 19.864 3.213 2.398 1.00 0.00 66 GLY A C 19
ATOM 33406 O O . GLY A 1 58 ? 21.064 2.971 2.544 1.00 0.00 66 GLY A O 19
ATOM 33410 N N . THR A 1 59 ? 18.928 2.684 3.194 1.00 0.00 67 THR A N 19
ATOM 33411 C CA . THR A 1 59 ? 19.201 1.702 4.269 1.00 0.00 67 THR A CA 19
ATOM 33412 C C . THR A 1 59 ? 19.807 0.385 3.763 1.00 0.00 67 THR A C 19
ATOM 33413 O O . THR A 1 59 ? 20.557 -0.267 4.494 1.00 0.00 67 THR A O 19
ATOM 33424 N N . ASN A 1 60 ? 19.510 0.011 2.511 1.00 0.00 68 ASN A N 19
ATOM 33425 C CA . ASN A 1 60 ? 20.011 -1.177 1.798 1.00 0.00 68 ASN A CA 19
ATOM 33426 C C . ASN A 1 60 ? 19.830 -2.498 2.593 1.00 0.00 68 ASN A C 19
ATOM 33427 O O . ASN A 1 60 ? 20.681 -3.390 2.550 1.00 0.00 68 ASN A O 19
ATOM 33438 N N . GLN A 1 61 ? 18.737 -2.606 3.361 1.00 0.00 69 GLN A N 19
ATOM 33439 C CA . GLN A 1 61 ? 18.538 -3.640 4.392 1.00 0.00 69 GLN A CA 19
ATOM 33440 C C . GLN A 1 61 ? 17.907 -4.956 3.871 1.00 0.00 69 GLN A C 19
ATOM 33441 O O . GLN A 1 61 ? 17.809 -5.936 4.611 1.00 0.00 69 GLN A O 19
ATOM 33455 N N . ASP A 1 62 ? 17.501 -5.000 2.594 1.00 0.00 70 ASP A N 19
ATOM 33456 C CA . ASP A 1 62 ? 16.811 -6.135 1.940 1.00 0.00 70 ASP A CA 19
ATOM 33457 C C . ASP A 1 62 ? 15.530 -6.619 2.674 1.00 0.00 70 ASP A C 19
ATOM 33458 O O . ASP A 1 62 ? 15.157 -7.794 2.607 1.00 0.00 70 ASP A O 19
ATOM 33467 N N . SER A 1 63 ? 14.835 -5.709 3.368 1.00 0.00 71 SER A N 19
ATOM 33468 C CA . SER A 1 63 ? 13.581 -5.934 4.122 1.00 0.00 71 SER A CA 19
ATOM 33469 C C . SER A 1 63 ? 12.334 -6.148 3.228 1.00 0.00 71 SER A C 19
ATOM 33470 O O . SER A 1 63 ? 11.264 -5.585 3.484 1.00 0.00 71 SER A O 19
ATOM 33478 N N . SER A 1 64 ? 12.467 -6.939 2.157 1.00 0.00 72 SER A N 19
ATOM 33479 C CA . SER A 1 64 ? 11.493 -7.081 1.057 1.00 0.00 72 SER A CA 19
ATOM 33480 C C . SER A 1 64 ? 11.320 -8.542 0.602 1.00 0.00 72 SER A C 19
ATOM 33481 O O . SER A 1 64 ? 12.103 -9.421 0.974 1.00 0.00 72 SER A O 19
ATOM 33489 N N . ILE A 1 65 ? 10.287 -8.805 -0.212 1.00 0.00 73 ILE A N 19
ATOM 33490 C CA . ILE A 1 65 ? 9.978 -10.132 -0.784 1.00 0.00 73 ILE A CA 19
ATOM 33491 C C . ILE A 1 65 ? 11.164 -10.735 -1.570 1.00 0.00 73 ILE A C 19
ATOM 33492 O O . ILE A 1 65 ? 11.892 -10.020 -2.266 1.00 0.00 73 ILE A O 19
ATOM 33508 N N . ASN A 1 66 ? 11.343 -12.059 -1.461 1.00 0.00 74 ASN A N 19
ATOM 33509 C CA . ASN A 1 66 ? 12.470 -12.832 -2.007 1.00 0.00 74 ASN A CA 19
ATOM 33510 C C . ASN A 1 66 ? 12.026 -14.241 -2.455 1.00 0.00 74 ASN A C 19
ATOM 33511 O O . ASN A 1 66 ? 12.083 -14.526 -3.674 1.00 0.00 74 ASN A O 19
ATOM 33523 N N . LYS B 1 13 ? 14.856 -28.537 -28.276 1.00 0.00 21 LYS B N 19
ATOM 33524 C CA . LYS B 1 13 ? 15.244 -27.253 -27.609 1.00 0.00 21 LYS B CA 19
ATOM 33525 C C . LYS B 1 13 ? 14.599 -27.134 -26.214 1.00 0.00 21 LYS B C 19
ATOM 33526 O O . LYS B 1 13 ? 13.580 -27.773 -25.948 1.00 0.00 21 LYS B O 19
ATOM 33545 N N . ARG B 1 14 ? 15.178 -26.310 -25.327 1.00 0.00 22 ARG B N 19
ATOM 33546 C CA . ARG B 1 14 ? 14.698 -26.005 -23.953 1.00 0.00 22 ARG B CA 19
ATOM 33547 C C . ARG B 1 14 ? 14.772 -24.495 -23.666 1.00 0.00 22 ARG B C 19
ATOM 33548 O O . ARG B 1 14 ? 15.477 -23.761 -24.359 1.00 0.00 22 ARG B O 19
ATOM 33569 N N . ASN B 1 15 ? 14.071 -24.046 -22.622 1.00 0.00 23 ASN B N 19
ATOM 33570 C CA . ASN B 1 15 ? 14.014 -22.657 -22.155 1.00 0.00 23 ASN B CA 19
ATOM 33571 C C . ASN B 1 15 ? 14.040 -22.612 -20.615 1.00 0.00 23 ASN B C 19
ATOM 33572 O O . ASN B 1 15 ? 13.567 -23.528 -19.941 1.00 0.00 23 ASN B O 19
ATOM 33583 N N . PHE B 1 16 ? 14.586 -21.524 -20.069 1.00 0.00 24 PHE B N 19
ATOM 33584 C CA . PHE B 1 16 ? 14.848 -21.320 -18.639 1.00 0.00 24 PHE B CA 19
ATOM 33585 C C . PHE B 1 16 ? 14.064 -20.103 -18.132 1.00 0.00 24 PHE B C 19
ATOM 33586 O O . PHE B 1 16 ? 14.353 -18.964 -18.499 1.00 0.00 24 PHE B O 19
ATOM 33603 N N . SER B 1 17 ? 12.998 -20.350 -17.370 1.00 0.00 25 SER B N 19
ATOM 33604 C CA . SER B 1 17 ? 12.014 -19.321 -17.010 1.00 0.00 25 SER B CA 19
ATOM 33605 C C . SER B 1 17 ? 12.481 -18.394 -15.875 1.00 0.00 25 SER B C 19
ATOM 33606 O O . SER B 1 17 ? 13.371 -18.731 -15.084 1.00 0.00 25 SER B O 19
ATOM 33614 N N . VAL B 1 18 ? 11.870 -17.206 -15.795 1.00 0.00 26 VAL B N 19
ATOM 33615 C CA . VAL B 1 18 ? 12.173 -16.158 -14.805 1.00 0.00 26 VAL B CA 19
ATOM 33616 C C . VAL B 1 18 ? 10.870 -15.478 -14.367 1.00 0.00 26 VAL B C 19
ATOM 33617 O O . VAL B 1 18 ? 10.061 -15.086 -15.212 1.00 0.00 26 VAL B O 19
ATOM 33630 N N . THR B 1 19 ? 10.670 -15.312 -13.055 1.00 0.00 27 THR B N 19
ATOM 33631 C CA . THR B 1 19 ? 9.470 -14.691 -12.457 1.00 0.00 27 THR B CA 19
ATOM 33632 C C . THR B 1 19 ? 9.831 -13.862 -11.212 1.00 0.00 27 THR B C 19
ATOM 33633 O O . THR B 1 19 ? 10.621 -14.307 -10.377 1.00 0.00 27 THR B O 19
ATOM 33644 N N . PHE B 1 20 ? 9.280 -12.647 -11.081 1.00 0.00 28 PHE B N 19
ATOM 33645 C CA . PHE B 1 20 ? 9.480 -11.750 -9.921 1.00 0.00 28 PHE B CA 19
ATOM 33646 C C . PHE B 1 20 ? 8.415 -10.633 -9.848 1.00 0.00 28 PHE B C 19
ATOM 33647 O O . PHE B 1 20 ? 7.479 -10.585 -10.650 1.00 0.00 28 PHE B O 19
ATOM 33664 N N . TYR B 1 21 ? 8.575 -9.713 -8.888 1.00 0.00 29 TYR B N 19
ATOM 33665 C CA . TYR B 1 21 ? 7.725 -8.537 -8.675 1.00 0.00 29 TYR B CA 19
ATOM 33666 C C . TYR B 1 21 ? 8.509 -7.222 -8.798 1.00 0.00 29 TYR B C 19
ATOM 33667 O O . TYR B 1 21 ? 9.698 -7.161 -8.485 1.00 0.00 29 TYR B O 19
ATOM 33685 N N . LEU B 1 22 ? 7.801 -6.162 -9.189 1.00 0.00 30 LEU B N 19
ATOM 33686 C CA . LEU B 1 22 ? 8.241 -4.766 -9.223 1.00 0.00 30 LEU B CA 19
ATOM 33687 C C . LEU B 1 22 ? 7.214 -3.872 -8.509 1.00 0.00 30 LEU B C 19
ATOM 33688 O O . LEU B 1 22 ? 6.118 -4.314 -8.148 1.00 0.00 30 LEU B O 19
ATOM 33704 N N . SER B 1 23 ? 7.569 -2.605 -8.314 1.00 0.00 31 SER B N 19
ATOM 33705 C CA . SER B 1 23 ? 6.660 -1.591 -7.747 1.00 0.00 31 SER B CA 19
ATOM 33706 C C . SER B 1 23 ? 5.642 -1.092 -8.788 1.00 0.00 31 SER B C 19
ATOM 33707 O O . SER B 1 23 ? 5.846 -1.246 -9.993 1.00 0.00 31 SER B O 19
ATOM 33715 N N . LYS B 1 24 ? 4.539 -0.475 -8.339 1.00 0.00 32 LYS B N 19
ATOM 33716 C CA . LYS B 1 24 ? 3.440 0.006 -9.202 1.00 0.00 32 LYS B CA 19
ATOM 33717 C C . LYS B 1 24 ? 3.898 1.060 -10.211 1.00 0.00 32 LYS B C 19
ATOM 33718 O O . LYS B 1 24 ? 3.691 0.897 -11.409 1.00 0.00 32 LYS B O 19
ATOM 33737 N N . GLU B 1 25 ? 4.534 2.134 -9.739 1.00 0.00 33 GLU B N 19
ATOM 33738 C CA . GLU B 1 25 ? 4.981 3.244 -10.603 1.00 0.00 33 GLU B CA 19
ATOM 33739 C C . GLU B 1 25 ? 6.140 2.827 -11.525 1.00 0.00 33 GLU B C 19
ATOM 33740 O O . GLU B 1 25 ? 6.214 3.256 -12.675 1.00 0.00 33 GLU B O 19
ATOM 33752 N N . GLU B 1 26 ? 7.009 1.937 -11.037 1.00 0.00 34 GLU B N 19
ATOM 33753 C CA . GLU B 1 26 ? 8.066 1.275 -11.809 1.00 0.00 34 GLU B CA 19
ATOM 33754 C C . GLU B 1 26 ? 7.493 0.443 -12.967 1.00 0.00 34 GLU B C 19
ATOM 33755 O O . GLU B 1 26 ? 7.864 0.647 -14.123 1.00 0.00 34 GLU B O 19
ATOM 33767 N N . HIS B 1 27 ? 6.555 -0.464 -12.682 1.00 0.00 35 HIS B N 19
ATOM 33768 C CA . HIS B 1 27 ? 5.883 -1.258 -13.713 1.00 0.00 35 HIS B CA 19
ATOM 33769 C C . HIS B 1 27 ? 5.124 -0.372 -14.707 1.00 0.00 35 HIS B C 19
ATOM 33770 O O . HIS B 1 27 ? 5.216 -0.591 -15.912 1.00 0.00 35 HIS B O 19
ATOM 33784 N N . ASP B 1 28 ? 4.445 0.676 -14.230 1.00 0.00 36 ASP B N 19
ATOM 33785 C CA . ASP B 1 28 ? 3.717 1.626 -15.073 1.00 0.00 36 ASP B CA 19
ATOM 33786 C C . ASP B 1 28 ? 4.623 2.404 -16.047 1.00 0.00 36 ASP B C 19
ATOM 33787 O O . ASP B 1 28 ? 4.306 2.477 -17.237 1.00 0.00 36 ASP B O 19
ATOM 33796 N N . VAL B 1 29 ? 5.770 2.935 -15.595 1.00 0.00 37 VAL B N 19
ATOM 33797 C CA . VAL B 1 29 ? 6.712 3.623 -16.498 1.00 0.00 37 VAL B CA 19
ATOM 33798 C C . VAL B 1 29 ? 7.405 2.652 -17.459 1.00 0.00 37 VAL B C 19
ATOM 33799 O O . VAL B 1 29 ? 7.548 2.972 -18.638 1.00 0.00 37 VAL B O 19
ATOM 33812 N N . LEU B 1 30 ? 7.757 1.435 -17.023 1.00 0.00 38 LEU B N 19
ATOM 33813 C CA . LEU B 1 30 ? 8.284 0.400 -17.923 1.00 0.00 38 LEU B CA 19
ATOM 33814 C C . LEU B 1 30 ? 7.238 -0.030 -18.971 1.00 0.00 38 LEU B C 19
ATOM 33815 O O . LEU B 1 30 ? 7.581 -0.177 -20.144 1.00 0.00 38 LEU B O 19
ATOM 33831 N N . ARG B 1 31 ? 5.954 -0.143 -18.599 1.00 0.00 39 ARG B N 19
ATOM 33832 C CA . ARG B 1 31 ? 4.843 -0.377 -19.541 1.00 0.00 39 ARG B CA 19
ATOM 33833 C C . ARG B 1 31 ? 4.677 0.780 -20.529 1.00 0.00 39 ARG B C 19
ATOM 33834 O O . ARG B 1 31 ? 4.482 0.513 -21.708 1.00 0.00 39 ARG B O 19
ATOM 33855 N N . ARG B 1 32 ? 4.808 2.043 -20.104 1.00 0.00 40 ARG B N 19
ATOM 33856 C CA . ARG B 1 32 ? 4.790 3.220 -21.002 1.00 0.00 40 ARG B CA 19
ATOM 33857 C C . ARG B 1 32 ? 5.956 3.204 -22.004 1.00 0.00 40 ARG B C 19
ATOM 33858 O O . ARG B 1 32 ? 5.751 3.387 -23.206 1.00 0.00 40 ARG B O 19
ATOM 33879 N N . LEU B 1 33 ? 7.170 2.928 -21.522 1.00 0.00 41 LEU B N 19
ATOM 33880 C CA . LEU B 1 33 ? 8.370 2.780 -22.356 1.00 0.00 41 LEU B CA 19
ATOM 33881 C C . LEU B 1 33 ? 8.249 1.613 -23.358 1.00 0.00 41 LEU B C 19
ATOM 33882 O O . LEU B 1 33 ? 8.741 1.724 -24.481 1.00 0.00 41 LEU B O 19
ATOM 33898 N N . ALA B 1 34 ? 7.549 0.533 -22.990 1.00 0.00 42 ALA B N 19
ATOM 33899 C CA . ALA B 1 34 ? 7.151 -0.526 -23.915 1.00 0.00 42 ALA B CA 19
ATOM 33900 C C . ALA B 1 34 ? 6.089 -0.033 -24.928 1.00 0.00 42 ALA B C 19
ATOM 33901 O O . ALA B 1 34 ? 6.305 -0.114 -26.135 1.00 0.00 42 ALA B O 19
ATOM 33908 N N . ASP B 1 35 ? 4.974 0.539 -24.457 1.00 0.00 43 ASP B N 19
ATOM 33909 C CA . ASP B 1 35 ? 3.849 1.077 -25.247 1.00 0.00 43 ASP B CA 19
ATOM 33910 C C . ASP B 1 35 ? 4.240 2.139 -26.295 1.00 0.00 43 ASP B C 19
ATOM 33911 O O . ASP B 1 35 ? 3.543 2.298 -27.300 1.00 0.00 43 ASP B O 19
ATOM 33920 N N . GLU B 1 36 ? 5.381 2.813 -26.118 1.00 0.00 44 GLU B N 19
ATOM 33921 C CA . GLU B 1 36 ? 6.043 3.614 -27.161 1.00 0.00 44 GLU B CA 19
ATOM 33922 C C . GLU B 1 36 ? 6.213 2.874 -28.517 1.00 0.00 44 GLU B C 19
ATOM 33923 O O . GLU B 1 36 ? 6.294 3.520 -29.566 1.00 0.00 44 GLU B O 19
ATOM 33935 N N . GLU B 1 37 ? 6.214 1.533 -28.525 1.00 0.00 45 GLU B N 19
ATOM 33936 C CA . GLU B 1 37 ? 6.321 0.690 -29.729 1.00 0.00 45 GLU B CA 19
ATOM 33937 C C . GLU B 1 37 ? 5.539 -0.646 -29.668 1.00 0.00 45 GLU B C 19
ATOM 33938 O O . GLU B 1 37 ? 4.928 -1.029 -30.668 1.00 0.00 45 GLU B O 19
ATOM 33950 N N . VAL B 1 38 ? 5.516 -1.336 -28.520 1.00 0.00 46 VAL B N 19
ATOM 33951 C CA . VAL B 1 38 ? 4.880 -2.644 -28.263 1.00 0.00 46 VAL B CA 19
ATOM 33952 C C . VAL B 1 38 ? 4.601 -2.790 -26.758 1.00 0.00 46 VAL B C 19
ATOM 33953 O O . VAL B 1 38 ? 5.502 -3.049 -25.965 1.00 0.00 46 VAL B O 19
ATOM 33966 N N . GLU B 1 39 ? 3.351 -2.586 -26.340 1.00 0.00 47 GLU B N 19
ATOM 33967 C CA . GLU B 1 39 ? 2.902 -2.725 -24.938 1.00 0.00 47 GLU B CA 19
ATOM 33968 C C . GLU B 1 39 ? 2.883 -4.186 -24.442 1.00 0.00 47 GLU B C 19
ATOM 33969 O O . GLU B 1 39 ? 1.852 -4.861 -24.373 1.00 0.00 47 GLU B O 19
ATOM 33981 N N . SER B 1 40 ? 4.075 -4.664 -24.109 1.00 0.00 48 SER B N 19
ATOM 33982 C CA . SER B 1 40 ? 4.369 -6.027 -23.638 1.00 0.00 48 SER B CA 19
ATOM 33983 C C . SER B 1 40 ? 5.546 -6.044 -22.648 1.00 0.00 48 SER B C 19
ATOM 33984 O O . SER B 1 40 ? 6.697 -6.289 -23.013 1.00 0.00 48 SER B O 19
ATOM 33992 N N . VAL B 1 41 ? 5.264 -5.751 -21.365 1.00 0.00 49 VAL B N 19
ATOM 33993 C CA . VAL B 1 41 ? 6.281 -5.678 -20.284 1.00 0.00 49 VAL B CA 19
ATOM 33994 C C . VAL B 1 41 ? 7.186 -6.908 -20.197 1.00 0.00 49 VAL B C 19
ATOM 33995 O O . VAL B 1 41 ? 8.379 -6.758 -19.957 1.00 0.00 49 VAL B O 19
ATOM 34008 N N . ASN B 1 42 ? 6.658 -8.111 -20.436 1.00 0.00 50 ASN B N 19
ATOM 34009 C CA . ASN B 1 42 ? 7.440 -9.351 -20.467 1.00 0.00 50 ASN B CA 19
ATOM 34010 C C . ASN B 1 42 ? 8.558 -9.308 -21.526 1.00 0.00 50 ASN B C 19
ATOM 34011 O O . ASN B 1 42 ? 9.730 -9.494 -21.196 1.00 0.00 50 ASN B O 19
ATOM 34022 N N . SER B 1 43 ? 8.215 -8.991 -22.778 1.00 0.00 51 SER B N 19
ATOM 34023 C CA . SER B 1 43 ? 9.169 -8.855 -23.885 1.00 0.00 51 SER B CA 19
ATOM 34024 C C . SER B 1 43 ? 10.129 -7.680 -23.665 1.00 0.00 51 SER B C 19
ATOM 34025 O O . SER B 1 43 ? 11.344 -7.837 -23.785 1.00 0.00 51 SER B O 19
ATOM 34033 N N . PHE B 1 44 ? 9.601 -6.518 -23.258 1.00 0.00 52 PHE B N 19
ATOM 34034 C CA . PHE B 1 44 ? 10.385 -5.310 -22.993 1.00 0.00 52 PHE B CA 19
ATOM 34035 C C . PHE B 1 44 ? 11.442 -5.519 -21.894 1.00 0.00 52 PHE B C 19
ATOM 34036 O O . PHE B 1 44 ? 12.615 -5.208 -22.099 1.00 0.00 52 PHE B O 19
ATOM 34053 N N . VAL B 1 45 ? 11.057 -6.094 -20.747 1.00 0.00 53 VAL B N 19
ATOM 34054 C CA . VAL B 1 45 ? 11.984 -6.385 -19.639 1.00 0.00 53 VAL B CA 19
ATOM 34055 C C . VAL B 1 45 ? 12.973 -7.494 -20.013 1.00 0.00 53 VAL B C 19
ATOM 34056 O O . VAL B 1 45 ? 14.167 -7.337 -19.768 1.00 0.00 53 VAL B O 19
ATOM 34069 N N . LYS B 1 46 ? 12.541 -8.568 -20.691 1.00 0.00 54 LYS B N 19
ATOM 34070 C CA . LYS B 1 46 ? 13.452 -9.609 -21.211 1.00 0.00 54 LYS B CA 19
ATOM 34071 C C . LYS B 1 46 ? 14.524 -9.025 -22.144 1.00 0.00 54 LYS B C 19
ATOM 34072 O O . LYS B 1 46 ? 15.708 -9.320 -21.982 1.00 0.00 54 LYS B O 19
ATOM 34091 N N . ARG B 1 47 ? 14.130 -8.140 -23.070 1.00 0.00 55 ARG B N 19
ATOM 34092 C CA . ARG B 1 47 ? 15.038 -7.401 -23.969 1.00 0.00 55 ARG B CA 19
ATOM 34093 C C . ARG B 1 47 ? 15.975 -6.452 -23.212 1.00 0.00 55 ARG B C 19
ATOM 34094 O O . ARG B 1 47 ? 17.167 -6.439 -23.505 1.00 0.00 55 ARG B O 19
ATOM 34115 N N . HIS B 1 48 ? 15.468 -5.713 -22.219 1.00 0.00 56 HIS B N 19
ATOM 34116 C CA . HIS B 1 48 ? 16.272 -4.860 -21.323 1.00 0.00 56 HIS B CA 19
ATOM 34117 C C . HIS B 1 48 ? 17.401 -5.642 -20.650 1.00 0.00 56 HIS B C 19
ATOM 34118 O O . HIS B 1 48 ? 18.562 -5.245 -20.716 1.00 0.00 56 HIS B O 19
ATOM 34132 N N . ILE B 1 49 ? 17.077 -6.792 -20.063 1.00 0.00 57 ILE B N 19
ATOM 34133 C CA . ILE B 1 49 ? 18.042 -7.670 -19.388 1.00 0.00 57 ILE B CA 19
ATOM 34134 C C . ILE B 1 49 ? 19.077 -8.201 -20.383 1.00 0.00 57 ILE B C 19
ATOM 34135 O O . ILE B 1 49 ? 20.275 -8.052 -20.151 1.00 0.00 57 ILE B O 19
ATOM 34151 N N . LEU B 1 50 ? 18.631 -8.746 -21.522 1.00 0.00 58 LEU B N 19
ATOM 34152 C CA . LEU B 1 50 ? 19.515 -9.232 -22.581 1.00 0.00 58 LEU B CA 19
ATOM 34153 C C . LEU B 1 50 ? 20.507 -8.140 -23.020 1.00 0.00 58 LEU B C 19
ATOM 34154 O O . LEU B 1 50 ? 21.716 -8.342 -22.912 1.00 0.00 58 LEU B O 19
ATOM 34170 N N . LYS B 1 51 ? 20.005 -6.967 -23.440 1.00 0.00 59 LYS B N 19
ATOM 34171 C CA . LYS B 1 51 ? 20.813 -5.851 -23.957 1.00 0.00 59 LYS B CA 19
ATOM 34172 C C . LYS B 1 51 ? 21.804 -5.286 -22.929 1.00 0.00 59 LYS B C 19
ATOM 34173 O O . LYS B 1 51 ? 22.938 -4.962 -23.281 1.00 0.00 59 LYS B O 19
ATOM 34192 N N . THR B 1 52 ? 21.396 -5.177 -21.662 1.00 0.00 60 THR B N 19
ATOM 34193 C CA . THR B 1 52 ? 22.266 -4.679 -20.575 1.00 0.00 60 THR B CA 19
ATOM 34194 C C . THR B 1 52 ? 23.357 -5.680 -20.173 1.00 0.00 60 THR B C 19
ATOM 34195 O O . THR B 1 52 ? 24.441 -5.257 -19.759 1.00 0.00 60 THR B O 19
ATOM 34206 N N . ILE B 1 53 ? 23.128 -6.990 -20.342 1.00 0.00 61 ILE B N 19
ATOM 34207 C CA . ILE B 1 53 ? 24.160 -8.031 -20.187 1.00 0.00 61 ILE B CA 19
ATOM 34208 C C . ILE B 1 53 ? 25.118 -8.051 -21.396 1.00 0.00 61 ILE B C 19
ATOM 34209 O O . ILE B 1 53 ? 26.337 -8.076 -21.206 1.00 0.00 61 ILE B O 19
ATOM 34225 N N . ILE B 1 54 ? 24.592 -8.024 -22.628 1.00 0.00 62 ILE B N 19
ATOM 34226 C CA . ILE B 1 54 ? 25.367 -8.122 -23.878 1.00 0.00 62 ILE B CA 19
ATOM 34227 C C . ILE B 1 54 ? 24.622 -7.495 -25.074 1.00 0.00 62 ILE B C 19
ATOM 34228 O O . ILE B 1 54 ? 23.408 -7.635 -25.217 1.00 0.00 62 ILE B O 19
ATOM 34244 N N . TYR B 1 55 ? 25.360 -6.849 -25.982 1.00 0.00 63 TYR B N 19
ATOM 34245 C CA . TYR B 1 55 ? 24.819 -6.260 -27.216 1.00 0.00 63 TYR B CA 19
ATOM 34246 C C . TYR B 1 55 ? 25.734 -6.569 -28.415 1.00 0.00 63 TYR B C 19
ATOM 34247 O O . TYR B 1 55 ? 26.560 -5.753 -28.837 1.00 0.00 63 TYR B O 19
ATOM 34265 N N . LYS B 1 56 ? 25.608 -7.803 -28.921 1.00 0.00 64 LYS B N 19
ATOM 34266 C CA . LYS B 1 56 ? 26.427 -8.398 -29.993 1.00 0.00 64 LYS B CA 19
ATOM 34267 C C . LYS B 1 56 ? 25.512 -9.194 -30.938 1.00 0.00 64 LYS B C 19
ATOM 34268 O O . LYS B 1 56 ? 25.153 -10.339 -30.654 1.00 0.00 64 LYS B O 19
ATOM 34287 N N . LYS B 1 57 ? 25.071 -8.545 -32.024 1.00 0.00 65 LYS B N 19
ATOM 34288 C CA . LYS B 1 57 ? 24.119 -9.086 -33.021 1.00 0.00 65 LYS B CA 19
ATOM 34289 C C . LYS B 1 57 ? 24.584 -10.392 -33.695 1.00 0.00 65 LYS B C 19
ATOM 34290 O O . LYS B 1 57 ? 25.776 -10.703 -33.727 1.00 0.00 65 LYS B O 19
ATOM 34309 N N . GLY B 1 58 ? 23.627 -11.139 -34.254 1.00 0.00 66 GLY B N 19
ATOM 34310 C CA . GLY B 1 58 ? 23.855 -12.408 -34.972 1.00 0.00 66 GLY B CA 19
ATOM 34311 C C . GLY B 1 58 ? 23.480 -13.673 -34.181 1.00 0.00 66 GLY B C 19
ATOM 34312 O O . GLY B 1 58 ? 23.645 -14.785 -34.685 1.00 0.00 66 GLY B O 19
ATOM 34316 N N . THR B 1 59 ? 22.974 -13.523 -32.950 1.00 0.00 67 THR B N 19
ATOM 34317 C CA . THR B 1 59 ? 22.554 -14.622 -32.053 1.00 0.00 67 THR B CA 19
ATOM 34318 C C . THR B 1 59 ? 21.349 -15.428 -32.555 1.00 0.00 67 THR B C 19
ATOM 34319 O O . THR B 1 59 ? 21.197 -16.598 -32.191 1.00 0.00 67 THR B O 19
ATOM 34330 N N . ASN B 1 60 ? 20.502 -14.829 -33.398 1.00 0.00 68 ASN B N 19
ATOM 34331 C CA . ASN B 1 60 ? 19.302 -15.440 -33.982 1.00 0.00 68 ASN B CA 19
ATOM 34332 C C . ASN B 1 60 ? 19.070 -14.961 -35.432 1.00 0.00 68 ASN B C 19
ATOM 34333 O O . ASN B 1 60 ? 19.377 -13.814 -35.774 1.00 0.00 68 ASN B O 19
ATOM 34344 N N . GLN B 1 61 ? 18.504 -15.832 -36.274 1.00 0.00 69 GLN B N 19
ATOM 34345 C CA . GLN B 1 61 ? 18.167 -15.569 -37.681 1.00 0.00 69 GLN B CA 19
ATOM 34346 C C . GLN B 1 61 ? 17.029 -16.499 -38.153 1.00 0.00 69 GLN B C 19
ATOM 34347 O O . GLN B 1 61 ? 16.960 -17.659 -37.742 1.00 0.00 69 GLN B O 19
ATOM 34361 N N . ASP B 1 62 ? 16.162 -15.998 -39.045 1.00 0.00 70 ASP B N 19
ATOM 34362 C CA . ASP B 1 62 ? 15.056 -16.736 -39.693 1.00 0.00 70 ASP B CA 19
ATOM 34363 C C . ASP B 1 62 ? 14.129 -17.508 -38.719 1.00 0.00 70 ASP B C 19
ATOM 34364 O O . ASP B 1 62 ? 13.620 -18.591 -39.024 1.00 0.00 70 ASP B O 19
ATOM 34373 N N . SER B 1 63 ? 13.920 -16.949 -37.522 1.00 0.00 71 SER B N 19
ATOM 34374 C CA . SER B 1 63 ? 13.086 -17.509 -36.449 1.00 0.00 71 SER B CA 19
ATOM 34375 C C . SER B 1 63 ? 12.543 -16.376 -35.566 1.00 0.00 71 SER B C 19
ATOM 34376 O O . SER B 1 63 ? 13.217 -15.895 -34.649 1.00 0.00 71 SER B O 19
ATOM 34384 N N . SER B 1 64 ? 11.336 -15.911 -35.900 1.00 0.00 72 SER B N 19
ATOM 34385 C CA . SER B 1 64 ? 10.696 -14.703 -35.345 1.00 0.00 72 SER B CA 19
ATOM 34386 C C . SER B 1 64 ? 9.188 -14.900 -35.107 1.00 0.00 72 SER B C 19
ATOM 34387 O O . SER B 1 64 ? 8.595 -15.875 -35.582 1.00 0.00 72 SER B O 19
ATOM 34395 N N . ILE B 1 65 ? 8.556 -13.962 -34.386 1.00 0.00 73 ILE B N 19
ATOM 34396 C CA . ILE B 1 65 ? 7.143 -14.038 -33.944 1.00 0.00 73 ILE B CA 19
ATOM 34397 C C . ILE B 1 65 ? 6.329 -12.756 -34.256 1.00 0.00 73 ILE B C 19
ATOM 34398 O O . ILE B 1 65 ? 5.208 -12.577 -33.772 1.00 0.00 73 ILE B O 19
ATOM 34414 N N . ASN B 1 66 ? 6.890 -11.861 -35.083 1.00 0.00 74 ASN B N 19
ATOM 34415 C CA . ASN B 1 66 ? 6.250 -10.630 -35.579 1.00 0.00 74 ASN B CA 19
ATOM 34416 C C . ASN B 1 66 ? 4.932 -10.897 -36.340 1.00 0.00 74 ASN B C 19
ATOM 34417 O O . ASN B 1 66 ? 4.934 -11.722 -37.286 1.00 0.00 74 ASN B O 19
ATOM 34429 N N . LYS A 1 13 ? -0.762 -3.538 0.582 1.00 0.00 21 LYS A N 20
ATOM 34430 C CA . LYS A 1 13 ? 0.288 -3.011 -0.345 1.00 0.00 21 LYS A CA 20
ATOM 34431 C C . LYS A 1 13 ? 0.159 -3.668 -1.734 1.00 0.00 21 LYS A C 20
ATOM 34432 O O . LYS A 1 13 ? 0.016 -4.889 -1.821 1.00 0.00 21 LYS A O 20
ATOM 34451 N N . ARG A 1 14 ? 0.177 -2.877 -2.820 1.00 0.00 22 ARG A N 20
ATOM 34452 C CA . ARG A 1 14 ? 0.116 -3.372 -4.219 1.00 0.00 22 ARG A CA 20
ATOM 34453 C C . ARG A 1 14 ? 1.441 -4.008 -4.673 1.00 0.00 22 ARG A C 20
ATOM 34454 O O . ARG A 1 14 ? 2.513 -3.646 -4.186 1.00 0.00 22 ARG A O 20
ATOM 34475 N N . ASN A 1 15 ? 1.362 -4.910 -5.654 1.00 0.00 23 ASN A N 20
ATOM 34476 C CA . ASN A 1 15 ? 2.494 -5.594 -6.294 1.00 0.00 23 ASN A CA 20
ATOM 34477 C C . ASN A 1 15 ? 2.196 -5.818 -7.791 1.00 0.00 23 ASN A C 20
ATOM 34478 O O . ASN A 1 15 ? 1.063 -6.121 -8.169 1.00 0.00 23 ASN A O 20
ATOM 34489 N N . PHE A 1 16 ? 3.225 -5.688 -8.632 1.00 0.00 24 PHE A N 20
ATOM 34490 C CA . PHE A 1 16 ? 3.133 -5.727 -10.098 1.00 0.00 24 PHE A CA 20
ATOM 34491 C C . PHE A 1 16 ? 4.125 -6.751 -10.665 1.00 0.00 24 PHE A C 20
ATOM 34492 O O . PHE A 1 16 ? 5.341 -6.562 -10.605 1.00 0.00 24 PHE A O 20
ATOM 34509 N N . SER A 1 17 ? 3.610 -7.899 -11.112 1.00 0.00 25 SER A N 20
ATOM 34510 C CA . SER A 1 17 ? 4.426 -9.078 -11.427 1.00 0.00 25 SER A CA 20
ATOM 34511 C C . SER A 1 17 ? 5.157 -8.988 -12.775 1.00 0.00 25 SER A C 20
ATOM 34512 O O . SER A 1 17 ? 4.747 -8.264 -13.690 1.00 0.00 25 SER A O 20
ATOM 34520 N N . VAL A 1 18 ? 6.246 -9.751 -12.904 1.00 0.00 26 VAL A N 20
ATOM 34521 C CA . VAL A 1 18 ? 7.067 -9.869 -14.118 1.00 0.00 26 VAL A CA 20
ATOM 34522 C C . VAL A 1 18 ? 7.493 -11.336 -14.289 1.00 0.00 26 VAL A C 20
ATOM 34523 O O . VAL A 1 18 ? 7.902 -11.994 -13.332 1.00 0.00 26 VAL A O 20
ATOM 34536 N N . THR A 1 19 ? 7.372 -11.870 -15.507 1.00 0.00 27 THR A N 20
ATOM 34537 C CA . THR A 1 19 ? 7.582 -13.299 -15.807 1.00 0.00 27 THR A CA 20
ATOM 34538 C C . THR A 1 19 ? 8.003 -13.488 -17.268 1.00 0.00 27 THR A C 20
ATOM 34539 O O . THR A 1 19 ? 7.273 -13.080 -18.174 1.00 0.00 27 THR A O 20
ATOM 34550 N N . PHE A 1 20 ? 9.191 -14.053 -17.516 1.00 0.00 28 PHE A N 20
ATOM 34551 C CA . PHE A 1 20 ? 9.692 -14.284 -18.883 1.00 0.00 28 PHE A CA 20
ATOM 34552 C C . PHE A 1 20 ? 10.740 -15.409 -18.990 1.00 0.00 28 PHE A C 20
ATOM 34553 O O . PHE A 1 20 ? 11.445 -15.722 -18.031 1.00 0.00 28 PHE A O 20
ATOM 34570 N N . TYR A 1 21 ? 10.868 -15.988 -20.190 1.00 0.00 29 TYR A N 20
ATOM 34571 C CA . TYR A 1 21 ? 11.907 -16.970 -20.532 1.00 0.00 29 TYR A CA 20
ATOM 34572 C C . TYR A 1 21 ? 13.247 -16.318 -20.912 1.00 0.00 29 TYR A C 20
ATOM 34573 O O . TYR A 1 21 ? 13.280 -15.274 -21.562 1.00 0.00 29 TYR A O 20
ATOM 34591 N N . LEU A 1 22 ? 14.346 -17.002 -20.580 1.00 0.00 30 LEU A N 20
ATOM 34592 C CA . LEU A 1 22 ? 15.724 -16.713 -20.994 1.00 0.00 30 LEU A CA 20
ATOM 34593 C C . LEU A 1 22 ? 16.396 -17.974 -21.565 1.00 0.00 30 LEU A C 20
ATOM 34594 O O . LEU A 1 22 ? 15.866 -19.087 -21.475 1.00 0.00 30 LEU A O 20
ATOM 34610 N N . SER A 1 23 ? 17.574 -17.785 -22.154 1.00 0.00 31 SER A N 20
ATOM 34611 C CA . SER A 1 23 ? 18.368 -18.863 -22.773 1.00 0.00 31 SER A CA 20
ATOM 34612 C C . SER A 1 23 ? 19.180 -19.658 -21.736 1.00 0.00 31 SER A C 20
ATOM 34613 O O . SER A 1 23 ? 19.391 -19.198 -20.613 1.00 0.00 31 SER A O 20
ATOM 34621 N N . LYS A 1 24 ? 19.658 -20.855 -22.113 1.00 0.00 32 LYS A N 20
ATOM 34622 C CA . LYS A 1 24 ? 20.343 -21.794 -21.196 1.00 0.00 32 LYS A CA 20
ATOM 34623 C C . LYS A 1 24 ? 21.609 -21.197 -20.565 1.00 0.00 32 LYS A C 20
ATOM 34624 O O . LYS A 1 24 ? 21.690 -21.055 -19.347 1.00 0.00 32 LYS A O 20
ATOM 34643 N N . GLU A 1 25 ? 22.570 -20.790 -21.399 1.00 0.00 33 GLU A N 20
ATOM 34644 C CA . GLU A 1 25 ? 23.848 -20.215 -20.944 1.00 0.00 33 GLU A CA 20
ATOM 34645 C C . GLU A 1 25 ? 23.659 -18.843 -20.274 1.00 0.00 33 GLU A C 20
ATOM 34646 O O . GLU A 1 25 ? 24.330 -18.525 -19.297 1.00 0.00 33 GLU A O 20
ATOM 34658 N N . GLU A 1 26 ? 22.698 -18.049 -20.755 1.00 0.00 34 GLU A N 20
ATOM 34659 C CA . GLU A 1 26 ? 22.281 -16.791 -20.125 1.00 0.00 34 GLU A CA 20
ATOM 34660 C C . GLU A 1 26 ? 21.813 -17.003 -18.678 1.00 0.00 34 GLU A C 20
ATOM 34661 O O . GLU A 1 26 ? 22.332 -16.360 -17.763 1.00 0.00 34 GLU A O 20
ATOM 34673 N N . HIS A 1 27 ? 20.877 -17.931 -18.448 1.00 0.00 35 HIS A N 20
ATOM 34674 C CA . HIS A 1 27 ? 20.438 -18.280 -17.094 1.00 0.00 35 HIS A CA 20
ATOM 34675 C C . HIS A 1 27 ? 21.566 -18.893 -16.253 1.00 0.00 35 HIS A C 20
ATOM 34676 O O . HIS A 1 27 ? 21.694 -18.535 -15.088 1.00 0.00 35 HIS A O 20
ATOM 34690 N N . ASP A 1 28 ? 22.435 -19.737 -16.824 1.00 0.00 36 ASP A N 20
ATOM 34691 C CA . ASP A 1 28 ? 23.615 -20.277 -16.126 1.00 0.00 36 ASP A CA 20
ATOM 34692 C C . ASP A 1 28 ? 24.560 -19.167 -15.616 1.00 0.00 36 ASP A C 20
ATOM 34693 O O . ASP A 1 28 ? 24.972 -19.186 -14.452 1.00 0.00 36 ASP A O 20
ATOM 34702 N N . VAL A 1 29 ? 24.871 -18.171 -16.456 1.00 0.00 37 VAL A N 20
ATOM 34703 C CA . VAL A 1 29 ? 25.676 -16.997 -16.077 1.00 0.00 37 VAL A CA 20
ATOM 34704 C C . VAL A 1 29 ? 24.971 -16.175 -14.994 1.00 0.00 37 VAL A C 20
ATOM 34705 O O . VAL A 1 29 ? 25.585 -15.879 -13.968 1.00 0.00 37 VAL A O 20
ATOM 34718 N N . LEU A 1 30 ? 23.682 -15.853 -15.162 1.00 0.00 38 LEU A N 20
ATOM 34719 C CA . LEU A 1 30 ? 22.905 -15.140 -14.139 1.00 0.00 38 LEU A CA 20
ATOM 34720 C C . LEU A 1 30 ? 22.848 -15.912 -12.810 1.00 0.00 38 LEU A C 20
ATOM 34721 O O . LEU A 1 30 ? 22.944 -15.298 -11.751 1.00 0.00 38 LEU A O 20
ATOM 34737 N N . ARG A 1 31 ? 22.752 -17.247 -12.844 1.00 0.00 39 ARG A N 20
ATOM 34738 C CA . ARG A 1 31 ? 22.777 -18.118 -11.659 1.00 0.00 39 ARG A CA 20
ATOM 34739 C C . ARG A 1 31 ? 24.118 -18.060 -10.931 1.00 0.00 39 ARG A C 20
ATOM 34740 O O . ARG A 1 31 ? 24.120 -17.888 -9.716 1.00 0.00 39 ARG A O 20
ATOM 34761 N N . ARG A 1 32 ? 25.252 -18.118 -11.645 1.00 0.00 40 ARG A N 20
ATOM 34762 C CA . ARG A 1 32 ? 26.585 -17.938 -11.032 1.00 0.00 40 ARG A CA 20
ATOM 34763 C C . ARG A 1 32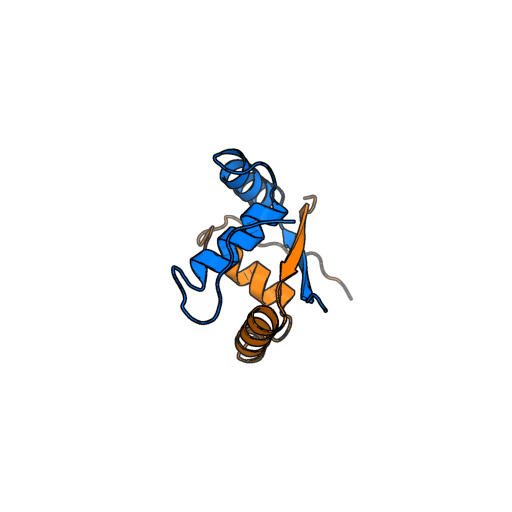 ? 26.757 -16.541 -10.421 1.00 0.00 40 ARG A C 20
ATOM 34764 O O . ARG A 1 32 ? 27.133 -16.424 -9.256 1.00 0.00 40 ARG A O 20
ATOM 34785 N N . LEU A 1 33 ? 26.410 -15.490 -11.170 1.00 0.00 41 LEU A N 20
ATOM 34786 C CA . LEU A 1 33 ? 26.471 -14.107 -10.680 1.00 0.00 41 LEU A CA 20
ATOM 34787 C C . LEU A 1 33 ? 25.530 -13.863 -9.481 1.00 0.00 41 LEU A C 20
ATOM 34788 O O . LEU A 1 33 ? 25.890 -13.113 -8.574 1.00 0.00 41 LEU A O 20
ATOM 34804 N N . ALA A 1 34 ? 24.372 -14.530 -9.427 1.00 0.00 42 ALA A N 20
ATOM 34805 C CA . ALA A 1 34 ? 23.517 -14.549 -8.244 1.00 0.00 42 ALA A CA 20
ATOM 34806 C C . ALA A 1 34 ? 24.169 -15.308 -7.076 1.00 0.00 42 ALA A C 20
ATOM 34807 O O . ALA A 1 34 ? 24.234 -14.774 -5.972 1.00 0.00 42 ALA A O 20
ATOM 34814 N N . ASP A 1 35 ? 24.682 -16.522 -7.289 1.00 0.00 43 ASP A N 20
ATOM 34815 C CA . ASP A 1 35 ? 25.364 -17.328 -6.264 1.00 0.00 43 ASP A CA 20
ATOM 34816 C C . ASP A 1 35 ? 26.576 -16.614 -5.632 1.00 0.00 43 ASP A C 20
ATOM 34817 O O . ASP A 1 35 ? 26.877 -16.833 -4.455 1.00 0.00 43 ASP A O 20
ATOM 34826 N N . GLU A 1 36 ? 27.241 -15.725 -6.376 1.00 0.00 44 GLU A N 20
ATOM 34827 C CA . GLU A 1 36 ? 28.323 -14.870 -5.873 1.00 0.00 44 GLU A CA 20
ATOM 34828 C C . GLU A 1 36 ? 27.911 -13.889 -4.746 1.00 0.00 44 GLU A C 20
ATOM 34829 O O . GLU A 1 36 ? 28.774 -13.510 -3.950 1.00 0.00 44 GLU A O 20
ATOM 34841 N N . GLU A 1 37 ? 26.641 -13.453 -4.656 1.00 0.00 45 GLU A N 20
ATOM 34842 C CA . GLU A 1 37 ? 26.249 -12.326 -3.772 1.00 0.00 45 GLU A CA 20
ATOM 34843 C C . GLU A 1 37 ? 24.772 -12.243 -3.299 1.00 0.00 45 GLU A C 20
ATOM 34844 O O . GLU A 1 37 ? 24.478 -11.465 -2.387 1.00 0.00 45 GLU A O 20
ATOM 34856 N N . VAL A 1 38 ? 23.843 -13.029 -3.860 1.00 0.00 46 VAL A N 20
ATOM 34857 C CA . VAL A 1 38 ? 22.385 -12.991 -3.572 1.00 0.00 46 VAL A CA 20
ATOM 34858 C C . VAL A 1 38 ? 21.770 -14.391 -3.366 1.00 0.00 46 VAL A C 20
ATOM 34859 O O . VAL A 1 38 ? 20.788 -14.529 -2.637 1.00 0.00 46 VAL A O 20
ATOM 34872 N N . GLU A 1 39 ? 22.366 -15.445 -3.940 1.00 0.00 47 GLU A N 20
ATOM 34873 C CA . GLU A 1 39 ? 22.035 -16.871 -3.722 1.00 0.00 47 GLU A CA 20
ATOM 34874 C C . GLU A 1 39 ? 20.670 -17.336 -4.287 1.00 0.00 47 GLU A C 20
ATOM 34875 O O . GLU A 1 39 ? 20.283 -18.491 -4.098 1.00 0.00 47 GLU A O 20
ATOM 34887 N N . SER A 1 40 ? 19.953 -16.481 -5.030 1.00 0.00 48 SER A N 20
ATOM 34888 C CA . SER A 1 40 ? 18.769 -16.865 -5.821 1.00 0.00 48 SER A CA 20
ATOM 34889 C C . SER A 1 40 ? 18.584 -15.985 -7.064 1.00 0.00 48 SER A C 20
ATOM 34890 O O . SER A 1 40 ? 18.752 -14.763 -7.019 1.00 0.00 48 SER A O 20
ATOM 34898 N N . VAL A 1 41 ? 18.270 -16.617 -8.203 1.00 0.00 49 VAL A N 20
ATOM 34899 C CA . VAL A 1 41 ? 18.307 -15.973 -9.531 1.00 0.00 49 VAL A CA 20
ATOM 34900 C C . VAL A 1 41 ? 17.203 -14.931 -9.705 1.00 0.00 49 VAL A C 20
ATOM 34901 O O . VAL A 1 41 ? 17.460 -13.864 -10.251 1.00 0.00 49 VAL A O 20
ATOM 34914 N N . ASN A 1 42 ? 15.977 -15.195 -9.240 1.00 0.00 50 ASN A N 20
ATOM 34915 C CA . ASN A 1 42 ? 14.859 -14.273 -9.469 1.00 0.00 50 ASN A CA 20
ATOM 34916 C C . ASN A 1 42 ? 14.943 -12.996 -8.612 1.00 0.00 50 ASN A C 20
ATOM 34917 O O . ASN A 1 42 ? 14.658 -11.910 -9.117 1.00 0.00 50 ASN A O 20
ATOM 34928 N N . SER A 1 43 ? 15.405 -13.083 -7.359 1.00 0.00 51 SER A N 20
ATOM 34929 C CA . SER A 1 43 ? 15.697 -11.907 -6.526 1.00 0.00 51 SER A CA 20
ATOM 34930 C C . SER A 1 43 ? 16.946 -11.161 -7.008 1.00 0.00 51 SER A C 20
ATOM 34931 O O . SER A 1 43 ? 16.938 -9.930 -7.045 1.00 0.00 51 SER A O 20
ATOM 34939 N N . PHE A 1 44 ? 17.977 -11.870 -7.488 1.00 0.00 52 PHE A N 20
ATOM 34940 C CA . PHE A 1 44 ? 19.103 -11.247 -8.194 1.00 0.00 52 PHE A CA 20
ATOM 34941 C C . PHE A 1 44 ? 18.644 -10.455 -9.431 1.00 0.00 52 PHE A C 20
ATOM 34942 O O . PHE A 1 44 ? 18.994 -9.284 -9.570 1.00 0.00 52 PHE A O 20
ATOM 34959 N N . VAL A 1 45 ? 17.810 -11.046 -10.297 1.00 0.00 53 VAL A N 20
ATOM 34960 C CA . VAL A 1 45 ? 17.239 -10.371 -11.478 1.00 0.00 53 VAL A CA 20
ATOM 34961 C C . VAL A 1 45 ? 16.360 -9.178 -11.081 1.00 0.00 53 VAL A C 20
ATOM 34962 O O . VAL A 1 45 ? 16.499 -8.114 -11.682 1.00 0.00 53 VAL A O 20
ATOM 34975 N N . LYS A 1 46 ? 15.544 -9.276 -10.019 1.00 0.00 54 LYS A N 20
ATOM 34976 C CA . LYS A 1 46 ? 14.801 -8.127 -9.458 1.00 0.00 54 LYS A CA 20
ATOM 34977 C C . LYS A 1 46 ? 15.736 -6.962 -9.097 1.00 0.00 54 LYS A C 20
ATOM 34978 O O . LYS A 1 46 ? 15.529 -5.842 -9.561 1.00 0.00 54 LYS A O 20
ATOM 34997 N N . ARG A 1 47 ? 16.791 -7.222 -8.310 1.00 0.00 55 ARG A N 20
ATOM 34998 C CA . ARG A 1 47 ? 17.791 -6.210 -7.900 1.00 0.00 55 ARG A CA 20
ATOM 34999 C C . ARG A 1 47 ? 18.572 -5.635 -9.089 1.00 0.00 55 ARG A C 20
ATOM 35000 O O . ARG A 1 47 ? 18.766 -4.424 -9.154 1.00 0.00 55 ARG A O 20
ATOM 35021 N N . HIS A 1 48 ? 18.940 -6.474 -10.060 1.00 0.00 56 HIS A N 20
ATOM 35022 C CA . HIS A 1 48 ? 19.547 -6.069 -11.338 1.00 0.00 56 HIS A CA 20
ATOM 35023 C C . HIS A 1 48 ? 18.663 -5.081 -12.103 1.00 0.00 56 HIS A C 20
ATOM 35024 O O . HIS A 1 48 ? 19.126 -4.008 -12.485 1.00 0.00 56 HIS A O 20
ATOM 35038 N N . ILE A 1 49 ? 17.380 -5.398 -12.285 1.00 0.00 57 ILE A N 20
ATOM 35039 C CA . ILE A 1 49 ? 16.416 -4.544 -13.000 1.00 0.00 57 ILE A CA 20
ATOM 35040 C C . ILE A 1 49 ? 16.179 -3.231 -12.253 1.00 0.00 57 ILE A C 20
ATOM 35041 O O . ILE A 1 49 ? 16.237 -2.167 -12.871 1.00 0.00 57 ILE A O 20
ATOM 35057 N N . LEU A 1 50 ? 16.003 -3.290 -10.928 1.00 0.00 58 LEU A N 20
ATOM 35058 C CA . LEU A 1 50 ? 15.881 -2.116 -10.078 1.00 0.00 58 LEU A CA 20
ATOM 35059 C C . LEU A 1 50 ? 17.076 -1.174 -10.291 1.00 0.00 58 LEU A C 20
ATOM 35060 O O . LEU A 1 50 ? 16.879 -0.044 -10.730 1.00 0.00 58 LEU A O 20
ATOM 35076 N N . LYS A 1 51 ? 18.310 -1.657 -10.077 1.00 0.00 59 LYS A N 20
ATOM 35077 C CA . LYS A 1 51 ? 19.551 -0.873 -10.231 1.00 0.00 59 LYS A CA 20
ATOM 35078 C C . LYS A 1 51 ? 19.764 -0.331 -11.655 1.00 0.00 59 LYS A C 20
ATOM 35079 O O . LYS A 1 51 ? 20.291 0.769 -11.828 1.00 0.00 59 LYS A O 20
ATOM 35098 N N . THR A 1 52 ? 19.347 -1.084 -12.676 1.00 0.00 60 THR A N 20
ATOM 35099 C CA . THR A 1 52 ? 19.517 -0.720 -14.098 1.00 0.00 60 THR A CA 20
ATOM 35100 C C . THR A 1 52 ? 18.646 0.475 -14.535 1.00 0.00 60 THR A C 20
ATOM 35101 O O . THR A 1 52 ? 19.043 1.197 -15.451 1.00 0.00 60 THR A O 20
ATOM 35112 N N . ILE A 1 53 ? 17.504 0.738 -13.877 1.00 0.00 61 ILE A N 20
ATOM 35113 C CA . ILE A 1 53 ? 16.551 1.806 -14.265 1.00 0.00 61 ILE A CA 20
ATOM 35114 C C . ILE A 1 53 ? 16.312 2.854 -13.146 1.00 0.00 61 ILE A C 20
ATOM 35115 O O . ILE A 1 53 ? 15.934 3.989 -13.445 1.00 0.00 61 ILE A O 20
ATOM 35131 N N . ILE A 1 54 ? 16.583 2.531 -11.875 1.00 0.00 62 ILE A N 20
ATOM 35132 C CA . ILE A 1 54 ? 16.287 3.350 -10.686 1.00 0.00 62 ILE A CA 20
ATOM 35133 C C . ILE A 1 54 ? 17.485 3.287 -9.712 1.00 0.00 62 ILE A C 20
ATOM 35134 O O . ILE A 1 54 ? 18.189 2.280 -9.624 1.00 0.00 62 ILE A O 20
ATOM 35150 N N . TYR A 1 55 ? 17.712 4.356 -8.946 1.00 0.00 63 TYR A N 20
ATOM 35151 C CA . TYR A 1 55 ? 18.665 4.384 -7.836 1.00 0.00 63 TYR A CA 20
ATOM 35152 C C . TYR A 1 55 ? 18.196 5.338 -6.726 1.00 0.00 63 TYR A C 20
ATOM 35153 O O . TYR A 1 55 ? 17.599 6.388 -6.986 1.00 0.00 63 TYR A O 20
ATOM 35171 N N . LYS A 1 56 ? 18.468 4.943 -5.479 1.00 0.00 64 LYS A N 20
ATOM 35172 C CA . LYS A 1 56 ? 18.117 5.625 -4.228 1.00 0.00 64 LYS A CA 20
ATOM 35173 C C . LYS A 1 56 ? 19.030 5.107 -3.109 1.00 0.00 64 LYS A C 20
ATOM 35174 O O . LYS A 1 56 ? 19.108 3.899 -2.876 1.00 0.00 64 LYS A O 20
ATOM 35193 N N . LYS A 1 57 ? 19.679 6.035 -2.401 1.00 0.00 65 LYS A N 20
ATOM 35194 C CA . LYS A 1 57 ? 20.565 5.772 -1.240 1.00 0.00 65 LYS A CA 20
ATOM 35195 C C . LYS A 1 57 ? 20.199 6.516 0.056 1.00 0.00 65 LYS A C 20
ATOM 35196 O O . LYS A 1 57 ? 20.974 6.536 1.014 1.00 0.00 65 LYS A O 20
ATOM 35215 N N . GLY A 1 58 ? 19.008 7.111 0.086 1.00 0.00 66 GLY A N 20
ATOM 35216 C CA . GLY A 1 58 ? 18.448 7.822 1.248 1.00 0.00 66 GLY A CA 20
ATOM 35217 C C . GLY A 1 58 ? 17.674 6.895 2.197 1.00 0.00 66 GLY A C 20
ATOM 35218 O O . GLY A 1 58 ? 17.851 6.962 3.415 1.00 0.00 66 GLY A O 20
ATOM 35222 N N . THR A 1 59 ? 16.876 5.982 1.633 1.00 0.00 67 THR A N 20
ATOM 35223 C CA . THR A 1 59 ? 16.145 4.908 2.329 1.00 0.00 67 THR A CA 20
ATOM 35224 C C . THR A 1 59 ? 16.139 3.634 1.473 1.00 0.00 67 THR A C 20
ATOM 35225 O O . THR A 1 59 ? 15.974 3.690 0.251 1.00 0.00 67 THR A O 20
ATOM 35236 N N . ASN A 1 60 ? 16.333 2.473 2.110 1.00 0.00 68 ASN A N 20
ATOM 35237 C CA . ASN A 1 60 ? 16.439 1.155 1.465 1.00 0.00 68 ASN A CA 20
ATOM 35238 C C . ASN A 1 60 ? 15.873 0.047 2.381 1.00 0.00 68 ASN A C 20
ATOM 35239 O O . ASN A 1 60 ? 15.821 0.212 3.604 1.00 0.00 68 ASN A O 20
ATOM 35250 N N . GLN A 1 61 ? 15.466 -1.088 1.799 1.00 0.00 69 GLN A N 20
ATOM 35251 C CA . GLN A 1 61 ? 14.901 -2.243 2.520 1.00 0.00 69 GLN A CA 20
ATOM 35252 C C . GLN A 1 61 ? 15.088 -3.575 1.766 1.00 0.00 69 GLN A C 20
ATOM 35253 O O . GLN A 1 61 ? 15.455 -3.596 0.586 1.00 0.00 69 GLN A O 20
ATOM 35267 N N . ASP A 1 62 ? 14.793 -4.691 2.435 1.00 0.00 70 ASP A N 20
ATOM 35268 C CA . ASP A 1 62 ? 14.758 -6.051 1.872 1.00 0.00 70 ASP A CA 20
ATOM 35269 C C . ASP A 1 62 ? 13.721 -6.931 2.605 1.00 0.00 70 ASP A C 20
ATOM 35270 O O . ASP A 1 62 ? 13.383 -6.672 3.764 1.00 0.00 70 ASP A O 20
ATOM 35279 N N . SER A 1 63 ? 13.211 -7.974 1.936 1.00 0.00 71 SER A N 20
ATOM 35280 C CA . SER A 1 63 ? 12.217 -8.911 2.474 1.00 0.00 71 SER A CA 20
ATOM 35281 C C . SER A 1 63 ? 12.287 -10.248 1.723 1.00 0.00 71 SER A C 20
ATOM 35282 O O . SER A 1 63 ? 11.813 -10.376 0.590 1.00 0.00 71 SER A O 20
ATOM 35290 N N . SER A 1 64 ? 12.925 -11.239 2.349 1.00 0.00 72 SER A N 20
ATOM 35291 C CA . SER A 1 64 ? 13.053 -12.619 1.853 1.00 0.00 72 SER A CA 20
ATOM 35292 C C . SER A 1 64 ? 13.095 -13.644 3.003 1.00 0.00 72 SER A C 20
ATOM 35293 O O . SER A 1 64 ? 13.264 -13.283 4.172 1.00 0.00 72 SER A O 20
ATOM 35301 N N . ILE A 1 65 ? 12.923 -14.930 2.677 1.00 0.00 73 ILE A N 20
ATOM 35302 C CA . ILE A 1 65 ? 12.923 -16.056 3.628 1.00 0.00 73 ILE A CA 20
ATOM 35303 C C . ILE A 1 65 ? 14.309 -16.199 4.294 1.00 0.00 73 ILE A C 20
ATOM 35304 O O . ILE A 1 65 ? 15.341 -16.160 3.612 1.00 0.00 73 ILE A O 20
ATOM 35320 N N . ASN A 1 66 ? 14.327 -16.362 5.625 1.00 0.00 74 ASN A N 20
ATOM 35321 C CA . ASN A 1 66 ? 15.537 -16.549 6.445 1.00 0.00 74 ASN A CA 20
ATOM 35322 C C . ASN A 1 66 ? 16.383 -17.775 6.028 1.00 0.00 74 ASN A C 20
ATOM 35323 O O . ASN A 1 66 ? 17.611 -17.613 5.844 1.00 0.00 74 ASN A O 20
ATOM 35335 N N . LYS B 1 13 ? 14.441 -29.463 -27.116 1.00 0.00 21 LYS B N 20
ATOM 35336 C CA . LYS B 1 13 ? 14.567 -27.989 -26.886 1.00 0.00 21 LYS B CA 20
ATOM 35337 C C . LYS B 1 13 ? 14.257 -27.635 -25.419 1.00 0.00 21 LYS B C 20
ATOM 35338 O O . LYS B 1 13 ? 13.404 -28.274 -24.798 1.00 0.00 21 LYS B O 20
ATOM 35357 N N . ARG B 1 14 ? 14.941 -26.623 -24.859 1.00 0.00 22 ARG B N 20
ATOM 35358 C CA . ARG B 1 14 ? 14.784 -26.143 -23.464 1.00 0.00 22 ARG B CA 20
ATOM 35359 C C . ARG B 1 14 ? 15.025 -24.628 -23.358 1.00 0.00 22 ARG B C 20
ATOM 35360 O O . ARG B 1 14 ? 15.870 -24.079 -24.064 1.00 0.00 22 ARG B O 20
ATOM 35381 N N . ASN B 1 15 ? 14.317 -23.980 -22.432 1.00 0.00 23 ASN B N 20
ATOM 35382 C CA . ASN B 1 15 ? 14.461 -22.578 -22.032 1.00 0.00 23 ASN B CA 20
ATOM 35383 C C . ASN B 1 15 ? 14.364 -22.474 -20.496 1.00 0.00 23 ASN B C 20
ATOM 35384 O O . ASN B 1 15 ? 13.886 -23.391 -19.824 1.00 0.00 23 ASN B O 20
ATOM 35395 N N . PHE B 1 16 ? 14.814 -21.348 -19.947 1.00 0.00 24 PHE B N 20
ATOM 35396 C CA . PHE B 1 16 ? 14.986 -21.117 -18.508 1.00 0.00 24 PHE B CA 20
ATOM 35397 C C . PHE B 1 16 ? 14.225 -19.859 -18.068 1.00 0.00 24 PHE B C 20
ATOM 35398 O O . PHE B 1 16 ? 14.656 -18.734 -18.314 1.00 0.00 24 PHE B O 20
ATOM 35415 N N . SER B 1 17 ? 13.039 -20.045 -17.484 1.00 0.00 25 SER B N 20
ATOM 35416 C CA . SER B 1 17 ? 12.159 -18.942 -17.073 1.00 0.00 25 SER B CA 20
ATOM 35417 C C . SER B 1 17 ? 12.588 -18.300 -15.743 1.00 0.00 25 SER B C 20
ATOM 35418 O O . SER B 1 17 ? 13.201 -18.943 -14.884 1.00 0.00 25 SER B O 20
ATOM 35426 N N . VAL B 1 18 ? 12.254 -17.016 -15.584 1.00 0.00 26 VAL B N 20
ATOM 35427 C CA . VAL B 1 18 ? 12.508 -16.183 -14.400 1.00 0.00 26 VAL B CA 20
ATOM 35428 C C . VAL B 1 18 ? 11.213 -15.431 -14.048 1.00 0.00 26 VAL B C 20
ATOM 35429 O O . VAL B 1 18 ? 10.591 -14.818 -14.924 1.00 0.00 26 VAL B O 20
ATOM 35442 N N . THR B 1 19 ? 10.802 -15.475 -12.773 1.00 0.00 27 THR B N 20
ATOM 35443 C CA . THR B 1 19 ? 9.501 -14.961 -12.291 1.00 0.00 27 THR B CA 20
ATOM 35444 C C . THR B 1 19 ? 9.638 -14.227 -10.948 1.00 0.00 27 THR B C 20
ATOM 35445 O O . THR B 1 19 ? 10.251 -14.734 -10.006 1.00 0.00 27 THR B O 20
ATOM 35456 N N . PHE B 1 20 ? 9.123 -12.996 -10.866 1.00 0.00 28 PHE B N 20
ATOM 35457 C CA . PHE B 1 20 ? 9.323 -12.074 -9.735 1.00 0.00 28 PHE B CA 20
ATOM 35458 C C . PHE B 1 20 ? 8.271 -10.940 -9.712 1.00 0.00 28 PHE B C 20
ATOM 35459 O O . PHE B 1 20 ? 7.315 -10.933 -10.489 1.00 0.00 28 PHE B O 20
ATOM 35476 N N . TYR B 1 21 ? 8.458 -9.967 -8.816 1.00 0.00 29 TYR B N 20
ATOM 35477 C CA . TYR B 1 21 ? 7.577 -8.811 -8.610 1.00 0.00 29 TYR B CA 20
ATOM 35478 C C . TYR B 1 21 ? 8.358 -7.490 -8.573 1.00 0.00 29 TYR B C 20
ATOM 35479 O O . TYR B 1 21 ? 9.498 -7.451 -8.111 1.00 0.00 29 TYR B O 20
ATOM 35497 N N . LEU B 1 22 ? 7.699 -6.408 -8.996 1.00 0.00 30 LEU B N 20
ATOM 35498 C CA . LEU B 1 22 ? 8.142 -5.012 -8.912 1.00 0.00 30 LEU B CA 20
ATOM 35499 C C . LEU B 1 22 ? 7.025 -4.139 -8.305 1.00 0.00 30 LEU B C 20
ATOM 35500 O O . LEU B 1 22 ? 5.921 -4.611 -8.008 1.00 0.00 30 LEU B O 20
ATOM 35516 N N . SER B 1 23 ? 7.321 -2.854 -8.129 1.00 0.00 31 SER B N 20
ATOM 35517 C CA . SER B 1 23 ? 6.383 -1.843 -7.606 1.00 0.00 31 SER B CA 20
ATOM 35518 C C . SER B 1 23 ? 5.544 -1.207 -8.724 1.00 0.00 31 SER B C 20
ATOM 35519 O O . SER B 1 23 ? 5.956 -1.200 -9.884 1.00 0.00 31 SER B O 20
ATOM 35527 N N . LYS B 1 24 ? 4.381 -0.628 -8.382 1.00 0.00 32 LYS B N 20
ATOM 35528 C CA . LYS B 1 24 ? 3.431 -0.027 -9.344 1.00 0.00 32 LYS B CA 20
ATOM 35529 C C . LYS B 1 24 ? 4.072 1.017 -10.264 1.00 0.00 32 LYS B C 20
ATOM 35530 O O . LYS B 1 24 ? 3.975 0.906 -11.482 1.00 0.00 32 LYS B O 20
ATOM 35549 N N . GLU B 1 25 ? 4.731 2.024 -9.687 1.00 0.00 33 GLU B N 20
ATOM 35550 C CA . GLU B 1 25 ? 5.316 3.138 -10.454 1.00 0.00 33 GLU B CA 20
ATOM 35551 C C . GLU B 1 25 ? 6.491 2.680 -11.332 1.00 0.00 33 GLU B C 20
ATOM 35552 O O . GLU B 1 25 ? 6.616 3.105 -12.478 1.00 0.00 33 GLU B O 20
ATOM 35564 N N . GLU B 1 26 ? 7.319 1.761 -10.827 1.00 0.00 34 GLU B N 20
ATOM 35565 C CA . GLU B 1 26 ? 8.391 1.115 -11.595 1.00 0.00 34 GLU B CA 20
ATOM 35566 C C . GLU B 1 26 ? 7.840 0.338 -12.800 1.00 0.00 34 GLU B C 20
ATOM 35567 O O . GLU B 1 26 ? 8.284 0.547 -13.931 1.00 0.00 34 GLU B O 20
ATOM 35579 N N . HIS B 1 27 ? 6.849 -0.532 -12.576 1.00 0.00 35 HIS B N 20
ATOM 35580 C CA . HIS B 1 27 ? 6.211 -1.312 -13.639 1.00 0.00 35 HIS B CA 20
ATOM 35581 C C . HIS B 1 27 ? 5.509 -0.414 -14.671 1.00 0.00 35 HIS B C 20
ATOM 35582 O O . HIS B 1 27 ? 5.637 -0.652 -15.868 1.00 0.00 35 HIS B O 20
ATOM 35596 N N . ASP B 1 28 ? 4.849 0.666 -14.238 1.00 0.00 36 ASP B N 20
ATOM 35597 C CA . ASP B 1 28 ? 4.234 1.659 -15.127 1.00 0.00 36 ASP B CA 20
ATOM 35598 C C . ASP B 1 28 ? 5.257 2.449 -15.969 1.00 0.00 36 ASP B C 20
ATOM 35599 O O . ASP B 1 28 ? 5.026 2.662 -17.158 1.00 0.00 36 ASP B O 20
ATOM 35608 N N . VAL B 1 29 ? 6.408 2.839 -15.403 1.00 0.00 37 VAL B N 20
ATOM 35609 C CA . VAL B 1 29 ? 7.514 3.450 -16.169 1.00 0.00 37 VAL B CA 20
ATOM 35610 C C . VAL B 1 29 ? 8.067 2.470 -17.207 1.00 0.00 37 VAL B C 20
ATOM 35611 O O . VAL B 1 29 ? 8.218 2.837 -18.374 1.00 0.00 37 VAL B O 20
ATOM 35624 N N . LEU B 1 30 ? 8.303 1.208 -16.831 1.00 0.00 38 LEU B N 20
ATOM 35625 C CA . LEU B 1 30 ? 8.704 0.162 -17.780 1.00 0.00 38 LEU B CA 20
ATOM 35626 C C . LEU B 1 30 ? 7.634 -0.058 -18.866 1.00 0.00 38 LEU B C 20
ATOM 35627 O O . LEU B 1 30 ? 7.980 -0.168 -20.040 1.00 0.00 38 LEU B O 20
ATOM 35643 N N . ARG B 1 31 ? 6.338 -0.031 -18.518 1.00 0.00 39 ARG B N 20
ATOM 35644 C CA . ARG B 1 31 ? 5.220 -0.056 -19.479 1.00 0.00 39 ARG B CA 20
ATOM 35645 C C . ARG B 1 31 ? 5.221 1.150 -20.418 1.00 0.00 39 ARG B C 20
ATOM 35646 O O . ARG B 1 31 ? 4.932 0.972 -21.593 1.00 0.00 39 ARG B O 20
ATOM 35667 N N . ARG B 1 32 ? 5.588 2.351 -19.955 1.00 0.00 40 ARG B N 20
ATOM 35668 C CA . ARG B 1 32 ? 5.729 3.555 -20.800 1.00 0.00 40 ARG B CA 20
ATOM 35669 C C . ARG B 1 32 ? 6.847 3.388 -21.840 1.00 0.00 40 ARG B C 20
ATOM 35670 O O . ARG B 1 32 ? 6.617 3.538 -23.043 1.00 0.00 40 ARG B O 20
ATOM 35691 N N . LEU B 1 33 ? 8.041 3.005 -21.380 1.00 0.00 41 LEU B N 20
ATOM 35692 C CA . LEU B 1 33 ? 9.199 2.749 -22.246 1.00 0.00 41 LEU B CA 20
ATOM 35693 C C . LEU B 1 33 ? 8.968 1.559 -23.201 1.00 0.00 41 LEU B C 20
ATOM 35694 O O . LEU B 1 33 ? 9.491 1.568 -24.316 1.00 0.00 41 LEU B O 20
ATOM 35710 N N . ALA B 1 34 ? 8.146 0.580 -22.810 1.00 0.00 42 ALA B N 20
ATOM 35711 C CA . ALA B 1 34 ? 7.630 -0.445 -23.709 1.00 0.00 42 ALA B CA 20
ATOM 35712 C C . ALA B 1 34 ? 6.640 0.144 -24.742 1.00 0.00 42 ALA B C 20
ATOM 35713 O O . ALA B 1 34 ? 6.813 -0.046 -25.942 1.00 0.00 42 ALA B O 20
ATOM 35720 N N . ASP B 1 35 ? 5.624 0.893 -24.298 1.00 0.00 43 ASP B N 20
ATOM 35721 C CA . ASP B 1 35 ? 4.571 1.518 -25.119 1.00 0.00 43 ASP B CA 20
ATOM 35722 C C . ASP B 1 35 ? 5.092 2.512 -26.178 1.00 0.00 43 ASP B C 20
ATOM 35723 O O . ASP B 1 35 ? 4.418 2.735 -27.188 1.00 0.00 43 ASP B O 20
ATOM 35732 N N . GLU B 1 36 ? 6.313 3.038 -26.021 1.00 0.00 44 GLU B N 20
ATOM 35733 C CA . GLU B 1 36 ? 7.064 3.675 -27.124 1.00 0.00 44 GLU B CA 20
ATOM 35734 C C . GLU B 1 36 ? 7.156 2.832 -28.425 1.00 0.00 44 GLU B C 20
ATOM 35735 O O . GLU B 1 36 ? 7.396 3.400 -29.495 1.00 0.00 44 GLU B O 20
ATOM 35747 N N . GLU B 1 37 ? 6.944 1.509 -28.373 1.00 0.00 45 GLU B N 20
ATOM 35748 C CA . GLU B 1 37 ? 6.966 0.609 -29.543 1.00 0.00 45 GLU B CA 20
ATOM 35749 C C . GLU B 1 37 ? 6.023 -0.618 -29.457 1.00 0.00 45 GLU B C 20
ATOM 35750 O O . GLU B 1 37 ? 5.397 -0.967 -30.460 1.00 0.00 45 GLU B O 20
ATOM 35762 N N . VAL B 1 38 ? 5.890 -1.261 -28.289 1.00 0.00 46 VAL B N 20
ATOM 35763 C CA . VAL B 1 38 ? 5.047 -2.438 -28.008 1.00 0.00 46 VAL B CA 20
ATOM 35764 C C . VAL B 1 38 ? 4.963 -2.647 -26.484 1.00 0.00 46 VAL B C 20
ATOM 35765 O O . VAL B 1 38 ? 5.936 -3.007 -25.826 1.00 0.00 46 VAL B O 20
ATOM 35778 N N . GLU B 1 39 ? 3.802 -2.338 -25.902 1.00 0.00 47 GLU B N 20
ATOM 35779 C CA . GLU B 1 39 ? 3.614 -2.144 -24.447 1.00 0.00 47 GLU B CA 20
ATOM 35780 C C . GLU B 1 39 ? 3.791 -3.366 -23.521 1.00 0.00 47 GLU B C 20
ATOM 35781 O O . GLU B 1 39 ? 3.779 -3.198 -22.302 1.00 0.00 47 GLU B O 20
ATOM 35793 N N . SER B 1 40 ? 3.915 -4.580 -24.064 1.00 0.00 48 SER B N 20
ATOM 35794 C CA . SER B 1 40 ? 4.052 -5.848 -23.318 1.00 0.00 48 SER B CA 20
ATOM 35795 C C . SER B 1 40 ? 5.274 -5.881 -22.376 1.00 0.00 48 SER B C 20
ATOM 35796 O O . SER B 1 40 ? 6.389 -6.233 -22.766 1.00 0.00 48 SER B O 20
ATOM 35804 N N . VAL B 1 41 ? 5.064 -5.483 -21.112 1.00 0.00 49 VAL B N 20
ATOM 35805 C CA . VAL B 1 41 ? 6.133 -5.136 -20.149 1.00 0.00 49 VAL B CA 20
ATOM 35806 C C . VAL B 1 41 ? 7.137 -6.268 -19.933 1.00 0.00 49 VAL B C 20
ATOM 35807 O O . VAL B 1 41 ? 8.340 -6.029 -19.967 1.00 0.00 49 VAL B O 20
ATOM 35820 N N . ASN B 1 42 ? 6.673 -7.506 -19.750 1.00 0.00 50 ASN B N 20
ATOM 35821 C CA . ASN B 1 42 ? 7.559 -8.652 -19.529 1.00 0.00 50 ASN B CA 20
ATOM 35822 C C . ASN B 1 42 ? 8.458 -8.953 -20.744 1.00 0.00 50 ASN B C 20
ATOM 35823 O O . ASN B 1 42 ? 9.662 -9.139 -20.576 1.00 0.00 50 ASN B O 20
ATOM 35834 N N . SER B 1 43 ? 7.913 -8.927 -21.964 1.00 0.00 51 SER B N 20
ATOM 35835 C CA . SER B 1 43 ? 8.678 -9.097 -23.210 1.00 0.00 51 SER B CA 20
ATOM 35836 C C . SER B 1 43 ? 9.656 -7.942 -23.449 1.00 0.00 51 SER B C 20
ATOM 35837 O O . SER B 1 43 ? 10.806 -8.174 -23.824 1.00 0.00 51 SER B O 20
ATOM 35845 N N . PHE B 1 44 ? 9.241 -6.704 -23.164 1.00 0.00 52 PHE B N 20
ATOM 35846 C CA . PHE B 1 44 ? 10.109 -5.524 -23.177 1.00 0.00 52 PHE B CA 20
ATOM 35847 C C . PHE B 1 44 ? 11.290 -5.664 -22.202 1.00 0.00 52 PHE B C 20
ATOM 35848 O O . PHE B 1 44 ? 12.437 -5.507 -22.615 1.00 0.00 52 PHE B O 20
ATOM 35865 N N . VAL B 1 45 ? 11.039 -6.026 -20.935 1.00 0.00 53 VAL B N 20
ATOM 35866 C CA . VAL B 1 45 ? 12.104 -6.261 -19.943 1.00 0.00 53 VAL B CA 20
ATOM 35867 C C . VAL B 1 45 ? 13.014 -7.412 -20.380 1.00 0.00 53 VAL B C 20
ATOM 35868 O O . VAL B 1 45 ? 14.229 -7.254 -20.325 1.00 0.00 53 VAL B O 20
ATOM 35881 N N . LYS B 1 46 ? 12.478 -8.524 -20.907 1.00 0.00 54 LYS B N 20
ATOM 35882 C CA . LYS B 1 46 ? 13.284 -9.630 -21.465 1.00 0.00 54 LYS B CA 20
ATOM 35883 C C . LYS B 1 46 ? 14.257 -9.130 -22.539 1.00 0.00 54 LYS B C 20
ATOM 35884 O O . LYS B 1 46 ? 15.458 -9.362 -22.424 1.00 0.00 54 LYS B O 20
ATOM 35903 N N . ARG B 1 47 ? 13.765 -8.392 -23.542 1.00 0.00 55 ARG B N 20
ATOM 35904 C CA . ARG B 1 47 ? 14.584 -7.791 -24.622 1.00 0.00 55 ARG B CA 20
ATOM 35905 C C . ARG B 1 47 ? 15.637 -6.814 -24.084 1.00 0.00 55 ARG B C 20
ATOM 35906 O O . ARG B 1 47 ? 16.811 -6.920 -24.435 1.00 0.00 55 ARG B O 20
ATOM 35927 N N . HIS B 1 48 ? 15.233 -5.908 -23.191 1.00 0.00 56 HIS B N 20
ATOM 35928 C CA . HIS B 1 48 ? 16.106 -4.932 -22.517 1.00 0.00 56 HIS B CA 20
ATOM 35929 C C . HIS B 1 48 ? 17.246 -5.604 -21.746 1.00 0.00 56 HIS B C 20
ATOM 35930 O O . HIS B 1 48 ? 18.403 -5.204 -21.857 1.00 0.00 56 HIS B O 20
ATOM 35944 N N . ILE B 1 49 ? 16.932 -6.656 -20.991 1.00 0.00 57 ILE B N 20
ATOM 35945 C CA . ILE B 1 49 ? 17.884 -7.375 -20.140 1.00 0.00 57 ILE B CA 20
ATOM 35946 C C . ILE B 1 49 ? 18.807 -8.269 -20.967 1.00 0.00 57 ILE B C 20
ATOM 35947 O O . ILE B 1 49 ? 20.013 -8.241 -20.730 1.00 0.00 57 ILE B O 20
ATOM 35963 N N . LEU B 1 50 ? 18.296 -8.959 -21.992 1.00 0.00 58 LEU B N 20
ATOM 35964 C CA . LEU B 1 50 ? 19.112 -9.678 -22.970 1.00 0.00 58 LEU B CA 20
ATOM 35965 C C . LEU B 1 50 ? 20.151 -8.742 -23.604 1.00 0.00 58 LEU B C 20
ATOM 35966 O O . LEU B 1 50 ? 21.345 -9.025 -23.531 1.00 0.00 58 LEU B O 20
ATOM 35982 N N . LYS B 1 51 ? 19.722 -7.580 -24.127 1.00 0.00 59 LYS B N 20
ATOM 35983 C CA . LYS B 1 51 ? 20.619 -6.539 -24.659 1.00 0.00 59 LYS B CA 20
ATOM 35984 C C . LYS B 1 51 ? 21.666 -6.083 -23.630 1.00 0.00 59 LYS B C 20
ATOM 35985 O O . LYS B 1 51 ? 22.854 -6.052 -23.937 1.00 0.00 59 LYS B O 20
ATOM 36004 N N . THR B 1 52 ? 21.230 -5.762 -22.407 1.00 0.00 60 THR B N 20
ATOM 36005 C CA . THR B 1 52 ? 22.104 -5.269 -21.320 1.00 0.00 60 THR B CA 20
ATOM 36006 C C . THR B 1 52 ? 23.159 -6.301 -20.888 1.00 0.00 60 THR B C 20
ATOM 36007 O O . THR B 1 52 ? 24.307 -5.942 -20.628 1.00 0.00 60 THR B O 20
ATOM 36018 N N . ILE B 1 53 ? 22.789 -7.586 -20.826 1.00 0.00 61 ILE B N 20
ATOM 36019 C CA . ILE B 1 53 ? 23.684 -8.695 -20.460 1.00 0.00 61 ILE B CA 20
ATOM 36020 C C . ILE B 1 53 ? 24.621 -9.087 -21.618 1.00 0.00 61 ILE B C 20
ATOM 36021 O O . ILE B 1 53 ? 25.792 -9.390 -21.376 1.00 0.00 61 ILE B O 20
ATOM 36037 N N . ILE B 1 54 ? 24.139 -9.060 -22.867 1.00 0.00 62 ILE B N 20
ATOM 36038 C CA . ILE B 1 54 ? 24.879 -9.505 -24.056 1.00 0.00 62 ILE B CA 20
ATOM 36039 C C . ILE B 1 54 ? 24.509 -8.690 -25.309 1.00 0.00 62 ILE B C 20
ATOM 36040 O O . ILE B 1 54 ? 23.494 -8.900 -25.975 1.00 0.00 62 ILE B O 20
ATOM 36056 N N . TYR B 1 55 ? 25.397 -7.752 -25.641 1.00 0.00 63 TYR B N 20
ATOM 36057 C CA . TYR B 1 55 ? 25.319 -6.840 -26.795 1.00 0.00 63 TYR B CA 20
ATOM 36058 C C . TYR B 1 55 ? 25.704 -7.533 -28.125 1.00 0.00 63 TYR B C 20
ATOM 36059 O O . TYR B 1 55 ? 26.636 -7.113 -28.820 1.00 0.00 63 TYR B O 20
ATOM 36077 N N . LYS B 1 56 ? 25.013 -8.630 -28.471 1.00 0.00 64 LYS B N 20
ATOM 36078 C CA . LYS B 1 56 ? 25.285 -9.474 -29.651 1.00 0.00 64 LYS B CA 20
ATOM 36079 C C . LYS B 1 56 ? 23.983 -9.928 -30.328 1.00 0.00 64 LYS B C 20
ATOM 36080 O O . LYS B 1 56 ? 23.334 -10.883 -29.894 1.00 0.00 64 LYS B O 20
ATOM 36099 N N . LYS B 1 57 ? 23.595 -9.207 -31.386 1.00 0.00 65 LYS B N 20
ATOM 36100 C CA . LYS B 1 57 ? 22.489 -9.554 -32.306 1.00 0.00 65 LYS B CA 20
ATOM 36101 C C . LYS B 1 57 ? 22.767 -10.852 -33.091 1.00 0.00 65 LYS B C 20
ATOM 36102 O O . LYS B 1 57 ? 23.890 -11.363 -33.104 1.00 0.00 65 LYS B O 20
ATOM 36121 N N . GLY B 1 58 ? 21.745 -11.364 -33.780 1.00 0.00 66 GLY B N 20
ATOM 36122 C CA . GLY B 1 58 ? 21.820 -12.570 -34.616 1.00 0.00 66 GLY B CA 20
ATOM 36123 C C . GLY B 1 58 ? 20.554 -12.813 -35.445 1.00 0.00 66 GLY B C 20
ATOM 36124 O O . GLY B 1 58 ? 19.559 -12.099 -35.301 1.00 0.00 66 GLY B O 20
ATOM 36128 N N . THR B 1 59 ? 20.586 -13.837 -36.302 1.00 0.00 67 THR B N 20
ATOM 36129 C CA . THR B 1 59 ? 19.582 -14.136 -37.352 1.00 0.00 67 THR B CA 20
ATOM 36130 C C . THR B 1 59 ? 18.132 -14.245 -36.851 1.00 0.00 67 THR B C 20
ATOM 36131 O O . THR B 1 59 ? 17.201 -13.930 -37.593 1.00 0.00 67 THR B O 20
ATOM 36142 N N . ASN B 1 60 ? 17.932 -14.641 -35.586 1.00 0.00 68 ASN B N 20
ATOM 36143 C CA . ASN B 1 60 ? 16.612 -14.849 -34.966 1.00 0.00 68 ASN B CA 20
ATOM 36144 C C . ASN B 1 60 ? 16.371 -13.958 -33.722 1.00 0.00 68 ASN B C 20
ATOM 36145 O O . ASN B 1 60 ? 15.394 -14.162 -32.997 1.00 0.00 68 ASN B O 20
ATOM 36156 N N . GLN B 1 61 ? 17.237 -12.966 -33.464 1.00 0.00 69 GLN B N 20
ATOM 36157 C CA . GLN B 1 61 ? 17.113 -12.033 -32.326 1.00 0.00 69 GLN B CA 20
ATOM 36158 C C . GLN B 1 61 ? 16.111 -10.882 -32.585 1.00 0.00 69 GLN B C 20
ATOM 36159 O O . GLN B 1 61 ? 15.782 -10.119 -31.677 1.00 0.00 69 GLN B O 20
ATOM 36173 N N . ASP B 1 62 ? 15.595 -10.769 -33.812 1.00 0.00 70 ASP B N 20
ATOM 36174 C CA . ASP B 1 62 ? 14.616 -9.764 -34.253 1.00 0.00 70 ASP B CA 20
ATOM 36175 C C . ASP B 1 62 ? 13.601 -10.367 -35.246 1.00 0.00 70 ASP B C 20
ATOM 36176 O O . ASP B 1 62 ? 13.908 -11.322 -35.969 1.00 0.00 70 ASP B O 20
ATOM 36185 N N . SER B 1 63 ? 12.393 -9.792 -35.294 1.00 0.00 71 SER B N 20
ATOM 36186 C CA . SER B 1 63 ? 11.263 -10.271 -36.120 1.00 0.00 71 SER B CA 20
ATOM 36187 C C . SER B 1 63 ? 10.337 -9.151 -36.639 1.00 0.00 71 SER B C 20
ATOM 36188 O O . SER B 1 63 ? 9.256 -9.423 -37.170 1.00 0.00 71 SER B O 20
ATOM 36196 N N . SER B 1 64 ? 10.747 -7.885 -36.492 1.00 0.00 72 SER B N 20
ATOM 36197 C CA . SER B 1 64 ? 9.967 -6.687 -36.851 1.00 0.00 72 SER B CA 20
ATOM 36198 C C . SER B 1 64 ? 9.570 -6.633 -38.336 1.00 0.00 72 SER B C 20
ATOM 36199 O O . SER B 1 64 ? 10.339 -7.038 -39.214 1.00 0.00 72 SER B O 20
ATOM 36207 N N . ILE B 1 65 ? 8.381 -6.083 -38.619 1.00 0.00 73 ILE B N 20
ATOM 36208 C CA . ILE B 1 65 ? 7.792 -5.995 -39.975 1.00 0.00 73 ILE B CA 20
ATOM 36209 C C . ILE B 1 65 ? 7.032 -4.669 -40.231 1.00 0.00 73 ILE B C 20
ATOM 36210 O O . ILE B 1 65 ? 6.325 -4.521 -41.232 1.00 0.00 73 ILE B O 20
ATOM 36226 N N . ASN B 1 66 ? 7.179 -3.690 -39.327 1.00 0.00 74 ASN B N 20
ATOM 36227 C CA . ASN B 1 66 ? 6.576 -2.347 -39.417 1.00 0.00 74 ASN B CA 20
ATOM 36228 C C . ASN B 1 66 ? 7.082 -1.542 -40.633 1.00 0.00 74 ASN B C 20
ATOM 36229 O O . ASN B 1 66 ? 6.246 -0.906 -41.315 1.00 0.00 74 ASN B O 20
#

Nearest PDB structures (foldseek):
  4hv0-assembly2_B  TM=6.754E-01  e=1.142E+00  Betalipothrixvirus pozzuoliense
  4hv0-assembly3_C  TM=6.478E-01  e=1.142E+00  Betalipothrixvirus pozzuoliense
  5x3t-assembly1_C  TM=6.192E-01  e=2.964E+00  Mycobacterium tuberculosis H37Rv
  2k1o-assembly1_B  TM=1.019E+00  e=2.715E-07  unclassified
  5x3t-assembly1_C  TM=6.650E-01  e=1.631E+00  Mycobacterium tuberculosis H37Rv

Foldseek 3Di:
DDDDDDDDDDDDVVQVVLCVVCVVPPNDNVVSVVVVVCVVPHDDDPDDDDDDDD/DDDDDDDDDDDDVVQVVLQVVCVVDHRPNVVSVVLVVCCVVDVDDDDPNDDDDD

CATH classification: 1.10.1220.10

Solvent-accessible surface area: 9341 Å² total; per-residue (Å²): 255,193,107,82,62,5,75,13,138,12,32,85,92,12,13,72,67,0,92,155,63,0,97,113,121,60,154,48,30,74,60,11,0,61,87,22,2,64,114,60,76,80,157,182,69,82,115,92,176,129,121,88,164,204,201,187,103,66,56,6,80,20,129,5,64,113,127,49,26,88,75,9,118,184,80,0,73,145,144,60,128,58,23,60,20,37,2,72,131,42,0,39,136,68,47,71,198,195,107,81,83,132,144,144,107,111,156,203

InterPro domains:
  IPR010985 Ribbon-helix-helix [SSF47598] (25-61)
  IPR013321 Arc-type ribbon-helix-helix [G3DSA:1.10.1220.10] (11-74)
  IPR031895 RHH transcriptional regulator CopG [PF16777] (4-66)

Sequence (108 aa):
KRNFSVTFYLSKEEHDVLRRLADEEVESVNSFVKRHILKTIIYKKGTNQDSSINKRNFSVTFYLSKEEHDVLRRLADEEVESVNSFVKRHILKTIIYKKGTNQDSSINKRNFSVTFYLSKEEHDVLRRLADEEVESVNSFVKRHILKTIIYKKGTNQDSSINKRNFSVTFYLSKEEHDVLRRLADEEVESVNSFVKRHILKTIIYKKGTNQDSSINKRNFSVTFYLSKEEHDVLRRLADEEVESVNSFVKRHILKTIIYKKGTNQDSSINKRNFSVTFYLSKEEHDVLRRLADEEVESVNSFVKRHILKTIIYKKGTNQDSSINKRNFSVTFYLSKEEHDVLRRLADEEVESVNSFVKRHILKTIIYKKGTNQDSSINKRNFSVTFYLSKEEHDVLRRLADEEVESVNSFVKRHILKTIIYKKGTNQDSSINKRNFSVTFYLSKEEHDVLRRLADEEVESVNSFVKRHILKTIIYKKGTNQDSSINKRNFSVTFYLSKEEHDVLRRLADEEVESVNSFVKRHILKTIIYKKGTNQDSSINKRNFSVTFYLSKEEHDVLRRLADEEVESVNSFVKRHILKTIIYKKGTNQDSSINKRNFSVTFYLSKEEHDVLRRLADEEVESVNSFVKRHILKTIIYKKGTNQDSSINKRNFSVTFYLSKEEHDVLRRLADEEVESVNSFVKRHILKTIIYKKGTNQDSSINKRNFSVTFYLSKEEHDVLRRLADEEVESVNSFVKRHILKTIIYKKGTNQDSSINKRNFSVTFYLSKEEHDVLRRLADEEVESVNSFVKRHILKTIIYKKGTNQDSSINKRNFSVTFYLSKEEHDVLRRLADEEVESVNSFVKRHILKTIIYKKGTNQDSSINKRNFSVTFYLSKEEHDVLRRLADEEVESVNSFVKRHILKTIIYKKGTNQDSSINKRNFSVTFYLSKEEHDVLRRLADEEVESVNSFVKRHILKTIIYKKGTNQDSSINKRNFSVTFYLSKEEHDVLRRLADEEVESVNSFVKRHILKTIIYKKGTNQDSSINKRNFSVTFYLSKEEHDVLRRLADEEVESVNSFVKRHILKTIIYKKGTNQDSSINKRNFSVTFYLSKEEHDVLRRLADEEVESVNSFVKRHILKTIIYKKGTNQDSSINKRNFSVTFYLSKEEHDVLRRLADEEVESVNSFVKRHILKTIIYKKGTNQDSSINKRNFSVTFYLSKEEHDVLRRLADEEVESVNSFVKRHILKTIIYKKGTNQDSSINKRNFSVTFYLSKEEHDVLRRLADEEVESVNSFVKRHILKTIIYKKGTNQDSSINKRNFSVTFYLSKEEHDVLRRLADEEVESVNSFVKRHILKTIIYKKGTNQDSSINKRNFSVTFYLSKEEHDVLRRLADEEVESVNSFVKRHILKTIIYKKGTNQDSSINKRNFSVTFYLSKEEHDVLRRLADEEVESVNSFVKRHILKTIIYKKGTNQDSSINKRNFSVTFYLSKEEHDVLRRLADEEVESVNSFVKRHILKTIIYKKGTNQDSSINKRNFSVTFYLSKEEHDVLRRLADEEVESVNSFVKRHILKTIIYKKGTNQDSSINKRNFSVTFYLSKEEHDVLRRLADEEVESVNSFVKRHILKTIIYKKGTNQDSSINKRNFSVTFYLSKEEHDVLRRLADEEVESVNSFVKRHILKTIIYKKGTNQDSSINKRNFSVTFYLSKEEHDVLRRLADEEVESVNSFVKRHILKTIIYKKGTNQDSSINKRNFSVTFYLSKEEHDVLRRLADEEVESVNSFVKRHILKTIIYKKGTNQDSSINKRNFSVTFYLSKEEHDVLRRLADEEVESVNSFVKRHILKTIIYKKGTNQDSSINKRNFSVTFYLSKEEHDVLRRLADEEVESVNSFVKRHILKTIIYKKGTNQDSSINKRNFSVTFYLSKEEHDVLRRLADEEVESVNSFVKRHILKTIIYKKGTNQDSSINKRNFSVTFYLSKEEHDVLRRLADEEVESVNSFVKRHILKTIIYKKGTNQDSSINKRNFSVTFYLSKEEHDVLRRLADEEVESVNSFVKRHILKTIIYKKGTNQDSSINKRNFSVTFYLSKEEHDVLRRLADEEVESVNSFVKRHILKTIIYKKGTNQDSSINKRNFSVTFYLSKEEHDVLRRLADEEVESVNSFVKRHILKTIIYKKGTNQDSSIN

Radius of gyration: 14.97 Å; Cα contacts (8 Å, |Δi|>4): 94; chains: 2; bounding box: 30×37×44 Å

Secondary structure (DSSP, 8-state):
---EEEEEEEEHHHHHHHHHHHHTT-S-HHHHHHHHHHHHH-SS-SS---S---/--EEEEEEEE-HHHHHHHHHHHHTT---HHHHHHHHHHHHH-S--S--------

Organism: Helicobacter pylori (strain J99 / ATCC 700824) (NCBI:txid85963)